Protein AF-0000000077081258 (afdb_homodimer)

Sequence (1612 aa):
MASLNEQLIVNEEEEEKTDKSHHIMSSMAAGLEDDSTSEATPLLYRRVTVNHTRVDPEVAILQASVFIEDGIHYRSIHHKIDPLSLKFYNIYHSFLVQCFLNITVFIILILAFFEYPTSLKLSSDYRYANITPTLREPPCGATESVEIVCLVIFLIKALIQCRLLGLKRFFKQPWLVLYFVMVVLSFFDLSISFGFCVHSGQSSLGSTIRMRRFFRPFFFLVPSSIMKKFVKAVMRTCVQISSVLVLLVIHLYVFAMIGMLIFPRPLPHRHVNTTDWDDNEEEPRGFLSRYGDFSDKEGQRRFKSVEDSLISLLVFLTTANNPDVMTQIYQYNRLSFIYFFIFLCIGLYLILNLLTAAVYSEFRGFLEQSMQSSFVRRVVAYRAAFTVLAQCYRSNSMTDQVTSKDLVRQLLRKAKIPKNHLPAMYTALETEEGSSVMWTEFRVIFNIISKDSNSRLGEDVHYYSRFKVLEILQKLVRHNAFQYFTICMTLIHIIIVTVEMESDYYSVVRQTDSALAIVNFIFFFYYIFEQLLKIIGLGGRIYFKHFLHIFEGVVTIAIVITEITILAMFGHPFHHSESEPPNYATLIRVMNLFIVFRMLRIIPQVKSVSFVFGTMVEIVKNLRAFAGIIIVIYYLFALLGMEIFGRNHKLENDTSPAAYRCGTYEQLEYYSYNFHDFAASLVILWNIMVVNNWSVFLDAFSRSATKWSQLYFVAWWLVAVIIIVNLFISLVIEVFLTRWEAYHEHNKRKNGEDNRASVVSDIPLLESTATPFSAGSDIRVLLRKNLTDPPESDLLHEIHKHSDLLMASLNEQLIVNEEEEEKTDKSHHIMSSMAAGLEDDSTSEATPLLYRRVTVNHTRVDPEVAILQASVFIEDGIHYRSIHHKIDPLSLKFYNIYHSFLVQCFLNITVFIILILAFFEYPTSLKLSSDYRYANITPTLREPPCGATESVEIVCLVIFLIKALIQCRLLGLKRFFKQPWLVLYFVMVVLSFFDLSISFGFCVHSGQSSLGSTIRMRRFFRPFFFLVPSSIMKKFVKAVMRTCVQISSVLVLLVIHLYVFAMIGMLIFPRPLPHRHVNTTDWDDNEEEPRGFLSRYGDFSDKEGQRRFKSVEDSLISLLVFLTTANNPDVMTQIYQYNRLSFIYFFIFLCIGLYLILNLLTAAVYSEFRGFLEQSMQSSFVRRVVAYRAAFTVLAQCYRSNSMTDQVTSKDLVRQLLRKAKIPKNHLPAMYTALETEEGSSVMWTEFRVIFNIISKDSNSRLGEDVHYYSRFKVLEILQKLVRHNAFQYFTICMTLIHIIIVTVEMESDYYSVVRQTDSALAIVNFIFFFYYIFEQLLKIIGLGGRIYFKHFLHIFEGVVTIAIVITEITILAMFGHPFHHSESEPPNYATLIRVMNLFIVFRMLRIIPQVKSVSFVFGTMVEIVKNLRAFAGIIIVIYYLFALLGMEIFGRNHKLENDTSPAAYRCGTYEQLEYYSYNFHDFAASLVILWNIMVVNNWSVFLDAFSRSATKWSQLYFVAWWLVAVIIIVNLFISLVIEVFLTRWEAYHEHNKRKNGEDNRASVVSDIPLLESTATPFSAGSDIRVLLRKNLTDPPESDLLHEIHKHSDLL

Solvent-accessible surface area (backbone atoms only — not comparable to full-atom values): 89839 Å² total; per-residue (Å²): 128,97,76,78,75,91,72,75,81,81,74,69,90,73,74,73,89,70,70,75,81,68,64,78,80,59,65,85,68,60,76,84,60,81,74,82,70,72,73,76,62,72,77,66,72,66,72,65,70,64,73,74,67,76,62,50,64,66,58,36,42,53,52,23,23,51,25,41,46,25,22,75,70,52,36,80,78,77,49,53,79,49,70,69,47,41,52,52,50,51,50,56,71,27,69,64,51,46,50,52,52,52,50,46,46,50,51,63,60,54,44,53,41,57,35,80,51,51,41,55,43,42,31,59,16,72,88,45,47,85,74,36,69,62,59,81,74,70,60,75,59,55,69,56,50,55,46,50,54,46,51,50,52,52,51,50,51,51,50,50,51,34,66,41,43,31,68,72,55,37,70,69,34,63,63,59,44,50,49,51,50,49,53,54,52,32,52,52,48,47,50,51,51,51,51,44,29,67,68,64,66,46,59,71,58,88,78,68,86,68,66,46,66,72,47,50,51,52,68,59,37,64,79,33,69,62,36,47,52,47,52,51,47,51,55,52,37,52,62,66,43,43,36,54,50,49,53,49,52,49,52,48,51,50,50,30,53,47,42,36,56,73,48,58,71,76,72,77,76,72,82,68,80,65,76,84,71,75,86,65,85,73,65,79,46,53,88,77,63,62,52,73,84,58,77,79,40,71,42,53,60,40,32,65,38,61,69,42,16,41,53,47,49,52,41,43,56,67,26,47,41,41,59,65,66,47,45,63,52,31,43,65,30,48,72,56,47,54,60,58,49,51,49,43,50,48,48,45,65,39,50,49,40,48,44,46,33,50,44,31,53,46,48,52,54,46,51,52,52,52,44,43,52,44,49,48,37,21,52,38,18,45,49,50,21,47,51,44,41,15,54,46,33,31,77,73,39,98,57,89,74,34,25,45,48,66,59,52,53,53,31,63,69,68,27,88,62,66,73,86,47,48,63,62,35,53,50,55,60,64,68,47,80,72,66,59,40,41,62,74,54,52,50,55,42,61,49,51,70,72,47,80,72,70,71,65,75,67,67,68,74,79,75,74,58,91,47,67,68,48,33,51,41,28,52,46,63,68,32,65,64,45,52,53,48,53,50,50,53,52,50,51,52,50,50,49,52,53,51,44,51,56,74,40,49,65,48,57,44,50,37,59,49,24,71,62,46,46,52,51,53,53,49,49,55,48,53,54,49,53,51,50,49,44,37,67,29,63,28,64,70,56,37,69,68,35,67,66,50,43,52,52,48,52,47,49,49,52,45,49,52,49,48,51,50,45,40,70,74,70,41,62,41,88,49,84,57,90,67,67,60,87,61,47,41,58,51,49,39,52,44,50,48,42,54,54,57,54,55,59,62,55,42,65,72,36,62,65,33,26,49,53,51,28,48,52,52,49,45,58,64,63,35,49,48,57,50,51,51,52,50,38,52,49,54,49,51,28,54,51,40,29,69,70,45,32,82,62,64,76,74,83,74,85,64,63,42,83,78,42,60,81,76,34,47,67,38,69,57,44,62,38,55,37,30,63,25,48,56,32,16,47,52,37,52,51,46,41,58,60,40,26,55,33,64,33,53,42,53,52,52,22,69,62,62,43,75,69,50,40,52,58,54,53,49,47,45,47,48,48,44,63,42,48,46,36,51,49,48,36,49,51,32,50,54,47,52,54,48,49,50,52,52,50,52,52,51,46,51,51,57,61,52,42,73,73,62,69,75,72,74,73,61,58,69,55,58,77,69,46,57,40,68,58,79,74,70,44,65,66,55,74,51,47,84,80,52,76,82,75,58,69,69,62,41,53,52,60,53,64,70,34,73,82,80,106,127,92,77,74,71,87,70,77,81,80,76,72,86,78,74,73,84,74,69,70,82,69,64,78,79,58,66,85,69,58,75,83,60,82,72,82,74,68,77,77,62,72,77,66,74,65,71,67,70,63,74,73,68,76,61,51,65,66,58,35,42,53,51,23,23,52,26,42,46,25,22,76,70,51,37,80,80,79,48,54,77,49,70,69,47,40,52,51,50,51,50,57,70,28,68,66,48,45,50,51,51,51,50,46,46,50,50,63,60,54,43,53,41,59,35,80,50,52,40,54,42,42,30,59,14,72,88,46,47,85,74,36,70,62,58,81,75,69,60,75,58,54,67,56,50,54,46,50,54,46,52,51,51,52,50,50,51,50,51,50,50,34,65,41,43,31,68,71,56,38,70,69,34,64,64,58,43,51,50,50,50,48,52,53,52,32,52,51,50,46,51,52,52,52,51,45,30,68,67,64,67,47,58,70,56,87,79,66,85,67,66,45,67,71,46,50,52,51,68,60,38,64,79,35,68,65,34,48,51,48,52,51,48,52,56,52,37,53,59,65,43,44,36,55,49,49,53,49,51,48,52,48,50,51,51,31,54,48,43,34,56,74,48,58,69,75,73,79,75,72,82,67,81,63,76,83,70,75,86,66,86,73,66,80,47,54,85,77,62,64,51,74,86,58,76,79,39,72,44,53,60,38,31,64,38,61,68,42,17,41,52,47,49,53,41,42,57,67,27,47,43,40,58,66,65,48,43,61,53,31,42,65,31,49,71,56,47,55,61,58,48,52,48,42,50,47,47,46,65,41,49,49,40,48,44,46,32,50,44,32,53,47,48,52,54,47,53,53,51,52,46,43,50,43,48,48,36,21,52,38,19,46,50,50,20,48,51,43,41,16,54,45,32,31,77,73,38,99,56,89,74,34,24,45,48,66,58,53,53,52,30,64,69,68,26,90,62,66,73,87,48,48,64,62,35,53,49,52,60,64,68,47,80,72,64,58,41,42,62,73,56,53,49,55,41,60,48,51,68,72,48,79,73,70,70,64,75,67,66,67,73,80,76,74,58,90,48,67,68,48,34,53,41,28,52,47,64,68,31,67,65,45,52,52,48,54,50,49,53,51,49,50,53,51,49,49,52,51,51,44,51,54,75,39,48,65,48,58,45,50,38,58,50,24,73,60,45,46,51,51,53,55,48,50,53,48,53,52,50,53,52,50,48,46,38,68,28,63,27,64,70,54,37,69,67,35,68,66,51,42,52,51,48,52,45,49,50,52,43,49,52,49,49,50,49,44,40,70,73,71,42,62,39,87,49,84,57,90,66,66,60,86,60,49,41,58,52,49,40,53,46,50,49,44,54,53,57,54,56,60,61,55,42,66,72,38,63,65,34,26,50,53,51,28,49,53,52,49,47,56,64,63,35,50,49,56,50,51,52,50,51,39,53,50,53,48,51,28,53,50,41,30,70,70,45,32,81,61,64,76,72,82,75,88,65,65,42,82,78,42,60,80,77,36,45,65,38,68,55,44,62,36,56,38,30,61,24,49,56,31,16,47,52,37,52,50,47,41,57,60,38,26,54,32,65,32,54,42,52,51,53,20,71,61,62,42,76,69,49,42,52,58,53,52,49,47,45,48,48,50,44,64,44,48,47,36,51,49,48,35,50,50,32,52,54,47,51,55,50,50,50,53,53,51,50,52,50,48,50,51,56,60,53,42,72,73,61,70,76,72,73,74,63,60,72,54,56,79,69,45,57,42,67,58,79,73,69,45,66,66,55,74,51,46,84,79,53,75,81,76,57,68,68,61,41,51,51,59,54,64,68,33,72,82,81,106

Nearest PDB structures (foldseek):
  8ouo-assembly1_B  TM=9.292E-01  e=1.405E-33  Homo sapiens
  8ouo-assembly1_A  TM=8.838E-01  e=1.037E-34  Homo sapiens
  6nq0-assembly1_A  TM=9.039E-01  e=1.629E-32  Homo sapiens
  7fho-assembly1_C  TM=7.728E-01  e=4.744E-19  Arabidopsis thaliana
  8wpn-assembly1_A  TM=3.164E-01  e=1.773E-02  Homo sapiens

InterPro domains:
  IPR005821 Ion transport domain [PF00520] (106-366)
  IPR005821 Ion transport domain [PF00520] (479-736)
  IPR027359 Voltage-dependent channel domain superfamily [G3DSA:1.20.120.350] (86-231)
  IPR027359 Voltage-dependent channel domain superfamily [G3DSA:1.20.120.350] (472-611)
  IPR028798 Two pore channel protein 2 [PTHR46768] (24-803)

Radius of gyration: 40.44 Å; Cα contacts (8 Å, |Δi|>4): 1573; chains: 2; bounding box: 132×106×108 Å

pLDDT: mean 77.3, std 21.68, range [17.12, 97.19]

Organism: Amphimedon queenslandica (NCBI:txid400682)

Structure (mmCIF, N/CA/C/O backbone):
data_AF-0000000077081258-model_v1
#
loop_
_entity.id
_entity.type
_entity.pdbx_description
1 polymer 'Ion transport domain-containing protein'
#
loop_
_atom_site.group_PDB
_atom_site.id
_atom_site.type_symbol
_atom_site.label_atom_id
_atom_site.label_alt_id
_atom_site.label_comp_id
_atom_site.label_asym_id
_atom_site.label_entity_id
_atom_site.label_seq_id
_atom_site.pdbx_PDB_ins_code
_atom_site.Cartn_x
_atom_site.Cartn_y
_atom_site.Cartn_z
_atom_site.occupancy
_atom_site.B_iso_or_equiv
_atom_site.auth_seq_id
_atom_site.auth_comp_id
_atom_site.auth_asym_id
_atom_site.auth_atom_id
_atom_site.pdbx_PDB_model_num
ATOM 1 N N . MET A 1 1 ? 78.188 -24.984 -11.586 1 17.62 1 MET A N 1
ATOM 2 C CA . MET A 1 1 ? 78.812 -23.875 -12.328 1 17.62 1 MET A CA 1
ATOM 3 C C . MET A 1 1 ? 77.75 -23.25 -13.281 1 17.62 1 MET A C 1
ATOM 5 O O . MET A 1 1 ? 77.812 -22.047 -13.547 1 17.62 1 MET A O 1
ATOM 9 N N . ALA A 1 2 ? 77.125 -24.078 -14.055 1 21.2 2 ALA A N 1
ATOM 10 C CA . ALA A 1 2 ? 76.5 -23.688 -15.305 1 21.2 2 ALA A CA 1
ATOM 11 C C . ALA A 1 2 ? 75.312 -22.781 -15.047 1 21.2 2 ALA A C 1
ATOM 13 O O . ALA A 1 2 ? 74.375 -22.688 -15.875 1 21.2 2 ALA A O 1
ATOM 14 N N . SER A 1 3 ? 75.062 -22.234 -13.75 1 20.73 3 SER A N 1
ATOM 15 C CA . SER A 1 3 ? 74 -21.75 -12.906 1 20.73 3 SER A CA 1
ATOM 16 C C . SER A 1 3 ? 73.375 -20.438 -13.438 1 20.73 3 SER A C 1
ATOM 18 O O . SER A 1 3 ? 72.188 -20.234 -13.406 1 20.73 3 SER A O 1
ATOM 20 N N . LEU A 1 4 ? 74.25 -19.391 -13.609 1 19.25 4 LEU A N 1
ATOM 21 C CA . LEU A 1 4 ? 74.125 -18.031 -13.094 1 19.25 4 LEU A CA 1
ATOM 22 C C . LEU A 1 4 ? 73.312 -17.156 -14.07 1 19.25 4 LEU A C 1
ATOM 24 O O . LEU A 1 4 ? 72.688 -16.188 -13.664 1 19.25 4 LEU A O 1
ATOM 28 N N . ASN A 1 5 ? 73.5 -17.344 -15.398 1 19.34 5 ASN A N 1
ATOM 29 C CA . ASN A 1 5 ? 73.625 -16.234 -16.344 1 19.34 5 ASN A CA 1
ATOM 30 C C . ASN A 1 5 ? 72.312 -15.555 -16.656 1 19.34 5 ASN A C 1
ATOM 32 O O . ASN A 1 5 ? 72.312 -14.516 -17.312 1 19.34 5 ASN A O 1
ATOM 36 N N . GLU A 1 6 ? 71.188 -16.281 -16.641 1 22.64 6 GLU A N 1
ATOM 37 C CA . GLU A 1 6 ? 70.188 -16.062 -17.703 1 22.64 6 GLU A CA 1
ATOM 38 C C . GLU A 1 6 ? 69.375 -14.797 -17.453 1 22.64 6 GLU A C 1
ATOM 40 O O . GLU A 1 6 ? 68.188 -14.875 -17.141 1 22.64 6 GLU A O 1
ATOM 45 N N . GLN A 1 7 ? 69.812 -13.789 -16.531 1 20.56 7 GLN A N 1
ATOM 46 C CA . GLN A 1 7 ? 69.125 -12.805 -15.711 1 20.56 7 GLN A CA 1
ATOM 47 C C . GLN A 1 7 ? 68.562 -11.68 -16.578 1 20.56 7 GLN A C 1
ATOM 49 O O . GLN A 1 7 ? 67.562 -11.062 -16.219 1 20.56 7 GLN A O 1
ATOM 54 N N . LEU A 1 8 ? 69.312 -11.109 -17.531 1 20.33 8 LEU A N 1
ATOM 55 C CA . LEU A 1 8 ? 69.562 -9.68 -17.703 1 20.33 8 LEU A CA 1
ATOM 56 C C . LEU A 1 8 ? 68.375 -9.055 -18.453 1 20.33 8 LEU A C 1
ATOM 58 O O . LEU A 1 8 ? 68.062 -7.863 -18.297 1 20.33 8 LEU A O 1
ATOM 62 N N . ILE A 1 9 ? 67.75 -9.656 -19.5 1 22.22 9 ILE A N 1
ATOM 63 C CA . ILE A 1 9 ? 67.5 -8.922 -20.734 1 22.22 9 ILE A CA 1
ATOM 64 C C . ILE A 1 9 ? 66.25 -8.086 -20.609 1 22.22 9 ILE A C 1
ATOM 66 O O . ILE A 1 9 ? 65.75 -7.555 -21.594 1 22.22 9 ILE A O 1
ATOM 70 N N . VAL A 1 10 ? 65.5 -8.086 -19.484 1 22.56 10 VAL A N 1
ATOM 71 C CA . VAL A 1 10 ? 64.062 -7.828 -19.625 1 22.56 10 VAL A CA 1
ATOM 72 C C . VAL A 1 10 ? 63.812 -6.34 -19.875 1 22.56 10 VAL A C 1
ATOM 74 O O . VAL A 1 10 ? 62.656 -5.891 -19.938 1 22.56 10 VAL A O 1
ATOM 77 N N . ASN A 1 11 ? 64.875 -5.398 -19.766 1 20.47 11 ASN A N 1
ATOM 78 C CA . ASN A 1 11 ? 64.625 -4.023 -19.344 1 20.47 11 ASN A CA 1
ATOM 79 C C . ASN A 1 11 ? 63.938 -3.213 -20.438 1 20.47 11 ASN A C 1
ATOM 81 O O . ASN A 1 11 ? 63.531 -2.066 -20.219 1 20.47 11 ASN A O 1
ATOM 85 N N . GLU A 1 12 ? 64.25 -3.443 -21.672 1 20.28 12 GLU A N 1
ATOM 86 C CA . GLU A 1 12 ? 64.5 -2.289 -22.547 1 20.28 12 GLU A CA 1
ATOM 87 C C . GLU A 1 12 ? 63.188 -1.574 -22.875 1 20.28 12 GLU A C 1
ATOM 89 O O . GLU A 1 12 ? 63.156 -0.347 -22.984 1 20.28 12 GLU A O 1
ATOM 94 N N . GLU A 1 13 ? 62.156 -2.213 -23.438 1 21.25 13 GLU A N 1
ATOM 95 C CA . GLU A 1 13 ? 61.5 -1.693 -24.625 1 21.25 13 GLU A CA 1
ATOM 96 C C . GLU A 1 13 ? 60.469 -0.633 -24.25 1 21.25 13 GLU A C 1
ATOM 98 O O . GLU A 1 13 ? 59.312 -0.953 -24 1 21.25 13 GLU A O 1
ATOM 103 N N . GLU A 1 14 ? 60.531 0.184 -23.156 1 21.39 14 GLU A N 1
ATOM 104 C CA . GLU A 1 14 ? 59.562 1.091 -22.531 1 21.39 14 GLU A CA 1
ATOM 105 C C . GLU A 1 14 ? 59.25 2.268 -23.438 1 21.39 14 GLU A C 1
ATOM 107 O O . GLU A 1 14 ? 58.469 3.154 -23.062 1 21.39 14 GLU A O 1
ATOM 112 N N . GLU A 1 15 ? 60.062 2.625 -24.438 1 19.97 15 GLU A N 1
ATOM 113 C CA . GLU A 1 15 ? 60.219 4.031 -24.812 1 19.97 15 GLU A CA 1
ATOM 114 C C . GLU A 1 15 ? 58.938 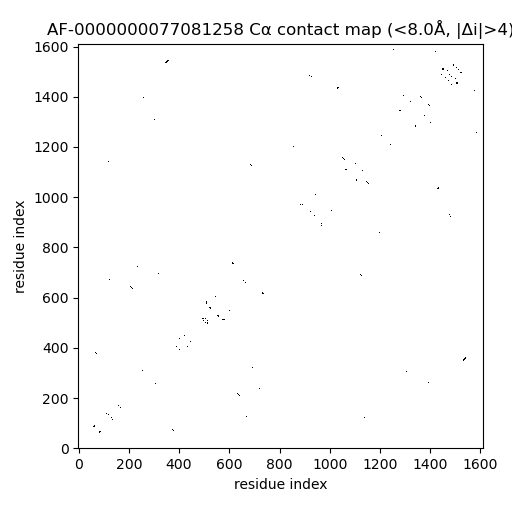4.578 -25.453 1 19.97 15 GLU A C 1
ATOM 116 O O . GLU A 1 15 ? 58.531 5.703 -25.172 1 19.97 15 GLU A O 1
ATOM 121 N N . GLU A 1 16 ? 58.531 4.102 -26.594 1 20.27 16 GLU A N 1
ATOM 122 C CA . GLU A 1 16 ? 58.281 4.934 -27.766 1 20.27 16 GLU A CA 1
ATOM 123 C C . GLU A 1 16 ? 56.875 5.527 -27.703 1 20.27 16 GLU A C 1
ATOM 125 O O . GLU A 1 16 ? 56.562 6.512 -28.375 1 20.27 16 GLU A O 1
ATOM 130 N N . LYS A 1 17 ? 55.906 4.848 -27.188 1 22.09 17 LYS A N 1
ATOM 131 C CA . LYS A 1 17 ? 54.625 5.02 -27.859 1 22.09 17 LYS A CA 1
ATOM 132 C C . LYS A 1 17 ? 53.969 6.363 -27.516 1 22.09 17 LYS A C 1
ATOM 134 O O . LYS A 1 17 ? 53 6.418 -26.781 1 22.09 17 LYS A O 1
ATOM 139 N N . THR A 1 18 ? 54.719 7.422 -27.062 1 19.78 18 THR A N 1
ATOM 140 C CA . THR A 1 18 ? 54.156 8.602 -26.406 1 19.78 18 THR A CA 1
ATOM 141 C C . THR A 1 18 ? 53.375 9.445 -27.422 1 19.78 18 THR A C 1
ATOM 143 O O . THR A 1 18 ? 52.594 10.328 -27.031 1 19.78 18 THR A O 1
ATOM 146 N N . ASP A 1 19 ? 53.75 9.516 -28.703 1 20.69 19 ASP A N 1
ATOM 147 C CA . ASP A 1 19 ? 53.688 10.789 -29.422 1 20.69 19 ASP A CA 1
ATOM 148 C C . ASP A 1 19 ? 52.281 11.117 -29.875 1 20.69 19 ASP A C 1
ATOM 150 O O . ASP A 1 19 ? 51.969 12.25 -30.25 1 20.69 19 ASP A O 1
ATOM 154 N N . LYS A 1 20 ? 51.5 10.117 -30.25 1 23.08 20 LYS A N 1
ATOM 155 C CA . LYS A 1 20 ? 50.594 10.344 -31.391 1 23.08 20 LYS A CA 1
ATOM 156 C C . LYS A 1 20 ? 49.438 11.266 -31 1 23.08 20 LYS A C 1
ATOM 158 O O . LYS A 1 20 ? 48.594 11.578 -31.844 1 23.08 20 LYS A O 1
ATOM 163 N N . SER A 1 21 ? 49.156 11.367 -29.781 1 21.47 21 SER A N 1
ATOM 164 C CA . SER A 1 21 ? 47.75 11.766 -29.594 1 21.47 21 SER A CA 1
ATOM 165 C C . SER A 1 21 ? 47.531 13.227 -29.969 1 21.47 21 SER A C 1
ATOM 167 O O . SER A 1 21 ? 46.469 13.781 -29.734 1 21.47 21 SER A O 1
ATOM 169 N N . HIS A 1 22 ? 48.594 14.008 -30.359 1 21.27 22 HIS A N 1
ATOM 170 C CA . HIS A 1 22 ? 48.469 15.461 -30.266 1 21.27 22 HIS A CA 1
ATOM 171 C C . HIS A 1 22 ? 47.562 16.016 -31.359 1 21.27 22 HIS A C 1
ATOM 173 O O . HIS A 1 22 ? 47.188 17.188 -31.328 1 21.27 22 HIS A O 1
ATOM 179 N N . HIS A 1 23 ? 47.562 15.383 -32.531 1 22.95 23 HIS A N 1
ATOM 180 C CA . HIS A 1 23 ? 47.469 16.234 -33.719 1 22.95 23 HIS A CA 1
ATOM 181 C C . HIS A 1 23 ? 46.031 16.75 -33.906 1 22.95 23 HIS A C 1
ATOM 183 O O . HIS A 1 23 ? 45.781 17.609 -34.75 1 22.95 23 HIS A O 1
ATOM 189 N N . ILE A 1 24 ? 45.062 15.977 -33.406 1 24.14 24 ILE A N 1
ATOM 190 C CA . ILE A 1 24 ? 43.875 16.125 -34.219 1 24.14 24 ILE A CA 1
ATOM 191 C C . ILE A 1 24 ? 43.25 17.5 -33.969 1 24.14 24 ILE A C 1
ATOM 193 O O . ILE A 1 24 ? 42.25 17.844 -34.594 1 24.14 24 ILE A O 1
ATOM 197 N N . MET A 1 25 ? 43.688 18.234 -32.906 1 21.28 25 MET A N 1
ATOM 198 C CA . MET A 1 25 ? 42.875 19.391 -32.531 1 21.28 25 MET A CA 1
ATOM 199 C C . MET A 1 25 ? 42.938 20.469 -33.625 1 21.28 25 MET A C 1
ATOM 201 O O . MET A 1 25 ? 42.375 21.562 -33.438 1 21.28 25 MET A O 1
ATOM 205 N N . SER A 1 26 ? 43.844 20.266 -34.594 1 22.11 26 SER A N 1
ATOM 206 C CA . SER A 1 26 ? 44.344 21.484 -35.25 1 22.11 26 SER A CA 1
ATOM 207 C C . SER A 1 26 ? 43.25 22.109 -36.125 1 22.11 26 SER A C 1
ATOM 209 O O . SER A 1 26 ? 43.25 23.328 -36.312 1 22.11 26 SER A O 1
ATOM 211 N N . SER A 1 27 ? 42.625 21.281 -36.875 1 24.09 27 SER A N 1
ATOM 212 C CA . SER A 1 27 ? 42.312 21.781 -38.219 1 24.09 27 SER A CA 1
ATOM 213 C C . SER A 1 27 ? 41.188 22.812 -38.188 1 24.09 27 SER A C 1
ATOM 215 O O . SER A 1 27 ? 40.906 23.453 -39.188 1 24.09 27 SER A O 1
ATOM 217 N N . MET A 1 28 ? 40.25 22.547 -37.281 1 21.73 28 MET A N 1
ATOM 218 C CA . MET A 1 28 ? 39 23.25 -37.688 1 21.73 28 MET A CA 1
ATOM 219 C C . MET A 1 28 ? 39.188 24.766 -37.625 1 21.73 28 MET A C 1
ATOM 221 O O . MET A 1 28 ? 38.25 25.516 -37.75 1 21.73 28 MET A O 1
ATOM 225 N N . ALA A 1 29 ? 40.438 25.219 -37.281 1 23.11 29 ALA A N 1
ATOM 226 C CA . ALA A 1 29 ? 40.625 26.641 -37.031 1 23.11 29 ALA A CA 1
ATOM 227 C C . ALA A 1 29 ? 40.5 27.453 -38.312 1 23.11 29 ALA A C 1
ATOM 229 O O . ALA A 1 29 ? 40.719 28.672 -38.312 1 23.11 29 ALA A O 1
ATOM 230 N N . ALA A 1 30 ? 40.406 26.75 -39.5 1 23.16 30 ALA A N 1
ATOM 231 C CA . ALA A 1 30 ? 41.031 27.484 -40.594 1 23.16 30 ALA A CA 1
ATOM 232 C C . ALA A 1 30 ? 40.281 28.781 -40.906 1 23.16 30 ALA A C 1
ATOM 234 O O . ALA A 1 30 ? 40.875 29.766 -41.312 1 23.16 30 ALA A O 1
ATOM 235 N N . GLY A 1 31 ? 38.969 28.625 -41.125 1 22.95 31 GLY A N 1
ATOM 236 C CA . GLY A 1 31 ? 38.5 29.516 -42.156 1 22.95 31 GLY A CA 1
ATOM 237 C C . GLY A 1 31 ? 38.562 30.984 -41.781 1 22.95 31 GLY A C 1
ATOM 238 O O . GLY A 1 31 ? 38.312 31.844 -42.625 1 22.95 31 GLY A O 1
ATOM 239 N N . LEU A 1 32 ? 38.188 31.312 -40.5 1 22.09 32 LEU A N 1
ATOM 240 C CA . LEU A 1 32 ? 37.75 32.688 -40.344 1 22.09 32 LEU A CA 1
ATOM 241 C C . LEU A 1 32 ? 38.906 33.656 -40.5 1 22.09 32 LEU A C 1
ATOM 243 O O . LEU A 1 32 ? 39.688 33.875 -39.531 1 22.09 32 LEU A O 1
ATOM 247 N N . GLU A 1 33 ? 39.719 33.594 -41.594 1 22.86 33 GLU A N 1
ATOM 248 C CA . GLU A 1 33 ? 40.969 34.312 -41.812 1 22.86 33 GLU A CA 1
ATOM 249 C C . GLU A 1 33 ? 40.75 35.812 -41.781 1 22.86 33 GLU A C 1
ATOM 251 O O . GLU A 1 33 ? 41.688 36.594 -42.031 1 22.86 33 GLU A O 1
ATOM 256 N N . ASP A 1 34 ? 39.531 36.344 -41.875 1 23.92 34 ASP A N 1
ATOM 257 C CA . ASP A 1 34 ? 39.562 37.719 -42.375 1 23.92 34 ASP A CA 1
ATOM 258 C C . ASP A 1 34 ? 40.594 38.562 -41.594 1 23.92 34 ASP A C 1
ATOM 260 O O . ASP A 1 34 ? 40.938 38.25 -40.469 1 23.92 34 ASP A O 1
ATOM 264 N N . ASP A 1 35 ? 41.188 39.719 -42.25 1 23.69 35 ASP A N 1
ATOM 265 C CA . ASP A 1 35 ? 42.375 40.594 -42.281 1 23.69 35 ASP A CA 1
ATOM 266 C C . ASP A 1 35 ? 42.531 41.312 -40.969 1 23.69 35 ASP A C 1
ATOM 268 O O . ASP A 1 35 ? 43.625 41.781 -40.625 1 23.69 35 ASP A O 1
ATOM 272 N N . SER A 1 36 ? 41.438 42 -40.5 1 25.28 36 SER A N 1
ATOM 273 C CA . SER A 1 36 ? 41.75 43.281 -39.875 1 25.28 36 SER A CA 1
ATOM 274 C C . SER A 1 36 ? 42.688 43.125 -38.688 1 25.28 36 SER A C 1
ATOM 276 O O . SER A 1 36 ? 42.469 42.25 -37.844 1 25.28 36 SER A O 1
ATOM 278 N N . THR A 1 37 ? 43.938 43.406 -38.812 1 25.44 37 THR A N 1
ATOM 279 C CA . THR A 1 37 ? 45.125 43.406 -37.938 1 25.44 37 THR A CA 1
ATOM 280 C C . THR A 1 37 ? 44.812 44.125 -36.625 1 25.44 37 THR A C 1
ATOM 282 O O . THR A 1 37 ? 45.688 44.719 -36 1 25.44 37 THR A O 1
ATOM 285 N N . SER A 1 38 ? 43.531 44.438 -36.375 1 24.38 38 SER A N 1
ATOM 286 C CA . SER A 1 38 ? 43.438 45.469 -35.312 1 24.38 38 SER A CA 1
ATOM 287 C C . SER A 1 38 ? 44.219 45.062 -34.094 1 24.38 38 SER A C 1
ATOM 289 O O . SER A 1 38 ? 44.281 43.875 -33.719 1 24.38 38 SER A O 1
ATOM 291 N N . GLU A 1 39 ? 45.312 45.812 -33.812 1 24.33 39 GLU A N 1
ATOM 292 C CA . GLU A 1 39 ? 46.25 45.719 -32.688 1 24.33 39 GLU A CA 1
ATOM 293 C C . GLU A 1 39 ? 45.531 45.312 -31.406 1 24.33 39 GLU A C 1
ATOM 295 O O . GLU A 1 39 ? 44.5 45.875 -31.062 1 24.33 39 GLU A O 1
ATOM 300 N N . ALA A 1 40 ? 45.594 44.062 -31.031 1 26.03 40 ALA A N 1
ATOM 301 C CA . ALA A 1 40 ? 45.062 43.5 -29.797 1 26.03 40 ALA A CA 1
ATOM 302 C C . ALA A 1 40 ? 45.438 44.375 -28.594 1 26.03 40 ALA A C 1
ATOM 304 O O . ALA A 1 40 ? 46.594 44.344 -28.156 1 26.03 40 ALA A O 1
ATOM 305 N N . THR A 1 41 ? 45.094 45.656 -28.766 1 26.73 41 THR A N 1
ATOM 306 C CA . THR A 1 41 ? 45.5 46.5 -27.641 1 26.73 41 THR A CA 1
ATOM 307 C C . THR A 1 41 ? 45.281 45.719 -26.328 1 26.73 41 THR A C 1
ATOM 309 O O . THR A 1 41 ? 44.25 45.062 -26.141 1 26.73 41 THR A O 1
ATOM 312 N N . PRO A 1 42 ? 46.375 45.344 -25.656 1 27.41 42 PRO A N 1
ATOM 313 C CA . PRO A 1 42 ? 46.25 44.625 -24.391 1 27.41 42 PRO A CA 1
ATOM 314 C C . PRO A 1 42 ? 45.031 45.094 -23.562 1 27.41 42 PRO A C 1
ATOM 316 O O . PRO A 1 42 ? 44.688 46.281 -23.625 1 27.41 42 PRO A O 1
ATOM 319 N N . LEU A 1 43 ? 43.969 44.312 -23.609 1 26.73 43 LEU A N 1
ATOM 320 C CA . LEU A 1 43 ? 42.875 44.594 -22.719 1 26.73 43 LEU A CA 1
ATOM 321 C C . LEU A 1 43 ? 43.344 45.281 -21.438 1 26.73 43 LEU A C 1
ATOM 323 O O . LEU A 1 43 ? 44.125 44.719 -20.688 1 26.73 43 LEU A O 1
ATOM 327 N N . LEU A 1 44 ? 43.781 46.531 -21.609 1 24.22 44 LEU A N 1
ATOM 328 C CA . LEU A 1 44 ? 44.031 47.344 -20.422 1 24.22 44 LEU A CA 1
ATOM 329 C C . LEU A 1 44 ? 43.125 46.906 -19.281 1 24.22 44 LEU A C 1
ATOM 331 O O . LEU A 1 44 ? 41.906 46.844 -19.453 1 24.22 44 LEU A O 1
ATOM 335 N N . TYR A 1 45 ? 43.594 45.938 -18.5 1 25.27 45 TYR A N 1
ATOM 336 C CA . TYR A 1 45 ? 43.031 45.812 -17.172 1 25.27 45 TYR A CA 1
ATOM 337 C C . TYR A 1 45 ? 42.562 47.188 -16.641 1 25.27 45 TYR A C 1
ATOM 339 O O . TYR A 1 45 ? 43.406 48.031 -16.297 1 25.27 45 TYR A O 1
ATOM 347 N N . ARG A 1 46 ? 41.75 47.875 -17.469 1 28.3 46 ARG A N 1
ATOM 348 C CA . ARG A 1 46 ? 41.188 49 -16.734 1 28.3 46 ARG A CA 1
ATOM 349 C C . ARG A 1 46 ? 41.062 48.656 -15.258 1 28.3 46 ARG A C 1
ATOM 351 O O . ARG A 1 46 ? 40.438 47.656 -14.891 1 28.3 46 ARG A O 1
ATOM 358 N N . ARG A 1 47 ? 42.125 49.031 -14.562 1 28.77 47 ARG A N 1
ATOM 359 C CA . ARG A 1 47 ? 41.875 49.219 -13.133 1 28.77 47 ARG A CA 1
ATOM 360 C C . ARG A 1 47 ? 40.5 49.75 -12.859 1 28.77 47 ARG A C 1
ATOM 362 O O . ARG A 1 47 ? 40.188 50.906 -13.148 1 28.77 47 ARG A O 1
ATOM 369 N N . VAL A 1 48 ? 39.469 49.094 -13.281 1 29.78 48 VAL A N 1
ATOM 370 C CA . VAL A 1 48 ? 38.219 49.5 -12.648 1 29.78 48 VAL A CA 1
ATOM 371 C C . VAL A 1 48 ? 38.5 50.031 -11.242 1 29.78 48 VAL A C 1
ATOM 373 O O . VAL A 1 48 ? 39.031 49.312 -10.406 1 29.78 48 VAL A O 1
ATOM 376 N N . THR A 1 49 ? 39 51.219 -11.211 1 29 49 THR A N 1
ATOM 377 C CA . THR A 1 49 ? 38.875 51.875 -9.914 1 29 49 THR A CA 1
ATOM 378 C C . THR A 1 49 ? 37.594 51.469 -9.211 1 29 49 THR A C 1
ATOM 380 O O . THR A 1 49 ? 36.5 51.844 -9.625 1 29 49 THR A O 1
ATOM 383 N N . VAL A 1 50 ? 37.5 50.188 -8.984 1 32.78 50 VAL A N 1
ATOM 384 C CA . VAL A 1 50 ? 36.469 49.875 -7.984 1 32.78 50 VAL A CA 1
ATOM 385 C C . VAL A 1 50 ? 36.406 51 -6.965 1 32.78 50 VAL A C 1
ATOM 387 O O . VAL A 1 50 ? 37.375 51.312 -6.285 1 32.78 50 VAL A O 1
ATOM 390 N N . ASN A 1 51 ? 35.969 52.188 -7.414 1 32.53 51 ASN A N 1
ATOM 391 C CA . ASN A 1 51 ? 35.562 53.094 -6.332 1 32.53 51 ASN A CA 1
ATOM 392 C C . ASN A 1 51 ? 35.281 52.312 -5.047 1 32.53 51 ASN A C 1
ATOM 394 O O . ASN A 1 51 ? 34.406 51.438 -5.008 1 32.53 51 ASN A O 1
ATOM 398 N N . HIS A 1 52 ? 36.312 51.938 -4.348 1 38.91 52 HIS A N 1
ATOM 399 C CA . HIS A 1 52 ? 36.312 51.406 -2.988 1 38.91 52 HIS A CA 1
ATOM 400 C C . HIS A 1 52 ? 35.219 52.062 -2.152 1 38.91 52 HIS A C 1
ATOM 402 O O . HIS A 1 52 ? 35.438 53.094 -1.505 1 38.91 52 HIS A O 1
ATOM 408 N N . THR A 1 53 ? 34.125 52.344 -2.646 1 41.66 53 THR A N 1
ATOM 409 C CA . THR A 1 53 ? 33.094 52.781 -1.705 1 41.66 53 THR A CA 1
ATOM 410 C C . THR A 1 53 ? 33.125 51.906 -0.439 1 41.66 53 THR A C 1
ATOM 412 O O . THR A 1 53 ? 33.125 50.688 -0.512 1 41.66 53 THR A O 1
ATOM 415 N N . ARG A 1 54 ? 33.781 52.406 0.548 1 50.53 54 ARG A N 1
ATOM 416 C CA . ARG A 1 54 ? 33.844 51.906 1.912 1 50.53 54 ARG A CA 1
ATOM 417 C C . ARG A 1 54 ? 32.562 51.219 2.311 1 50.53 54 ARG A C 1
ATOM 419 O O . ARG A 1 54 ? 31.5 51.844 2.383 1 50.53 54 ARG A O 1
ATOM 426 N N . VAL A 1 55 ? 32.375 50 1.973 1 65.81 55 VAL A N 1
ATOM 427 C C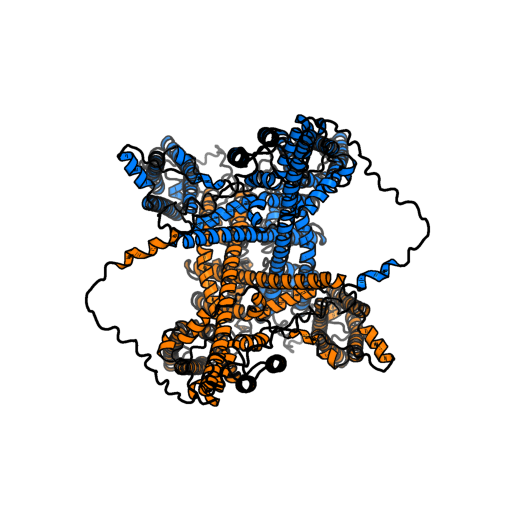A . VAL A 1 55 ? 31.203 49.25 2.457 1 65.81 55 VAL A CA 1
ATOM 428 C C . VAL A 1 55 ? 31.109 49.406 3.975 1 65.81 55 VAL A C 1
ATOM 430 O O . VAL A 1 55 ? 32.062 49.125 4.691 1 65.81 55 VAL A O 1
ATOM 433 N N . ASP A 1 56 ? 30.25 50.25 4.465 1 79.44 56 ASP A N 1
ATOM 434 C CA . ASP A 1 56 ? 29.953 50.375 5.887 1 79.44 56 ASP A CA 1
ATOM 435 C C . ASP A 1 56 ? 29.797 49.031 6.559 1 79.44 56 ASP A C 1
ATOM 437 O O . ASP A 1 56 ? 29.047 48.188 6.09 1 79.44 56 ASP A O 1
ATOM 441 N N . PRO A 1 57 ? 30.781 48.75 7.449 1 86.06 57 PRO A N 1
ATOM 442 C CA . PRO A 1 57 ? 30.734 47.469 8.133 1 86.06 57 PRO A CA 1
ATOM 443 C C . PRO A 1 57 ? 29.359 47.156 8.703 1 86.06 57 PRO A C 1
ATOM 445 O O . PRO A 1 57 ? 28.953 46 8.727 1 86.06 57 PRO A O 1
ATOM 448 N N . GLU A 1 58 ? 28.641 48.156 9.016 1 88.38 58 GLU A N 1
ATOM 449 C CA . GLU A 1 58 ? 27.312 47.906 9.57 1 88.38 58 GLU A CA 1
ATOM 450 C C . GLU A 1 58 ? 26.359 47.375 8.508 1 88.38 58 GLU A C 1
ATOM 452 O O . GLU A 1 58 ? 25.531 46.5 8.789 1 88.38 58 GLU A O 1
ATOM 457 N N . VAL A 1 59 ? 26.531 47.938 7.344 1 90.5 59 VAL A N 1
ATOM 458 C CA . VAL A 1 59 ? 25.672 47.5 6.254 1 90.5 59 VAL A CA 1
ATOM 459 C C . VAL A 1 59 ? 26.062 46.094 5.828 1 90.5 59 VAL A C 1
ATOM 461 O O . VAL A 1 59 ? 25.203 45.25 5.516 1 90.5 59 VAL A O 1
ATOM 464 N N . ALA A 1 60 ? 27.328 45.781 5.879 1 90.56 60 ALA A N 1
ATOM 465 C CA . ALA A 1 60 ? 27.797 44.438 5.5 1 90.56 60 ALA A CA 1
ATOM 466 C C . ALA A 1 60 ? 27.328 43.375 6.488 1 90.56 60 ALA A C 1
ATOM 468 O O . ALA A 1 60 ? 26.953 42.281 6.094 1 90.56 60 ALA A O 1
ATOM 469 N N . ILE A 1 61 ? 27.312 43.781 7.707 1 93.25 61 ILE A N 1
ATOM 470 C CA . ILE A 1 61 ? 26.875 42.844 8.734 1 93.25 61 ILE A CA 1
ATOM 471 C C . ILE A 1 61 ? 25.359 42.625 8.617 1 93.25 61 ILE A C 1
ATOM 473 O O . ILE A 1 61 ? 24.875 41.5 8.828 1 93.25 61 ILE A O 1
ATOM 477 N N . LEU A 1 62 ? 24.688 43.656 8.352 1 93.25 62 LEU A N 1
ATOM 478 C CA . LEU A 1 62 ? 23.234 43.531 8.156 1 93.25 62 LEU A CA 1
ATOM 479 C C . LEU A 1 62 ? 22.938 42.625 6.961 1 93.25 62 LEU A C 1
ATOM 481 O O . LEU A 1 62 ? 22.047 41.781 7.035 1 93.25 62 LEU A O 1
ATOM 485 N N . GLN A 1 63 ? 23.625 42.875 5.891 1 93.69 63 GLN A N 1
ATOM 486 C CA . GLN A 1 63 ? 23.438 42.031 4.707 1 93.69 63 GLN A CA 1
ATOM 487 C C . GLN A 1 63 ? 23.797 40.562 4.996 1 93.69 63 GLN A C 1
ATOM 489 O O . GLN A 1 63 ? 23.031 39.656 4.645 1 93.69 63 GLN A O 1
ATOM 494 N N . ALA A 1 64 ? 24.828 40.312 5.648 1 94.25 64 ALA A N 1
ATOM 495 C CA . ALA A 1 64 ? 25.266 38.938 5.969 1 94.25 64 ALA A CA 1
ATOM 496 C C . ALA A 1 64 ? 24.312 38.281 6.934 1 94.25 64 ALA A C 1
ATOM 498 O O . ALA A 1 64 ? 24.062 37.062 6.828 1 94.25 64 ALA A O 1
ATOM 499 N N . SER A 1 65 ? 23.812 39 7.863 1 94.81 65 SER A N 1
ATOM 500 C CA . SER A 1 65 ? 22.859 38.438 8.82 1 94.81 65 SER A CA 1
ATOM 501 C C . SER A 1 65 ? 21.578 38 8.117 1 94.81 65 SER A C 1
ATOM 503 O O . SER A 1 65 ? 21.047 36.938 8.445 1 94.81 65 SER A O 1
ATOM 505 N N . VAL A 1 66 ? 21.125 38.719 7.188 1 94.5 66 VAL A N 1
ATOM 506 C CA . VAL A 1 66 ? 19.922 38.375 6.453 1 94.5 66 VAL A CA 1
ATOM 507 C C . VAL A 1 66 ? 20.188 37.125 5.578 1 94.5 66 VAL A C 1
ATOM 509 O O . VAL A 1 66 ? 19.344 36.25 5.469 1 94.5 66 VAL A O 1
ATOM 512 N N . PHE A 1 67 ? 21.328 37.062 5.016 1 94.56 67 PHE A N 1
ATOM 513 C CA . PHE A 1 67 ? 21.688 35.906 4.191 1 94.56 67 PHE A CA 1
ATOM 514 C C . PHE A 1 67 ? 21.766 34.656 5.035 1 94.56 67 PHE A C 1
ATOM 516 O O . PHE A 1 67 ? 21.344 33.562 4.605 1 94.56 67 PHE A O 1
ATOM 523 N N . ILE A 1 68 ? 22.281 34.781 6.16 1 94 68 ILE A N 1
ATOM 524 C CA . ILE A 1 68 ? 22.375 33.656 7.047 1 94 68 ILE A CA 1
ATOM 525 C C . ILE A 1 68 ? 20.984 33.188 7.449 1 94 68 ILE A C 1
ATOM 527 O O . ILE A 1 68 ? 20.703 31.969 7.477 1 94 68 ILE A O 1
ATOM 531 N N . GLU A 1 69 ? 20.172 34.125 7.781 1 93.44 69 GLU A N 1
ATOM 532 C CA . GLU A 1 69 ? 18.812 33.75 8.133 1 93.44 69 GLU A CA 1
ATOM 533 C C . GLU A 1 69 ? 18.078 33.125 6.945 1 93.44 69 GLU A C 1
ATOM 535 O O . GLU A 1 69 ? 17.281 32.219 7.121 1 93.44 69 GLU A O 1
ATOM 540 N N . ASP A 1 70 ? 18.312 33.625 5.793 1 92.56 70 ASP A N 1
ATOM 541 C CA . ASP A 1 70 ? 17.734 33.031 4.59 1 92.56 70 ASP A CA 1
ATOM 542 C C . ASP A 1 70 ? 18.219 31.578 4.418 1 92.56 70 ASP A C 1
ATOM 544 O O . ASP A 1 70 ? 17.453 30.719 3.971 1 92.56 70 ASP A O 1
ATOM 548 N N . GLY A 1 71 ? 19.406 31.344 4.727 1 90.81 71 GLY A N 1
ATOM 549 C CA . GLY A 1 71 ? 19.922 29.984 4.656 1 90.81 71 GLY A CA 1
ATOM 550 C C . GLY A 1 71 ? 19.281 29.062 5.676 1 90.81 71 GLY A C 1
ATOM 551 O O . GLY A 1 71 ? 19 27.891 5.367 1 90.81 71 GLY A O 1
ATOM 552 N N . ILE A 1 72 ? 19.062 29.609 6.836 1 88.81 72 ILE A N 1
ATOM 553 C CA . ILE A 1 72 ? 18.469 28.797 7.898 1 88.81 72 ILE A CA 1
ATOM 554 C C . ILE A 1 72 ? 17.047 28.406 7.523 1 88.81 72 ILE A C 1
ATOM 556 O O . ILE A 1 72 ? 16.625 27.281 7.75 1 88.81 72 ILE A O 1
ATOM 560 N N . HIS A 1 73 ? 16.344 29.297 6.844 1 88.5 73 HIS A N 1
ATOM 561 C CA . HIS A 1 73 ? 14.953 29.047 6.48 1 88.5 73 HIS A CA 1
ATOM 562 C C . HIS A 1 73 ? 14.828 28.625 5.02 1 88.5 73 HIS A C 1
ATOM 564 O O . HIS A 1 73 ? 13.719 28.5 4.496 1 88.5 73 HIS A O 1
ATOM 570 N N . TYR A 1 74 ? 15.914 28.438 4.301 1 88.31 74 TYR A N 1
ATOM 571 C CA . TYR A 1 74 ? 15.984 27.953 2.926 1 88.31 74 TYR A CA 1
ATOM 572 C C . TYR A 1 74 ? 15.305 28.922 1.97 1 88.31 74 TYR A C 1
ATOM 574 O O . TYR A 1 74 ? 14.547 28.5 1.087 1 88.31 74 TYR A O 1
ATOM 582 N N . ARG A 1 75 ? 15.516 30.188 2.191 1 89 75 ARG A N 1
ATOM 583 C CA . ARG A 1 75 ? 14.961 31.219 1.318 1 89 75 ARG A CA 1
ATOM 584 C C . ARG A 1 75 ? 15.961 31.609 0.237 1 89 75 ARG A C 1
ATOM 586 O O . ARG A 1 75 ? 17.156 31.344 0.36 1 89 75 ARG A O 1
ATOM 593 N N . SER A 1 76 ? 15.367 32.188 -0.844 1 88.19 76 SER A N 1
ATOM 594 C CA . SER A 1 76 ? 16.234 32.656 -1.919 1 88.19 76 SER A CA 1
ATOM 595 C C . SER A 1 76 ? 16.938 33.938 -1.534 1 88.19 76 SER A C 1
ATOM 597 O O . SER A 1 76 ? 16.391 34.75 -0.799 1 88.19 76 SER A O 1
ATOM 599 N N . ILE A 1 77 ? 18.094 34.125 -2.088 1 90.12 77 ILE A N 1
ATOM 600 C CA . ILE A 1 77 ? 18.906 35.281 -1.751 1 90.12 77 ILE A CA 1
ATOM 601 C C . ILE A 1 77 ? 18.594 36.438 -2.729 1 90.12 77 ILE A C 1
ATOM 603 O O . ILE A 1 77 ? 19.109 37.531 -2.578 1 90.12 77 ILE A O 1
ATOM 607 N N . HIS A 1 78 ? 17.656 36.156 -3.652 1 88.19 78 HIS A N 1
ATOM 608 C CA . HIS A 1 78 ? 17.422 37.125 -4.711 1 88.19 78 HIS A CA 1
ATOM 609 C C . HIS A 1 78 ? 16.422 38.188 -4.27 1 88.19 78 HIS A C 1
ATOM 611 O O . HIS A 1 78 ? 15.297 38.219 -4.754 1 88.19 78 HIS A O 1
ATOM 617 N N . HIS A 1 79 ? 16.734 39 -3.371 1 88.62 79 HIS A N 1
ATOM 618 C CA . HIS A 1 79 ? 15.992 40.188 -2.918 1 88.62 79 HIS A CA 1
ATOM 619 C C . HIS A 1 79 ? 16.891 41.438 -2.898 1 88.62 79 HIS A C 1
ATOM 621 O O . HIS A 1 79 ? 18.109 41.312 -3.051 1 88.62 79 HIS A O 1
ATOM 627 N N . LYS A 1 80 ? 16.344 42.562 -2.752 1 89.5 80 LYS A N 1
ATOM 628 C CA . LYS A 1 80 ? 17.094 43.812 -2.697 1 89.5 80 LYS A CA 1
ATOM 629 C C . LYS A 1 80 ? 17.984 43.875 -1.457 1 89.5 80 LYS A C 1
ATOM 631 O O . LYS A 1 80 ? 17.609 43.375 -0.395 1 89.5 80 LYS A O 1
ATOM 636 N N . ILE A 1 81 ? 19.141 44.406 -1.621 1 89.69 81 ILE A N 1
ATOM 637 C CA . ILE A 1 81 ? 20.125 44.375 -0.54 1 89.69 81 ILE A CA 1
ATOM 638 C C . ILE A 1 81 ? 20.344 45.781 0.024 1 89.69 81 ILE A C 1
ATOM 640 O O . ILE A 1 81 ? 21.219 46 0.855 1 89.69 81 ILE A O 1
ATOM 644 N N . ASP A 1 82 ? 19.5 46.75 -0.294 1 89.12 82 ASP A N 1
ATOM 645 C CA . ASP A 1 82 ? 19.594 48.094 0.288 1 89.12 82 ASP A CA 1
ATOM 646 C C . ASP A 1 82 ? 19.188 48.094 1.76 1 89.12 82 ASP A C 1
ATOM 648 O O . ASP A 1 82 ? 18.344 47.281 2.172 1 89.12 82 ASP A O 1
ATOM 652 N N . PRO A 1 83 ? 19.859 48.844 2.588 1 90.69 83 PRO A N 1
ATOM 653 C CA . PRO A 1 83 ? 19.609 48.812 4.031 1 90.69 83 PRO A CA 1
ATOM 654 C C . PRO A 1 83 ? 18.141 49.031 4.375 1 90.69 83 PRO A C 1
ATOM 656 O O . PRO A 1 83 ? 17.609 48.375 5.273 1 90.69 83 PRO A O 1
ATOM 659 N N . LEU A 1 84 ? 17.453 49.938 3.734 1 90.69 84 LEU A N 1
ATOM 660 C CA . LEU A 1 84 ? 16.047 50.156 4.016 1 90.69 84 LEU A CA 1
ATOM 661 C C . LEU A 1 84 ? 15.203 48.938 3.641 1 90.69 84 LEU A C 1
ATOM 663 O O . LEU A 1 84 ? 14.312 48.531 4.391 1 90.69 84 LEU A O 1
ATOM 667 N N . SER A 1 85 ? 15.477 48.406 2.5 1 91.5 85 SER A N 1
ATOM 668 C CA . SER A 1 85 ? 14.75 47.25 2.051 1 91.5 85 SER A CA 1
ATOM 669 C C . SER A 1 85 ? 15.031 46.031 2.951 1 91.5 85 SER A C 1
ATOM 671 O O . SER A 1 85 ? 14.148 45.219 3.178 1 91.5 85 SER A O 1
ATOM 673 N N . LEU A 1 86 ? 16.203 45.969 3.469 1 92.62 86 LEU A N 1
ATOM 674 C CA . LEU A 1 86 ? 16.578 44.844 4.324 1 92.62 86 LEU A CA 1
ATOM 675 C C . LEU A 1 86 ? 15.867 44.938 5.676 1 92.62 86 LEU A C 1
ATOM 677 O O . LEU A 1 86 ? 15.523 43.906 6.27 1 92.62 86 LEU A O 1
ATOM 681 N N . LYS A 1 87 ? 15.695 46.156 6.125 1 91.25 87 LYS A N 1
ATOM 682 C CA . LYS A 1 87 ? 14.953 46.344 7.367 1 91.25 87 LYS A CA 1
ATOM 683 C C . LYS A 1 87 ? 13.5 45.906 7.199 1 91.25 87 LYS A C 1
ATOM 685 O O . LYS A 1 87 ? 12.938 45.25 8.07 1 91.25 87 LYS A O 1
ATOM 690 N N . PHE A 1 88 ? 12.961 46.281 6.051 1 91.62 88 PHE A N 1
ATOM 691 C CA . PHE A 1 88 ? 11.594 45.875 5.762 1 91.62 88 PHE A CA 1
ATOM 692 C C . PHE A 1 88 ? 11.516 44.344 5.559 1 91.62 88 PHE A C 1
ATOM 694 O O . PHE A 1 88 ? 10.516 43.719 5.926 1 91.62 88 PHE A O 1
ATOM 701 N N . TYR A 1 89 ? 12.516 43.844 5 1 93.19 89 TYR A N 1
ATOM 702 C CA . TYR A 1 89 ? 12.602 42.406 4.781 1 93.19 89 TYR A CA 1
ATOM 703 C C . TYR A 1 89 ? 12.617 41.656 6.109 1 93.19 89 TYR A C 1
ATOM 705 O O . TYR A 1 89 ? 11.93 40.625 6.262 1 93.19 89 TYR A O 1
ATOM 713 N N . ASN A 1 90 ? 13.266 42.156 7.074 1 91.62 90 ASN A N 1
ATOM 714 C CA . ASN A 1 90 ? 13.336 41.531 8.398 1 91.62 90 ASN A CA 1
ATOM 715 C C . ASN A 1 90 ? 12.016 41.656 9.141 1 91.62 90 ASN A C 1
ATOM 717 O O . ASN A 1 90 ? 11.633 40.75 9.891 1 91.62 90 ASN A O 1
ATOM 721 N N . ILE A 1 91 ? 11.383 42.781 8.891 1 92.56 91 ILE A N 1
ATOM 722 C CA . ILE A 1 91 ? 10.086 42.969 9.531 1 92.56 91 ILE A CA 1
ATOM 723 C C . ILE A 1 91 ? 9.07 42 8.914 1 92.56 91 ILE A C 1
ATOM 725 O O . ILE A 1 91 ? 8.258 41.406 9.633 1 92.56 91 ILE A O 1
ATOM 729 N N . TYR A 1 92 ? 9.141 41.875 7.664 1 92.62 92 TYR A N 1
ATOM 730 C CA . TYR A 1 92 ? 8.211 41 6.957 1 92.62 92 TYR A CA 1
ATOM 731 C C . TYR A 1 92 ? 8.367 39.562 7.414 1 92.62 92 TYR A C 1
ATOM 733 O O . TYR A 1 92 ? 7.383 38.844 7.574 1 92.62 92 TYR A O 1
ATOM 741 N N . HIS A 1 93 ? 9.578 39.094 7.66 1 91 93 HIS A N 1
ATOM 742 C CA . HIS A 1 93 ? 9.82 37.719 8.023 1 91 93 HIS A CA 1
ATOM 743 C C . HIS A 1 93 ? 9.883 37.531 9.539 1 91 93 HIS A C 1
ATOM 745 O O . HIS A 1 93 ? 10.227 36.469 10.031 1 91 93 HIS A O 1
ATOM 751 N N . SER A 1 94 ? 9.492 38.594 10.258 1 91.38 94 SER A N 1
ATOM 752 C CA . SER A 1 94 ? 9.43 38.5 11.711 1 91.38 94 SER A CA 1
ATOM 753 C C . SER A 1 94 ? 8.32 37.531 12.148 1 91.38 94 SER A C 1
ATOM 755 O O . SER A 1 94 ? 7.375 37.281 11.398 1 91.38 94 SER A O 1
ATOM 757 N N . PHE A 1 95 ? 8.414 37 13.281 1 91.31 95 PHE A N 1
ATOM 758 C CA . PHE A 1 95 ? 7.484 36.031 13.805 1 91.31 95 PHE A CA 1
ATOM 759 C C . PHE A 1 95 ? 6.082 36.594 13.938 1 91.31 95 PHE A C 1
ATOM 761 O O . PHE A 1 95 ? 5.098 35.938 13.617 1 91.31 95 PHE A O 1
ATOM 768 N N . LEU A 1 96 ? 5.965 37.812 14.297 1 93.38 96 LEU A N 1
ATOM 769 C CA . LEU A 1 96 ? 4.668 38.438 14.539 1 93.38 96 LEU A CA 1
ATOM 770 C C . LEU A 1 96 ? 3.918 38.656 13.234 1 93.38 96 LEU A C 1
ATOM 772 O O . LEU A 1 96 ? 2.721 38.375 13.141 1 93.38 96 LEU A O 1
ATOM 776 N N . VAL A 1 97 ? 4.652 39.188 12.234 1 94.19 97 VAL A N 1
ATOM 777 C CA . VAL A 1 97 ? 4.004 39.469 10.953 1 94.19 97 VAL A CA 1
ATOM 778 C C . VAL A 1 97 ? 3.617 38.156 10.281 1 94.19 97 VAL A C 1
ATOM 780 O O . VAL A 1 97 ? 2.537 38.031 9.695 1 94.19 97 VAL A O 1
ATOM 783 N N . GLN A 1 98 ? 4.43 37.188 10.414 1 93.06 98 GLN A N 1
ATOM 784 C CA . GLN A 1 98 ? 4.117 35.906 9.812 1 93.06 98 GLN A CA 1
ATOM 785 C C . GLN A 1 98 ? 2.938 35.25 10.516 1 93.06 98 GLN A C 1
ATOM 787 O O . GLN A 1 98 ? 2.094 34.625 9.875 1 93.06 98 GLN A O 1
ATOM 792 N N . CYS A 1 99 ? 2.887 35.281 11.781 1 94.44 99 CYS A N 1
ATOM 793 C CA . CYS A 1 99 ? 1.76 34.75 12.539 1 94.44 99 CYS A CA 1
ATOM 794 C C . CYS A 1 99 ? 0.464 35.469 12.156 1 94.44 99 CYS A C 1
ATOM 796 O O . CYS A 1 99 ? -0.574 34.812 12 1 94.44 99 CYS A O 1
ATOM 798 N N . PHE A 1 100 ? 0.607 36.75 12.047 1 95.81 100 PHE A N 1
ATOM 799 C CA . PHE A 1 100 ? -0.553 37.562 11.656 1 95.81 100 PHE A CA 1
ATOM 800 C C . PHE A 1 100 ? -1.056 37.156 10.281 1 95.81 100 PHE A C 1
ATOM 802 O O . PHE A 1 100 ? -2.262 37 10.07 1 95.81 100 PHE A O 1
ATOM 809 N N . LEU A 1 101 ? -0.227 36.938 9.359 1 95.44 101 LEU A N 1
ATOM 810 C CA . LEU A 1 101 ? -0.602 36.531 8.016 1 95.44 101 LEU A CA 1
ATOM 811 C C . LEU A 1 101 ? -1.201 35.125 8.016 1 95.44 101 LEU A C 1
ATOM 813 O O . LEU A 1 101 ? -2.172 34.844 7.309 1 95.44 101 LEU A O 1
ATOM 817 N N . ASN A 1 102 ? -0.68 34.219 8.805 1 94.44 102 ASN A N 1
ATOM 818 C CA . ASN A 1 102 ? -1.218 32.875 8.898 1 94.44 102 ASN A CA 1
ATOM 819 C C . ASN A 1 102 ? -2.611 32.875 9.516 1 94.44 102 ASN A C 1
ATOM 821 O O . ASN A 1 102 ? -3.467 32.062 9.125 1 94.44 102 ASN A O 1
ATOM 825 N N . ILE A 1 103 ? -2.793 33.688 10.445 1 96.5 103 ILE A N 1
ATOM 826 C CA . ILE A 1 103 ? -4.109 33.812 11.062 1 96.5 103 ILE A CA 1
ATOM 827 C C . ILE A 1 103 ? -5.113 34.344 10.047 1 96.5 103 ILE A C 1
ATOM 829 O O . ILE A 1 103 ? -6.262 33.875 10 1 96.5 103 ILE A O 1
ATOM 833 N N . THR A 1 104 ? -4.668 35.281 9.273 1 96.81 104 THR A N 1
ATOM 834 C CA . THR A 1 104 ? -5.539 35.844 8.234 1 96.81 104 THR A CA 1
ATOM 835 C C . THR A 1 104 ? -5.922 34.75 7.23 1 96.81 104 THR A C 1
ATOM 837 O O . THR A 1 104 ? -7.074 34.688 6.793 1 96.81 104 THR A O 1
ATOM 840 N N . VAL A 1 105 ? -4.953 33.938 6.844 1 95.94 105 VAL A N 1
ATOM 841 C CA . VAL A 1 105 ? -5.227 32.844 5.926 1 95.94 105 VAL A CA 1
ATOM 842 C C . VAL A 1 105 ? -6.203 31.859 6.574 1 95.94 105 VAL A C 1
ATOM 844 O O . VAL A 1 105 ? -7.129 31.375 5.922 1 95.94 105 VAL A O 1
ATOM 847 N N . PHE A 1 106 ? -6.039 31.594 7.82 1 96.12 106 PHE A N 1
ATOM 848 C CA . PHE A 1 106 ? -6.93 30.703 8.547 1 96.12 106 PHE A CA 1
ATOM 849 C C . PHE A 1 106 ? -8.352 31.25 8.578 1 96.12 106 PHE A C 1
ATOM 851 O O . PHE A 1 106 ? -9.312 30.516 8.367 1 96.12 106 PHE A O 1
ATOM 858 N N . ILE A 1 107 ? -8.469 32.5 8.773 1 96.38 107 ILE A N 1
ATOM 859 C CA . ILE A 1 107 ? -9.773 33.156 8.875 1 96.38 107 ILE A CA 1
ATOM 860 C C . ILE A 1 107 ? -10.492 33.094 7.531 1 96.38 107 ILE A C 1
ATOM 862 O O . ILE A 1 107 ? -11.68 32.75 7.473 1 96.38 107 ILE A O 1
ATOM 866 N N . ILE A 1 108 ? -9.82 33.344 6.496 1 95.56 108 ILE A N 1
ATOM 867 C CA . ILE A 1 108 ? -10.477 33.375 5.191 1 95.56 108 ILE A CA 1
ATOM 868 C C . ILE A 1 108 ? -10.891 31.953 4.793 1 95.56 108 ILE A C 1
ATOM 870 O O . ILE A 1 108 ? -11.906 31.766 4.117 1 95.56 108 ILE A O 1
ATOM 874 N N . LEU A 1 109 ? -10.156 30.922 5.145 1 95.69 109 LEU A N 1
ATOM 875 C CA . LEU A 1 109 ? -10.5 29.547 4.816 1 95.69 109 LEU A CA 1
ATOM 876 C C . LEU A 1 109 ? -11.68 29.062 5.652 1 95.69 109 LEU A C 1
ATOM 878 O O . LEU A 1 109 ? -12.555 28.359 5.152 1 95.69 109 LEU A O 1
ATOM 882 N N . ILE A 1 110 ? -11.734 29.484 6.938 1 95.44 110 ILE A N 1
ATOM 883 C CA . ILE A 1 110 ? -12.781 29.016 7.832 1 95.44 110 ILE A CA 1
ATOM 884 C C . ILE A 1 110 ? -14.086 29.734 7.531 1 95.44 110 ILE A C 1
ATOM 886 O O . ILE A 1 110 ? -15.156 29.312 7.961 1 95.44 110 ILE A O 1
ATOM 890 N N . LEU A 1 111 ? -14.055 30.812 6.785 1 93.62 111 LEU A N 1
ATOM 891 C CA . LEU A 1 111 ? -15.242 31.594 6.43 1 93.62 111 LEU A CA 1
ATOM 892 C C . LEU A 1 111 ? -16.25 30.719 5.68 1 93.62 111 LEU A C 1
ATOM 894 O O . LEU A 1 111 ? -17.453 30.984 5.734 1 93.62 111 LEU A O 1
ATOM 898 N N . ALA A 1 112 ? -15.758 29.656 5.004 1 92.62 112 ALA A N 1
ATOM 899 C CA . ALA A 1 112 ? -16.641 28.781 4.23 1 92.62 112 ALA A CA 1
ATOM 900 C C . ALA A 1 112 ? -17.625 28.047 5.133 1 92.62 112 ALA A C 1
ATOM 902 O O . ALA A 1 112 ? -18.719 27.703 4.707 1 92.62 112 ALA A O 1
ATOM 903 N N . PHE A 1 113 ? -17.312 27.859 6.395 1 93 113 PHE A N 1
ATOM 904 C CA . PHE A 1 113 ? -18.188 27.188 7.348 1 93 113 PHE A CA 1
ATOM 905 C C . PHE A 1 113 ? -19.312 28.109 7.797 1 93 113 PHE A C 1
ATOM 907 O O . PHE A 1 113 ? -20.391 27.641 8.18 1 93 113 PHE A O 1
ATOM 914 N N . PHE A 1 114 ? -19.109 29.422 7.66 1 90.62 114 PHE A N 1
ATOM 915 C CA . PHE A 1 114 ? -20.062 30.391 8.172 1 90.62 114 PHE A CA 1
ATOM 916 C C . PHE A 1 114 ? -20.906 30.969 7.043 1 90.62 114 PHE A C 1
ATOM 918 O O . PHE A 1 114 ? -22.016 31.469 7.281 1 90.62 114 PHE A O 1
ATOM 925 N N . GLU A 1 115 ? -20.438 30.906 5.855 1 87.56 115 GLU A N 1
ATOM 926 C CA . GLU A 1 115 ? -21.141 31.453 4.707 1 87.56 115 GLU A CA 1
ATOM 927 C C . GLU A 1 115 ? -22.359 30.594 4.355 1 87.56 115 GLU A C 1
ATOM 929 O O . GLU A 1 115 ? -22.438 29.438 4.738 1 87.56 115 GLU A O 1
ATOM 934 N N . TYR A 1 116 ? -23.234 31.203 3.639 1 82.81 116 TYR A N 1
ATOM 935 C CA . TYR A 1 116 ? -24.422 30.484 3.188 1 82.81 116 TYR A CA 1
ATOM 936 C C . TYR A 1 116 ? -24.078 29.516 2.061 1 82.81 116 TYR A C 1
ATOM 938 O O . TYR A 1 116 ? -23.406 29.891 1.097 1 82.81 116 TYR A O 1
ATOM 946 N N . PRO A 1 117 ? -24.516 28.359 2.156 1 85.31 117 PRO A N 1
ATOM 947 C CA . PRO A 1 117 ? -25.234 27.672 3.232 1 85.31 117 PRO A CA 1
ATOM 948 C C . PRO A 1 117 ? -24.344 27.344 4.422 1 85.31 117 PRO A C 1
ATOM 950 O O . PRO A 1 117 ? -23.281 26.734 4.25 1 85.31 117 PRO A O 1
ATOM 953 N N . THR A 1 118 ? -24.812 27.734 5.574 1 87.12 118 THR A N 1
ATOM 954 C CA . THR A 1 118 ? -23.984 27.672 6.773 1 87.12 118 THR A CA 1
ATOM 955 C C . THR A 1 118 ? -23.906 26.234 7.289 1 87.12 118 THR A C 1
ATOM 957 O O . THR A 1 118 ? -24.859 25.469 7.168 1 87.12 118 THR A O 1
ATOM 960 N N . SER A 1 119 ? -22.781 25.891 7.859 1 90.19 119 SER A N 1
ATOM 961 C CA . SER A 1 119 ? -22.547 24.578 8.445 1 90.19 119 SER A CA 1
ATOM 962 C C . SER A 1 119 ? -22.734 24.609 9.961 1 90.19 119 SER A C 1
ATOM 964 O O . SER A 1 119 ? -22.422 23.625 10.648 1 90.19 119 SER A O 1
ATOM 966 N N . LEU A 1 120 ? -23.25 25.734 10.422 1 87.44 120 LEU A N 1
ATOM 967 C CA . LEU A 1 120 ? -23.422 25.891 11.859 1 87.44 120 LEU A CA 1
ATOM 968 C C . LEU A 1 120 ? -24.719 25.25 12.32 1 87.44 120 LEU A C 1
ATOM 970 O O . LEU A 1 120 ? -25.594 25.922 12.875 1 87.44 120 LEU A O 1
ATOM 974 N N . LYS A 1 121 ? -24.938 24.078 11.953 1 85.12 121 LYS A N 1
ATOM 975 C CA . LYS A 1 121 ? -26.047 23.234 12.383 1 85.12 121 LYS A CA 1
ATOM 976 C C . LYS A 1 121 ? -25.547 21.953 13.062 1 85.12 121 LYS A C 1
ATOM 978 O O . LYS A 1 121 ? -24.484 21.453 12.727 1 85.12 121 LYS A O 1
ATOM 983 N N . LEU A 1 122 ? -26.297 21.547 13.961 1 83.88 122 LEU A N 1
ATOM 984 C CA . LEU A 1 122 ? -25.875 20.359 14.695 1 83.88 122 LEU A CA 1
ATOM 985 C C . LEU A 1 122 ? -26.078 19.094 13.859 1 83.88 122 LEU A C 1
ATOM 987 O O . LEU A 1 122 ? -25.344 18.125 14.016 1 83.88 122 LEU A O 1
ATOM 991 N N . SER A 1 123 ? -27.125 19.078 13.031 1 85.5 123 SER A N 1
ATOM 992 C CA . SER A 1 123 ? -27.359 17.922 12.172 1 85.5 123 SER A CA 1
ATOM 993 C C . SER A 1 123 ? -27.281 18.312 10.695 1 85.5 123 SER A C 1
ATOM 995 O O . SER A 1 123 ? -27.703 19.406 10.312 1 85.5 123 SER A O 1
ATOM 997 N N . SER A 1 124 ? -26.656 17.453 9.922 1 85.19 124 SER A N 1
ATOM 998 C CA . SER A 1 124 ? -26.578 17.672 8.477 1 85.19 124 SER A CA 1
ATOM 999 C C . SER A 1 124 ? -27.75 17.031 7.754 1 85.19 124 SER A C 1
ATOM 1001 O O . SER A 1 124 ? -27.922 17.219 6.547 1 85.19 124 SER A O 1
ATOM 1003 N N . ASP A 1 125 ? -28.516 16.328 8.547 1 84.56 125 ASP A N 1
ATOM 1004 C CA . ASP A 1 125 ? -29.703 15.68 7.98 1 84.56 125 ASP A CA 1
ATOM 1005 C C . ASP A 1 125 ? -30.875 16.656 7.906 1 84.56 125 ASP A C 1
ATOM 1007 O O . ASP A 1 125 ? -31.312 17.188 8.93 1 84.56 125 ASP A O 1
ATOM 1011 N N . TYR A 1 126 ? -31.359 16.906 6.766 1 76.19 126 TYR A N 1
ATOM 1012 C CA . TYR A 1 126 ? -32.438 17.875 6.543 1 76.19 126 TYR A CA 1
ATOM 1013 C C . TYR A 1 126 ? -33.719 17.422 7.23 1 76.19 126 TYR A C 1
ATOM 1015 O O . TYR A 1 126 ? -34.594 18.25 7.512 1 76.19 126 TYR A O 1
ATOM 1023 N N . ARG A 1 127 ? -33.781 16.188 7.523 1 77.88 127 ARG A N 1
ATOM 1024 C CA . ARG A 1 127 ? -35 15.656 8.141 1 77.88 127 ARG A CA 1
ATOM 1025 C C . ARG A 1 127 ? -35.094 16.125 9.594 1 77.88 127 ARG A C 1
ATOM 1027 O O . ARG A 1 127 ? -36.219 16.203 10.133 1 77.88 127 ARG A O 1
ATOM 1034 N N . TYR A 1 128 ? -33.875 16.359 10.086 1 73.19 128 TYR A N 1
ATOM 1035 C CA . TYR A 1 128 ? -33.844 16.734 11.492 1 73.19 128 TYR A CA 1
ATOM 1036 C C . TYR A 1 128 ? -33.531 18.219 11.641 1 73.19 128 TYR A C 1
ATOM 1038 O O . TYR A 1 128 ? -33.188 18.688 12.734 1 73.19 128 TYR A O 1
ATOM 1046 N N . ALA A 1 129 ? -33.531 18.984 10.578 1 65.25 129 ALA A N 1
ATOM 1047 C CA . ALA A 1 129 ? -33.188 20.391 10.57 1 65.25 129 ALA A CA 1
ATOM 1048 C C . ALA A 1 129 ? -34.094 21.203 11.5 1 65.25 129 ALA A C 1
ATOM 1050 O O . ALA A 1 129 ? -33.625 22.156 12.133 1 65.25 129 ALA A O 1
ATOM 1051 N N . ASN A 1 130 ? -35.25 20.797 11.562 1 61.16 130 ASN A N 1
ATOM 1052 C CA . ASN A 1 130 ? -36.188 21.578 12.344 1 61.16 130 ASN A CA 1
ATOM 1053 C C . ASN A 1 130 ? -36.094 21.266 13.836 1 61.16 130 ASN A C 1
ATOM 1055 O O . ASN A 1 130 ? -36.5 22.062 14.672 1 61.16 130 ASN A O 1
ATOM 1059 N N . ILE A 1 131 ? -35.438 20.188 14.062 1 60.41 131 ILE A N 1
ATOM 1060 C CA . ILE A 1 131 ? -35.406 19.766 15.453 1 60.41 131 ILE A CA 1
ATOM 1061 C C . ILE A 1 131 ? -34.062 20.203 16.094 1 60.41 131 ILE A C 1
ATOM 1063 O O . ILE A 1 131 ? -34.031 20.5 17.281 1 60.41 131 ILE A O 1
ATOM 1067 N N . THR A 1 132 ? -33.125 20.312 15.312 1 63.22 132 THR A N 1
ATOM 1068 C CA . THR A 1 132 ? -31.812 20.594 15.875 1 63.22 132 THR A CA 1
ATOM 1069 C C . THR A 1 132 ? -31.531 22.094 15.859 1 63.22 132 THR A C 1
ATOM 1071 O O . THR A 1 132 ? -31.906 22.797 14.914 1 63.22 132 THR A O 1
ATOM 1074 N N . PRO A 1 133 ? -31.062 22.578 16.938 1 63.62 133 PRO A N 1
ATOM 1075 C CA . PRO A 1 133 ? -30.797 24.016 17.031 1 63.62 133 PRO A CA 1
ATOM 1076 C C . PRO A 1 133 ? -29.844 24.516 15.953 1 63.62 133 PRO A C 1
ATOM 1078 O O . PRO A 1 133 ? -28.906 23.812 15.57 1 63.62 133 PRO A O 1
ATOM 1081 N N . THR A 1 134 ? -30.312 25.469 15.086 1 66.44 134 THR A N 1
ATOM 1082 C CA . THR A 1 134 ? -29.469 26.125 14.102 1 66.44 134 THR A CA 1
ATOM 1083 C C . THR A 1 134 ? -28.969 27.453 14.641 1 66.44 134 THR A C 1
ATOM 1085 O O . THR A 1 134 ? -29.703 28.203 15.297 1 66.44 134 THR A O 1
ATOM 1088 N N . LEU A 1 135 ? -27.594 27.484 14.742 1 69.31 135 LEU A N 1
ATOM 1089 C CA . LEU A 1 135 ? -27.047 28.797 15.086 1 69.31 135 LEU A CA 1
ATOM 1090 C C . LEU A 1 135 ? -27.438 29.844 14.047 1 69.31 135 LEU A C 1
ATOM 1092 O O . LEU A 1 135 ? -27.609 29.516 12.867 1 69.31 135 LEU A O 1
ATOM 1096 N N . ARG A 1 136 ? -27.688 30.938 14.422 1 68.88 136 ARG A N 1
ATOM 1097 C CA . ARG A 1 136 ? -28.172 32.062 13.602 1 68.88 136 ARG A CA 1
ATOM 1098 C C . ARG A 1 136 ? -27.234 32.312 12.43 1 68.88 136 ARG A C 1
ATOM 1100 O O . ARG A 1 136 ? -26.016 32.312 12.602 1 68.88 136 ARG A O 1
ATOM 1107 N N . GLU A 1 137 ? -27.766 32.312 11.195 1 78.44 137 GLU A N 1
ATOM 1108 C CA . GLU A 1 137 ? -27.031 32.688 9.992 1 78.44 137 GLU A CA 1
ATOM 1109 C C . GLU A 1 137 ? -26.531 34.125 10.062 1 78.44 137 GLU A C 1
ATOM 1111 O O . GLU A 1 137 ? -27.25 35 10.555 1 78.44 137 GLU A O 1
ATOM 1116 N N . PRO A 1 138 ? -25.312 34.312 9.758 1 80.81 138 PRO A N 1
ATOM 1117 C CA . PRO A 1 138 ? -24.812 35.688 9.766 1 80.81 138 PRO A CA 1
ATOM 1118 C C . PRO A 1 138 ? -25.562 36.594 8.812 1 80.81 138 PRO A C 1
ATOM 1120 O O . PRO A 1 138 ? -26.047 36.125 7.766 1 80.81 138 PRO A O 1
ATOM 1123 N N . PRO A 1 139 ? -25.766 37.812 9.266 1 78.81 139 PRO A N 1
ATOM 1124 C CA . PRO A 1 139 ? -26.484 38.75 8.406 1 78.81 139 PRO A CA 1
ATOM 1125 C C . PRO A 1 139 ? -25.781 39 7.078 1 78.81 139 PRO A C 1
ATOM 1127 O O . PRO A 1 139 ? -24.594 38.688 6.941 1 78.81 139 PRO A O 1
ATOM 1130 N N . CYS A 1 140 ? -26.484 39.531 6.125 1 75.69 140 CYS A N 1
ATOM 1131 C CA . CYS A 1 140 ? -25.938 39.781 4.797 1 75.69 140 CYS A CA 1
ATOM 1132 C C . CYS A 1 140 ? -24.828 40.844 4.867 1 75.69 140 CYS A C 1
ATOM 1134 O O . CYS A 1 140 ? -24.969 41.844 5.547 1 75.69 140 CYS A O 1
ATOM 1136 N N . GLY A 1 141 ? -23.672 40.562 4.328 1 81.44 141 GLY A N 1
ATOM 1137 C CA . GLY A 1 141 ? -22.578 41.5 4.273 1 81.44 141 GLY A CA 1
ATOM 1138 C C . GLY A 1 141 ? -21.516 41.25 5.332 1 81.44 141 GLY A C 1
ATOM 1139 O O . GLY A 1 141 ? -20.406 41.781 5.234 1 81.44 141 GLY A O 1
ATOM 1140 N N . ALA A 1 142 ? -21.922 40.562 6.367 1 85.31 142 ALA A N 1
ATOM 1141 C CA . ALA A 1 142 ? -20.969 40.312 7.445 1 85.31 142 ALA A CA 1
ATOM 1142 C C . ALA A 1 142 ? -19.797 39.469 6.961 1 85.31 142 ALA A C 1
ATOM 1144 O O . ALA A 1 142 ? -18.641 39.812 7.195 1 85.31 142 ALA A O 1
ATOM 1145 N N . THR A 1 143 ? -20.062 38.375 6.301 1 88.56 143 THR A N 1
ATOM 1146 C CA . THR A 1 143 ? -18.984 37.5 5.809 1 88.56 143 THR A CA 1
ATOM 1147 C C . THR A 1 143 ? -18.203 38.219 4.703 1 88.56 143 THR A C 1
ATOM 1149 O O . THR A 1 143 ? -16.984 38.031 4.594 1 88.56 143 THR A O 1
ATOM 1152 N N . GLU A 1 144 ? -18.844 39.062 3.932 1 88.31 144 GLU A N 1
ATOM 1153 C CA . GLU A 1 144 ? -18.172 39.812 2.869 1 88.31 144 GLU A CA 1
ATOM 1154 C C . GLU A 1 144 ? -17.25 40.875 3.443 1 88.31 144 GLU A C 1
ATOM 1156 O O . GLU A 1 144 ? -16.203 41.188 2.869 1 88.31 144 GLU A O 1
ATOM 1161 N N . SER A 1 145 ? -17.672 41.438 4.547 1 89.81 145 SER A N 1
ATOM 1162 C CA . SER A 1 145 ? -16.812 42.438 5.176 1 89.81 145 SER A CA 1
ATOM 1163 C C . SER A 1 145 ? -15.531 41.812 5.707 1 89.81 145 SER A C 1
ATOM 1165 O O . SER A 1 145 ? -14.453 42.406 5.594 1 89.81 145 SER A O 1
ATOM 1167 N N . VAL A 1 146 ? -15.695 40.719 6.305 1 93.06 146 VAL A N 1
ATOM 1168 C CA . VAL A 1 146 ? -14.5 40.031 6.785 1 93.06 146 VAL A CA 1
ATOM 1169 C C . VAL A 1 146 ? -13.609 39.656 5.605 1 93.06 146 VAL A C 1
ATOM 1171 O O . VAL A 1 146 ? -12.383 39.75 5.695 1 93.06 146 VAL A O 1
ATOM 1174 N N . GLU A 1 147 ? -14.148 39.25 4.551 1 93.5 147 GLU A N 1
ATOM 1175 C CA . GLU A 1 147 ? -13.391 38.875 3.363 1 93.5 147 GLU A CA 1
ATOM 1176 C C . GLU A 1 147 ? -12.672 40.094 2.764 1 93.5 147 GLU A C 1
ATOM 1178 O O . GLU A 1 147 ? -11.555 39.969 2.26 1 93.5 147 GLU A O 1
ATOM 1183 N N . ILE A 1 148 ? -13.289 41.25 2.818 1 93.12 148 ILE A N 1
ATOM 1184 C CA . ILE A 1 148 ? -12.672 42.469 2.287 1 93.12 148 ILE A CA 1
ATOM 1185 C C . ILE A 1 148 ? -11.422 42.781 3.1 1 93.12 148 ILE A C 1
ATOM 1187 O O . ILE A 1 148 ? -10.383 43.156 2.535 1 93.12 148 ILE A O 1
ATOM 1191 N N . VAL A 1 149 ? -11.57 42.625 4.363 1 95.62 149 VAL A N 1
ATOM 1192 C CA . VAL A 1 149 ? -10.43 42.938 5.227 1 95.62 149 VAL A CA 1
ATOM 1193 C C . VAL A 1 149 ? -9.289 41.969 4.926 1 95.62 149 VAL A C 1
ATOM 1195 O O . VAL A 1 149 ? -8.133 42.375 4.832 1 95.62 149 VAL A O 1
ATOM 1198 N N . CYS A 1 150 ? -9.625 40.719 4.754 1 96.25 150 CYS A N 1
ATOM 1199 C CA . CYS A 1 150 ? -8.602 39.719 4.453 1 96.25 150 CYS A CA 1
ATOM 1200 C C . CYS A 1 150 ? -7.961 40 3.094 1 96.25 150 CYS A C 1
ATOM 1202 O O . CYS A 1 150 ? -6.738 39.906 2.949 1 96.25 150 CYS A O 1
ATOM 1204 N N . LEU A 1 151 ? -8.711 40.375 2.09 1 95.88 151 LEU A N 1
ATOM 1205 C CA . LEU A 1 151 ? -8.188 40.594 0.748 1 95.88 151 LEU A CA 1
ATOM 1206 C C . LEU A 1 151 ? -7.312 41.844 0.719 1 95.88 151 LEU A C 1
ATOM 1208 O O . LEU A 1 151 ? -6.324 41.906 -0.016 1 95.88 151 LEU A O 1
ATOM 1212 N N . VAL A 1 152 ? -7.648 42.812 1.552 1 96.38 152 VAL A N 1
ATOM 1213 C CA . VAL A 1 152 ? -6.82 44.031 1.628 1 96.38 152 VAL A CA 1
ATOM 1214 C C . VAL A 1 152 ? -5.465 43.688 2.24 1 96.38 152 VAL A C 1
ATOM 1216 O O . VAL A 1 152 ? -4.43 44.156 1.778 1 96.38 152 VAL A O 1
ATOM 1219 N N . ILE A 1 153 ? -5.508 42.875 3.217 1 96.81 153 ILE A N 1
ATOM 1220 C CA . ILE A 1 153 ? -4.258 42.438 3.842 1 96.81 153 ILE A CA 1
ATOM 1221 C C . ILE A 1 153 ? -3.412 41.688 2.834 1 96.81 153 ILE A C 1
ATOM 1223 O O . ILE A 1 153 ? -2.197 41.875 2.756 1 96.81 153 ILE A O 1
ATOM 1227 N N . PHE A 1 154 ? -4.027 40.844 2.062 1 96.69 154 PHE A N 1
ATOM 1228 C CA . PHE A 1 154 ? -3.301 40.062 1.061 1 96.69 154 PHE A CA 1
ATOM 1229 C C . PHE A 1 154 ? -2.764 41 -0.037 1 96.69 154 PHE A C 1
ATOM 1231 O O . PHE A 1 154 ? -1.69 40.75 -0.588 1 96.69 154 PHE A O 1
ATOM 1238 N N . LEU A 1 155 ? -3.496 42 -0.365 1 95.25 155 LEU A N 1
ATOM 1239 C CA . LEU A 1 155 ? -3.021 42.969 -1.354 1 95.25 155 LEU A CA 1
ATOM 1240 C C . LEU A 1 155 ? -1.805 43.719 -0.832 1 95.25 155 LEU A C 1
ATOM 1242 O O . LEU A 1 155 ? -0.842 43.938 -1.57 1 95.25 155 LEU A O 1
ATOM 1246 N N . ILE A 1 156 ? -1.82 44.062 0.443 1 95.12 156 ILE A N 1
ATOM 1247 C CA . ILE A 1 156 ? -0.686 44.75 1.06 1 95.12 156 ILE A CA 1
ATOM 1248 C C . ILE A 1 156 ? 0.526 43.812 1.074 1 95.12 156 ILE A C 1
ATOM 1250 O O . ILE A 1 156 ? 1.649 44.25 0.805 1 95.12 156 ILE A O 1
ATOM 1254 N N . LYS A 1 157 ? 0.266 42.594 1.394 1 94.69 157 LYS A N 1
ATOM 1255 C CA . LYS A 1 157 ? 1.345 41.625 1.375 1 94.69 157 LYS A CA 1
ATOM 1256 C C . LYS A 1 157 ? 1.98 41.531 -0.01 1 94.69 157 LYS A C 1
ATOM 1258 O O . LYS A 1 157 ? 3.207 41.5 -0.136 1 94.69 157 LYS A O 1
ATOM 1263 N N . ALA A 1 158 ? 1.166 41.5 -1.039 1 93.56 158 ALA A N 1
ATOM 1264 C CA . ALA A 1 158 ? 1.658 41.375 -2.41 1 93.56 158 ALA A CA 1
ATOM 1265 C C . ALA A 1 158 ? 2.443 42.625 -2.812 1 93.56 158 ALA A C 1
ATOM 1267 O O . ALA A 1 158 ? 3.465 42.531 -3.496 1 93.56 158 ALA A O 1
ATOM 1268 N N . LEU A 1 159 ? 2.043 43.719 -2.338 1 93 159 LEU A N 1
ATOM 1269 C CA . LEU A 1 159 ? 2.721 44.969 -2.666 1 93 159 LEU A CA 1
ATOM 1270 C C . LEU A 1 159 ? 4.062 45.062 -1.943 1 93 159 LEU A C 1
ATOM 1272 O O . LEU A 1 159 ? 5.043 45.562 -2.512 1 93 159 LEU A O 1
ATOM 1276 N N . ILE A 1 160 ? 4.074 44.625 -0.767 1 92.75 160 ILE A N 1
ATOM 1277 C CA . ILE A 1 160 ? 5.324 44.625 -0.013 1 92.75 160 ILE A CA 1
ATOM 1278 C C . ILE A 1 160 ? 6.324 43.688 -0.673 1 92.75 160 ILE A C 1
ATOM 1280 O O . ILE A 1 160 ? 7.504 44 -0.809 1 92.75 160 ILE A O 1
ATOM 1284 N N . GLN A 1 161 ? 5.848 42.562 -1.045 1 92.25 161 GLN A N 1
ATOM 1285 C CA . GLN A 1 161 ? 6.73 41.594 -1.697 1 92.25 161 GLN A CA 1
ATOM 1286 C C . GLN A 1 161 ? 7.238 42.156 -3.033 1 92.25 161 GLN A C 1
ATOM 1288 O O . GLN A 1 161 ? 8.383 41.875 -3.418 1 92.25 161 GLN A O 1
ATOM 1293 N N . CYS A 1 162 ? 6.406 42.844 -3.73 1 91.5 162 CYS A N 1
ATOM 1294 C CA . CYS A 1 162 ? 6.812 43.469 -4.98 1 91.5 162 CYS A CA 1
ATOM 1295 C C . CYS A 1 162 ? 7.898 44.531 -4.742 1 91.5 162 CYS A C 1
ATOM 1297 O O . CYS A 1 162 ? 8.859 44.625 -5.512 1 91.5 162 CYS A O 1
ATOM 1299 N N . ARG A 1 163 ? 7.797 45.188 -3.654 1 91 163 ARG A N 1
ATOM 1300 C CA . ARG A 1 163 ? 8.789 46.219 -3.316 1 91 163 ARG A CA 1
ATOM 1301 C C . ARG A 1 163 ? 10.102 45.594 -2.879 1 91 163 ARG A C 1
ATOM 1303 O O . ARG A 1 163 ? 11.18 46.062 -3.209 1 91 163 ARG A O 1
ATOM 1310 N N . LEU A 1 164 ? 10.008 44.5 -2.191 1 91.88 164 LEU A N 1
ATOM 1311 C CA . LEU A 1 164 ? 11.203 43.844 -1.651 1 91.88 164 LEU A CA 1
ATOM 1312 C C . LEU A 1 164 ? 11.969 43.125 -2.748 1 91.88 164 LEU A C 1
ATOM 1314 O O . LEU A 1 164 ? 13.203 43.062 -2.717 1 91.88 164 LEU A O 1
ATOM 1318 N N . LEU A 1 165 ? 11.367 42.531 -3.715 1 90.88 165 LEU A N 1
ATOM 1319 C CA . LEU A 1 165 ? 12.016 41.781 -4.773 1 90.88 165 LEU A CA 1
ATOM 1320 C C . LEU A 1 165 ? 12.336 42.656 -5.973 1 90.88 165 LEU A C 1
ATOM 1322 O O . LEU A 1 165 ? 13.32 42.406 -6.68 1 90.88 165 LEU A O 1
ATOM 1326 N N . GLY A 1 166 ? 11.531 43.688 -6.254 1 88.31 166 GLY A N 1
ATOM 1327 C CA . GLY A 1 166 ? 11.617 44.469 -7.477 1 88.31 166 GLY A CA 1
ATOM 1328 C C . GLY A 1 166 ? 10.602 44.031 -8.523 1 88.31 166 GLY A C 1
ATOM 1329 O O . GLY A 1 166 ? 10.164 42.875 -8.547 1 88.31 166 GLY A O 1
ATOM 1330 N N . LEU A 1 167 ? 10.242 44.812 -9.344 1 88.62 167 LEU A N 1
ATOM 1331 C CA . LEU A 1 167 ? 9.18 44.594 -10.312 1 88.62 167 LEU A CA 1
ATOM 1332 C C . LEU A 1 167 ? 9.594 43.562 -11.344 1 88.62 167 LEU A C 1
ATOM 1334 O O . LEU A 1 167 ? 8.797 42.688 -11.703 1 88.62 167 LEU A O 1
ATOM 1338 N N . LYS A 1 168 ? 10.797 43.5 -11.766 1 87.62 168 LYS A N 1
ATOM 1339 C CA . LYS A 1 168 ? 11.258 42.562 -12.789 1 87.62 168 LYS A CA 1
ATOM 1340 C C . LYS A 1 168 ? 11.328 41.156 -12.242 1 87.62 168 LYS A C 1
ATOM 1342 O O . LYS A 1 168 ? 10.898 40.188 -12.898 1 87.62 168 LYS A O 1
ATOM 1347 N N . ARG A 1 169 ? 11.734 41.062 -11.031 1 87.75 169 ARG A N 1
ATOM 1348 C CA . ARG A 1 169 ? 11.867 39.75 -10.43 1 87.75 169 ARG A CA 1
ATOM 1349 C C . ARG A 1 169 ? 10.516 39.188 -9.992 1 87.75 169 ARG A C 1
ATOM 1351 O O . ARG A 1 169 ? 10.281 38 -10.031 1 87.75 169 ARG A O 1
ATOM 1358 N N . PHE A 1 170 ? 9.711 40.125 -9.641 1 90.5 170 PHE A N 1
ATOM 1359 C CA . PHE A 1 170 ? 8.367 39.719 -9.219 1 90.5 170 PHE A CA 1
ATOM 1360 C C . PHE A 1 170 ? 7.621 39.062 -10.367 1 90.5 170 PHE A C 1
ATOM 1362 O O . PHE A 1 170 ? 6.969 38.031 -10.18 1 90.5 170 PHE A O 1
ATOM 1369 N N . PHE A 1 171 ? 7.723 39.5 -11.617 1 90.5 171 PHE A N 1
ATOM 1370 C CA . PHE A 1 171 ? 6.977 38.969 -12.75 1 90.5 171 PHE A CA 1
ATOM 1371 C C . PHE A 1 171 ? 7.664 37.75 -13.32 1 90.5 171 PHE A C 1
ATOM 1373 O O . PHE A 1 171 ? 7.062 37 -14.086 1 90.5 171 PHE A O 1
ATOM 1380 N N . LYS A 1 172 ? 8.852 37.469 -12.836 1 89.25 172 LYS A N 1
ATOM 1381 C CA . LYS A 1 172 ? 9.555 36.281 -13.297 1 89.25 172 LYS A CA 1
ATOM 1382 C C . LYS A 1 172 ? 9.18 35.062 -12.453 1 89.25 172 LYS A C 1
ATOM 1384 O O . LYS A 1 172 ? 9.414 33.906 -12.852 1 89.25 172 LYS A O 1
ATOM 1389 N N . GLN A 1 173 ? 8.539 35.344 -11.32 1 90.88 173 GLN A N 1
ATOM 1390 C CA . GLN A 1 173 ? 8.086 34.25 -10.469 1 90.88 173 GLN A CA 1
ATOM 1391 C C . GLN A 1 173 ? 6.613 33.938 -10.695 1 90.88 173 GLN A C 1
ATOM 1393 O O . GLN A 1 173 ? 5.742 34.688 -10.266 1 90.88 173 GLN A O 1
ATOM 1398 N N . PRO A 1 174 ? 6.344 32.844 -11.281 1 91.56 174 PRO A N 1
ATOM 1399 C CA . PRO A 1 174 ? 4.961 32.562 -11.664 1 91.56 174 PRO A CA 1
ATOM 1400 C C . PRO A 1 174 ? 4.035 32.406 -10.461 1 91.56 174 PRO A C 1
ATOM 1402 O O . PRO A 1 174 ? 2.863 32.781 -10.523 1 91.56 174 PRO A O 1
ATOM 1405 N N . TRP A 1 175 ? 4.473 31.922 -9.359 1 91.25 175 TRP A N 1
ATOM 1406 C CA . TRP A 1 175 ? 3.623 31.719 -8.188 1 91.25 175 TRP A CA 1
ATOM 1407 C C . TRP A 1 175 ? 3.184 33.062 -7.598 1 91.25 175 TRP A C 1
ATOM 1409 O O . TRP A 1 175 ? 2.053 33.188 -7.125 1 91.25 175 TRP A O 1
ATOM 1419 N N . LEU A 1 176 ? 4.062 34.062 -7.578 1 92.38 176 LEU A N 1
ATOM 1420 C CA . LEU A 1 176 ? 3.732 35.375 -7.031 1 92.38 176 LEU A CA 1
ATOM 1421 C C . LEU A 1 176 ? 2.775 36.125 -7.953 1 92.38 176 LEU A C 1
ATOM 1423 O O . LEU A 1 176 ? 1.879 36.812 -7.484 1 92.38 176 LEU A O 1
ATOM 1427 N N . VAL A 1 177 ? 3.002 35.938 -9.25 1 93.62 177 VAL A N 1
ATOM 1428 C CA . VAL A 1 177 ? 2.094 36.531 -10.219 1 93.62 177 VAL A CA 1
ATOM 1429 C C . VAL A 1 177 ? 0.704 35.938 -10.086 1 93.62 177 VAL A C 1
ATOM 1431 O O . VAL A 1 177 ? -0.303 36.625 -10.125 1 93.62 177 VAL A O 1
ATOM 1434 N N . LEU A 1 178 ? 0.673 34.594 -9.969 1 92.5 178 LEU A N 1
ATOM 1435 C CA . LEU A 1 178 ? -0.598 33.906 -9.781 1 92.5 178 LEU A CA 1
ATOM 1436 C C . LEU A 1 178 ? -1.293 34.375 -8.508 1 92.5 178 LEU A C 1
ATOM 1438 O O . LEU A 1 178 ? -2.512 34.562 -8.5 1 92.5 178 LEU A O 1
ATOM 1442 N N . TYR A 1 179 ? -0.516 34.594 -7.461 1 93.81 179 TYR A N 1
ATOM 1443 C CA . TYR A 1 179 ? -1.041 35.094 -6.199 1 93.81 179 TYR A CA 1
ATOM 1444 C C . TYR A 1 179 ? -1.682 36.469 -6.383 1 93.81 179 TYR A C 1
ATOM 1446 O O . TYR A 1 179 ? -2.797 36.688 -5.918 1 93.81 179 TYR A O 1
ATOM 1454 N N . PHE A 1 180 ? -1.02 37.344 -7.09 1 93.44 180 PHE A N 1
ATOM 1455 C CA . PHE A 1 180 ? -1.504 38.688 -7.328 1 93.44 180 PHE A CA 1
ATOM 1456 C C . PHE A 1 180 ? -2.764 38.688 -8.188 1 93.44 180 PHE A C 1
ATOM 1458 O O . PHE A 1 180 ? -3.732 39.375 -7.891 1 93.44 180 PHE A O 1
ATOM 1465 N N . VAL A 1 181 ? -2.738 37.875 -9.195 1 94.19 181 VAL A N 1
ATOM 1466 C CA . VAL A 1 181 ? -3.885 37.75 -10.094 1 94.19 181 VAL A CA 1
ATOM 1467 C C . VAL A 1 181 ? -5.094 37.219 -9.328 1 94.19 181 VAL A C 1
ATOM 1469 O O . VAL A 1 181 ? -6.215 37.719 -9.516 1 94.19 181 VAL A O 1
ATOM 1472 N N . MET A 1 182 ? -4.906 36.25 -8.477 1 94.69 182 MET A N 1
ATOM 1473 C CA . MET A 1 182 ? -6 35.656 -7.711 1 94.69 182 MET A CA 1
ATOM 1474 C C . MET A 1 182 ? -6.574 36.656 -6.719 1 94.69 182 MET A C 1
ATOM 1476 O O . MET A 1 182 ? -7.777 36.656 -6.457 1 94.69 182 MET A O 1
ATOM 1480 N N . VAL A 1 183 ? -5.77 37.531 -6.16 1 95.31 183 VAL A N 1
ATOM 1481 C CA . VAL A 1 183 ? -6.238 38.562 -5.234 1 95.31 183 VAL A CA 1
ATOM 1482 C C . VAL A 1 183 ? -7.082 39.594 -5.988 1 95.31 183 VAL A C 1
ATOM 1484 O O . VAL A 1 183 ? -8.164 39.969 -5.527 1 95.31 183 VAL A O 1
ATOM 1487 N N . VAL A 1 184 ? -6.637 39.969 -7.195 1 94.25 184 VAL A N 1
ATOM 1488 C CA . VAL A 1 184 ? -7.34 40.969 -7.988 1 94.25 184 VAL A CA 1
ATOM 1489 C C . VAL A 1 184 ? -8.672 40.375 -8.469 1 94.25 184 VAL A C 1
ATOM 1491 O O . VAL A 1 184 ? -9.703 41.062 -8.406 1 94.25 184 VAL A O 1
ATOM 1494 N N . LEU A 1 185 ? -8.617 39.125 -8.867 1 94.25 185 LEU A N 1
ATOM 1495 C CA . LEU A 1 185 ? -9.852 38.5 -9.328 1 94.25 185 LEU A CA 1
ATOM 1496 C C . LEU A 1 185 ? -10.844 38.344 -8.18 1 94.25 185 LEU A C 1
ATOM 1498 O O . LEU A 1 185 ? -12.055 38.469 -8.375 1 94.25 185 LEU A O 1
ATOM 1502 N N . SER A 1 186 ? -10.359 38.094 -6.988 1 94.69 186 SER A N 1
ATOM 1503 C CA . SER A 1 186 ? -11.227 37.969 -5.824 1 94.69 186 SER A CA 1
ATOM 1504 C C . SER A 1 186 ? -11.867 39.281 -5.461 1 94.69 186 SER A C 1
ATOM 1506 O O . SER A 1 186 ? -13.023 39.344 -5.047 1 94.69 186 SER A O 1
ATOM 1508 N N . PHE A 1 187 ? -11.156 40.406 -5.707 1 91.94 187 PHE A N 1
ATOM 1509 C CA . PHE A 1 187 ? -11.695 41.75 -5.441 1 91.94 187 PHE A CA 1
ATOM 1510 C C . PHE A 1 187 ? -12.805 42.094 -6.43 1 91.94 187 PHE A C 1
ATOM 1512 O O . PHE A 1 187 ? -13.812 42.688 -6.055 1 91.94 187 PHE A O 1
ATOM 1519 N N . PHE A 1 188 ? -12.594 41.625 -7.605 1 90.56 188 PHE A N 1
ATOM 1520 C CA . PHE A 1 188 ? -13.602 41.906 -8.625 1 90.56 188 PHE A CA 1
ATOM 1521 C C . PHE A 1 188 ? -14.875 41.125 -8.344 1 90.56 188 PHE A C 1
ATOM 1523 O O . PHE A 1 188 ? -15.977 41.656 -8.438 1 90.56 188 PHE A O 1
ATOM 1530 N N . ASP A 1 189 ? -14.711 39.844 -8.023 1 91.19 189 ASP A N 1
ATOM 1531 C CA . ASP A 1 189 ? -15.867 39.031 -7.73 1 91.19 189 ASP A CA 1
ATOM 1532 C C . ASP A 1 189 ? -16.594 39.5 -6.48 1 91.19 189 ASP A C 1
ATOM 1534 O O . ASP A 1 189 ? -17.828 39.469 -6.41 1 91.19 189 ASP A O 1
ATOM 1538 N N . LEU A 1 190 ? -15.844 39.969 -5.527 1 88.62 190 LEU A N 1
ATOM 1539 C CA . LEU A 1 190 ? -16.422 40.469 -4.285 1 88.62 190 LEU A CA 1
ATOM 1540 C C . LEU A 1 190 ? -17.203 41.75 -4.527 1 88.62 190 LEU A C 1
ATOM 1542 O O . LEU A 1 190 ? -18.266 41.969 -3.92 1 88.62 190 LEU A O 1
ATOM 1546 N N . SER A 1 191 ? -16.75 42.594 -5.43 1 85.88 191 SER A N 1
ATOM 1547 C CA . SER A 1 191 ? -17.422 43.844 -5.738 1 85.88 191 SER A CA 1
ATOM 1548 C C . SER A 1 191 ? -18.766 43.594 -6.43 1 85.88 191 SER A C 1
ATOM 1550 O O . SER A 1 191 ? -19.734 44.312 -6.18 1 85.88 191 SER A O 1
ATOM 1552 N N . ILE A 1 192 ? -18.703 42.562 -7.152 1 82.69 192 ILE A N 1
ATOM 1553 C CA . ILE A 1 192 ? -19.953 42.219 -7.828 1 82.69 192 ILE A CA 1
ATOM 1554 C C . ILE A 1 192 ? -20.953 41.656 -6.809 1 82.69 192 ILE A C 1
ATOM 1556 O O . ILE A 1 192 ? -22.125 42.031 -6.82 1 82.69 192 ILE A O 1
ATOM 1560 N N . SER A 1 193 ? -20.516 40.812 -5.957 1 79.69 193 SER A N 1
ATOM 1561 C CA . SER A 1 193 ? -21.375 40.219 -4.941 1 79.69 193 SER A CA 1
ATOM 1562 C C . SER A 1 193 ? -21.875 41.25 -3.955 1 79.69 193 SER A C 1
ATOM 1564 O O . SER A 1 193 ? -23.031 41.219 -3.51 1 79.69 193 SER A O 1
ATOM 1566 N N . PHE A 1 194 ? -20.969 42.156 -3.582 1 77.88 194 PHE A N 1
ATOM 1567 C CA . PHE A 1 194 ? -21.328 43.219 -2.639 1 77.88 194 PHE A CA 1
ATOM 1568 C C . PHE A 1 194 ? -22.344 44.188 -3.258 1 77.88 194 PHE A C 1
ATOM 1570 O O . PHE A 1 194 ? -23.25 44.656 -2.58 1 77.88 194 PHE A O 1
ATOM 1577 N N . GLY A 1 195 ? -22.234 44.438 -4.551 1 75.88 195 GLY A N 1
ATOM 1578 C CA . GLY A 1 195 ? -23.188 45.281 -5.246 1 75.88 195 GLY A CA 1
ATOM 1579 C C . GLY A 1 195 ? -24.594 44.688 -5.297 1 75.88 195 GLY A C 1
ATOM 1580 O O . GLY A 1 195 ? -25.578 45.375 -5.094 1 75.88 195 GLY A O 1
ATOM 1581 N N . PHE A 1 196 ? -24.594 43.406 -5.504 1 73.62 196 PHE A N 1
ATOM 1582 C CA . PHE A 1 196 ? -25.875 42.719 -5.57 1 73.62 196 PHE A CA 1
ATOM 1583 C C . PHE A 1 196 ? -26.531 42.656 -4.195 1 73.62 196 PHE A C 1
ATOM 1585 O O . PHE A 1 196 ? -27.75 42.75 -4.082 1 73.62 196 PHE A O 1
ATOM 1592 N N . CYS A 1 197 ? -25.719 42.344 -3.111 1 69.31 197 CYS A N 1
ATOM 1593 C CA . CYS A 1 197 ? -26.25 42.281 -1.751 1 69.31 197 CYS A CA 1
ATOM 1594 C C . CYS A 1 197 ? -26.859 43.625 -1.344 1 69.31 197 CYS A C 1
ATOM 1596 O O . CYS A 1 197 ? -27.922 43.656 -0.712 1 69.31 197 CYS A O 1
ATOM 1598 N N . VAL A 1 198 ? -26.281 44.719 -1.665 1 66.31 198 VAL A N 1
ATOM 1599 C CA . VAL A 1 198 ? -26.75 46.031 -1.272 1 66.31 198 VAL A CA 1
ATOM 1600 C C . VAL A 1 198 ? -28.016 46.406 -2.045 1 66.31 198 VAL A C 1
ATOM 1602 O O . VAL A 1 198 ? -28.938 47 -1.487 1 66.31 198 VAL A O 1
ATOM 1605 N N . HIS A 1 199 ? -27.984 46 -3.244 1 65.88 199 HIS A N 1
ATOM 1606 C CA . HIS A 1 199 ? -29.125 46.406 -4.059 1 65.88 199 HIS A CA 1
ATOM 1607 C C . HIS A 1 199 ? -30.344 45.531 -3.795 1 65.88 199 HIS A C 1
ATOM 1609 O O . HIS A 1 199 ? -31.469 46.031 -3.701 1 65.88 199 HIS A O 1
ATOM 1615 N N . SER A 1 200 ? -30.094 44.281 -3.84 1 60.06 200 SER A N 1
ATOM 1616 C CA . SER A 1 200 ? -31.25 43.406 -3.771 1 60.06 200 SER A CA 1
ATOM 1617 C C . SER A 1 200 ? -31.594 43.062 -2.328 1 60.06 200 SER A C 1
ATOM 1619 O O . SER A 1 200 ? -32.719 42.625 -2.037 1 60.06 200 SER A O 1
ATOM 1621 N N . GLY A 1 201 ? -30.969 43.719 -1.268 1 55.47 201 GLY A N 1
ATOM 1622 C CA . GLY A 1 201 ? -31.203 43.469 0.144 1 55.47 201 GLY A CA 1
ATOM 1623 C C . GLY A 1 201 ? -31.047 42 0.524 1 55.47 201 GLY A C 1
ATOM 1624 O O . GLY A 1 201 ? -31.109 41.656 1.704 1 55.47 201 GLY A O 1
ATOM 1625 N N . GLN A 1 202 ? -31.484 41.125 -0.285 1 51.5 202 GLN A N 1
ATOM 1626 C CA . GLN A 1 202 ? -31.547 39.688 0.04 1 51.5 202 GLN A CA 1
ATOM 1627 C C . GLN A 1 202 ? -30.203 39.031 -0.213 1 51.5 202 GLN A C 1
ATOM 1629 O O . GLN A 1 202 ? -29.453 39.438 -1.106 1 51.5 202 GLN A O 1
ATOM 1634 N N . SER A 1 203 ? -29.547 38.531 0.801 1 50.59 203 SER A N 1
ATOM 1635 C CA . SER A 1 203 ? -28.344 37.719 0.671 1 50.59 203 SER A CA 1
ATOM 1636 C C . SER A 1 203 ? -28.297 37 -0.675 1 50.59 203 SER A C 1
ATOM 1638 O O . SER A 1 203 ? -29.297 36.438 -1.111 1 50.59 203 SER A O 1
ATOM 1640 N N . SER A 1 204 ? -27.797 37.562 -1.652 1 48.25 204 SER A N 1
ATOM 1641 C CA . SER A 1 204 ? -27.516 36.938 -2.932 1 48.25 204 SER A CA 1
ATOM 1642 C C . SER A 1 204 ? -27.359 35.406 -2.775 1 48.25 204 SER A C 1
ATOM 1644 O O . SER A 1 204 ? -26.234 34.906 -2.73 1 48.25 204 SER A O 1
ATOM 1646 N N . LEU A 1 205 ? -27.828 34.906 -1.834 1 48.31 205 LEU A N 1
ATOM 1647 C CA . LEU A 1 205 ? -27.797 33.562 -1.261 1 48.31 205 LEU A CA 1
ATOM 1648 C C . LEU A 1 205 ? -27.547 32.531 -2.344 1 48.31 205 LEU A C 1
ATOM 1650 O O . LEU A 1 205 ? -26.672 31.656 -2.201 1 48.31 205 LEU A O 1
ATOM 1654 N N . GLY A 1 206 ? -28.75 32.031 -3.066 1 49.59 206 GLY A N 1
ATOM 1655 C CA . GLY A 1 206 ? -28.875 30.766 -3.795 1 49.59 206 GLY A CA 1
ATOM 1656 C C . GLY A 1 206 ? -28.172 30.781 -5.133 1 49.59 206 GLY A C 1
ATOM 1657 O O . GLY A 1 206 ? -27.859 29.719 -5.688 1 49.59 206 GLY A O 1
ATOM 1658 N N . SER A 1 207 ? -28.297 31.938 -5.977 1 53.06 207 SER A N 1
ATOM 1659 C CA . SER A 1 207 ? -28.203 31.734 -7.418 1 53.06 207 SER A CA 1
ATOM 1660 C C . SER A 1 207 ? -26.766 31.953 -7.91 1 53.06 207 SER A C 1
ATOM 1662 O O . SER A 1 207 ? -26.406 31.5 -9 1 53.06 207 SER A O 1
ATOM 1664 N N . THR A 1 208 ? -25.938 32.875 -7.336 1 58.19 208 THR A N 1
ATOM 1665 C CA . THR A 1 208 ? -24.781 33.25 -8.133 1 58.19 208 THR A CA 1
ATOM 1666 C C . THR A 1 208 ? -23.547 32.469 -7.703 1 58.19 208 THR A C 1
ATOM 1668 O O . THR A 1 208 ? -23.406 32.125 -6.527 1 58.19 208 THR A O 1
ATOM 1671 N N . ILE A 1 209 ? -22.938 31.859 -8.656 1 67.5 209 ILE A N 1
ATOM 1672 C CA . ILE A 1 209 ? -21.688 31.141 -8.508 1 67.5 209 ILE A CA 1
ATOM 1673 C C . ILE A 1 209 ? -20.609 32.062 -7.957 1 67.5 209 ILE A C 1
ATOM 1675 O O . ILE A 1 209 ? -20.344 33.125 -8.531 1 67.5 209 ILE A O 1
ATOM 1679 N N . ARG A 1 210 ? -20.203 32.062 -6.684 1 82.44 210 ARG A N 1
ATOM 1680 C CA . ARG A 1 210 ? -19.078 32.75 -6.059 1 82.44 210 ARG A CA 1
ATOM 1681 C C . ARG A 1 210 ? -17.75 32.094 -6.414 1 82.44 210 ARG A C 1
ATOM 1683 O O . ARG A 1 210 ? -17.312 31.172 -5.742 1 82.44 210 ARG A O 1
ATOM 1690 N N . MET A 1 211 ? -17.094 32.625 -7.426 1 87.25 211 MET A N 1
ATOM 1691 C CA . MET A 1 211 ? -15.852 32.062 -7.922 1 87.25 211 MET A CA 1
ATOM 1692 C C . MET A 1 211 ? -14.703 32.344 -6.957 1 87.25 211 MET A C 1
ATOM 1694 O O . MET A 1 211 ? -13.711 31.594 -6.941 1 87.25 211 MET A O 1
ATOM 1698 N N . ARG A 1 212 ? -14.828 33.375 -6.133 1 91 212 ARG A N 1
ATOM 1699 C CA . ARG A 1 212 ? -13.758 33.781 -5.23 1 91 212 ARG A CA 1
ATOM 1700 C C . ARG A 1 212 ? -13.469 32.688 -4.199 1 91 212 ARG A C 1
ATOM 1702 O O . ARG A 1 212 ? -12.352 32.562 -3.709 1 91 212 ARG A O 1
ATOM 1709 N N . ARG A 1 213 ? -14.43 31.906 -3.93 1 91.81 213 ARG A N 1
ATOM 1710 C CA . ARG A 1 213 ? -14.242 30.844 -2.955 1 91.81 213 ARG A CA 1
ATOM 1711 C C . ARG A 1 213 ? -13.227 29.812 -3.453 1 91.81 213 ARG A C 1
ATOM 1713 O O . ARG A 1 213 ? -12.5 29.219 -2.656 1 91.81 213 ARG A O 1
ATOM 1720 N N . PHE A 1 214 ? -13.18 29.656 -4.746 1 93.88 214 PHE A N 1
ATOM 1721 C CA . PHE A 1 214 ? -12.266 28.688 -5.332 1 93.88 214 PHE A CA 1
ATOM 1722 C C . PHE A 1 214 ? -10.828 29.188 -5.285 1 93.88 214 PHE A C 1
ATOM 1724 O O . PHE A 1 214 ? -9.883 28.406 -5.414 1 93.88 214 PHE A O 1
ATOM 1731 N N . PHE A 1 215 ? -10.656 30.438 -5 1 94.69 215 PHE A N 1
ATOM 1732 C CA . PHE A 1 215 ? -9.312 31.016 -5.004 1 94.69 215 PHE A CA 1
ATOM 1733 C C . PHE A 1 215 ? -8.734 31.031 -3.594 1 94.69 215 PHE A C 1
ATOM 1735 O O . PHE A 1 215 ? -7.523 31.203 -3.422 1 94.69 215 PHE A O 1
ATOM 1742 N N . ARG A 1 216 ? -9.438 30.844 -2.566 1 95.25 216 ARG A N 1
ATOM 1743 C CA . ARG A 1 216 ? -9.023 30.984 -1.174 1 95.25 216 ARG A CA 1
ATOM 1744 C C . ARG A 1 216 ? -7.91 30 -0.834 1 95.25 216 ARG A C 1
ATOM 1746 O O . ARG A 1 216 ? -6.918 30.359 -0.201 1 95.25 216 ARG A O 1
ATOM 1753 N N . PRO A 1 217 ? -8.023 28.734 -1.33 1 94.12 217 PRO A N 1
ATOM 1754 C CA . PRO A 1 217 ? -6.957 27.797 -0.984 1 94.12 217 PRO A CA 1
ATOM 1755 C C . PRO A 1 217 ? -5.609 28.188 -1.59 1 94.12 217 PRO A C 1
ATOM 1757 O O . PRO A 1 217 ? -4.562 27.766 -1.092 1 94.12 217 PRO A O 1
ATOM 1760 N N . PHE A 1 218 ? -5.621 29 -2.543 1 93.19 218 PHE A N 1
ATOM 1761 C CA . PHE A 1 218 ? -4.371 29.406 -3.174 1 93.19 218 PHE A CA 1
ATOM 1762 C C . PHE A 1 218 ? -3.611 30.375 -2.279 1 93.19 218 PHE A C 1
ATOM 1764 O O . PHE A 1 218 ? -2.381 30.453 -2.336 1 93.19 218 PHE A O 1
ATOM 1771 N N . PHE A 1 219 ? -4.309 31.156 -1.428 1 95.06 219 PHE A N 1
ATOM 1772 C CA . PHE A 1 219 ? -3.65 32.062 -0.49 1 95.06 219 PHE A CA 1
ATOM 1773 C C . PHE A 1 219 ? -2.932 31.266 0.602 1 95.06 219 PHE A C 1
ATOM 1775 O O . PHE A 1 219 ? -2.012 31.781 1.241 1 95.06 219 PHE A O 1
ATOM 1782 N N . PHE A 1 220 ? -3.402 30.031 0.794 1 93.56 220 PHE A N 1
ATOM 1783 C CA . PHE A 1 220 ? -2.781 29.109 1.745 1 93.56 220 PHE A CA 1
ATOM 1784 C C . PHE A 1 220 ? -1.6 28.391 1.109 1 93.56 220 PHE A C 1
ATOM 1786 O O . PHE A 1 220 ? -0.568 28.188 1.753 1 93.56 220 PHE A O 1
ATOM 1793 N N . LEU A 1 221 ? -1.63 28.109 -0.142 1 93.62 221 LEU A N 1
ATOM 1794 C CA . LEU A 1 221 ? -0.677 27.266 -0.855 1 93.62 221 LEU A CA 1
ATOM 1795 C C . LEU A 1 221 ? 0.553 28.062 -1.271 1 93.62 221 LEU A C 1
ATOM 1797 O O . LEU A 1 221 ? 1.685 27.594 -1.096 1 93.62 221 LEU A O 1
ATOM 1801 N N . VAL A 1 222 ? 0.428 29.234 -1.725 1 91.5 222 VAL A N 1
ATOM 1802 C CA . VAL A 1 222 ? 1.477 29.984 -2.422 1 91.5 222 VAL A CA 1
ATOM 1803 C C . VAL A 1 222 ? 2.555 30.406 -1.431 1 91.5 222 VAL A C 1
ATOM 1805 O O . VAL A 1 222 ? 3.748 30.312 -1.723 1 91.5 222 VAL A O 1
ATOM 1808 N N . PRO A 1 223 ? 2.189 30.766 -0.221 1 88.75 223 PRO A N 1
ATOM 1809 C CA . PRO A 1 223 ? 3.244 31.219 0.688 1 88.75 223 PRO A CA 1
ATOM 1810 C C . PRO A 1 223 ? 4.113 30.078 1.202 1 88.75 223 PRO A C 1
ATOM 1812 O O . PRO A 1 223 ? 5.238 30.312 1.66 1 88.75 223 PRO A O 1
ATOM 1815 N N . SER A 1 224 ? 3.664 28.922 1.161 1 87.12 224 SER A N 1
ATOM 1816 C CA . SER A 1 224 ? 4.438 27.781 1.66 1 87.12 224 SER A CA 1
ATOM 1817 C C . SER A 1 224 ? 5.316 27.188 0.565 1 87.12 224 SER A C 1
ATOM 1819 O O . SER A 1 224 ? 4.812 26.703 -0.445 1 87.12 224 SER A O 1
ATOM 1821 N N . SER A 1 225 ? 6.648 27.156 0.833 1 84.5 225 SER A N 1
ATOM 1822 C CA . SER A 1 225 ? 7.59 26.625 -0.149 1 84.5 225 SER A CA 1
ATOM 1823 C C . SER A 1 225 ? 7.469 25.109 -0.267 1 84.5 225 SER A C 1
ATOM 1825 O O . SER A 1 225 ? 7.562 24.547 -1.365 1 84.5 225 SER A O 1
ATOM 1827 N N . ILE A 1 226 ? 7.176 24.516 0.81 1 83.25 226 ILE A N 1
ATOM 1828 C CA . ILE A 1 226 ? 7.102 23.062 0.807 1 83.25 226 ILE A CA 1
ATOM 1829 C C . ILE A 1 226 ? 5.824 22.609 0.102 1 83.25 226 ILE A C 1
ATOM 1831 O O . ILE A 1 226 ? 5.824 21.609 -0.622 1 83.25 226 ILE A O 1
ATOM 1835 N N . MET A 1 227 ? 4.727 23.328 0.271 1 89.12 227 MET A N 1
ATOM 1836 C CA . MET A 1 227 ? 3.473 22.969 -0.386 1 89.12 227 MET A CA 1
ATOM 1837 C C . MET A 1 227 ? 3.59 23.125 -1.899 1 89.12 227 MET A C 1
ATOM 1839 O O . MET A 1 227 ? 3.047 22.312 -2.65 1 89.12 227 MET A O 1
ATOM 1843 N N . LYS A 1 228 ? 4.281 24.109 -2.332 1 89.06 228 LYS A N 1
ATOM 1844 C CA . LYS A 1 228 ? 4.492 24.312 -3.764 1 89.06 228 LYS A CA 1
ATOM 1845 C C . LYS A 1 228 ? 5.301 23.156 -4.363 1 89.06 228 LYS A C 1
ATOM 1847 O O . LYS A 1 228 ? 5.02 22.719 -5.477 1 89.06 228 LYS A O 1
ATOM 1852 N N . LYS A 1 229 ? 6.262 22.734 -3.615 1 85.94 229 LYS A N 1
ATOM 1853 C CA . LYS A 1 229 ? 7.051 21.594 -4.062 1 85.94 229 LYS A CA 1
ATOM 1854 C C . LYS A 1 229 ? 6.195 20.344 -4.152 1 85.94 229 LYS A C 1
ATOM 1856 O O . LYS A 1 229 ? 6.359 19.531 -5.07 1 85.94 229 LYS A O 1
ATOM 1861 N N . PHE A 1 230 ? 5.254 20.234 -3.256 1 85.12 230 PHE A N 1
ATOM 1862 C CA . PHE A 1 230 ? 4.391 19.062 -3.264 1 85.12 230 PHE A CA 1
ATOM 1863 C C . PHE A 1 230 ? 3.412 19.109 -4.43 1 85.12 230 PHE A C 1
ATOM 1865 O O . PHE A 1 230 ? 3.039 18.078 -4.984 1 85.12 230 PHE A O 1
ATOM 1872 N N . VAL A 1 231 ? 2.955 20.281 -4.781 1 89.69 231 VAL A N 1
ATOM 1873 C CA . VAL A 1 231 ? 2.098 20.422 -5.957 1 89.69 231 VAL A CA 1
ATOM 1874 C C . VAL A 1 231 ? 2.854 19.969 -7.203 1 89.69 231 VAL A C 1
ATOM 1876 O O . VAL A 1 231 ? 2.297 19.266 -8.055 1 89.69 231 VAL A O 1
ATOM 1879 N N . LYS A 1 232 ? 4.102 20.359 -7.246 1 87.94 232 LYS A N 1
ATOM 1880 C CA . LYS A 1 232 ? 4.926 19.922 -8.367 1 87.94 232 LYS A CA 1
ATOM 1881 C C . LYS A 1 232 ? 5.137 18.422 -8.352 1 87.94 232 LYS A C 1
ATOM 1883 O O . LYS A 1 232 ? 5.18 17.766 -9.398 1 87.94 232 LYS A O 1
ATOM 1888 N N . ALA A 1 233 ? 5.281 17.938 -7.172 1 85.56 233 ALA A N 1
ATOM 1889 C CA . ALA A 1 233 ? 5.406 16.5 -7.027 1 85.56 233 ALA A CA 1
ATOM 1890 C C . ALA A 1 233 ? 4.152 15.781 -7.527 1 85.56 233 ALA A C 1
ATOM 1892 O O . ALA A 1 233 ? 4.242 14.75 -8.203 1 85.56 233 ALA A O 1
ATOM 1893 N N . VAL A 1 234 ? 3.002 16.297 -7.199 1 88.06 234 VAL A N 1
ATOM 1894 C CA . VAL A 1 234 ? 1.729 15.719 -7.621 1 88.06 234 VAL A CA 1
ATOM 1895 C C . VAL A 1 234 ? 1.618 15.766 -9.141 1 88.06 234 VAL A C 1
ATOM 1897 O O . VAL A 1 234 ? 1.228 14.773 -9.773 1 88.06 234 VAL A O 1
ATOM 1900 N N . MET A 1 235 ? 2.018 16.875 -9.734 1 89.69 235 MET A N 1
ATOM 1901 C CA . MET A 1 235 ? 1.916 17.031 -11.18 1 89.69 235 MET A CA 1
ATOM 1902 C C . MET A 1 235 ? 2.881 16.094 -11.906 1 89.69 235 MET A C 1
ATOM 1904 O O . MET A 1 235 ? 2.527 15.5 -12.922 1 89.69 235 MET A O 1
ATOM 1908 N N . ARG A 1 236 ? 4.027 15.961 -11.383 1 86.94 236 ARG A N 1
ATOM 1909 C CA . ARG A 1 236 ? 5.008 15.055 -11.969 1 86.94 236 ARG A CA 1
ATOM 1910 C C . ARG A 1 236 ? 4.57 13.602 -11.836 1 86.94 236 ARG A C 1
ATOM 1912 O O . ARG A 1 236 ? 4.789 12.797 -12.734 1 86.94 236 ARG A O 1
ATOM 1919 N N . THR A 1 237 ? 4.016 13.305 -10.742 1 86.19 237 THR A N 1
ATOM 1920 C CA . THR A 1 237 ? 3.514 11.953 -10.508 1 86.19 237 THR A CA 1
ATOM 1921 C C . THR A 1 237 ? 2.387 11.625 -11.484 1 86.19 237 THR A C 1
ATOM 1923 O O . THR A 1 237 ? 2.301 10.5 -11.977 1 86.19 237 THR A O 1
ATOM 1926 N N . CYS A 1 238 ? 1.538 12.57 -11.727 1 89.62 238 CYS A N 1
ATOM 1927 C CA . CYS A 1 238 ? 0.438 12.352 -12.664 1 89.62 238 CYS A CA 1
ATOM 1928 C C . CYS A 1 238 ? 0.959 11.969 -14.047 1 89.62 238 CYS A C 1
ATOM 1930 O O . CYS A 1 238 ? 0.399 11.094 -14.703 1 89.62 238 CYS A O 1
ATOM 1932 N N . VAL A 1 239 ? 2.012 12.539 -14.422 1 87.19 239 VAL A N 1
ATOM 1933 C CA . VAL A 1 239 ? 2.584 12.273 -15.734 1 87.19 239 VAL A CA 1
ATOM 1934 C C . VAL A 1 239 ? 3.227 10.891 -15.75 1 87.19 239 VAL A C 1
ATOM 1936 O O . VAL A 1 239 ? 3.074 10.133 -16.703 1 87.19 239 VAL A O 1
ATOM 1939 N N . GLN A 1 240 ? 3.879 10.602 -14.664 1 83.38 240 GLN A N 1
ATOM 1940 C CA . GLN A 1 240 ? 4.586 9.328 -14.586 1 83.38 240 GLN A CA 1
ATOM 1941 C C . GLN A 1 240 ? 3.607 8.156 -14.539 1 83.38 240 GLN A C 1
ATOM 1943 O O . GLN A 1 240 ? 3.854 7.109 -15.141 1 83.38 240 GLN A O 1
ATOM 1948 N N . ILE A 1 241 ? 2.498 8.297 -13.836 1 90.62 241 ILE A N 1
ATOM 1949 C CA . ILE A 1 241 ? 1.574 7.188 -13.648 1 90.62 241 ILE A CA 1
ATOM 1950 C C . ILE A 1 241 ? 0.618 7.105 -14.836 1 90.62 241 ILE A C 1
ATOM 1952 O O . ILE A 1 241 ? -0.182 6.172 -14.938 1 90.62 241 ILE A O 1
ATOM 1956 N N . SER A 1 242 ? 0.681 8.078 -15.789 1 90.81 242 SER A N 1
ATOM 1957 C CA . SER A 1 242 ? -0.232 8.094 -16.922 1 90.81 242 SER A CA 1
ATOM 1958 C C . SER A 1 242 ? -0.164 6.789 -17.703 1 90.81 242 SER A C 1
ATOM 1960 O O . SER A 1 242 ? -1.187 6.285 -18.172 1 90.81 242 SER A O 1
ATOM 1962 N N . SER A 1 243 ? 1.009 6.133 -17.812 1 90.44 243 SER A N 1
ATOM 1963 C CA . SER A 1 243 ? 1.146 4.875 -18.531 1 90.44 243 SER A CA 1
ATOM 1964 C C . SER A 1 243 ? 0.445 3.734 -17.797 1 90.44 243 SER A C 1
ATOM 1966 O O . SER A 1 243 ? -0.198 2.889 -18.422 1 90.44 243 SER A O 1
ATOM 1968 N N . VAL A 1 244 ? 0.591 3.742 -16.531 1 93.12 244 VAL A N 1
ATOM 1969 C CA . VAL A 1 244 ? -0.074 2.707 -15.742 1 93.12 244 VAL A CA 1
ATOM 1970 C C . VAL A 1 244 ? -1.587 2.908 -15.797 1 93.12 244 VAL A C 1
ATOM 1972 O O . VAL A 1 244 ? -2.346 1.938 -15.852 1 93.12 244 VAL A O 1
ATOM 1975 N N . LEU A 1 245 ? -2.033 4.191 -15.812 1 93.94 245 LEU A N 1
ATOM 1976 C CA . LEU A 1 245 ? -3.455 4.504 -15.898 1 93.94 245 LEU A CA 1
ATOM 1977 C C . LEU A 1 245 ? -4.031 4.055 -17.234 1 93.94 245 LEU A C 1
ATOM 1979 O O . LEU A 1 245 ? -5.168 3.582 -17.312 1 93.94 245 LEU A O 1
ATOM 1983 N N . VAL A 1 246 ? -3.27 4.195 -18.25 1 92.44 246 VAL A N 1
ATOM 1984 C CA . VAL A 1 246 ? -3.717 3.742 -19.562 1 92.44 246 VAL A CA 1
ATOM 1985 C C . VAL A 1 246 ? -3.885 2.225 -19.547 1 92.44 246 VAL A C 1
ATOM 1987 O O . VAL A 1 246 ? -4.867 1.699 -20.078 1 92.44 246 VAL A O 1
ATOM 1990 N N . LEU A 1 247 ? -2.926 1.549 -19 1 93.69 247 LEU A N 1
ATOM 1991 C CA . LEU A 1 247 ? -3.025 0.098 -18.875 1 93.69 247 LEU A CA 1
ATOM 1992 C C . LEU A 1 247 ? -4.258 -0.295 -18.062 1 93.69 247 LEU A C 1
ATOM 1994 O O . LEU A 1 247 ? -4.926 -1.279 -18.375 1 93.69 247 LEU A O 1
ATOM 1998 N N . LEU A 1 248 ? -4.543 0.459 -17.047 1 95.12 248 LEU A N 1
ATOM 1999 C CA . LEU A 1 248 ? -5.719 0.211 -16.234 1 95.12 248 LEU A CA 1
ATOM 2000 C C . LEU A 1 248 ? -7 0.409 -17.031 1 95.12 248 LEU A C 1
ATOM 2002 O O . LEU A 1 248 ? -7.941 -0.376 -16.906 1 95.12 248 LEU A O 1
ATOM 2006 N N . VAL A 1 249 ? -7.027 1.465 -17.844 1 93.88 249 VAL A N 1
ATOM 2007 C CA . VAL A 1 249 ? -8.195 1.738 -18.672 1 93.88 249 VAL A CA 1
ATOM 2008 C C . VAL A 1 249 ? -8.375 0.617 -19.703 1 93.88 249 VAL A C 1
ATOM 2010 O O . VAL A 1 249 ? -9.5 0.178 -19.953 1 93.88 249 VAL A O 1
ATOM 2013 N N . ILE A 1 250 ? -7.305 0.134 -20.234 1 92.81 250 ILE A N 1
ATOM 2014 C CA . ILE A 1 250 ? -7.363 -0.975 -21.172 1 92.81 250 ILE A CA 1
ATOM 2015 C C . ILE A 1 250 ? -7.891 -2.225 -20.469 1 92.81 250 ILE A C 1
ATOM 2017 O O . ILE A 1 250 ? -8.734 -2.939 -21.016 1 92.81 250 ILE A O 1
ATOM 2021 N N . HIS A 1 251 ? -7.379 -2.482 -19.297 1 94.81 251 HIS A N 1
ATOM 2022 C CA . HIS A 1 251 ? -7.836 -3.623 -18.516 1 94.81 251 HIS A CA 1
ATOM 2023 C C . HIS A 1 251 ? -9.336 -3.541 -18.234 1 94.81 251 HIS A C 1
ATOM 2025 O O . HIS A 1 251 ? -10.062 -4.516 -18.453 1 94.81 251 HIS A O 1
ATOM 2031 N N . LEU A 1 252 ? -9.805 -2.371 -17.812 1 96.12 252 LEU A N 1
ATOM 2032 C CA . LEU A 1 252 ? -11.227 -2.172 -17.531 1 96.12 252 LEU A CA 1
ATOM 2033 C C . LEU A 1 252 ? -12.062 -2.359 -18.797 1 96.12 252 LEU A C 1
ATOM 2035 O O . LEU A 1 252 ? -13.094 -3.031 -18.766 1 96.12 252 LEU A O 1
ATOM 2039 N N . TYR A 1 253 ? -11.594 -1.823 -19.859 1 93.88 253 TYR A N 1
ATOM 2040 C CA . TYR A 1 253 ? -12.336 -1.88 -21.109 1 93.88 253 TYR A CA 1
ATOM 2041 C C . TYR A 1 253 ? -12.414 -3.309 -21.625 1 93.88 253 TYR A C 1
ATOM 2043 O O . TYR A 1 253 ? -13.492 -3.783 -22 1 93.88 253 TYR A O 1
ATOM 2051 N N . VAL A 1 254 ? -11.328 -4.035 -21.641 1 93.25 254 VAL A N 1
ATOM 2052 C CA . VAL A 1 254 ? -11.273 -5.395 -22.172 1 93.25 254 VAL A CA 1
ATOM 2053 C C . VAL A 1 254 ? -12.172 -6.309 -21.344 1 93.25 254 VAL A C 1
ATOM 2055 O O . VAL A 1 254 ? -12.977 -7.062 -21.891 1 93.25 254 VAL A O 1
ATOM 2058 N N . PHE A 1 255 ? -12.141 -6.211 -20.109 1 94.88 255 PHE A N 1
ATOM 2059 C CA . PHE A 1 255 ? -12.93 -7.098 -19.266 1 94.88 255 PHE A CA 1
ATOM 2060 C C . PHE A 1 255 ? -14.398 -6.691 -19.266 1 94.88 255 PHE A C 1
ATOM 2062 O O . PHE A 1 255 ? -15.281 -7.531 -19.078 1 94.88 255 PHE A O 1
ATOM 2069 N N . ALA A 1 256 ? -14.648 -5.355 -19.453 1 93.25 256 ALA A N 1
ATOM 2070 C CA . ALA A 1 256 ? -16.047 -4.938 -19.609 1 93.25 256 ALA A CA 1
ATOM 2071 C C . ALA A 1 256 ? -16.656 -5.562 -20.859 1 93.25 256 ALA A C 1
ATOM 2073 O O . ALA A 1 256 ? -17.781 -6.078 -20.812 1 93.25 256 ALA A O 1
ATOM 2074 N N . MET A 1 257 ? -15.93 -5.613 -21.922 1 90.31 257 MET A N 1
ATOM 2075 C CA . MET A 1 257 ? -16.422 -6.184 -23.172 1 90.31 257 MET A CA 1
ATOM 2076 C C . MET A 1 257 ? -16.547 -7.703 -23.062 1 90.31 257 MET A C 1
ATOM 2078 O O . MET A 1 257 ? -17.531 -8.281 -23.531 1 90.31 257 MET A O 1
ATOM 2082 N N . ILE A 1 258 ? -15.578 -8.328 -22.391 1 89.75 258 ILE A N 1
ATOM 2083 C CA . ILE A 1 258 ? -15.633 -9.773 -22.219 1 89.75 258 ILE A CA 1
ATOM 2084 C C . ILE A 1 258 ? -16.828 -10.133 -21.328 1 89.75 258 ILE A C 1
ATOM 2086 O O . ILE A 1 258 ? -17.531 -11.117 -21.594 1 89.75 258 ILE A O 1
ATOM 2090 N N . GLY A 1 259 ? -17.047 -9.383 -20.344 1 88.56 259 GLY A N 1
ATOM 2091 C CA . GLY A 1 259 ? -18.188 -9.633 -19.469 1 88.56 259 GLY A CA 1
ATOM 2092 C C . GLY A 1 259 ? -19.516 -9.523 -20.172 1 88.56 259 GLY A C 1
ATOM 2093 O O . GLY A 1 259 ? -20.422 -10.344 -19.953 1 88.56 259 GLY A O 1
ATOM 2094 N N . MET A 1 260 ? -19.656 -8.555 -21.016 1 85.56 260 MET A N 1
ATOM 2095 C CA . MET A 1 260 ? -20.891 -8.383 -21.766 1 85.56 260 MET A CA 1
ATOM 2096 C C . MET A 1 260 ? -21.109 -9.539 -22.734 1 85.56 260 MET A C 1
ATOM 2098 O O . MET A 1 260 ? -22.25 -9.922 -23.016 1 85.56 260 MET A O 1
ATOM 2102 N N . LEU A 1 261 ? -20.047 -10.125 -23.156 1 83.44 261 LEU A N 1
ATOM 2103 C CA . LEU A 1 261 ? -20.141 -11.195 -24.141 1 83.44 261 LEU A CA 1
ATOM 2104 C C . LEU A 1 261 ? -20.375 -12.539 -23.453 1 83.44 261 LEU A C 1
ATOM 2106 O O . LEU A 1 261 ? -21.094 -13.391 -23.984 1 83.44 261 LEU A O 1
ATOM 2110 N N . ILE A 1 262 ? -19.812 -12.711 -22.266 1 82.38 262 ILE A N 1
ATOM 2111 C CA . ILE A 1 262 ? -19.922 -13.984 -21.562 1 82.38 262 ILE A CA 1
ATOM 2112 C C . ILE A 1 262 ? -21.234 -14.023 -20.781 1 82.38 262 ILE A C 1
ATOM 2114 O O . ILE A 1 262 ? -21.859 -15.078 -20.656 1 82.38 262 ILE A O 1
ATOM 2118 N N . PHE A 1 263 ? -21.594 -12.867 -20.281 1 80.19 263 PHE A N 1
ATOM 2119 C CA . PHE A 1 263 ? -22.828 -12.805 -19.5 1 80.19 263 PHE A CA 1
ATOM 2120 C C . PHE A 1 263 ? -23.906 -12.047 -20.25 1 80.19 263 PHE A C 1
ATOM 2122 O O . PHE A 1 263 ? -24.266 -10.922 -19.875 1 80.19 263 PHE A O 1
ATOM 2129 N N . PRO A 1 264 ? -24.438 -12.688 -21.281 1 66.75 264 PRO A N 1
ATOM 2130 C CA . PRO A 1 264 ? -25.328 -11.977 -22.219 1 66.75 264 PRO A CA 1
ATOM 2131 C C . PRO A 1 264 ? -26.672 -11.617 -21.578 1 66.75 264 PRO A C 1
ATOM 2133 O O . PRO A 1 264 ? -27.109 -12.273 -20.641 1 66.75 264 PRO A O 1
ATOM 2136 N N . ARG A 1 265 ? -27.219 -10.539 -22.156 1 65.88 265 ARG A N 1
ATOM 2137 C CA . ARG A 1 265 ? -28.547 -10.062 -21.828 1 65.88 265 ARG A CA 1
ATOM 2138 C C . ARG A 1 265 ? -29.609 -11.055 -22.297 1 65.88 265 ARG A C 1
ATOM 2140 O O . ARG A 1 265 ? -29.469 -11.68 -23.344 1 65.88 265 ARG A O 1
ATOM 2147 N N . PRO A 1 266 ? -30.484 -11.297 -21.297 1 60.72 266 PRO A N 1
ATOM 2148 C CA . PRO A 1 266 ? -31.531 -12.219 -21.75 1 60.72 266 PRO A CA 1
ATOM 2149 C C . PRO A 1 266 ? -32.312 -11.68 -22.938 1 60.72 266 PRO A C 1
ATOM 2151 O O . PRO A 1 266 ? -32.594 -10.477 -23 1 60.72 266 PRO A O 1
ATOM 2154 N N . LEU A 1 267 ? -32.375 -12.398 -24.016 1 56.69 267 LEU A N 1
ATOM 2155 C CA . LEU A 1 267 ? -33.125 -12.008 -25.219 1 56.69 267 LEU A CA 1
ATOM 2156 C C . LEU A 1 267 ? -34.625 -11.969 -24.922 1 56.69 267 LEU A C 1
ATOM 2158 O O . LEU A 1 267 ? -35.156 -12.875 -24.297 1 56.69 267 LEU A O 1
ATOM 2162 N N . PRO A 1 268 ? -35.188 -10.766 -24.969 1 52.12 268 PRO A N 1
ATOM 2163 C CA . PRO A 1 268 ? -36.656 -10.75 -24.75 1 52.12 268 PRO A CA 1
ATOM 2164 C C . PRO A 1 268 ? -37.375 -11.797 -25.578 1 52.12 268 PRO A C 1
ATOM 2166 O O . PRO A 1 268 ? -36.969 -12.094 -26.703 1 52.12 268 PRO A O 1
ATOM 2169 N N . HIS A 1 269 ? -38.094 -12.758 -25 1 45.09 269 HIS A N 1
ATOM 2170 C CA . HIS A 1 269 ? -38.938 -13.703 -25.719 1 45.09 269 HIS A CA 1
ATOM 2171 C C . HIS A 1 269 ? -39.812 -12.992 -26.75 1 45.09 269 HIS A C 1
ATOM 2173 O O . HIS A 1 269 ? -40.375 -11.93 -26.469 1 45.09 269 HIS A O 1
ATOM 2179 N N . ARG A 1 270 ? -39.688 -13.258 -27.953 1 41.25 270 ARG A N 1
ATOM 2180 C CA . ARG A 1 270 ? -40.688 -12.828 -28.922 1 41.25 270 ARG A CA 1
ATOM 2181 C C . ARG A 1 270 ? -42.094 -13.242 -28.469 1 41.25 270 ARG A C 1
ATOM 2183 O O . ARG A 1 270 ? -42.281 -14.352 -27.984 1 41.25 270 ARG A O 1
ATOM 2190 N N . HIS A 1 271 ? -42.938 -12.414 -28.219 1 36.38 271 HIS A N 1
ATOM 2191 C CA . HIS A 1 271 ? -44.375 -12.75 -28.125 1 36.38 271 HIS A CA 1
ATOM 2192 C C . HIS A 1 271 ? -44.781 -13.703 -29.25 1 36.38 271 HIS A C 1
ATOM 2194 O O . HIS A 1 271 ? -44.875 -13.289 -30.406 1 36.38 271 HIS A O 1
ATOM 2200 N N . VAL A 1 272 ? -44.406 -14.969 -29.375 1 34.69 272 VAL A N 1
ATOM 2201 C CA . VAL A 1 272 ? -45.219 -15.852 -30.219 1 34.69 272 VAL A CA 1
ATOM 2202 C C . VAL A 1 272 ? -46.719 -15.664 -29.875 1 34.69 272 VAL A C 1
ATOM 2204 O O . VAL A 1 272 ? -47.094 -15.57 -28.703 1 34.69 272 VAL A O 1
ATOM 2207 N N . ASN A 1 273 ? -47.562 -15.227 -30.812 1 32.03 273 ASN A N 1
ATOM 2208 C CA . ASN A 1 273 ? -49 -15.461 -30.75 1 32.03 273 ASN A CA 1
ATOM 2209 C C . ASN A 1 273 ? -49.312 -16.859 -30.219 1 32.03 273 ASN A C 1
ATOM 2211 O O . ASN A 1 273 ? -48.938 -17.859 -30.828 1 32.03 273 ASN A O 1
ATOM 2215 N N . THR A 1 274 ? -49.5 -17.109 -29.047 1 33.59 274 THR A N 1
ATOM 2216 C CA . THR A 1 274 ? -50 -18.281 -28.359 1 33.59 274 THR A CA 1
ATOM 2217 C C . THR A 1 274 ? -51.281 -18.812 -29.016 1 33.59 274 THR A C 1
ATOM 2219 O O . THR A 1 274 ? -52.031 -19.578 -28.422 1 33.59 274 THR A O 1
ATOM 2222 N N . THR A 1 275 ? -51.75 -18.609 -30.266 1 32.28 275 THR A N 1
ATOM 2223 C CA . THR A 1 275 ? -52.844 -19.594 -30.359 1 32.28 275 THR A CA 1
ATOM 2224 C C . THR A 1 275 ? -52.312 -20.984 -30.047 1 32.28 275 THR A C 1
ATOM 2226 O O . THR A 1 275 ? -53 -21.766 -29.375 1 32.28 275 THR A O 1
ATOM 2229 N N . ASP A 1 276 ? -51.719 -21.828 -31.078 1 29.62 276 ASP A N 1
ATOM 2230 C CA . ASP A 1 276 ? -51.531 -23.266 -30.906 1 29.62 276 ASP A CA 1
ATOM 2231 C C . ASP A 1 276 ? -50.375 -23.578 -29.953 1 29.62 276 ASP A C 1
ATOM 2233 O O . ASP A 1 276 ? -49.219 -23.266 -30.25 1 29.62 276 ASP A O 1
ATOM 2237 N N . TRP A 1 277 ? -50.5 -23.453 -28.594 1 30.58 277 TRP A N 1
ATOM 2238 C CA . TRP A 1 277 ? -49.75 -23.969 -27.438 1 30.58 277 TRP A CA 1
ATOM 2239 C C . TRP A 1 277 ? -49.312 -25.406 -27.672 1 30.58 277 TRP A C 1
ATOM 2241 O O . TRP A 1 277 ? -50.062 -26.344 -27.422 1 30.58 277 TRP A O 1
ATOM 2251 N N . ASP A 1 278 ? -48.938 -25.797 -28.953 1 29.14 278 ASP A N 1
ATOM 2252 C CA . ASP A 1 278 ? -48.5 -27.188 -28.812 1 29.14 278 ASP A CA 1
ATOM 2253 C C . ASP A 1 278 ? -47.406 -27.344 -27.75 1 29.14 278 ASP A C 1
ATOM 2255 O O . ASP A 1 278 ? -46.406 -26.625 -27.766 1 29.14 278 ASP A O 1
ATOM 2259 N N . ASP A 1 279 ? -47.688 -27.875 -26.469 1 30.67 279 ASP A N 1
ATOM 2260 C CA . ASP A 1 279 ? -47.094 -28.406 -25.25 1 30.67 279 ASP A CA 1
ATOM 2261 C C . ASP A 1 279 ? -45.75 -29.078 -25.531 1 30.67 279 ASP A C 1
ATOM 2263 O O . ASP A 1 279 ? -45 -29.406 -24.609 1 30.67 279 ASP A O 1
ATOM 2267 N N . ASN A 1 280 ? -45.562 -29.734 -26.734 1 29.33 280 ASN A N 1
ATOM 2268 C CA . ASN A 1 280 ? -44.594 -30.844 -26.734 1 29.33 280 ASN A CA 1
ATOM 2269 C C . ASN A 1 280 ? -43.156 -30.359 -26.672 1 29.33 280 ASN A C 1
ATOM 2271 O O . ASN A 1 280 ? -42.281 -31.047 -26.141 1 29.33 280 ASN A O 1
ATOM 2275 N N . GLU A 1 281 ? -42.719 -29.75 -27.75 1 31.28 281 GLU A N 1
ATOM 2276 C CA . GLU A 1 281 ? -41.25 -29.922 -27.906 1 31.28 281 GLU A CA 1
ATOM 2277 C C . GLU A 1 281 ? -40.5 -29.062 -26.906 1 31.28 281 GLU A C 1
ATOM 2279 O O . GLU A 1 281 ? -40.656 -27.844 -26.859 1 31.28 281 GLU A O 1
ATOM 2284 N N . GLU A 1 282 ? -40.188 -29.625 -25.656 1 31.2 282 GLU A N 1
ATOM 2285 C CA . GLU A 1 282 ? -39.188 -29.375 -24.625 1 31.2 282 GLU A CA 1
ATOM 2286 C C . GLU A 1 282 ? -37.875 -28.844 -25.234 1 31.2 282 GLU A C 1
ATOM 2288 O O . GLU A 1 282 ? -37.031 -29.625 -25.703 1 31.2 282 GLU A O 1
ATOM 2293 N N . GLU A 1 283 ? -37.938 -28.016 -26.25 1 31.38 283 GLU A N 1
ATOM 2294 C CA . GLU A 1 283 ? -36.562 -27.625 -26.641 1 31.38 283 GLU A CA 1
ATOM 2295 C C . GLU A 1 283 ? -35.688 -27.359 -25.422 1 31.38 283 GLU A C 1
ATOM 2297 O O . GLU A 1 283 ? -36.094 -26.672 -24.5 1 31.38 283 GLU A O 1
ATOM 2302 N N . PRO A 1 284 ? -34.75 -28.328 -25.172 1 31.39 284 PRO A N 1
ATOM 2303 C CA . PRO A 1 284 ? -33.781 -28.125 -24.078 1 31.39 284 PRO A CA 1
ATOM 2304 C C . PRO A 1 284 ? -33.281 -26.688 -24 1 31.39 284 PRO A C 1
ATOM 2306 O O . PRO A 1 284 ? -32.75 -26.156 -24.969 1 31.39 284 PRO A O 1
ATOM 2309 N N . ARG A 1 285 ? -34.125 -25.797 -23.5 1 34.31 285 ARG A N 1
ATOM 2310 C CA . ARG A 1 285 ? -33.75 -24.453 -23.109 1 34.31 285 ARG A CA 1
ATOM 2311 C C . ARG A 1 285 ? -32.312 -24.391 -22.656 1 34.31 285 ARG A C 1
ATOM 2313 O O . ARG A 1 285 ? -31.875 -25.234 -21.844 1 34.31 285 ARG A O 1
ATOM 2320 N N . GLY A 1 286 ? -31.406 -24.031 -23.625 1 30.91 286 GLY A N 1
ATOM 2321 C CA . GLY A 1 286 ? -30 -23.922 -23.234 1 30.91 286 GLY A CA 1
ATOM 2322 C C . GLY A 1 286 ? -29.797 -23.688 -21.75 1 30.91 286 GLY A C 1
ATOM 2323 O O . GLY A 1 286 ? -30.766 -23.406 -21.031 1 30.91 286 GLY A O 1
ATOM 2324 N N . PHE A 1 287 ? -28.594 -24.125 -21.219 1 33.41 287 PHE A N 1
ATOM 2325 C CA . PHE A 1 287 ? -28.297 -24.125 -19.797 1 33.41 287 PHE A CA 1
ATOM 2326 C C . PHE A 1 287 ? -28.859 -22.875 -19.125 1 33.41 287 PHE A C 1
ATOM 2328 O O . PHE A 1 287 ? -29.422 -22.938 -18.031 1 33.41 287 PHE A O 1
ATOM 2335 N N . LEU A 1 288 ? -28.625 -21.703 -19.703 1 36.84 288 LEU A N 1
ATOM 2336 C CA . LEU A 1 288 ? -29.031 -20.438 -19.109 1 36.84 288 LEU A CA 1
ATOM 2337 C C . LEU A 1 288 ? -30.531 -20.234 -19.25 1 36.84 288 LEU A C 1
ATOM 2339 O O . LEU A 1 288 ? -31.125 -19.406 -18.531 1 36.84 288 LEU A O 1
ATOM 2343 N N . SER A 1 289 ? -31.234 -20.688 -20.328 1 35.62 289 SER A N 1
ATOM 2344 C CA . SER A 1 289 ? -32.625 -20.406 -20.625 1 35.62 289 SER A CA 1
ATOM 2345 C C . SER A 1 289 ? -33.562 -21.156 -19.656 1 35.62 289 SER A C 1
ATOM 2347 O O . SER A 1 289 ? -34.75 -20.844 -19.578 1 35.62 289 SER A O 1
ATOM 2349 N N . ARG A 1 290 ? -33.375 -22.422 -19.438 1 35.78 290 ARG A N 1
ATOM 2350 C CA . ARG A 1 290 ? -34.312 -23.156 -18.594 1 35.78 290 ARG A CA 1
ATOM 2351 C C . ARG A 1 290 ? -34.5 -22.484 -17.234 1 35.78 290 ARG A C 1
ATOM 2353 O O . ARG A 1 290 ? -35.375 -22.844 -16.469 1 35.78 290 ARG A O 1
ATOM 2360 N N . TYR A 1 291 ? -33.406 -21.984 -16.688 1 34.59 291 TYR A N 1
ATOM 2361 C CA . TYR A 1 291 ? -33.656 -21.422 -15.367 1 34.59 291 TYR A CA 1
ATOM 2362 C C . TYR A 1 291 ? -34.438 -20.125 -15.461 1 34.59 291 TYR A C 1
ATOM 2364 O O . TYR A 1 291 ? -34.406 -19.438 -16.484 1 34.59 291 TYR A O 1
ATOM 2372 N N . GLY A 1 292 ? -35.469 -19.844 -14.555 1 34.41 292 GLY A N 1
ATOM 2373 C CA . GLY A 1 292 ? -36.469 -18.797 -14.359 1 34.41 292 GLY A CA 1
ATOM 2374 C C . GLY A 1 292 ? -36.031 -17.453 -14.906 1 34.41 292 GLY A C 1
ATOM 2375 O O . GLY A 1 292 ? -34.906 -17.297 -15.375 1 34.41 292 GLY A O 1
ATOM 2376 N N . ASP A 1 293 ? -36.938 -16.359 -14.82 1 35.97 293 ASP A N 1
ATOM 2377 C CA . ASP A 1 293 ? -36.906 -14.945 -15.188 1 35.97 293 ASP A CA 1
ATOM 2378 C C . ASP A 1 293 ? -35.562 -14.312 -14.812 1 35.97 293 ASP A C 1
ATOM 2380 O O . ASP A 1 293 ? -35.406 -13.82 -13.695 1 35.97 293 ASP A O 1
ATOM 2384 N N . PHE A 1 294 ? -34.594 -14.688 -15.133 1 39.28 294 PHE A N 1
ATOM 2385 C CA . PHE A 1 294 ? -33.281 -14.062 -15.047 1 39.28 294 PHE A CA 1
ATOM 2386 C C . PHE A 1 294 ? -33.375 -12.578 -15.383 1 39.28 294 PHE A C 1
ATOM 2388 O O . PHE A 1 294 ? -32.375 -11.859 -15.297 1 39.28 294 PHE A O 1
ATOM 2395 N N . SER A 1 295 ? -34.312 -12.078 -16.156 1 39.19 295 SER A N 1
ATOM 2396 C CA . SER A 1 295 ? -34.469 -10.719 -16.656 1 39.19 295 SER A CA 1
ATOM 2397 C C . SER A 1 295 ? -34.281 -9.695 -15.547 1 39.19 295 SER A C 1
ATOM 2399 O O . SER A 1 295 ? -33.719 -8.609 -15.781 1 39.19 295 SER A O 1
ATOM 2401 N N . ASP A 1 296 ? -34.906 -9.906 -14.391 1 44 296 ASP A N 1
ATOM 2402 C CA . ASP A 1 296 ? -34.969 -8.82 -13.414 1 44 296 ASP A CA 1
ATOM 2403 C C . ASP A 1 296 ? -33.812 -8.914 -12.43 1 44 296 ASP A C 1
ATOM 2405 O O . ASP A 1 296 ? -33.781 -8.18 -11.438 1 44 296 ASP A O 1
ATOM 2409 N N . LYS A 1 297 ? -33 -9.938 -12.562 1 48.34 297 LYS A N 1
ATOM 2410 C CA . LYS A 1 297 ? -32.125 -10.055 -11.383 1 48.34 297 LYS A CA 1
ATOM 2411 C C . LYS A 1 297 ? -30.875 -9.188 -11.531 1 48.34 297 LYS A C 1
ATOM 2413 O O . LYS A 1 297 ? -30.469 -8.867 -12.648 1 48.34 297 LYS A O 1
ATOM 2418 N N . GLU A 1 298 ? -30.391 -8.586 -10.461 1 50.31 298 GLU A N 1
ATOM 2419 C CA . GLU A 1 298 ? -29.375 -7.582 -10.203 1 50.31 298 GLU A CA 1
ATOM 2420 C C . GLU A 1 298 ? -28.109 -7.867 -10.992 1 50.31 298 GLU A C 1
ATOM 2422 O O . GLU A 1 298 ? -27.438 -6.941 -11.469 1 50.31 298 GLU A O 1
ATOM 2427 N N . GLY A 1 299 ? -27.766 -9.164 -11.219 1 49.72 299 GLY A N 1
ATOM 2428 C CA . GLY A 1 299 ? -26.531 -9.461 -11.922 1 49.72 299 GLY A CA 1
ATOM 2429 C C . GLY A 1 299 ? -26.531 -9.023 -13.367 1 49.72 299 GLY A C 1
ATOM 2430 O O . GLY A 1 299 ? -25.562 -8.461 -13.859 1 49.72 299 GLY A O 1
ATOM 2431 N N . GLN A 1 300 ? -27.609 -9.32 -14.094 1 55.81 300 GLN A N 1
ATOM 2432 C CA . GLN A 1 300 ? -27.703 -9 -15.516 1 55.81 300 GLN A CA 1
ATOM 2433 C C . GLN A 1 300 ? -27.828 -7.492 -15.727 1 55.81 300 GLN A C 1
ATOM 2435 O O . GLN A 1 300 ? -27.484 -6.977 -16.797 1 55.81 300 GLN A O 1
ATOM 2440 N N . ARG A 1 301 ? -28.078 -6.891 -14.609 1 61 301 ARG A N 1
ATOM 2441 C CA . ARG A 1 301 ? -28.172 -5.438 -14.711 1 61 301 ARG A CA 1
ATOM 2442 C C . ARG A 1 301 ? -26.797 -4.785 -14.688 1 61 301 ARG A C 1
ATOM 2444 O O . ARG A 1 301 ? -26.609 -3.691 -15.219 1 61 301 ARG A O 1
ATOM 2451 N N . ARG A 1 302 ? -25.828 -5.691 -14.328 1 71.69 302 ARG A N 1
ATOM 2452 C CA . ARG A 1 302 ? -24.516 -5.07 -14.148 1 71.69 302 ARG A CA 1
ATOM 2453 C C . ARG A 1 302 ? -23.719 -5.074 -15.445 1 71.69 302 ARG A C 1
ATOM 2455 O O . ARG A 1 302 ? -22.766 -4.301 -15.602 1 71.69 302 ARG A O 1
ATOM 2462 N N . PHE A 1 303 ? -24.125 -5.871 -16.391 1 78.69 303 PHE A N 1
ATOM 2463 C CA . PHE A 1 303 ? -23.391 -5.93 -17.656 1 78.69 303 PHE A CA 1
ATOM 2464 C C . PHE A 1 303 ? -24.344 -5.703 -18.828 1 78.69 303 PHE A C 1
ATOM 2466 O O . PHE A 1 303 ? -24.219 -6.355 -19.859 1 78.69 303 PHE A O 1
ATOM 2473 N N . LYS A 1 304 ? -25.328 -4.777 -18.562 1 77.75 304 LYS A N 1
ATOM 2474 C CA . LYS A 1 304 ? -26.344 -4.508 -19.578 1 77.75 304 LYS A CA 1
ATOM 2475 C C . LYS A 1 304 ? -25.781 -3.627 -20.703 1 77.75 304 LYS A C 1
ATOM 2477 O O . LYS A 1 304 ? -26.031 -3.881 -21.875 1 77.75 304 LYS A O 1
ATOM 2482 N N . SER A 1 305 ? -25.094 -2.615 -20.281 1 84.81 305 SER A N 1
ATOM 2483 C CA . SER A 1 305 ? -24.5 -1.682 -21.219 1 84.81 305 SER A CA 1
ATOM 2484 C C . SER A 1 305 ? -23 -1.527 -20.969 1 84.81 305 SER A C 1
ATOM 2486 O O . SER A 1 305 ? -22.484 -2.002 -19.953 1 84.81 305 SER A O 1
ATOM 2488 N N . VAL A 1 306 ? -22.391 -1.003 -21.984 1 87.19 306 VAL A N 1
ATOM 2489 C CA . VAL A 1 306 ? -20.953 -0.792 -21.859 1 87.19 306 VAL A CA 1
ATOM 2490 C C . VAL A 1 306 ? -20.688 0.155 -20.688 1 87.19 306 VAL A C 1
ATOM 2492 O O . VAL A 1 306 ? -19.766 -0.076 -19.891 1 87.19 306 VAL A O 1
ATOM 2495 N N . GLU A 1 307 ? -21.5 1.173 -20.594 1 86.75 307 GLU A N 1
ATOM 2496 C CA . GLU A 1 307 ? -21.328 2.133 -19.5 1 86.75 307 GLU A CA 1
ATOM 2497 C C . GLU A 1 307 ? -21.547 1.47 -18.141 1 86.75 307 GLU A C 1
ATOM 2499 O O . GLU A 1 307 ? -20.75 1.661 -17.219 1 86.75 307 GLU A O 1
ATOM 2504 N N . ASP A 1 308 ? -22.547 0.641 -18.047 1 88.25 308 ASP A N 1
ATOM 2505 C CA . ASP A 1 308 ? -22.844 -0.044 -16.797 1 88.25 308 ASP A CA 1
ATOM 2506 C C . ASP A 1 308 ? -21.75 -1.053 -16.453 1 88.25 308 ASP A C 1
ATOM 2508 O O . ASP A 1 308 ? -21.391 -1.205 -15.281 1 88.25 308 ASP A O 1
ATOM 2512 N N . SER A 1 309 ? -21.281 -1.705 -17.469 1 91.12 309 SER A N 1
ATOM 2513 C CA . SER A 1 309 ? -20.234 -2.686 -17.25 1 91.12 309 SER A CA 1
ATOM 2514 C C . SER A 1 309 ? -18.938 -2.01 -16.781 1 91.12 309 SER A C 1
ATOM 2516 O O . SER A 1 309 ? -18.266 -2.504 -15.883 1 91.12 309 SER A O 1
ATOM 2518 N N . LEU A 1 310 ? -18.688 -0.849 -17.328 1 92.75 310 LEU A N 1
ATOM 2519 C CA . LEU A 1 310 ? -17.484 -0.12 -16.969 1 92.75 310 LEU A CA 1
ATOM 2520 C C . LEU A 1 310 ? -17.562 0.389 -15.539 1 92.75 310 LEU A C 1
ATOM 2522 O O . LEU A 1 310 ? -16.609 0.241 -14.766 1 92.75 310 LEU A O 1
ATOM 2526 N N . ILE A 1 311 ? -18.641 0.907 -15.172 1 91.88 311 ILE A N 1
ATOM 2527 C CA . ILE A 1 311 ? -18.797 1.453 -13.828 1 91.88 311 ILE A CA 1
ATOM 2528 C C . ILE A 1 311 ? -18.828 0.317 -12.805 1 91.88 311 ILE A C 1
ATOM 2530 O O . ILE A 1 311 ? -18.234 0.425 -11.734 1 91.88 311 ILE A O 1
ATOM 2534 N N . SER A 1 312 ? -19.484 -0.79 -13.18 1 92.25 312 SER A N 1
ATOM 2535 C CA . SER A 1 312 ? -19.547 -1.938 -12.273 1 92.25 312 SER A CA 1
ATOM 2536 C C . SER A 1 312 ? -18.156 -2.516 -12.031 1 92.25 312 SER A C 1
ATOM 2538 O O . SER A 1 312 ? -17.812 -2.859 -10.898 1 92.25 312 SER A O 1
ATOM 2540 N N . LEU A 1 313 ? -17.375 -2.557 -13.047 1 95.69 313 LEU A N 1
ATOM 2541 C CA . LEU A 1 313 ? -16.031 -3.117 -12.914 1 95.69 313 LEU A CA 1
ATOM 2542 C C . LEU A 1 313 ? -15.102 -2.133 -12.219 1 95.69 313 LEU A C 1
ATOM 2544 O O . LEU A 1 313 ? -14.188 -2.539 -11.5 1 95.69 313 LEU A O 1
ATOM 2548 N N . LEU A 1 314 ? -15.367 -0.829 -12.422 1 95.38 314 LEU A N 1
ATOM 2549 C CA . LEU A 1 314 ? -14.586 0.165 -11.695 1 95.38 314 LEU A CA 1
ATOM 2550 C C . LEU A 1 314 ? -14.836 0.063 -10.195 1 95.38 314 LEU A C 1
ATOM 2552 O O . LEU A 1 314 ? -13.891 0.098 -9.406 1 95.38 314 LEU A O 1
ATOM 2556 N N . VAL A 1 315 ? -16.078 -0.069 -9.844 1 94.25 315 VAL A N 1
ATOM 2557 C CA . VAL A 1 315 ? -16.422 -0.235 -8.445 1 94.25 315 VAL A CA 1
ATOM 2558 C C . VAL A 1 315 ? -15.875 -1.558 -7.918 1 94.25 315 VAL A C 1
ATOM 2560 O O . VAL A 1 315 ? -15.406 -1.636 -6.781 1 94.25 315 VAL A O 1
ATOM 2563 N N . PHE A 1 316 ? -15.883 -2.592 -8.789 1 94.94 316 PHE A N 1
ATOM 2564 C CA . PHE A 1 316 ? -15.344 -3.898 -8.438 1 94.94 316 PHE A CA 1
ATOM 2565 C C . PHE A 1 316 ? -13.836 -3.816 -8.203 1 94.94 316 PHE A C 1
ATOM 2567 O O . PHE A 1 316 ? -13.305 -4.488 -7.32 1 94.94 316 PHE A O 1
ATOM 2574 N N . LEU A 1 317 ? -13.25 -2.984 -8.93 1 95.62 317 LEU A N 1
ATOM 2575 C CA . LEU A 1 317 ? -11.812 -2.771 -8.797 1 95.62 317 LEU A CA 1
ATOM 2576 C C . LEU A 1 317 ? -11.477 -2.182 -7.43 1 95.62 317 LEU A C 1
ATOM 2578 O O . LEU A 1 317 ? -10.414 -2.469 -6.867 1 95.62 317 LEU A O 1
ATOM 2582 N N . THR A 1 318 ? -12.352 -1.393 -6.816 1 93.56 318 THR A N 1
ATOM 2583 C CA . THR A 1 318 ? -12.164 -0.808 -5.492 1 93.56 318 THR A CA 1
ATOM 2584 C C . THR A 1 318 ? -12.664 -1.76 -4.406 1 93.56 318 THR A C 1
ATOM 2586 O O . THR A 1 318 ? -12.664 -1.413 -3.223 1 93.56 318 THR A O 1
ATOM 2589 N N . THR A 1 319 ? -13.125 -2.947 -4.727 1 93.31 319 THR A N 1
ATOM 2590 C CA . THR A 1 319 ? -13.594 -4.02 -3.855 1 93.31 319 THR A CA 1
ATOM 2591 C C . THR A 1 319 ? -14.914 -3.639 -3.191 1 93.31 319 THR A C 1
ATOM 2593 O O . THR A 1 319 ? -15.445 -4.391 -2.369 1 93.31 319 THR A O 1
ATOM 2596 N N . ALA A 1 320 ? -15.531 -2.541 -3.531 1 92.31 320 ALA A N 1
ATOM 2597 C CA . ALA A 1 320 ? -16.703 -2.021 -2.822 1 92.31 320 ALA A CA 1
ATOM 2598 C C . ALA A 1 320 ? -17.938 -2.852 -3.133 1 92.31 320 ALA A C 1
ATOM 2600 O O . ALA A 1 320 ? -18.891 -2.861 -2.354 1 92.31 320 ALA A O 1
ATOM 2601 N N . ASN A 1 321 ? -18.016 -3.525 -4.258 1 91 321 ASN A N 1
ATOM 2602 C CA . ASN A 1 321 ? -19.188 -4.324 -4.566 1 91 321 ASN A CA 1
ATOM 2603 C C . ASN A 1 321 ? -18.859 -5.816 -4.617 1 91 321 ASN A C 1
ATOM 2605 O O . ASN A 1 321 ? -19.641 -6.609 -5.16 1 91 321 ASN A O 1
ATOM 2609 N N . ASN A 1 322 ? -17.703 -6.207 -4.145 1 92.19 322 ASN A N 1
ATOM 2610 C CA . ASN A 1 322 ? -17.391 -7.625 -3.973 1 92.19 322 ASN A CA 1
ATOM 2611 C C . ASN A 1 322 ? -18.109 -8.203 -2.752 1 92.19 322 ASN A C 1
ATOM 2613 O O . ASN A 1 322 ? -18.094 -7.605 -1.676 1 92.19 322 ASN A O 1
ATOM 2617 N N . PRO A 1 323 ? -18.688 -9.281 -2.807 1 92.44 323 PRO A N 1
ATOM 2618 C CA . PRO A 1 323 ? -18.875 -10.195 -3.93 1 92.44 323 PRO A CA 1
ATOM 2619 C C . PRO A 1 323 ? -20.25 -10.031 -4.594 1 92.44 323 PRO A C 1
ATOM 2621 O O . PRO A 1 323 ? -20.688 -10.906 -5.344 1 92.44 323 PRO A O 1
ATOM 2624 N N . ASP A 1 324 ? -20.922 -8.961 -4.312 1 89.19 324 ASP A N 1
ATOM 2625 C CA . ASP A 1 324 ? -22.281 -8.758 -4.801 1 89.19 324 ASP A CA 1
ATOM 2626 C C . ASP A 1 324 ? -22.344 -8.82 -6.324 1 89.19 324 ASP A C 1
ATOM 2628 O O . ASP A 1 324 ? -23.312 -9.32 -6.895 1 89.19 324 ASP A O 1
ATOM 2632 N N . VAL A 1 325 ? -21.312 -8.398 -6.953 1 88.56 325 VAL A N 1
ATOM 2633 C CA . VAL A 1 325 ? -21.281 -8.312 -8.406 1 88.56 325 VAL A CA 1
ATOM 2634 C C . VAL A 1 325 ? -21.297 -9.719 -9.008 1 88.56 325 VAL A C 1
ATOM 2636 O O . VAL A 1 325 ? -21.859 -9.938 -10.078 1 88.56 325 VAL A O 1
ATOM 2639 N N . MET A 1 326 ? -20.703 -10.703 -8.359 1 90.5 326 MET A N 1
ATOM 2640 C CA . MET A 1 326 ? -20.578 -12.039 -8.945 1 90.5 326 MET A CA 1
ATOM 2641 C C . MET A 1 326 ? -21.578 -13 -8.336 1 90.5 326 MET A C 1
ATOM 2643 O O . MET A 1 326 ? -21.766 -14.117 -8.828 1 90.5 326 MET A O 1
ATOM 2647 N N . THR A 1 327 ? -22.281 -12.664 -7.234 1 89.38 327 THR A N 1
ATOM 2648 C CA . THR A 1 327 ? -23.094 -13.578 -6.449 1 89.38 327 THR A CA 1
ATOM 2649 C C . THR A 1 327 ? -24.188 -14.203 -7.316 1 89.38 327 THR A C 1
ATOM 2651 O O . THR A 1 327 ? -24.359 -15.43 -7.309 1 89.38 327 THR A O 1
ATOM 2654 N N . GLN A 1 328 ? -24.828 -13.406 -8.141 1 83.56 328 GLN A N 1
ATOM 2655 C CA . GLN A 1 328 ? -25.953 -13.922 -8.93 1 83.56 328 GLN A CA 1
ATOM 2656 C C . GLN A 1 328 ? -25.453 -14.852 -10.039 1 83.56 328 GLN A C 1
ATOM 2658 O O . GLN A 1 328 ? -26.109 -15.844 -10.359 1 83.56 328 GLN A O 1
ATOM 2663 N N . ILE A 1 329 ? -24.344 -14.562 -10.57 1 84.94 329 ILE A N 1
ATOM 2664 C CA . ILE A 1 329 ? -23.766 -15.375 -11.633 1 84.94 329 ILE A CA 1
ATOM 2665 C C . ILE A 1 329 ? -23.125 -16.625 -11.039 1 84.94 329 ILE A C 1
ATOM 2667 O O . ILE A 1 329 ? -23.266 -17.719 -11.586 1 84.94 329 ILE A O 1
ATOM 2671 N N . TYR A 1 330 ? -22.531 -16.484 -9.898 1 89.12 330 TYR A N 1
ATOM 2672 C CA . TYR A 1 330 ? -21.797 -17.562 -9.242 1 89.12 330 TYR A CA 1
ATOM 2673 C C . TYR A 1 330 ? -22.766 -18.609 -8.688 1 89.12 330 TYR A C 1
ATOM 2675 O O . TYR A 1 330 ? -22.422 -19.781 -8.586 1 89.12 330 TYR A O 1
ATOM 2683 N N . GLN A 1 331 ? -24.016 -18.25 -8.398 1 86.06 331 GLN A N 1
ATOM 2684 C CA . GLN A 1 331 ? -25 -19.156 -7.836 1 86.06 331 GLN A CA 1
ATOM 2685 C C . GLN A 1 331 ? -25.359 -20.266 -8.82 1 86.06 331 GLN A C 1
ATOM 2687 O O . GLN A 1 331 ? -25.625 -21.406 -8.414 1 86.06 331 GLN A O 1
ATOM 2692 N N . TYR A 1 332 ? -25.203 -19.891 -10.102 1 80.5 332 TYR A N 1
ATOM 2693 C CA . TYR A 1 332 ? -25.641 -20.844 -11.109 1 80.5 332 TYR A CA 1
ATOM 2694 C C . TYR A 1 332 ? -24.453 -21.594 -11.695 1 80.5 332 TYR A C 1
ATOM 2696 O O . TYR A 1 332 ? -24.578 -22.75 -12.109 1 80.5 332 TYR A O 1
ATOM 2704 N N . ASN A 1 333 ? -23.422 -20.922 -11.789 1 85.56 333 ASN A N 1
ATOM 2705 C CA . ASN A 1 333 ? -22.219 -21.516 -12.375 1 85.56 333 ASN A CA 1
ATOM 2706 C C . ASN A 1 333 ? -20.969 -21.125 -11.602 1 85.56 333 ASN A C 1
ATOM 2708 O O . ASN A 1 333 ? -20.547 -19.969 -11.633 1 85.56 333 ASN A O 1
ATOM 2712 N N . ARG A 1 334 ? -20.328 -22.109 -11.031 1 89.12 334 ARG A N 1
ATOM 2713 C CA . ARG A 1 334 ? -19.172 -21.828 -10.188 1 89.12 334 ARG A CA 1
ATOM 2714 C C . ARG A 1 334 ? -17.969 -21.406 -11.031 1 89.12 334 ARG A C 1
ATOM 2716 O O . ARG A 1 334 ? -17.031 -20.766 -10.523 1 89.12 334 ARG A O 1
ATOM 2723 N N . LEU A 1 335 ? -17.922 -21.734 -12.344 1 89.5 335 LEU A N 1
ATOM 2724 C CA . LEU A 1 335 ? -16.781 -21.422 -13.195 1 89.5 335 LEU A CA 1
ATOM 2725 C C . LEU A 1 335 ? -16.75 -19.922 -13.5 1 89.5 335 LEU A C 1
ATOM 2727 O O . LEU A 1 335 ? -15.711 -19.406 -13.938 1 89.5 335 LEU A O 1
ATOM 2731 N N . SER A 1 336 ? -17.891 -19.234 -13.281 1 90.5 336 SER A N 1
ATOM 2732 C CA . SER A 1 336 ? -17.906 -17.797 -13.508 1 90.5 336 SER A CA 1
ATOM 2733 C C . SER A 1 336 ? -16.953 -17.062 -12.555 1 90.5 336 SER A C 1
ATOM 2735 O O . SER A 1 336 ? -16.547 -15.938 -12.82 1 90.5 336 SER A O 1
ATOM 2737 N N . PHE A 1 337 ? -16.562 -17.781 -11.453 1 94.12 337 PHE A N 1
ATOM 2738 C CA . PHE A 1 337 ? -15.641 -17.203 -10.477 1 94.12 337 PHE A CA 1
ATOM 2739 C C . PHE A 1 337 ? -14.305 -16.875 -11.125 1 94.12 337 PHE A C 1
ATOM 2741 O O . PHE A 1 337 ? -13.641 -15.922 -10.742 1 94.12 337 PHE A O 1
ATOM 2748 N N . ILE A 1 338 ? -13.938 -17.625 -12.141 1 94.94 338 ILE A N 1
ATOM 2749 C CA . ILE A 1 338 ? -12.625 -17.484 -12.773 1 94.94 338 ILE A CA 1
ATOM 2750 C C . ILE A 1 338 ? -12.523 -16.125 -13.445 1 94.94 338 ILE A C 1
ATOM 2752 O O . ILE A 1 338 ? -11.477 -15.477 -13.391 1 94.94 338 ILE A O 1
ATOM 2756 N N . TYR A 1 339 ? -13.625 -15.594 -14.094 1 94.25 339 TYR A N 1
ATOM 2757 C CA . TYR A 1 339 ? -13.648 -14.273 -14.719 1 94.25 339 TYR A CA 1
ATOM 2758 C C . TYR A 1 339 ? -13.352 -13.18 -13.703 1 94.25 339 TYR A C 1
ATOM 2760 O O . TYR A 1 339 ? -12.477 -12.344 -13.922 1 94.25 339 TYR A O 1
ATOM 2768 N N . PHE A 1 340 ? -14 -13.211 -12.578 1 95.62 340 PHE A N 1
ATOM 2769 C CA . PHE A 1 340 ? -13.859 -12.18 -11.555 1 95.62 340 PHE A CA 1
ATOM 2770 C C . PHE A 1 340 ? -12.523 -12.305 -10.844 1 95.62 340 PHE A C 1
ATOM 2772 O O . PHE A 1 340 ? -11.906 -11.305 -10.484 1 95.62 340 PHE A O 1
ATOM 2779 N N . PHE A 1 341 ? -12.109 -13.578 -10.719 1 95.94 341 PHE A N 1
ATOM 2780 C CA . PHE A 1 341 ? -10.82 -13.852 -10.086 1 95.94 341 PHE A CA 1
ATOM 2781 C C . PHE A 1 341 ? -9.68 -13.258 -10.906 1 95.94 341 PHE A C 1
ATOM 2783 O O . PHE A 1 341 ? -8.812 -12.57 -10.367 1 95.94 341 PHE A O 1
ATOM 2790 N N . ILE A 1 342 ? -9.688 -13.477 -12.172 1 96.12 342 ILE A N 1
ATOM 2791 C CA . ILE A 1 342 ? -8.633 -12.992 -13.047 1 96.12 342 ILE A CA 1
ATOM 2792 C C . ILE A 1 342 ? -8.68 -11.461 -13.109 1 96.12 342 ILE A C 1
ATOM 2794 O O . ILE A 1 342 ? -7.633 -10.805 -13.125 1 96.12 342 ILE A O 1
ATOM 2798 N N . PHE A 1 343 ? -9.82 -10.938 -13.141 1 96.44 343 PHE A N 1
ATOM 2799 C CA . PHE A 1 343 ? -9.969 -9.484 -13.188 1 96.44 343 PHE A CA 1
ATOM 2800 C C . PHE A 1 343 ? -9.305 -8.844 -11.977 1 96.44 343 PHE A C 1
ATOM 2802 O O . PHE A 1 343 ? -8.531 -7.887 -12.117 1 96.44 343 PHE A O 1
ATOM 2809 N N . LEU A 1 344 ? -9.578 -9.367 -10.789 1 96.88 344 LEU A N 1
ATOM 2810 C CA . LEU A 1 344 ? -9.039 -8.781 -9.562 1 96.88 344 LEU A CA 1
ATOM 2811 C C . LEU A 1 344 ? -7.543 -9.062 -9.445 1 96.88 344 LEU A C 1
ATOM 2813 O O . LEU A 1 344 ? -6.793 -8.219 -8.945 1 96.88 344 LEU A O 1
ATOM 2817 N N . CYS A 1 345 ? -7.094 -10.227 -9.883 1 94.19 345 CYS A N 1
ATOM 2818 C CA . CYS A 1 345 ? -5.676 -10.555 -9.82 1 94.19 345 CYS A CA 1
ATOM 2819 C C . CYS A 1 345 ? -4.852 -9.578 -10.648 1 94.19 345 CYS A C 1
ATOM 2821 O O . CYS A 1 345 ? -3.848 -9.047 -10.18 1 94.19 345 CYS A O 1
ATOM 2823 N N . ILE A 1 346 ? -5.348 -9.219 -11.781 1 94.75 346 ILE A N 1
ATOM 2824 C CA . ILE A 1 346 ? -4.613 -8.344 -12.695 1 94.75 346 ILE A CA 1
ATOM 2825 C C . ILE A 1 346 ? -4.816 -6.887 -12.289 1 94.75 346 ILE A C 1
ATOM 2827 O O . ILE A 1 346 ? -3.852 -6.129 -12.18 1 94.75 346 ILE A O 1
ATOM 2831 N N . GLY A 1 347 ? -6.055 -6.527 -12.125 1 95.94 347 GLY A N 1
ATOM 2832 C CA . GLY A 1 347 ? -6.379 -5.137 -11.859 1 95.94 347 GLY A CA 1
ATOM 2833 C C . GLY A 1 347 ? -5.98 -4.688 -10.461 1 95.94 347 GLY A C 1
ATOM 2834 O O . GLY A 1 347 ? -5.16 -3.779 -10.312 1 95.94 347 GLY A O 1
ATOM 2835 N N . LEU A 1 348 ? -6.465 -5.332 -9.406 1 94.44 348 LEU A N 1
ATOM 2836 C CA . LEU A 1 348 ? -6.305 -4.914 -8.023 1 94.44 348 LEU A CA 1
ATOM 2837 C C . LEU A 1 348 ? -4.922 -5.281 -7.496 1 94.44 348 LEU A C 1
ATOM 2839 O O . LEU A 1 348 ? -4.227 -4.441 -6.918 1 94.44 348 LEU A O 1
ATOM 2843 N N . TYR A 1 349 ? -4.449 -6.449 -7.781 1 92.5 349 TYR A N 1
ATOM 2844 C CA . TYR A 1 349 ? -3.258 -6.922 -7.09 1 92.5 349 TYR A CA 1
ATOM 2845 C C . TYR A 1 349 ? -2.008 -6.684 -7.926 1 92.5 349 TYR A C 1
ATOM 2847 O O . TYR A 1 349 ? -0.9 -6.598 -7.391 1 92.5 349 TYR A O 1
ATOM 2855 N N . LEU A 1 350 ? -2.145 -6.523 -9.219 1 93.44 350 LEU A N 1
ATOM 2856 C CA . LEU A 1 350 ? -0.951 -6.277 -10.016 1 93.44 350 LEU A CA 1
ATOM 2857 C C . LEU A 1 350 ? -0.882 -4.816 -10.453 1 93.44 350 LEU A C 1
ATOM 2859 O O . LEU A 1 350 ? -0.018 -4.066 -9.992 1 93.44 350 LEU A O 1
ATOM 2863 N N . ILE A 1 351 ? -1.881 -4.348 -11.227 1 95.12 351 ILE A N 1
ATOM 2864 C CA . ILE A 1 351 ? -1.818 -3.031 -11.852 1 95.12 351 ILE A CA 1
ATOM 2865 C C . ILE A 1 351 ? -1.864 -1.945 -10.781 1 95.12 351 ILE A C 1
ATOM 2867 O O . ILE A 1 351 ? -1.069 -1.004 -10.805 1 95.12 351 ILE A O 1
ATOM 2871 N N . LEU A 1 352 ? -2.744 -1.99 -9.852 1 94.31 352 LEU A N 1
ATOM 2872 C CA . LEU A 1 352 ? -2.85 -0.955 -8.828 1 94.31 352 LEU A CA 1
ATOM 2873 C C . LEU A 1 352 ? -1.609 -0.939 -7.941 1 94.31 352 LEU A C 1
ATOM 2875 O O . LEU A 1 352 ? -1.194 0.12 -7.465 1 94.31 352 LEU A O 1
ATOM 2879 N N . ASN A 1 353 ? -1.038 -2.088 -7.727 1 91.94 353 ASN A N 1
ATOM 2880 C CA . ASN A 1 353 ? 0.193 -2.104 -6.945 1 91.94 353 ASN A CA 1
ATOM 2881 C C . ASN A 1 353 ? 1.379 -1.589 -7.754 1 91.94 353 ASN A C 1
ATOM 2883 O O . ASN A 1 353 ? 2.314 -1.013 -7.199 1 91.94 353 ASN A O 1
ATOM 2887 N N . LEU A 1 354 ? 1.325 -1.845 -9.047 1 92.31 354 LEU A N 1
ATOM 2888 C CA . LEU A 1 354 ? 2.314 -1.213 -9.914 1 92.31 354 LEU A CA 1
ATOM 2889 C C . LEU A 1 354 ? 2.184 0.306 -9.867 1 92.31 354 LEU A C 1
ATOM 2891 O O . LEU A 1 354 ? 3.184 1.022 -9.953 1 92.31 354 LEU A O 1
ATOM 2895 N N . LEU A 1 355 ? 0.994 0.678 -9.773 1 92.88 355 LEU A N 1
ATOM 2896 C CA . LEU A 1 355 ? 0.732 2.107 -9.656 1 92.88 355 LEU A CA 1
ATOM 2897 C C . LEU A 1 355 ? 1.343 2.668 -8.375 1 92.88 355 LEU A C 1
ATOM 2899 O O . LEU A 1 355 ? 1.969 3.729 -8.391 1 92.88 355 LEU A O 1
ATOM 2903 N N . THR A 1 356 ? 1.201 2.008 -7.293 1 91.75 356 THR A N 1
ATOM 2904 C CA . THR A 1 356 ? 1.798 2.41 -6.023 1 91.75 356 THR A CA 1
ATOM 2905 C C . THR A 1 356 ? 3.318 2.453 -6.129 1 91.75 356 THR A C 1
ATOM 2907 O O . THR A 1 356 ? 3.957 3.381 -5.625 1 91.75 356 THR A O 1
ATOM 2910 N N . ALA A 1 357 ? 3.893 1.472 -6.805 1 90.94 357 ALA A N 1
ATOM 2911 C CA . ALA A 1 357 ? 5.34 1.413 -6.984 1 90.94 357 ALA A CA 1
ATOM 2912 C C . ALA A 1 357 ? 5.836 2.582 -7.832 1 90.94 357 ALA A C 1
ATOM 2914 O O . ALA A 1 357 ? 6.883 3.164 -7.547 1 90.94 357 ALA A O 1
ATOM 2915 N N . ALA A 1 358 ? 5.059 2.9 -8.828 1 90.62 358 ALA A N 1
ATOM 2916 C CA . ALA A 1 358 ? 5.426 4.004 -9.711 1 90.62 358 ALA A CA 1
ATOM 2917 C C . ALA A 1 358 ? 5.371 5.34 -8.969 1 90.62 358 ALA A C 1
ATOM 2919 O O . ALA A 1 358 ? 6.254 6.184 -9.141 1 90.62 358 ALA A O 1
ATOM 2920 N N . VAL A 1 359 ? 4.355 5.512 -8.188 1 91.56 359 VAL A N 1
ATOM 2921 C CA . VAL A 1 359 ? 4.227 6.734 -7.406 1 91.56 359 VAL A CA 1
ATOM 2922 C C . VAL A 1 359 ? 5.367 6.828 -6.395 1 91.56 359 VAL A C 1
ATOM 2924 O O . VAL A 1 359 ? 5.969 7.891 -6.223 1 91.56 359 VAL A O 1
ATOM 2927 N N . TYR A 1 360 ? 5.688 5.73 -5.785 1 89.12 360 TYR A N 1
ATOM 2928 C CA . TYR A 1 360 ? 6.766 5.695 -4.805 1 89.12 360 TYR A CA 1
ATOM 2929 C C . TYR A 1 360 ? 8.102 6.074 -5.445 1 89.12 360 TYR A C 1
ATOM 2931 O O . TYR A 1 360 ? 8.859 6.863 -4.887 1 89.12 360 TYR A O 1
ATOM 2939 N N . SER A 1 361 ? 8.32 5.531 -6.547 1 87.44 361 SER A N 1
ATOM 2940 C CA . SER A 1 361 ? 9.578 5.797 -7.234 1 87.44 361 SER A CA 1
ATOM 2941 C C . SER A 1 361 ? 9.695 7.262 -7.633 1 87.44 361 SER A C 1
ATOM 2943 O O . SER A 1 361 ? 10.758 7.871 -7.477 1 87.44 361 SER A O 1
ATOM 2945 N N . GLU A 1 362 ? 8.617 7.766 -8.156 1 87.12 362 GLU A N 1
ATOM 2946 C CA . GLU A 1 362 ? 8.625 9.164 -8.562 1 87.12 362 GLU A CA 1
ATOM 2947 C C . GLU A 1 362 ? 8.75 10.094 -7.359 1 87.12 362 GLU A C 1
ATOM 2949 O O . GLU A 1 362 ? 9.469 11.086 -7.406 1 87.12 362 GLU A O 1
ATOM 2954 N N . PHE A 1 363 ? 8.078 9.789 -6.32 1 84.94 363 PHE A N 1
ATOM 2955 C CA . PHE A 1 363 ? 8.109 10.625 -5.121 1 84.94 363 PHE A CA 1
ATOM 2956 C C . PHE A 1 363 ? 9.5 10.617 -4.5 1 84.94 363 PHE A C 1
ATOM 2958 O O . PHE A 1 363 ? 9.984 11.656 -4.051 1 84.94 363 PHE A O 1
ATOM 2965 N N . ARG A 1 364 ? 10.078 9.5 -4.465 1 83.62 364 ARG A N 1
ATOM 2966 C CA . ARG A 1 364 ? 11.422 9.383 -3.916 1 83.62 364 ARG A CA 1
ATOM 2967 C C . ARG A 1 364 ? 12.414 10.227 -4.711 1 83.62 364 ARG A C 1
ATOM 2969 O O . ARG A 1 364 ? 13.227 10.945 -4.133 1 83.62 364 ARG A O 1
ATOM 2976 N N . GLY A 1 365 ? 12.336 10.102 -5.98 1 82.44 365 GLY A N 1
ATOM 2977 C CA . GLY A 1 365 ? 13.195 10.914 -6.828 1 82.44 365 GLY A CA 1
ATOM 2978 C C . GLY A 1 365 ? 12.969 12.398 -6.66 1 82.44 365 GLY A C 1
ATOM 2979 O O . GLY A 1 365 ? 13.922 13.18 -6.59 1 82.44 365 GLY A O 1
ATOM 2980 N N . PHE A 1 366 ? 11.781 12.75 -6.523 1 83.38 366 PHE A N 1
ATOM 2981 C CA . PHE A 1 366 ? 11.445 14.156 -6.367 1 83.38 366 PHE A CA 1
ATOM 2982 C C . PHE A 1 366 ? 11.906 14.68 -5.012 1 83.38 366 PHE A C 1
ATOM 2984 O O . PHE A 1 366 ? 12.43 15.789 -4.918 1 83.38 366 PHE A O 1
ATOM 2991 N N . LEU A 1 367 ? 11.648 13.891 -4.008 1 81.12 367 LEU A N 1
ATOM 2992 C CA . LEU A 1 367 ? 12.047 14.289 -2.662 1 81.12 367 LEU A CA 1
ATOM 2993 C C . LEU A 1 367 ? 13.555 14.516 -2.59 1 81.12 367 LEU A C 1
ATOM 2995 O O . LEU A 1 367 ? 14.008 15.5 -2 1 81.12 367 LEU A O 1
ATOM 2999 N N . GLU A 1 368 ? 14.281 13.695 -3.209 1 83.88 368 GLU A N 1
ATOM 3000 C CA . GLU A 1 368 ? 15.734 13.836 -3.223 1 83.88 368 GLU A CA 1
ATOM 3001 C C . GLU A 1 368 ? 16.156 15.102 -3.965 1 83.88 368 GLU A C 1
ATOM 3003 O O . GLU A 1 368 ? 17.047 15.828 -3.512 1 83.88 368 GLU A O 1
ATOM 3008 N N . GLN A 1 369 ? 15.516 15.336 -5.012 1 85.56 369 GLN A N 1
ATOM 3009 C CA . GLN A 1 369 ? 15.836 16.531 -5.797 1 85.56 369 GLN A CA 1
ATOM 3010 C C . GLN A 1 369 ? 15.445 17.797 -5.047 1 85.56 369 GLN A C 1
ATOM 3012 O O . GLN A 1 369 ? 16.172 18.797 -5.086 1 85.56 369 GLN A O 1
ATOM 3017 N N . SER A 1 370 ? 14.312 17.719 -4.434 1 85.12 370 SER A N 1
ATOM 3018 C CA . SER A 1 370 ? 13.828 18.875 -3.695 1 85.12 370 SER A CA 1
ATOM 3019 C C . SER A 1 370 ? 14.719 19.172 -2.49 1 85.12 370 SER A C 1
ATOM 3021 O O . SER A 1 370 ? 15.008 20.328 -2.195 1 85.12 370 SER A O 1
ATOM 3023 N N . MET A 1 371 ? 15.195 18.188 -1.854 1 83.69 371 MET A N 1
ATOM 3024 C CA . MET A 1 371 ? 16.078 18.359 -0.708 1 83.69 371 MET A CA 1
ATOM 3025 C C . MET A 1 371 ? 17.453 18.859 -1.152 1 83.69 371 MET A C 1
ATOM 3027 O O . MET A 1 371 ? 18.078 19.672 -0.472 1 83.69 371 MET A O 1
ATOM 3031 N N . GLN A 1 372 ? 17.875 18.406 -2.223 1 87.06 372 GLN A N 1
ATOM 3032 C CA . GLN A 1 372 ? 19.141 18.859 -2.775 1 87.06 372 GLN A CA 1
ATOM 3033 C C . GLN A 1 372 ? 19.062 20.344 -3.146 1 87.06 372 GLN A C 1
ATOM 3035 O O . GLN A 1 372 ? 20 21.094 -2.898 1 87.06 372 GLN A O 1
ATOM 3040 N N . SER A 1 373 ? 17.969 20.625 -3.752 1 86.88 373 SER A N 1
ATOM 3041 C CA . SER A 1 373 ? 17.797 22.016 -4.129 1 86.88 373 SER A CA 1
ATOM 3042 C C . SER A 1 373 ? 17.75 22.922 -2.898 1 86.88 373 SER A C 1
ATOM 3044 O O . SER A 1 373 ? 18.312 24.016 -2.91 1 86.88 373 SER A O 1
ATOM 3046 N N . SER A 1 374 ? 17.062 22.484 -1.877 1 87.31 374 SER A N 1
ATOM 3047 C CA . SER A 1 374 ? 17.016 23.25 -0.638 1 87.31 374 SER A CA 1
ATOM 3048 C C . SER A 1 374 ? 18.391 23.344 0.013 1 87.31 374 SER A C 1
ATOM 3050 O O . SER A 1 374 ? 18.75 24.375 0.588 1 87.31 374 SER A O 1
ATOM 3052 N N . PHE A 1 375 ? 19.109 22.344 -0.095 1 87.81 375 PHE A N 1
ATOM 3053 C CA . PHE A 1 375 ? 20.469 22.312 0.459 1 87.81 375 PHE A CA 1
ATOM 3054 C C . PHE A 1 375 ? 21.375 23.281 -0.29 1 87.81 375 PHE A C 1
ATOM 3056 O O . PHE A 1 375 ? 22.156 24.016 0.325 1 87.81 375 PHE A O 1
ATOM 3063 N N . VAL A 1 376 ? 21.312 23.312 -1.53 1 89.62 376 VAL A N 1
ATOM 3064 C CA . VAL A 1 376 ? 22.109 24.219 -2.344 1 89.62 376 VAL A CA 1
ATOM 3065 C C . VAL A 1 376 ? 21.75 25.672 -2.008 1 89.62 376 VAL A C 1
ATOM 3067 O O . VAL A 1 376 ? 22.625 26.531 -1.915 1 89.62 376 VAL A O 1
ATOM 3070 N N . ARG A 1 377 ? 20.516 25.922 -1.837 1 89.94 377 ARG A N 1
ATOM 3071 C CA . ARG A 1 377 ? 20.078 27.266 -1.481 1 89.94 377 ARG A CA 1
ATOM 3072 C C . ARG A 1 377 ? 20.688 27.703 -0.15 1 89.94 377 ARG A C 1
ATOM 3074 O O . ARG A 1 377 ? 21.047 28.875 0.023 1 89.94 377 ARG A O 1
ATOM 3081 N N . ARG A 1 378 ? 20.734 26.828 0.746 1 91.31 378 ARG A N 1
ATOM 3082 C CA . ARG A 1 378 ? 21.312 27.125 2.047 1 91.31 378 ARG A CA 1
ATOM 3083 C C . ARG A 1 378 ? 22.797 27.438 1.918 1 91.31 378 ARG A C 1
ATOM 3085 O O . ARG A 1 378 ? 23.281 28.422 2.471 1 91.31 378 ARG A O 1
ATOM 3092 N N . VAL A 1 379 ? 23.516 26.672 1.158 1 92.25 379 VAL A N 1
ATOM 3093 C CA . VAL A 1 379 ? 24.953 26.844 1.009 1 92.25 379 VAL A CA 1
ATOM 3094 C C . VAL A 1 379 ? 25.234 28.125 0.22 1 92.25 379 VAL A C 1
ATOM 3096 O O . VAL A 1 379 ? 26.203 28.828 0.497 1 92.25 379 VAL A O 1
ATOM 3099 N N . VAL A 1 380 ? 24.406 28.359 -0.726 1 93.56 380 VAL A N 1
ATOM 3100 C CA . VAL A 1 380 ? 24.562 29.578 -1.5 1 93.56 380 VAL A CA 1
ATOM 3101 C C . VAL A 1 380 ? 24.375 30.797 -0.591 1 93.56 380 VAL A C 1
ATOM 3103 O O . VAL A 1 380 ? 25.094 31.797 -0.711 1 93.56 380 VAL A O 1
ATOM 3106 N N . ALA A 1 381 ? 23.391 30.781 0.281 1 94.31 381 ALA A N 1
ATOM 3107 C CA . ALA A 1 381 ? 23.156 31.875 1.215 1 94.31 381 ALA A CA 1
ATOM 3108 C C . ALA A 1 381 ? 24.344 32.062 2.146 1 94.31 381 ALA A C 1
ATOM 3110 O O . ALA A 1 381 ? 24.75 33.219 2.426 1 94.31 381 ALA A O 1
ATOM 3111 N N . TYR A 1 382 ? 24.938 31.047 2.625 1 93.69 382 TYR A N 1
ATOM 3112 C CA . TYR A 1 382 ? 26.125 31.141 3.477 1 93.69 382 TYR A CA 1
ATOM 3113 C C . TYR A 1 382 ? 27.312 31.703 2.707 1 93.69 382 TYR A C 1
ATOM 3115 O O . TYR A 1 382 ? 28.078 32.5 3.242 1 93.69 382 TYR A O 1
ATOM 3123 N N . ARG A 1 383 ? 27.422 31.219 1.499 1 92.75 383 ARG A N 1
ATOM 3124 C CA . ARG A 1 383 ? 28.516 31.719 0.677 1 92.75 383 ARG A CA 1
ATOM 3125 C C . ARG A 1 383 ? 28.328 33.219 0.38 1 92.75 383 ARG A C 1
ATOM 3127 O O . ARG A 1 383 ? 29.312 33.969 0.324 1 92.75 383 ARG A O 1
ATOM 3134 N N . ALA A 1 384 ? 27.125 33.594 0.136 1 93.5 384 ALA A N 1
ATOM 3135 C CA . ALA A 1 384 ? 26.844 35 -0.092 1 93.5 384 ALA A CA 1
ATOM 3136 C C . ALA A 1 384 ? 27.172 35.844 1.139 1 93.5 384 ALA A C 1
ATOM 3138 O O . ALA A 1 384 ? 27.719 36.938 1.02 1 93.5 384 ALA A O 1
ATOM 3139 N N . ALA A 1 385 ? 26.812 35.375 2.275 1 94 385 ALA A N 1
ATOM 3140 C CA . ALA A 1 385 ? 27.172 36.062 3.51 1 94 385 ALA A CA 1
ATOM 3141 C C . ALA A 1 385 ? 28.672 36.188 3.658 1 94 385 ALA A C 1
ATOM 3143 O O . ALA A 1 385 ? 29.188 37.25 4.047 1 94 385 ALA A O 1
ATOM 3144 N N . PHE A 1 386 ? 29.375 35.156 3.35 1 93.25 386 PHE A N 1
ATOM 3145 C CA . PHE A 1 386 ? 30.828 35.188 3.416 1 93.25 386 PHE A CA 1
ATOM 3146 C C . PHE A 1 386 ? 31.406 36.188 2.424 1 93.25 386 PHE A C 1
ATOM 3148 O O . PHE A 1 386 ? 32.344 36.906 2.744 1 93.25 386 PHE A O 1
ATOM 3155 N N . THR A 1 387 ? 30.891 36.188 1.196 1 89.88 387 THR A N 1
ATOM 3156 C CA . THR A 1 387 ? 31.375 37.062 0.15 1 89.88 387 THR A CA 1
ATOM 3157 C C . THR A 1 387 ? 31.203 38.531 0.551 1 89.88 387 THR A C 1
ATOM 3159 O O . THR A 1 387 ? 32.062 39.344 0.293 1 89.88 387 THR A O 1
ATOM 3162 N N . VAL A 1 388 ? 30.109 38.844 1.152 1 90.94 388 VAL A N 1
ATOM 3163 C CA . VAL A 1 388 ? 29.859 40.219 1.58 1 90.94 388 VAL A CA 1
ATOM 3164 C C . VAL A 1 388 ? 30.828 40.625 2.693 1 90.94 388 VAL A C 1
ATOM 3166 O O . VAL A 1 388 ? 31.344 41.75 2.713 1 90.94 388 VAL A O 1
ATOM 3169 N N . LEU A 1 389 ? 31.109 39.719 3.602 1 91.25 389 LEU A N 1
ATOM 3170 C CA . LEU A 1 389 ? 32.031 40 4.691 1 91.25 389 LEU A CA 1
ATOM 3171 C C . LEU A 1 389 ? 33.469 40.062 4.18 1 91.25 389 LEU A C 1
ATOM 3173 O O . LEU A 1 389 ? 34.25 40.875 4.668 1 91.25 389 LEU A O 1
ATOM 3177 N N . ALA A 1 390 ? 33.75 39.219 3.238 1 89.25 390 ALA A N 1
ATOM 3178 C CA . ALA A 1 390 ? 35.094 39.219 2.66 1 89.25 390 ALA A CA 1
ATOM 3179 C C . ALA A 1 390 ? 35.344 40.531 1.9 1 89.25 390 ALA A C 1
ATOM 3181 O O . ALA A 1 390 ? 36.469 41.062 1.915 1 89.25 390 ALA A O 1
ATOM 3182 N N . GLN A 1 391 ? 34.375 41 1.199 1 86 391 GLN A N 1
ATOM 3183 C CA . GLN A 1 391 ? 34.531 42.281 0.488 1 86 391 GLN A CA 1
ATOM 3184 C C . GLN A 1 391 ? 34.719 43.438 1.46 1 86 391 GLN A C 1
ATOM 3186 O O . GLN A 1 391 ? 35.438 44.375 1.171 1 86 391 GLN A O 1
ATOM 3191 N N . CYS A 1 392 ? 34.031 43.375 2.594 1 82.88 392 CYS A N 1
ATOM 3192 C CA . CYS A 1 392 ? 34.188 44.406 3.619 1 82.88 392 CYS A CA 1
ATOM 3193 C C . CYS A 1 392 ? 35.594 44.344 4.215 1 82.88 392 CYS A C 1
ATOM 3195 O O . CYS A 1 392 ? 36.219 45.406 4.477 1 82.88 392 CYS A O 1
ATOM 3197 N N . TYR A 1 393 ? 36.125 43.156 4.371 1 79.69 393 TYR A N 1
ATOM 3198 C CA . TYR A 1 393 ? 37.438 42.969 4.941 1 79.69 393 TYR A CA 1
ATOM 3199 C C . TYR A 1 393 ? 38.531 43.375 3.941 1 79.69 393 TYR A C 1
ATOM 3201 O O . TYR A 1 393 ? 39.531 43.969 4.32 1 79.69 393 TYR A O 1
ATOM 3209 N N . ARG A 1 394 ? 38.375 42.969 2.693 1 73.12 394 ARG A N 1
ATOM 3210 C CA . ARG A 1 394 ? 39.344 43.312 1.642 1 73.12 394 ARG A CA 1
ATOM 3211 C C . ARG A 1 394 ? 39.531 44.844 1.57 1 73.12 394 ARG A C 1
ATOM 3213 O O . ARG A 1 394 ? 40.656 45.312 1.346 1 73.12 394 ARG A O 1
ATOM 3220 N N . SER A 1 395 ? 38.469 45.438 1.64 1 65.06 395 SER A N 1
ATOM 3221 C CA . SER A 1 395 ? 38.562 46.875 1.573 1 65.06 395 SER A CA 1
ATOM 3222 C C . SER A 1 395 ? 39.438 47.438 2.68 1 65.06 395 SER A C 1
ATOM 3224 O O . SER A 1 395 ? 40.062 48.469 2.514 1 65.06 395 SER A O 1
ATOM 3226 N N . ASN A 1 396 ? 39.531 46.469 3.594 1 54.78 396 ASN A N 1
ATOM 3227 C CA . ASN A 1 396 ? 40.344 46.938 4.699 1 54.78 396 ASN A CA 1
ATOM 3228 C C . ASN A 1 396 ? 41.75 46.281 4.676 1 54.78 396 ASN A C 1
ATOM 3230 O O . ASN A 1 396 ? 42.719 46.844 5.18 1 54.78 396 ASN A O 1
ATOM 3234 N N . SER A 1 397 ? 41.656 44.938 4.18 1 58.97 397 SER A N 1
ATOM 3235 C CA . SER A 1 397 ? 42.938 44.25 4.148 1 58.97 397 SER A CA 1
ATOM 3236 C C . SER A 1 397 ? 43.281 43.781 2.738 1 58.97 397 SER A C 1
ATOM 3238 O O . SER A 1 397 ? 42.438 43.75 1.86 1 58.97 397 SER A O 1
ATOM 3240 N N . MET A 1 398 ? 44.531 43.75 2.117 1 52 398 MET A N 1
ATOM 3241 C CA . MET A 1 398 ? 45.031 43.438 0.786 1 52 398 MET A CA 1
ATOM 3242 C C . MET A 1 398 ? 44.781 41.969 0.427 1 52 398 MET A C 1
ATOM 3244 O O . MET A 1 398 ? 45.25 41.5 -0.593 1 52 398 MET A O 1
ATOM 3248 N N . THR A 1 399 ? 44.156 41 1.296 1 52 399 THR A N 1
ATOM 3249 C CA . THR A 1 399 ? 44.062 39.562 0.937 1 52 399 THR A CA 1
ATOM 3250 C C . THR A 1 399 ? 42.656 39.25 0.45 1 52 399 THR A C 1
ATOM 3252 O O . THR A 1 399 ? 41.656 39.656 1.057 1 52 399 THR A O 1
ATOM 3255 N N . ASP A 1 400 ? 42.531 38.469 -0.744 1 59.22 400 ASP A N 1
ATOM 3256 C CA . ASP A 1 400 ? 41.312 38.094 -1.436 1 59.22 400 ASP A CA 1
ATOM 3257 C C . ASP A 1 400 ? 40.75 36.781 -0.87 1 59.22 400 ASP A C 1
ATOM 3259 O O . ASP A 1 400 ? 41.5 35.938 -0.403 1 59.22 400 ASP A O 1
ATOM 3263 N N . GLN A 1 401 ? 39.562 36.594 -0.176 1 75.06 401 GLN A N 1
ATOM 3264 C CA . GLN A 1 401 ? 38.812 35.375 0.054 1 75.06 401 GLN A CA 1
ATOM 3265 C C . GLN A 1 401 ? 38.812 35 1.534 1 75.06 401 GLN A C 1
ATOM 3267 O O . GLN A 1 401 ? 38.688 33.812 1.885 1 75.06 401 GLN A O 1
ATOM 3272 N N . VAL A 1 402 ? 39.281 36.031 2.396 1 84.62 402 VAL A N 1
ATOM 3273 C CA . VAL A 1 402 ? 39.25 35.719 3.824 1 84.62 402 VAL A CA 1
ATOM 3274 C C . VAL A 1 402 ? 38.469 36.812 4.562 1 84.62 402 VAL A C 1
ATOM 3276 O O . VAL A 1 402 ? 38.375 37.938 4.086 1 84.62 402 VAL A O 1
ATOM 3279 N N . THR A 1 403 ? 37.812 36.562 5.633 1 88.5 403 THR A N 1
ATOM 3280 C CA . THR A 1 403 ? 37.125 37.5 6.492 1 88.5 403 THR A CA 1
ATOM 3281 C C . THR A 1 403 ? 37.75 37.531 7.887 1 88.5 403 THR A C 1
ATOM 3283 O O . THR A 1 403 ? 38.562 36.688 8.219 1 88.5 403 THR A O 1
ATOM 3286 N N . SER A 1 404 ? 37.469 38.562 8.617 1 88.44 404 SER A N 1
ATOM 3287 C CA . SER A 1 404 ? 38.031 38.719 9.953 1 88.44 404 SER A CA 1
ATOM 3288 C C . SER A 1 404 ? 37.156 38 10.992 1 88.44 404 SER A C 1
ATOM 3290 O O . SER A 1 404 ? 35.938 37.875 10.836 1 88.44 404 SER A O 1
ATOM 3292 N N . LYS A 1 405 ? 37.75 37.5 12.023 1 90.5 405 LYS A N 1
ATOM 3293 C CA . LYS A 1 405 ? 37.062 36.812 13.133 1 90.5 405 LYS A CA 1
ATOM 3294 C C . LYS A 1 405 ? 36.125 37.781 13.852 1 90.5 405 LYS A C 1
ATOM 3296 O O . LYS A 1 405 ? 35.062 37.344 14.352 1 90.5 405 LYS A O 1
ATOM 3301 N N . ASP A 1 406 ? 36.5 39 13.859 1 88.62 406 ASP A N 1
ATOM 3302 C CA . ASP A 1 406 ? 35.688 40 14.547 1 88.62 406 ASP A CA 1
ATOM 3303 C C . ASP A 1 406 ? 34.375 40.219 13.797 1 88.62 406 ASP A C 1
ATOM 3305 O O . ASP A 1 406 ? 33.312 40.406 14.414 1 88.62 406 ASP A O 1
ATOM 3309 N N . LEU A 1 407 ? 34.5 40.219 12.531 1 91.62 407 LEU A N 1
ATOM 3310 C CA . LEU A 1 407 ? 33.281 40.406 11.734 1 91.62 407 LEU A CA 1
ATOM 3311 C C . LEU A 1 407 ? 32.344 39.219 11.898 1 91.62 407 LEU A C 1
ATOM 3313 O O . LEU A 1 407 ? 31.125 39.375 11.945 1 91.62 407 LEU A O 1
ATOM 3317 N N . VAL A 1 408 ? 32.906 38.031 11.953 1 93.06 408 VAL A N 1
ATOM 3318 C CA . VAL A 1 408 ? 32.094 36.812 12.125 1 93.06 408 VAL A CA 1
ATOM 3319 C C . VAL A 1 408 ? 31.453 36.812 13.516 1 93.06 408 VAL A C 1
ATOM 3321 O O . VAL A 1 408 ? 30.312 36.375 13.68 1 93.06 408 VAL A O 1
ATOM 3324 N N . ARG A 1 409 ? 32.188 37.312 14.516 1 92.25 409 ARG A N 1
ATOM 3325 C CA . ARG A 1 409 ? 31.672 37.438 15.875 1 92.25 409 ARG A CA 1
ATOM 3326 C C . ARG A 1 409 ? 30.484 38.406 15.922 1 92.25 409 ARG A C 1
ATOM 3328 O O . ARG A 1 409 ? 29.484 38.125 16.594 1 92.25 409 ARG A O 1
ATOM 3335 N N . GLN A 1 410 ? 30.609 39.469 15.211 1 92.69 410 GLN A N 1
ATOM 3336 C CA . GLN A 1 410 ? 29.516 40.438 15.141 1 92.69 410 GLN A CA 1
ATOM 3337 C C . GLN A 1 410 ? 28.312 39.844 14.406 1 92.69 410 GLN A C 1
ATOM 3339 O O . GLN A 1 410 ? 27.156 40.125 14.758 1 92.69 410 GLN A O 1
ATOM 3344 N N . LEU A 1 411 ? 28.609 39.062 13.406 1 93.94 411 LEU A N 1
ATOM 3345 C CA . LEU A 1 411 ? 27.547 38.406 12.648 1 93.94 411 LEU A CA 1
ATOM 3346 C C . LEU A 1 411 ? 26.766 37.438 13.531 1 93.94 411 LEU A C 1
ATOM 3348 O O . LEU A 1 411 ? 25.547 37.406 13.477 1 93.94 411 LEU A O 1
ATOM 3352 N N . LEU A 1 412 ? 27.422 36.656 14.367 1 93.12 412 LEU A N 1
ATOM 3353 C CA . LEU A 1 412 ? 26.797 35.688 15.234 1 93.12 412 LEU A CA 1
ATOM 3354 C C . LEU A 1 412 ? 25.922 36.375 16.281 1 93.12 412 LEU A C 1
ATOM 3356 O O . LEU A 1 412 ? 24.906 35.812 16.703 1 93.12 412 LEU A O 1
ATOM 3360 N N . ARG A 1 413 ? 26.25 37.531 16.594 1 90.81 413 ARG A N 1
ATOM 3361 C CA . ARG A 1 413 ? 25.484 38.281 17.594 1 90.81 413 ARG A CA 1
ATOM 3362 C C . ARG A 1 413 ? 24.234 38.906 16.969 1 90.81 413 ARG A C 1
ATOM 3364 O O . ARG A 1 413 ? 23.188 38.969 17.609 1 90.81 413 ARG A O 1
ATOM 3371 N N . LYS A 1 414 ? 24.344 39.25 15.727 1 91.25 414 LYS A N 1
ATOM 3372 C CA . LYS A 1 414 ? 23.266 40 15.078 1 91.25 414 LYS A CA 1
ATOM 3373 C C . LYS A 1 414 ? 22.266 39.031 14.438 1 91.25 414 LYS A C 1
ATOM 3375 O O . LYS A 1 414 ? 21.062 39.281 14.43 1 91.25 414 LYS A O 1
ATOM 3380 N N . ALA A 1 415 ? 22.734 37.969 13.914 1 91.44 415 ALA A N 1
ATOM 3381 C CA . ALA A 1 415 ? 21.875 37.031 13.195 1 91.44 415 ALA A CA 1
ATOM 3382 C C . ALA A 1 415 ? 20.953 36.281 14.156 1 91.44 415 ALA A C 1
ATOM 3384 O O . ALA A 1 415 ? 21.359 35.938 15.273 1 91.44 415 ALA A O 1
ATOM 3385 N N . LYS A 1 416 ? 19.75 36.031 13.805 1 90.31 416 LYS A N 1
ATOM 3386 C CA . LYS A 1 416 ? 18.797 35.281 14.609 1 90.31 416 LYS A CA 1
ATOM 3387 C C . LYS A 1 416 ? 19.047 33.781 14.492 1 90.31 416 LYS A C 1
ATOM 3389 O O . LYS A 1 416 ? 18.312 33.094 13.781 1 90.31 416 LYS A O 1
ATOM 3394 N N . ILE A 1 417 ? 19.969 33.281 15.164 1 89.12 417 ILE A N 1
ATOM 3395 C CA . ILE A 1 417 ? 20.312 31.844 15.227 1 89.12 417 ILE A CA 1
ATOM 3396 C C . ILE A 1 417 ? 19.719 31.234 16.5 1 89.12 417 ILE A C 1
ATOM 3398 O O . ILE A 1 417 ? 19.625 31.891 17.531 1 89.12 417 ILE A O 1
ATOM 3402 N N . PRO A 1 418 ? 19.25 30.062 16.344 1 85 418 PRO A N 1
ATOM 3403 C CA . PRO A 1 418 ? 18.734 29.406 17.547 1 85 418 PRO A CA 1
ATOM 3404 C C . PRO A 1 418 ? 19.766 29.359 18.672 1 85 418 PRO A C 1
ATOM 3406 O O . PRO A 1 418 ? 20.938 29.031 18.438 1 85 418 PRO A O 1
ATOM 3409 N N . LYS A 1 419 ? 19.375 29.562 19.828 1 83.25 419 LYS A N 1
ATOM 3410 C CA . LYS A 1 419 ? 20.234 29.766 20.984 1 83.25 419 LYS A CA 1
ATOM 3411 C C . LYS A 1 419 ? 20.969 28.469 21.359 1 83.25 419 LYS A C 1
ATOM 3413 O O . LYS A 1 419 ? 22.062 28.516 21.906 1 83.25 419 LYS A O 1
ATOM 3418 N N . ASN A 1 420 ? 20.422 27.375 21 1 80.69 420 ASN A N 1
ATOM 3419 C CA . ASN A 1 420 ? 21.016 26.109 21.406 1 80.69 420 ASN A CA 1
ATOM 3420 C C . ASN A 1 420 ? 22.297 25.812 20.641 1 80.69 420 ASN A C 1
ATOM 3422 O O . ASN A 1 420 ? 23.125 25.016 21.094 1 80.69 420 ASN A O 1
ATOM 3426 N N . HIS A 1 421 ? 22.5 26.484 19.516 1 85.5 421 HIS A N 1
ATOM 3427 C CA . HIS A 1 421 ? 23.656 26.172 18.688 1 85.5 421 HIS A CA 1
ATOM 3428 C C . HIS A 1 421 ? 24.734 27.25 18.812 1 85.5 421 HIS A C 1
ATOM 3430 O O . HIS A 1 421 ? 25.859 27.031 18.391 1 85.5 421 HIS A O 1
ATOM 3436 N N . LEU A 1 422 ? 24.531 28.406 19.469 1 88.06 422 LEU A N 1
ATOM 3437 C CA . LEU A 1 422 ? 25.406 29.562 19.5 1 88.06 422 LEU A CA 1
ATOM 3438 C C . LEU A 1 422 ? 26.688 29.25 20.25 1 88.06 422 LEU A C 1
ATOM 3440 O O . LEU A 1 422 ? 27.781 29.578 19.797 1 88.06 422 LEU A O 1
ATOM 3444 N N . PRO A 1 423 ? 26.547 28.484 21.391 1 87.06 423 PRO A N 1
ATOM 3445 C CA . PRO A 1 423 ? 27.797 28.203 22.094 1 87.06 423 PRO A CA 1
ATOM 3446 C C . PRO A 1 423 ? 28.75 27.312 21.297 1 87.06 423 PRO A C 1
ATOM 3448 O O . PRO A 1 423 ? 29.953 27.531 21.312 1 87.06 423 PRO A O 1
ATOM 3451 N N . ALA A 1 424 ? 28.188 26.359 20.641 1 87.25 424 ALA A N 1
ATOM 3452 C CA . ALA A 1 424 ? 29.016 25.484 19.828 1 87.25 424 ALA A CA 1
ATOM 3453 C C . ALA A 1 424 ? 29.672 26.25 18.672 1 87.25 424 ALA A C 1
ATOM 3455 O O . ALA A 1 424 ? 30.797 25.953 18.266 1 87.25 424 ALA A O 1
ATOM 3456 N N . MET A 1 425 ? 29.047 27.281 18.172 1 91.06 425 MET A N 1
ATOM 3457 C CA . MET A 1 425 ? 29.562 28.078 17.078 1 91.06 425 MET A CA 1
ATOM 3458 C C . MET A 1 425 ? 30.672 29 17.547 1 91.06 425 MET A C 1
ATOM 3460 O O . MET A 1 425 ? 31.672 29.172 16.844 1 91.06 425 MET A O 1
ATOM 3464 N N . TYR A 1 426 ? 30.516 29.547 18.719 1 90.38 426 TYR A N 1
ATOM 3465 C CA . TYR A 1 426 ? 31.547 30.406 19.281 1 90.38 426 TYR A CA 1
ATOM 3466 C C . TYR A 1 426 ? 32.812 29.594 19.578 1 90.38 426 TYR A C 1
ATOM 3468 O O . TYR A 1 426 ? 33.938 30.078 19.344 1 90.38 426 TYR A O 1
ATOM 3476 N N . THR A 1 427 ? 32.594 28.344 20.047 1 89.19 427 THR A N 1
ATOM 3477 C CA . THR A 1 427 ? 33.719 27.484 20.328 1 89.19 427 THR A CA 1
ATOM 3478 C C . THR A 1 427 ? 34.469 27.141 19.047 1 89.19 427 THR A C 1
ATOM 3480 O O . THR A 1 427 ? 35.688 27.094 19.016 1 89.19 427 THR A O 1
ATOM 3483 N N . ALA A 1 428 ? 33.719 26.891 18.031 1 89.81 428 ALA A N 1
ATOM 3484 C CA . ALA A 1 428 ? 34.312 26.562 16.75 1 89.81 428 ALA A CA 1
ATOM 3485 C C . ALA A 1 428 ? 35.094 27.75 16.188 1 89.81 428 ALA A C 1
ATOM 3487 O O . ALA A 1 428 ? 36.125 27.578 15.531 1 89.81 428 ALA A O 1
ATOM 3488 N N . LEU A 1 429 ? 34.625 29 16.406 1 90.88 429 LEU A N 1
ATOM 3489 C CA . LEU A 1 429 ? 35.25 30.234 15.93 1 90.88 429 LEU A CA 1
ATOM 3490 C C . LEU A 1 429 ? 36.562 30.484 16.688 1 90.88 429 LEU A C 1
ATOM 3492 O O . LEU A 1 429 ? 37.531 30.938 16.094 1 90.88 429 LEU A O 1
ATOM 3496 N N . GLU A 1 430 ? 36.594 30.094 17.969 1 88.56 430 GLU A N 1
ATOM 3497 C CA . GLU A 1 430 ? 37.75 30.391 18.797 1 88.56 430 GLU A CA 1
ATOM 3498 C C . GLU A 1 430 ? 38.844 29.344 18.609 1 88.56 430 GLU A C 1
ATOM 3500 O O . GLU A 1 430 ? 40.031 29.625 18.828 1 88.56 430 GLU A O 1
ATOM 3505 N N . THR A 1 431 ? 38.438 28.141 18.281 1 84.25 431 THR A N 1
ATOM 3506 C CA . THR A 1 431 ? 39.406 27.078 18.094 1 84.25 431 THR A CA 1
ATOM 3507 C C . THR A 1 431 ? 40.281 27.328 16.859 1 84.25 431 THR A C 1
ATOM 3509 O O . THR A 1 431 ? 41.375 26.812 16.766 1 84.25 431 THR A O 1
ATOM 3512 N N . GLU A 1 432 ? 39.75 28.062 15.938 1 76 432 GLU A N 1
ATOM 3513 C CA . GLU A 1 432 ? 40.5 28.344 14.734 1 76 432 GLU A CA 1
ATOM 3514 C C . GLU A 1 432 ? 41.656 29.312 15.031 1 76 432 GLU A C 1
ATOM 3516 O O . GLU A 1 432 ? 41.5 30.266 15.781 1 76 432 GLU A O 1
ATOM 3521 N N . GLU A 1 433 ? 42.906 28.828 14.594 1 75.88 433 GLU A N 1
ATOM 3522 C CA . GLU A 1 433 ? 44.125 29.609 14.836 1 75.88 433 GLU A CA 1
ATOM 3523 C C . GLU A 1 433 ? 44.188 30.812 13.906 1 75.88 433 GLU A C 1
ATOM 3525 O O . GLU A 1 433 ? 43.781 30.75 12.75 1 75.88 433 GLU A O 1
ATOM 3530 N N . GLY A 1 434 ? 44.344 31.922 14.312 1 77.56 434 GLY A N 1
ATOM 3531 C CA . GLY A 1 434 ? 44.594 33.125 13.516 1 77.56 434 GLY A CA 1
ATOM 3532 C C . GLY A 1 434 ? 43.438 34.125 13.609 1 77.56 434 GLY A C 1
ATOM 3533 O O . GLY A 1 434 ? 42.406 33.844 14.234 1 77.56 434 GLY A O 1
ATOM 3534 N N . SER A 1 435 ? 43.562 35.281 12.992 1 82.38 435 SER A N 1
ATOM 3535 C CA . SER A 1 435 ? 42.594 36.375 13.039 1 82.38 435 SER A CA 1
ATOM 3536 C C . SER A 1 435 ? 41.719 36.375 11.789 1 82.38 435 SER A C 1
ATOM 3538 O O . SER A 1 435 ? 40.719 37.062 11.727 1 82.38 435 SER A O 1
ATOM 3540 N N . SER A 1 436 ? 42.031 35.375 10.781 1 86.75 436 SER A N 1
ATOM 3541 C CA . SER A 1 436 ? 41.25 35.344 9.547 1 86.75 436 SER A CA 1
ATOM 3542 C C . SER A 1 436 ? 40.5 34.031 9.398 1 86.75 436 SER A C 1
ATOM 3544 O O . SER A 1 436 ? 40.906 33 9.961 1 86.75 436 SER A O 1
ATOM 3546 N N . VAL A 1 437 ? 39.312 34.094 8.844 1 90.69 437 VAL A N 1
ATOM 3547 C CA . VAL A 1 437 ? 38.469 32.906 8.633 1 90.69 437 VAL A CA 1
ATOM 3548 C C . VAL A 1 437 ? 38.312 32.656 7.137 1 90.69 437 VAL A C 1
ATOM 3550 O O . VAL A 1 437 ? 37.906 33.562 6.391 1 90.69 437 VAL A O 1
ATOM 3553 N N . MET A 1 438 ? 38.625 31.422 6.703 1 89.12 438 MET A N 1
ATOM 3554 C CA . MET A 1 438 ? 38.438 31.016 5.312 1 89.12 438 MET A CA 1
ATOM 3555 C C . MET A 1 438 ? 37.031 30.469 5.082 1 89.12 438 MET A C 1
ATOM 3557 O O . MET A 1 438 ? 36.281 30.25 6.031 1 89.12 438 MET A O 1
ATOM 3561 N N . TRP A 1 439 ? 36.688 30.375 3.842 1 90.5 439 TRP A N 1
ATOM 3562 C CA . TRP A 1 439 ? 35.344 29.891 3.475 1 90.5 439 TRP A CA 1
ATOM 3563 C C . TRP A 1 439 ? 35.094 28.516 4.059 1 90.5 439 TRP A C 1
ATOM 3565 O O . TRP A 1 439 ? 34 28.234 4.555 1 90.5 439 TRP A O 1
ATOM 3575 N N . THR A 1 440 ? 35.969 27.531 3.98 1 88.06 440 THR A N 1
ATOM 3576 C CA . THR A 1 440 ? 35.812 26.172 4.473 1 88.06 440 THR A CA 1
ATOM 3577 C C . THR A 1 440 ? 35.531 26.172 5.973 1 88.06 440 THR A C 1
ATOM 3579 O O . THR A 1 440 ? 34.688 25.391 6.449 1 88.06 440 THR A O 1
ATOM 3582 N N . GLU A 1 441 ? 36.219 27.188 6.656 1 89.62 441 GLU A N 1
ATOM 3583 C CA . GLU A 1 441 ? 35.969 27.297 8.094 1 89.62 441 GLU A CA 1
ATOM 3584 C C . GLU A 1 441 ? 34.625 27.906 8.391 1 89.62 441 GLU A C 1
ATOM 3586 O O . GLU A 1 441 ? 33.938 27.484 9.32 1 89.62 441 GLU A O 1
ATOM 3591 N N . PHE A 1 442 ? 34.375 28.953 7.578 1 92.44 442 PHE A N 1
ATOM 3592 C CA . PHE A 1 442 ? 33.094 29.609 7.711 1 92.44 442 PHE A CA 1
ATOM 3593 C C . PHE A 1 442 ? 31.953 28.609 7.531 1 92.44 442 PHE A C 1
ATOM 3595 O O . PHE A 1 442 ? 30.984 28.609 8.297 1 92.44 442 PHE A O 1
ATOM 3602 N N . ARG A 1 443 ? 32.094 27.75 6.586 1 90 443 ARG A N 1
ATOM 3603 C CA . ARG A 1 443 ? 31.094 26.734 6.277 1 90 443 ARG A CA 1
ATOM 3604 C C . ARG A 1 443 ? 30.969 25.734 7.418 1 90 443 ARG A C 1
ATOM 3606 O O . ARG A 1 443 ? 29.859 25.297 7.742 1 90 443 ARG A O 1
ATOM 3613 N N . VAL A 1 444 ? 31.953 25.328 8.023 1 88.38 444 VAL A N 1
ATOM 3614 C CA . VAL A 1 444 ? 31.938 24.359 9.125 1 88.38 444 VAL A CA 1
ATOM 3615 C C . VAL A 1 444 ? 31.219 24.953 10.328 1 88.38 444 VAL A C 1
ATOM 3617 O O . VAL A 1 444 ? 30.453 24.25 11.008 1 88.38 444 VAL A O 1
ATOM 3620 N N . ILE A 1 445 ? 31.438 26.266 10.523 1 89.69 445 ILE A N 1
ATOM 3621 C CA . ILE A 1 445 ? 30.828 26.938 11.664 1 89.69 445 ILE A CA 1
ATOM 3622 C C . ILE A 1 445 ? 29.312 26.938 11.5 1 89.69 445 ILE A C 1
ATOM 3624 O O . ILE A 1 445 ? 28.578 26.594 12.43 1 89.69 445 ILE A O 1
ATOM 3628 N N . PHE A 1 446 ? 28.875 27.188 10.375 1 90 446 PHE A N 1
ATOM 3629 C CA . PHE A 1 446 ? 27.438 27.344 10.195 1 90 446 PHE A CA 1
ATOM 3630 C C . PHE A 1 446 ? 26.781 26 9.875 1 90 446 PHE A C 1
ATOM 3632 O O . PHE A 1 446 ? 25.562 25.875 9.953 1 90 446 PHE A O 1
ATOM 3639 N N . ASN A 1 447 ? 27.516 24.984 9.523 1 86.19 447 ASN A N 1
ATOM 3640 C CA . ASN A 1 447 ? 26.969 23.641 9.359 1 86.19 447 ASN A CA 1
ATOM 3641 C C . ASN A 1 447 ? 26.609 23 10.703 1 86.19 447 ASN A C 1
ATOM 3643 O O . ASN A 1 447 ? 25.891 22.016 10.758 1 86.19 447 ASN A O 1
ATOM 3647 N N . ILE A 1 448 ? 27.031 23.625 11.75 1 85.44 448 ILE A N 1
ATOM 3648 C CA . ILE A 1 448 ? 26.719 23.156 13.094 1 85.44 448 ILE A CA 1
ATOM 3649 C C . ILE A 1 448 ? 25.219 23.281 13.352 1 85.44 448 ILE A C 1
ATOM 3651 O O . ILE A 1 448 ? 24.641 22.484 14.094 1 85.44 448 ILE A O 1
ATOM 3655 N N . ILE A 1 449 ? 24.672 24.203 12.641 1 82.38 449 ILE A N 1
ATOM 3656 C CA . ILE A 1 449 ? 23.25 24.438 12.82 1 82.38 449 ILE A CA 1
ATOM 3657 C C . ILE A 1 449 ? 22.453 23.219 12.352 1 82.38 449 ILE A C 1
ATOM 3659 O O . ILE A 1 449 ? 21.391 22.922 12.906 1 82.38 449 ILE A O 1
ATOM 3663 N N . SER A 1 450 ? 22.906 22.5 11.336 1 74.44 450 SER A N 1
ATOM 3664 C CA . SER A 1 450 ? 22.188 21.375 10.766 1 74.44 450 SER A CA 1
ATOM 3665 C C . SER A 1 450 ? 22.438 20.094 11.562 1 74.44 450 SER A C 1
ATOM 3667 O O . SER A 1 450 ? 21.703 19.125 11.438 1 74.44 450 SER A O 1
ATOM 3669 N N . LYS A 1 451 ? 23.469 20.047 12.312 1 65.06 451 LYS A N 1
ATOM 3670 C CA . LYS A 1 451 ? 23.781 18.844 13.086 1 65.06 451 LYS A CA 1
ATOM 3671 C C . LYS A 1 451 ? 22.938 18.766 14.352 1 65.06 451 LYS A C 1
ATOM 3673 O O . LYS A 1 451 ? 22.609 19.797 14.945 1 65.06 451 LYS A O 1
ATOM 3678 N N . ASP A 1 452 ? 22.062 17.734 14.508 1 56.81 452 ASP A N 1
ATOM 3679 C CA . ASP A 1 452 ? 21.156 17.5 15.633 1 56.81 452 ASP A CA 1
ATOM 3680 C C . ASP A 1 452 ? 21.891 17.703 16.969 1 56.81 452 ASP A C 1
ATOM 3682 O O . ASP A 1 452 ? 22.938 17.109 17.203 1 56.81 452 ASP A O 1
ATOM 3686 N N . SER A 1 453 ? 21.734 18.828 17.578 1 51.09 453 SER A N 1
ATOM 3687 C CA . SER A 1 453 ? 22.297 19.125 18.891 1 51.09 453 SER A CA 1
ATOM 3688 C C . SER A 1 453 ? 21.844 18.094 19.922 1 51.09 453 SER A C 1
ATOM 3690 O O . SER A 1 453 ? 22.078 18.25 21.125 1 51.09 453 SER A O 1
ATOM 3692 N N . ASN A 1 454 ? 21.078 17.062 19.547 1 49.25 454 ASN A N 1
ATOM 3693 C CA . ASN A 1 454 ? 20.422 16.281 20.609 1 49.25 454 ASN A CA 1
ATOM 3694 C C . ASN A 1 454 ? 21.453 15.594 21.5 1 49.25 454 ASN A C 1
ATOM 3696 O O . ASN A 1 454 ? 21.094 14.789 22.359 1 49.25 454 ASN A O 1
ATOM 3700 N N . SER A 1 455 ? 22.719 15.703 21.234 1 46.81 455 SER A N 1
ATOM 3701 C CA . SER A 1 455 ? 23.625 14.836 21.969 1 46.81 455 SER A CA 1
ATOM 3702 C C . SER A 1 455 ? 23.609 15.18 23.453 1 46.81 455 SER A C 1
ATOM 3704 O O . SER A 1 455 ? 23.891 14.328 24.312 1 46.81 455 SER A O 1
ATOM 3706 N N . ARG A 1 456 ? 23.344 16.344 23.859 1 41.72 456 ARG A N 1
ATOM 3707 C CA . ARG A 1 456 ? 23.734 16.641 25.234 1 41.72 456 ARG A CA 1
ATOM 3708 C C . ARG A 1 456 ? 22.656 16.219 26.219 1 41.72 456 ARG A C 1
ATOM 3710 O O . ARG A 1 456 ? 22.812 16.391 27.438 1 41.72 456 ARG A O 1
ATOM 3717 N N . LEU A 1 457 ? 21.547 15.891 25.672 1 43.72 457 LEU A N 1
ATOM 3718 C CA . LEU A 1 457 ? 20.547 15.703 26.719 1 43.72 457 LEU A CA 1
ATOM 3719 C C . LEU A 1 457 ? 20.859 14.469 27.562 1 43.72 457 LEU A C 1
ATOM 3721 O O . LEU A 1 457 ? 20.172 14.195 28.531 1 43.72 457 LEU A O 1
ATOM 3725 N N . GLY A 1 458 ? 21.781 13.734 27.141 1 44.47 458 GLY A N 1
ATOM 3726 C CA . GLY A 1 458 ? 22.094 12.5 27.844 1 44.47 458 GLY A CA 1
ATOM 3727 C C . GLY A 1 458 ? 22.734 12.734 29.203 1 44.47 458 GLY A C 1
ATOM 3728 O O . GLY A 1 458 ? 23.031 11.781 29.922 1 44.47 458 GLY A O 1
ATOM 3729 N N . GLU A 1 459 ? 23.219 13.844 29.406 1 47.41 459 GLU A N 1
ATOM 3730 C CA . GLU A 1 459 ? 24.078 13.789 30.578 1 47.41 459 GLU A CA 1
ATOM 3731 C C . GLU A 1 459 ? 23.266 13.719 31.875 1 47.41 459 GLU A C 1
ATOM 3733 O O . GLU A 1 459 ? 23.031 14.734 32.531 1 47.41 459 GLU A O 1
ATOM 3738 N N . ASP A 1 460 ? 22.156 13.164 31.938 1 48.81 460 ASP A N 1
ATOM 3739 C CA . ASP A 1 460 ? 21.547 13.172 33.25 1 48.81 460 ASP A CA 1
ATOM 3740 C C . ASP A 1 460 ? 22.5 12.594 34.312 1 48.81 460 ASP A C 1
ATOM 3742 O O . ASP A 1 460 ? 22.75 11.383 34.344 1 48.81 460 ASP A O 1
ATOM 3746 N N . VAL A 1 461 ? 23.438 13.328 34.656 1 49.94 461 VAL A N 1
ATOM 3747 C CA . VAL A 1 461 ? 24.266 12.977 35.812 1 49.94 461 VAL A CA 1
ATOM 3748 C C . VAL A 1 461 ? 23.359 12.555 36.969 1 49.94 461 VAL A C 1
ATOM 3750 O O . VAL A 1 461 ? 22.5 13.32 37.406 1 49.94 461 VAL A O 1
ATOM 3753 N N . HIS A 1 462 ? 23.016 11.328 37.062 1 55 462 HIS A N 1
ATOM 3754 C CA . HIS A 1 462 ? 22.328 10.719 38.188 1 55 462 HIS A CA 1
ATOM 3755 C C . HIS A 1 462 ? 22.938 11.141 39.5 1 55 462 HIS A C 1
ATOM 3757 O O . HIS A 1 462 ? 24.094 10.812 39.812 1 55 462 HIS A O 1
ATOM 3763 N N . TYR A 1 463 ? 22.562 12.336 39.969 1 58.94 463 TYR A N 1
ATOM 3764 C CA . TYR A 1 463 ? 23.047 12.688 41.312 1 58.94 463 TYR A CA 1
ATOM 3765 C C . TYR A 1 463 ? 22.297 11.914 42.375 1 58.94 463 TYR A C 1
ATOM 3767 O O . TYR A 1 463 ? 21.062 11.867 42.375 1 58.94 463 TYR A O 1
ATOM 3775 N N . TYR A 1 464 ? 22.938 10.867 42.969 1 65.12 464 TYR A N 1
ATOM 3776 C CA . TYR A 1 464 ? 22.375 10.195 44.156 1 65.12 464 TYR A CA 1
ATOM 3777 C C . TYR A 1 464 ? 22.438 11.102 45.375 1 65.12 464 TYR A C 1
ATOM 3779 O O . TYR A 1 464 ? 23.422 11.797 45.594 1 65.12 464 TYR A O 1
ATOM 3787 N N . SER A 1 465 ? 21.25 11.359 45.906 1 67.56 465 SER A N 1
ATOM 3788 C CA . SER A 1 465 ? 21.125 12.203 47.094 1 67.56 465 SER A CA 1
ATOM 3789 C C . SER A 1 465 ? 21.969 11.688 48.25 1 67.56 465 SER A C 1
ATOM 3791 O O . SER A 1 465 ? 22.297 10.492 48.312 1 67.56 465 SER A O 1
ATOM 3793 N N . ARG A 1 466 ? 22.391 12.531 49.219 1 69.56 466 ARG A N 1
ATOM 3794 C CA . ARG A 1 466 ? 23.188 12.258 50.406 1 69.56 466 ARG A CA 1
ATOM 3795 C C . ARG A 1 466 ? 22.375 11.531 51.438 1 69.56 466 ARG A C 1
ATOM 3797 O O . ARG A 1 466 ? 22.938 10.875 52.344 1 69.56 466 ARG A O 1
ATOM 3804 N N . PHE A 1 467 ? 21.031 11.648 51.344 1 79.88 467 PHE A N 1
ATOM 3805 C CA . PHE A 1 467 ? 20.203 10.977 52.344 1 79.88 467 PHE A CA 1
ATOM 3806 C C . PHE A 1 467 ? 19.969 9.516 51.969 1 79.88 467 PHE A C 1
ATOM 3808 O O . PHE A 1 467 ? 19.609 9.219 50.812 1 79.88 467 PHE A O 1
ATOM 3815 N N . LYS A 1 468 ? 20.297 8.68 52.844 1 82.62 468 LYS A N 1
ATOM 3816 C CA . LYS A 1 468 ? 20.266 7.234 52.594 1 82.62 468 LYS A CA 1
ATOM 3817 C C . LYS A 1 468 ? 18.891 6.793 52.094 1 82.62 468 LYS A C 1
ATOM 3819 O O . LYS A 1 468 ? 18.797 5.992 51.156 1 82.62 468 LYS A O 1
ATOM 3824 N N . VAL A 1 469 ? 17.828 7.336 52.688 1 83.81 469 VAL A N 1
ATOM 3825 C CA . VAL A 1 469 ? 16.484 6.934 52.312 1 83.81 469 VAL A CA 1
ATOM 3826 C C . VAL A 1 469 ? 16.203 7.348 50.875 1 83.81 469 VAL A C 1
ATOM 3828 O O . VAL A 1 469 ? 15.594 6.598 50.125 1 83.81 469 VAL A O 1
ATOM 3831 N N . LEU A 1 470 ? 16.656 8.414 50.531 1 85 470 LEU A N 1
ATOM 3832 C CA . LEU A 1 470 ? 16.422 8.922 49.188 1 85 470 LEU A CA 1
ATOM 3833 C C . LEU A 1 470 ? 17.234 8.133 48.156 1 85 470 LEU A C 1
ATOM 3835 O O . LEU A 1 470 ? 16.781 7.953 47.031 1 85 470 LEU A O 1
ATOM 3839 N N . GLU A 1 471 ? 18.25 7.691 48.656 1 85.38 471 GLU A N 1
ATOM 3840 C CA . GLU A 1 471 ? 19.078 6.871 47.781 1 85.38 471 GLU A CA 1
ATOM 3841 C C . GLU A 1 471 ? 18.391 5.539 47.469 1 85.38 471 GLU A C 1
ATOM 3843 O O . GLU A 1 471 ? 18.453 5.055 46.344 1 85.38 471 GLU A O 1
ATOM 3848 N N . ILE A 1 472 ? 17.875 5.066 48.531 1 85.5 472 ILE A N 1
ATOM 3849 C CA . ILE A 1 472 ? 17.172 3.797 48.344 1 85.5 472 ILE A CA 1
ATOM 3850 C C . ILE A 1 472 ? 15.977 3.988 47.406 1 85.5 472 ILE A C 1
ATOM 3852 O O . ILE A 1 472 ? 15.719 3.15 46.562 1 85.5 472 ILE A O 1
ATOM 3856 N N . LEU A 1 473 ? 15.352 5.062 47.594 1 86.19 473 LEU A N 1
ATOM 3857 C CA . LEU A 1 473 ? 14.195 5.352 46.75 1 86.19 473 LEU A CA 1
ATOM 3858 C C . LEU A 1 473 ? 14.609 5.59 45.312 1 86.19 473 LEU A C 1
ATOM 3860 O O . LEU A 1 473 ? 13.914 5.176 44.375 1 86.19 473 LEU A O 1
ATOM 3864 N N . GLN A 1 474 ? 15.625 6.188 45.156 1 86.19 474 GLN A N 1
ATOM 3865 C CA . GLN A 1 474 ? 16.141 6.457 43.812 1 86.19 474 GLN A CA 1
ATOM 3866 C C . GLN A 1 474 ? 16.531 5.164 43.094 1 86.19 474 GLN A C 1
ATOM 3868 O O . GLN A 1 474 ? 16.25 5 41.906 1 86.19 474 GLN A O 1
ATOM 3873 N N . LYS A 1 475 ? 17.109 4.375 43.875 1 84.94 475 LYS A N 1
ATOM 3874 C CA . LYS A 1 475 ? 17.516 3.09 43.312 1 84.94 475 LYS A CA 1
ATOM 3875 C C . LYS A 1 475 ? 16.281 2.244 42.969 1 84.94 475 LYS A C 1
ATOM 3877 O O . LYS A 1 475 ? 16.297 1.519 41.969 1 84.94 475 LYS A O 1
ATOM 3882 N N . LEU A 1 476 ? 15.328 2.395 43.75 1 86.5 476 LEU A N 1
ATOM 3883 C CA . LEU A 1 476 ? 14.102 1.637 43.531 1 86.5 476 LEU A CA 1
ATOM 3884 C C . LEU A 1 476 ? 13.398 2.117 42.25 1 86.5 476 LEU A C 1
ATOM 3886 O O . LEU A 1 476 ? 12.984 1.305 41.438 1 86.5 476 LEU A O 1
ATOM 3890 N N . VAL A 1 477 ? 13.297 3.359 42.062 1 86.25 477 VAL A N 1
ATOM 3891 C CA . VAL A 1 477 ? 12.539 3.947 40.969 1 86.25 477 VAL A CA 1
ATOM 3892 C C . VAL A 1 477 ? 13.297 3.756 39.656 1 86.25 477 VAL A C 1
ATOM 3894 O O . VAL A 1 477 ? 12.688 3.602 38.594 1 86.25 477 VAL A O 1
ATOM 3897 N N . ARG A 1 478 ? 14.531 3.66 39.812 1 82.19 478 ARG A N 1
ATOM 3898 C CA . ARG A 1 478 ? 15.352 3.555 38.594 1 82.19 478 ARG A CA 1
ATOM 3899 C C . ARG A 1 478 ? 15.516 2.098 38.188 1 82.19 478 ARG A C 1
ATOM 3901 O O . ARG A 1 478 ? 15.867 1.815 37.031 1 82.19 478 ARG A O 1
ATOM 3908 N N . HIS A 1 479 ? 15.141 1.244 39.094 1 83.44 479 HIS A N 1
ATOM 3909 C CA . HIS A 1 479 ? 15.289 -0.173 38.781 1 83.44 479 HIS A CA 1
ATOM 3910 C C . HIS A 1 479 ? 14.234 -0.625 37.75 1 83.44 479 HIS A C 1
ATOM 3912 O O . HIS A 1 479 ? 13.102 -0.138 37.781 1 83.44 479 HIS A O 1
ATOM 3918 N N . ASN A 1 480 ? 14.539 -1.527 36.875 1 85.12 480 ASN A N 1
ATOM 3919 C CA . ASN A 1 480 ? 13.641 -2.043 35.844 1 85.12 480 ASN A CA 1
ATOM 3920 C C . ASN A 1 480 ? 12.453 -2.773 36.469 1 85.12 480 ASN A C 1
ATOM 3922 O O . ASN A 1 480 ? 11.367 -2.795 35.875 1 85.12 480 ASN A O 1
ATOM 3926 N N . ALA A 1 481 ? 12.727 -3.32 37.562 1 88.25 481 ALA A N 1
ATOM 3927 C CA . ALA A 1 481 ? 11.648 -4.051 38.219 1 88.25 481 ALA A CA 1
ATOM 3928 C C . ALA A 1 481 ? 10.5 -3.115 38.594 1 88.25 481 ALA A C 1
ATOM 3930 O O . ALA A 1 481 ? 9.328 -3.506 38.531 1 88.25 481 ALA A O 1
ATOM 3931 N N . PHE A 1 482 ? 10.867 -1.949 39.031 1 88.38 482 PHE A N 1
ATOM 3932 C CA . PHE A 1 482 ? 9.844 -0.963 39.344 1 88.38 482 PHE A CA 1
ATOM 3933 C C . PHE A 1 482 ? 9.039 -0.604 38.094 1 88.38 482 PHE A C 1
ATOM 3935 O O . PHE A 1 482 ? 7.812 -0.467 38.156 1 88.38 482 PHE A O 1
ATOM 3942 N N . GLN A 1 483 ? 9.664 -0.544 37.062 1 83.62 483 GLN A N 1
ATOM 3943 C CA . GLN A 1 483 ? 8.969 -0.217 35.812 1 83.62 483 GLN A CA 1
ATOM 3944 C C . GLN A 1 483 ? 8.023 -1.338 35.406 1 83.62 483 GLN A C 1
ATOM 3946 O O . GLN A 1 483 ? 6.879 -1.079 35 1 83.62 483 GLN A O 1
ATOM 3951 N N . TYR A 1 484 ? 8.484 -2.52 35.5 1 87.88 484 TYR A N 1
ATOM 3952 C CA . TYR A 1 484 ? 7.641 -3.658 35.125 1 87.88 484 TYR A CA 1
ATOM 3953 C C . TYR A 1 484 ? 6.461 -3.781 36.094 1 87.88 484 TYR A C 1
ATOM 3955 O O . TYR A 1 484 ? 5.359 -4.16 35.688 1 87.88 484 TYR A O 1
ATOM 3963 N N . PHE A 1 485 ? 6.746 -3.465 37.312 1 91.38 485 PHE A N 1
ATOM 3964 C CA . PHE A 1 485 ? 5.68 -3.514 38.312 1 91.38 485 PHE A CA 1
ATOM 3965 C C . PHE A 1 485 ? 4.586 -2.5 37.969 1 91.38 485 PHE A C 1
ATOM 3967 O O . PHE A 1 485 ? 3.398 -2.814 38.031 1 91.38 485 PHE A O 1
ATOM 3974 N N . THR A 1 486 ? 4.941 -1.336 37.656 1 88.44 486 THR A N 1
ATOM 3975 C CA . THR A 1 486 ? 3.973 -0.291 37.344 1 88.44 486 THR A CA 1
ATOM 3976 C C . THR A 1 486 ? 3.17 -0.655 36.094 1 88.44 486 THR A C 1
ATOM 3978 O O . THR A 1 486 ? 1.975 -0.365 36 1 88.44 486 THR A O 1
ATOM 3981 N N . ILE A 1 487 ? 3.811 -1.272 35.156 1 88.44 487 ILE A N 1
ATOM 3982 C CA . ILE A 1 487 ? 3.121 -1.709 33.938 1 88.44 487 ILE A CA 1
ATOM 3983 C C . ILE A 1 487 ? 2.105 -2.795 34.281 1 88.44 487 ILE A C 1
ATOM 3985 O O . ILE A 1 487 ? 0.971 -2.771 33.812 1 88.44 487 ILE A O 1
ATOM 3989 N N . CYS A 1 488 ? 2.508 -3.68 35.062 1 92.12 488 CYS A N 1
ATOM 3990 C CA . CYS A 1 488 ? 1.631 -4.77 35.469 1 92.12 488 CYS A CA 1
ATOM 3991 C C . CYS A 1 488 ? 0.404 -4.234 36.219 1 92.12 488 CYS A C 1
ATOM 3993 O O . CYS A 1 488 ? -0.713 -4.695 35.969 1 92.12 488 CYS A O 1
ATOM 3995 N N . MET A 1 489 ? 0.624 -3.318 37.094 1 91.56 489 MET A N 1
ATOM 3996 C CA . MET A 1 489 ? -0.484 -2.73 37.844 1 91.56 489 MET A CA 1
ATOM 3997 C C . MET A 1 489 ? -1.445 -2.004 36.906 1 91.56 489 MET A C 1
ATOM 3999 O O . MET A 1 489 ? -2.662 -2.076 37.094 1 91.56 489 MET A O 1
ATOM 4003 N N . THR A 1 490 ? -0.861 -1.321 36 1 89.25 490 THR A N 1
ATOM 4004 C CA . THR A 1 490 ? -1.703 -0.633 35.031 1 89.25 490 THR A CA 1
ATOM 4005 C C . THR A 1 490 ? -2.514 -1.635 34.188 1 89.25 490 THR A C 1
ATOM 4007 O O . THR A 1 490 ? -3.705 -1.426 33.969 1 89.25 490 THR A O 1
ATOM 4010 N N . LEU A 1 491 ? -1.933 -2.68 33.781 1 90.69 491 LEU A N 1
ATOM 4011 C CA . LEU A 1 491 ? -2.611 -3.703 33 1 90.69 491 LEU A CA 1
ATOM 4012 C C . LEU A 1 491 ? -3.711 -4.379 33.812 1 90.69 491 LEU A C 1
ATOM 4014 O O . LEU A 1 491 ? -4.793 -4.648 33.281 1 90.69 491 LEU A O 1
ATOM 4018 N N . ILE A 1 492 ? -3.434 -4.637 35.062 1 93.5 492 ILE A N 1
ATOM 4019 C CA . ILE A 1 492 ? -4.426 -5.238 35.969 1 93.5 492 ILE A CA 1
ATOM 4020 C C . ILE A 1 492 ? -5.633 -4.312 36.094 1 93.5 492 ILE A C 1
ATOM 4022 O O . ILE A 1 492 ? -6.777 -4.762 36 1 93.5 492 ILE A O 1
ATOM 4026 N N . HIS A 1 493 ? -5.367 -3.07 36.312 1 92.38 493 HIS A N 1
ATOM 4027 C CA . HIS A 1 493 ? -6.441 -2.092 36.438 1 92.38 493 HIS A CA 1
ATOM 4028 C C . HIS A 1 493 ? -7.305 -2.07 35.188 1 92.38 493 HIS A C 1
ATOM 4030 O O . HIS A 1 493 ? -8.531 -2.076 35.25 1 92.38 493 HIS A O 1
ATOM 4036 N N . ILE A 1 494 ? -6.68 -2.086 34.062 1 90.56 494 ILE A N 1
ATOM 4037 C CA . ILE A 1 494 ? -7.398 -2.01 32.781 1 90.56 494 ILE A CA 1
ATOM 4038 C C . ILE A 1 494 ? -8.203 -3.291 32.562 1 90.56 494 ILE A C 1
ATOM 4040 O O . ILE A 1 494 ? -9.32 -3.248 32.062 1 90.56 494 ILE A O 1
ATOM 4044 N N . ILE A 1 495 ? -7.625 -4.355 32.875 1 91.31 495 ILE A N 1
ATOM 4045 C CA . ILE A 1 495 ? -8.305 -5.637 32.719 1 91.31 495 ILE A CA 1
ATOM 4046 C C . ILE A 1 495 ? -9.555 -5.664 33.625 1 91.31 495 ILE A C 1
ATOM 4048 O O . ILE A 1 495 ? -10.617 -6.113 33.188 1 91.31 495 ILE A O 1
ATOM 4052 N N . ILE A 1 496 ? -9.461 -5.148 34.812 1 91.62 496 ILE A N 1
ATOM 4053 C CA . ILE A 1 496 ? -10.594 -5.125 35.719 1 91.62 496 ILE A CA 1
ATOM 4054 C C . ILE A 1 496 ? -11.68 -4.199 35.188 1 91.62 496 ILE A C 1
ATOM 4056 O O . ILE A 1 496 ? -12.859 -4.547 35.188 1 91.62 496 ILE A O 1
ATOM 4060 N N . VAL A 1 497 ? -11.258 -3.084 34.781 1 89.62 497 VAL A N 1
ATOM 4061 C CA . VAL A 1 497 ? -12.211 -2.137 34.219 1 89.62 497 VAL A CA 1
ATOM 4062 C C . VAL A 1 497 ? -12.922 -2.766 33.031 1 89.62 497 VAL A C 1
ATOM 4064 O O . VAL A 1 497 ? -14.141 -2.652 32.875 1 89.62 497 VAL A O 1
ATOM 4067 N N . THR A 1 498 ? -12.188 -3.496 32.125 1 89.69 498 THR A N 1
ATOM 4068 C CA . THR A 1 498 ? -12.734 -4.113 30.938 1 89.69 498 THR A CA 1
ATOM 4069 C C . THR A 1 498 ? -13.727 -5.219 31.297 1 89.69 498 THR A C 1
ATOM 4071 O O . THR A 1 498 ? -14.812 -5.297 30.734 1 89.69 498 THR A O 1
ATOM 4074 N N . VAL A 1 499 ? -13.383 -5.965 32.281 1 89.81 499 VAL A N 1
ATOM 4075 C CA . VAL A 1 499 ? -14.227 -7.086 32.688 1 89.81 499 VAL A CA 1
ATOM 4076 C C . VAL A 1 499 ? -15.5 -6.559 33.344 1 89.81 499 VAL A C 1
ATOM 4078 O O . VAL A 1 499 ? -16.594 -7.062 33.094 1 89.81 499 VAL A O 1
ATOM 4081 N N . GLU A 1 500 ? -15.367 -5.562 34.156 1 87.75 500 GLU A N 1
ATOM 4082 C CA . GLU A 1 500 ? -16.531 -5 34.844 1 87.75 500 GLU A CA 1
ATOM 4083 C C . GLU A 1 500 ? -17.453 -4.273 33.875 1 87.75 500 GLU A C 1
ATOM 4085 O O . GLU A 1 500 ? -18.672 -4.316 34.031 1 87.75 500 GLU A O 1
ATOM 4090 N N . MET A 1 501 ? -16.859 -3.641 32.938 1 84 501 MET A N 1
ATOM 4091 C CA . MET A 1 501 ? -17.672 -2.939 31.953 1 84 501 MET A CA 1
ATOM 4092 C C . MET A 1 501 ? -18.422 -3.93 31.062 1 84 501 MET A C 1
ATOM 4094 O O . MET A 1 501 ? -19.547 -3.652 30.625 1 84 501 MET A O 1
ATOM 4098 N N . GLU A 1 502 ? -17.781 -5.062 30.797 1 84.81 502 GLU A N 1
ATOM 4099 C CA . GLU A 1 502 ? -18.391 -6.082 29.969 1 84.81 502 GLU A CA 1
ATOM 4100 C C . GLU A 1 502 ? -19.484 -6.836 30.719 1 84.81 502 GLU A C 1
ATOM 4102 O O . GLU A 1 502 ? -20.531 -7.148 30.156 1 84.81 502 GLU A O 1
ATOM 4107 N N . SER A 1 503 ? -19.281 -7.156 32 1 82.88 503 SER A N 1
ATOM 4108 C CA . SER A 1 503 ? -20.188 -8.008 32.75 1 82.88 503 SER A CA 1
ATOM 4109 C C . SER A 1 503 ? -21.359 -7.211 33.312 1 82.88 503 SER A C 1
ATOM 4111 O O . SER A 1 503 ? -22.516 -7.664 33.219 1 82.88 503 SER A O 1
ATOM 4113 N N . ASP A 1 504 ? -21.078 -6.066 33.875 1 79.88 504 ASP A N 1
ATOM 4114 C CA . ASP A 1 504 ? -22.156 -5.336 34.531 1 79.88 504 ASP A CA 1
ATOM 4115 C C . ASP A 1 504 ? -22.062 -3.84 34.25 1 79.88 504 ASP A C 1
ATOM 4117 O O . ASP A 1 504 ? -21.797 -3.039 35.156 1 79.88 504 ASP A O 1
ATOM 4121 N N . TYR A 1 505 ? -22.406 -3.449 33.094 1 77.31 505 TYR A N 1
ATOM 4122 C CA . TYR A 1 505 ? -22.312 -2.055 32.688 1 77.31 505 TYR A CA 1
ATOM 4123 C C . TYR A 1 505 ? -23.25 -1.176 33.5 1 77.31 505 TYR A C 1
ATOM 4125 O O . TYR A 1 505 ? -22.859 -0.096 33.938 1 77.31 505 TYR A O 1
ATOM 4133 N N . TYR A 1 506 ? -24.422 -1.642 33.844 1 75.88 506 TYR A N 1
ATOM 4134 C CA . TYR A 1 506 ? -25.453 -0.84 34.5 1 75.88 506 TYR A CA 1
ATOM 4135 C C . TYR A 1 506 ? -25.109 -0.603 35.938 1 75.88 506 TYR A C 1
ATOM 4137 O O . TYR A 1 506 ? -25.297 0.499 36.469 1 75.88 506 TYR A O 1
ATOM 4145 N N . SER A 1 507 ? -24.531 -1.604 36.562 1 77.62 507 SER A N 1
ATOM 4146 C CA . SER A 1 507 ? -24.141 -1.421 37.938 1 77.62 507 SER A CA 1
ATOM 4147 C C . SER A 1 507 ? -22.969 -0.442 38.062 1 77.62 507 SER A C 1
ATOM 4149 O O . SER A 1 507 ? -22.891 0.327 39.031 1 77.62 507 SER A O 1
ATOM 4151 N N . VAL A 1 508 ? -22.172 -0.453 37.094 1 77.69 508 VAL A N 1
ATOM 4152 C CA . VAL A 1 508 ? -20.984 0.392 37.094 1 77.69 508 VAL A CA 1
ATOM 4153 C C . VAL A 1 508 ? -21.391 1.856 36.938 1 77.69 508 VAL A C 1
ATOM 4155 O O . VAL A 1 508 ? -20.844 2.729 37.625 1 77.69 508 VAL A O 1
ATOM 4158 N N . VAL A 1 509 ? -22.359 2.086 36.156 1 75.62 509 VAL A N 1
ATOM 4159 C CA . VAL A 1 509 ? -22.703 3.467 35.844 1 75.62 509 VAL A CA 1
ATOM 4160 C C . VAL A 1 509 ? -23.734 3.994 36.844 1 75.62 509 VAL A C 1
ATOM 4162 O O . VAL A 1 509 ? -23.781 5.199 37.094 1 75.62 509 VAL A O 1
ATOM 4165 N N . ARG A 1 510 ? -24.469 3.105 37.531 1 76.12 510 ARG A N 1
ATOM 4166 C CA . ARG A 1 510 ? -25.594 3.568 38.344 1 76.12 510 ARG A CA 1
ATOM 4167 C C . ARG A 1 510 ? -25.25 3.49 39.844 1 76.12 510 ARG A C 1
ATOM 4169 O O . ARG A 1 510 ? -25.766 4.277 40.656 1 76.12 510 ARG A O 1
ATOM 4176 N N . GLN A 1 511 ? -24.422 2.525 40.125 1 78.44 511 GLN A N 1
ATOM 4177 C CA . GLN A 1 511 ? -24.219 2.281 41.531 1 78.44 511 GLN A CA 1
ATOM 4178 C C . GLN A 1 511 ? -22.891 2.859 42.031 1 78.44 511 GLN A C 1
ATOM 4180 O O . GLN A 1 511 ? -21.859 2.635 41.406 1 78.44 511 GLN A O 1
ATOM 4185 N N . THR A 1 512 ? -22.984 3.6 43.062 1 78.69 512 THR A N 1
ATOM 4186 C CA . THR A 1 512 ? -21.781 4.219 43.625 1 78.69 512 THR A CA 1
ATOM 4187 C C . THR A 1 512 ? -20.953 3.193 44.406 1 78.69 512 THR A C 1
ATOM 4189 O O . THR A 1 512 ? -19.781 3.426 44.688 1 78.69 512 THR A O 1
ATOM 4192 N N . ASP A 1 513 ? -21.594 2.076 44.719 1 78.88 513 ASP A N 1
ATOM 4193 C CA . ASP A 1 513 ? -20.891 1.062 45.5 1 78.88 513 ASP A CA 1
ATOM 4194 C C . ASP A 1 513 ? -20.516 -0.14 44.625 1 78.88 513 ASP A C 1
ATOM 4196 O O . ASP A 1 513 ? -20.469 -1.271 45.125 1 78.88 513 ASP A O 1
ATOM 4200 N N . SER A 1 514 ? -20.312 0.103 43.438 1 82.88 514 SER A N 1
ATOM 4201 C CA . SER A 1 514 ? -19.969 -0.988 42.531 1 82.88 514 SER A CA 1
ATOM 4202 C C . SER A 1 514 ? -18.547 -1.474 42.781 1 82.88 514 SER A C 1
ATOM 4204 O O . SER A 1 514 ? -17.75 -0.792 43.438 1 82.88 514 SER A O 1
ATOM 4206 N N . ALA A 1 515 ? -18.219 -2.691 42.406 1 85.69 515 ALA A N 1
ATOM 4207 C CA . ALA A 1 515 ? -16.875 -3.258 42.5 1 85.69 515 ALA A CA 1
ATOM 4208 C C . ALA A 1 515 ? -15.852 -2.387 41.812 1 85.69 515 ALA A C 1
ATOM 4210 O O . ALA A 1 515 ? -14.727 -2.232 42.281 1 85.69 515 ALA A O 1
ATOM 4211 N N . LEU A 1 516 ? -16.312 -1.799 40.75 1 88.38 516 LEU A N 1
ATOM 4212 C CA . LEU A 1 516 ? -15.398 -0.952 40 1 88.38 516 LEU A CA 1
ATOM 4213 C C . LEU A 1 516 ? -15.078 0.328 40.75 1 88.38 516 LEU A C 1
ATOM 4215 O O . LEU A 1 516 ? -13.953 0.819 40.719 1 88.38 516 LEU A O 1
ATOM 4219 N N . ALA A 1 517 ? -16.062 0.855 41.406 1 87.69 517 ALA A N 1
ATOM 4220 C CA . ALA A 1 517 ? -15.844 2.064 42.188 1 87.69 517 ALA A CA 1
ATOM 4221 C C . ALA A 1 517 ? -14.828 1.813 43.312 1 87.69 517 ALA A C 1
ATOM 4223 O O . ALA A 1 517 ? -13.992 2.674 43.594 1 87.69 517 ALA A O 1
ATOM 4224 N N . ILE A 1 518 ? -14.891 0.691 43.875 1 89.19 518 ILE A N 1
ATOM 4225 C CA . ILE A 1 518 ? -13.961 0.324 44.938 1 89.19 518 ILE A CA 1
ATOM 4226 C C . ILE A 1 518 ? -12.547 0.181 44.375 1 89.19 518 ILE A C 1
ATOM 4228 O O . ILE A 1 518 ? -11.586 0.672 44.969 1 89.19 518 ILE A O 1
ATOM 4232 N N . VAL A 1 519 ? -12.5 -0.536 43.281 1 91.38 519 VAL A N 1
ATOM 4233 C CA . VAL A 1 519 ? -11.203 -0.743 42.625 1 91.38 519 VAL A CA 1
ATOM 4234 C C . VAL A 1 519 ? -10.602 0.604 42.25 1 91.38 519 VAL A C 1
ATOM 4236 O O . VAL A 1 519 ? -9.406 0.838 42.438 1 91.38 519 VAL A O 1
ATOM 4239 N N . ASN A 1 520 ? -11.438 1.483 41.688 1 90.81 520 ASN A N 1
ATOM 4240 C CA . ASN A 1 520 ? -10.969 2.809 41.281 1 90.81 520 ASN A CA 1
ATOM 4241 C C . ASN A 1 520 ? -10.477 3.605 42.5 1 90.81 520 ASN A C 1
ATOM 4243 O O . ASN A 1 520 ? -9.508 4.355 42.406 1 90.81 520 ASN A O 1
ATOM 4247 N N . PHE A 1 521 ? -11.109 3.393 43.531 1 90.38 521 PHE A N 1
ATOM 4248 C CA . PHE A 1 521 ? -10.719 4.082 44.781 1 90.38 521 PHE A CA 1
ATOM 4249 C C . PHE A 1 521 ? -9.359 3.594 45.25 1 90.38 521 PHE A C 1
ATOM 4251 O O . PHE A 1 521 ? -8.523 4.395 45.688 1 90.38 521 PHE A O 1
ATOM 4258 N N . ILE A 1 522 ? -9.148 2.328 45.188 1 92.88 522 ILE A N 1
ATOM 4259 C CA . ILE A 1 522 ? -7.883 1.744 45.625 1 92.88 522 ILE A CA 1
ATOM 4260 C C . ILE A 1 522 ? -6.766 2.209 44.688 1 92.88 522 ILE A C 1
ATOM 4262 O O . ILE A 1 522 ? -5.691 2.604 45.125 1 92.88 522 ILE A O 1
ATOM 4266 N N . PHE A 1 523 ? -6.98 2.156 43.469 1 93.12 523 PHE A N 1
ATOM 4267 C CA . PHE A 1 523 ? -5.961 2.521 42.5 1 93.12 523 PHE A CA 1
ATOM 4268 C C . PHE A 1 523 ? -5.691 4.02 42.531 1 93.12 523 PHE A C 1
ATOM 4270 O O . PHE A 1 523 ? -4.598 4.465 42.156 1 93.12 523 PHE A O 1
ATOM 4277 N N . PHE A 1 524 ? -6.691 4.738 42.938 1 90.31 524 PHE A N 1
ATOM 4278 C CA . PHE A 1 524 ? -6.508 6.168 43.156 1 90.31 524 PHE A CA 1
ATOM 4279 C C . PHE A 1 524 ? -5.352 6.422 44.125 1 90.31 524 PHE A C 1
ATOM 4281 O O . PHE A 1 524 ? -4.457 7.219 43.812 1 90.31 524 PHE A O 1
ATOM 4288 N N . PHE A 1 525 ? -5.332 5.73 45.156 1 92.62 525 PHE A N 1
ATOM 4289 C CA . PHE A 1 525 ? -4.262 5.891 46.125 1 92.62 525 PHE A CA 1
ATOM 4290 C C . PHE A 1 525 ? -2.941 5.359 45.594 1 92.62 525 PHE A C 1
ATOM 4292 O O . PHE A 1 525 ? -1.884 5.945 45.812 1 92.62 525 PHE A O 1
ATOM 4299 N N . TYR A 1 526 ? -3.062 4.34 44.875 1 94 526 TYR A N 1
ATOM 4300 C CA . TYR A 1 526 ? -1.862 3.764 44.25 1 94 526 TYR A CA 1
ATOM 4301 C C . TYR A 1 526 ? -1.214 4.742 43.281 1 94 526 TYR A C 1
ATOM 4303 O O . TYR A 1 526 ? 0.005 4.926 43.312 1 94 526 TYR A O 1
ATOM 4311 N N . TYR A 1 527 ? -1.979 5.367 42.438 1 93.12 527 TYR A N 1
ATOM 4312 C CA . TYR A 1 527 ? -1.44 6.273 41.438 1 93.12 527 TYR A CA 1
ATOM 4313 C C . TYR A 1 527 ? -0.806 7.496 42.094 1 93.12 527 TYR A C 1
ATOM 4315 O O . TYR A 1 527 ? 0.224 7.992 41.625 1 93.12 527 TYR A O 1
ATOM 4323 N N . ILE A 1 528 ? -1.399 7.934 43.156 1 93.25 528 ILE A N 1
ATOM 4324 C CA . ILE A 1 528 ? -0.829 9.062 43.875 1 93.25 528 ILE A CA 1
ATOM 4325 C C . ILE A 1 528 ? 0.518 8.664 44.469 1 93.25 528 ILE A C 1
ATOM 4327 O O . ILE A 1 528 ? 1.497 9.406 44.375 1 93.25 528 ILE A O 1
ATOM 4331 N N . PHE A 1 529 ? 0.555 7.531 45.031 1 93.69 529 PHE A N 1
ATOM 4332 C CA . PHE A 1 529 ? 1.776 7.035 45.656 1 93.69 529 PHE A CA 1
ATOM 4333 C C . PHE A 1 529 ? 2.871 6.832 44.594 1 93.69 529 PHE A C 1
ATOM 4335 O O . PHE A 1 529 ? 4.031 7.18 44.844 1 93.69 529 PHE A O 1
ATOM 4342 N N . GLU A 1 530 ? 2.543 6.227 43.531 1 92.5 530 GLU A N 1
ATOM 4343 C CA . GLU A 1 530 ? 3.49 5.984 42.438 1 92.5 530 GLU A CA 1
ATOM 4344 C C . GLU A 1 530 ? 4.105 7.289 41.938 1 92.5 530 GLU A C 1
ATOM 4346 O O . GLU A 1 530 ? 5.32 7.379 41.781 1 92.5 530 GLU A O 1
ATOM 4351 N N . GLN A 1 531 ? 3.297 8.305 41.75 1 91.56 531 GLN A N 1
ATOM 4352 C CA . GLN A 1 531 ? 3.777 9.586 41.25 1 91.56 531 GLN A CA 1
ATOM 4353 C C . GLN A 1 531 ? 4.641 10.305 42.281 1 91.56 531 GLN A C 1
ATOM 4355 O O . GLN A 1 531 ? 5.641 10.938 41.906 1 91.56 531 GLN A O 1
ATOM 4360 N N . LEU A 1 532 ? 4.246 10.195 43.531 1 91.19 532 LEU A N 1
ATOM 4361 C CA . LEU A 1 532 ? 5.031 10.82 44.594 1 91.19 532 LEU A CA 1
ATOM 4362 C C . LEU A 1 532 ? 6.398 10.164 44.719 1 91.19 532 LEU A C 1
ATOM 4364 O O . LEU A 1 532 ? 7.406 10.852 44.906 1 91.19 532 LEU A O 1
ATOM 4368 N N . LEU A 1 533 ? 6.414 8.891 44.562 1 90.75 533 LEU A N 1
ATOM 4369 C CA . LEU A 1 533 ? 7.676 8.156 44.625 1 90.75 533 LEU A CA 1
ATOM 4370 C C . LEU A 1 533 ? 8.586 8.562 43.469 1 90.75 533 LEU A C 1
ATOM 4372 O O . LEU A 1 533 ? 9.797 8.703 43.625 1 90.75 533 LEU A O 1
ATOM 4376 N N . LYS A 1 534 ? 8.047 8.727 42.312 1 89.56 534 LYS A N 1
ATOM 4377 C CA . LYS A 1 534 ? 8.828 9.094 41.125 1 89.56 534 LYS A CA 1
ATOM 4378 C C . LYS A 1 534 ? 9.359 10.523 41.25 1 89.56 534 LYS A C 1
ATOM 4380 O O . LYS A 1 534 ? 10.508 10.797 40.875 1 89.56 534 LYS A O 1
ATOM 4385 N N . ILE A 1 535 ? 8.508 11.414 41.781 1 89.06 535 ILE A N 1
ATOM 4386 C CA . ILE A 1 535 ? 8.914 12.805 41.938 1 89.06 535 ILE A CA 1
ATOM 4387 C C . ILE A 1 535 ? 10.016 12.914 42.969 1 89.06 535 ILE A C 1
ATOM 4389 O O . ILE A 1 535 ? 11.023 13.602 42.781 1 89.06 535 ILE A O 1
ATOM 4393 N N . ILE A 1 536 ? 9.891 12.195 44.094 1 87.25 536 ILE A N 1
ATOM 4394 C CA . ILE A 1 536 ? 10.852 12.258 45.188 1 87.25 536 ILE A CA 1
ATOM 4395 C C . ILE A 1 536 ? 12.125 11.508 44.781 1 87.25 536 ILE A C 1
ATOM 4397 O O . ILE A 1 536 ? 13.234 11.945 45.094 1 87.25 536 ILE A O 1
ATOM 4401 N N . GLY A 1 537 ? 11.938 10.438 44.125 1 85.25 537 GLY A N 1
ATOM 4402 C CA . GLY A 1 537 ? 13.078 9.617 43.75 1 85.25 537 GLY A CA 1
ATOM 4403 C C . GLY A 1 537 ? 13.922 10.219 42.656 1 85.25 537 GLY A C 1
ATOM 4404 O O . GLY A 1 537 ? 15.148 10.289 42.75 1 85.25 537 GLY A O 1
ATOM 4405 N N . LEU A 1 538 ? 13.367 10.625 41.594 1 83.31 538 LEU A N 1
ATOM 4406 C CA . LEU A 1 538 ? 14.094 11.141 40.438 1 83.31 538 LEU A CA 1
ATOM 4407 C C . LEU A 1 538 ? 14.445 12.609 40.656 1 83.31 538 LEU A C 1
ATOM 4409 O O . LEU A 1 538 ? 15.438 13.094 40.094 1 83.31 538 LEU A O 1
ATOM 4413 N N . GLY A 1 539 ? 13.688 13.258 41.375 1 80.25 539 GLY A N 1
ATOM 4414 C CA . GLY A 1 539 ? 13.859 14.695 41.531 1 80.25 539 GLY A CA 1
ATOM 4415 C C . GLY A 1 539 ? 12.961 15.492 40.594 1 80.25 539 GLY A C 1
ATOM 4416 O O . GLY A 1 539 ? 12.664 15.062 39.469 1 80.25 539 GLY A O 1
ATOM 4417 N N . GLY A 1 540 ? 12.539 16.594 41 1 80.56 540 GLY A N 1
ATOM 4418 C CA . GLY A 1 540 ? 11.617 17.438 40.281 1 80.56 540 GLY A CA 1
ATOM 4419 C C . GLY A 1 540 ? 12.164 17.906 38.938 1 80.56 540 GLY A C 1
ATOM 4420 O O . GLY A 1 540 ? 11.445 17.938 37.938 1 80.56 540 GLY A O 1
ATOM 4421 N N . ARG A 1 541 ? 13.367 18.109 38.844 1 78.31 541 ARG A N 1
ATOM 4422 C CA . ARG A 1 541 ? 13.969 18.609 37.594 1 78.31 541 ARG A CA 1
ATOM 4423 C C . ARG A 1 541 ? 13.992 17.547 36.531 1 78.31 541 ARG A C 1
ATOM 4425 O O . ARG A 1 541 ? 13.695 17.812 35.344 1 78.31 541 ARG A O 1
ATOM 4432 N N . ILE A 1 542 ? 14.273 16.359 37 1 77.38 542 ILE A N 1
ATOM 4433 C CA . ILE A 1 542 ? 14.359 15.258 36.031 1 77.38 542 ILE A CA 1
ATOM 4434 C C . ILE A 1 542 ? 12.953 14.805 35.656 1 77.38 542 ILE A C 1
ATOM 4436 O O . ILE A 1 542 ? 12.688 14.492 34.5 1 77.38 542 ILE A O 1
ATOM 4440 N N . TYR A 1 543 ? 12.148 14.828 36.594 1 83.56 543 TYR A N 1
ATOM 4441 C CA . TYR A 1 543 ? 10.773 14.406 36.375 1 83.56 543 TYR A CA 1
ATOM 4442 C C . TYR A 1 543 ? 10.094 15.281 35.312 1 83.56 543 TYR A C 1
ATOM 4444 O O . TYR A 1 543 ? 9.43 14.781 34.406 1 83.56 543 TYR A O 1
ATOM 4452 N N . PHE A 1 544 ? 10.305 16.594 35.281 1 84.81 544 PHE A N 1
ATOM 4453 C CA . PHE A 1 544 ? 9.586 17.531 34.406 1 84.81 544 PHE A CA 1
ATOM 4454 C C . PHE A 1 544 ? 10.312 17.688 33.062 1 84.81 544 PHE A C 1
ATOM 4456 O O . PHE A 1 544 ? 9.797 18.344 32.156 1 84.81 544 PHE A O 1
ATOM 4463 N N . LYS A 1 545 ? 11.43 17.078 32.969 1 76.56 545 LYS A N 1
ATOM 4464 C CA . LYS A 1 545 ? 12.172 17.172 31.719 1 76.56 545 LYS A CA 1
ATOM 4465 C C . LYS A 1 545 ? 11.727 16.109 30.734 1 76.56 545 LYS A C 1
ATOM 4467 O O . LYS A 1 545 ? 11.805 16.297 29.516 1 76.56 545 LYS A O 1
ATOM 4472 N N . HIS A 1 546 ? 11.156 15.055 31.312 1 75.94 546 HIS A N 1
ATOM 4473 C CA . HIS A 1 546 ? 10.758 13.953 30.438 1 75.94 546 HIS A CA 1
ATOM 4474 C C . HIS A 1 546 ? 9.266 14.008 30.125 1 75.94 546 HIS A C 1
ATOM 4476 O O . HIS A 1 546 ? 8.43 14 31.031 1 75.94 546 HIS A O 1
ATOM 4482 N N . PHE A 1 547 ? 8.961 14.055 28.859 1 77.06 547 PHE A N 1
ATOM 4483 C CA . PHE A 1 547 ? 7.59 14.195 28.391 1 77.06 547 PHE A CA 1
ATOM 4484 C C . PHE A 1 547 ? 6.727 13.039 28.891 1 77.06 547 PHE A C 1
ATOM 4486 O O . PHE A 1 547 ? 5.547 13.227 29.188 1 77.06 547 PHE A O 1
ATOM 4493 N N . LEU A 1 548 ? 7.266 11.891 29.047 1 76.75 548 LEU A N 1
ATOM 4494 C CA . LEU A 1 548 ? 6.496 10.719 29.453 1 76.75 548 LEU A CA 1
ATOM 4495 C C . LEU A 1 548 ? 6.035 10.836 30.906 1 76.75 548 LEU A C 1
ATOM 4497 O O . LEU A 1 548 ? 4.902 10.469 31.234 1 76.75 548 LEU A O 1
ATOM 4501 N N . HIS A 1 549 ? 6.918 11.352 31.672 1 83.44 549 HIS A N 1
ATOM 4502 C CA . HIS A 1 549 ? 6.562 11.531 33.062 1 83.44 549 HIS A CA 1
ATOM 4503 C C . HIS A 1 549 ? 5.527 12.641 33.25 1 83.44 549 HIS A C 1
ATOM 4505 O O . HIS A 1 549 ? 4.629 12.531 34.062 1 83.44 549 HIS A O 1
ATOM 4511 N N . ILE A 1 550 ? 5.711 13.578 32.406 1 86.69 550 ILE A N 1
ATOM 4512 C CA . ILE A 1 550 ? 4.746 14.672 32.469 1 86.69 550 ILE A CA 1
ATOM 4513 C C . ILE A 1 550 ? 3.371 14.164 32.031 1 86.69 550 ILE A C 1
ATOM 4515 O O . ILE A 1 550 ? 2.355 14.516 32.656 1 86.69 550 ILE A O 1
ATOM 4519 N N . PHE A 1 551 ? 3.361 13.422 30.984 1 85.38 551 PHE A N 1
ATOM 4520 C CA . PHE A 1 551 ? 2.105 12.867 30.5 1 85.38 551 PHE A CA 1
ATOM 4521 C C . PHE A 1 551 ? 1.441 12.008 31.562 1 85.38 551 PHE A C 1
ATOM 4523 O O . PHE A 1 551 ? 0.242 12.133 31.812 1 85.38 551 PHE A O 1
ATOM 4530 N N . GLU A 1 552 ? 2.176 11.219 32.188 1 86.62 552 GLU A N 1
ATOM 4531 C CA . GLU A 1 552 ? 1.653 10.359 33.25 1 86.62 552 GLU A CA 1
ATOM 4532 C C . GLU A 1 552 ? 1.157 11.188 34.438 1 86.62 552 GLU A C 1
ATOM 4534 O O . GLU A 1 552 ? 0.138 10.852 35.062 1 86.62 552 GLU A O 1
ATOM 4539 N N . GLY A 1 553 ? 1.948 12.203 34.719 1 89.31 553 GLY A N 1
ATOM 4540 C CA . GLY A 1 553 ? 1.562 13.078 35.812 1 89.31 553 GLY A CA 1
ATOM 4541 C C . GLY A 1 553 ? 0.262 13.812 35.562 1 89.31 553 GLY A C 1
ATOM 4542 O O . GLY A 1 553 ? -0.604 13.875 36.438 1 89.31 553 GLY A O 1
ATOM 4543 N N . VAL A 1 554 ? 0.117 14.242 34.375 1 92.31 554 VAL A N 1
ATOM 4544 C CA . VAL A 1 554 ? -1.08 15 34.031 1 92.31 554 VAL A CA 1
ATOM 4545 C C . VAL A 1 554 ? -2.299 14.078 34.062 1 92.31 554 VAL A C 1
ATOM 4547 O O . VAL A 1 554 ? -3.355 14.461 34.562 1 92.31 554 VAL A O 1
ATOM 4550 N N . VAL A 1 555 ? -2.16 12.906 33.562 1 91.81 555 VAL A N 1
ATOM 4551 C CA . VAL A 1 555 ? -3.266 11.953 33.562 1 91.81 555 VAL A CA 1
ATOM 4552 C C . VAL A 1 555 ? -3.625 11.555 34.969 1 91.81 555 VAL A C 1
ATOM 4554 O O . VAL A 1 555 ? -4.805 11.438 35.312 1 91.81 555 VAL A O 1
ATOM 4557 N N . THR A 1 556 ? -2.637 11.359 35.812 1 91.56 556 THR A N 1
ATOM 4558 C CA . THR A 1 556 ? -2.879 11.016 37.219 1 91.56 556 THR A CA 1
ATOM 4559 C C . THR A 1 556 ? -3.582 12.156 37.938 1 91.56 556 THR A C 1
ATOM 4561 O O . THR A 1 556 ? -4.492 11.93 38.75 1 91.56 556 THR A O 1
ATOM 4564 N N . ILE A 1 557 ? -3.213 13.367 37.625 1 93.56 557 ILE A N 1
ATOM 4565 C CA . ILE A 1 557 ? -3.857 14.523 38.25 1 93.56 557 ILE A CA 1
ATOM 4566 C C . ILE A 1 557 ? -5.324 14.586 37.844 1 93.56 557 ILE A C 1
ATOM 4568 O O . ILE A 1 557 ? -6.195 14.891 38.656 1 93.56 557 ILE A O 1
ATOM 4572 N N . ALA A 1 558 ? -5.551 14.266 36.625 1 94.19 558 ALA A N 1
ATOM 4573 C CA . ALA A 1 558 ? -6.926 14.258 36.125 1 94.19 558 ALA A CA 1
ATOM 4574 C C . ALA A 1 558 ? -7.754 13.188 36.812 1 94.19 558 ALA A C 1
ATOM 4576 O O . ALA A 1 558 ? -8.914 13.422 37.188 1 94.19 558 ALA A O 1
ATOM 4577 N N . ILE A 1 559 ? -7.184 12.039 37.062 1 92.75 559 ILE A N 1
ATOM 4578 C CA . ILE A 1 559 ? -7.859 10.945 37.75 1 92.75 559 ILE A CA 1
ATOM 4579 C C . ILE A 1 559 ? -8.133 11.336 39.188 1 92.75 559 ILE A C 1
ATOM 4581 O O . ILE A 1 559 ? -9.234 11.109 39.719 1 92.75 559 ILE A O 1
ATOM 4585 N N . VAL A 1 560 ? -7.223 12 39.812 1 91.94 560 VAL A N 1
ATOM 4586 C CA . VAL A 1 560 ? -7.332 12.398 41.219 1 91.94 560 VAL A CA 1
ATOM 4587 C C . VAL A 1 560 ? -8.414 13.461 41.344 1 91.94 560 VAL A C 1
ATOM 4589 O O . VAL A 1 560 ? -9.25 13.383 42.25 1 91.94 560 VAL A O 1
ATOM 4592 N N . ILE A 1 561 ? -8.414 14.352 40.438 1 93.88 561 ILE A N 1
ATOM 4593 C CA . ILE A 1 561 ? -9.414 15.414 40.5 1 93.88 561 ILE A CA 1
ATOM 4594 C C . ILE A 1 561 ? -10.812 14.812 40.344 1 93.88 561 ILE A C 1
ATOM 4596 O O . ILE A 1 561 ? -11.742 15.188 41.062 1 93.88 561 ILE A O 1
ATOM 4600 N N . THR A 1 562 ? -10.914 13.906 39.438 1 93.31 562 THR A N 1
ATOM 4601 C CA . THR A 1 562 ? -12.203 13.281 39.219 1 93.31 562 THR A CA 1
ATOM 4602 C C . THR A 1 562 ? -12.648 12.461 40.406 1 93.31 562 THR A C 1
ATOM 4604 O O . THR A 1 562 ? -13.82 12.5 40.812 1 93.31 562 THR A O 1
ATOM 4607 N N . GLU A 1 563 ? -11.742 11.789 41 1 91.38 563 GLU A N 1
ATOM 4608 C CA . GLU A 1 563 ? -12.062 10.977 42.188 1 91.38 563 GLU A CA 1
ATOM 4609 C C . GLU A 1 563 ? -12.445 11.844 43.375 1 91.38 563 GLU A C 1
ATOM 4611 O O . GLU A 1 563 ? -13.383 11.516 44.094 1 91.38 563 GLU A O 1
ATOM 4616 N N . ILE A 1 564 ? -11.773 12.875 43.562 1 92 564 ILE A N 1
ATOM 4617 C CA . ILE A 1 564 ? -12.078 13.789 44.656 1 92 564 ILE A CA 1
ATOM 4618 C C . ILE A 1 564 ? -13.461 14.398 44.438 1 92 564 ILE A C 1
ATOM 4620 O O . ILE A 1 564 ? -14.219 14.57 45.406 1 92 564 ILE A O 1
ATOM 4624 N N . THR A 1 565 ? -13.766 14.664 43.219 1 91.94 565 THR A N 1
ATOM 4625 C CA . THR A 1 565 ? -15.086 15.203 42.906 1 91.94 565 THR A CA 1
ATOM 4626 C C . THR A 1 565 ? -16.172 14.172 43.219 1 91.94 565 THR A C 1
ATOM 4628 O O . THR A 1 565 ? -17.234 14.516 43.75 1 91.94 565 THR A O 1
ATOM 4631 N N . ILE A 1 566 ? -15.93 12.953 42.938 1 89.12 566 ILE A N 1
ATOM 4632 C CA . ILE A 1 566 ? -16.891 11.883 43.188 1 89.12 566 ILE A CA 1
ATOM 4633 C C . ILE A 1 566 ? -17.047 11.68 44.719 1 89.12 566 ILE A C 1
ATOM 4635 O O . ILE A 1 566 ? -18.156 11.539 45.219 1 89.12 566 ILE A O 1
ATOM 4639 N N . LEU A 1 567 ? -15.953 11.758 45.438 1 87.62 567 LEU A N 1
ATOM 4640 C CA . LEU A 1 567 ? -15.977 11.578 46.875 1 87.62 567 LEU A CA 1
ATOM 4641 C C . LEU A 1 567 ? -16.703 12.742 47.562 1 87.62 567 LEU A C 1
ATOM 4643 O O . LEU A 1 567 ? -17.422 12.539 48.562 1 87.62 567 LEU A O 1
ATOM 4647 N N . ALA A 1 568 ? -16.484 13.891 46.969 1 88.75 568 ALA A N 1
ATOM 4648 C CA . ALA A 1 568 ? -17.109 15.078 47.562 1 88.75 568 ALA A CA 1
ATOM 4649 C C . ALA A 1 568 ? -18.625 15.086 47.312 1 88.75 568 ALA A C 1
ATOM 4651 O O . ALA A 1 568 ? -19.406 15.477 48.188 1 88.75 568 ALA A O 1
ATOM 4652 N N . MET A 1 569 ? -19.016 14.609 46.188 1 86.19 569 MET A N 1
ATOM 4653 C CA . MET A 1 569 ? -20.422 14.688 45.781 1 86.19 569 MET A CA 1
ATOM 4654 C C . MET A 1 569 ? -21.203 13.477 46.312 1 86.19 569 MET A C 1
ATOM 4656 O O . MET A 1 569 ? -22.359 13.602 46.719 1 86.19 569 MET A O 1
ATOM 4660 N N . PHE A 1 570 ? -20.578 12.281 46.25 1 85 570 PHE A N 1
ATOM 4661 C CA . PHE A 1 570 ? -21.359 11.078 46.5 1 85 570 PHE A CA 1
ATOM 4662 C C . PHE A 1 570 ? -20.812 10.297 47.688 1 85 570 PHE A C 1
ATOM 4664 O O . PHE A 1 570 ? -21.422 9.32 48.125 1 85 570 PHE A O 1
ATOM 4671 N N . GLY A 1 571 ? -19.75 10.672 48.188 1 82.06 571 GLY A N 1
ATOM 4672 C CA . GLY A 1 571 ? -19.172 10 49.344 1 82.06 571 GLY A CA 1
ATOM 4673 C C . GLY A 1 571 ? -18.328 8.797 48.969 1 82.06 571 GLY A C 1
ATOM 4674 O O . GLY A 1 571 ? -18.078 8.547 47.781 1 82.06 571 GLY A O 1
ATOM 4675 N N . HIS A 1 572 ? -17.875 8.031 49.969 1 81.69 572 HIS A N 1
ATOM 4676 C CA . HIS A 1 572 ? -16.984 6.902 49.75 1 81.69 572 HIS A CA 1
ATOM 4677 C C . HIS A 1 572 ? -17.75 5.672 49.281 1 81.69 572 HIS A C 1
ATOM 4679 O O . HIS A 1 572 ? -18.906 5.48 49.656 1 81.69 572 HIS A O 1
ATOM 4685 N N . PRO A 1 573 ? -17.156 4.902 48.344 1 80.94 573 PRO A N 1
ATOM 4686 C CA . PRO A 1 573 ? -17.859 3.793 47.688 1 80.94 573 PRO A CA 1
ATOM 4687 C C . PRO A 1 573 ? -18.188 2.66 48.656 1 80.94 573 PRO A C 1
ATOM 4689 O O . PRO A 1 573 ? -18.969 1.766 48.344 1 80.94 573 PRO A O 1
ATOM 4692 N N . PHE A 1 574 ? -17.734 2.637 49.844 1 78.69 574 PHE A N 1
ATOM 4693 C CA . PHE A 1 574 ? -17.984 1.557 50.781 1 78.69 574 PHE A CA 1
ATOM 4694 C C . PHE A 1 574 ? -19.328 1.751 51.469 1 78.69 574 PHE A C 1
ATOM 4696 O O . PHE A 1 574 ? -19.812 0.85 52.156 1 78.69 574 PHE A O 1
ATOM 4703 N N . HIS A 1 575 ? -19.969 2.99 51.188 1 72.94 575 HIS A N 1
ATOM 4704 C CA . HIS A 1 575 ? -21.281 3.227 51.781 1 72.94 575 HIS A CA 1
ATOM 4705 C C . HIS A 1 575 ? -22.391 2.967 50.781 1 72.94 575 HIS A C 1
ATOM 4707 O O . HIS A 1 575 ? -22.328 3.42 49.625 1 72.94 575 HIS A O 1
ATOM 4713 N N . HIS A 1 576 ? -23.172 1.984 51.062 1 63.31 576 HIS A N 1
ATOM 4714 C CA . HIS A 1 576 ? -24.266 1.575 50.219 1 63.31 576 HIS A CA 1
ATOM 4715 C C . HIS A 1 576 ? -25.328 2.668 50.094 1 63.31 576 HIS A C 1
ATOM 4717 O O . HIS A 1 576 ? -25.859 3.117 51.125 1 63.31 576 HIS A O 1
ATOM 4723 N N . SER A 1 577 ? -25.109 3.592 49.188 1 61.06 577 SER A N 1
ATOM 4724 C CA . SER A 1 577 ? -26.219 4.523 49 1 61.06 577 SER A CA 1
ATOM 4725 C C . SER A 1 577 ? -27.156 4.059 47.906 1 61.06 577 SER A C 1
ATOM 4727 O O . SER A 1 577 ? -26.688 3.617 46.844 1 61.06 577 SER A O 1
ATOM 4729 N N . GLU A 1 578 ? -28.328 3.738 48.219 1 59.41 578 GLU A N 1
ATOM 4730 C CA . GLU A 1 578 ? -29.375 3.27 47.312 1 59.41 578 GLU A CA 1
ATOM 4731 C C . GLU A 1 578 ? -29.719 4.332 46.25 1 59.41 578 GLU A C 1
ATOM 4733 O O . GLU A 1 578 ? -30.391 4.039 45.281 1 59.41 578 GLU A O 1
ATOM 4738 N N . SER A 1 579 ? -29.203 5.648 46.438 1 60.53 579 SER A N 1
ATOM 4739 C CA . SER A 1 579 ? -29.734 6.688 45.562 1 60.53 579 SER A CA 1
ATOM 4740 C C . SER A 1 579 ? -28.906 6.785 44.281 1 60.53 579 SER A C 1
ATOM 4742 O O . SER A 1 579 ? -27.703 6.547 44.281 1 60.53 579 SER A O 1
ATOM 4744 N N . GLU A 1 580 ? -29.531 6.664 43.188 1 67.06 580 GLU A N 1
ATOM 4745 C CA . GLU A 1 580 ? -28.938 6.863 41.875 1 67.06 580 GLU A CA 1
ATOM 4746 C C . GLU A 1 580 ? -28.75 8.352 41.562 1 67.06 580 GLU A C 1
ATOM 4748 O O . GLU A 1 580 ? -29.656 9 41.031 1 67.06 580 GLU A O 1
ATOM 4753 N N . PRO A 1 581 ? -27.734 8.945 42.156 1 68 581 PRO A N 1
ATOM 4754 C CA . PRO A 1 581 ? -27.562 10.383 41.938 1 68 581 PRO A CA 1
ATOM 4755 C C . PRO A 1 581 ? -27.422 10.719 40.438 1 68 581 PRO A C 1
ATOM 4757 O O . PRO A 1 581 ? -26.844 9.945 39.688 1 68 581 PRO A O 1
ATOM 4760 N N . PRO A 1 582 ? -28.016 11.914 40.219 1 67.25 582 PRO A N 1
ATOM 4761 C CA . PRO A 1 582 ? -27.938 12.391 38.812 1 67.25 582 PRO A CA 1
ATOM 4762 C C . PRO A 1 582 ? -26.516 12.781 38.438 1 67.25 582 PRO A C 1
ATOM 4764 O O . PRO A 1 582 ? -25.703 13.148 39.281 1 67.25 582 PRO A O 1
ATOM 4767 N N . ASN A 1 583 ? -25.75 12.328 37.406 1 77.25 583 ASN A N 1
ATOM 4768 C CA . ASN A 1 583 ? -24.469 12.758 36.875 1 77.25 583 ASN A CA 1
ATOM 4769 C C . ASN A 1 583 ? -23.359 11.781 37.219 1 77.25 583 ASN A C 1
ATOM 4771 O O . ASN A 1 583 ? -22.203 11.953 36.812 1 77.25 583 ASN A O 1
ATOM 4775 N N . TYR A 1 584 ? -23.797 10.953 38.25 1 82.31 584 TYR A N 1
ATOM 4776 C CA . TYR A 1 584 ? -22.797 9.961 38.625 1 82.31 584 TYR A CA 1
ATOM 4777 C C . TYR A 1 584 ? -22.297 9.195 37.406 1 82.31 584 TYR A C 1
ATOM 4779 O O . TYR A 1 584 ? -21.094 8.938 37.281 1 82.31 584 TYR A O 1
ATOM 4787 N N . ALA A 1 585 ? -23.203 8.977 36.531 1 80 585 ALA A N 1
ATOM 4788 C CA . ALA A 1 585 ? -22.891 8.211 35.312 1 80 585 ALA A CA 1
ATOM 4789 C C . ALA A 1 585 ? -21.859 8.945 34.469 1 80 585 ALA A C 1
ATOM 4791 O O . ALA A 1 585 ? -20.922 8.336 33.938 1 80 585 ALA A O 1
ATOM 4792 N N . THR A 1 586 ? -22.016 10.211 34.375 1 83 586 THR A N 1
ATOM 4793 C CA . THR A 1 586 ? -21.094 11 33.562 1 83 586 THR A CA 1
ATOM 4794 C C . THR A 1 586 ? -19.719 11.062 34.219 1 83 586 THR A C 1
ATOM 4796 O O . THR A 1 586 ? -18.703 10.977 33.531 1 83 586 THR A O 1
ATOM 4799 N N . LEU A 1 587 ? -19.719 11.125 35.469 1 86.5 587 LEU A N 1
ATOM 4800 C CA . LEU A 1 587 ? -18.438 11.258 36.156 1 86.5 587 LEU A CA 1
ATOM 4801 C C . LEU A 1 587 ? -17.672 9.945 36.125 1 86.5 587 LEU A C 1
ATOM 4803 O O . LEU A 1 587 ? -16.438 9.953 35.969 1 86.5 587 LEU A O 1
ATOM 4807 N N . ILE A 1 588 ? -18.328 8.891 36.219 1 86.38 588 ILE A N 1
ATOM 4808 C CA . ILE A 1 588 ? -17.641 7.602 36.156 1 86.38 588 ILE A CA 1
ATOM 4809 C C . ILE A 1 588 ? -17.125 7.336 34.75 1 86.38 588 ILE A C 1
ATOM 4811 O O . ILE A 1 588 ? -16.062 6.734 34.594 1 86.38 588 ILE A O 1
ATOM 4815 N N . ARG A 1 589 ? -17.859 7.766 33.812 1 86.12 589 ARG A N 1
ATOM 4816 C CA . ARG A 1 589 ? -17.406 7.633 32.438 1 86.12 589 ARG A CA 1
ATOM 4817 C C . ARG A 1 589 ? -16.125 8.438 32.188 1 86.12 589 ARG A C 1
ATOM 4819 O O . ARG A 1 589 ? -15.203 7.961 31.547 1 86.12 589 ARG A O 1
ATOM 4826 N N . VAL A 1 590 ? -16.141 9.586 32.688 1 88.25 590 VAL A N 1
ATOM 4827 C CA . VAL A 1 590 ? -14.977 10.445 32.562 1 88.25 590 VAL A CA 1
ATOM 4828 C C . VAL A 1 590 ? -13.789 9.812 33.281 1 88.25 590 VAL A C 1
ATOM 4830 O O . VAL A 1 590 ? -12.664 9.82 32.781 1 88.25 590 VAL A O 1
ATOM 4833 N N . MET A 1 591 ? -14.109 9.25 34.438 1 89.94 591 MET A N 1
ATOM 4834 C CA . MET A 1 591 ? -13.07 8.555 35.188 1 89.94 591 MET A CA 1
ATOM 4835 C C . MET A 1 591 ? -12.492 7.398 34.406 1 89.94 591 MET A C 1
ATOM 4837 O O . MET A 1 591 ? -11.273 7.258 34.281 1 89.94 591 MET A O 1
ATOM 4841 N N . ASN A 1 592 ? -13.273 6.672 33.812 1 88.25 592 ASN A N 1
ATOM 4842 C CA . ASN A 1 592 ? -12.836 5.52 33.031 1 88.25 592 ASN A CA 1
ATOM 4843 C C . ASN A 1 592 ? -12.094 5.953 31.781 1 88.25 592 ASN A C 1
ATOM 4845 O O . ASN A 1 592 ? -11.18 5.258 31.328 1 88.25 592 ASN A O 1
ATOM 4849 N N . LEU A 1 593 ? -12.508 7.062 31.25 1 89.62 593 LEU A N 1
ATOM 4850 C CA . LEU A 1 593 ? -11.797 7.598 30.094 1 89.62 593 LEU A CA 1
ATOM 4851 C C . LEU A 1 593 ? -10.352 7.918 30.453 1 89.62 593 LEU A C 1
ATOM 4853 O O . LEU A 1 593 ? -9.43 7.574 29.719 1 89.62 593 LEU A O 1
ATOM 4857 N N . PHE A 1 594 ? -10.203 8.461 31.578 1 91.25 594 PHE A N 1
ATOM 4858 C CA . PHE A 1 594 ? -8.859 8.812 32 1 91.25 594 PHE A CA 1
ATOM 4859 C C . PHE A 1 594 ? -8.047 7.566 32.344 1 91.25 594 PHE A C 1
ATOM 4861 O O . PHE A 1 594 ? -6.836 7.523 32.125 1 91.25 594 PHE A O 1
ATOM 4868 N N . ILE A 1 595 ? -8.648 6.613 32.844 1 90.56 595 ILE A N 1
ATOM 4869 C CA . ILE A 1 595 ? -7.973 5.352 33.125 1 90.56 595 ILE A CA 1
ATOM 4870 C C . ILE A 1 595 ? -7.512 4.691 31.844 1 90.56 595 ILE A C 1
ATOM 4872 O O . ILE A 1 595 ? -6.391 4.176 31.766 1 90.56 595 ILE A O 1
ATOM 4876 N N . VAL A 1 596 ? -8.336 4.754 30.891 1 88.62 596 VAL A N 1
ATOM 4877 C CA . VAL A 1 596 ? -7.98 4.184 29.594 1 88.62 596 VAL A CA 1
ATOM 4878 C C . VAL A 1 596 ? -6.809 4.957 29 1 88.62 596 VAL A C 1
ATOM 4880 O O . VAL A 1 596 ? -5.895 4.359 28.422 1 88.62 596 VAL A O 1
ATOM 4883 N N . PHE A 1 597 ? -6.754 6.223 29.141 1 89.44 597 PHE A N 1
ATOM 4884 C CA . PHE A 1 597 ? -5.656 7.035 28.625 1 89.44 597 PHE A CA 1
ATOM 4885 C C . PHE A 1 597 ? -4.355 6.699 29.344 1 89.44 597 PHE A C 1
ATOM 4887 O O . PHE A 1 597 ? -3.273 6.812 28.766 1 89.44 597 PHE A O 1
ATOM 4894 N N . ARG A 1 598 ? -4.422 6.324 30.547 1 87.62 598 ARG A N 1
ATOM 4895 C CA . ARG A 1 598 ? -3.238 5.949 31.312 1 87.62 598 ARG A CA 1
ATOM 4896 C C . ARG A 1 598 ? -2.561 4.723 30.703 1 87.62 598 ARG A C 1
ATOM 4898 O O . ARG A 1 598 ? -1.354 4.531 30.875 1 87.62 598 ARG A O 1
ATOM 4905 N N . MET A 1 599 ? -3.334 3.965 30.047 1 87 599 MET A N 1
ATOM 4906 C CA . MET A 1 599 ? -2.789 2.764 29.422 1 87 599 MET A CA 1
ATOM 4907 C C . MET A 1 599 ? -1.773 3.127 28.344 1 87 599 MET A C 1
ATOM 4909 O O . MET A 1 599 ? -0.895 2.326 28.016 1 87 599 MET A O 1
ATOM 4913 N N . LEU A 1 600 ? -1.834 4.273 27.812 1 87.94 600 LEU A N 1
ATOM 4914 C CA . LEU A 1 600 ? -0.927 4.707 26.75 1 87.94 600 LEU A CA 1
ATOM 4915 C C . LEU A 1 600 ? 0.506 4.793 27.266 1 87.94 600 LEU A C 1
ATOM 4917 O O . LEU A 1 600 ? 1.45 4.852 26.469 1 87.94 600 LEU A O 1
ATOM 4921 N N . ARG A 1 601 ? 0.709 4.711 28.562 1 84.44 601 ARG A N 1
ATOM 4922 C CA . ARG A 1 601 ? 2.041 4.734 29.156 1 84.44 601 ARG A CA 1
ATOM 4923 C C . ARG A 1 601 ? 2.822 3.473 28.812 1 84.44 601 ARG A C 1
ATOM 4925 O O . ARG A 1 601 ? 4.051 3.447 28.906 1 84.44 601 ARG A O 1
ATOM 4932 N N . ILE A 1 602 ? 2.092 2.469 28.391 1 83.25 602 ILE A N 1
ATOM 4933 C CA . ILE A 1 602 ? 2.721 1.196 28.062 1 83.25 602 ILE A CA 1
ATOM 4934 C C . ILE A 1 602 ? 3.559 1.35 26.781 1 83.25 602 ILE A C 1
ATOM 4936 O O . ILE A 1 602 ? 4.578 0.675 26.625 1 83.25 602 ILE A O 1
ATOM 4940 N N . ILE A 1 603 ? 3.236 2.246 25.922 1 86.81 603 ILE A N 1
ATOM 4941 C CA . ILE A 1 603 ? 3.814 2.389 24.594 1 86.81 603 ILE A CA 1
ATOM 4942 C C . ILE A 1 603 ? 5.293 2.744 24.703 1 86.81 603 ILE A C 1
ATOM 4944 O O . ILE A 1 603 ? 6.148 2.053 24.141 1 86.81 603 ILE A O 1
ATOM 4948 N N . PRO A 1 604 ? 5.637 3.674 25.516 1 81.06 604 PRO A N 1
ATOM 4949 C CA . PRO A 1 604 ? 7.051 4.043 25.562 1 81.06 604 PRO A CA 1
ATOM 4950 C C . PRO A 1 604 ? 7.887 3.061 26.391 1 81.06 604 PRO A C 1
ATOM 4952 O O . PRO A 1 604 ? 9.117 3.086 26.328 1 81.06 604 PRO A O 1
ATOM 4955 N N . GLN A 1 605 ? 7.285 2.209 27.156 1 78.62 605 GLN A N 1
ATOM 4956 C CA . GLN A 1 605 ? 8 1.299 28.047 1 78.62 605 GLN A CA 1
ATOM 4957 C C . GLN A 1 605 ? 8.508 0.076 27.281 1 78.62 605 GLN A C 1
ATOM 4959 O O . GLN A 1 605 ? 9.453 -0.585 27.719 1 78.62 605 GLN A O 1
ATOM 4964 N N . VAL A 1 606 ? 7.902 -0.225 26.203 1 80.25 606 VAL A N 1
ATOM 4965 C CA . VAL A 1 606 ? 8.367 -1.312 25.344 1 80.25 606 VAL A CA 1
ATOM 4966 C C . VAL A 1 606 ? 9.18 -0.747 24.188 1 80.25 606 VAL A C 1
ATOM 4968 O O . VAL A 1 606 ? 8.641 -0.061 23.312 1 80.25 606 VAL A O 1
ATOM 4971 N N . LYS A 1 607 ? 10.453 -1.085 24.109 1 79.56 607 LYS A N 1
ATOM 4972 C CA . LYS A 1 607 ? 11.422 -0.46 23.219 1 79.56 607 LYS A CA 1
ATOM 4973 C C . LYS A 1 607 ? 10.961 -0.545 21.766 1 79.56 607 LYS A C 1
ATOM 4975 O O . LYS A 1 607 ? 10.93 0.464 21.062 1 79.56 607 LYS A O 1
ATOM 4980 N N . SER A 1 608 ? 10.523 -1.736 21.406 1 83.31 608 SER A N 1
ATOM 4981 C CA . SER A 1 608 ? 10.133 -1.918 20.016 1 83.31 608 SER A CA 1
ATOM 4982 C C . SER A 1 608 ? 8.875 -1.117 19.688 1 83.31 608 SER A C 1
ATOM 4984 O O . SER A 1 608 ? 8.781 -0.52 18.609 1 83.31 608 SER A O 1
ATOM 4986 N N . VAL A 1 609 ? 7.969 -1.062 20.609 1 87.06 609 VAL A N 1
ATOM 4987 C CA . VAL A 1 609 ? 6.719 -0.333 20.406 1 87.06 609 VAL A CA 1
ATOM 4988 C C . VAL A 1 609 ? 6.984 1.17 20.453 1 87.06 609 VAL A C 1
ATOM 4990 O O . VAL A 1 609 ? 6.387 1.936 19.688 1 87.06 609 VAL A O 1
ATOM 4993 N N . SER A 1 610 ? 7.879 1.543 21.25 1 86.06 610 SER A N 1
ATOM 4994 C CA . SER A 1 610 ? 8.258 2.949 21.375 1 86.06 610 SER A CA 1
ATOM 4995 C C . SER A 1 610 ? 8.891 3.463 20.094 1 86.06 610 SER A C 1
ATOM 4997 O O . SER A 1 610 ? 8.688 4.613 19.703 1 86.06 610 SER A O 1
ATOM 4999 N N . PHE A 1 611 ? 9.625 2.627 19.469 1 85.69 611 PHE A N 1
ATOM 5000 C CA . PHE A 1 611 ? 10.25 2.988 18.203 1 85.69 611 PHE A CA 1
ATOM 5001 C C . PHE A 1 611 ? 9.195 3.258 17.141 1 85.69 611 PHE A C 1
ATOM 5003 O O . PHE A 1 611 ? 9.258 4.266 16.422 1 85.69 611 PHE A O 1
ATOM 5010 N N . VAL A 1 612 ? 8.328 2.33 17.078 1 86.94 612 VAL A N 1
ATOM 5011 C CA . VAL A 1 612 ? 7.281 2.459 16.078 1 86.94 612 VAL A CA 1
ATOM 5012 C C . VAL A 1 612 ? 6.43 3.693 16.359 1 86.94 612 VAL A C 1
ATOM 5014 O O . VAL A 1 612 ? 6.09 4.449 15.445 1 86.94 612 VAL A O 1
ATOM 5017 N N . PHE A 1 613 ? 6.113 3.887 17.562 1 87.94 613 PHE A N 1
ATOM 5018 C CA . PHE A 1 613 ? 5.328 5.051 17.953 1 87.94 613 PHE A CA 1
ATOM 5019 C C . PHE A 1 613 ? 6.09 6.34 17.672 1 87.94 613 PHE A C 1
ATOM 5021 O O . PHE A 1 613 ? 5.504 7.324 17.203 1 87.94 613 PHE A O 1
ATOM 5028 N N . GLY A 1 614 ? 7.348 6.34 17.938 1 84.56 614 GLY A N 1
ATOM 5029 C CA . GLY A 1 614 ? 8.18 7.492 17.625 1 84.56 614 GLY A CA 1
ATOM 5030 C C . GLY A 1 614 ? 8.219 7.809 16.141 1 84.56 614 GLY A C 1
ATOM 5031 O O . GLY A 1 614 ? 8.195 8.977 15.758 1 84.56 614 GLY A O 1
ATOM 5032 N N . THR A 1 615 ? 8.258 6.777 15.406 1 86.31 615 THR A N 1
ATOM 5033 C CA . THR A 1 615 ? 8.234 6.953 13.961 1 86.31 615 THR A CA 1
ATOM 5034 C C . THR A 1 615 ? 6.906 7.547 13.5 1 86.31 615 THR A C 1
ATOM 5036 O O . THR A 1 615 ? 6.875 8.406 12.625 1 86.31 615 THR A O 1
ATOM 5039 N N . MET A 1 616 ? 5.855 7.066 14.094 1 88.88 616 MET A N 1
ATOM 5040 C CA . MET A 1 616 ? 4.527 7.582 13.766 1 88.88 616 MET A CA 1
ATOM 5041 C C . MET A 1 616 ? 4.434 9.07 14.062 1 88.88 616 MET A C 1
ATOM 5043 O O . MET A 1 616 ? 3.895 9.836 13.258 1 88.88 616 MET A O 1
ATOM 5047 N N . VAL A 1 617 ? 4.922 9.477 15.125 1 84.75 617 VAL A N 1
ATOM 5048 C CA . VAL A 1 617 ? 4.898 10.883 15.516 1 84.75 617 VAL A CA 1
ATOM 5049 C C . VAL A 1 617 ? 5.75 11.703 14.555 1 84.75 617 VAL A C 1
ATOM 5051 O O . VAL A 1 617 ? 5.371 12.805 14.164 1 84.75 617 VAL A O 1
ATOM 5054 N N . GLU A 1 618 ? 6.836 11.156 14.18 1 83.5 618 GLU A N 1
ATOM 5055 C CA . GLU A 1 618 ? 7.711 11.828 13.219 1 83.5 618 GLU A CA 1
ATOM 5056 C C . GLU A 1 618 ? 7.016 12 11.875 1 83.5 618 GLU A C 1
ATOM 5058 O O . GLU A 1 618 ? 7.195 13.023 11.211 1 83.5 618 GLU A O 1
ATOM 5063 N N . ILE A 1 619 ? 6.289 11.07 11.484 1 85.75 619 ILE A N 1
ATOM 5064 C CA . ILE A 1 619 ? 5.547 11.133 10.227 1 85.75 619 ILE A CA 1
ATOM 5065 C C . ILE A 1 619 ? 4.531 12.273 10.289 1 85.75 619 ILE A C 1
ATOM 5067 O O . ILE A 1 619 ? 4.422 13.062 9.352 1 85.75 619 ILE A O 1
ATOM 5071 N N . VAL A 1 620 ? 3.875 12.336 11.406 1 84.44 620 VAL A N 1
ATOM 5072 C CA . VAL A 1 620 ? 2.844 13.352 11.57 1 84.44 620 VAL A CA 1
ATOM 5073 C C . VAL A 1 620 ? 3.479 14.742 11.523 1 84.44 620 VAL A C 1
ATOM 5075 O O . VAL A 1 620 ? 2.92 15.672 10.93 1 84.44 620 VAL A O 1
ATOM 5078 N N . LYS A 1 621 ? 4.625 14.883 12.031 1 78.38 621 LYS A N 1
ATOM 5079 C CA . LYS A 1 621 ? 5.32 16.172 12.055 1 78.38 621 LYS A CA 1
ATOM 5080 C C . LYS A 1 621 ? 5.809 16.547 10.656 1 78.38 621 LYS A C 1
ATOM 5082 O O . LYS A 1 621 ? 5.746 17.719 10.273 1 78.38 621 LYS A O 1
ATOM 5087 N N . ASN A 1 622 ? 6.227 15.562 9.977 1 74.25 622 ASN A N 1
ATOM 5088 C CA . ASN A 1 622 ? 6.758 15.812 8.648 1 74.25 622 ASN A CA 1
ATOM 5089 C C . ASN A 1 622 ? 5.645 15.922 7.609 1 74.25 622 ASN A C 1
ATOM 5091 O O . ASN A 1 622 ? 5.859 16.438 6.508 1 74.25 622 ASN A O 1
ATOM 5095 N N . LEU A 1 623 ? 4.484 15.484 8.039 1 75 623 LEU A N 1
ATOM 5096 C CA . LEU A 1 623 ? 3.359 15.422 7.113 1 75 623 LEU A CA 1
ATOM 5097 C C . LEU A 1 623 ? 2.561 16.719 7.137 1 75 623 LEU A C 1
ATOM 5099 O O . LEU A 1 623 ? 1.512 16.828 6.496 1 75 623 LEU A O 1
ATOM 5103 N N . ARG A 1 624 ? 3.066 17.766 7.766 1 78.88 624 ARG A N 1
ATOM 5104 C CA . ARG A 1 624 ? 2.283 19 7.863 1 78.88 624 ARG A CA 1
ATOM 5105 C C . ARG A 1 624 ? 2.045 19.609 6.484 1 78.88 624 ARG A C 1
ATOM 5107 O O . ARG A 1 624 ? 0.921 20 6.16 1 78.88 624 ARG A O 1
ATOM 5114 N N . ALA A 1 625 ? 3.133 19.641 5.719 1 78.25 625 ALA A N 1
ATOM 5115 C CA . ALA A 1 625 ? 2.977 20.219 4.387 1 78.25 625 ALA A CA 1
ATOM 5116 C C . ALA A 1 625 ? 2.074 19.344 3.516 1 78.25 625 ALA A C 1
ATOM 5118 O O . ALA A 1 625 ? 1.289 19.859 2.717 1 78.25 625 ALA A O 1
ATOM 5119 N N . PHE A 1 626 ? 2.141 18.141 3.678 1 82.88 626 PHE A N 1
ATOM 5120 C CA . PHE A 1 626 ? 1.294 17.219 2.926 1 82.88 626 PHE A CA 1
ATOM 5121 C C . PHE A 1 626 ? -0.166 17.375 3.334 1 82.88 626 PHE A C 1
ATOM 5123 O O . PHE A 1 626 ? -1.062 17.312 2.488 1 82.88 626 PHE A O 1
ATOM 5130 N N . ALA A 1 627 ? -0.347 17.562 4.609 1 87.38 627 ALA A N 1
ATOM 5131 C CA . ALA A 1 627 ? -1.698 17.812 5.102 1 87.38 627 ALA A CA 1
ATOM 5132 C C . ALA A 1 627 ? -2.279 19.078 4.488 1 87.38 627 ALA A C 1
ATOM 5134 O O . ALA A 1 627 ? -3.484 19.156 4.246 1 87.38 627 ALA A O 1
ATOM 5135 N N . GLY A 1 628 ? -1.433 20.078 4.242 1 89.31 628 GLY A N 1
ATOM 5136 C CA . GLY A 1 628 ? -1.877 21.297 3.6 1 89.31 628 GLY A CA 1
ATOM 5137 C C . GLY A 1 628 ? -2.426 21.078 2.203 1 89.31 628 GLY A C 1
ATOM 5138 O O . GLY A 1 628 ? -3.473 21.625 1.846 1 89.31 628 GLY A O 1
ATOM 5139 N N . ILE A 1 629 ? -1.794 20.234 1.476 1 90.44 629 ILE A N 1
ATOM 5140 C CA . ILE A 1 629 ? -2.24 19.969 0.114 1 90.44 629 ILE A CA 1
ATOM 5141 C C . ILE A 1 629 ? -3.562 19.203 0.148 1 90.44 629 ILE A C 1
ATOM 5143 O O . ILE A 1 629 ? -4.426 19.406 -0.711 1 90.44 629 ILE A O 1
ATOM 5147 N N . ILE A 1 630 ? -3.674 18.297 1.059 1 92.31 630 ILE A N 1
ATOM 5148 C CA . ILE A 1 630 ? -4.914 17.547 1.213 1 92.31 630 ILE A CA 1
ATOM 5149 C C . ILE A 1 630 ? -6.066 18.5 1.512 1 92.31 630 ILE A C 1
ATOM 5151 O O . ILE A 1 630 ? -7.148 18.391 0.935 1 92.31 630 ILE A O 1
ATOM 5155 N N . ILE A 1 631 ? -5.828 19.469 2.359 1 93.56 631 ILE A N 1
ATOM 5156 C CA . ILE A 1 631 ? -6.84 20.453 2.717 1 93.56 631 ILE A CA 1
ATOM 5157 C C . ILE A 1 631 ? -7.242 21.25 1.48 1 93.56 631 ILE A C 1
ATOM 5159 O O . ILE A 1 631 ? -8.422 21.516 1.263 1 93.56 631 ILE A O 1
ATOM 5163 N N . VAL A 1 632 ? -6.27 21.578 0.665 1 94.56 632 VAL A N 1
ATOM 5164 C CA . VAL A 1 632 ? -6.527 22.359 -0.538 1 94.56 632 VAL A CA 1
ATOM 5165 C C . VAL A 1 632 ? -7.406 21.562 -1.499 1 94.56 632 VAL A C 1
ATOM 5167 O O . VAL A 1 632 ? -8.398 22.078 -2.014 1 94.56 632 VAL A O 1
ATOM 5170 N N . ILE A 1 633 ? -7.082 20.359 -1.688 1 94.69 633 ILE A N 1
ATOM 5171 C CA . ILE A 1 633 ? -7.816 19.516 -2.625 1 94.69 633 ILE A CA 1
ATOM 5172 C C . ILE A 1 633 ? -9.227 19.266 -2.1 1 94.69 633 ILE A C 1
ATOM 5174 O O . ILE A 1 633 ? -10.203 19.344 -2.852 1 94.69 633 ILE A O 1
ATOM 5178 N N . TYR A 1 634 ? -9.391 18.969 -0.808 1 97.06 634 TYR A N 1
ATOM 5179 C CA . TYR A 1 634 ? -10.695 18.797 -0.19 1 97.06 634 TYR A CA 1
ATOM 5180 C C . TYR A 1 634 ? -11.547 20.062 -0.334 1 97.06 634 TYR A C 1
ATOM 5182 O O . TYR A 1 634 ? -12.734 19.984 -0.64 1 97.06 634 TYR A O 1
ATOM 5190 N N . TYR A 1 635 ? -10.906 21.203 -0.078 1 97.19 635 TYR A N 1
ATOM 5191 C CA . TYR A 1 635 ? -11.594 22.484 -0.153 1 97.19 635 TYR A CA 1
ATOM 5192 C C . TYR A 1 635 ? -12.148 22.734 -1.553 1 97.19 635 TYR A C 1
ATOM 5194 O O . TYR A 1 635 ? -13.32 23.078 -1.713 1 97.19 635 TYR A O 1
ATOM 5202 N N . LEU A 1 636 ? -11.391 22.453 -2.572 1 96.12 636 LEU A N 1
ATOM 5203 C CA . LEU A 1 636 ? -11.781 22.688 -3.959 1 96.12 636 LEU A CA 1
ATOM 5204 C C . LEU A 1 636 ? -12.891 21.719 -4.383 1 96.12 636 LEU A C 1
ATOM 5206 O O . LEU A 1 636 ? -13.891 22.141 -4.965 1 96.12 636 LEU A O 1
ATOM 5210 N N . PHE A 1 637 ? -12.773 20.484 -4.07 1 97 637 PHE A N 1
ATOM 5211 C CA . PHE A 1 637 ? -13.758 19.5 -4.484 1 97 637 PHE A CA 1
ATOM 5212 C C . PHE A 1 637 ? -15.047 19.656 -3.688 1 97 637 PHE A C 1
ATOM 5214 O O . PHE A 1 637 ? -16.141 19.375 -4.195 1 97 637 PHE A O 1
ATOM 5221 N N . ALA A 1 638 ? -14.906 20.031 -2.41 1 96.88 638 ALA A N 1
ATOM 5222 C CA . ALA A 1 638 ? -16.109 20.281 -1.61 1 96.88 638 ALA A CA 1
ATOM 5223 C C . ALA A 1 638 ? -16.938 21.406 -2.203 1 96.88 638 ALA A C 1
ATOM 5225 O O . ALA A 1 638 ? -18.156 21.297 -2.336 1 96.88 638 ALA A O 1
ATOM 5226 N N . LEU A 1 639 ? -16.281 22.5 -2.635 1 94.69 639 LEU A N 1
ATOM 5227 C CA . LEU A 1 639 ? -16.969 23.641 -3.23 1 94.69 639 LEU A CA 1
ATOM 5228 C C . LEU A 1 639 ? -17.578 23.266 -4.578 1 94.69 639 LEU A C 1
ATOM 5230 O O . LEU A 1 639 ? -18.703 23.656 -4.883 1 94.69 639 LEU A O 1
ATOM 5234 N N . LEU A 1 640 ? -16.828 22.5 -5.32 1 93.44 640 LEU A N 1
ATOM 5235 C CA . LEU A 1 640 ? -17.344 22.062 -6.613 1 93.44 640 LEU A CA 1
ATOM 5236 C C . LEU A 1 640 ? -18.562 21.156 -6.441 1 93.44 640 LEU A C 1
ATOM 5238 O O . LEU A 1 640 ? -19.531 21.266 -7.195 1 93.44 640 LEU A O 1
ATOM 5242 N N . GLY A 1 641 ? -18.516 20.281 -5.508 1 93.38 641 GLY A N 1
ATOM 5243 C CA . GLY A 1 641 ? -19.672 19.422 -5.23 1 93.38 641 GLY A CA 1
ATOM 5244 C C . GLY A 1 641 ? -20.891 20.188 -4.789 1 93.38 641 GLY A C 1
ATOM 5245 O O . GLY A 1 641 ? -22.016 19.875 -5.199 1 93.38 641 GLY A O 1
ATOM 5246 N N . MET A 1 642 ? -20.688 21.188 -3.947 1 91.44 642 MET A N 1
ATOM 5247 C CA . MET A 1 642 ? -21.797 22.031 -3.488 1 91.44 642 MET A CA 1
ATOM 5248 C C . MET A 1 642 ? -22.453 22.75 -4.66 1 91.44 642 MET A C 1
ATOM 5250 O O . MET A 1 642 ? -23.672 22.906 -4.691 1 91.44 642 MET A O 1
ATOM 5254 N N . GLU A 1 643 ? -21.641 23.172 -5.598 1 88.5 643 GLU A N 1
ATOM 5255 C CA . GLU A 1 643 ? -22.156 23.891 -6.75 1 88.5 643 GLU A CA 1
ATOM 5256 C C . GLU A 1 643 ? -22.922 22.969 -7.691 1 88.5 643 GLU A C 1
ATOM 5258 O O . GLU A 1 643 ? -23.938 23.359 -8.281 1 88.5 643 GLU A O 1
ATOM 5263 N N . ILE A 1 644 ? -22.469 21.75 -7.77 1 87.25 644 ILE A N 1
ATOM 5264 C CA . ILE A 1 644 ? -23.078 20.828 -8.719 1 87.25 644 ILE A CA 1
ATOM 5265 C C . ILE A 1 644 ? -24.297 20.172 -8.086 1 87.25 644 ILE A C 1
ATOM 5267 O O . ILE A 1 644 ? -25.344 20.031 -8.727 1 87.25 644 ILE A O 1
ATOM 5271 N N . PHE A 1 645 ? -24.219 19.75 -6.797 1 88.75 645 PHE A N 1
ATOM 5272 C CA . PHE A 1 645 ? -25.234 18.875 -6.223 1 88.75 645 PHE A CA 1
ATOM 5273 C C . PHE A 1 645 ? -26.031 19.609 -5.148 1 88.75 645 PHE A C 1
ATOM 5275 O O . PHE A 1 645 ? -27.062 19.109 -4.703 1 88.75 645 PHE A O 1
ATOM 5282 N N . GLY A 1 646 ? -25.531 20.609 -4.543 1 81.38 646 GLY A N 1
ATOM 5283 C CA . GLY A 1 646 ? -26.125 21.266 -3.391 1 81.38 646 GLY A CA 1
ATOM 5284 C C . GLY A 1 646 ? -27.516 21.797 -3.66 1 81.38 646 GLY A C 1
ATOM 5285 O O . GLY A 1 646 ? -28.359 21.828 -2.76 1 81.38 646 GLY A O 1
ATOM 5286 N N . ARG A 1 647 ? -27.828 22.234 -4.844 1 68.38 647 ARG A N 1
ATOM 5287 C CA . ARG A 1 647 ? -29.109 22.891 -5.121 1 68.38 647 ARG A CA 1
ATOM 5288 C C . ARG A 1 647 ? -30.203 21.859 -5.418 1 68.38 647 ARG A C 1
ATOM 5290 O O . ARG A 1 647 ? -31.375 22.094 -5.121 1 68.38 647 ARG A O 1
ATOM 5297 N N . ASN A 1 648 ? -29.844 20.75 -5.969 1 58.84 648 ASN A N 1
ATOM 5298 C CA . ASN A 1 648 ? -30.828 19.875 -6.586 1 58.84 648 ASN A CA 1
ATOM 5299 C C . ASN A 1 648 ? -31.219 18.719 -5.664 1 58.84 648 ASN A C 1
ATOM 5301 O O . ASN A 1 648 ? -32.156 17.969 -5.961 1 58.84 648 ASN A O 1
ATOM 5305 N N . HIS A 1 649 ? -30.578 18.375 -4.609 1 58 649 HIS A N 1
ATOM 5306 C CA . HIS A 1 649 ? -30.812 17.047 -4.082 1 58 649 HIS A CA 1
ATOM 5307 C C . HIS A 1 649 ? -31.891 17.062 -2.992 1 58 649 HIS A C 1
ATOM 5309 O O . HIS A 1 649 ? -31.562 17.125 -1.803 1 58 649 HIS A O 1
ATOM 5315 N N . LYS A 1 650 ? -33.125 17.625 -3.271 1 55.16 650 LYS A N 1
ATOM 5316 C CA . LYS A 1 650 ? -34.188 17.344 -2.314 1 55.16 650 LYS A CA 1
ATOM 5317 C C . LYS A 1 650 ? -34.656 15.906 -2.416 1 55.16 650 LYS A C 1
ATOM 5319 O O . LYS A 1 650 ? -35.406 15.555 -3.326 1 55.16 650 LYS A O 1
ATOM 5324 N N . LEU A 1 651 ? -33.844 14.898 -2.037 1 55.66 651 LEU A N 1
ATOM 5325 C CA . LEU A 1 651 ? -34.281 13.508 -2.07 1 55.66 651 LEU A CA 1
ATOM 5326 C C . LEU A 1 651 ? -35.531 13.297 -1.246 1 55.66 651 LEU A C 1
ATOM 5328 O O . LEU A 1 651 ? -35.625 13.781 -0.114 1 55.66 651 LEU A O 1
ATOM 5332 N N . GLU A 1 652 ? -36.688 13.234 -1.813 1 53.59 652 GLU A N 1
ATOM 5333 C CA . GLU A 1 652 ? -38.031 13.047 -1.309 1 53.59 652 GLU A CA 1
ATOM 5334 C C . GLU A 1 652 ? -38.062 11.984 -0.211 1 53.59 652 GLU A C 1
ATOM 5336 O O . GLU A 1 652 ? -37.594 10.867 -0.406 1 53.59 652 GLU A O 1
ATOM 5341 N N . ASN A 1 653 ? -38 12.32 1.101 1 55.94 653 ASN A N 1
ATOM 5342 C CA . ASN A 1 653 ? -37.906 11.617 2.373 1 55.94 653 ASN A CA 1
ATOM 5343 C C . ASN A 1 653 ? -39.156 10.852 2.707 1 55.94 653 ASN A C 1
ATOM 5345 O O . ASN A 1 653 ? -39.344 10.406 3.842 1 55.94 653 ASN A O 1
ATOM 5349 N N . ASP A 1 654 ? -40.312 10.867 1.97 1 56.47 654 ASP A N 1
ATOM 5350 C CA . ASP A 1 654 ? -41.5 10.539 2.723 1 56.47 654 ASP A CA 1
ATOM 5351 C C . ASP A 1 654 ? -41.688 9.023 2.834 1 56.47 654 ASP A C 1
ATOM 5353 O O . ASP A 1 654 ? -42.625 8.555 3.479 1 56.47 654 ASP A O 1
ATOM 5357 N N . THR A 1 655 ? -40.781 8.25 2.258 1 61.97 655 THR A N 1
ATOM 5358 C CA . THR A 1 655 ? -41.156 6.844 2.24 1 61.97 655 THR A CA 1
ATOM 5359 C C . THR A 1 655 ? -40.281 6.023 3.176 1 61.97 655 THR A C 1
ATOM 5361 O O . THR A 1 655 ? -39.156 6.402 3.449 1 61.97 655 THR A O 1
ATOM 5364 N N . SER A 1 656 ? -40.844 5.035 3.861 1 71.38 656 SER A N 1
ATOM 5365 C CA . SER A 1 656 ? -40.156 4.094 4.758 1 71.38 656 SER A CA 1
ATOM 5366 C C . SER A 1 656 ? -38.969 3.434 4.078 1 71.38 656 SER A C 1
ATOM 5368 O O . SER A 1 656 ? -39.031 3.123 2.885 1 71.38 656 SER A O 1
ATOM 5370 N N . PRO A 1 657 ? -37.812 3.367 4.727 1 75.75 657 PRO A N 1
ATOM 5371 C CA . PRO A 1 657 ? -36.594 2.732 4.184 1 75.75 657 PRO A CA 1
ATOM 5372 C C . PRO A 1 657 ? -36.875 1.332 3.637 1 75.75 657 PRO A C 1
ATOM 5374 O O . PRO A 1 657 ? -36.188 0.886 2.713 1 75.75 657 PRO A O 1
ATOM 5377 N N . ALA A 1 658 ? -37.844 0.691 4.156 1 71.69 658 ALA A N 1
ATOM 5378 C CA . ALA A 1 658 ? -38.125 -0.685 3.762 1 71.69 658 ALA A CA 1
ATOM 5379 C C . ALA A 1 658 ? -38.688 -0.741 2.35 1 71.69 658 ALA A C 1
ATOM 5381 O O . ALA A 1 658 ? -38.688 -1.795 1.709 1 71.69 658 ALA A O 1
ATOM 5382 N N . ALA A 1 659 ? -39.094 0.388 1.873 1 73.88 659 ALA A N 1
ATOM 5383 C CA . ALA A 1 659 ? -39.719 0.452 0.554 1 73.88 659 ALA A CA 1
ATOM 5384 C C . ALA A 1 659 ? -38.656 0.476 -0.551 1 73.88 659 ALA A C 1
ATOM 5386 O O . ALA A 1 659 ? -38.969 0.172 -1.708 1 73.88 659 ALA A O 1
ATOM 5387 N N . TYR A 1 660 ? -37.469 0.697 -0.077 1 80.19 660 TYR A N 1
ATOM 5388 C CA . TYR A 1 660 ? -36.406 0.822 -1.07 1 80.19 660 TYR A CA 1
ATOM 5389 C C . TYR A 1 660 ? -35.562 -0.459 -1.157 1 80.19 660 TYR A C 1
ATOM 5391 O O . TYR A 1 660 ? -35.562 -1.267 -0.224 1 80.19 660 TYR A O 1
ATOM 5399 N N . ARG A 1 661 ? -34.969 -0.64 -2.27 1 78.94 661 ARG A N 1
ATOM 5400 C CA . ARG A 1 661 ? -34.125 -1.804 -2.463 1 78.94 661 ARG A CA 1
ATOM 5401 C C . ARG A 1 661 ? -32.906 -1.771 -1.51 1 78.94 661 ARG A C 1
ATOM 5403 O O . ARG A 1 661 ? -32.375 -0.704 -1.241 1 78.94 661 ARG A O 1
ATOM 5410 N N . CYS A 1 662 ? -32.5 -2.922 -1.107 1 81.31 662 CYS A N 1
ATOM 5411 C CA . CYS A 1 662 ? -31.391 -3.033 -0.164 1 81.31 662 CYS A CA 1
ATOM 5412 C C . CYS A 1 662 ? -30.109 -2.469 -0.759 1 81.31 662 CYS A C 1
ATOM 5414 O O . CYS A 1 662 ? -29.781 -2.754 -1.911 1 81.31 662 CYS A O 1
ATOM 5416 N N . GLY A 1 663 ? -29.516 -1.604 0.02 1 83 663 GLY A N 1
ATOM 5417 C CA . GLY A 1 663 ? -28.219 -1.106 -0.393 1 83 663 GLY A CA 1
ATOM 5418 C C . GLY A 1 663 ? -28.281 0.231 -1.104 1 83 663 GLY A C 1
ATOM 5419 O O . GLY A 1 663 ? -27.281 0.723 -1.616 1 83 663 GLY A O 1
ATOM 5420 N N . THR A 1 664 ? -29.438 0.804 -1.2 1 86.19 664 THR A N 1
ATOM 5421 C CA . THR A 1 664 ? -29.594 2.105 -1.838 1 86.19 664 THR A CA 1
ATOM 5422 C C . THR A 1 664 ? -29.375 3.23 -0.828 1 86.19 664 THR A C 1
ATOM 5424 O O . THR A 1 664 ? -29.391 2.996 0.383 1 86.19 664 THR A O 1
ATOM 5427 N N . TYR A 1 665 ? -29.172 4.441 -1.339 1 89 665 TYR A N 1
ATOM 5428 C CA . TYR A 1 665 ? -28.906 5.637 -0.544 1 89 665 TYR A CA 1
ATOM 5429 C C . TYR A 1 665 ? -30.047 5.895 0.441 1 89 665 TYR A C 1
ATOM 5431 O O . TYR A 1 665 ? -29.797 6.203 1.61 1 89 665 TYR A O 1
ATOM 5439 N N . GLU A 1 666 ? -31.297 5.633 0.046 1 85.44 666 GLU A N 1
ATOM 5440 C CA . GLU A 1 666 ? -32.5 5.895 0.839 1 85.44 666 GLU A CA 1
ATOM 5441 C C . GLU A 1 666 ? -32.719 4.805 1.886 1 85.44 666 GLU A C 1
ATOM 5443 O O . GLU A 1 666 ? -33.094 5.094 3.023 1 85.44 666 GLU A O 1
ATOM 5448 N N . GLN A 1 667 ? -32.406 3.602 1.46 1 83.94 667 GLN A N 1
ATOM 5449 C CA . GLN A 1 667 ? -32.625 2.48 2.371 1 83.94 667 GLN A CA 1
ATOM 5450 C C . GLN A 1 667 ? -31.625 2.514 3.521 1 83.94 667 GLN A C 1
ATOM 5452 O O . GLN A 1 667 ? -31.953 2.141 4.648 1 83.94 667 GLN A O 1
ATOM 5457 N N . LEU A 1 668 ? -30.422 2.939 3.273 1 86.94 668 LEU A N 1
ATOM 5458 C CA . LEU A 1 668 ? -29.359 2.975 4.273 1 86.94 668 LEU A CA 1
ATOM 5459 C C . LEU A 1 668 ? -29.438 4.258 5.094 1 86.94 668 LEU A C 1
ATOM 5461 O O . LEU A 1 668 ? -28.625 4.461 6.004 1 86.94 668 LEU A O 1
ATOM 5465 N N . GLU A 1 669 ? -30.281 5.18 4.746 1 86.31 669 GLU A N 1
ATOM 5466 C CA . GLU A 1 669 ? -30.516 6.441 5.441 1 86.31 669 GLU A CA 1
ATOM 5467 C C . GLU A 1 669 ? -29.281 7.324 5.414 1 86.31 669 GLU A C 1
ATOM 5469 O O . GLU A 1 669 ? -28.859 7.848 6.445 1 86.31 669 GLU A O 1
ATOM 5474 N N . TYR A 1 670 ? -28.703 7.438 4.238 1 89.5 670 TYR A N 1
ATOM 5475 C CA . TYR A 1 670 ? -27.484 8.227 4.059 1 89.5 670 TYR A CA 1
ATOM 5476 C C . TYR A 1 670 ? -27.828 9.695 3.82 1 89.5 670 TYR A C 1
ATOM 5478 O O . TYR A 1 670 ? -27.031 10.438 3.234 1 89.5 670 TYR A O 1
ATOM 5486 N N . TYR A 1 671 ? -28.938 10.148 4.336 1 87.44 671 TYR A N 1
ATOM 5487 C CA . TYR A 1 671 ? -29.422 11.5 4.074 1 87.44 671 TYR A CA 1
ATOM 5488 C C . TYR A 1 671 ? -28.5 12.539 4.699 1 87.44 671 TYR A C 1
ATOM 5490 O O . TYR A 1 671 ? -28.438 13.68 4.246 1 87.44 671 TYR A O 1
ATOM 5498 N N . SER A 1 672 ? -27.812 12.102 5.75 1 89.56 672 SER A N 1
ATOM 5499 C CA . SER A 1 672 ? -26.906 13.031 6.43 1 89.56 672 SER A CA 1
ATOM 5500 C C . SER A 1 672 ? -25.672 13.312 5.59 1 89.56 672 SER A C 1
ATOM 5502 O O . SER A 1 672 ? -24.969 14.297 5.82 1 89.56 672 SER A O 1
ATOM 5504 N N . TYR A 1 673 ? -25.375 12.461 4.613 1 92.5 673 TYR A N 1
ATOM 5505 C CA . TYR A 1 673 ? -24.25 12.641 3.713 1 92.5 673 TYR A CA 1
ATOM 5506 C C . TYR A 1 673 ? -24.672 13.328 2.424 1 92.5 673 TYR A C 1
ATOM 5508 O O . TYR A 1 673 ? -25.219 12.68 1.518 1 92.5 673 TYR A O 1
ATOM 5516 N N . ASN A 1 674 ? -24.531 14.586 2.375 1 91.06 674 ASN A N 1
ATOM 5517 C CA . ASN A 1 674 ? -24.953 15.398 1.241 1 91.06 674 ASN A CA 1
ATOM 5518 C C . ASN A 1 674 ? -24 16.547 0.98 1 91.06 674 ASN A C 1
ATOM 5520 O O . ASN A 1 674 ? -22.984 16.688 1.663 1 91.06 674 ASN A O 1
ATOM 5524 N N . PHE A 1 675 ? -24.281 17.344 -0.08 1 92.06 675 PHE A N 1
ATOM 5525 C CA . PHE A 1 675 ? -23.438 18.484 -0.46 1 92.06 675 PHE A CA 1
ATOM 5526 C C . PHE A 1 675 ? -24.156 19.797 -0.186 1 92.06 675 PHE A C 1
ATOM 5528 O O . PHE A 1 675 ? -23.984 20.766 -0.934 1 92.06 675 PHE A O 1
ATOM 5535 N N . HIS A 1 676 ? -24.984 19.859 0.864 1 89 676 HIS A N 1
ATOM 5536 C CA . HIS A 1 676 ? -25.797 21.047 1.135 1 89 676 HIS A CA 1
ATOM 5537 C C . HIS A 1 676 ? -24.953 22.156 1.753 1 89 676 HIS A C 1
ATOM 5539 O O . HIS A 1 676 ? -25.156 23.328 1.472 1 89 676 HIS A O 1
ATOM 5545 N N . ASP A 1 677 ? -24.125 21.766 2.617 1 90.5 677 ASP A N 1
ATOM 5546 C CA . ASP A 1 677 ? -23.234 22.75 3.244 1 90.5 677 ASP A CA 1
ATOM 5547 C C . ASP A 1 677 ? -21.766 22.281 3.162 1 90.5 677 ASP A C 1
ATOM 5549 O O . ASP A 1 677 ? -21.484 21.188 2.689 1 90.5 677 ASP A O 1
ATOM 5553 N N . PHE A 1 678 ? -20.875 23.188 3.547 1 93.81 678 PHE A N 1
ATOM 5554 C CA . PHE A 1 678 ? -19.453 22.938 3.379 1 93.81 678 PHE A CA 1
ATOM 5555 C C . PHE A 1 678 ? -18.984 21.781 4.262 1 93.81 678 PHE A C 1
ATOM 5557 O O . PHE A 1 678 ? -18.266 20.906 3.809 1 93.81 678 PHE A O 1
ATOM 5564 N N . ALA A 1 679 ? -19.438 21.734 5.512 1 93.94 679 ALA A N 1
ATOM 5565 C CA . ALA A 1 679 ? -19.047 20.672 6.422 1 93.94 679 ALA A CA 1
ATOM 5566 C C . ALA A 1 679 ? -19.547 19.312 5.934 1 93.94 679 ALA A C 1
ATOM 5568 O O . ALA A 1 679 ? -18.797 18.328 5.957 1 93.94 679 ALA A O 1
ATOM 5569 N N . ALA A 1 680 ? -20.812 19.25 5.543 1 93.75 680 ALA A N 1
ATOM 5570 C CA . ALA A 1 680 ? -21.375 18.016 5.02 1 93.75 680 ALA A CA 1
ATOM 5571 C C . ALA A 1 680 ? -20.641 17.562 3.76 1 93.75 680 ALA A C 1
ATOM 5573 O O . ALA A 1 680 ? -20.469 16.359 3.537 1 93.75 680 ALA A O 1
ATOM 5574 N N . SER A 1 681 ? -20.219 18.516 2.967 1 95.56 681 SER A N 1
ATOM 5575 C CA . SER A 1 681 ? -19.484 18.203 1.748 1 95.56 681 SER A CA 1
ATOM 5576 C C . SER A 1 681 ? -18.141 17.578 2.068 1 95.56 681 SER A C 1
ATOM 5578 O O . SER A 1 681 ? -17.672 16.672 1.367 1 95.56 681 SER A O 1
ATOM 5580 N N . LEU A 1 682 ? -17.484 18.062 3.096 1 96.56 682 LEU A N 1
ATOM 5581 C CA . LEU A 1 682 ? -16.219 17.484 3.504 1 96.56 682 LEU A CA 1
ATOM 5582 C C . LEU A 1 682 ? -16.391 16.062 3.994 1 96.56 682 LEU A C 1
ATOM 5584 O O . LEU A 1 682 ? -15.578 15.18 3.68 1 96.56 682 LEU A O 1
ATOM 5588 N N . VAL A 1 683 ? -17.469 15.828 4.699 1 96.19 683 VAL A N 1
ATOM 5589 C CA . VAL A 1 683 ? -17.703 14.523 5.301 1 96.19 683 VAL A CA 1
ATOM 5590 C C . VAL A 1 683 ? -18.031 13.5 4.215 1 96.19 683 VAL A C 1
ATOM 5592 O O . VAL A 1 683 ? -17.547 12.367 4.25 1 96.19 683 VAL A O 1
ATOM 5595 N N . ILE A 1 684 ? -18.844 13.859 3.281 1 95.62 684 ILE A N 1
ATOM 5596 C CA . ILE A 1 684 ? -19.188 12.914 2.223 1 95.62 684 ILE A CA 1
ATOM 5597 C C . ILE A 1 684 ? -17.953 12.602 1.38 1 95.62 684 ILE A C 1
ATOM 5599 O O . ILE A 1 684 ? -17.766 11.469 0.949 1 95.62 684 ILE A O 1
ATOM 5603 N N . LEU A 1 685 ? -17.141 13.617 1.083 1 97 685 LEU A N 1
ATOM 5604 C CA . LEU A 1 685 ? -15.914 13.383 0.335 1 97 685 LEU A CA 1
ATOM 5605 C C . LEU A 1 685 ? -14.992 12.438 1.093 1 97 685 LEU A C 1
ATOM 5607 O O . LEU A 1 685 ? -14.32 11.602 0.486 1 97 685 LEU A O 1
ATOM 5611 N N . TRP A 1 686 ? -14.93 12.578 2.402 1 96.31 686 TRP A N 1
ATOM 5612 C CA . TRP A 1 686 ? -14.148 11.664 3.236 1 96.31 686 TRP A CA 1
ATOM 5613 C C . TRP A 1 686 ? -14.648 10.234 3.098 1 96.31 686 TRP A C 1
ATOM 5615 O O . TRP A 1 686 ? -13.852 9.305 2.916 1 96.31 686 TRP A O 1
ATOM 5625 N N . ASN A 1 687 ? -15.969 10.094 3.154 1 95.38 687 ASN A N 1
ATOM 5626 C CA . ASN A 1 687 ? -16.547 8.758 3.057 1 95.38 687 ASN A CA 1
ATOM 5627 C C . ASN A 1 687 ? -16.297 8.141 1.685 1 95.38 687 ASN A C 1
ATOM 5629 O O . ASN A 1 687 ? -16.109 6.93 1.571 1 95.38 687 ASN A O 1
ATOM 5633 N N . ILE A 1 688 ? -16.266 8.945 0.689 1 94.56 688 ILE A N 1
ATOM 5634 C CA . ILE A 1 688 ? -16 8.445 -0.653 1 94.56 688 ILE A CA 1
ATOM 5635 C C . ILE A 1 688 ? -14.531 8.039 -0.771 1 94.56 688 ILE A C 1
ATOM 5637 O O . ILE A 1 688 ? -14.203 7.051 -1.429 1 94.56 688 ILE A O 1
ATOM 5641 N N . MET A 1 689 ? -13.742 8.789 -0.111 1 94.31 689 MET A N 1
ATOM 5642 C CA . MET A 1 689 ? -12.312 8.477 -0.14 1 94.31 689 MET A CA 1
ATOM 5643 C C . MET A 1 689 ? -12.031 7.156 0.565 1 94.31 689 MET A C 1
ATOM 5645 O O . MET A 1 689 ? -11.125 6.422 0.173 1 94.31 689 MET A O 1
ATOM 5649 N N . VAL A 1 690 ? -12.781 6.793 1.648 1 92 690 VAL A N 1
ATOM 5650 C CA . VAL A 1 690 ? -12.633 5.52 2.348 1 92 690 VAL A CA 1
ATOM 5651 C C . VAL A 1 690 ? -13.203 4.391 1.492 1 92 690 VAL A C 1
ATOM 5653 O O . VAL A 1 690 ? -12.945 3.215 1.755 1 92 690 VAL A O 1
ATOM 5656 N N . VAL A 1 691 ? -13.703 4.582 0.32 1 81.19 691 VAL A N 1
ATOM 5657 C CA . VAL A 1 691 ? -14.031 3.834 -0.888 1 81.19 691 VAL A CA 1
ATOM 5658 C C . VAL A 1 691 ? -15.211 2.904 -0.611 1 81.19 691 VAL A C 1
ATOM 5660 O O . VAL A 1 691 ? -16.016 2.617 -1.509 1 81.19 691 VAL A O 1
ATOM 5663 N N . ASN A 1 692 ? -15.445 2.488 0.714 1 86.19 692 ASN A N 1
ATOM 5664 C CA . ASN A 1 692 ? -16.562 1.567 0.905 1 86.19 692 ASN A CA 1
ATOM 5665 C C . ASN A 1 692 ? -17.906 2.234 0.596 1 86.19 692 ASN A C 1
ATOM 5667 O O . ASN A 1 692 ? -18.156 3.359 1.029 1 86.19 692 ASN A O 1
ATOM 5671 N N . ASN A 1 693 ? -18.766 1.692 -0.178 1 88.06 693 ASN A N 1
ATOM 5672 C CA . ASN A 1 693 ? -20.109 2.104 -0.552 1 88.06 693 ASN A CA 1
ATOM 5673 C C . ASN A 1 693 ? -20.094 3.416 -1.328 1 88.06 693 ASN A C 1
ATOM 5675 O O . ASN A 1 693 ? -21.078 4.172 -1.287 1 88.06 693 ASN A O 1
ATOM 5679 N N . TRP A 1 694 ? -18.922 3.801 -1.94 1 90.56 694 TRP A N 1
ATOM 5680 C CA . TRP A 1 694 ? -18.891 5.027 -2.732 1 90.56 694 TRP A CA 1
ATOM 5681 C C . TRP A 1 694 ? -19.781 4.898 -3.969 1 90.56 694 TRP A C 1
ATOM 5683 O O . TRP A 1 694 ? -20.234 5.906 -4.516 1 90.56 694 TRP A O 1
ATOM 5693 N N . SER A 1 695 ? -20.109 3.605 -4.359 1 89.69 695 SER A N 1
ATOM 5694 C CA . SER A 1 695 ? -21 3.371 -5.496 1 89.69 695 SER A CA 1
ATOM 5695 C C . SER A 1 695 ? -22.422 3.785 -5.184 1 89.69 695 SER A C 1
ATOM 5697 O O . SER A 1 695 ? -23.188 4.16 -6.082 1 89.69 695 SER A O 1
ATOM 5699 N N . VAL A 1 696 ? -22.766 3.73 -3.877 1 91 696 VAL A N 1
ATOM 5700 C CA . VAL A 1 696 ? -24.094 4.141 -3.447 1 91 696 VAL A CA 1
ATOM 5701 C C . VAL A 1 696 ? -24.25 5.648 -3.635 1 91 696 VAL A C 1
ATOM 5703 O O . VAL A 1 696 ? -25.297 6.113 -4.121 1 91 696 VAL A O 1
ATOM 5706 N N . PHE A 1 697 ? -23.203 6.402 -3.301 1 91.75 697 PHE A N 1
ATOM 5707 C CA . PHE A 1 697 ? -23.219 7.848 -3.494 1 91.75 697 PHE A CA 1
ATOM 5708 C C . PHE A 1 697 ? -23.219 8.195 -4.98 1 91.75 697 PHE A C 1
ATOM 5710 O O . PHE A 1 697 ? -23.938 9.086 -5.418 1 91.75 697 PHE A O 1
ATOM 5717 N N . LEU A 1 698 ? -22.406 7.473 -5.711 1 91.19 698 LEU A N 1
ATOM 5718 C CA . LEU A 1 698 ? -22.312 7.68 -7.152 1 91.19 698 LEU A CA 1
ATOM 5719 C C . LEU A 1 698 ? -23.672 7.488 -7.812 1 91.19 698 LEU A C 1
ATOM 5721 O O . LEU A 1 698 ? -24.094 8.312 -8.625 1 91.19 698 LEU A O 1
ATOM 5725 N N . ASP A 1 699 ? -24.375 6.449 -7.453 1 88.69 699 ASP A N 1
ATOM 5726 C CA . ASP A 1 699 ? -25.688 6.141 -8.039 1 88.69 699 ASP A CA 1
ATOM 5727 C C . ASP A 1 699 ? -26.734 7.172 -7.633 1 88.69 699 ASP A C 1
ATOM 5729 O O . ASP A 1 699 ? -27.484 7.66 -8.469 1 88.69 699 ASP A O 1
ATOM 5733 N N . ALA A 1 700 ? -26.766 7.539 -6.355 1 88.06 700 ALA A N 1
ATOM 5734 C CA . ALA A 1 700 ? -27.781 8.445 -5.82 1 88.06 700 ALA A CA 1
ATOM 5735 C C . ALA A 1 700 ? -27.641 9.836 -6.441 1 88.06 700 ALA A C 1
ATOM 5737 O O . ALA A 1 700 ? -28.641 10.43 -6.871 1 88.06 700 ALA A O 1
ATOM 5738 N N . PHE A 1 701 ? -26.469 10.32 -6.543 1 88.94 701 PHE A N 1
ATOM 5739 C CA . PHE A 1 701 ? -26.281 11.695 -7.004 1 88.94 701 PHE A CA 1
ATOM 5740 C C . PHE A 1 701 ? -26.266 11.758 -8.523 1 88.94 701 PHE A C 1
ATOM 5742 O O . PHE A 1 701 ? -26.562 12.805 -9.109 1 88.94 701 PHE A O 1
ATOM 5749 N N . SER A 1 702 ? -25.969 10.648 -9.18 1 86.62 702 SER A N 1
ATOM 5750 C CA . SER A 1 702 ? -26.062 10.617 -10.633 1 86.62 702 SER A CA 1
ATOM 5751 C C . SER A 1 702 ? -27.531 10.609 -11.086 1 86.62 702 SER A C 1
ATOM 5753 O O . SER A 1 702 ? -27.859 11.148 -12.141 1 86.62 702 SER A O 1
ATOM 5755 N N . ARG A 1 703 ? -28.422 10 -10.312 1 82.56 703 ARG A N 1
ATOM 5756 C CA . ARG A 1 703 ? -29.844 9.984 -10.617 1 82.56 703 ARG A CA 1
ATOM 5757 C C . ARG A 1 703 ? -30.453 11.367 -10.43 1 82.56 703 ARG A C 1
ATOM 5759 O O . ARG A 1 703 ? -31.375 11.75 -11.164 1 82.56 703 ARG A O 1
ATOM 5766 N N . SER A 1 704 ? -29.938 12.031 -9.43 1 78.75 704 SER A N 1
ATOM 5767 C CA . SER A 1 704 ? -30.531 13.32 -9.078 1 78.75 704 SER A CA 1
ATOM 5768 C C . SER A 1 704 ? -30.031 14.43 -10.008 1 78.75 704 SER A C 1
ATOM 5770 O O . SER A 1 704 ? -30.734 15.414 -10.242 1 78.75 704 SER A O 1
ATOM 5772 N N . ALA A 1 705 ? -28.922 14.312 -10.508 1 79.81 705 ALA A N 1
ATOM 5773 C CA . ALA A 1 705 ? -28.375 15.352 -11.375 1 79.81 705 ALA A CA 1
ATOM 5774 C C . ALA A 1 705 ? -28.328 14.891 -12.828 1 79.81 705 ALA A C 1
ATOM 5776 O O . ALA A 1 705 ? -29.375 14.656 -13.438 1 79.81 705 ALA A O 1
ATOM 5777 N N . THR A 1 706 ? -27.141 14.727 -13.406 1 80 706 THR A N 1
ATOM 5778 C CA . THR A 1 706 ? -26.938 14.25 -14.766 1 80 706 THR A CA 1
ATOM 5779 C C . THR A 1 706 ? -26 13.047 -14.781 1 80 706 THR A C 1
ATOM 5781 O O . THR A 1 706 ? -25.266 12.805 -13.82 1 80 706 THR A O 1
ATOM 5784 N N . LYS A 1 707 ? -26.188 12.281 -15.719 1 81.88 707 LYS A N 1
ATOM 5785 C CA . LYS A 1 707 ? -25.344 11.102 -15.875 1 81.88 707 LYS A CA 1
ATOM 5786 C C . LYS A 1 707 ? -23.859 11.492 -15.875 1 81.88 707 LYS A C 1
ATOM 5788 O O . LYS A 1 707 ? -23.016 10.711 -15.43 1 81.88 707 LYS A O 1
ATOM 5793 N N . TRP A 1 708 ? -23.562 12.719 -16.219 1 82.12 708 TRP A N 1
ATOM 5794 C CA . TRP A 1 708 ? -22.188 13.18 -16.297 1 82.12 708 TRP A CA 1
ATOM 5795 C C . TRP A 1 708 ? -21.625 13.492 -14.914 1 82.12 708 TRP A C 1
ATOM 5797 O O . TRP A 1 708 ? -20.406 13.609 -14.742 1 82.12 708 TRP A O 1
ATOM 5807 N N . SER A 1 709 ? -22.516 13.508 -13.922 1 87.56 709 SER A N 1
ATOM 5808 C CA . SER A 1 709 ? -22.062 13.773 -12.562 1 87.56 709 SER A CA 1
ATOM 5809 C C . SER A 1 709 ? -21.25 12.609 -12.016 1 87.56 709 SER A C 1
ATOM 5811 O O . SER A 1 709 ? -20.5 12.766 -11.039 1 87.56 709 SER A O 1
ATOM 5813 N N . GLN A 1 710 ? -21.344 11.461 -12.742 1 90.94 710 GLN A N 1
ATOM 5814 C CA . GLN A 1 710 ? -20.531 10.312 -12.352 1 90.94 710 GLN A CA 1
ATOM 5815 C C . GLN A 1 710 ? -19.031 10.617 -12.492 1 90.94 710 GLN A C 1
ATOM 5817 O O . GLN A 1 710 ? -18.219 10.086 -11.742 1 90.94 710 GLN A O 1
ATOM 5822 N N . LEU A 1 711 ? -18.734 11.516 -13.375 1 92.44 711 LEU A N 1
ATOM 5823 C CA . LEU A 1 711 ? -17.344 11.859 -13.617 1 92.44 711 LEU A CA 1
ATOM 5824 C C . LEU A 1 711 ? -16.75 12.586 -12.414 1 92.44 711 LEU A C 1
ATOM 5826 O O . LEU A 1 711 ? -15.547 12.484 -12.156 1 92.44 711 LEU A O 1
ATOM 5830 N N . TYR A 1 712 ? -17.578 13.352 -11.672 1 94.44 712 TYR A N 1
ATOM 5831 C CA . TYR A 1 712 ? -17.125 14.023 -10.461 1 94.44 712 TYR A CA 1
ATOM 5832 C C . TYR A 1 712 ? -16.594 13.016 -9.438 1 94.44 712 TYR A C 1
ATOM 5834 O O . TYR A 1 712 ? -15.523 13.211 -8.875 1 94.44 712 TYR A O 1
ATOM 5842 N N . PHE A 1 713 ? -17.297 11.945 -9.289 1 94.56 713 PHE A N 1
ATOM 5843 C CA . PHE A 1 713 ? -16.922 10.938 -8.305 1 94.56 713 PHE A CA 1
ATOM 5844 C C . PHE A 1 713 ? -15.711 10.148 -8.758 1 94.56 713 PHE A C 1
ATOM 5846 O O . PHE A 1 713 ? -14.844 9.812 -7.953 1 94.56 713 PHE A O 1
ATOM 5853 N N . VAL A 1 714 ? -15.641 9.852 -10.047 1 94.25 714 VAL A N 1
ATOM 5854 C CA . VAL A 1 714 ? -14.484 9.141 -10.586 1 94.25 714 VAL A CA 1
ATOM 5855 C C . VAL A 1 714 ? -13.234 10.016 -10.461 1 94.25 714 VAL A C 1
ATOM 5857 O O . VAL A 1 714 ? -12.156 9.523 -10.117 1 94.25 714 VAL A O 1
ATOM 5860 N N . ALA A 1 715 ? -13.398 11.297 -10.695 1 95.12 715 ALA A N 1
ATOM 5861 C CA . ALA A 1 715 ? -12.281 12.227 -10.562 1 95.12 715 ALA A CA 1
ATOM 5862 C C . ALA A 1 715 ? -11.797 12.297 -9.117 1 95.12 715 ALA A C 1
ATOM 5864 O O . ALA A 1 715 ? -10.594 12.328 -8.852 1 95.12 715 ALA A O 1
ATOM 5865 N N . TRP A 1 716 ? -12.711 12.352 -8.219 1 95.94 716 TRP A N 1
ATOM 5866 C CA . TRP A 1 716 ? -12.352 12.375 -6.805 1 95.94 716 TRP A CA 1
ATOM 5867 C C . TRP A 1 716 ? -11.609 11.102 -6.414 1 95.94 716 TRP A C 1
ATOM 5869 O O . TRP A 1 716 ? -10.609 11.148 -5.699 1 95.94 716 TRP A O 1
ATOM 5879 N N . TRP A 1 717 ? -12.07 9.953 -6.883 1 94.12 717 TRP A N 1
ATOM 5880 C CA . TRP A 1 717 ? -11.406 8.68 -6.609 1 94.12 717 TRP A CA 1
ATOM 5881 C C . TRP A 1 717 ? -9.984 8.68 -7.168 1 94.12 717 TRP A C 1
ATOM 5883 O O . TRP A 1 717 ? -9.047 8.25 -6.492 1 94.12 717 TRP A O 1
ATOM 5893 N N . LEU A 1 718 ? -9.812 9.164 -8.352 1 93.25 718 LEU A N 1
ATOM 5894 C CA . LEU A 1 718 ? -8.5 9.203 -8.992 1 93.25 718 LEU A CA 1
ATOM 5895 C C . LEU A 1 718 ? -7.551 10.117 -8.234 1 93.25 718 LEU A C 1
ATOM 5897 O O . LEU A 1 718 ? -6.422 9.727 -7.922 1 93.25 718 LEU A O 1
ATOM 5901 N N . VAL A 1 719 ? -8.008 11.25 -7.824 1 93.19 719 VAL A N 1
ATOM 5902 C CA . VAL A 1 719 ? -7.145 12.25 -7.207 1 93.19 719 VAL A CA 1
ATOM 5903 C C . VAL A 1 719 ? -6.883 11.875 -5.75 1 93.19 719 VAL A C 1
ATOM 5905 O O . VAL A 1 719 ? -5.73 11.836 -5.312 1 93.19 719 VAL A O 1
ATOM 5908 N N . ALA A 1 720 ? -7.93 11.594 -5.074 1 93.69 720 ALA A N 1
ATOM 5909 C CA . ALA A 1 720 ? -7.812 11.391 -3.633 1 93.69 720 ALA A CA 1
ATOM 5910 C C . ALA A 1 720 ? -7.238 10.016 -3.316 1 93.69 720 ALA A C 1
ATOM 5912 O O . ALA A 1 720 ? -6.309 9.891 -2.514 1 93.69 720 ALA A O 1
ATOM 5913 N N . VAL A 1 721 ? -7.668 8.984 -3.965 1 91.69 721 VAL A N 1
ATOM 5914 C CA . VAL A 1 721 ? -7.301 7.617 -3.602 1 91.69 721 VAL A CA 1
ATOM 5915 C C . VAL A 1 721 ? -6.066 7.188 -4.391 1 91.69 721 VAL A C 1
ATOM 5917 O O . VAL A 1 721 ? -5.059 6.785 -3.809 1 91.69 721 VAL A O 1
ATOM 5920 N N . ILE A 1 722 ? -6.062 7.367 -5.629 1 91.88 722 ILE A N 1
ATOM 5921 C CA . ILE A 1 722 ? -5.012 6.836 -6.488 1 91.88 722 ILE A CA 1
ATOM 5922 C C . ILE A 1 722 ? -3.756 7.695 -6.355 1 91.88 722 ILE A C 1
ATOM 5924 O O . ILE A 1 722 ? -2.639 7.172 -6.309 1 91.88 722 ILE A O 1
ATOM 5928 N N . ILE A 1 723 ? -3.953 8.969 -6.195 1 91.88 723 ILE A N 1
ATOM 5929 C CA . ILE A 1 723 ? -2.773 9.828 -6.227 1 91.88 723 ILE A CA 1
ATOM 5930 C C . ILE A 1 723 ? -2.385 10.219 -4.805 1 91.88 723 ILE A C 1
ATOM 5932 O O . ILE A 1 723 ? -1.306 9.859 -4.324 1 91.88 723 ILE A O 1
ATOM 5936 N N . ILE A 1 724 ? -3.279 10.898 -4.102 1 91.12 724 ILE A N 1
ATOM 5937 C CA . ILE A 1 724 ? -2.938 11.531 -2.832 1 91.12 724 ILE A CA 1
ATOM 5938 C C . ILE A 1 724 ? -2.643 10.453 -1.786 1 91.12 724 ILE A C 1
ATOM 5940 O O . ILE A 1 724 ? -1.639 10.531 -1.073 1 91.12 724 ILE A O 1
ATOM 5944 N N . VAL A 1 725 ? -3.473 9.445 -1.657 1 90.5 725 VAL A N 1
ATOM 5945 C CA . VAL A 1 725 ? -3.256 8.406 -0.656 1 90.5 725 VAL A CA 1
ATOM 5946 C C . VAL A 1 725 ? -1.97 7.648 -0.968 1 90.5 725 VAL A C 1
ATOM 5948 O O . VAL A 1 725 ? -1.199 7.32 -0.062 1 90.5 725 VAL A O 1
ATOM 5951 N N . ASN A 1 726 ? -1.711 7.418 -2.191 1 90.62 726 ASN A N 1
ATOM 5952 C CA . ASN A 1 726 ? -0.486 6.711 -2.549 1 90.62 726 ASN A CA 1
ATOM 5953 C C . ASN A 1 726 ? 0.751 7.566 -2.287 1 90.62 726 ASN A C 1
ATOM 5955 O O . ASN A 1 726 ? 1.811 7.043 -1.94 1 90.62 726 ASN A O 1
ATOM 5959 N N . LEU A 1 727 ? 0.587 8.844 -2.508 1 89.19 727 LEU A N 1
ATOM 5960 C CA . LEU A 1 727 ? 1.682 9.742 -2.146 1 89.19 727 LEU A CA 1
ATOM 5961 C C . LEU A 1 727 ? 1.931 9.719 -0.643 1 89.19 727 LEU A C 1
ATOM 5963 O O . LEU A 1 727 ? 3.082 9.742 -0.2 1 89.19 727 LEU A O 1
ATOM 5967 N N . PHE A 1 728 ? 0.914 9.672 0.027 1 88.94 728 PHE A N 1
ATOM 5968 C CA . PHE A 1 728 ? 1.018 9.586 1.479 1 88.94 728 PHE A CA 1
ATOM 5969 C C . PHE A 1 728 ? 1.698 8.289 1.9 1 88.94 728 PHE A C 1
ATOM 5971 O O . PHE A 1 728 ? 2.576 8.297 2.766 1 88.94 728 PHE A O 1
ATOM 5978 N N . ILE A 1 729 ? 1.337 7.207 1.356 1 88.69 729 ILE A N 1
ATOM 5979 C CA . ILE A 1 729 ? 1.941 5.91 1.635 1 88.69 729 ILE A CA 1
ATOM 5980 C C . ILE A 1 729 ? 3.436 5.957 1.321 1 88.69 729 ILE A C 1
ATOM 5982 O O . ILE A 1 729 ? 4.254 5.449 2.09 1 88.69 729 ILE A O 1
ATOM 5986 N N . SER A 1 730 ? 3.766 6.562 0.248 1 88 730 SER A N 1
ATOM 5987 C CA . SER A 1 730 ? 5.16 6.684 -0.162 1 88 730 SER A CA 1
ATOM 5988 C C . SER A 1 730 ? 5.973 7.469 0.864 1 88 730 SER A C 1
ATOM 5990 O O . SER A 1 730 ? 7.117 7.113 1.161 1 88 730 SER A O 1
ATOM 5992 N N . LEU A 1 731 ? 5.348 8.469 1.402 1 86.44 731 LEU A N 1
ATOM 5993 C CA . LEU A 1 731 ? 6.008 9.281 2.416 1 86.44 731 LEU A CA 1
ATOM 5994 C C . LEU A 1 731 ? 6.223 8.484 3.699 1 86.44 731 LEU A C 1
ATOM 5996 O O . LEU A 1 731 ? 7.285 8.57 4.32 1 86.44 731 LEU A O 1
ATOM 6000 N N . VAL A 1 732 ? 5.258 7.754 4.074 1 88.94 732 VAL A N 1
ATOM 6001 C CA . VAL A 1 732 ? 5.336 6.941 5.285 1 88.94 732 VAL A CA 1
ATOM 6002 C C . VAL A 1 732 ? 6.438 5.895 5.129 1 88.94 732 VAL A C 1
ATOM 6004 O O . VAL A 1 732 ? 7.242 5.691 6.043 1 88.94 732 VAL A O 1
ATOM 6007 N N . ILE A 1 733 ? 6.516 5.262 3.971 1 87.5 733 ILE A N 1
ATOM 6008 C CA . ILE A 1 733 ? 7.52 4.234 3.711 1 87.5 733 ILE A CA 1
ATOM 6009 C C . ILE A 1 733 ? 8.914 4.848 3.775 1 87.5 733 ILE A C 1
ATOM 6011 O O . ILE A 1 733 ? 9.82 4.289 4.402 1 87.5 733 ILE A O 1
ATOM 6015 N N . GLU A 1 734 ? 9.055 6.012 3.234 1 85.19 734 GLU A N 1
ATOM 6016 C CA . GLU A 1 734 ? 10.367 6.66 3.184 1 85.19 734 GLU A CA 1
ATOM 6017 C C . GLU A 1 734 ? 10.828 7.066 4.578 1 85.19 734 GLU A C 1
ATOM 6019 O O . GLU A 1 734 ? 11.992 6.863 4.93 1 85.19 734 GLU A O 1
ATOM 6024 N N . VAL A 1 735 ? 9.961 7.633 5.359 1 85.31 735 VAL A N 1
ATOM 6025 C CA . VAL A 1 735 ? 10.32 8.07 6.703 1 85.31 735 VAL A CA 1
ATOM 6026 C C . VAL A 1 735 ? 10.648 6.855 7.57 1 85.31 735 VAL A C 1
ATOM 6028 O O . VAL A 1 735 ? 11.617 6.879 8.336 1 85.31 735 VAL A O 1
ATOM 6031 N N . PHE A 1 736 ? 9.914 5.82 7.492 1 86.69 736 PHE A N 1
ATOM 6032 C CA . PHE A 1 736 ? 10.156 4.609 8.273 1 86.69 736 PHE A CA 1
ATOM 6033 C C . PHE A 1 736 ? 11.5 3.996 7.91 1 86.69 736 PHE A C 1
ATOM 6035 O O . PHE A 1 736 ? 12.266 3.613 8.797 1 86.69 736 PHE A O 1
ATOM 6042 N N . LEU A 1 737 ? 11.781 3.889 6.594 1 85.25 737 LEU A N 1
ATOM 6043 C CA . LEU A 1 737 ? 13.023 3.279 6.133 1 85.25 737 LEU A CA 1
ATOM 6044 C C . LEU A 1 737 ? 14.234 4.074 6.621 1 85.25 737 LEU A C 1
ATOM 6046 O O . LEU A 1 737 ? 15.234 3.492 7.043 1 85.25 737 LEU A O 1
ATOM 6050 N N . THR A 1 738 ? 14.102 5.344 6.555 1 82.5 738 THR A N 1
ATOM 6051 C CA . THR A 1 738 ? 15.195 6.199 6.988 1 82.5 738 THR A CA 1
ATOM 6052 C C . THR A 1 738 ? 15.438 6.051 8.492 1 82.5 738 THR A C 1
ATOM 6054 O O . THR A 1 738 ? 16.578 5.957 8.93 1 82.5 738 THR A O 1
ATOM 6057 N N . ARG A 1 739 ? 14.414 5.977 9.188 1 83.25 739 ARG A N 1
ATOM 6058 C CA . ARG A 1 739 ? 14.539 5.828 10.633 1 83.25 739 ARG A CA 1
ATOM 6059 C C . ARG A 1 739 ? 15.023 4.43 11.008 1 83.25 739 ARG A C 1
ATOM 6061 O O . ARG A 1 739 ? 15.797 4.262 11.953 1 83.25 739 ARG A O 1
ATOM 6068 N N . TRP A 1 740 ? 14.523 3.514 10.305 1 80.06 740 TRP A N 1
ATOM 6069 C CA . TRP A 1 740 ? 14.898 2.127 10.547 1 80.06 740 TRP A CA 1
ATOM 6070 C C . TRP A 1 740 ? 16.391 1.914 10.281 1 80.06 740 TRP A C 1
ATOM 6072 O O . TRP A 1 740 ? 17.062 1.231 11.047 1 80.06 740 TRP A O 1
ATOM 6082 N N . GLU A 1 741 ? 16.891 2.48 9.297 1 78.5 741 GLU A N 1
ATOM 6083 C CA . GLU A 1 741 ? 18.312 2.387 8.984 1 78.5 741 GLU A CA 1
ATOM 6084 C C . GLU A 1 741 ? 19.156 3.08 10.047 1 78.5 741 GLU A C 1
ATOM 6086 O O . GLU A 1 741 ? 20.203 2.562 10.453 1 78.5 741 GLU A O 1
ATOM 6091 N N . ALA A 1 742 ? 18.688 4.188 10.438 1 76.56 742 ALA A N 1
ATOM 6092 C CA . ALA A 1 742 ? 19.391 4.914 11.492 1 76.56 742 ALA A CA 1
ATOM 6093 C C . ALA A 1 742 ? 19.406 4.117 12.797 1 76.56 742 ALA A C 1
ATOM 6095 O O . ALA A 1 742 ? 20.422 4.09 13.5 1 76.56 742 ALA A O 1
ATOM 6096 N N . TYR A 1 743 ? 18.344 3.484 13.016 1 75.56 743 TYR A N 1
ATOM 6097 C CA . TYR A 1 743 ? 18.203 2.67 14.219 1 75.56 743 TYR A CA 1
ATOM 6098 C C . TYR A 1 743 ? 19.141 1.468 14.164 1 75.56 743 TYR A C 1
ATOM 6100 O O . TYR A 1 743 ? 19.797 1.143 15.156 1 75.56 743 TYR A O 1
ATOM 6108 N N . HIS A 1 744 ? 19.297 0.82 13.062 1 73.88 744 HIS A N 1
ATOM 6109 C CA . HIS A 1 744 ? 20.141 -0.35 12.914 1 73.88 744 HIS A CA 1
ATOM 6110 C C . HIS A 1 744 ? 21.625 0.042 12.914 1 73.88 744 HIS A C 1
ATOM 6112 O O . HIS A 1 744 ? 22.469 -0.685 13.445 1 73.88 744 HIS A O 1
ATOM 6118 N N . GLU A 1 745 ? 21.906 1.122 12.328 1 72.69 745 GLU A N 1
ATOM 6119 C CA . GLU A 1 745 ? 23.281 1.608 12.336 1 72.69 745 GLU A CA 1
ATOM 6120 C C . GLU A 1 745 ? 23.734 1.954 13.75 1 72.69 745 GLU A C 1
ATOM 6122 O O . GLU A 1 745 ? 24.875 1.68 14.125 1 72.69 745 GLU A O 1
ATOM 6127 N N . HIS A 1 746 ? 22.828 2.523 14.391 1 68.62 746 HIS A N 1
ATOM 6128 C CA . HIS A 1 746 ? 23.141 2.879 15.773 1 68.62 746 HIS A CA 1
ATOM 6129 C C . HIS A 1 746 ? 23.359 1.634 16.625 1 68.62 746 HIS A C 1
ATOM 6131 O O . HIS A 1 746 ? 24.266 1.596 17.453 1 68.62 746 HIS A O 1
ATOM 6137 N N . ASN A 1 747 ? 22.609 0.603 16.406 1 66.75 747 ASN A N 1
ATOM 6138 C CA . ASN A 1 747 ? 22.734 -0.644 17.156 1 66.75 747 ASN A CA 1
ATOM 6139 C C . ASN A 1 747 ? 23.984 -1.417 16.75 1 66.75 747 ASN A C 1
ATOM 6141 O O . ASN A 1 747 ? 24.641 -2.039 17.578 1 66.75 747 ASN A O 1
ATOM 6145 N N . LYS A 1 748 ? 24.344 -1.376 15.5 1 66.38 748 LYS A N 1
ATOM 6146 C CA . LYS A 1 748 ? 25.578 -2.01 15.039 1 66.38 748 LYS A CA 1
ATOM 6147 C C . LYS A 1 748 ? 26.797 -1.312 15.625 1 66.38 748 LYS A C 1
ATOM 6149 O O . LYS A 1 748 ? 27.766 -1.971 16.016 1 66.38 748 LYS A O 1
ATOM 6154 N N . ARG A 1 749 ? 26.828 -0.065 15.641 1 59.91 749 ARG A N 1
ATOM 6155 C CA . ARG A 1 749 ? 27.922 0.698 16.234 1 59.91 749 ARG A CA 1
ATOM 6156 C C . ARG A 1 749 ? 28.047 0.414 17.719 1 59.91 749 ARG A C 1
ATOM 6158 O O . ARG A 1 749 ? 29.156 0.267 18.234 1 59.91 749 ARG A O 1
ATOM 6165 N N . LYS A 1 750 ? 26.953 0.288 18.25 1 59.22 750 LYS A N 1
ATOM 6166 C CA . LYS A 1 750 ? 26.953 -0.014 19.672 1 59.22 750 LYS A CA 1
ATOM 6167 C C . LYS A 1 750 ? 27.453 -1.433 19.938 1 59.22 750 LYS A C 1
ATOM 6169 O O . LYS A 1 750 ? 28.203 -1.668 20.891 1 59.22 750 LYS A O 1
ATOM 6174 N N . ASN A 1 751 ? 26.984 -2.342 19.062 1 57.19 751 ASN A N 1
ATOM 6175 C CA . ASN A 1 751 ? 27.438 -3.717 19.203 1 57.19 751 ASN A CA 1
ATOM 6176 C C . ASN A 1 751 ? 28.891 -3.877 18.75 1 57.19 751 ASN A C 1
ATOM 6178 O O . ASN A 1 751 ? 29.625 -4.707 19.297 1 57.19 751 ASN A O 1
ATOM 6182 N N . GLY A 1 752 ? 29.312 -3.262 17.688 1 52.12 752 GLY A N 1
ATOM 6183 C CA . GLY A 1 752 ? 30.719 -3.291 17.312 1 52.12 752 GLY A CA 1
ATOM 6184 C C . GLY A 1 752 ? 31.625 -2.639 18.344 1 52.12 752 GLY A C 1
ATOM 6185 O O . GLY A 1 752 ? 32.75 -3.115 18.578 1 52.12 752 GLY A O 1
ATOM 6186 N N . GLU A 1 753 ? 31.422 -1.467 18.719 1 44.62 753 GLU A N 1
ATOM 6187 C CA . GLU A 1 753 ? 32.219 -0.81 19.75 1 44.62 753 GLU A CA 1
ATOM 6188 C C . GLU A 1 753 ? 32.094 -1.552 21.078 1 44.62 753 GLU A C 1
ATOM 6190 O O . GLU A 1 753 ? 32.969 -1.404 21.953 1 44.62 753 GLU A O 1
ATOM 6195 N N . ASP A 1 754 ? 31.156 -2.232 21.328 1 40.66 754 ASP A N 1
ATOM 6196 C CA . ASP A 1 754 ? 31.109 -2.945 22.594 1 40.66 754 ASP A CA 1
ATOM 6197 C C . ASP A 1 754 ? 32.125 -4.074 22.625 1 40.66 754 ASP A C 1
ATOM 6199 O O . ASP A 1 754 ? 32.281 -4.773 23.625 1 40.66 754 ASP A O 1
ATOM 6203 N N . ASN A 1 755 ? 32.875 -4.598 21.625 1 35.91 755 ASN A N 1
ATOM 6204 C CA . ASN A 1 755 ? 33.969 -5.453 22.062 1 35.91 755 ASN A CA 1
ATOM 6205 C C . ASN A 1 755 ? 35.031 -4.656 22.797 1 35.91 755 ASN A C 1
ATOM 6207 O O . ASN A 1 755 ? 36 -5.234 23.328 1 35.91 755 ASN A O 1
ATOM 6211 N N . ARG A 1 756 ? 35.625 -3.436 22.562 1 31.48 756 ARG A N 1
ATOM 6212 C CA . ARG A 1 756 ? 36.594 -2.885 23.5 1 31.48 756 ARG A CA 1
ATOM 6213 C C . ARG A 1 756 ? 35.875 -2.395 24.781 1 31.48 756 ARG A C 1
ATOM 6215 O O . ARG A 1 756 ? 36.375 -2.611 25.891 1 31.48 756 ARG A O 1
ATOM 6222 N N . ALA A 1 757 ? 35.344 -1.15 24.938 1 31.02 757 ALA A N 1
ATOM 6223 C CA . ALA A 1 757 ? 34.844 -0.561 26.188 1 31.02 757 ALA A CA 1
ATOM 6224 C C . ALA A 1 757 ? 33.562 -1.259 26.656 1 31.02 757 ALA A C 1
ATOM 6226 O O . ALA A 1 757 ? 32.562 -1.247 25.969 1 31.02 757 ALA A O 1
ATOM 6227 N N . SER A 1 758 ? 33.562 -2.424 27.375 1 28.11 758 SER A N 1
ATOM 6228 C CA . SER A 1 758 ? 32.688 -3.08 28.328 1 28.11 758 SER A CA 1
ATOM 6229 C C . SER A 1 758 ? 31.875 -2.061 29.125 1 28.11 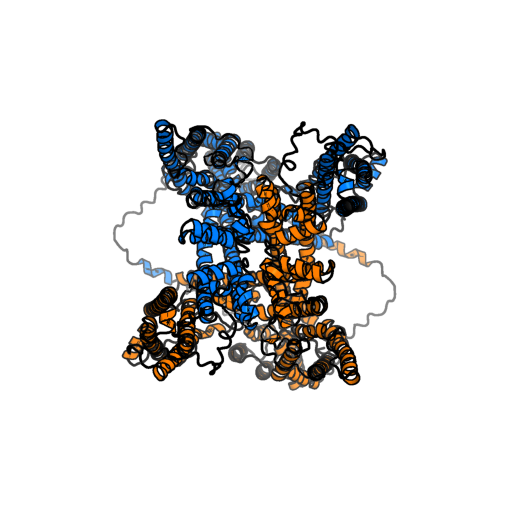758 SER A C 1
ATOM 6231 O O . SER A 1 758 ? 31.219 -2.412 30.094 1 28.11 758 SER A O 1
ATOM 6233 N N . VAL A 1 759 ? 32.344 -0.811 29.422 1 24.8 759 VAL A N 1
ATOM 6234 C CA . VAL A 1 759 ? 31.578 -0.018 30.375 1 24.8 759 VAL A CA 1
ATOM 6235 C C . VAL A 1 759 ? 30.109 -0.015 29.984 1 24.8 759 VAL A C 1
ATOM 6237 O O . VAL A 1 759 ? 29.766 0.179 28.812 1 24.8 759 VAL A O 1
ATOM 6240 N N . VAL A 1 760 ? 29.266 -0.691 30.828 1 27.25 760 VAL A N 1
ATOM 6241 C CA . VAL A 1 760 ? 27.859 -0.787 31.156 1 27.25 760 VAL A CA 1
ATOM 6242 C C . VAL A 1 760 ? 27.172 0.557 30.906 1 27.25 760 VAL A C 1
ATOM 6244 O O . VAL A 1 760 ? 27.156 1.421 31.781 1 27.25 760 VAL A O 1
ATOM 6247 N N . SER A 1 761 ? 27.719 1.461 30.234 1 26.98 761 SER A N 1
ATOM 6248 C CA . SER A 1 761 ? 26.812 2.6 30.25 1 26.98 761 SER A CA 1
ATOM 6249 C C . SER A 1 761 ? 25.375 2.17 29.953 1 26.98 761 SER A C 1
ATOM 6251 O O . SER A 1 761 ? 25.109 1.644 28.859 1 26.98 761 SER A O 1
ATOM 6253 N N . ASP A 1 762 ? 24.703 1.489 30.953 1 28.38 762 ASP A N 1
ATOM 6254 C CA . ASP A 1 762 ? 23.297 1.294 31.297 1 28.38 762 ASP A CA 1
ATOM 6255 C C . ASP A 1 762 ? 22.422 2.41 30.703 1 28.38 762 ASP A C 1
ATOM 6257 O O . ASP A 1 762 ? 21.875 3.219 31.453 1 28.38 762 ASP A O 1
ATOM 6261 N N . ILE A 1 763 ? 23 3.209 29.906 1 28.56 763 ILE A N 1
ATOM 6262 C CA . ILE A 1 763 ? 22.031 4.191 29.422 1 28.56 763 ILE A CA 1
ATOM 6263 C C . ILE A 1 763 ? 20.797 3.473 28.891 1 28.56 763 ILE A C 1
ATOM 6265 O O . ILE A 1 763 ? 20.906 2.668 27.953 1 28.56 763 ILE A O 1
ATOM 6269 N N . PRO A 1 764 ? 19.875 3.131 29.781 1 28.8 764 PRO A N 1
ATOM 6270 C CA . PRO A 1 764 ? 18.609 2.58 29.297 1 28.8 764 PRO A CA 1
ATOM 6271 C C . PRO A 1 764 ? 18.312 2.986 27.859 1 28.8 764 PRO A C 1
ATOM 6273 O O . PRO A 1 764 ? 18.469 4.152 27.484 1 28.8 764 PRO A O 1
ATOM 6276 N N . LEU A 1 765 ? 18.578 2.125 26.922 1 30.8 765 LEU A N 1
ATOM 6277 C CA . LEU A 1 765 ? 18.203 2.109 25.5 1 30.8 765 LEU A CA 1
ATOM 6278 C C . LEU A 1 765 ? 16.984 2.996 25.25 1 30.8 765 LEU A C 1
ATOM 6280 O O . LEU A 1 765 ? 16.656 3.281 24.109 1 30.8 765 LEU A O 1
ATOM 6284 N N . LEU A 1 766 ? 16.125 2.982 26.266 1 30.41 766 LEU A N 1
ATOM 6285 C CA . LEU A 1 766 ? 14.891 3.766 26.172 1 30.41 766 LEU A CA 1
ATOM 6286 C C . LEU A 1 766 ? 15.203 5.227 25.859 1 30.41 766 LEU A C 1
ATOM 6288 O O . LEU A 1 766 ? 14.445 5.879 25.141 1 30.41 766 LEU A O 1
ATOM 6292 N N . GLU A 1 767 ? 16.203 5.898 26.547 1 32.69 767 GLU A N 1
ATOM 6293 C CA . GLU A 1 767 ? 16.406 7.348 26.562 1 32.69 767 GLU A CA 1
ATOM 6294 C C . GLU A 1 767 ? 17.062 7.84 25.281 1 32.69 767 GLU A C 1
ATOM 6296 O O . GLU A 1 767 ? 16.797 8.953 24.828 1 32.69 767 GLU A O 1
ATOM 6301 N N . SER A 1 768 ? 18.188 7.258 24.828 1 34.12 768 SER A N 1
ATOM 6302 C CA . SER A 1 768 ? 18.875 7.805 23.672 1 34.12 768 SER A CA 1
ATOM 6303 C C . SER A 1 768 ? 17.969 7.77 22.438 1 34.12 768 SER A C 1
ATOM 6305 O O . SER A 1 768 ? 17.984 8.695 21.625 1 34.12 768 SER A O 1
ATOM 6307 N N . THR A 1 769 ? 17.516 6.598 22.172 1 34.91 769 THR A N 1
ATOM 6308 C CA . THR A 1 769 ? 16.641 6.434 21.016 1 34.91 769 THR A CA 1
ATOM 6309 C C . THR A 1 769 ? 15.281 7.082 21.281 1 34.91 769 THR A C 1
ATOM 6311 O O . THR A 1 769 ? 14.43 7.141 20.391 1 34.91 769 THR A O 1
ATOM 6314 N N . ALA A 1 770 ? 14.859 7.156 22.469 1 32.78 770 ALA A N 1
ATOM 6315 C CA . ALA A 1 770 ? 13.578 7.66 22.953 1 32.78 770 ALA A CA 1
ATOM 6316 C C . ALA A 1 770 ? 13.422 9.148 22.656 1 32.78 770 ALA A C 1
ATOM 6318 O O . ALA A 1 770 ? 12.414 9.758 23.031 1 32.78 770 ALA A O 1
ATOM 6319 N N . THR A 1 771 ? 14.508 9.859 22.906 1 33.19 771 THR A N 1
ATOM 6320 C CA . THR A 1 771 ? 13.992 11.195 22.641 1 33.19 771 THR A CA 1
ATOM 6321 C C . THR A 1 771 ? 13.32 11.242 21.266 1 33.19 771 THR A C 1
ATOM 6323 O O . THR A 1 771 ? 13.984 11.492 20.25 1 33.19 771 THR A O 1
ATOM 6326 N N . PRO A 1 772 ? 12.656 10.305 21.062 1 36.72 772 PRO A N 1
ATOM 6327 C CA . PRO A 1 772 ? 11.883 10.164 19.828 1 36.72 772 PRO A CA 1
ATOM 6328 C C . PRO A 1 772 ? 11.508 11.508 19.203 1 36.72 772 PRO A C 1
ATOM 6330 O O . PRO A 1 772 ? 11.195 11.578 18.016 1 36.72 772 PRO A O 1
ATOM 6333 N N . PHE A 1 773 ? 10.992 12.273 20.172 1 34.28 773 PHE A N 1
ATOM 6334 C CA . PHE A 1 773 ? 10.484 13.562 19.719 1 34.28 773 PHE A CA 1
ATOM 6335 C C . PHE A 1 773 ? 11.633 14.508 19.375 1 34.28 773 PHE A C 1
ATOM 6337 O O . PHE A 1 773 ? 11.875 15.484 20.094 1 34.28 773 PHE A O 1
ATOM 6344 N N . SER A 1 774 ? 12.672 14.047 19.359 1 35.84 774 SER A N 1
ATOM 6345 C CA . SER A 1 774 ? 13.5 15.125 18.828 1 35.84 774 SER A CA 1
ATOM 6346 C C . SER A 1 774 ? 12.727 15.953 17.812 1 35.84 774 SER A C 1
ATOM 6348 O O . SER A 1 774 ? 12.367 15.453 16.734 1 35.84 774 SER A O 1
ATOM 6350 N N . ALA A 1 775 ? 11.914 16.719 18.297 1 39.25 775 ALA A N 1
ATOM 6351 C CA . ALA A 1 775 ? 10.961 17.672 17.703 1 39.25 775 ALA A CA 1
ATOM 6352 C C . ALA A 1 775 ? 11.289 17.938 16.25 1 39.25 775 ALA A C 1
ATOM 6354 O O . ALA A 1 775 ? 10.383 18.078 15.414 1 39.25 775 ALA A O 1
ATOM 6355 N N . GLY A 1 776 ? 12.57 18.469 15.883 1 40.84 776 GLY A N 1
ATOM 6356 C CA . GLY A 1 776 ? 12.789 19.406 14.797 1 40.84 776 GLY A CA 1
ATOM 6357 C C . GLY A 1 776 ? 13.312 18.75 13.531 1 40.84 776 GLY A C 1
ATOM 6358 O O . GLY A 1 776 ? 13.906 19.422 12.68 1 40.84 776 GLY A O 1
ATOM 6359 N N . SER A 1 777 ? 13.469 17.422 13.578 1 49.69 777 SER A N 1
ATOM 6360 C CA . SER A 1 777 ? 14.281 17.188 12.383 1 49.69 777 SER A CA 1
ATOM 6361 C C . SER A 1 777 ? 13.43 17.219 11.125 1 49.69 777 SER A C 1
ATOM 6363 O O . SER A 1 777 ? 12.43 16.5 11.023 1 49.69 777 SER A O 1
ATOM 6365 N N . ASP A 1 778 ? 13.43 18.328 10.594 1 62.25 778 ASP A N 1
ATOM 6366 C CA . ASP A 1 778 ? 12.914 18.547 9.242 1 62.25 778 ASP A CA 1
ATOM 6367 C C . ASP A 1 778 ? 13.383 17.453 8.289 1 62.25 778 ASP A C 1
ATOM 6369 O O . ASP A 1 778 ? 14.477 16.906 8.453 1 62.25 778 ASP A O 1
ATOM 6373 N N . ILE A 1 779 ? 12.469 16.844 7.688 1 63.41 779 ILE A N 1
ATOM 6374 C CA . ILE A 1 779 ? 12.742 15.82 6.68 1 63.41 779 ILE A CA 1
ATOM 6375 C C . ILE A 1 779 ? 14.047 16.141 5.961 1 63.41 779 ILE A C 1
ATOM 6377 O O . ILE A 1 779 ? 14.773 15.234 5.547 1 63.41 779 ILE A O 1
ATOM 6381 N N . ARG A 1 780 ? 14.391 17.453 5.887 1 62.31 780 ARG A N 1
ATOM 6382 C CA . ARG A 1 780 ? 15.594 17.922 5.211 1 62.31 780 ARG A CA 1
ATOM 6383 C C . ARG A 1 780 ? 16.859 17.5 5.969 1 62.31 780 ARG A C 1
ATOM 6385 O O . ARG A 1 780 ? 17.891 17.266 5.359 1 62.31 780 ARG A O 1
ATOM 6392 N N . VAL A 1 781 ? 16.672 17.25 7.215 1 63.22 781 VAL A N 1
ATOM 6393 C CA . VAL A 1 781 ? 17.812 16.844 8.031 1 63.22 781 VAL A CA 1
ATOM 6394 C C . VAL A 1 781 ? 17.953 15.328 8.023 1 63.22 781 VAL A C 1
ATOM 6396 O O . VAL A 1 781 ? 19.062 14.797 8.008 1 63.22 781 VAL A O 1
ATOM 6399 N N . LEU A 1 782 ? 16.875 14.703 7.934 1 64.75 782 LEU A N 1
ATOM 6400 C CA . LEU A 1 782 ? 16.844 13.242 7.98 1 64.75 782 LEU A CA 1
ATOM 6401 C C . LEU A 1 782 ? 17.484 12.656 6.727 1 64.75 782 LEU A C 1
ATOM 6403 O O . LEU A 1 782 ? 18.156 11.625 6.797 1 64.75 782 LEU A O 1
ATOM 6407 N N . LEU A 1 783 ? 17.375 13.367 5.629 1 64.5 783 LEU A N 1
ATOM 6408 C CA . LEU A 1 783 ? 17.844 12.836 4.355 1 64.5 783 LEU A CA 1
ATOM 6409 C C . LEU A 1 783 ? 19.203 13.445 3.984 1 64.5 783 LEU A C 1
ATOM 6411 O O . LEU A 1 783 ? 19.625 13.352 2.832 1 64.5 783 LEU A O 1
ATOM 6415 N N . ARG A 1 784 ? 19.859 14.133 4.875 1 68.19 784 ARG A N 1
ATOM 6416 C CA . ARG A 1 784 ? 21.109 14.852 4.625 1 68.19 784 ARG A CA 1
ATOM 6417 C C . ARG A 1 784 ? 22.203 13.891 4.164 1 68.19 784 ARG A C 1
ATOM 6419 O O . ARG A 1 784 ? 23.047 14.258 3.352 1 68.19 784 ARG A O 1
ATOM 6426 N N . LYS A 1 785 ? 22.062 12.656 4.57 1 69.69 785 LYS A N 1
ATOM 6427 C CA . LYS A 1 785 ? 23.125 11.695 4.273 1 69.69 785 LYS A CA 1
ATOM 6428 C C . LYS A 1 785 ? 23.172 11.367 2.785 1 69.69 785 LYS A C 1
ATOM 6430 O O . LYS A 1 785 ? 24.219 11.039 2.244 1 69.69 785 LYS A O 1
ATOM 6435 N N . ASN A 1 786 ? 22.125 11.594 2.133 1 69.12 786 ASN A N 1
ATOM 6436 C CA . ASN A 1 786 ? 22.047 11.227 0.724 1 69.12 786 ASN A CA 1
ATOM 6437 C C . ASN A 1 786 ? 22.328 12.414 -0.187 1 69.12 786 ASN A C 1
ATOM 6439 O O . ASN A 1 786 ? 22.359 12.273 -1.411 1 69.12 786 ASN A O 1
ATOM 6443 N N . LEU A 1 787 ? 22.656 13.641 0.473 1 80 787 LEU A N 1
ATOM 6444 C CA . LEU A 1 787 ? 22.828 14.844 -0.336 1 80 787 LEU A CA 1
ATOM 6445 C C . LEU A 1 787 ? 24.281 15.039 -0.716 1 80 787 LEU A C 1
ATOM 6447 O O . LEU A 1 787 ? 25.188 14.648 0.032 1 80 787 LEU A O 1
ATOM 6451 N N . THR A 1 788 ? 24.484 15.523 -1.891 1 81.75 788 THR A N 1
ATOM 6452 C CA . THR A 1 788 ? 25.828 15.805 -2.396 1 81.75 788 THR A CA 1
ATOM 6453 C C . THR A 1 788 ? 26.156 17.281 -2.246 1 81.75 788 THR A C 1
ATOM 6455 O O . THR A 1 788 ? 25.297 18.141 -2.439 1 81.75 788 THR A O 1
ATOM 6458 N N . ASP A 1 789 ? 27.344 17.578 -1.852 1 86 789 ASP A N 1
ATOM 6459 C CA . ASP A 1 789 ? 27.812 18.969 -1.719 1 86 789 ASP A CA 1
ATOM 6460 C C . ASP A 1 789 ? 27.922 19.641 -3.084 1 86 789 ASP A C 1
ATOM 6462 O O . ASP A 1 789 ? 28.484 19.062 -4.023 1 86 789 ASP A O 1
ATOM 6466 N N . PRO A 1 790 ? 27.312 20.75 -3.162 1 88.06 790 PRO A N 1
ATOM 6467 C CA . PRO A 1 790 ? 27.406 21.453 -4.441 1 88.06 790 PRO A CA 1
ATOM 6468 C C . PRO A 1 790 ? 28.828 21.938 -4.746 1 88.06 790 PRO A C 1
ATOM 6470 O O . PRO A 1 790 ? 29.531 22.391 -3.842 1 88.06 790 PRO A O 1
ATOM 6473 N N . PRO A 1 791 ? 29.234 21.812 -5.965 1 87.88 791 PRO A N 1
ATOM 6474 C CA . PRO A 1 791 ? 30.562 22.328 -6.332 1 87.88 791 PRO A CA 1
ATOM 6475 C C . PRO A 1 791 ? 30.656 23.844 -6.215 1 87.88 791 PRO A C 1
ATOM 6477 O O . PRO A 1 791 ? 29.641 24.547 -6.367 1 87.88 791 PRO A O 1
ATOM 6480 N N . GLU A 1 792 ? 31.781 24.438 -5.98 1 87.44 792 GLU A N 1
ATOM 6481 C CA . GLU A 1 792 ? 32.031 25.859 -5.754 1 87.44 792 GLU A CA 1
ATOM 6482 C C . GLU A 1 792 ? 31.688 26.672 -6.992 1 87.44 792 GLU A C 1
ATOM 6484 O O . GLU A 1 792 ? 31.234 27.812 -6.883 1 87.44 792 GLU A O 1
ATOM 6489 N N . SER A 1 793 ? 31.859 26.062 -8.133 1 86.75 793 SER A N 1
ATOM 6490 C CA . SER A 1 793 ? 31.562 26.766 -9.375 1 86.75 793 SER A CA 1
ATOM 6491 C C . SER A 1 793 ? 30.078 27.094 -9.492 1 86.75 793 SER A C 1
ATOM 6493 O O . SER A 1 793 ? 29.703 28.188 -9.93 1 86.75 793 SER A O 1
ATOM 6495 N N . ASP A 1 794 ? 29.297 26.234 -9.047 1 87.75 794 ASP A N 1
ATOM 6496 C CA . ASP A 1 794 ? 27.859 26.438 -9.109 1 87.75 794 ASP A CA 1
ATOM 6497 C C . ASP A 1 794 ? 27.406 27.484 -8.094 1 87.75 794 ASP A C 1
ATOM 6499 O O . ASP A 1 794 ? 26.484 28.25 -8.359 1 87.75 794 ASP A O 1
ATOM 6503 N N . LEU A 1 795 ? 28.078 27.516 -6.984 1 89 795 LEU A N 1
ATOM 6504 C CA . LEU A 1 795 ? 27.75 28.5 -5.953 1 89 795 LEU A CA 1
ATOM 6505 C C . LEU A 1 795 ? 28.062 29.906 -6.426 1 89 795 LEU A C 1
ATOM 6507 O O . LEU A 1 795 ? 27.219 30.812 -6.277 1 89 795 LEU A O 1
ATOM 6511 N N . LEU A 1 796 ? 29.234 30.031 -7.055 1 87.19 796 LEU A N 1
ATOM 6512 C CA . LEU A 1 796 ? 29.672 31.344 -7.516 1 87.19 796 LEU A CA 1
ATOM 6513 C C . LEU A 1 796 ? 28.812 31.828 -8.688 1 87.19 796 LEU A C 1
ATOM 6515 O O . LEU A 1 796 ? 28.547 33.031 -8.812 1 87.19 796 LEU A O 1
ATOM 6519 N N . HIS A 1 797 ? 28.359 30.859 -9.453 1 87.69 797 HIS A N 1
ATOM 6520 C CA . HIS A 1 797 ? 27.484 31.203 -10.57 1 87.69 797 HIS A CA 1
ATOM 6521 C C . HIS A 1 797 ? 26.156 31.766 -10.07 1 87.69 797 HIS A C 1
ATOM 6523 O O . HIS A 1 797 ? 25.625 32.719 -10.633 1 87.69 797 HIS A O 1
ATOM 6529 N N . GLU A 1 798 ? 25.625 31.188 -9.016 1 87.5 798 GLU A N 1
ATOM 6530 C CA . GLU A 1 798 ? 24.359 31.641 -8.453 1 87.5 798 GLU A CA 1
ATOM 6531 C C . GLU A 1 798 ? 24.5 33 -7.781 1 87.5 798 GLU A C 1
ATOM 6533 O O . GLU A 1 798 ? 23.578 33.812 -7.816 1 87.5 798 GLU A O 1
ATOM 6538 N N . ILE A 1 799 ? 25.641 33.281 -7.227 1 87.12 799 ILE A N 1
ATOM 6539 C CA . ILE A 1 799 ? 25.906 34.562 -6.551 1 87.12 799 ILE A CA 1
ATOM 6540 C C . ILE A 1 799 ? 26.094 35.656 -7.586 1 87.12 799 ILE A C 1
ATOM 6542 O O . ILE A 1 799 ? 25.672 36.812 -7.371 1 87.12 799 ILE A O 1
ATOM 6546 N N . HIS A 1 800 ? 26.688 35.281 -8.703 1 84.31 800 HIS A N 1
ATOM 6547 C CA . HIS A 1 800 ? 26.922 36.281 -9.75 1 84.31 800 HIS A CA 1
ATOM 6548 C C . HIS A 1 800 ? 25.641 36.688 -10.453 1 84.31 800 HIS A C 1
ATOM 6550 O O . HIS A 1 800 ? 25.547 37.75 -11.039 1 84.31 800 HIS A O 1
ATOM 6556 N N . LYS A 1 801 ? 24.703 35.781 -10.414 1 81.38 801 LYS A N 1
ATOM 6557 C CA . LYS A 1 801 ? 23.406 36.094 -10.992 1 81.38 801 LYS A CA 1
ATOM 6558 C C . LYS A 1 801 ? 22.672 37.156 -10.172 1 81.38 801 LYS A C 1
ATOM 6560 O O . LYS A 1 801 ? 21.719 37.781 -10.656 1 81.38 801 LYS A O 1
ATOM 6565 N N . HIS A 1 802 ? 23.219 37.406 -9.008 1 79.75 802 HIS A N 1
ATOM 6566 C CA . HIS A 1 802 ? 22.625 38.406 -8.148 1 79.75 802 HIS A CA 1
ATOM 6567 C C . HIS A 1 802 ? 23.062 39.812 -8.57 1 79.75 802 HIS A C 1
ATOM 6569 O O . HIS A 1 802 ? 24.234 40.156 -8.445 1 79.75 802 HIS A O 1
ATOM 6575 N N . SER A 1 803 ? 22.25 40.594 -9.172 1 70.56 803 SER A N 1
ATOM 6576 C CA . SER A 1 803 ? 22.578 41.875 -9.766 1 70.56 803 SER A CA 1
ATOM 6577 C C . SER A 1 803 ? 23.062 42.875 -8.711 1 70.56 803 SER A C 1
ATOM 6579 O O . SER A 1 803 ? 23.906 43.719 -8.992 1 70.56 803 SER A O 1
ATOM 6581 N N . ASP A 1 804 ? 22.625 42.719 -7.457 1 69.44 804 ASP A N 1
ATOM 6582 C CA . ASP A 1 804 ? 22.922 43.781 -6.488 1 69.44 804 ASP A CA 1
ATOM 6583 C C . ASP A 1 804 ? 24.156 43.438 -5.66 1 69.44 804 ASP A C 1
ATOM 6585 O O . ASP A 1 804 ? 24.641 44.281 -4.902 1 69.44 804 ASP A O 1
ATOM 6589 N N . LEU A 1 805 ? 24.641 42.25 -5.598 1 68.88 805 LEU A N 1
ATOM 6590 C CA . LEU A 1 805 ? 25.766 41.875 -4.75 1 68.88 805 LEU A CA 1
ATOM 6591 C C . LEU A 1 805 ? 27.094 42.281 -5.387 1 68.88 805 LEU A C 1
ATOM 6593 O O . LEU A 1 805 ? 28.062 42.531 -4.688 1 68.88 805 LEU A O 1
ATOM 6597 N N . LEU A 1 806 ? 27.234 42.281 -6.871 1 53.31 806 LEU A N 1
ATOM 6598 C CA . LEU A 1 806 ? 28.484 42.688 -7.48 1 53.31 806 LEU A CA 1
ATOM 6599 C C . LEU A 1 806 ? 28.406 44.125 -7.984 1 53.31 806 LEU A C 1
ATOM 6601 O O . LEU A 1 806 ? 27.359 44.562 -8.469 1 53.31 806 LEU A O 1
ATOM 6605 N N . MET B 1 1 ? 70.5 46.938 8.508 1 17.12 1 MET B N 1
ATOM 6606 C CA . MET B 1 1 ? 71.375 45.781 8.805 1 17.12 1 MET B CA 1
ATOM 6607 C C . MET B 1 1 ? 70.625 44.75 9.664 1 17.12 1 MET B C 1
ATOM 6609 O O . MET B 1 1 ? 71 43.594 9.648 1 17.12 1 MET B O 1
ATOM 6613 N N . ALA B 1 2 ? 69.875 45.219 10.602 1 20.77 2 ALA B N 1
ATOM 6614 C CA . ALA B 1 2 ? 69.5 44.344 11.703 1 20.77 2 ALA B CA 1
ATOM 6615 C C . ALA B 1 2 ? 68.625 43.219 11.211 1 20.77 2 ALA B C 1
ATOM 6617 O O . ALA B 1 2 ? 68.062 42.469 12.023 1 20.77 2 ALA B O 1
ATOM 6618 N N . SER B 1 3 ? 68.25 43.188 9.93 1 21.09 3 SER B N 1
ATOM 6619 C CA . SER B 1 3 ? 67.188 42.688 9.047 1 21.09 3 SER B CA 1
ATOM 6620 C C . SER B 1 3 ? 67.188 41.156 9.039 1 21.09 3 SER B C 1
ATOM 6622 O O . SER B 1 3 ? 66.062 40.594 8.883 1 21.09 3 SER B O 1
ATOM 6624 N N . LEU B 1 4 ? 68.312 40.625 8.781 1 19.56 4 LEU B N 1
ATOM 6625 C CA . LEU B 1 4 ? 68.625 39.469 7.926 1 19.56 4 LEU B CA 1
ATOM 6626 C C . LEU B 1 4 ? 68.312 38.156 8.664 1 19.56 4 LEU B C 1
ATOM 6628 O O . LEU B 1 4 ? 68.188 37.125 8.031 1 19.56 4 LEU B O 1
ATOM 6632 N N . ASN B 1 5 ? 68.5 38.219 9.977 1 19.42 5 ASN B N 1
ATOM 6633 C CA . ASN B 1 5 ? 69.125 37.094 10.625 1 19.42 5 ASN B CA 1
ATOM 6634 C C . ASN B 1 5 ? 68.188 35.906 10.75 1 19.42 5 ASN B C 1
ATOM 6636 O O . ASN B 1 5 ? 68.625 34.75 10.93 1 19.42 5 ASN B O 1
ATOM 6640 N N . GLU B 1 6 ? 66.875 36.156 11.031 1 22.61 6 GLU B N 1
ATOM 6641 C CA . GLU B 1 6 ? 66.25 35.406 12.109 1 22.61 6 GLU B CA 1
ATOM 6642 C C . GLU B 1 6 ? 65.75 34.062 11.609 1 22.61 6 GLU B C 1
ATOM 6644 O O . GLU B 1 6 ? 64.562 33.844 11.477 1 22.61 6 GLU B O 1
ATOM 6649 N N . GLN B 1 7 ? 66.25 33.562 10.453 1 20.72 7 GLN B N 1
ATOM 6650 C CA . GLN B 1 7 ? 65.688 32.625 9.477 1 20.72 7 GLN B CA 1
ATOM 6651 C C . GLN B 1 7 ? 65.562 31.234 10.07 1 20.72 7 GLN B C 1
ATOM 6653 O O . GLN B 1 7 ? 64.75 30.438 9.641 1 20.72 7 GLN B O 1
ATOM 6658 N N . LEU B 1 8 ? 66.625 30.781 10.758 1 20.7 8 LEU B N 1
ATOM 6659 C CA . LEU B 1 8 ? 67.25 29.453 10.586 1 20.7 8 LEU B CA 1
ATOM 6660 C C . LEU B 1 8 ? 66.438 28.391 11.305 1 20.7 8 LEU B C 1
ATOM 6662 O O . LEU B 1 8 ? 66.625 27.203 11.094 1 20.7 8 LEU B O 1
ATOM 6666 N N . ILE B 1 9 ? 65.688 28.688 12.359 1 22.28 9 ILE B N 1
ATOM 6667 C CA . ILE B 1 9 ? 65.625 27.812 13.523 1 22.28 9 ILE B CA 1
ATOM 6668 C C . ILE B 1 9 ? 64.75 26.609 13.266 1 22.28 9 ILE B C 1
ATOM 6670 O O . ILE B 1 9 ? 64.438 25.828 14.172 1 22.28 9 ILE B O 1
ATOM 6674 N N . VAL B 1 10 ? 64 26.484 12.148 1 22.83 10 VAL B N 1
ATOM 6675 C CA . VAL B 1 10 ? 62.688 25.812 12.195 1 22.83 10 VAL B CA 1
ATOM 6676 C C . VAL B 1 10 ? 62.906 24.297 12.25 1 22.83 10 VAL B C 1
ATOM 6678 O O . VAL B 1 10 ? 61.938 23.531 12.289 1 22.83 10 VAL B O 1
ATOM 6681 N N . ASN B 1 11 ? 64.125 23.734 11.922 1 20.61 11 ASN B N 1
ATOM 6682 C CA . ASN B 1 11 ? 64.188 22.453 11.234 1 20.61 11 ASN B CA 1
ATOM 6683 C C . ASN B 1 11 ? 63.812 21.297 12.164 1 20.61 11 ASN B C 1
ATOM 6685 O O . ASN B 1 11 ? 63.656 20.156 11.711 1 20.61 11 ASN B O 1
ATOM 6689 N N . GLU B 1 12 ? 64.25 21.328 13.406 1 20.27 12 GLU B N 1
ATOM 6690 C CA . GLU B 1 12 ? 64.875 20.172 14.008 1 20.27 12 GLU B CA 1
ATOM 6691 C C . GLU B 1 12 ? 63.875 19.078 14.336 1 20.27 12 GLU B C 1
ATOM 6693 O O . GLU B 1 12 ? 64.188 17.891 14.234 1 20.27 12 GLU B O 1
ATOM 6698 N N . GLU B 1 13 ? 62.812 19.266 15.125 1 21.25 13 GLU B N 1
ATOM 6699 C CA . GLU B 1 13 ? 62.469 18.453 16.281 1 21.25 13 GLU B CA 1
ATOM 6700 C C . GLU B 1 13 ? 61.688 17.219 15.867 1 21.25 13 GLU B C 1
ATOM 6702 O O . GLU B 1 13 ? 60.5 17.125 16.156 1 21.25 13 GLU B O 1
ATOM 6707 N N . GLU B 1 14 ? 61.5 16.766 14.633 1 21.55 14 GLU B N 1
ATOM 6708 C CA . GLU B 1 14 ? 60.469 15.883 14.109 1 21.55 14 GLU B CA 1
ATOM 6709 C C . GLU B 1 14 ? 60.688 14.453 14.602 1 21.55 14 GLU B C 1
ATOM 6711 O O . GLU B 1 14 ? 60 13.523 14.148 1 21.55 14 GLU B O 1
ATOM 6716 N N . GLU B 1 15 ? 61.781 14.086 15.281 1 20.2 15 GLU B N 1
ATOM 6717 C CA . GLU B 1 15 ? 62.344 12.742 15.266 1 20.2 15 GLU B CA 1
ATOM 6718 C C . GLU B 1 15 ? 61.406 11.742 15.945 1 20.2 15 GLU B C 1
ATOM 6720 O O . GLU B 1 15 ? 61.219 10.625 15.461 1 20.2 15 GLU B O 1
ATOM 6725 N N . GLU B 1 16 ? 61.188 11.859 17.234 1 20.48 16 GLU B N 1
ATOM 6726 C CA . GLU B 1 16 ? 61.375 10.812 18.234 1 20.48 16 GLU B CA 1
ATOM 6727 C C . GLU B 1 16 ? 60.188 9.891 18.328 1 20.48 16 GLU B C 1
ATOM 6729 O O . GLU B 1 16 ? 60.219 8.891 19.047 1 20.48 16 GLU B O 1
ATOM 6734 N N . LYS B 1 17 ? 59 10.305 17.922 1 22.55 17 LYS B N 1
ATOM 6735 C CA . LYS B 1 17 ? 57.875 9.766 18.656 1 22.55 17 LYS B CA 1
ATOM 6736 C C . LYS B 1 17 ? 57.625 8.305 18.312 1 22.55 17 LYS B C 1
ATOM 6738 O O . LYS B 1 17 ? 56.531 7.77 18.547 1 22.55 17 LYS B O 1
ATOM 6743 N N . THR B 1 18 ? 58.531 7.609 17.609 1 20.28 18 THR B N 1
ATOM 6744 C CA . THR B 1 18 ? 58.188 6.371 16.922 1 20.28 18 THR B CA 1
ATOM 6745 C C . THR B 1 18 ? 57.938 5.25 17.922 1 20.28 18 THR B C 1
ATOM 6747 O O . THR B 1 18 ? 57.406 4.195 17.562 1 20.28 18 THR B O 1
ATOM 6750 N N . ASP B 1 19 ? 58.594 5.238 19.078 1 20.48 19 ASP B N 1
ATOM 6751 C CA . ASP B 1 19 ? 59.094 3.973 19.625 1 20.48 19 ASP B CA 1
ATOM 6752 C C . ASP B 1 19 ? 57.969 3.191 20.297 1 20.48 19 ASP B C 1
ATOM 6754 O O . ASP B 1 19 ? 58.125 2.01 20.609 1 20.48 19 ASP B O 1
ATOM 6758 N N . LYS B 1 20 ? 57 3.922 20.906 1 22.77 20 LYS B N 1
ATOM 6759 C CA . LYS B 1 20 ? 56.5 3.408 22.172 1 22.77 20 LYS B CA 1
ATOM 6760 C C . LYS B 1 20 ? 55.625 2.176 21.953 1 22.77 20 LYS B C 1
ATOM 6762 O O . LYS B 1 20 ? 55.125 1.59 22.906 1 22.77 20 LYS B O 1
ATOM 6767 N N . SER B 1 21 ? 55.062 2.074 20.828 1 21.8 21 SER B N 1
ATOM 6768 C CA . SER B 1 21 ? 53.812 1.331 20.906 1 21.8 21 SER B CA 1
ATOM 6769 C C . SER B 1 21 ? 54.062 -0.141 21.219 1 21.8 21 SER B C 1
ATOM 6771 O O . SER B 1 21 ? 53.156 -0.961 21.141 1 21.8 21 SER B O 1
ATOM 6773 N N . HIS B 1 22 ? 55.375 -0.587 21.328 1 21.72 22 HIS B N 1
ATOM 6774 C CA . HIS B 1 22 ? 55.656 -2.006 21.156 1 21.72 22 HIS B CA 1
ATOM 6775 C C . HIS B 1 22 ? 55.156 -2.828 22.328 1 21.72 22 HIS B C 1
ATOM 6777 O O . HIS B 1 22 ? 55.125 -4.059 22.266 1 21.72 22 HIS B O 1
ATOM 6783 N N . HIS B 1 23 ? 55.219 -2.227 23.516 1 22.77 23 HIS B N 1
ATOM 6784 C CA . HIS B 1 23 ? 55.594 -3.072 24.641 1 22.77 23 HIS B CA 1
ATOM 6785 C C . HIS B 1 23 ? 54.469 -3.99 25.047 1 22.77 23 HIS B C 1
ATOM 6787 O O . HIS B 1 23 ? 54.625 -4.855 25.906 1 22.77 23 HIS B O 1
ATOM 6793 N N . ILE B 1 24 ? 53.25 -3.498 24.812 1 23.94 24 ILE B N 1
ATOM 6794 C CA . ILE B 1 24 ? 52.312 -3.953 25.812 1 23.94 24 ILE B CA 1
ATOM 6795 C C . ILE B 1 24 ? 52.031 -5.449 25.641 1 23.94 24 ILE B C 1
ATOM 6797 O O . ILE B 1 24 ? 51.25 -6.035 26.375 1 23.94 24 ILE B O 1
ATOM 6801 N N . MET B 1 25 ? 52.469 -6.035 24.469 1 21.53 25 MET B N 1
ATOM 6802 C CA . MET B 1 25 ? 51.938 -7.363 24.156 1 21.53 25 MET B CA 1
ATOM 6803 C C . MET B 1 25 ? 52.406 -8.391 25.188 1 21.53 25 MET B C 1
ATOM 6805 O O . MET B 1 25 ? 52.125 -9.578 25.062 1 21.53 25 MET B O 1
ATOM 6809 N N . SER B 1 26 ? 53.406 -7.969 26 1 21.98 26 SER B N 1
ATOM 6810 C CA . SER B 1 26 ? 54.281 -9.016 26.5 1 21.98 26 SER B CA 1
ATOM 6811 C C . SER B 1 26 ? 53.594 -9.883 27.547 1 21.98 26 SER B C 1
ATOM 6813 O O . SER B 1 26 ? 53.906 -11.062 27.672 1 21.98 26 SER B O 1
ATOM 6815 N N . SER B 1 27 ? 53 -9.195 28.453 1 24.05 27 SER B N 1
ATOM 6816 C CA . SER B 1 27 ? 53.125 -9.719 29.812 1 24.05 27 SER B CA 1
ATOM 6817 C C . SER B 1 27 ? 52.312 -10.984 30.016 1 24.05 27 SER B C 1
ATOM 6819 O O . SER B 1 27 ? 52.406 -11.641 31.047 1 24.05 27 SER B O 1
ATOM 6821 N N . MET B 1 28 ? 51.156 -10.969 29.359 1 21.39 28 MET B N 1
ATOM 6822 C CA . MET B 1 28 ? 50.219 -11.898 30 1 21.39 28 MET B CA 1
ATOM 6823 C C . MET B 1 28 ? 50.719 -13.336 29.875 1 21.39 28 MET B C 1
ATOM 6825 O O . MET B 1 28 ? 49.969 -14.281 30.172 1 21.39 28 MET B O 1
ATOM 6829 N N . ALA B 1 29 ? 51.906 -13.531 29.25 1 23.44 29 ALA B N 1
ATOM 6830 C CA . ALA B 1 29 ? 52.344 -14.875 28.891 1 23.44 29 ALA B CA 1
ATOM 6831 C C . ALA B 1 29 ? 52.688 -15.688 30.141 1 23.44 29 ALA B C 1
ATOM 6833 O O . ALA B 1 29 ? 53.188 -16.797 30.047 1 23.44 29 ALA B O 1
ATOM 6834 N N . ALA B 1 30 ? 52.625 -15.031 31.328 1 23.02 30 ALA B N 1
ATOM 6835 C CA . ALA B 1 30 ? 53.562 -15.57 32.312 1 23.02 30 ALA B CA 1
ATOM 6836 C C . ALA B 1 30 ? 53.188 -17 32.688 1 23.02 30 ALA B C 1
ATOM 6838 O O . ALA B 1 30 ? 54.062 -17.812 33 1 23.02 30 ALA B O 1
ATOM 6839 N N . GLY B 1 31 ? 51.969 -17.125 33.125 1 23.09 31 GLY B N 1
ATOM 6840 C CA . GLY B 1 31 ? 51.906 -18.062 34.25 1 23.09 31 GLY B CA 1
ATOM 6841 C C . GLY B 1 31 ? 52.25 -19.484 33.875 1 23.09 31 GLY B C 1
ATOM 6842 O O . GLY B 1 31 ? 52.438 -20.328 34.719 1 23.09 31 GLY B O 1
ATOM 6843 N N . LEU B 1 32 ? 51.75 -19.953 32.688 1 21.73 32 LEU B N 1
ATOM 6844 C CA . LEU B 1 32 ? 51.625 -21.406 32.594 1 21.73 32 LEU B CA 1
ATOM 6845 C C . LEU B 1 32 ? 53 -22.047 32.5 1 21.73 32 LEU B C 1
ATOM 6847 O O . LEU B 1 32 ? 53.562 -22.141 31.391 1 21.73 32 LEU B O 1
ATOM 6851 N N . GLU B 1 33 ? 54 -21.719 33.344 1 22.92 33 GLU B N 1
ATOM 6852 C CA . GLU B 1 33 ? 55.375 -22.141 33.25 1 22.92 33 GLU B CA 1
ATOM 6853 C C . GLU B 1 33 ? 55.5 -23.656 33.344 1 22.92 33 GLU B C 1
ATOM 6855 O O . GLU B 1 33 ? 56.594 -24.188 33.438 1 22.92 33 GLU B O 1
ATOM 6860 N N . ASP B 1 34 ? 54.469 -24.438 33.562 1 24.64 34 ASP B N 1
ATOM 6861 C CA . ASP B 1 34 ? 54.875 -25.734 34.062 1 24.64 34 ASP B CA 1
ATOM 6862 C C . ASP B 1 34 ? 55.969 -26.344 33.188 1 24.64 34 ASP B C 1
ATOM 6864 O O . ASP B 1 34 ? 56.094 -26 32 1 24.64 34 ASP B O 1
ATOM 6868 N N . ASP B 1 35 ? 56.969 -27.188 33.75 1 23.83 35 ASP B N 1
ATOM 6869 C CA . ASP B 1 35 ? 58.312 -27.703 33.531 1 23.83 35 ASP B CA 1
ATOM 6870 C C . ASP B 1 35 ? 58.406 -28.5 32.25 1 23.83 35 ASP B C 1
ATOM 6872 O O . ASP B 1 35 ? 59.5 -28.812 31.766 1 23.83 35 ASP B O 1
ATOM 6876 N N . SER B 1 36 ? 57.438 -29.375 31.953 1 25.91 36 SER B N 1
ATOM 6877 C CA . SER B 1 36 ? 57.875 -30.594 31.297 1 25.91 36 SER B CA 1
ATOM 6878 C C . SER B 1 36 ? 58.594 -30.281 29.984 1 25.91 36 SER B C 1
ATOM 6880 O O . SER B 1 36 ? 58.125 -29.5 29.172 1 25.91 36 SER B O 1
ATOM 6882 N N . THR B 1 37 ? 59.906 -30.266 29.969 1 26.23 37 THR B N 1
ATOM 6883 C CA . THR B 1 37 ? 60.906 -30 28.922 1 26.23 37 THR B CA 1
ATOM 6884 C C . THR B 1 37 ? 60.625 -30.828 27.672 1 26.23 37 THR B C 1
ATOM 6886 O O . THR B 1 37 ? 61.219 -31.875 27.469 1 26.23 37 THR B O 1
ATOM 6889 N N . SER B 1 38 ? 59.438 -31.406 27.531 1 24.92 38 SER B N 1
ATOM 6890 C CA . SER B 1 38 ? 59.406 -32.406 26.484 1 24.92 38 SER B CA 1
ATOM 6891 C C . SER B 1 38 ? 59.906 -31.859 25.156 1 24.92 38 SER B C 1
ATOM 6893 O O . SER B 1 38 ? 59.625 -30.719 24.797 1 24.92 38 SER B O 1
ATOM 6895 N N . GLU B 1 39 ? 61.094 -32.344 24.719 1 25.06 39 GLU B N 1
ATOM 6896 C CA . GLU B 1 39 ? 61.781 -32.031 23.484 1 25.06 39 GLU B CA 1
ATOM 6897 C C . GLU B 1 39 ? 60.812 -31.906 22.312 1 25.06 39 GLU B C 1
ATOM 6899 O O . GLU B 1 39 ? 59.938 -32.75 22.141 1 25.06 39 GLU B O 1
ATOM 6904 N N . ALA B 1 40 ? 60.469 -30.688 21.906 1 26.8 40 ALA B N 1
ATOM 6905 C CA . ALA B 1 40 ? 59.688 -30.312 20.75 1 26.8 40 ALA B CA 1
ATOM 6906 C C . ALA B 1 40 ? 60.125 -31.062 19.5 1 26.8 40 ALA B C 1
ATOM 6908 O O . ALA B 1 40 ? 61.188 -30.734 18.922 1 26.8 40 ALA B O 1
ATOM 6909 N N . THR B 1 41 ? 60.094 -32.344 19.609 1 28.89 41 THR B N 1
ATOM 6910 C CA . THR B 1 41 ? 60.469 -33.062 18.391 1 28.89 41 THR B CA 1
ATOM 6911 C C . THR B 1 41 ? 59.875 -32.375 17.172 1 28.89 41 THR B C 1
ATOM 6913 O O . THR B 1 41 ? 58.75 -31.922 17.188 1 28.89 41 THR B O 1
ATOM 6916 N N . PRO B 1 42 ? 60.719 -31.734 16.312 1 27.36 42 PRO B N 1
ATOM 6917 C CA . PRO B 1 42 ? 60.188 -31.078 15.117 1 27.36 42 PRO B CA 1
ATOM 6918 C C . PRO B 1 42 ? 58.969 -31.812 14.523 1 27.36 42 PRO B C 1
ATOM 6920 O O . PRO B 1 42 ? 58.875 -33.031 14.648 1 27.36 42 PRO B O 1
ATOM 6923 N N . LEU B 1 43 ? 57.781 -31.219 14.711 1 26.52 43 LEU B N 1
ATOM 6924 C CA . LEU B 1 43 ? 56.594 -31.734 14.016 1 26.52 43 LEU B CA 1
ATOM 6925 C C . LEU B 1 43 ? 57 -32.375 12.688 1 26.52 43 LEU B C 1
ATOM 6927 O O . LEU B 1 43 ? 57.5 -31.688 11.797 1 26.52 43 LEU B O 1
ATOM 6931 N N . LEU B 1 44 ? 57.688 -33.5 12.797 1 24.48 44 LEU B N 1
ATOM 6932 C CA . LEU B 1 44 ? 57.875 -34.25 11.57 1 24.48 44 LEU B CA 1
ATOM 6933 C C . LEU B 1 44 ? 56.688 -34.062 10.625 1 24.48 44 LEU B C 1
ATOM 6935 O O . LEU B 1 44 ? 55.531 -34.312 11.023 1 24.48 44 LEU B O 1
ATOM 6939 N N . TYR B 1 45 ? 56.781 -33.062 9.75 1 25.72 45 TYR B N 1
ATOM 6940 C CA . TYR B 1 45 ? 55.938 -33.125 8.555 1 25.72 45 TYR B CA 1
ATOM 6941 C C . TYR B 1 45 ? 55.719 -34.562 8.117 1 25.72 45 TYR B C 1
ATOM 6943 O O . TYR B 1 45 ? 56.625 -35.219 7.645 1 25.72 45 TYR B O 1
ATOM 6951 N N . ARG B 1 46 ? 55.188 -35.344 9.07 1 27.95 46 ARG B N 1
ATOM 6952 C CA . ARG B 1 46 ? 54.75 -36.594 8.453 1 27.95 46 ARG B CA 1
ATOM 6953 C C . ARG B 1 46 ? 54.281 -36.344 7.02 1 27.95 46 ARG B C 1
ATOM 6955 O O . ARG B 1 46 ? 53.406 -35.531 6.777 1 27.95 46 ARG B O 1
ATOM 6962 N N . ARG B 1 47 ? 55.281 -36.469 6.145 1 28.59 47 ARG B N 1
ATOM 6963 C CA . ARG B 1 47 ? 54.844 -36.75 4.773 1 28.59 47 ARG B CA 1
ATOM 6964 C C . ARG B 1 47 ? 53.562 -37.594 4.75 1 28.59 47 ARG B C 1
ATOM 6966 O O . ARG B 1 47 ? 53.625 -38.781 5.074 1 28.59 47 ARG B O 1
ATOM 6973 N N . VAL B 1 48 ? 52.5 -37.156 5.34 1 29.89 48 VAL B N 1
ATOM 6974 C CA . VAL B 1 48 ? 51.281 -37.844 4.906 1 29.89 48 VAL B CA 1
ATOM 6975 C C . VAL B 1 48 ? 51.469 -38.312 3.469 1 29.89 48 VAL B C 1
ATOM 6977 O O . VAL B 1 48 ? 51.688 -37.531 2.559 1 29.89 48 VAL B O 1
ATOM 6980 N N . THR B 1 49 ? 52.219 -39.375 3.35 1 29.28 49 THR B N 1
ATOM 6981 C CA . THR B 1 49 ? 52.062 -40.062 2.076 1 29.28 49 THR B CA 1
ATOM 6982 C C . THR B 1 49 ? 50.594 -39.969 1.593 1 29.28 49 THR B C 1
ATOM 6984 O O . THR B 1 49 ? 49.719 -40.594 2.172 1 29.28 49 THR B O 1
ATOM 6987 N N . VAL B 1 50 ? 50.188 -38.75 1.376 1 33.03 50 VAL B N 1
ATOM 6988 C CA . VAL B 1 50 ? 49 -38.719 0.521 1 33.03 50 VAL B CA 1
ATOM 6989 C C . VAL B 1 50 ? 49.031 -39.875 -0.471 1 33.03 50 VAL B C 1
ATOM 6991 O O . VAL B 1 50 ? 49.969 -39.969 -1.287 1 33.03 50 VAL B O 1
ATOM 6994 N N . ASN B 1 51 ? 48.969 -41.125 0.029 1 32.91 51 ASN B N 1
ATOM 6995 C CA . ASN B 1 51 ? 48.625 -42.125 -0.989 1 32.91 51 ASN B CA 1
ATOM 6996 C C . ASN B 1 51 ? 47.969 -41.469 -2.213 1 32.91 51 ASN B C 1
ATOM 6998 O O . ASN B 1 51 ? 46.938 -40.812 -2.104 1 32.91 51 ASN B O 1
ATOM 7002 N N . HIS B 1 52 ? 48.781 -40.875 -3.059 1 39.19 52 HIS B N 1
ATOM 7003 C CA . HIS B 1 52 ? 48.438 -40.438 -4.402 1 39.19 52 HIS B CA 1
ATOM 7004 C C . HIS B 1 52 ? 47.406 -41.375 -5.055 1 39.19 52 HIS B C 1
ATOM 7006 O O . HIS B 1 52 ? 47.781 -42.312 -5.75 1 39.19 52 HIS B O 1
ATOM 7012 N N . THR B 1 53 ? 46.5 -41.906 -4.398 1 41.94 53 THR B N 1
ATOM 7013 C CA . THR B 1 53 ? 45.469 -42.594 -5.172 1 41.94 53 THR B CA 1
ATOM 7014 C C . THR B 1 53 ? 45.094 -41.781 -6.418 1 41.94 53 THR B C 1
ATOM 7016 O O . THR B 1 53 ? 44.781 -40.594 -6.328 1 41.94 53 THR B O 1
ATOM 7019 N N . ARG B 1 54 ? 45.688 -42.125 -7.508 1 50.75 54 ARG B N 1
ATOM 7020 C CA . ARG B 1 54 ? 45.406 -41.656 -8.859 1 50.75 54 ARG B CA 1
ATOM 7021 C C . ARG B 1 54 ? 43.906 -41.344 -9.031 1 50.75 54 ARG B C 1
ATOM 7023 O O . ARG B 1 54 ? 43.062 -42.25 -8.938 1 50.75 54 ARG B O 1
ATOM 7030 N N . VAL B 1 55 ? 43.469 -40.219 -8.664 1 66.25 55 VAL B N 1
ATOM 7031 C CA . VAL B 1 55 ? 42.094 -39.812 -8.945 1 66.25 55 VAL B CA 1
ATOM 7032 C C . VAL B 1 55 ? 41.781 -40 -10.422 1 66.25 55 VAL B C 1
ATOM 7034 O O . VAL B 1 55 ? 42.531 -39.531 -11.289 1 66.25 55 VAL B O 1
ATOM 7037 N N . ASP B 1 56 ? 41.094 -41.062 -10.805 1 79.56 56 ASP B N 1
ATOM 7038 C CA . ASP B 1 56 ? 40.625 -41.312 -12.164 1 79.56 56 ASP B CA 1
ATOM 7039 C C . ASP B 1 56 ? 40 -40.062 -12.773 1 79.56 56 ASP B C 1
ATOM 7041 O O . ASP B 1 56 ? 39.156 -39.438 -12.172 1 79.56 56 ASP B O 1
ATOM 7045 N N . PRO B 1 57 ? 40.719 -39.562 -13.812 1 86.06 57 PRO B N 1
ATOM 7046 C CA . PRO B 1 57 ? 40.25 -38.344 -14.461 1 86.06 57 PRO B CA 1
ATOM 7047 C C . PRO B 1 57 ? 38.75 -38.438 -14.789 1 86.06 57 PRO B C 1
ATOM 7049 O O . PRO B 1 57 ? 38.062 -37.406 -14.719 1 86.06 57 PRO B O 1
ATOM 7052 N N . GLU B 1 58 ? 38.281 -39.594 -15 1 88.38 58 GLU B N 1
ATOM 7053 C CA . GLU B 1 58 ? 36.875 -39.719 -15.336 1 88.38 58 GLU B CA 1
ATOM 7054 C C . GLU B 1 58 ? 36 -39.406 -14.117 1 88.38 58 GLU B C 1
ATOM 7056 O O . GLU B 1 58 ? 34.938 -38.781 -14.242 1 88.38 58 GLU B O 1
ATOM 7061 N N . VAL B 1 59 ? 36.469 -39.906 -13.016 1 90.44 59 VAL B N 1
ATOM 7062 C CA . VAL B 1 59 ? 35.719 -39.656 -11.789 1 90.44 59 VAL B CA 1
ATOM 7063 C C . VAL B 1 59 ? 35.812 -38.188 -11.406 1 90.44 59 VAL B C 1
ATOM 7065 O O . VAL B 1 59 ? 34.812 -37.594 -10.938 1 90.44 59 VAL B O 1
ATOM 7068 N N . ALA B 1 60 ? 36.906 -37.562 -11.656 1 90.56 60 ALA B N 1
ATOM 7069 C CA . ALA B 1 60 ? 37.094 -36.125 -11.336 1 90.56 60 ALA B CA 1
ATOM 7070 C C . ALA B 1 60 ? 36.188 -35.25 -12.211 1 90.56 60 ALA B C 1
ATOM 7072 O O . ALA B 1 60 ? 35.625 -34.281 -11.734 1 90.56 60 ALA B O 1
ATOM 7073 N N . ILE B 1 61 ? 36.094 -35.656 -13.422 1 93.25 61 ILE B N 1
ATOM 7074 C CA . ILE B 1 61 ? 35.25 -34.906 -14.352 1 93.25 61 ILE B CA 1
ATOM 7075 C C . ILE B 1 61 ? 33.781 -35.094 -13.984 1 93.25 61 ILE B C 1
ATOM 7077 O O . ILE B 1 61 ? 33 -34.125 -14.086 1 93.25 61 ILE B O 1
ATOM 7081 N N . LEU B 1 62 ? 33.438 -36.25 -13.617 1 93.25 62 LEU B N 1
ATOM 7082 C CA . LEU B 1 62 ? 32.062 -36.5 -13.188 1 93.25 62 LEU B CA 1
ATOM 7083 C C . LEU B 1 62 ? 31.734 -35.688 -11.945 1 93.25 62 LEU B C 1
ATOM 7085 O O . LEU B 1 62 ? 30.672 -35.062 -11.852 1 93.25 62 LEU B O 1
ATOM 7089 N N . GLN B 1 63 ? 32.625 -35.688 -11 1 93.56 63 GLN B N 1
ATOM 7090 C CA . GLN B 1 63 ? 32.438 -34.906 -9.789 1 93.56 63 GLN B CA 1
ATOM 7091 C C . GLN B 1 63 ? 32.344 -33.406 -10.102 1 93.56 63 GLN B C 1
ATOM 7093 O O . GLN B 1 63 ? 31.438 -32.719 -9.617 1 93.56 63 GLN B O 1
ATOM 7098 N N . ALA B 1 64 ? 33.156 -32.906 -10.914 1 94.19 64 ALA B N 1
ATOM 7099 C CA . ALA B 1 64 ? 33.188 -31.5 -11.273 1 94.19 64 ALA B CA 1
ATOM 7100 C C . ALA B 1 64 ? 31.922 -31.109 -12.055 1 94.19 64 ALA B C 1
ATOM 7102 O O . ALA B 1 64 ? 31.391 -30.016 -11.883 1 94.19 64 ALA B O 1
ATOM 7103 N N . SER B 1 65 ? 31.484 -31.984 -12.906 1 94.81 65 SER B N 1
ATOM 7104 C CA . SER B 1 65 ? 30.281 -31.703 -13.68 1 94.81 65 SER B CA 1
ATOM 7105 C C . SER B 1 65 ? 29.062 -31.578 -12.773 1 94.81 65 SER B C 1
ATOM 7107 O O . SER B 1 65 ? 28.219 -30.703 -12.984 1 94.81 65 SER B O 1
ATOM 7109 N N . VAL B 1 66 ? 28.969 -32.375 -11.789 1 94.5 66 VAL B N 1
ATOM 7110 C CA . VAL B 1 66 ? 27.844 -32.312 -10.859 1 94.5 66 VAL B CA 1
ATOM 7111 C C . VAL B 1 66 ? 27.938 -31.047 -10.016 1 94.5 66 VAL B C 1
ATOM 7113 O O . VAL B 1 66 ? 26.922 -30.406 -9.75 1 94.5 66 VAL B O 1
ATOM 7116 N N . PHE B 1 67 ? 29.078 -30.656 -9.648 1 94.5 67 PHE B N 1
ATOM 7117 C CA . PHE B 1 67 ? 29.25 -29.438 -8.867 1 94.5 67 PHE B CA 1
ATOM 7118 C C . PHE B 1 67 ? 28.875 -28.219 -9.695 1 94.5 67 PHE B C 1
ATOM 7120 O O . PHE B 1 67 ? 28.25 -27.281 -9.18 1 94.5 67 PHE B O 1
ATOM 7127 N N . ILE B 1 68 ? 29.219 -28.266 -10.891 1 94 68 ILE B N 1
ATOM 7128 C CA . ILE B 1 68 ? 28.859 -27.141 -11.766 1 94 68 ILE B CA 1
ATOM 7129 C C . ILE B 1 68 ? 27.344 -27.062 -11.922 1 94 68 ILE B C 1
ATOM 7131 O O . ILE B 1 68 ? 26.766 -25.984 -11.883 1 94 68 ILE B O 1
ATOM 7135 N N . GLU B 1 69 ? 26.766 -28.203 -12.141 1 93.38 69 GLU B N 1
ATOM 7136 C CA . GLU B 1 69 ? 25.312 -28.219 -12.25 1 93.38 69 GLU B CA 1
ATOM 7137 C C . GLU B 1 69 ? 24.656 -27.766 -10.945 1 93.38 69 GLU B C 1
ATOM 7139 O O . GLU B 1 69 ? 23.625 -27.094 -10.969 1 93.38 69 GLU B O 1
ATOM 7144 N N . ASP B 1 70 ? 25.188 -28.141 -9.859 1 92.56 70 ASP B N 1
ATOM 7145 C CA . ASP B 1 70 ? 24.688 -27.688 -8.562 1 92.56 70 ASP B CA 1
ATOM 7146 C C . ASP B 1 70 ? 24.797 -26.156 -8.445 1 92.56 70 ASP B C 1
ATOM 7148 O O . ASP B 1 70 ? 23.922 -25.516 -7.871 1 92.56 70 ASP B O 1
ATOM 7152 N N . GLY B 1 71 ? 25.812 -25.641 -8.953 1 90.75 71 GLY B N 1
ATOM 7153 C CA . GLY B 1 71 ? 25.969 -24.188 -8.945 1 90.75 71 GLY B CA 1
ATOM 7154 C C . GLY B 1 71 ? 24.953 -23.484 -9.828 1 90.75 71 GLY B C 1
ATOM 7155 O O . GLY B 1 71 ? 24.422 -22.438 -9.445 1 90.75 71 GLY B O 1
ATOM 7156 N N . ILE B 1 72 ? 24.688 -24.109 -10.945 1 88.88 72 ILE B N 1
ATOM 7157 C CA . ILE B 1 72 ? 23.75 -23.516 -11.883 1 88.88 72 ILE B CA 1
ATOM 7158 C C . ILE B 1 72 ? 22.344 -23.5 -11.273 1 88.88 72 ILE B C 1
ATOM 7160 O O . ILE B 1 72 ? 21.609 -22.516 -11.406 1 88.88 72 ILE B O 1
ATOM 7164 N N . HIS B 1 73 ? 22.016 -24.516 -10.492 1 88.44 73 HIS B N 1
ATOM 7165 C CA . HIS B 1 73 ? 20.688 -24.609 -9.898 1 88.44 73 HIS B CA 1
ATOM 7166 C C . HIS B 1 73 ? 20.719 -24.219 -8.43 1 88.44 73 HIS B C 1
ATOM 7168 O O . HIS B 1 73 ? 19.703 -24.359 -7.727 1 88.44 73 HIS B O 1
ATOM 7174 N N . TYR B 1 74 ? 21.812 -23.719 -7.891 1 88.31 74 TYR B N 1
ATOM 7175 C CA . TYR B 1 74 ? 21.984 -23.203 -6.539 1 88.31 74 TYR B CA 1
ATOM 7176 C C . TYR B 1 74 ? 21.734 -24.281 -5.5 1 88.31 74 TYR B C 1
ATOM 7178 O O . TYR B 1 74 ? 21.062 -24.062 -4.496 1 88.31 74 TYR B O 1
ATOM 7186 N N . ARG B 1 75 ? 22.234 -25.469 -5.777 1 89 75 ARG B N 1
ATOM 7187 C CA . ARG B 1 75 ? 22.109 -26.578 -4.848 1 89 75 ARG B CA 1
ATOM 7188 C C . ARG B 1 75 ? 23.344 -26.672 -3.953 1 89 75 ARG B C 1
ATOM 7190 O O . ARG B 1 75 ? 24.391 -26.109 -4.266 1 89 75 ARG B O 1
ATOM 7197 N N . SER B 1 76 ? 23.125 -27.359 -2.803 1 88.12 76 SER B N 1
ATOM 7198 C CA . SER B 1 76 ? 24.25 -27.547 -1.893 1 88.12 76 SER B CA 1
ATOM 7199 C C . SER B 1 76 ? 25.188 -28.641 -2.412 1 88.12 76 SER B C 1
ATOM 7201 O O . SER B 1 76 ? 24.75 -29.594 -3.059 1 88.12 76 SER B O 1
ATOM 7203 N N . ILE B 1 77 ? 26.438 -28.5 -2.059 1 90.06 77 ILE B N 1
ATOM 7204 C CA . ILE B 1 77 ? 27.438 -29.438 -2.543 1 90.06 77 ILE B CA 1
ATOM 7205 C C . ILE B 1 77 ? 27.609 -30.578 -1.549 1 90.06 77 ILE B C 1
ATOM 7207 O O . ILE B 1 77 ? 28.359 -31.516 -1.799 1 90.06 77 ILE B O 1
ATOM 7211 N N . HIS B 1 78 ? 26.781 -30.531 -0.477 1 88.19 78 HIS B N 1
ATOM 7212 C CA . HIS B 1 78 ? 26.984 -31.5 0.588 1 88.19 78 HIS B CA 1
ATOM 7213 C C . HIS B 1 78 ? 26.234 -32.812 0.298 1 88.19 78 HIS B C 1
ATOM 7215 O O . HIS B 1 78 ? 25.25 -33.094 0.958 1 88.19 78 HIS B O 1
ATOM 7221 N N . HIS B 1 79 ? 26.594 -33.531 -0.652 1 88.62 79 HIS B N 1
ATOM 7222 C CA . HIS B 1 79 ? 26.125 -34.844 -0.999 1 88.62 79 HIS B CA 1
ATOM 7223 C C . HIS B 1 79 ? 27.281 -35.812 -1.191 1 88.62 79 HIS B C 1
ATOM 7225 O O . HIS B 1 79 ? 28.453 -35.406 -1.242 1 88.62 79 HIS B O 1
ATOM 7231 N N . LYS B 1 80 ? 27.062 -37.062 -1.278 1 89.5 80 LYS B N 1
ATOM 7232 C CA . LYS B 1 80 ? 28.094 -38.094 -1.481 1 89.5 80 LYS B CA 1
ATOM 7233 C C . LYS B 1 80 ? 28.734 -37.938 -2.854 1 89.5 80 LYS B C 1
ATOM 7235 O O . LYS B 1 80 ? 28.078 -37.594 -3.828 1 89.5 80 LYS B O 1
ATOM 7240 N N . ILE B 1 81 ? 30.016 -38.156 -2.889 1 89.69 81 ILE B N 1
ATOM 7241 C CA . ILE B 1 81 ? 30.766 -37.875 -4.117 1 89.69 81 ILE B CA 1
ATOM 7242 C C . ILE B 1 81 ? 31.234 -39.219 -4.734 1 89.69 81 ILE B C 1
ATOM 7244 O O . ILE B 1 81 ? 31.984 -39.219 -5.711 1 89.69 81 ILE B O 1
ATOM 7248 N N . ASP B 1 82 ? 30.734 -40.344 -4.301 1 89 82 ASP B N 1
ATOM 7249 C CA . ASP B 1 82 ? 31.078 -41.625 -4.914 1 89 82 ASP B CA 1
ATOM 7250 C C . ASP B 1 82 ? 30.438 -41.781 -6.297 1 89 82 ASP B C 1
ATOM 7252 O O . ASP B 1 82 ? 29.375 -41.219 -6.551 1 89 82 ASP B O 1
ATOM 7256 N N . PRO B 1 83 ? 31.141 -42.375 -7.238 1 90.69 83 PRO B N 1
ATOM 7257 C CA . PRO B 1 83 ? 30.656 -42.438 -8.617 1 90.69 83 PRO B CA 1
ATOM 7258 C C . PRO B 1 83 ? 29.25 -43.031 -8.719 1 90.69 83 PRO B C 1
ATOM 7260 O O . PRO B 1 83 ? 28.422 -42.562 -9.508 1 90.69 83 PRO B O 1
ATOM 7263 N N . LEU B 1 84 ? 28.938 -44.062 -7.98 1 90.69 84 LEU B N 1
ATOM 7264 C CA . LEU B 1 84 ? 27.609 -44.656 -8.023 1 90.69 84 LEU B CA 1
ATOM 7265 C C . LEU B 1 84 ? 26.562 -43.688 -7.496 1 90.69 84 LEU B C 1
ATOM 7267 O O . LEU B 1 84 ? 25.484 -43.531 -8.086 1 90.69 84 LEU B O 1
ATOM 7271 N N . SER B 1 85 ? 26.875 -43.062 -6.414 1 91.44 85 SER B N 1
ATOM 7272 C CA . SER B 1 85 ? 25.953 -42.094 -5.828 1 91.44 85 SER B CA 1
ATOM 7273 C C . SER B 1 85 ? 25.766 -40.906 -6.742 1 91.44 85 SER B C 1
ATOM 7275 O O . SER B 1 85 ? 24.672 -40.344 -6.805 1 91.44 85 SER B O 1
ATOM 7277 N N . LEU B 1 86 ? 26.781 -40.562 -7.457 1 92.56 86 LEU B N 1
ATOM 7278 C CA . LEU B 1 86 ? 26.703 -39.406 -8.344 1 92.56 86 LEU B CA 1
ATOM 7279 C C . LEU B 1 86 ? 25.828 -39.688 -9.555 1 92.56 86 LEU B C 1
ATOM 7281 O O . LEU B 1 86 ? 25.125 -38.812 -10.062 1 92.56 86 LEU B O 1
ATOM 7285 N N . LYS B 1 87 ? 25.906 -40.938 -10 1 91.25 87 LYS B N 1
ATOM 7286 C CA . LYS B 1 87 ? 25.031 -41.344 -11.102 1 91.25 87 LYS B CA 1
ATOM 7287 C C . LYS B 1 87 ? 23.562 -41.281 -10.688 1 91.25 87 LYS B C 1
ATOM 7289 O O . LYS B 1 87 ? 22.719 -40.812 -11.438 1 91.25 87 LYS B O 1
ATOM 7294 N N . PHE B 1 88 ? 23.344 -41.75 -9.461 1 91.62 88 PHE B N 1
ATOM 7295 C CA . PHE B 1 88 ? 21.984 -41.688 -8.945 1 91.62 88 PHE B CA 1
ATOM 7296 C C . PHE B 1 88 ? 21.547 -40.25 -8.703 1 91.62 88 PHE B C 1
ATOM 7298 O O . PHE B 1 88 ? 20.375 -39.906 -8.891 1 91.62 88 PHE B O 1
ATOM 7305 N N . TYR B 1 89 ? 22.453 -39.469 -8.312 1 93.25 89 TYR B N 1
ATOM 7306 C CA . TYR B 1 89 ? 22.203 -38.062 -8.078 1 93.25 89 TYR B CA 1
ATOM 7307 C C . TYR B 1 89 ? 21.797 -37.375 -9.375 1 93.25 89 TYR B C 1
ATOM 7309 O O . TYR B 1 89 ? 20.859 -36.562 -9.391 1 93.25 89 TYR B O 1
ATOM 7317 N N . ASN B 1 90 ? 22.406 -37.719 -10.453 1 91.75 90 ASN B N 1
ATOM 7318 C CA . ASN B 1 90 ? 22.094 -37.125 -11.75 1 91.75 90 ASN B CA 1
ATOM 7319 C C . ASN B 1 90 ? 20.734 -37.594 -12.266 1 91.75 90 ASN B C 1
ATOM 7321 O O . ASN B 1 90 ? 20.016 -36.844 -12.914 1 91.75 90 ASN B O 1
ATOM 7325 N N . ILE B 1 91 ? 20.469 -38.844 -11.938 1 92.62 91 ILE B N 1
ATOM 7326 C CA . ILE B 1 91 ? 19.172 -39.375 -12.352 1 92.62 91 ILE B CA 1
ATOM 7327 C C . ILE B 1 91 ? 18.047 -38.688 -11.562 1 92.62 91 ILE B C 1
ATOM 7329 O O . ILE B 1 91 ? 17.016 -38.344 -12.117 1 92.62 91 ILE B O 1
ATOM 7333 N N . TYR B 1 92 ? 18.297 -38.531 -10.344 1 92.69 92 TYR B N 1
ATOM 7334 C CA . TYR B 1 92 ? 17.312 -37.906 -9.469 1 92.69 92 TYR B CA 1
ATOM 7335 C C . TYR B 1 92 ? 17 -36.469 -9.922 1 92.69 92 TYR B C 1
ATOM 7337 O O . TYR B 1 92 ? 15.852 -36.031 -9.898 1 92.69 92 TYR B O 1
ATOM 7345 N N . HIS B 1 93 ? 18.016 -35.75 -10.359 1 91.06 93 HIS B N 1
ATOM 7346 C CA . HIS B 1 93 ? 17.812 -34.344 -10.734 1 91.06 93 HIS B CA 1
ATOM 7347 C C . HIS B 1 93 ? 17.578 -34.188 -12.234 1 91.06 93 HIS B C 1
ATOM 7349 O O . HIS B 1 93 ? 17.531 -33.094 -12.758 1 91.06 93 HIS B O 1
ATOM 7355 N N . SER B 1 94 ? 17.344 -35.344 -12.891 1 91.5 94 SER B N 1
ATOM 7356 C CA . SER B 1 94 ? 17.016 -35.281 -14.312 1 91.5 94 SER B CA 1
ATOM 7357 C C . SER B 1 94 ? 15.648 -34.656 -14.539 1 91.5 94 SER B C 1
ATOM 7359 O O . SER B 1 94 ? 14.805 -34.656 -13.641 1 91.5 94 SER B O 1
ATOM 7361 N N . PHE B 1 95 ? 15.414 -34.156 -15.656 1 91.38 95 PHE B N 1
ATOM 7362 C CA . PHE B 1 95 ? 14.188 -33.469 -16 1 91.38 95 PHE B CA 1
ATOM 7363 C C . PHE B 1 95 ? 12.984 -34.375 -15.914 1 91.38 95 PHE B C 1
ATOM 7365 O O . PHE B 1 95 ? 11.922 -34 -15.422 1 91.38 95 PHE B O 1
ATOM 7372 N N . LEU B 1 96 ? 13.125 -35.594 -16.281 1 93.44 96 LEU B N 1
ATOM 7373 C CA . LEU B 1 96 ? 12.008 -36.531 -16.312 1 93.44 96 LEU B CA 1
ATOM 7374 C C . LEU B 1 96 ? 11.57 -36.906 -14.906 1 93.44 96 LEU B C 1
ATOM 7376 O O . LEU B 1 96 ? 10.375 -36.938 -14.602 1 93.44 96 LEU B O 1
ATOM 7380 N N . VAL B 1 97 ? 12.578 -37.188 -14.055 1 94.12 97 VAL B N 1
ATOM 7381 C CA . VAL B 1 97 ? 12.242 -37.594 -12.695 1 94.12 97 VAL B CA 1
ATOM 7382 C C . VAL B 1 97 ? 11.641 -36.406 -11.945 1 94.12 97 VAL B C 1
ATOM 7384 O O . VAL B 1 97 ? 10.68 -36.562 -11.188 1 94.12 97 VAL B O 1
ATOM 7387 N N . GLN B 1 98 ? 12.141 -35.281 -12.188 1 93.06 98 GLN B N 1
ATOM 7388 C CA . GLN B 1 98 ? 11.609 -34.094 -11.516 1 93.06 98 GLN B CA 1
ATOM 7389 C C . GLN B 1 98 ? 10.195 -33.781 -12.008 1 93.06 98 GLN B C 1
ATOM 7391 O O . GLN B 1 98 ? 9.344 -33.375 -11.211 1 93.06 98 GLN B O 1
ATOM 7396 N N . CYS B 1 99 ? 9.953 -33.875 -13.242 1 94.44 99 CYS B N 1
ATOM 7397 C CA . CYS B 1 99 ? 8.617 -33.688 -13.789 1 94.44 99 CYS B CA 1
ATOM 7398 C C . CYS B 1 99 ? 7.633 -34.688 -13.211 1 94.44 99 CYS B C 1
ATOM 7400 O O . CYS B 1 99 ? 6.504 -34.344 -12.867 1 94.44 99 CYS B O 1
ATOM 7402 N N . PHE B 1 100 ? 8.133 -35.906 -13.156 1 95.75 100 PHE B N 1
ATOM 7403 C CA . PHE B 1 100 ? 7.297 -36.969 -12.594 1 95.75 100 PHE B CA 1
ATOM 7404 C C . PHE B 1 100 ? 6.941 -36.656 -11.148 1 95.75 100 PHE B C 1
ATOM 7406 O O . PHE B 1 100 ? 5.789 -36.844 -10.734 1 95.75 100 PHE B O 1
ATOM 7413 N N . LEU B 1 101 ? 7.828 -36.219 -10.375 1 95.44 101 LEU B N 1
ATOM 7414 C CA . LEU B 1 101 ? 7.59 -35.906 -8.977 1 95.44 101 LEU B CA 1
ATOM 7415 C C . LEU B 1 101 ? 6.656 -34.688 -8.852 1 95.44 101 LEU B C 1
ATOM 7417 O O . LEU B 1 101 ? 5.777 -34.688 -7.984 1 95.44 101 LEU B O 1
ATOM 7421 N N . ASN B 1 102 ? 6.789 -33.719 -9.703 1 94.44 102 ASN B N 1
ATOM 7422 C CA . ASN B 1 102 ? 5.91 -32.562 -9.68 1 94.44 102 ASN B CA 1
ATOM 7423 C C . ASN B 1 102 ? 4.48 -32.906 -10.055 1 94.44 102 ASN B C 1
ATOM 7425 O O . ASN B 1 102 ? 3.525 -32.375 -9.508 1 94.44 102 ASN B O 1
ATOM 7429 N N . ILE B 1 103 ? 4.367 -33.781 -10.953 1 96.5 103 ILE B N 1
ATOM 7430 C CA . ILE B 1 103 ? 3.043 -34.25 -11.344 1 96.5 103 ILE B CA 1
ATOM 7431 C C . ILE B 1 103 ? 2.396 -35 -10.188 1 96.5 103 ILE B C 1
ATOM 7433 O O . ILE B 1 103 ? 1.196 -34.875 -9.938 1 96.5 103 ILE B O 1
ATOM 7437 N N . THR B 1 104 ? 3.197 -35.781 -9.508 1 96.81 104 THR B N 1
ATOM 7438 C CA . THR B 1 104 ? 2.682 -36.531 -8.352 1 96.81 104 THR B CA 1
ATOM 7439 C C . THR B 1 104 ? 2.205 -35.562 -7.277 1 96.81 104 THR B C 1
ATOM 7441 O O . THR B 1 104 ? 1.163 -35.781 -6.652 1 96.81 104 THR B O 1
ATOM 7444 N N . VAL B 1 105 ? 2.977 -34.5 -7.051 1 95.94 105 VAL B N 1
ATOM 7445 C CA . VAL B 1 105 ? 2.584 -33.5 -6.082 1 95.94 105 VAL B CA 1
ATOM 7446 C C . VAL B 1 105 ? 1.293 -32.812 -6.535 1 95.94 105 VAL B C 1
ATOM 7448 O O . VAL B 1 105 ? 0.392 -32.562 -5.727 1 95.94 105 VAL B O 1
ATOM 7451 N N . PHE B 1 106 ? 1.177 -32.562 -7.785 1 95.94 106 PHE B N 1
ATOM 7452 C CA . PHE B 1 106 ? -0.026 -31.938 -8.336 1 95.94 106 PHE B CA 1
ATOM 7453 C C . PHE B 1 106 ? -1.234 -32.844 -8.141 1 95.94 106 PHE B C 1
ATOM 7455 O O . PHE B 1 106 ? -2.311 -32.375 -7.758 1 95.94 106 PHE B O 1
ATOM 7462 N N . ILE B 1 107 ? -1.05 -34.094 -8.336 1 96.38 107 ILE B N 1
ATOM 7463 C CA . ILE B 1 107 ? -2.137 -35.062 -8.234 1 96.38 107 ILE B CA 1
ATOM 7464 C C . ILE B 1 107 ? -2.619 -35.156 -6.789 1 96.38 107 ILE B C 1
ATOM 7466 O O . ILE B 1 107 ? -3.826 -35.125 -6.531 1 96.38 107 ILE B O 1
ATOM 7470 N N . ILE B 1 108 ? -1.743 -35.188 -5.887 1 95.56 108 ILE B N 1
ATOM 7471 C CA . ILE B 1 108 ? -2.145 -35.375 -4.496 1 95.56 108 ILE B CA 1
ATOM 7472 C C . ILE B 1 108 ? -2.842 -34.094 -4.004 1 95.56 108 ILE B C 1
ATOM 7474 O O . ILE B 1 108 ? -3.75 -34.156 -3.172 1 95.56 108 ILE B O 1
ATOM 7478 N N . LEU B 1 109 ? -2.467 -32.906 -4.445 1 95.75 109 LEU B N 1
ATOM 7479 C CA . LEU B 1 109 ? -3.096 -31.672 -4.039 1 95.75 109 LEU B CA 1
ATOM 7480 C C . LEU B 1 109 ? -4.48 -31.531 -4.656 1 95.75 109 LEU B C 1
ATOM 7482 O O . LEU B 1 109 ? -5.414 -31.047 -4.004 1 95.75 109 LEU B O 1
ATOM 7486 N N . ILE B 1 110 ? -4.629 -31.984 -5.922 1 95.44 110 ILE B N 1
ATOM 7487 C CA . ILE B 1 110 ? -5.898 -31.812 -6.621 1 95.44 110 ILE B CA 1
ATOM 7488 C C . ILE B 1 110 ? -6.902 -32.844 -6.117 1 95.44 110 ILE B C 1
ATOM 7490 O O . ILE B 1 110 ? -8.102 -32.719 -6.355 1 95.44 110 ILE B O 1
ATOM 7494 N N . LEU B 1 111 ? -6.473 -33.844 -5.41 1 93.62 111 LEU B N 1
ATOM 7495 C CA . LEU B 1 111 ? -7.34 -34.906 -4.883 1 93.62 111 LEU B CA 1
ATOM 7496 C C . LEU B 1 111 ? -8.398 -34.312 -3.957 1 93.62 111 LEU B C 1
ATOM 7498 O O . LEU B 1 111 ? -9.492 -34.875 -3.824 1 93.62 111 LEU B O 1
ATOM 7502 N N . ALA B 1 112 ? -8.109 -33.156 -3.355 1 92.62 112 ALA B N 1
ATOM 7503 C CA . ALA B 1 112 ? -9.039 -32.531 -2.428 1 92.62 112 ALA B CA 1
ATOM 7504 C C . ALA B 1 112 ? -10.32 -32.094 -3.145 1 92.62 112 ALA B C 1
ATOM 7506 O O . ALA B 1 112 ? -11.391 -32.031 -2.533 1 92.62 112 ALA B O 1
ATOM 7507 N N . PHE B 1 113 ? -10.273 -31.844 -4.43 1 93 113 PHE B N 1
ATOM 7508 C CA . PHE B 1 113 ? -11.438 -31.438 -5.211 1 93 113 PHE B CA 1
ATOM 7509 C C . PHE B 1 113 ? -12.344 -32.625 -5.488 1 93 113 PHE B C 1
ATOM 7511 O O . PHE B 1 113 ? -13.555 -32.469 -5.672 1 93 113 PHE B O 1
ATOM 7518 N N . PHE B 1 114 ? -11.789 -33.844 -5.41 1 90.62 114 PHE B N 1
ATOM 7519 C CA . PHE B 1 114 ? -12.523 -35.031 -5.781 1 90.62 114 PHE B CA 1
ATOM 7520 C C . PHE B 1 114 ? -12.992 -35.781 -4.539 1 90.62 114 PHE B C 1
ATOM 7522 O O . PHE B 1 114 ? -13.945 -36.562 -4.602 1 90.62 114 PHE B O 1
ATOM 7529 N N . GLU B 1 115 ? -12.359 -35.562 -3.447 1 87.62 115 GLU B N 1
ATOM 7530 C CA . GLU B 1 115 ? -12.703 -36.25 -2.209 1 87.62 115 GLU B CA 1
ATOM 7531 C C . GLU B 1 115 ? -14.023 -35.75 -1.64 1 87.62 115 GLU B C 1
ATOM 7533 O O . GLU B 1 115 ? -14.469 -34.656 -1.985 1 87.62 115 GLU B O 1
ATOM 7538 N N . TYR B 1 116 ? -14.57 -36.562 -0.797 1 82.81 116 TYR B N 1
ATOM 7539 C CA . TYR B 1 116 ? -15.805 -36.156 -0.133 1 82.81 116 TYR B CA 1
ATOM 7540 C C . TYR B 1 116 ? -15.539 -35.094 0.935 1 82.81 116 TYR B C 1
ATOM 7542 O O . TYR B 1 116 ? -14.648 -35.281 1.767 1 82.81 116 TYR B O 1
ATOM 7550 N N . PRO B 1 117 ? -16.281 -34.094 0.927 1 85.44 117 PRO B N 1
ATOM 7551 C CA . PRO B 1 117 ? -17.328 -33.625 0.001 1 85.44 117 PRO B CA 1
ATOM 7552 C C . PRO B 1 117 ? -16.75 -33.125 -1.316 1 85.44 117 PRO B C 1
ATOM 7554 O O . PRO B 1 117 ? -15.875 -32.25 -1.313 1 85.44 117 PRO B O 1
ATOM 7557 N N . THR B 1 118 ? -17.297 -33.656 -2.377 1 87.12 118 THR B N 1
ATOM 7558 C CA . THR B 1 118 ? -16.734 -33.406 -3.695 1 87.12 118 THR B CA 1
ATOM 7559 C C . THR B 1 118 ? -17.109 -32 -4.188 1 87.12 118 THR B C 1
ATOM 7561 O O . THR B 1 118 ? -18.203 -31.516 -3.895 1 87.12 118 THR B O 1
ATOM 7564 N N . SER B 1 119 ? -16.219 -31.406 -4.926 1 90.19 119 SER B N 1
ATOM 7565 C CA . SER B 1 119 ? -16.438 -30.094 -5.516 1 90.19 119 SER B CA 1
ATOM 7566 C C . SER B 1 119 ? -16.859 -30.203 -6.977 1 90.19 119 SER B C 1
ATOM 7568 O O . SER B 1 119 ? -16.938 -29.188 -7.688 1 90.19 119 SER B O 1
ATOM 7570 N N . LEU B 1 120 ? -17.141 -31.406 -7.375 1 87.5 120 LEU B N 1
ATOM 7571 C CA . LEU B 1 120 ? -17.5 -31.641 -8.766 1 87.5 120 LEU B CA 1
ATOM 7572 C C . LEU B 1 120 ? -18.984 -31.375 -9 1 87.5 120 LEU B C 1
ATOM 7574 O O . LEU B 1 120 ? -19.719 -32.281 -9.43 1 87.5 120 LEU B O 1
ATOM 7578 N N . LYS B 1 121 ? -19.438 -30.297 -8.562 1 85.25 121 LYS B N 1
ATOM 7579 C CA . LYS B 1 121 ? -20.797 -29.781 -8.789 1 85.25 121 LYS B CA 1
ATOM 7580 C C . LYS B 1 121 ? -20.75 -28.438 -9.516 1 85.25 121 LYS B C 1
ATOM 7582 O O . LYS B 1 121 ? -19.812 -27.672 -9.352 1 85.25 121 LYS B O 1
ATOM 7587 N N . LEU B 1 122 ? -21.719 -28.25 -10.266 1 83.81 122 LEU B N 1
ATOM 7588 C CA . LEU B 1 122 ? -21.75 -27.016 -11.031 1 83.81 122 LEU B CA 1
ATOM 7589 C C . LEU B 1 122 ? -22.125 -25.828 -10.141 1 83.81 122 LEU B C 1
ATOM 7591 O O . LEU B 1 122 ? -21.688 -24.703 -10.391 1 83.81 122 LEU B O 1
ATOM 7595 N N . SER B 1 123 ? -22.984 -26.062 -9.156 1 85.62 123 SER B N 1
ATOM 7596 C CA . SER B 1 123 ? -23.359 -24.984 -8.242 1 85.62 123 SER B CA 1
ATOM 7597 C C . SER B 1 123 ? -22.938 -25.312 -6.812 1 85.62 123 SER B C 1
ATOM 7599 O O . SER B 1 123 ? -22.984 -26.469 -6.387 1 85.62 123 SER B O 1
ATOM 7601 N N . SER B 1 124 ? -22.438 -24.297 -6.133 1 85.31 124 SER B N 1
ATOM 7602 C CA . SER B 1 124 ? -22.062 -24.453 -4.734 1 85.31 124 SER B CA 1
ATOM 7603 C C . SER B 1 124 ? -23.234 -24.125 -3.805 1 85.31 124 SER B C 1
ATOM 7605 O O . SER B 1 124 ? -23.125 -24.312 -2.59 1 85.31 124 SER B O 1
ATOM 7607 N N . ASP B 1 125 ? -24.266 -23.672 -4.441 1 84.56 125 ASP B N 1
ATOM 7608 C CA . ASP B 1 125 ? -25.469 -23.344 -3.674 1 84.56 125 ASP B CA 1
ATOM 7609 C C . ASP B 1 125 ? -26.312 -24.594 -3.424 1 84.56 125 ASP B C 1
ATOM 7611 O O . ASP B 1 125 ? -26.766 -25.234 -4.371 1 84.56 125 ASP B O 1
ATOM 7615 N N . TYR B 1 126 ? -26.516 -24.922 -2.227 1 76.31 126 TYR B N 1
ATOM 7616 C CA . TYR B 1 126 ? -27.234 -26.125 -1.853 1 76.31 126 TYR B CA 1
ATOM 7617 C C . TYR B 1 126 ? -28.688 -26.047 -2.303 1 76.31 126 TYR B C 1
ATOM 7619 O O . TYR B 1 126 ? -29.359 -27.078 -2.457 1 76.31 126 TYR B O 1
ATOM 7627 N N . ARG B 1 127 ? -29.125 -24.891 -2.547 1 77.81 127 ARG B N 1
ATOM 7628 C CA . ARG B 1 127 ? -30.516 -24.719 -2.941 1 77.81 127 ARG B CA 1
ATOM 7629 C C . ARG B 1 127 ? -30.766 -25.219 -4.359 1 77.81 127 ARG B C 1
ATOM 7631 O O . ARG B 1 127 ? -31.875 -25.609 -4.711 1 77.81 127 ARG B O 1
ATOM 7638 N N . TYR B 1 128 ? -29.625 -25.125 -5.062 1 73.31 128 TYR B N 1
ATOM 7639 C CA . TYR B 1 128 ? -29.734 -25.531 -6.461 1 73.31 128 TYR B CA 1
ATOM 7640 C C . TYR B 1 128 ? -29.078 -26.875 -6.699 1 73.31 128 TYR B C 1
ATOM 7642 O O . TYR B 1 128 ? -28.812 -27.25 -7.844 1 73.31 128 TYR B O 1
ATOM 7650 N N . ALA B 1 129 ? -28.703 -27.594 -5.676 1 65.31 129 ALA B N 1
ATOM 7651 C CA . ALA B 1 129 ? -27.984 -28.859 -5.762 1 65.31 129 ALA B CA 1
ATOM 7652 C C . ALA B 1 129 ? -28.797 -29.891 -6.539 1 65.31 129 ALA B C 1
ATOM 7654 O O . ALA B 1 129 ? -28.219 -30.719 -7.262 1 65.31 129 ALA B O 1
ATOM 7655 N N . ASN B 1 130 ? -30.016 -29.812 -6.398 1 61.12 130 ASN B N 1
ATOM 7656 C CA . ASN B 1 130 ? -30.844 -30.828 -7.031 1 61.12 130 ASN B CA 1
ATOM 7657 C C . ASN B 1 130 ? -31.062 -30.531 -8.508 1 61.12 130 ASN B C 1
ATOM 7659 O O . ASN B 1 130 ? -31.422 -31.422 -9.281 1 61.12 130 ASN B O 1
ATOM 7663 N N . ILE B 1 131 ? -30.766 -29.328 -8.812 1 60.44 131 ILE B N 1
ATOM 7664 C CA . ILE B 1 131 ? -31.062 -28.938 -10.188 1 60.44 131 ILE B CA 1
ATOM 7665 C C . ILE B 1 131 ? -29.812 -29.031 -11.039 1 60.44 131 ILE B C 1
ATOM 7667 O O . ILE B 1 131 ? -29.891 -29.328 -12.234 1 60.44 131 ILE B O 1
ATOM 7671 N N . THR B 1 132 ? -28.734 -28.875 -10.438 1 63.31 132 THR B N 1
ATOM 7672 C CA . THR B 1 132 ? -27.5 -28.828 -11.219 1 63.31 132 THR B CA 1
ATOM 7673 C C . THR B 1 132 ? -26.859 -30.203 -11.289 1 63.31 132 THR B C 1
ATOM 7675 O O . THR B 1 132 ? -26.875 -30.969 -10.312 1 63.31 132 THR B O 1
ATOM 7678 N N . PRO B 1 133 ? -26.453 -30.562 -12.438 1 63.5 133 PRO B N 1
ATOM 7679 C CA . PRO B 1 133 ? -25.844 -31.875 -12.609 1 63.5 133 PRO B CA 1
ATOM 7680 C C . PRO B 1 133 ? -24.641 -32.094 -11.703 1 63.5 133 PRO B C 1
ATOM 7682 O O . PRO B 1 133 ? -23.875 -31.172 -11.453 1 63.5 133 PRO B O 1
ATOM 7685 N N . THR B 1 134 ? -24.719 -33.125 -10.797 1 66.31 134 THR B N 1
ATOM 7686 C CA . THR B 1 134 ? -23.578 -33.531 -9.969 1 66.31 134 THR B CA 1
ATOM 7687 C C . THR B 1 134 ? -22.828 -34.688 -10.617 1 66.31 134 THR B C 1
ATOM 7689 O O . THR B 1 134 ? -23.438 -35.594 -11.164 1 66.31 134 THR B O 1
ATOM 7692 N N . LEU B 1 135 ? -21.547 -34.344 -10.938 1 69 135 LEU B N 1
ATOM 7693 C CA . LEU B 1 135 ? -20.719 -35.469 -11.398 1 69 135 LEU B CA 1
ATOM 7694 C C . LEU B 1 135 ? -20.656 -36.562 -10.328 1 69 135 LEU B C 1
ATOM 7696 O O . LEU B 1 135 ? -20.688 -36.25 -9.133 1 69 135 LEU B O 1
ATOM 7700 N N . ARG B 1 136 ? -20.672 -37.688 -10.672 1 68.81 136 ARG B N 1
ATOM 7701 C CA . ARG B 1 136 ? -20.703 -38.875 -9.805 1 68.81 136 ARG B CA 1
ATOM 7702 C C . ARG B 1 136 ? -19.547 -38.844 -8.812 1 68.81 136 ARG B C 1
ATOM 7704 O O . ARG B 1 136 ? -18.406 -38.531 -9.18 1 68.81 136 ARG B O 1
ATOM 7711 N N . GLU B 1 137 ? -19.859 -38.969 -7.504 1 78.44 137 GLU B N 1
ATOM 7712 C CA . GLU B 1 137 ? -18.859 -39.094 -6.445 1 78.44 137 GLU B CA 1
ATOM 7713 C C . GLU B 1 137 ? -18.031 -40.375 -6.617 1 78.44 137 GLU B C 1
ATOM 7715 O O . GLU B 1 137 ? -18.562 -41.406 -7.004 1 78.44 137 GLU B O 1
ATOM 7720 N N . PRO B 1 138 ? -16.766 -40.219 -6.535 1 80.75 138 PRO B N 1
ATOM 7721 C CA . PRO B 1 138 ? -15.922 -41.406 -6.652 1 80.75 138 PRO B CA 1
ATOM 7722 C C . PRO B 1 138 ? -16.25 -42.469 -5.598 1 80.75 138 PRO B C 1
ATOM 7724 O O . PRO B 1 138 ? -16.641 -42.125 -4.484 1 80.75 138 PRO B O 1
ATOM 7727 N N . PRO B 1 139 ? -16.203 -43.719 -6.027 1 78.81 139 PRO B N 1
ATOM 7728 C CA . PRO B 1 139 ? -16.484 -44.781 -5.078 1 78.81 139 PRO B CA 1
ATOM 7729 C C . PRO B 1 139 ? -15.516 -44.812 -3.893 1 78.81 139 PRO B C 1
ATOM 7731 O O . PRO B 1 139 ? -14.445 -44.188 -3.959 1 78.81 139 PRO B O 1
ATOM 7734 N N . CYS B 1 140 ? -15.898 -45.469 -2.85 1 75.81 140 CYS B N 1
ATOM 7735 C CA . CYS B 1 140 ? -15.086 -45.562 -1.643 1 75.81 140 CYS B CA 1
ATOM 7736 C C . CYS B 1 140 ? -13.773 -46.281 -1.925 1 75.81 140 CYS B C 1
ATOM 7738 O O . CYS B 1 140 ? -13.758 -47.312 -2.59 1 75.81 140 CYS B O 1
ATOM 7740 N N . GLY B 1 141 ? -12.656 -45.719 -1.592 1 81.31 141 GLY B N 1
ATOM 7741 C CA . GLY B 1 141 ? -11.352 -46.344 -1.747 1 81.31 141 GLY B CA 1
ATOM 7742 C C . GLY B 1 141 ? -10.594 -45.844 -2.963 1 81.31 141 GLY B C 1
ATOM 7743 O O . GLY B 1 141 ? -9.383 -46.062 -3.072 1 81.31 141 GLY B O 1
ATOM 7744 N N . ALA B 1 142 ? -11.344 -45.312 -3.898 1 85.25 142 ALA B N 1
ATOM 7745 C CA . ALA B 1 142 ? -10.68 -44.844 -5.117 1 85.25 142 ALA B CA 1
ATOM 7746 C C . ALA B 1 142 ? -9.695 -43.719 -4.816 1 85.25 142 ALA B C 1
ATOM 7748 O O . ALA B 1 142 ? -8.539 -43.75 -5.242 1 85.25 142 ALA B O 1
ATOM 7749 N N . THR B 1 143 ? -10.133 -42.688 -4.098 1 88.44 143 THR B N 1
ATOM 7750 C CA . THR B 1 143 ? -9.25 -41.594 -3.775 1 88.44 143 THR B CA 1
ATOM 7751 C C . THR B 1 143 ? -8.141 -42.031 -2.83 1 88.44 143 THR B C 1
ATOM 7753 O O . THR B 1 143 ? -7.008 -41.531 -2.914 1 88.44 143 THR B O 1
ATOM 7756 N N . GLU B 1 144 ? -8.391 -43 -1.976 1 88.25 144 GLU B N 1
ATOM 7757 C CA . GLU B 1 144 ? -7.383 -43.531 -1.053 1 88.25 144 GLU B CA 1
ATOM 7758 C C . GLU B 1 144 ? -6.32 -44.344 -1.791 1 88.25 144 GLU B C 1
ATOM 7760 O O . GLU B 1 144 ? -5.148 -44.312 -1.407 1 88.25 144 GLU B O 1
ATOM 7765 N N . SER B 1 145 ? -6.77 -45 -2.82 1 89.81 145 SER B N 1
ATOM 7766 C CA . SER B 1 145 ? -5.801 -45.781 -3.602 1 89.81 145 SER B CA 1
ATOM 7767 C C . SER B 1 145 ? -4.824 -44.844 -4.324 1 89.81 145 SER B C 1
ATOM 7769 O O . SER B 1 145 ? -3.629 -45.125 -4.398 1 89.81 145 SER B O 1
ATOM 7771 N N . VAL B 1 146 ? -5.371 -43.844 -4.875 1 92.88 146 VAL B N 1
ATOM 7772 C CA . VAL B 1 146 ? -4.496 -42.875 -5.531 1 92.88 146 VAL B CA 1
ATOM 7773 C C . VAL B 1 146 ? -3.551 -42.25 -4.508 1 92.88 146 VAL B C 1
ATOM 7775 O O . VAL B 1 146 ? -2.375 -42 -4.797 1 92.88 146 VAL B O 1
ATOM 7778 N N . GLU B 1 147 ? -3.996 -42 -3.365 1 93.5 147 GLU B N 1
ATOM 7779 C CA . GLU B 1 147 ? -3.176 -41.406 -2.311 1 93.5 147 GLU B CA 1
ATOM 7780 C C . GLU B 1 147 ? -2.08 -42.375 -1.863 1 93.5 147 GLU B C 1
ATOM 7782 O O . GLU B 1 147 ? -0.962 -41.938 -1.559 1 93.5 147 GLU B O 1
ATOM 7787 N N . ILE B 1 148 ? -2.381 -43.625 -1.839 1 93 148 ILE B N 1
ATOM 7788 C CA . ILE B 1 148 ? -1.386 -44.625 -1.441 1 93 148 ILE B CA 1
ATOM 7789 C C . ILE B 1 148 ? -0.244 -44.656 -2.455 1 93 148 ILE B C 1
ATOM 7791 O O . ILE B 1 148 ? 0.929 -44.688 -2.078 1 93 148 ILE B O 1
ATOM 7795 N N . VAL B 1 149 ? -0.634 -44.562 -3.668 1 95.56 149 VAL B N 1
ATOM 7796 C CA . VAL B 1 149 ? 0.384 -44.562 -4.715 1 95.56 149 VAL B CA 1
ATOM 7797 C C . VAL B 1 149 ? 1.264 -43.344 -4.59 1 95.56 149 VAL B C 1
ATOM 7799 O O . VAL B 1 149 ? 2.49 -43.406 -4.695 1 95.56 149 VAL B O 1
ATOM 7802 N N . CYS B 1 150 ? 0.652 -42.219 -4.34 1 96.31 150 CYS B N 1
ATOM 7803 C CA . CYS B 1 150 ? 1.415 -41 -4.195 1 96.31 150 CYS B CA 1
ATOM 7804 C C . CYS B 1 150 ? 2.318 -41.031 -2.969 1 96.31 150 CYS B C 1
ATOM 7806 O O . CYS B 1 150 ? 3.482 -40.656 -3.029 1 96.31 150 CYS B O 1
ATOM 7808 N N . LEU B 1 151 ? 1.87 -41.594 -1.856 1 95.88 151 LEU B N 1
ATOM 7809 C CA . LEU B 1 151 ? 2.652 -41.656 -0.626 1 95.88 151 LEU B CA 1
ATOM 7810 C C . LEU B 1 151 ? 3.816 -42.625 -0.77 1 95.88 151 LEU B C 1
ATOM 7812 O O . LEU B 1 151 ? 4.891 -42.406 -0.213 1 95.88 151 LEU B O 1
ATOM 7816 N N . VAL B 1 152 ? 3.611 -43.656 -1.562 1 96.31 152 VAL B N 1
ATOM 7817 C CA . VAL B 1 152 ? 4.695 -44.594 -1.8 1 96.31 152 VAL B CA 1
ATOM 7818 C C . VAL B 1 152 ? 5.793 -43.938 -2.621 1 96.31 152 VAL B C 1
ATOM 7820 O O . VAL B 1 152 ? 6.984 -44.125 -2.348 1 96.31 152 VAL B O 1
ATOM 7823 N N . ILE B 1 153 ? 5.383 -43.188 -3.562 1 96.75 153 ILE B N 1
ATOM 7824 C CA . ILE B 1 153 ? 6.355 -42.469 -4.379 1 96.75 153 ILE B CA 1
ATOM 7825 C C . ILE B 1 153 ? 7.129 -41.469 -3.51 1 96.75 153 ILE B C 1
ATOM 7827 O O . ILE B 1 153 ? 8.344 -41.344 -3.641 1 96.75 153 ILE B O 1
ATOM 7831 N N . PHE B 1 154 ? 6.449 -40.812 -2.625 1 96.62 154 PHE B N 1
ATOM 7832 C CA . PHE B 1 154 ? 7.109 -39.875 -1.742 1 96.62 154 PHE B CA 1
ATOM 7833 C C . PHE B 1 154 ? 8.039 -40.562 -0.769 1 96.62 154 PHE B C 1
ATOM 7835 O O . PHE B 1 154 ? 9.086 -40.031 -0.403 1 96.62 154 PHE B O 1
ATOM 7842 N N . LEU B 1 155 ? 7.664 -41.719 -0.351 1 95.19 155 LEU B N 1
ATOM 7843 C CA . LEU B 1 155 ? 8.531 -42.5 0.525 1 95.19 155 LEU B CA 1
ATOM 7844 C C . LEU B 1 155 ? 9.797 -42.938 -0.207 1 95.19 155 LEU B C 1
ATOM 7846 O O . LEU B 1 155 ? 10.891 -42.875 0.356 1 95.19 155 LEU B O 1
ATOM 7850 N N . ILE B 1 156 ? 9.664 -43.312 -1.465 1 95 156 ILE B N 1
ATOM 7851 C CA . ILE B 1 156 ? 10.82 -43.688 -2.275 1 95 156 ILE B CA 1
ATOM 7852 C C . ILE B 1 156 ? 11.727 -42.5 -2.473 1 95 156 ILE B C 1
ATOM 7854 O O . ILE B 1 156 ? 12.953 -42.594 -2.393 1 95 156 ILE B O 1
ATOM 7858 N N . LYS B 1 157 ? 11.102 -41.375 -2.713 1 94.62 157 LYS B N 1
ATOM 7859 C CA . LYS B 1 157 ? 11.875 -40.156 -2.855 1 94.62 157 LYS B CA 1
ATOM 7860 C C . LYS B 1 157 ? 12.68 -39.875 -1.594 1 94.62 157 LYS B C 1
ATOM 7862 O O . LYS B 1 157 ? 13.867 -39.531 -1.672 1 94.62 157 LYS B O 1
ATOM 7867 N N . ALA B 1 158 ? 12.078 -40 -0.44 1 93.5 158 ALA B N 1
ATOM 7868 C CA . ALA B 1 158 ? 12.742 -39.75 0.831 1 93.5 158 ALA B CA 1
ATOM 7869 C C . ALA B 1 158 ? 13.883 -40.719 1.075 1 93.5 158 ALA B C 1
ATOM 7871 O O . ALA B 1 158 ? 14.945 -40.344 1.573 1 93.5 158 ALA B O 1
ATOM 7872 N N . LEU B 1 159 ? 13.711 -41.906 0.649 1 92.88 159 LEU B N 1
ATOM 7873 C CA . LEU B 1 159 ? 14.734 -42.938 0.837 1 92.88 159 LEU B CA 1
ATOM 7874 C C . LEU B 1 159 ? 15.914 -42.688 -0.099 1 92.88 159 LEU B C 1
ATOM 7876 O O . LEU B 1 159 ? 17.062 -42.875 0.289 1 92.88 159 LEU B O 1
ATOM 7880 N N . ILE B 1 160 ? 15.609 -42.281 -1.253 1 92.56 160 ILE B N 1
ATOM 7881 C CA . ILE B 1 160 ? 16.672 -41.969 -2.203 1 92.56 160 ILE B CA 1
ATOM 7882 C C . ILE B 1 160 ? 17.484 -40.781 -1.7 1 92.56 160 ILE B C 1
ATOM 7884 O O . ILE B 1 160 ? 18.719 -40.812 -1.759 1 92.56 160 ILE B O 1
ATOM 7888 N N . GLN B 1 161 ? 16.797 -39.844 -1.232 1 92.19 161 GLN B N 1
ATOM 7889 C CA . GLN B 1 161 ? 17.5 -38.656 -0.716 1 92.19 161 GLN B CA 1
ATOM 7890 C C . GLN B 1 161 ? 18.344 -39 0.505 1 92.19 161 GLN B C 1
ATOM 7892 O O . GLN B 1 161 ? 19.438 -38.469 0.697 1 92.19 161 GLN B O 1
ATOM 7897 N N . CYS B 1 162 ? 17.859 -39.906 1.322 1 91.5 162 CYS B N 1
ATOM 7898 C CA . CYS B 1 162 ? 18.609 -40.375 2.479 1 91.5 162 CYS B CA 1
ATOM 7899 C C . CYS B 1 162 ? 19.875 -41.094 2.043 1 91.5 162 CYS B C 1
ATOM 7901 O O . CYS B 1 162 ? 20.938 -40.938 2.639 1 91.5 162 CYS B O 1
ATOM 7903 N N . ARG B 1 163 ? 19.766 -41.812 0.969 1 90.94 163 ARG B N 1
ATOM 7904 C CA . ARG B 1 163 ? 20.922 -42.531 0.455 1 90.94 163 ARG B CA 1
ATOM 7905 C C . ARG B 1 163 ? 21.938 -41.594 -0.184 1 90.94 163 ARG B C 1
ATOM 7907 O O . ARG B 1 163 ? 23.141 -41.781 -0.046 1 90.94 163 ARG B O 1
ATOM 7914 N N . LEU B 1 164 ? 21.453 -40.594 -0.825 1 91.88 164 LEU B N 1
ATOM 7915 C CA . LEU B 1 164 ? 22.328 -39.656 -1.545 1 91.88 164 LEU B CA 1
ATOM 7916 C C . LEU B 1 164 ? 23.047 -38.719 -0.58 1 91.88 164 LEU B C 1
ATOM 7918 O O . LEU B 1 164 ? 24.203 -38.344 -0.813 1 91.88 164 LEU B O 1
ATOM 7922 N N . LEU B 1 165 ? 22.484 -38.312 0.487 1 90.94 165 LEU B N 1
ATOM 7923 C CA . LEU B 1 165 ? 23.078 -37.375 1.437 1 90.94 165 LEU B CA 1
ATOM 7924 C C . LEU B 1 165 ? 23.812 -38.094 2.547 1 90.94 165 LEU B C 1
ATOM 7926 O O . LEU B 1 165 ? 24.812 -37.594 3.078 1 90.94 165 LEU B O 1
ATOM 7930 N N . GLY B 1 166 ? 23.359 -39.281 2.93 1 88.31 166 GLY B N 1
ATOM 7931 C CA . GLY B 1 166 ? 23.844 -40 4.109 1 88.31 166 GLY B CA 1
ATOM 7932 C C . GLY B 1 166 ? 22.938 -39.812 5.316 1 88.31 166 GLY B C 1
ATOM 7933 O O . GLY B 1 166 ? 22.234 -38.812 5.434 1 88.31 166 GLY B O 1
ATOM 7934 N N . LEU B 1 167 ? 22.938 -40.688 6.172 1 88.75 167 LEU B N 1
ATOM 7935 C CA . LEU B 1 167 ? 22.031 -40.719 7.312 1 88.75 167 LEU B CA 1
ATOM 7936 C C . LEU B 1 167 ? 22.312 -39.562 8.273 1 88.75 167 LEU B C 1
ATOM 7938 O O . LEU B 1 167 ? 21.391 -38.906 8.781 1 88.75 167 LEU B O 1
ATOM 7942 N N . LYS B 1 168 ? 23.516 -39.188 8.5 1 87.62 168 LYS B N 1
ATOM 7943 C CA . LYS B 1 168 ? 23.875 -38.156 9.445 1 87.62 168 LYS B CA 1
ATOM 7944 C C . LYS B 1 168 ? 23.484 -36.781 8.93 1 87.62 168 LYS B C 1
ATOM 7946 O O . LYS B 1 168 ? 22.938 -35.969 9.67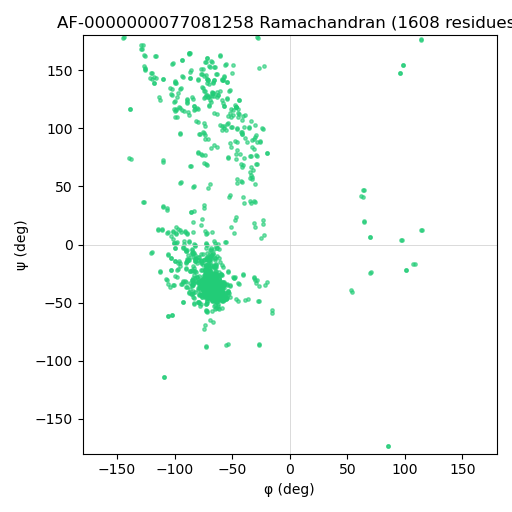2 1 87.62 168 LYS B O 1
ATOM 7951 N N . ARG B 1 169 ? 23.656 -36.625 7.668 1 87.75 169 ARG B N 1
ATOM 7952 C CA . ARG B 1 169 ? 23.344 -35.312 7.082 1 87.75 169 ARG B CA 1
ATOM 7953 C C . ARG B 1 169 ? 21.828 -35.156 6.887 1 87.75 169 ARG B C 1
ATOM 7955 O O . ARG B 1 169 ? 21.297 -34.062 6.992 1 87.75 169 ARG B O 1
ATOM 7962 N N . PHE B 1 170 ? 21.266 -36.281 6.652 1 90.38 170 PHE B N 1
ATOM 7963 C CA . PHE B 1 170 ? 19.828 -36.25 6.469 1 90.38 170 PHE B CA 1
ATOM 7964 C C . PHE B 1 170 ? 19.125 -35.781 7.734 1 90.38 170 PHE B C 1
ATOM 7966 O O . PHE B 1 170 ? 18.203 -34.938 7.672 1 90.38 170 PHE B O 1
ATOM 7973 N N . PHE B 1 171 ? 19.531 -36.156 8.938 1 90.56 171 PHE B N 1
ATOM 7974 C CA . PHE B 1 171 ? 18.875 -35.812 10.195 1 90.56 171 PHE B CA 1
ATOM 7975 C C . PHE B 1 171 ? 19.297 -34.406 10.664 1 90.56 171 PHE B C 1
ATOM 7977 O O . PHE B 1 171 ? 18.656 -33.812 11.539 1 90.56 171 PHE B O 1
ATOM 7984 N N . LYS B 1 172 ? 20.281 -33.844 10 1 89.25 172 LYS B N 1
ATOM 7985 C CA . LYS B 1 172 ? 20.719 -32.5 10.359 1 89.25 172 LYS B CA 1
ATOM 7986 C C . LYS B 1 172 ? 19.906 -31.453 9.609 1 89.25 172 LYS B C 1
ATOM 7988 O O . LYS B 1 172 ? 19.891 -30.281 9.992 1 89.25 172 LYS B O 1
ATOM 7993 N N . GLN B 1 173 ? 19.172 -31.922 8.602 1 90.69 173 GLN B N 1
ATOM 7994 C CA . GLN B 1 173 ? 18.328 -31 7.855 1 90.69 173 GLN B CA 1
ATOM 7995 C C . GLN B 1 173 ? 16.875 -31.078 8.328 1 90.69 173 GLN B C 1
ATOM 7997 O O . GLN B 1 173 ? 16.172 -32.031 8.031 1 90.69 173 GLN B O 1
ATOM 8002 N N . PRO B 1 174 ? 16.438 -30.078 8.969 1 91.62 174 PRO B N 1
ATOM 8003 C CA . PRO B 1 174 ? 15.109 -30.141 9.578 1 91.62 174 PRO B CA 1
ATOM 8004 C C . PRO B 1 174 ? 13.984 -30.266 8.547 1 91.62 174 PRO B C 1
ATOM 8006 O O . PRO B 1 174 ? 12.977 -30.922 8.797 1 91.62 174 PRO B O 1
ATOM 8009 N N . TRP B 1 175 ? 14.102 -29.719 7.402 1 91.38 175 TRP B N 1
ATOM 8010 C CA . TRP B 1 175 ? 13.055 -29.781 6.391 1 91.38 175 TRP B CA 1
ATOM 8011 C C . TRP B 1 175 ? 12.883 -31.203 5.855 1 91.38 175 TRP B C 1
ATOM 8013 O O . TRP B 1 175 ? 11.766 -31.641 5.578 1 91.38 175 TRP B O 1
ATOM 8023 N N . LEU B 1 176 ? 13.977 -31.922 5.672 1 92.44 176 LEU B N 1
ATOM 8024 C CA . LEU B 1 176 ? 13.914 -33.281 5.164 1 92.44 176 LEU B CA 1
ATOM 8025 C C . LEU B 1 176 ? 13.352 -34.25 6.215 1 92.44 176 LEU B C 1
ATOM 8027 O O . LEU B 1 176 ? 12.602 -35.156 5.887 1 92.44 176 LEU B O 1
ATOM 8031 N N . VAL B 1 177 ? 13.734 -33.969 7.465 1 93.69 177 VAL B N 1
ATOM 8032 C CA . VAL B 1 177 ? 13.188 -34.781 8.555 1 93.69 177 VAL B CA 1
ATOM 8033 C C . VAL B 1 177 ? 11.68 -34.531 8.664 1 93.69 177 VAL B C 1
ATOM 8035 O O . VAL B 1 177 ? 10.914 -35.5 8.852 1 93.69 177 VAL B O 1
ATOM 8038 N N . LEU B 1 178 ? 11.289 -33.25 8.586 1 92.56 178 LEU B N 1
ATOM 8039 C CA . LEU B 1 178 ? 9.867 -32.938 8.617 1 92.56 178 LEU B CA 1
ATOM 8040 C C . LEU B 1 178 ? 9.117 -33.594 7.477 1 92.56 178 LEU B C 1
ATOM 8042 O O . LEU B 1 178 ? 8.008 -34.094 7.66 1 92.56 178 LEU B O 1
ATOM 8046 N N . TYR B 1 179 ? 9.742 -33.625 6.305 1 93.75 179 TYR B N 1
ATOM 8047 C CA . TYR B 1 179 ? 9.164 -34.281 5.137 1 93.75 179 TYR B CA 1
ATOM 8048 C C . TYR B 1 179 ? 8.945 -35.781 5.398 1 93.75 179 TYR B C 1
ATOM 8050 O O . TYR B 1 179 ? 7.867 -36.312 5.121 1 93.75 179 TYR B O 1
ATOM 8058 N N . PHE B 1 180 ? 9.922 -36.438 5.973 1 93.38 180 PHE B N 1
ATOM 8059 C CA . PHE B 1 180 ? 9.852 -37.844 6.262 1 93.38 180 PHE B CA 1
ATOM 8060 C C . PHE B 1 180 ? 8.789 -38.156 7.316 1 93.38 180 PHE B C 1
ATOM 8062 O O . PHE B 1 180 ? 8 -39.094 7.172 1 93.38 180 PHE B O 1
ATOM 8069 N N . VAL B 1 181 ? 8.766 -37.344 8.328 1 94.12 181 VAL B N 1
ATOM 8070 C CA . VAL B 1 181 ? 7.797 -37.5 9.406 1 94.12 181 VAL B CA 1
ATOM 8071 C C . VAL B 1 181 ? 6.379 -37.312 8.859 1 94.12 181 VAL B C 1
ATOM 8073 O O . VAL B 1 181 ? 5.469 -38.062 9.219 1 94.12 181 VAL B O 1
ATOM 8076 N N . MET B 1 182 ? 6.164 -36.344 8.008 1 94.62 182 MET B N 1
ATOM 8077 C CA . MET B 1 182 ? 4.844 -36.094 7.441 1 94.62 182 MET B CA 1
ATOM 8078 C C . MET B 1 182 ? 4.398 -37.219 6.539 1 94.62 182 MET B C 1
ATOM 8080 O O . MET B 1 182 ? 3.211 -37.562 6.48 1 94.62 182 MET B O 1
ATOM 8084 N N . VAL B 1 183 ? 5.297 -37.875 5.836 1 95.25 183 VAL B N 1
ATOM 8085 C CA . VAL B 1 183 ? 4.969 -39 4.98 1 95.25 183 VAL B CA 1
ATOM 8086 C C . VAL B 1 183 ? 4.555 -40.188 5.84 1 95.25 183 VAL B C 1
ATOM 8088 O O . VAL B 1 183 ? 3.549 -40.844 5.562 1 95.25 183 VAL B O 1
ATOM 8091 N N . VAL B 1 184 ? 5.277 -40.406 6.949 1 94.25 184 VAL B N 1
ATOM 8092 C CA . VAL B 1 184 ? 5 -41.562 7.828 1 94.25 184 VAL B CA 1
ATOM 8093 C C . VAL B 1 184 ? 3.666 -41.344 8.539 1 94.25 184 VAL B C 1
ATOM 8095 O O . VAL B 1 184 ? 2.85 -42.25 8.625 1 94.25 184 VAL B O 1
ATOM 8098 N N . LEU B 1 185 ? 3.459 -40.094 8.953 1 94.31 185 LEU B N 1
ATOM 8099 C CA . LEU B 1 185 ? 2.197 -39.812 9.617 1 94.31 185 LEU B CA 1
ATOM 8100 C C . LEU B 1 185 ? 1.024 -39.938 8.656 1 94.31 185 LEU B C 1
ATOM 8102 O O . LEU B 1 185 ? -0.061 -40.375 9.047 1 94.31 185 LEU B O 1
ATOM 8106 N N . SER B 1 186 ? 1.219 -39.594 7.41 1 94.69 186 SER B N 1
ATOM 8107 C CA . SER B 1 186 ? 0.168 -39.719 6.406 1 94.69 186 SER B CA 1
ATOM 8108 C C . SER B 1 186 ? -0.153 -41.188 6.129 1 94.69 186 SER B C 1
ATOM 8110 O O . SER B 1 186 ? -1.314 -41.531 5.918 1 94.69 186 SER B O 1
ATOM 8112 N N . PHE B 1 187 ? 0.854 -42.062 6.223 1 91.94 187 PHE B N 1
ATOM 8113 C CA . PHE B 1 187 ? 0.643 -43.5 6.023 1 91.94 187 PHE B CA 1
ATOM 8114 C C . PHE B 1 187 ? -0.162 -44.094 7.172 1 91.94 187 PHE B C 1
ATOM 8116 O O . PHE B 1 187 ? -1.023 -44.938 6.957 1 91.94 187 PHE B O 1
ATOM 8123 N N . PHE B 1 188 ? 0.119 -43.594 8.312 1 90.56 188 PHE B N 1
ATOM 8124 C CA . PHE B 1 188 ? -0.599 -44.062 9.477 1 90.56 188 PHE B CA 1
ATOM 8125 C C . PHE B 1 188 ? -2.064 -43.656 9.43 1 90.56 188 PHE B C 1
ATOM 8127 O O . PHE B 1 188 ? -2.955 -44.469 9.688 1 90.56 188 PHE B O 1
ATOM 8134 N N . ASP B 1 189 ? -2.285 -42.406 9.117 1 91.19 189 ASP B N 1
ATOM 8135 C CA . ASP B 1 189 ? -3.654 -41.906 9.031 1 91.19 189 ASP B CA 1
ATOM 8136 C C . ASP B 1 189 ? -4.422 -42.594 7.906 1 91.19 189 ASP B C 1
ATOM 8138 O O . ASP B 1 189 ? -5.617 -42.875 8.047 1 91.19 189 ASP B O 1
ATOM 8142 N N . LEU B 1 190 ? -3.754 -42.844 6.828 1 88.56 190 LEU B N 1
ATOM 8143 C CA . LEU B 1 190 ? -4.383 -43.531 5.688 1 88.56 190 LEU B CA 1
ATOM 8144 C C . LEU B 1 190 ? -4.75 -44.969 6.027 1 88.56 190 LEU B C 1
ATOM 8146 O O . LEU B 1 190 ? -5.797 -45.438 5.602 1 88.56 190 LEU B O 1
ATOM 8150 N N . SER B 1 191 ? -3.939 -45.625 6.824 1 85.81 191 SER B N 1
ATOM 8151 C CA . SER B 1 191 ? -4.207 -47 7.215 1 85.81 191 SER B CA 1
ATOM 8152 C C . SER B 1 191 ? -5.43 -47.094 8.125 1 85.81 191 SER B C 1
ATOM 8154 O O . SER B 1 191 ? -6.219 -48.031 8.023 1 85.81 191 SER B O 1
ATOM 8156 N N . ILE B 1 192 ? -5.527 -46.062 8.852 1 82.62 192 ILE B N 1
ATOM 8157 C CA . ILE B 1 192 ? -6.695 -46.031 9.734 1 82.62 192 ILE B CA 1
ATOM 8158 C C . ILE B 1 192 ? -7.957 -45.812 8.906 1 82.62 192 ILE B C 1
ATOM 8160 O O . ILE B 1 192 ? -8.969 -46.469 9.109 1 82.62 192 ILE B O 1
ATOM 8164 N N . SER B 1 193 ? -7.898 -44.875 8.016 1 79.69 193 SER B N 1
ATOM 8165 C CA . SER B 1 193 ? -9.047 -44.562 7.172 1 79.69 193 SER B CA 1
ATOM 8166 C C . SER B 1 193 ? -9.406 -45.719 6.258 1 79.69 193 SER B C 1
ATOM 8168 O O . SER B 1 193 ? -10.586 -46 6.02 1 79.69 193 SER B O 1
ATOM 8170 N N . PHE B 1 194 ? -8.367 -46.344 5.719 1 77.88 194 PHE B N 1
ATOM 8171 C CA . PHE B 1 194 ? -8.594 -47.5 4.828 1 77.88 194 PHE B CA 1
ATOM 8172 C C . PHE B 1 194 ? -9.203 -48.656 5.586 1 77.88 194 PHE B C 1
ATOM 8174 O O . PHE B 1 194 ? -10.07 -49.375 5.062 1 77.88 194 PHE B O 1
ATOM 8181 N N . GLY B 1 195 ? -8.82 -48.875 6.84 1 76 195 GLY B N 1
ATOM 8182 C CA . GLY B 1 195 ? -9.406 -49.906 7.672 1 76 195 GLY B CA 1
ATOM 8183 C C . GLY B 1 195 ? -10.875 -49.688 7.965 1 76 195 GLY B C 1
ATOM 8184 O O . GLY B 1 195 ? -11.672 -50.625 7.918 1 76 195 GLY B O 1
ATOM 8185 N N . PHE B 1 196 ? -11.172 -48.438 8.195 1 73.94 196 PHE B N 1
ATOM 8186 C CA . PHE B 1 196 ? -12.562 -48.094 8.484 1 73.94 196 PHE B CA 1
ATOM 8187 C C . PHE B 1 196 ? -13.422 -48.25 7.242 1 73.94 196 PHE B C 1
ATOM 8189 O O . PHE B 1 196 ? -14.586 -48.656 7.332 1 73.94 196 PHE B O 1
ATOM 8196 N N . CYS B 1 197 ? -12.906 -47.781 6.047 1 69.44 197 CYS B N 1
ATOM 8197 C CA . CYS B 1 197 ? -13.648 -47.906 4.793 1 69.44 197 CYS B CA 1
ATOM 8198 C C . CYS B 1 197 ? -13.953 -49.344 4.473 1 69.44 197 CYS B C 1
ATOM 8200 O O . CYS B 1 197 ? -15.055 -49.688 4.027 1 69.44 197 CYS B O 1
ATOM 8202 N N . VAL B 1 198 ? -13.07 -50.25 4.672 1 66.69 198 VAL B N 1
ATOM 8203 C CA . VAL B 1 198 ? -13.227 -51.656 4.34 1 66.69 198 VAL B CA 1
ATOM 8204 C C . VAL B 1 198 ? -14.211 -52.312 5.305 1 66.69 198 VAL B C 1
ATOM 8206 O O . VAL B 1 198 ? -15.031 -53.125 4.902 1 66.69 198 VAL B O 1
ATOM 8209 N N . HIS B 1 199 ? -14.094 -51.906 6.492 1 66.19 199 HIS B N 1
ATOM 8210 C CA . HIS B 1 199 ? -14.945 -52.562 7.477 1 66.19 199 HIS B CA 1
ATOM 8211 C C . HIS B 1 199 ? -16.359 -52.031 7.441 1 66.19 199 HIS B C 1
ATOM 8213 O O . HIS B 1 199 ? -17.328 -52.781 7.523 1 66.19 199 HIS B O 1
ATOM 8219 N N . SER B 1 200 ? -16.438 -50.781 7.48 1 60.19 200 SER B N 1
ATOM 8220 C CA . SER B 1 200 ? -17.781 -50.219 7.629 1 60.19 200 SER B CA 1
ATOM 8221 C C . SER B 1 200 ? -18.438 -50 6.27 1 60.19 200 SER B C 1
ATOM 8223 O O . SER B 1 200 ? -19.656 -49.875 6.18 1 60.19 200 SER B O 1
ATOM 8225 N N . GLY B 1 201 ? -17.844 -50.5 5.109 1 55.59 201 GLY B N 1
ATOM 8226 C CA . GLY B 1 201 ? -18.375 -50.344 3.764 1 55.59 201 GLY B CA 1
ATOM 8227 C C . GLY B 1 201 ? -18.656 -48.906 3.393 1 55.59 201 GLY B C 1
ATOM 8228 O O . GLY B 1 201 ? -19 -48.625 2.244 1 55.59 201 GLY B O 1
ATOM 8229 N N . GLN B 1 202 ? -19.188 -48.125 4.285 1 51.47 202 GLN B N 1
ATOM 8230 C CA . GLN B 1 202 ? -19.672 -46.781 4.004 1 51.47 202 GLN B CA 1
ATOM 8231 C C . GLN B 1 202 ? -18.516 -45.781 4.023 1 51.47 202 GLN B C 1
ATOM 8233 O O . GLN B 1 202 ? -17.547 -45.969 4.77 1 51.47 202 GLN B O 1
ATOM 8238 N N . SER B 1 203 ? -18.219 -45.156 2.928 1 50.69 203 SER B N 1
ATOM 8239 C CA . SER B 1 203 ? -17.266 -44.062 2.854 1 50.69 203 SER B CA 1
ATOM 8240 C C . SER B 1 203 ? -17.156 -43.344 4.184 1 50.69 203 SER B C 1
ATOM 8242 O O . SER B 1 203 ? -18.172 -43.031 4.816 1 50.69 203 SER B O 1
ATOM 8244 N N . SER B 1 204 ? -16.344 -43.688 5.059 1 48.25 204 SER B N 1
ATOM 8245 C CA . SER B 1 204 ? -15.984 -42.969 6.266 1 48.25 204 SER B CA 1
ATOM 8246 C C . SER B 1 204 ? -16.266 -41.469 6.109 1 48.25 204 SER B C 1
ATOM 8248 O O . SER B 1 204 ? -15.344 -40.688 5.906 1 48.25 204 SER B O 1
ATOM 8250 N N . LEU B 1 205 ? -16.984 -41.125 5.25 1 48.31 205 LEU B N 1
ATOM 8251 C CA . LEU B 1 205 ? -17.391 -39.844 4.715 1 48.31 205 LEU B CA 1
ATOM 8252 C C . LEU B 1 205 ? -17.281 -38.75 5.777 1 48.31 205 LEU B C 1
ATOM 8254 O O . LEU B 1 205 ? -16.688 -37.688 5.539 1 48.31 205 LEU B O 1
ATOM 8258 N N . GLY B 1 206 ? -18.453 -38.594 6.672 1 49.78 206 GLY B N 1
ATOM 8259 C CA . GLY B 1 206 ? -18.828 -37.438 7.453 1 49.78 206 GLY B CA 1
ATOM 8260 C C . GLY B 1 206 ? -17.938 -37.219 8.672 1 49.78 206 GLY B C 1
ATOM 8261 O O . GLY B 1 206 ? -17.844 -36.094 9.188 1 49.78 206 GLY B O 1
ATOM 8262 N N . SER B 1 207 ? -17.609 -38.344 9.477 1 53.19 207 SER B N 1
ATOM 8263 C CA . SER B 1 207 ? -17.344 -38.094 10.883 1 53.19 207 SER B CA 1
ATOM 8264 C C . SER B 1 207 ? -15.844 -37.906 11.141 1 53.19 207 SER B C 1
ATOM 8266 O O . SER B 1 207 ? -15.453 -37.344 12.164 1 53.19 207 SER B O 1
ATOM 8268 N N . THR B 1 208 ? -14.898 -38.594 10.414 1 58.62 208 THR B N 1
ATOM 8269 C CA . THR B 1 208 ? -13.57 -38.625 11.008 1 58.62 208 THR B CA 1
ATOM 8270 C C . THR B 1 208 ? -12.688 -37.531 10.398 1 58.62 208 THR B C 1
ATOM 8272 O O . THR B 1 208 ? -12.844 -37.188 9.227 1 58.62 208 THR B O 1
ATOM 8275 N N . ILE B 1 209 ? -12.094 -36.812 11.25 1 68.25 209 ILE B N 1
ATOM 8276 C CA . ILE B 1 209 ? -11.117 -35.781 10.914 1 68.25 209 ILE B CA 1
ATOM 8277 C C . ILE B 1 209 ? -9.938 -36.406 10.18 1 68.25 209 ILE B C 1
ATOM 8279 O O . ILE B 1 209 ? -9.312 -37.344 10.68 1 68.25 209 ILE B O 1
ATOM 8283 N N . ARG B 1 210 ? -9.773 -36.312 8.852 1 82.69 210 ARG B N 1
ATOM 8284 C CA . ARG B 1 210 ? -8.633 -36.719 8.039 1 82.69 210 ARG B CA 1
ATOM 8285 C C . ARG B 1 210 ? -7.477 -35.75 8.188 1 82.69 210 ARG B C 1
ATOM 8287 O O . ARG B 1 210 ? -7.414 -34.75 7.477 1 82.69 210 ARG B O 1
ATOM 8294 N N . MET B 1 211 ? -6.523 -36.062 9.055 1 87.38 211 MET B N 1
ATOM 8295 C CA . MET B 1 211 ? -5.406 -35.188 9.352 1 87.38 211 MET B CA 1
ATOM 8296 C C . MET B 1 211 ? -4.406 -35.156 8.195 1 87.38 211 MET B C 1
ATOM 8298 O O . MET B 1 211 ? -3.656 -34.219 8.031 1 87.38 211 MET B O 1
ATOM 8302 N N . ARG B 1 212 ? -4.395 -36.25 7.379 1 90.94 212 ARG B N 1
ATOM 8303 C CA . ARG B 1 212 ? -3.418 -36.375 6.301 1 90.94 212 ARG B CA 1
ATOM 8304 C C . ARG B 1 212 ? -3.605 -35.25 5.262 1 90.94 212 ARG B C 1
ATOM 8306 O O . ARG B 1 212 ? -2.652 -34.875 4.594 1 90.94 212 ARG B O 1
ATOM 8313 N N . ARG B 1 213 ? -4.77 -34.75 5.172 1 91.88 213 ARG B N 1
ATOM 8314 C CA . ARG B 1 213 ? -5.031 -33.688 4.207 1 91.88 213 ARG B CA 1
ATOM 8315 C C . ARG B 1 213 ? -4.246 -32.438 4.551 1 91.88 213 ARG B C 1
ATOM 8317 O O . ARG B 1 213 ? -3.84 -31.688 3.656 1 91.88 213 ARG B O 1
ATOM 8324 N N . PHE B 1 214 ? -4.023 -32.25 5.828 1 93.88 214 PHE B N 1
ATOM 8325 C CA . PHE B 1 214 ? -3.314 -31.062 6.281 1 93.88 214 PHE B CA 1
ATOM 8326 C C . PHE B 1 214 ? -1.824 -31.172 5.98 1 93.88 214 PHE B C 1
ATOM 8328 O O . PHE B 1 214 ? -1.11 -30.172 5.969 1 93.88 214 PHE B O 1
ATOM 8335 N N . PHE B 1 215 ? -1.384 -32.344 5.641 1 94.62 215 PHE B N 1
ATOM 8336 C CA . PHE B 1 215 ? 0.041 -32.562 5.406 1 94.62 215 PHE B CA 1
ATOM 8337 C C . PHE B 1 215 ? 0.369 -32.438 3.924 1 94.62 215 PHE B C 1
ATOM 8339 O O . PHE B 1 215 ? 1.534 -32.312 3.549 1 94.62 215 PHE B O 1
ATOM 8346 N N . ARG B 1 216 ? -0.521 -32.469 3.031 1 95.25 216 ARG B N 1
ATOM 8347 C CA . ARG B 1 216 ? -0.32 -32.531 1.587 1 95.25 216 ARG B CA 1
ATOM 8348 C C . ARG B 1 216 ? 0.425 -31.297 1.086 1 95.25 216 ARG B C 1
ATOM 8350 O O . ARG B 1 216 ? 1.356 -31.422 0.286 1 95.25 216 ARG B O 1
ATOM 8357 N N . PRO B 1 217 ? 0.069 -30.109 1.615 1 94.12 217 PRO B N 1
ATOM 8358 C CA . PRO B 1 217 ? 0.785 -28.922 1.111 1 94.12 217 PRO B CA 1
ATOM 8359 C C . PRO B 1 217 ? 2.268 -28.938 1.478 1 94.12 217 PRO B C 1
ATOM 8361 O O . PRO B 1 217 ? 3.072 -28.266 0.826 1 94.12 217 PRO B O 1
ATOM 8364 N N . PHE B 1 218 ? 2.631 -29.703 2.412 1 93.19 218 PHE B N 1
ATOM 8365 C CA . PHE B 1 218 ? 4.031 -29.766 2.818 1 93.19 218 PHE B CA 1
ATOM 8366 C C . PHE B 1 218 ? 4.863 -30.516 1.788 1 93.19 218 PHE B C 1
ATOM 8368 O O . PHE B 1 218 ? 6.059 -30.266 1.639 1 93.19 218 PHE B O 1
ATOM 8375 N N . PHE B 1 219 ? 4.258 -31.453 1.045 1 95 219 PHE B N 1
ATOM 8376 C CA . PHE B 1 219 ? 4.961 -32.156 -0.01 1 95 219 PHE B CA 1
ATOM 8377 C C . PHE B 1 219 ? 5.258 -31.25 -1.188 1 95 219 PHE B C 1
ATOM 8379 O O . PHE B 1 219 ? 6.156 -31.516 -1.986 1 95 219 PHE B O 1
ATOM 8386 N N . PHE B 1 220 ? 4.453 -30.188 -1.274 1 93.56 220 PHE B N 1
ATOM 8387 C CA . PHE B 1 220 ? 4.641 -29.156 -2.295 1 93.56 220 PHE B CA 1
ATOM 8388 C C . PHE B 1 220 ? 5.684 -28.141 -1.852 1 93.56 220 PHE B C 1
ATOM 8390 O O . PHE B 1 220 ? 6.5 -27.688 -2.656 1 93.56 220 PHE B O 1
ATOM 8397 N N . LEU B 1 221 ? 5.797 -27.844 -0.599 1 93.56 221 LEU B N 1
ATOM 8398 C CA . LEU B 1 221 ? 6.602 -26.766 -0.037 1 93.56 221 LEU B CA 1
ATOM 8399 C C . LEU B 1 221 ? 8.047 -27.203 0.148 1 93.56 221 LEU B C 1
ATOM 8401 O O . LEU B 1 221 ? 8.977 -26.469 -0.202 1 93.56 221 LEU B O 1
ATOM 8405 N N . VAL B 1 222 ? 8.312 -28.375 0.577 1 91.56 222 VAL B N 1
ATOM 8406 C CA . VAL B 1 222 ? 9.617 -28.797 1.075 1 91.56 222 VAL B CA 1
ATOM 8407 C C . VAL B 1 222 ? 10.594 -28.953 -0.091 1 91.56 222 VAL B C 1
ATOM 8409 O O . VAL B 1 222 ? 11.75 -28.547 -0 1 91.56 222 VAL B O 1
ATOM 8412 N N . PRO B 1 223 ? 10.141 -29.422 -1.224 1 88.75 223 PRO B N 1
ATOM 8413 C CA . PRO B 1 223 ? 11.109 -29.609 -2.305 1 88.75 223 PRO B CA 1
ATOM 8414 C C . PRO B 1 223 ? 11.555 -28.281 -2.932 1 88.75 223 PRO B C 1
ATOM 8416 O O . PRO B 1 223 ? 12.609 -28.234 -3.574 1 88.75 223 PRO B O 1
ATOM 8419 N N . SER B 1 224 ? 10.82 -27.281 -2.793 1 87.19 224 SER B N 1
ATOM 8420 C CA . SER B 1 224 ? 11.18 -26 -3.391 1 87.19 224 SER B CA 1
ATOM 8421 C C . SER B 1 224 ? 12.039 -25.172 -2.445 1 87.19 224 SER B C 1
ATOM 8423 O O . SER B 1 224 ? 11.602 -24.812 -1.353 1 87.19 224 SER B O 1
ATOM 8425 N N . SER B 1 225 ? 13.258 -24.797 -2.922 1 84.44 225 SER B N 1
ATOM 8426 C CA . SER B 1 225 ? 14.172 -24.016 -2.1 1 84.44 225 SER B CA 1
ATOM 8427 C C . SER B 1 225 ? 13.68 -22.578 -1.932 1 84.44 225 SER B C 1
ATOM 8429 O O . SER B 1 225 ? 13.805 -22 -0.853 1 84.44 225 SER B O 1
ATOM 8431 N N . ILE B 1 226 ? 13.07 -22.109 -2.941 1 83.12 226 ILE B N 1
ATOM 8432 C CA . ILE B 1 226 ? 12.617 -20.734 -2.896 1 83.12 226 ILE B CA 1
ATOM 8433 C C . ILE B 1 226 ? 11.406 -20.609 -1.979 1 83.12 226 ILE B C 1
ATOM 8435 O O . ILE B 1 226 ? 11.273 -19.625 -1.241 1 83.12 226 ILE B O 1
ATOM 8439 N N . MET B 1 227 ? 10.516 -21.594 -1.98 1 89.06 227 MET B N 1
ATOM 8440 C CA . MET B 1 227 ? 9.344 -21.562 -1.115 1 89.06 227 MET B CA 1
ATOM 8441 C C . MET B 1 227 ? 9.742 -21.641 0.354 1 89.06 227 MET B C 1
ATOM 8443 O O . MET B 1 227 ? 9.141 -20.969 1.201 1 89.06 227 MET B O 1
ATOM 8447 N N . LYS B 1 228 ? 10.734 -22.391 0.644 1 89 228 LYS B N 1
ATOM 8448 C CA . LYS B 1 228 ? 11.219 -22.5 2.016 1 89 228 LYS B CA 1
ATOM 8449 C C . LYS B 1 228 ? 11.789 -21.156 2.492 1 89 228 LYS B C 1
ATOM 8451 O O . LYS B 1 228 ? 11.594 -20.781 3.645 1 89 228 LYS B O 1
ATOM 8456 N N . LYS B 1 229 ? 12.477 -20.531 1.601 1 85.88 229 LYS B N 1
ATOM 8457 C CA . LYS B 1 229 ? 13 -19.203 1.93 1 85.88 229 LYS B CA 1
ATOM 8458 C C . LYS B 1 229 ? 11.875 -18.203 2.191 1 85.88 229 LYS B C 1
ATOM 8460 O O . LYS B 1 229 ? 11.977 -17.375 3.086 1 85.88 229 LYS B O 1
ATOM 8465 N N . PHE B 1 230 ? 10.797 -18.391 1.472 1 85.12 230 PHE B N 1
ATOM 8466 C CA . PHE B 1 230 ? 9.672 -17.469 1.647 1 85.12 230 PHE B CA 1
ATOM 8467 C C . PHE B 1 230 ? 8.953 -17.75 2.961 1 85.12 230 PHE B C 1
ATOM 8469 O O . PHE B 1 230 ? 8.422 -16.844 3.59 1 85.12 230 PHE B O 1
ATOM 8476 N N . VAL B 1 231 ? 8.891 -19 3.365 1 89.56 231 VAL B N 1
ATOM 8477 C CA . VAL B 1 231 ? 8.305 -19.328 4.664 1 89.56 231 VAL B CA 1
ATOM 8478 C C . VAL B 1 231 ? 9.117 -18.656 5.773 1 89.56 231 VAL B C 1
ATOM 8480 O O . VAL B 1 231 ? 8.547 -18.109 6.719 1 89.56 231 VAL B O 1
ATOM 8483 N N . LYS B 1 232 ? 10.414 -18.703 5.602 1 87.94 232 LYS B N 1
ATOM 8484 C CA . LYS B 1 232 ? 11.273 -18.047 6.582 1 87.94 232 LYS B CA 1
ATOM 8485 C C . LYS B 1 232 ? 11.07 -16.531 6.555 1 87.94 232 LYS B C 1
ATOM 8487 O O . LYS B 1 232 ? 11.117 -15.883 7.602 1 87.94 232 LYS B O 1
ATOM 8492 N N . ALA B 1 233 ? 10.891 -16.062 5.379 1 85.75 233 ALA B N 1
ATOM 8493 C CA . ALA B 1 233 ? 10.609 -14.641 5.246 1 85.75 233 ALA B CA 1
ATOM 8494 C C . ALA B 1 233 ? 9.312 -14.273 5.965 1 85.75 233 ALA B C 1
ATOM 8496 O O . ALA B 1 233 ? 9.242 -13.242 6.641 1 85.75 233 ALA B O 1
ATOM 8497 N N . VAL B 1 234 ? 8.297 -15.086 5.82 1 88.06 234 VAL B N 1
ATOM 8498 C CA . VAL B 1 234 ? 7.008 -14.852 6.461 1 88.06 234 VAL B CA 1
ATOM 8499 C C . VAL B 1 234 ? 7.168 -14.883 7.98 1 88.06 234 VAL B C 1
ATOM 8501 O O . VAL B 1 234 ? 6.645 -14.023 8.688 1 88.06 234 VAL B O 1
ATOM 8504 N N . MET B 1 235 ? 7.938 -15.836 8.477 1 89.75 235 MET B N 1
ATOM 8505 C CA . MET B 1 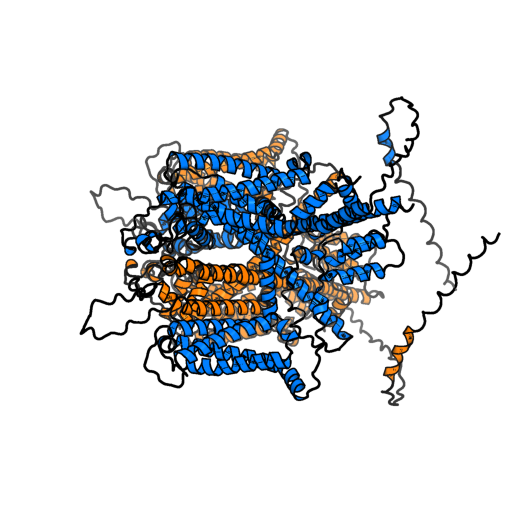235 ? 8.125 -15.984 9.914 1 89.75 235 MET B CA 1
ATOM 8506 C C . MET B 1 235 ? 8.914 -14.812 10.484 1 89.75 235 MET B C 1
ATOM 8508 O O . MET B 1 235 ? 8.594 -14.305 11.562 1 89.75 235 MET B O 1
ATOM 8512 N N . ARG B 1 236 ? 9.883 -14.391 9.781 1 87.19 236 ARG B N 1
ATOM 8513 C CA . ARG B 1 236 ? 10.68 -13.25 10.219 1 87.19 236 ARG B CA 1
ATOM 8514 C C . ARG B 1 236 ? 9.859 -11.969 10.195 1 87.19 236 ARG B C 1
ATOM 8516 O O . ARG B 1 236 ? 10.008 -11.109 11.07 1 87.19 236 ARG B O 1
ATOM 8523 N N . THR B 1 237 ? 9.07 -11.852 9.211 1 86.38 237 THR B N 1
ATOM 8524 C CA . THR B 1 237 ? 8.203 -10.68 9.094 1 86.38 237 THR B CA 1
ATOM 8525 C C . THR B 1 237 ? 7.211 -10.633 10.25 1 86.38 237 THR B C 1
ATOM 8527 O O . THR B 1 237 ? 6.918 -9.562 10.781 1 86.38 237 THR B O 1
ATOM 8530 N N . CYS B 1 238 ? 6.688 -11.766 10.617 1 89.56 238 CYS B N 1
ATOM 8531 C CA . CYS B 1 238 ? 5.742 -11.82 11.727 1 89.56 238 CYS B CA 1
ATOM 8532 C C . CYS B 1 238 ? 6.367 -11.289 13.008 1 89.56 238 CYS B C 1
ATOM 8534 O O . CYS B 1 238 ? 5.715 -10.578 13.766 1 89.56 238 CYS B O 1
ATOM 8536 N N . VAL B 1 239 ? 7.578 -11.547 13.195 1 87.31 239 VAL B N 1
ATOM 8537 C CA . VAL B 1 239 ? 8.273 -11.109 14.406 1 87.31 239 VAL B CA 1
ATOM 8538 C C . VAL B 1 239 ? 8.523 -9.609 14.336 1 87.31 239 VAL B C 1
ATOM 8540 O O . VAL B 1 239 ? 8.344 -8.898 15.328 1 87.31 239 VAL B O 1
ATOM 8543 N N . GLN B 1 240 ? 8.891 -9.188 13.172 1 83.38 240 GLN B N 1
ATOM 8544 C CA . GLN B 1 240 ? 9.219 -7.777 13.008 1 83.38 240 GLN B CA 1
ATOM 8545 C C . GLN B 1 240 ? 7.977 -6.902 13.148 1 83.38 240 GLN B C 1
ATOM 8547 O O . GLN B 1 240 ? 8.039 -5.812 13.719 1 83.38 240 GLN B O 1
ATOM 8552 N N . ILE B 1 241 ? 6.852 -7.352 12.625 1 90.69 241 ILE B N 1
ATOM 8553 C CA . ILE B 1 241 ? 5.656 -6.52 12.625 1 90.69 241 ILE B CA 1
ATOM 8554 C C . ILE B 1 241 ? 4.918 -6.664 13.953 1 90.69 241 ILE B C 1
ATOM 8556 O O . ILE B 1 241 ? 3.924 -5.977 14.195 1 90.69 241 ILE B O 1
ATOM 8560 N N . SER B 1 242 ? 5.395 -7.559 14.867 1 90.81 242 SER B N 1
ATOM 8561 C CA . SER B 1 242 ? 4.715 -7.785 16.141 1 90.81 242 SER B CA 1
ATOM 8562 C C . SER B 1 242 ? 4.57 -6.488 16.922 1 90.81 242 SER B C 1
ATOM 8564 O O . SER B 1 242 ? 3.545 -6.258 17.578 1 90.81 242 SER B O 1
ATOM 8566 N N . SER B 1 243 ? 5.523 -5.555 16.844 1 90.38 243 SER B N 1
ATOM 8567 C CA . SER B 1 243 ? 5.445 -4.285 17.562 1 90.38 243 SER B CA 1
ATOM 8568 C C . SER B 1 243 ? 4.359 -3.387 16.984 1 90.38 243 SER B C 1
ATOM 8570 O O . SER B 1 243 ? 3.633 -2.723 17.734 1 90.38 243 SER B O 1
ATOM 8572 N N . VAL B 1 244 ? 4.293 -3.389 15.703 1 93.12 244 VAL B N 1
ATOM 8573 C CA . VAL B 1 244 ? 3.258 -2.582 15.062 1 93.12 244 VAL B CA 1
ATOM 8574 C C . VAL B 1 244 ? 1.882 -3.17 15.367 1 93.12 244 VAL B C 1
ATOM 8576 O O . VAL B 1 244 ? 0.915 -2.43 15.57 1 93.12 244 VAL B O 1
ATOM 8579 N N . LEU B 1 245 ? 1.798 -4.523 15.43 1 93.94 245 LEU B N 1
ATOM 8580 C CA . LEU B 1 245 ? 0.54 -5.191 15.742 1 93.94 245 LEU B CA 1
ATOM 8581 C C . LEU B 1 245 ? 0.1 -4.883 17.172 1 93.94 245 LEU B C 1
ATOM 8583 O O . LEU B 1 245 ? -1.094 -4.719 17.438 1 93.94 245 LEU B O 1
ATOM 8587 N N . VAL B 1 246 ? 1.025 -4.797 18.016 1 92.5 246 VAL B N 1
ATOM 8588 C CA . VAL B 1 246 ? 0.7 -4.445 19.406 1 92.5 246 VAL B CA 1
ATOM 8589 C C . VAL B 1 246 ? 0.146 -3.025 19.453 1 92.5 246 VAL B C 1
ATOM 8591 O O . VAL B 1 246 ? -0.837 -2.762 20.156 1 92.5 246 VAL B O 1
ATOM 8594 N N . LEU B 1 247 ? 0.785 -2.135 18.766 1 93.62 247 LEU B N 1
ATOM 8595 C CA . LEU B 1 247 ? 0.292 -0.764 18.688 1 93.62 247 LEU B CA 1
ATOM 8596 C C . LEU B 1 247 ? -1.116 -0.722 18.109 1 93.62 247 LEU B C 1
ATOM 8598 O O . LEU B 1 247 ? -1.956 0.062 18.562 1 93.62 247 LEU B O 1
ATOM 8602 N N . LEU B 1 248 ? -1.36 -1.552 17.141 1 95.12 248 LEU B N 1
ATOM 8603 C CA . LEU B 1 248 ? -2.682 -1.637 16.531 1 95.12 248 LEU B CA 1
ATOM 8604 C C . LEU B 1 248 ? -3.713 -2.143 17.547 1 95.12 248 LEU B C 1
ATOM 8606 O O . LEU B 1 248 ? -4.836 -1.635 17.594 1 95.12 248 LEU B O 1
ATOM 8610 N N . VAL B 1 249 ? -3.33 -3.145 18.328 1 93.88 249 VAL B N 1
ATOM 8611 C CA . VAL B 1 249 ? -4.23 -3.693 19.328 1 93.88 249 VAL B CA 1
ATOM 8612 C C . VAL B 1 249 ? -4.523 -2.635 20.391 1 93.88 249 VAL B C 1
ATOM 8614 O O . VAL B 1 249 ? -5.664 -2.496 20.844 1 93.88 249 VAL B O 1
ATOM 8617 N N . ILE B 1 250 ? -3.549 -1.881 20.734 1 92.81 250 ILE B N 1
ATOM 8618 C CA . ILE B 1 250 ? -3.738 -0.805 21.703 1 92.81 250 ILE B CA 1
ATOM 8619 C C . ILE B 1 250 ? -4.68 0.248 21.125 1 92.81 250 ILE B C 1
ATOM 8621 O O . ILE B 1 250 ? -5.582 0.729 21.812 1 92.81 250 ILE B O 1
ATOM 8625 N N . HIS B 1 251 ? -4.453 0.606 19.891 1 94.75 251 HIS B N 1
ATOM 8626 C CA . HIS B 1 251 ? -5.316 1.569 19.203 1 94.75 251 HIS B CA 1
ATOM 8627 C C . HIS B 1 251 ? -6.766 1.094 19.188 1 94.75 251 HIS B C 1
ATOM 8629 O O . HIS B 1 251 ? -7.676 1.85 19.531 1 94.75 251 HIS B O 1
ATOM 8635 N N . LEU B 1 252 ? -6.984 -0.165 18.828 1 96.12 252 LEU B N 1
ATOM 8636 C CA . LEU B 1 252 ? -8.328 -0.732 18.781 1 96.12 252 LEU B CA 1
ATOM 8637 C C . LEU B 1 252 ? -8.961 -0.745 20.156 1 96.12 252 LEU B C 1
ATOM 8639 O O . LEU B 1 252 ? -10.125 -0.369 20.328 1 96.12 252 LEU B O 1
ATOM 8643 N N . TYR B 1 253 ? -8.195 -1.117 21.125 1 93.81 253 TYR B N 1
ATOM 8644 C CA . TYR B 1 253 ? -8.711 -1.232 22.484 1 93.81 253 TYR B CA 1
ATOM 8645 C C . TYR B 1 253 ? -9.07 0.138 23.047 1 93.81 253 TYR B C 1
ATOM 8647 O O . TYR B 1 253 ? -10.156 0.325 23.594 1 93.81 253 TYR B O 1
ATOM 8655 N N . VAL B 1 254 ? -8.219 1.125 22.906 1 93.19 254 VAL B N 1
ATOM 8656 C CA . VAL B 1 254 ? -8.438 2.461 23.438 1 93.19 254 VAL B CA 1
ATOM 8657 C C . VAL B 1 254 ? -9.664 3.092 22.797 1 93.19 254 VAL B C 1
ATOM 8659 O O . VAL B 1 254 ? -10.539 3.625 23.484 1 93.19 254 VAL B O 1
ATOM 8662 N N . PHE B 1 255 ? -9.82 2.975 21.562 1 94.81 255 PHE B N 1
ATOM 8663 C CA . PHE B 1 255 ? -10.938 3.607 20.875 1 94.81 255 PHE B CA 1
ATOM 8664 C C . PHE B 1 255 ? -12.227 2.834 21.125 1 94.81 255 PHE B C 1
ATOM 8666 O O . PHE B 1 255 ? -13.32 3.41 21.109 1 94.81 255 PHE B O 1
ATOM 8673 N N . ALA B 1 256 ? -12.094 1.482 21.328 1 93.19 256 ALA B N 1
ATOM 8674 C CA . ALA B 1 256 ? -13.273 0.72 21.703 1 93.19 256 ALA B CA 1
ATOM 8675 C C . ALA B 1 256 ? -13.82 1.188 23.047 1 93.19 256 ALA B C 1
ATOM 8677 O O . ALA B 1 256 ? -15.031 1.395 23.203 1 93.19 256 ALA B O 1
ATOM 8678 N N . MET B 1 257 ? -12.969 1.458 23.969 1 90.19 257 MET B N 1
ATOM 8679 C CA . MET B 1 257 ? -13.375 1.91 25.297 1 90.19 257 MET B CA 1
ATOM 8680 C C . MET B 1 257 ? -13.914 3.338 25.25 1 90.19 257 MET B C 1
ATOM 8682 O O . MET B 1 257 ? -14.93 3.646 25.875 1 90.19 257 MET B O 1
ATOM 8686 N N . ILE B 1 258 ? -13.258 4.18 24.438 1 89.56 258 ILE B N 1
ATOM 8687 C CA . ILE B 1 258 ? -13.727 5.555 24.297 1 89.56 258 ILE B CA 1
ATOM 8688 C C . ILE B 1 258 ? -15.109 5.566 23.641 1 89.56 258 ILE B C 1
ATOM 8690 O O . ILE B 1 258 ? -15.984 6.336 24.047 1 89.56 258 ILE B O 1
ATOM 8694 N N . GLY B 1 259 ? -15.289 4.758 22.672 1 88.5 259 GLY B N 1
ATOM 8695 C CA . GLY B 1 259 ? -16.578 4.684 22 1 88.5 259 GLY B CA 1
ATOM 8696 C C . GLY B 1 259 ? -17.703 4.25 22.938 1 88.5 259 GLY B C 1
ATOM 8697 O O . GLY B 1 259 ? -18.797 4.797 22.875 1 88.5 259 GLY B O 1
ATOM 8698 N N . MET B 1 260 ? -17.422 3.293 23.766 1 85.31 260 MET B N 1
ATOM 8699 C CA . MET B 1 260 ? -18.422 2.82 24.703 1 85.31 260 MET B CA 1
ATOM 8700 C C . MET B 1 260 ? -18.781 3.906 25.719 1 85.31 260 MET B C 1
ATOM 8702 O O . MET B 1 260 ? -19.906 3.977 26.188 1 85.31 260 MET B O 1
ATOM 8706 N N . LEU B 1 261 ? -17.859 4.754 25.969 1 83.31 261 LEU B N 1
ATOM 8707 C CA . LEU B 1 261 ? -18.047 5.789 26.969 1 83.31 261 LEU B CA 1
ATOM 8708 C C . LEU B 1 261 ? -18.75 7.004 26.375 1 83.31 261 LEU B C 1
ATOM 8710 O O . LEU B 1 261 ? -19.562 7.645 27.031 1 83.31 261 LEU B O 1
ATOM 8714 N N . ILE B 1 262 ? -18.453 7.293 25.109 1 82.25 262 ILE B N 1
ATOM 8715 C CA . ILE B 1 262 ? -19.016 8.477 24.469 1 82.25 262 ILE B CA 1
ATOM 8716 C C . ILE B 1 262 ? -20.391 8.156 23.906 1 82.25 262 ILE B C 1
ATOM 8718 O O . ILE B 1 262 ? -21.281 9.008 23.906 1 82.25 262 ILE B O 1
ATOM 8722 N N . PHE B 1 263 ? -20.516 6.934 23.453 1 80 263 PHE B N 1
ATOM 8723 C CA . PHE B 1 263 ? -21.797 6.535 22.875 1 80 263 PHE B CA 1
ATOM 8724 C C . PHE B 1 263 ? -22.516 5.535 23.781 1 80 263 PHE B C 1
ATOM 8726 O O . PHE B 1 263 ? -22.609 4.352 23.438 1 80 263 PHE B O 1
ATOM 8733 N N . PRO B 1 264 ? -23 6.031 24.922 1 66.5 264 PRO B N 1
ATOM 8734 C CA . PRO B 1 264 ? -23.5 5.129 25.969 1 66.5 264 PRO B CA 1
ATOM 8735 C C . PRO B 1 264 ? -24.781 4.426 25.562 1 66.5 264 PRO B C 1
ATOM 8737 O O . PRO B 1 264 ? -25.531 4.934 24.719 1 66.5 264 PRO B O 1
ATOM 8740 N N . ARG B 1 265 ? -24.922 3.25 26.188 1 65.25 265 ARG B N 1
ATOM 8741 C CA . ARG B 1 265 ? -26.125 2.436 26.078 1 65.25 265 ARG B CA 1
ATOM 8742 C C . ARG B 1 265 ? -27.328 3.129 26.734 1 65.25 265 ARG B C 1
ATOM 8744 O O . ARG B 1 265 ? -27.172 3.797 27.75 1 65.25 265 ARG B O 1
ATOM 8751 N N . PRO B 1 266 ? -28.375 3.127 25.891 1 60.16 266 PRO B N 1
ATOM 8752 C CA . PRO B 1 266 ? -29.547 3.754 26.531 1 60.16 266 PRO B CA 1
ATOM 8753 C C . PRO B 1 266 ? -29.953 3.053 27.828 1 60.16 266 PRO B C 1
ATOM 8755 O O . PRO B 1 266 ? -29.875 1.823 27.922 1 60.16 266 PRO B O 1
ATOM 8758 N N . LEU B 1 267 ? -29.984 3.746 28.922 1 56.16 267 LEU B N 1
ATOM 8759 C CA . LEU B 1 267 ? -30.406 3.205 30.219 1 56.16 267 LEU B CA 1
ATOM 8760 C C . LEU B 1 267 ? -31.859 2.768 30.188 1 56.16 267 LEU B C 1
ATOM 8762 O O . LEU B 1 267 ? -32.719 3.49 29.672 1 56.16 267 LEU B O 1
ATOM 8766 N N . PRO B 1 268 ? -32.094 1.455 30.281 1 51.56 268 PRO B N 1
ATOM 8767 C CA . PRO B 1 268 ? -33.5 1.058 30.312 1 51.56 268 PRO B CA 1
ATOM 8768 C C . PRO B 1 268 ? -34.344 1.899 31.281 1 51.56 268 PRO B C 1
ATOM 8770 O O . PRO B 1 268 ? -33.812 2.322 32.344 1 51.56 268 PRO B O 1
ATOM 8773 N N . HIS B 1 269 ? -35.344 2.635 30.859 1 44.66 269 HIS B N 1
ATOM 8774 C CA . HIS B 1 269 ? -36.281 3.34 31.719 1 44.66 269 HIS B CA 1
ATOM 8775 C C . HIS B 1 269 ? -36.75 2.455 32.875 1 44.66 269 HIS B C 1
ATOM 8777 O O . HIS B 1 269 ? -37.031 1.271 32.688 1 44.66 269 HIS B O 1
ATOM 8783 N N . ARG B 1 270 ? -36.469 2.781 34.062 1 40.88 270 ARG B N 1
ATOM 8784 C CA . ARG B 1 270 ? -37.156 2.129 35.188 1 40.88 270 ARG B CA 1
ATOM 8785 C C . ARG B 1 270 ? -38.656 2.119 35 1 40.88 270 ARG B C 1
ATOM 8787 O O . ARG B 1 270 ? -39.25 3.117 34.562 1 40.88 270 ARG B O 1
ATOM 8794 N N . HIS B 1 271 ? -39.281 1.084 34.875 1 36.22 271 HIS B N 1
ATOM 8795 C CA . HIS B 1 271 ? -40.719 1.019 35.062 1 36.22 271 HIS B CA 1
ATOM 8796 C C . HIS B 1 271 ? -41.188 1.862 36.25 1 36.22 271 HIS B C 1
ATOM 8798 O O . HIS B 1 271 ? -40.969 1.485 37.406 1 36.22 271 HIS B O 1
ATOM 8804 N N . VAL B 1 272 ? -41.156 3.191 36.312 1 34.81 272 VAL B N 1
ATOM 8805 C CA . VAL B 1 272 ? -42.031 3.85 37.312 1 34.81 272 VAL B CA 1
ATOM 8806 C C . VAL B 1 272 ? -43.438 3.258 37.25 1 34.81 272 VAL B C 1
ATOM 8808 O O . VAL B 1 272 ? -43.969 3.018 36.156 1 34.81 272 VAL B O 1
ATOM 8811 N N . ASN B 1 273 ? -43.969 2.635 38.281 1 32.19 273 ASN B N 1
ATOM 8812 C CA . ASN B 1 273 ? -45.406 2.48 38.5 1 32.19 273 ASN B CA 1
ATOM 8813 C C . ASN B 1 273 ? -46.156 3.73 38.062 1 32.19 273 ASN B C 1
ATOM 8815 O O . ASN B 1 273 ? -45.938 4.812 38.625 1 32.19 273 ASN B O 1
ATOM 8819 N N . THR B 1 274 ? -46.562 3.92 36.938 1 33.28 274 THR B N 1
ATOM 8820 C CA . THR B 1 274 ? -47.5 4.895 36.375 1 33.28 274 THR B CA 1
ATOM 8821 C C . THR B 1 274 ? -48.75 4.988 37.219 1 33.28 274 THR B C 1
ATOM 8823 O O . THR B 1 274 ? -49.812 5.477 36.781 1 33.28 274 THR B O 1
ATOM 8826 N N . THR B 1 275 ? -48.969 4.699 38.531 1 32.31 275 THR B N 1
ATOM 8827 C CA . THR B 1 275 ? -50.219 5.34 38.812 1 32.31 275 THR B CA 1
ATOM 8828 C C . THR B 1 275 ? -50.188 6.816 38.438 1 32.31 275 THR B C 1
ATOM 8830 O O . THR B 1 275 ? -51.156 7.355 37.906 1 32.31 275 THR B O 1
ATOM 8833 N N . ASP B 1 276 ? -49.688 7.82 39.344 1 29.25 276 ASP B N 1
ATOM 8834 C CA . ASP B 1 276 ? -49.906 9.25 39.188 1 29.25 276 ASP B CA 1
ATOM 8835 C C . ASP B 1 276 ? -49.031 9.82 38.062 1 29.25 276 ASP B C 1
ATOM 8837 O O . ASP B 1 276 ? -47.812 9.867 38.188 1 29.25 276 ASP B O 1
ATOM 8841 N N . TRP B 1 277 ? -49.25 9.547 36.75 1 30.75 277 TRP B N 1
ATOM 8842 C CA . TRP B 1 277 ? -48.781 10.188 35.5 1 30.75 277 TRP B CA 1
ATOM 8843 C C . TRP B 1 277 ? -48.812 11.711 35.656 1 30.75 277 TRP B C 1
ATOM 8845 O O . TRP B 1 277 ? -49.875 12.336 35.469 1 30.75 277 TRP B O 1
ATOM 8855 N N . ASP B 1 278 ? -48.406 12.258 36.844 1 29.28 278 ASP B N 1
ATOM 8856 C CA . ASP B 1 278 ? -48.438 13.711 36.688 1 29.28 278 ASP B CA 1
ATOM 8857 C C . ASP B 1 278 ? -47.625 14.148 35.469 1 29.28 278 ASP B C 1
ATOM 8859 O O . ASP B 1 278 ? -46.469 13.75 35.281 1 29.28 278 ASP B O 1
ATOM 8863 N N . ASP B 1 279 ? -48.281 14.57 34.25 1 30.56 279 ASP B N 1
ATOM 8864 C CA . ASP B 1 279 ? -48.062 15.219 32.969 1 30.56 279 ASP B CA 1
ATOM 8865 C C . ASP B 1 279 ? -46.938 16.25 33.031 1 30.56 279 ASP B C 1
ATOM 8867 O O . ASP B 1 279 ? -46.5 16.781 32 1 30.56 279 ASP B O 1
ATOM 8871 N N . ASN B 1 280 ? -46.719 16.922 34.219 1 29.25 280 ASN B N 1
ATOM 8872 C CA . ASN B 1 280 ? -46.156 18.266 34.062 1 29.25 280 ASN B CA 1
ATOM 8873 C C . ASN B 1 280 ? -44.656 18.219 33.688 1 29.25 280 ASN B C 1
ATOM 8875 O O . ASN B 1 280 ? -44.188 19.047 32.906 1 29.25 280 ASN B O 1
ATOM 8879 N N . GLU B 1 281 ? -43.812 17.859 34.688 1 31.12 281 GLU B N 1
ATOM 8880 C CA . GLU B 1 281 ? -42.5 18.484 34.562 1 31.12 281 GLU B CA 1
ATOM 8881 C C . GLU B 1 281 ? -41.688 17.844 33.438 1 31.12 281 GLU B C 1
ATOM 8883 O O . GLU B 1 281 ? -41.469 16.625 33.438 1 31.12 281 GLU B O 1
ATOM 8888 N N . GLU B 1 282 ? -41.688 18.391 32.125 1 30.88 282 GLU B N 1
ATOM 8889 C CA . GLU B 1 282 ? -40.844 18.391 30.953 1 30.88 282 GLU B CA 1
ATOM 8890 C C . GLU B 1 282 ? -39.375 18.266 31.328 1 30.88 282 GLU B C 1
ATOM 8892 O O . GLU B 1 282 ? -38.719 19.266 31.594 1 30.88 282 GLU B O 1
ATOM 8897 N N . GLU B 1 283 ? -39 17.516 32.344 1 32.44 283 GLU B N 1
ATOM 8898 C CA . GLU B 1 283 ? -37.562 17.578 32.5 1 32.44 283 GLU B CA 1
ATOM 8899 C C . GLU B 1 283 ? -36.844 17.453 31.172 1 32.44 283 GLU B C 1
ATOM 8901 O O . GLU B 1 283 ? -37.156 16.578 30.359 1 32.44 283 GLU B O 1
ATOM 8906 N N . PRO B 1 284 ? -36.219 18.641 30.734 1 32.78 284 PRO B N 1
ATOM 8907 C CA . PRO B 1 284 ? -35.406 18.656 29.531 1 32.78 284 PRO B CA 1
ATOM 8908 C C . PRO B 1 284 ? -34.5 17.422 29.391 1 32.78 284 PRO B C 1
ATOM 8910 O O . PRO B 1 284 ? -33.688 17.172 30.266 1 32.78 284 PRO B O 1
ATOM 8913 N N . ARG B 1 285 ? -35.094 16.281 29.203 1 33.47 285 ARG B N 1
ATOM 8914 C CA . ARG B 1 285 ? -34.375 15.055 28.844 1 33.47 285 ARG B CA 1
ATOM 8915 C C . ARG B 1 285 ? -33.125 15.367 28.031 1 33.47 285 ARG B C 1
ATOM 8917 O O . ARG B 1 285 ? -33.156 16.188 27.125 1 33.47 285 ARG B O 1
ATOM 8924 N N . GLY B 1 286 ? -31.984 15.305 28.688 1 31.97 286 GLY B N 1
ATOM 8925 C CA . GLY B 1 286 ? -30.719 15.562 28.016 1 31.97 286 GLY B CA 1
ATOM 8926 C C . GLY B 1 286 ? -30.766 15.25 26.531 1 31.97 286 GLY B C 1
ATOM 8927 O O . GLY B 1 286 ? -31.734 14.656 26.047 1 31.97 286 GLY B O 1
ATOM 8928 N N . PHE B 1 287 ? -29.922 15.977 25.766 1 33.25 287 PHE B N 1
ATOM 8929 C CA . PHE B 1 287 ? -29.891 15.992 24.312 1 33.25 287 PHE B CA 1
ATOM 8930 C C . PHE B 1 287 ? -30.188 14.609 23.75 1 33.25 287 PHE B C 1
ATOM 8932 O O . PHE B 1 287 ? -30.938 14.469 22.781 1 33.25 287 PHE B O 1
ATOM 8939 N N . LEU B 1 288 ? -29.547 13.586 24.281 1 36.84 288 LEU B N 1
ATOM 8940 C CA . LEU B 1 288 ? -29.703 12.242 23.75 1 36.84 288 LEU B CA 1
ATOM 8941 C C . LEU B 1 288 ? -31.047 11.641 24.141 1 36.84 288 LEU B C 1
ATOM 8943 O O . LEU B 1 288 ? -31.484 10.656 23.531 1 36.84 288 LEU B O 1
ATOM 8947 N N . SER B 1 289 ? -31.656 11.961 25.328 1 35.59 289 SER B N 1
ATOM 8948 C CA . SER B 1 289 ? -32.875 11.344 25.859 1 35.59 289 SER B CA 1
ATOM 8949 C C . SER B 1 289 ? -34.094 11.781 25.094 1 35.59 289 SER B C 1
ATOM 8951 O O . SER B 1 289 ? -35.156 11.156 25.188 1 35.59 289 SER B O 1
ATOM 8953 N N . ARG B 1 290 ? -34.344 13.07 24.875 1 35.44 290 ARG B N 1
ATOM 8954 C CA . ARG B 1 290 ? -35.562 13.5 24.219 1 35.44 290 ARG B CA 1
ATOM 8955 C C . ARG B 1 290 ? -35.75 12.781 22.891 1 35.44 290 ARG B C 1
ATOM 8957 O O . ARG B 1 290 ? -36.844 12.859 22.281 1 35.44 290 ARG B O 1
ATOM 8964 N N . TYR B 1 291 ? -34.688 12.594 22.141 1 34.09 291 TYR B N 1
ATOM 8965 C CA . TYR B 1 291 ? -34.969 11.945 20.875 1 34.09 291 TYR B CA 1
ATOM 8966 C C . TYR B 1 291 ? -35.344 10.484 21.078 1 34.09 291 TYR B C 1
ATOM 8968 O O . TYR B 1 291 ? -34.938 9.859 22.062 1 34.09 291 TYR B O 1
ATOM 8976 N N . GLY B 1 292 ? -36.406 9.938 20.328 1 34.28 292 GLY B N 1
ATOM 8977 C CA . GLY B 1 292 ? -37.125 8.672 20.281 1 34.28 292 GLY B CA 1
ATOM 8978 C C . GLY B 1 292 ? -36.281 7.488 20.719 1 34.28 292 GLY B C 1
ATOM 8979 O O . GLY B 1 292 ? -35.062 7.645 21 1 34.28 292 GLY B O 1
ATOM 8980 N N . ASP B 1 293 ? -36.875 6.18 20.75 1 36.06 293 ASP B N 1
ATOM 8981 C CA . ASP B 1 293 ? -36.406 4.828 21.062 1 36.06 293 ASP B CA 1
ATOM 8982 C C . ASP B 1 293 ? -35.031 4.566 20.469 1 36.06 293 ASP B C 1
ATOM 8984 O O . ASP B 1 293 ? -34.938 4.113 19.312 1 36.06 293 ASP B O 1
ATOM 8988 N N . PHE B 1 294 ? -34.156 5.184 20.625 1 39.19 294 PHE B N 1
ATOM 8989 C CA . PHE B 1 294 ? -32.75 4.91 20.297 1 39.19 294 PHE B CA 1
ATOM 8990 C C . PHE B 1 294 ? -32.406 3.463 20.625 1 39.19 294 PHE B C 1
ATOM 8992 O O . PHE B 1 294 ? -31.281 3.023 20.359 1 39.19 294 PHE B O 1
ATOM 8999 N N . SER B 1 295 ? -33.031 2.746 21.531 1 39.25 295 SER B N 1
ATOM 9000 C CA . SER B 1 295 ? -32.75 1.396 22 1 39.25 295 SER B CA 1
ATOM 9001 C C . SER B 1 295 ? -32.469 0.45 20.844 1 39.25 295 SER B C 1
ATOM 9003 O O . SER B 1 295 ? -31.609 -0.438 20.953 1 39.25 295 SER B O 1
ATOM 9005 N N . ASP B 1 296 ? -33.312 0.446 19.812 1 44.03 296 ASP B N 1
ATOM 9006 C CA . ASP B 1 296 ? -33.219 -0.627 18.812 1 44.03 296 ASP B CA 1
ATOM 9007 C C . ASP B 1 296 ? -32.312 -0.229 17.656 1 44.03 296 ASP B C 1
ATOM 9009 O O . ASP B 1 296 ? -32.281 -0.922 16.641 1 44.03 296 ASP B O 1
ATOM 9013 N N . LYS B 1 297 ? -31.781 0.971 17.672 1 48.75 297 LYS B N 1
ATOM 9014 C CA . LYS B 1 297 ? -31.203 1.302 16.375 1 48.75 297 LYS B CA 1
ATOM 9015 C C . LYS B 1 297 ? -29.766 0.802 16.281 1 48.75 297 LYS B C 1
ATOM 9017 O O . LYS B 1 297 ? -29.094 0.609 17.297 1 48.75 297 LYS B O 1
ATOM 9022 N N . GLU B 1 298 ? -29.344 0.327 15.125 1 50.41 298 GLU B N 1
ATOM 9023 C CA . GLU B 1 298 ? -28.141 -0.376 14.672 1 50.41 298 GLU B CA 1
ATOM 9024 C C . GLU B 1 298 ? -26.875 0.247 15.258 1 50.41 298 GLU B C 1
ATOM 9026 O O . GLU B 1 298 ? -25.938 -0.463 15.602 1 50.41 298 GLU B O 1
ATOM 9031 N N . GLY B 1 299 ? -26.859 1.598 15.453 1 49.88 299 GLY B N 1
ATOM 9032 C CA . GLY B 1 299 ? -25.656 2.227 15.945 1 49.88 299 GLY B CA 1
ATOM 9033 C C . GLY B 1 299 ? -25.312 1.834 17.375 1 49.88 299 GLY B C 1
ATOM 9034 O O . GLY B 1 299 ? -24.156 1.552 17.688 1 49.88 299 GLY B O 1
ATOM 9035 N N . GLN B 1 300 ? -26.297 1.845 18.266 1 55.88 300 GLN B N 1
ATOM 9036 C CA . GLN B 1 300 ? -26.078 1.539 19.672 1 55.88 300 GLN B CA 1
ATOM 9037 C C . GLN B 1 300 ? -25.781 0.056 19.875 1 55.88 300 GLN B C 1
ATOM 9039 O O . GLN B 1 300 ? -25.141 -0.325 20.859 1 55.88 300 GLN B O 1
ATOM 9044 N N . ARG B 1 301 ? -26.047 -0.614 18.797 1 60.97 301 ARG B N 1
ATOM 9045 C CA . ARG B 1 301 ? -25.766 -2.041 18.891 1 60.97 301 ARG B CA 1
ATOM 9046 C C . ARG B 1 301 ? -24.281 -2.318 18.641 1 60.97 301 ARG B C 1
ATOM 9048 O O . ARG B 1 301 ? -23.734 -3.318 19.109 1 60.97 301 ARG B O 1
ATOM 9055 N N . ARG B 1 302 ? -23.641 -1.224 18.125 1 71.69 302 ARG B N 1
ATOM 9056 C CA . ARG B 1 302 ? -22.281 -1.495 17.719 1 71.69 302 ARG B CA 1
ATOM 9057 C C . ARG B 1 302 ? -21.297 -1.248 18.875 1 71.69 302 ARG B C 1
ATOM 9059 O O . ARG B 1 302 ? -20.172 -1.734 18.844 1 71.69 302 ARG B O 1
ATOM 9066 N N . PHE B 1 303 ? -21.75 -0.567 19.891 1 78.69 303 PHE B N 1
ATOM 9067 C CA . PHE B 1 303 ? -20.859 -0.289 21.016 1 78.69 303 PHE B CA 1
ATOM 9068 C C . PHE B 1 303 ? -21.5 -0.726 22.328 1 78.69 303 PHE B C 1
ATOM 9070 O O . PHE B 1 303 ? -21.375 -0.038 23.344 1 78.69 303 PHE B O 1
ATOM 9077 N N . LYS B 1 304 ? -22.25 -1.876 22.219 1 77.44 304 LYS B N 1
ATOM 9078 C CA . LYS B 1 304 ? -22.969 -2.379 23.375 1 77.44 304 LYS B CA 1
ATOM 9079 C C . LYS B 1 304 ? -22.031 -3.057 24.359 1 77.44 304 LYS B C 1
ATOM 9081 O O . LYS B 1 304 ? -22.125 -2.85 25.578 1 77.44 304 LYS B O 1
ATOM 9086 N N . SER B 1 305 ? -21.172 -3.855 23.812 1 84.69 305 SER B N 1
ATOM 9087 C CA . SER B 1 305 ? -20.203 -4.578 24.625 1 84.69 305 SER B CA 1
ATOM 9088 C C . SER B 1 305 ? -18.781 -4.344 24.125 1 84.69 305 SER B C 1
ATOM 9090 O O . SER B 1 305 ? -18.578 -3.766 23.047 1 84.69 305 SER B O 1
ATOM 9092 N N . VAL B 1 306 ? -17.906 -4.676 25.031 1 87.19 306 VAL B N 1
ATOM 9093 C CA . VAL B 1 306 ? -16.516 -4.504 24.641 1 87.19 306 VAL B CA 1
ATOM 9094 C C . VAL B 1 306 ? -16.203 -5.375 23.422 1 87.19 306 VAL B C 1
ATOM 9096 O O . VAL B 1 306 ? -15.516 -4.93 22.5 1 87.19 306 VAL B O 1
ATOM 9099 N N . GLU B 1 307 ? -16.703 -6.574 23.438 1 86.69 307 GLU B N 1
ATOM 9100 C CA . GLU B 1 307 ? -16.484 -7.48 22.312 1 86.69 307 GLU B CA 1
ATOM 9101 C C . GLU B 1 307 ? -17.078 -6.926 21.031 1 86.69 307 GLU B C 1
ATOM 9103 O O . GLU B 1 307 ? -16.438 -6.926 19.984 1 86.69 307 GLU B O 1
ATOM 9108 N N . ASP B 1 308 ? -18.266 -6.391 21.109 1 88.25 308 ASP B N 1
ATOM 9109 C CA . ASP B 1 308 ? -18.938 -5.836 19.938 1 88.25 308 ASP B CA 1
ATOM 9110 C C . ASP B 1 308 ? -18.219 -4.586 19.438 1 88.25 308 ASP B C 1
ATOM 9112 O O . ASP B 1 308 ? -18.109 -4.371 18.234 1 88.25 308 ASP B O 1
ATOM 9116 N N . SER B 1 309 ? -17.781 -3.811 20.391 1 91.19 309 SER B N 1
ATOM 9117 C CA . SER B 1 309 ? -17.062 -2.596 20 1 91.19 309 SER B CA 1
ATOM 9118 C C . SER B 1 309 ? -15.742 -2.924 19.328 1 91.19 309 SER B C 1
ATOM 9120 O O . SER B 1 309 ? -15.375 -2.291 18.328 1 91.19 309 SER B O 1
ATOM 9122 N N . LEU B 1 310 ? -15.109 -3.963 19.797 1 92.75 310 LEU B N 1
ATOM 9123 C CA . LEU B 1 310 ? -13.828 -4.359 19.219 1 92.75 310 LEU B CA 1
ATOM 9124 C C . LEU B 1 310 ? -14.008 -4.906 17.812 1 92.75 310 LEU B C 1
ATOM 9126 O O . LEU B 1 310 ? -13.266 -4.531 16.891 1 92.75 310 LEU B O 1
ATOM 9130 N N . ILE B 1 311 ? -14.969 -5.703 17.625 1 91.75 311 ILE B N 1
ATOM 9131 C CA . ILE B 1 311 ? -15.195 -6.301 16.312 1 91.75 311 ILE B CA 1
ATOM 9132 C C . ILE B 1 311 ? -15.688 -5.23 15.336 1 91.75 311 ILE B C 1
ATOM 9134 O O . ILE B 1 311 ? -15.266 -5.203 14.172 1 91.75 311 ILE B O 1
ATOM 9138 N N . SER B 1 312 ? -16.531 -4.328 15.828 1 92.25 312 SER B N 1
ATOM 9139 C CA . SER B 1 312 ? -17.031 -3.256 14.977 1 92.25 312 SER B CA 1
ATOM 9140 C C . SER B 1 312 ? -15.906 -2.34 14.516 1 92.25 312 SER B C 1
ATOM 9142 O O . SER B 1 312 ? -15.859 -1.942 13.352 1 92.25 312 SER B O 1
ATOM 9144 N N . LEU B 1 313 ? -15.008 -2.078 15.391 1 95.69 313 LEU B N 1
ATOM 9145 C CA . LEU B 1 313 ? -13.906 -1.188 15.047 1 95.69 313 LEU B CA 1
ATOM 9146 C C . LEU B 1 313 ? -12.875 -1.909 14.188 1 95.69 313 LEU B C 1
ATOM 9148 O O . LEU B 1 313 ? -12.234 -1.293 13.336 1 95.69 313 LEU B O 1
ATOM 9152 N N . LEU B 1 314 ? -12.758 -3.227 14.406 1 95.44 314 LEU B N 1
ATOM 9153 C CA . LEU B 1 314 ? -11.867 -3.996 13.539 1 95.44 314 LEU B CA 1
ATOM 9154 C C . LEU B 1 314 ? -12.383 -3.996 12.102 1 95.44 314 LEU B C 1
ATOM 9156 O O . LEU B 1 314 ? -11.609 -3.803 11.164 1 95.44 314 LEU B O 1
ATOM 9160 N N . VAL B 1 315 ? -13.656 -4.203 11.969 1 94.25 315 VAL B N 1
ATOM 9161 C CA . VAL B 1 315 ? -14.273 -4.168 10.648 1 94.25 315 VAL B CA 1
ATOM 9162 C C . VAL B 1 315 ? -14.172 -2.758 10.07 1 94.25 315 VAL B C 1
ATOM 9164 O O . VAL B 1 315 ? -13.945 -2.586 8.867 1 94.25 315 VAL B O 1
ATOM 9167 N N . PHE B 1 316 ? -14.312 -1.74 10.945 1 94.94 316 PHE B N 1
ATOM 9168 C CA . PHE B 1 316 ? -14.203 -0.346 10.539 1 94.94 316 PHE B CA 1
ATOM 9169 C C . PHE B 1 316 ? -12.789 -0.036 10.062 1 94.94 316 PHE B C 1
ATOM 9171 O O . PHE B 1 316 ? -12.602 0.735 9.117 1 94.94 316 PHE B O 1
ATOM 9178 N N . LEU B 1 317 ? -11.891 -0.678 10.656 1 95.69 317 LEU B N 1
ATOM 9179 C CA . LEU B 1 317 ? -10.492 -0.51 10.281 1 95.69 317 LEU B CA 1
ATOM 9180 C C . LEU B 1 317 ? -10.25 -1.021 8.867 1 95.69 317 LEU B C 1
ATOM 9182 O O . LEU B 1 317 ? -9.414 -0.476 8.141 1 95.69 317 LEU B O 1
ATOM 9186 N N . THR B 1 318 ? -10.977 -2.027 8.383 1 93.62 318 THR B N 1
ATOM 9187 C CA . THR B 1 318 ? -10.867 -2.57 7.031 1 93.62 318 THR B CA 1
ATOM 9188 C C . THR B 1 318 ? -11.766 -1.803 6.07 1 93.62 318 THR B C 1
ATOM 9190 O O . THR B 1 318 ? -11.867 -2.158 4.895 1 93.62 318 THR B O 1
ATOM 9193 N N . THR B 1 319 ? -12.469 -0.765 6.496 1 93.25 319 THR B N 1
ATOM 9194 C CA . THR B 1 319 ? -13.344 0.129 5.742 1 93.25 319 THR B CA 1
ATOM 9195 C C . THR B 1 319 ? -14.602 -0.599 5.293 1 93.25 319 THR B C 1
ATOM 9197 O O . THR B 1 319 ? -15.445 -0.025 4.598 1 93.25 319 THR B O 1
ATOM 9200 N N . ALA B 1 320 ? -14.836 -1.822 5.707 1 92.44 320 ALA B N 1
ATOM 9201 C CA . ALA B 1 320 ? -15.93 -2.643 5.188 1 92.44 320 ALA B CA 1
ATOM 9202 C C . ALA B 1 320 ? -17.281 -2.16 5.719 1 92.44 320 ALA B C 1
ATOM 9204 O O . ALA B 1 320 ? -18.312 -2.418 5.109 1 92.44 320 ALA B O 1
ATOM 9205 N N . ASN B 1 321 ? -17.328 -1.499 6.855 1 91.06 321 ASN B N 1
ATOM 9206 C CA . ASN B 1 321 ? -18.609 -1.029 7.371 1 91.06 321 ASN B CA 1
ATOM 9207 C C . ASN B 1 321 ? -18.672 0.495 7.395 1 91.06 321 ASN B C 1
ATOM 9209 O O . ASN B 1 321 ? -19.531 1.07 8.078 1 91.06 321 ASN B O 1
ATOM 9213 N N . ASN B 1 322 ? -17.766 1.162 6.738 1 92.25 322 ASN B N 1
ATOM 9214 C CA . ASN B 1 322 ? -17.875 2.605 6.551 1 92.25 322 ASN B CA 1
ATOM 9215 C C . ASN B 1 322 ? -18.906 2.951 5.48 1 92.25 322 ASN B C 1
ATOM 9217 O O . ASN B 1 322 ? -18.906 2.352 4.402 1 92.25 322 ASN B O 1
ATOM 9221 N N . PRO B 1 323 ? -19.719 3.855 5.668 1 92.44 323 PRO B N 1
ATOM 9222 C CA . PRO B 1 323 ? -19.969 4.715 6.828 1 92.44 323 PRO B CA 1
ATOM 9223 C C . PRO B 1 323 ? -21.109 4.211 7.707 1 92.44 323 PRO B C 1
ATOM 9225 O O . PRO B 1 323 ? -21.625 4.957 8.539 1 92.44 323 PRO B O 1
ATOM 9228 N N . ASP B 1 324 ? -21.531 2.996 7.516 1 89.25 324 ASP B N 1
ATOM 9229 C CA . ASP B 1 324 ? -22.688 2.449 8.219 1 89.25 324 ASP B CA 1
ATOM 9230 C C . ASP B 1 324 ? -22.5 2.533 9.734 1 89.25 324 ASP B C 1
ATOM 9232 O O . ASP B 1 324 ? -23.453 2.775 10.469 1 89.25 324 ASP B O 1
ATOM 9236 N N . VAL B 1 325 ? -21.297 2.416 10.164 1 88.5 325 VAL B N 1
ATOM 9237 C CA . VAL B 1 325 ? -21.016 2.363 11.594 1 88.5 325 VAL B CA 1
ATOM 9238 C C . VAL B 1 325 ? -21.281 3.727 12.227 1 88.5 325 VAL B C 1
ATOM 9240 O O . VAL B 1 325 ? -21.703 3.809 13.383 1 88.5 325 VAL B O 1
ATOM 9243 N N . MET B 1 326 ? -21.094 4.824 11.508 1 90.5 326 MET B N 1
ATOM 9244 C CA . MET B 1 326 ? -21.219 6.156 12.094 1 90.5 326 MET B CA 1
ATOM 9245 C C . MET B 1 326 ? -22.547 6.809 11.688 1 90.5 326 MET B C 1
ATOM 9247 O O . MET B 1 326 ? -22.906 7.855 12.227 1 90.5 326 MET B O 1
ATOM 9251 N N . THR B 1 327 ? -23.297 6.273 10.719 1 89.38 327 THR B N 1
ATOM 9252 C CA . THR B 1 327 ? -24.438 6.93 10.094 1 89.38 327 THR B CA 1
ATOM 9253 C C . THR B 1 327 ? -25.5 7.277 11.141 1 89.38 327 THR B C 1
ATOM 9255 O O . THR B 1 327 ? -25.984 8.406 11.195 1 89.38 327 THR B O 1
ATOM 9258 N N . GLN B 1 328 ? -25.766 6.363 12.047 1 83.5 328 GLN B N 1
ATOM 9259 C CA . GLN B 1 328 ? -26.828 6.598 13.016 1 83.5 328 GLN B CA 1
ATOM 9260 C C . GLN B 1 328 ? -26.406 7.645 14.047 1 83.5 328 GLN B C 1
ATOM 9262 O O . GLN B 1 328 ? -27.234 8.445 14.492 1 83.5 328 GLN B O 1
ATOM 9267 N N . ILE B 1 329 ? -25.188 7.648 14.391 1 84.94 329 ILE B N 1
ATOM 9268 C CA . ILE B 1 329 ? -24.688 8.609 15.367 1 84.94 329 ILE B CA 1
ATOM 9269 C C . ILE B 1 329 ? -24.484 9.969 14.703 1 84.94 329 ILE B C 1
ATOM 9271 O O . ILE B 1 329 ? -24.812 11 15.289 1 84.94 329 ILE B O 1
ATOM 9275 N N . TYR B 1 330 ? -24.078 9.945 13.461 1 89.19 330 TYR B N 1
ATOM 9276 C CA . TYR B 1 330 ? -23.781 11.172 12.719 1 89.19 330 TYR B CA 1
ATOM 9277 C C . TYR B 1 330 ? -25.062 11.914 12.359 1 89.19 330 TYR B C 1
ATOM 9279 O O . TYR B 1 330 ? -25.062 13.141 12.219 1 89.19 330 TYR B O 1
ATOM 9287 N N . GLN B 1 331 ? -26.203 11.25 12.281 1 85.94 331 GLN B N 1
ATOM 9288 C CA . GLN B 1 331 ? -27.469 11.859 11.914 1 85.94 331 GLN B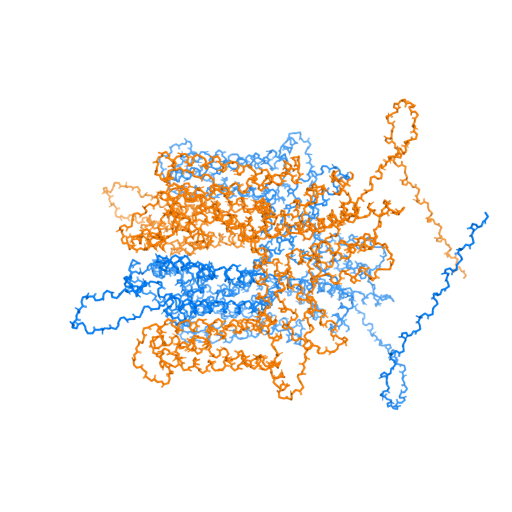 CA 1
ATOM 9289 C C . GLN B 1 331 ? -27.938 12.859 12.969 1 85.94 331 GLN B C 1
ATOM 9291 O O . GLN B 1 331 ? -28.547 13.875 12.648 1 85.94 331 GLN B O 1
ATOM 9296 N N . TYR B 1 332 ? -27.469 12.547 14.188 1 80.5 332 TYR B N 1
ATOM 9297 C CA . TYR B 1 332 ? -27.969 13.383 15.273 1 80.5 332 TYR B CA 1
ATOM 9298 C C . TYR B 1 332 ? -26.938 14.438 15.672 1 80.5 332 TYR B C 1
ATOM 9300 O O . TYR B 1 332 ? -27.297 15.523 16.125 1 80.5 332 TYR B O 1
ATOM 9308 N N . ASN B 1 333 ? -25.766 14.047 15.578 1 85.56 333 ASN B N 1
ATOM 9309 C CA . ASN B 1 333 ? -24.688 14.945 15.961 1 85.56 333 ASN B CA 1
ATOM 9310 C C . ASN B 1 333 ? -23.516 14.875 14.977 1 85.56 333 ASN B C 1
ATOM 9312 O O . ASN B 1 333 ? -22.812 13.867 14.922 1 85.56 333 ASN B O 1
ATOM 9316 N N . ARG B 1 334 ? -23.266 15.984 14.336 1 89.12 334 ARG B N 1
ATOM 9317 C CA . ARG B 1 334 ? -22.234 15.992 13.305 1 89.12 334 ARG B CA 1
ATOM 9318 C C . ARG B 1 334 ? -20.844 15.914 13.922 1 89.12 334 ARG B C 1
ATOM 9320 O O . ARG B 1 334 ? -19.875 15.539 13.25 1 89.12 334 ARG B O 1
ATOM 9327 N N . LEU B 1 335 ? -20.672 16.297 15.219 1 89.5 335 LEU B N 1
ATOM 9328 C CA . LEU B 1 335 ? -19.359 16.297 15.867 1 89.5 335 LEU B CA 1
ATOM 9329 C C . LEU B 1 335 ? -18.875 14.875 16.125 1 89.5 335 LEU B C 1
ATOM 9331 O O . LEU B 1 335 ? -17.688 14.648 16.375 1 89.5 335 LEU B O 1
ATOM 9335 N N . SER B 1 336 ? -19.828 13.898 16.078 1 90.44 336 SER B N 1
ATOM 9336 C CA . SER B 1 336 ? -19.422 12.508 16.281 1 90.44 336 SER B CA 1
ATOM 9337 C C . SER B 1 336 ? -18.5 12.039 15.172 1 90.44 336 SER B C 1
ATOM 9339 O O . SER B 1 336 ? -17.766 11.055 15.336 1 90.44 336 SER B O 1
ATOM 9341 N N . PHE B 1 337 ? -18.484 12.797 14.031 1 94.12 337 PHE B N 1
ATOM 9342 C CA . PHE B 1 337 ? -17.625 12.461 12.906 1 94.12 337 PHE B CA 1
ATOM 9343 C C . PHE B 1 337 ? -16.156 12.508 13.312 1 94.12 337 PHE B C 1
ATOM 9345 O O . PHE B 1 337 ? -15.336 11.742 12.805 1 94.12 337 PHE B O 1
ATOM 9352 N N . ILE B 1 338 ? -15.828 13.352 14.273 1 95 338 ILE B N 1
ATOM 9353 C CA . ILE B 1 338 ? -14.445 13.562 14.664 1 95 338 ILE B CA 1
ATOM 9354 C C . ILE B 1 338 ? -13.875 12.289 15.281 1 95 338 ILE B C 1
ATOM 9356 O O . ILE B 1 338 ? -12.719 11.938 15.039 1 95 338 ILE B O 1
ATOM 9360 N N . TYR B 1 339 ? -14.68 11.508 16.094 1 94.25 339 TYR B N 1
ATOM 9361 C CA . TYR B 1 339 ? -14.258 10.25 16.672 1 94.25 339 TYR B CA 1
ATOM 9362 C C . TYR B 1 339 ? -13.859 9.25 15.602 1 94.25 339 TYR B C 1
ATOM 9364 O O . TYR B 1 339 ? -12.766 8.672 15.656 1 94.25 339 TYR B O 1
ATOM 9372 N N . PHE B 1 340 ? -14.656 9.07 14.609 1 95.56 340 PHE B N 1
ATOM 9373 C CA . PHE B 1 340 ? -14.422 8.094 13.555 1 95.56 340 PHE B CA 1
ATOM 9374 C C . PHE B 1 340 ? -13.305 8.555 12.625 1 95.56 340 PHE B C 1
ATOM 9376 O O . PHE B 1 340 ? -12.523 7.734 12.141 1 95.56 340 PHE B O 1
ATOM 9383 N N . PHE B 1 341 ? -13.273 9.883 12.461 1 95.94 341 PHE B N 1
ATOM 9384 C CA . PHE B 1 341 ? -12.227 10.469 11.633 1 95.94 341 PHE B CA 1
ATOM 9385 C C . PHE B 1 341 ? -10.852 10.211 12.234 1 95.94 341 PHE B C 1
ATOM 9387 O O . PHE B 1 341 ? -9.938 9.766 11.547 1 95.94 341 PHE B O 1
ATOM 9394 N N . ILE B 1 342 ? -10.695 10.461 13.477 1 96.19 342 ILE B N 1
ATOM 9395 C CA . ILE B 1 342 ? -9.422 10.281 14.156 1 96.19 342 ILE B CA 1
ATOM 9396 C C . ILE B 1 342 ? -9.055 8.797 14.195 1 96.19 342 ILE B C 1
ATOM 9398 O O . ILE B 1 342 ? -7.891 8.438 14.031 1 96.19 342 ILE B O 1
ATOM 9402 N N . PHE B 1 343 ? -10 7.988 14.414 1 96.44 343 PHE B N 1
ATOM 9403 C CA . PHE B 1 343 ? -9.75 6.555 14.445 1 96.44 343 PHE B CA 1
ATOM 9404 C C . PHE B 1 343 ? -9.148 6.074 13.133 1 96.44 343 PHE B C 1
ATOM 9406 O O . PHE B 1 343 ? -8.148 5.359 13.125 1 96.44 343 PHE B O 1
ATOM 9413 N N . LEU B 1 344 ? -9.758 6.477 12.016 1 96.94 344 LEU B N 1
ATOM 9414 C CA . LEU B 1 344 ? -9.297 6.027 10.711 1 96.94 344 LEU B CA 1
ATOM 9415 C C . LEU B 1 344 ? -7.969 6.684 10.344 1 96.94 344 LEU B C 1
ATOM 9417 O O . LEU B 1 344 ? -7.117 6.062 9.711 1 96.94 344 LEU B O 1
ATOM 9421 N N . CYS B 1 345 ? -7.77 7.949 10.727 1 94.25 345 CYS B N 1
ATOM 9422 C CA . CYS B 1 345 ? -6.516 8.633 10.438 1 94.25 345 CYS B CA 1
ATOM 9423 C C . CYS B 1 345 ? -5.34 7.922 11.094 1 94.25 345 CYS B C 1
ATOM 9425 O O . CYS B 1 345 ? -4.328 7.652 10.453 1 94.25 345 CYS B O 1
ATOM 9427 N N . ILE B 1 346 ? -5.527 7.473 12.297 1 94.75 346 ILE B N 1
ATOM 9428 C CA . ILE B 1 346 ? -4.449 6.844 13.047 1 94.75 346 ILE B CA 1
ATOM 9429 C C . ILE B 1 346 ? -4.332 5.375 12.648 1 94.75 346 ILE B C 1
ATOM 9431 O O . ILE B 1 346 ? -3.236 4.887 12.359 1 94.75 346 ILE B O 1
ATOM 9435 N N . GLY B 1 347 ? -5.445 4.699 12.68 1 96 347 GLY B N 1
ATOM 9436 C CA . GLY B 1 347 ? -5.438 3.266 12.445 1 96 347 GLY B CA 1
ATOM 9437 C C . GLY B 1 347 ? -5.172 2.904 10.992 1 96 347 GLY B C 1
ATOM 9438 O O . GLY B 1 347 ? -4.184 2.236 10.688 1 96 347 GLY B O 1
ATOM 9439 N N . LEU B 1 348 ? -5.977 3.377 10.047 1 94.56 348 LEU B N 1
ATOM 9440 C CA . LEU B 1 348 ? -5.949 2.982 8.648 1 94.56 348 LEU B CA 1
ATOM 9441 C C . LEU B 1 348 ? -4.816 3.684 7.906 1 94.56 348 LEU B C 1
ATOM 9443 O O . LEU B 1 348 ? -4.035 3.039 7.199 1 94.56 348 LEU B O 1
ATOM 9447 N N . TYR B 1 349 ? -4.613 4.938 8.133 1 92.56 349 TYR B N 1
ATOM 9448 C CA . TYR B 1 349 ? -3.717 5.688 7.262 1 92.56 349 TYR B CA 1
ATOM 9449 C C . TYR B 1 349 ? -2.326 5.797 7.875 1 92.56 349 TYR B C 1
ATOM 9451 O O . TYR B 1 349 ? -1.338 5.988 7.16 1 92.56 349 TYR B O 1
ATOM 9459 N N . LEU B 1 350 ? -2.201 5.645 9.164 1 93.44 350 LEU B N 1
ATOM 9460 C CA . LEU B 1 350 ? -0.869 5.73 9.75 1 93.44 350 LEU B CA 1
ATOM 9461 C C . LEU B 1 350 ? -0.354 4.352 10.141 1 93.44 350 LEU B C 1
ATOM 9463 O O . LEU B 1 350 ? 0.588 3.84 9.531 1 93.44 350 LEU B O 1
ATOM 9467 N N . ILE B 1 351 ? -1.06 3.658 11.062 1 95.19 351 ILE B N 1
ATOM 9468 C CA . ILE B 1 351 ? -0.556 2.416 11.641 1 95.19 351 ILE B CA 1
ATOM 9469 C C . ILE B 1 351 ? -0.496 1.334 10.562 1 95.19 351 ILE B C 1
ATOM 9471 O O . ILE B 1 351 ? 0.511 0.633 10.438 1 95.19 351 ILE B O 1
ATOM 9475 N N . LEU B 1 352 ? -1.493 1.125 9.797 1 94.31 352 LEU B N 1
ATOM 9476 C CA . LEU B 1 352 ? -1.491 0.076 8.781 1 94.31 352 LEU B CA 1
ATOM 9477 C C . LEU B 1 352 ? -0.452 0.364 7.703 1 94.31 352 LEU B C 1
ATOM 9479 O O . LEU B 1 352 ? 0.141 -0.562 7.145 1 94.31 352 LEU B O 1
ATOM 9483 N N . ASN B 1 353 ? -0.246 1.614 7.422 1 91.88 353 ASN B N 1
ATOM 9484 C CA . ASN B 1 353 ? 0.793 1.93 6.449 1 91.88 353 ASN B CA 1
ATOM 9485 C C . ASN B 1 353 ? 2.188 1.759 7.043 1 91.88 353 ASN B C 1
ATOM 9487 O O . ASN B 1 353 ? 3.139 1.439 6.328 1 91.88 353 ASN B O 1
ATOM 9491 N N . LEU B 1 354 ? 2.277 2.02 8.32 1 92.25 354 LEU B N 1
ATOM 9492 C CA . LEU B 1 354 ? 3.527 1.684 9 1 92.25 354 LEU B CA 1
ATOM 9493 C C . LEU B 1 354 ? 3.789 0.182 8.938 1 92.25 354 LEU B C 1
ATOM 9495 O O . LEU B 1 354 ? 4.941 -0.249 8.836 1 92.25 354 LEU B O 1
ATOM 9499 N N . LEU B 1 355 ? 2.738 -0.49 9.039 1 92.94 355 LEU B N 1
ATOM 9500 C CA . LEU B 1 355 ? 2.842 -1.941 8.93 1 92.94 355 LEU B CA 1
ATOM 9501 C C . LEU B 1 355 ? 3.357 -2.348 7.555 1 92.94 355 LEU B C 1
ATOM 9503 O O . LEU B 1 355 ? 4.234 -3.207 7.445 1 92.94 355 LEU B O 1
ATOM 9507 N N . THR B 1 356 ? 2.875 -1.774 6.523 1 91.75 356 THR B N 1
ATOM 9508 C CA . THR B 1 356 ? 3.336 -2.035 5.164 1 91.75 356 THR B CA 1
ATOM 9509 C C . THR B 1 356 ? 4.812 -1.678 5.016 1 91.75 356 THR B C 1
ATOM 9511 O O . THR B 1 356 ? 5.574 -2.418 4.391 1 91.75 356 THR B O 1
ATOM 9514 N N . ALA B 1 357 ? 5.211 -0.562 5.609 1 90.94 357 ALA B N 1
ATOM 9515 C CA . ALA B 1 357 ? 6.602 -0.125 5.543 1 90.94 357 ALA B CA 1
ATOM 9516 C C . ALA B 1 357 ? 7.52 -1.104 6.27 1 90.94 357 ALA B C 1
ATOM 9518 O O . ALA B 1 357 ? 8.617 -1.401 5.797 1 90.94 357 ALA B O 1
ATOM 9519 N N . ALA B 1 358 ? 7.035 -1.583 7.379 1 90.75 358 ALA B N 1
ATOM 9520 C CA . ALA B 1 358 ? 7.82 -2.533 8.164 1 90.75 358 ALA B CA 1
ATOM 9521 C C . ALA B 1 358 ? 7.992 -3.852 7.414 1 90.75 358 ALA B C 1
ATOM 9523 O O . ALA B 1 358 ? 9.078 -4.434 7.41 1 90.75 358 ALA B O 1
ATOM 9524 N N . VAL B 1 359 ? 6.945 -4.309 6.801 1 91.69 359 VAL B N 1
ATOM 9525 C CA . VAL B 1 359 ? 7.016 -5.543 6.027 1 91.69 359 VAL B CA 1
ATOM 9526 C C . VAL B 1 359 ? 7.953 -5.355 4.836 1 91.69 359 VAL B C 1
ATOM 9528 O O . VAL B 1 359 ? 8.773 -6.227 4.547 1 91.69 359 VAL B O 1
ATOM 9531 N N . TYR B 1 360 ? 7.855 -4.227 4.203 1 89.31 360 TYR B N 1
ATOM 9532 C CA . TYR B 1 360 ? 8.711 -3.936 3.057 1 89.31 360 TYR B CA 1
ATOM 9533 C C . TYR B 1 360 ? 10.18 -3.941 3.459 1 89.31 360 TYR B C 1
ATOM 9535 O O . TYR B 1 360 ? 11.016 -4.523 2.764 1 89.31 360 TYR B O 1
ATOM 9543 N N . SER B 1 361 ? 10.43 -3.32 4.523 1 87.56 361 SER B N 1
ATOM 9544 C CA . SER B 1 361 ? 11.812 -3.23 4.984 1 87.56 361 SER B CA 1
ATOM 9545 C C . SER B 1 361 ? 12.375 -4.609 5.324 1 87.56 361 SER B C 1
ATOM 9547 O O . SER B 1 361 ? 13.516 -4.922 4.98 1 87.56 361 SER B O 1
ATOM 9549 N N . GLU B 1 362 ? 11.57 -5.363 6.012 1 87.31 362 GLU B N 1
ATOM 9550 C CA . GLU B 1 362 ? 12.016 -6.707 6.383 1 87.31 362 GLU B CA 1
ATOM 9551 C C . GLU B 1 362 ? 12.172 -7.594 5.152 1 87.31 362 GLU B C 1
ATOM 9553 O O . GLU B 1 362 ? 13.133 -8.367 5.055 1 87.31 362 GLU B O 1
ATOM 9558 N N . PHE B 1 363 ? 11.281 -7.508 4.25 1 84.94 363 PHE B N 1
ATOM 9559 C CA . PHE B 1 363 ? 11.328 -8.328 3.047 1 84.94 363 PHE B CA 1
ATOM 9560 C C . PHE B 1 363 ? 12.547 -7.977 2.199 1 84.94 363 PHE B C 1
ATOM 9562 O O . PHE B 1 363 ? 13.211 -8.867 1.66 1 84.94 363 PHE B O 1
ATOM 9569 N N . ARG B 1 364 ? 12.805 -6.742 2.09 1 83.62 364 ARG B N 1
ATOM 9570 C CA . ARG B 1 364 ? 13.961 -6.297 1.326 1 83.62 364 ARG B CA 1
ATOM 9571 C C . ARG B 1 364 ? 15.258 -6.836 1.93 1 83.62 364 ARG B C 1
ATOM 9573 O O . ARG B 1 364 ? 16.125 -7.332 1.208 1 83.62 364 ARG B O 1
ATOM 9580 N N . GLY B 1 365 ? 15.359 -6.699 3.199 1 82.31 365 GLY B N 1
ATOM 9581 C CA . GLY B 1 365 ? 16.531 -7.234 3.875 1 82.31 365 GLY B CA 1
ATOM 9582 C C . GLY B 1 365 ? 16.672 -8.734 3.721 1 82.31 365 GLY B C 1
ATOM 9583 O O . GLY B 1 365 ? 17.766 -9.242 3.48 1 82.31 365 GLY B O 1
ATOM 9584 N N . PHE B 1 366 ? 15.609 -9.383 3.775 1 83.5 366 PHE B N 1
ATOM 9585 C CA . PHE B 1 366 ? 15.625 -10.836 3.648 1 83.5 366 PHE B CA 1
ATOM 9586 C C . PHE B 1 366 ? 15.984 -11.25 2.227 1 83.5 366 PHE B C 1
ATOM 9588 O O . PHE B 1 366 ? 16.75 -12.188 2.023 1 83.5 366 PHE B O 1
ATOM 9595 N N . LEU B 1 367 ? 15.359 -10.586 1.294 1 81.06 367 LEU B N 1
ATOM 9596 C CA . LEU B 1 367 ? 15.625 -10.906 -0.106 1 81.06 367 LEU B CA 1
ATOM 9597 C C . LEU B 1 367 ? 17.109 -10.742 -0.43 1 81.06 367 LEU B C 1
ATOM 9599 O O . LEU B 1 367 ? 17.688 -11.594 -1.102 1 81.06 367 LEU B O 1
ATOM 9603 N N . GLU B 1 368 ? 17.688 -9.734 0.077 1 83.88 368 GLU B N 1
ATOM 9604 C CA . GLU B 1 368 ? 19.109 -9.492 -0.153 1 83.88 368 GLU B CA 1
ATOM 9605 C C . GLU B 1 368 ? 19.969 -10.586 0.482 1 83.88 368 GLU B C 1
ATOM 9607 O O . GLU B 1 368 ? 20.922 -11.07 -0.131 1 83.88 368 GLU B O 1
ATOM 9612 N N . GLN B 1 369 ? 19.594 -10.953 1.623 1 85.69 369 GLN B N 1
ATOM 9613 C CA . GLN B 1 369 ? 20.328 -12 2.316 1 85.69 369 GLN B CA 1
ATOM 9614 C C . GLN B 1 369 ? 20.172 -13.344 1.616 1 85.69 369 GLN B C 1
ATOM 9616 O O . GLN B 1 369 ? 21.125 -14.117 1.511 1 85.69 369 GLN B O 1
ATOM 9621 N N . SER B 1 370 ? 18.969 -13.586 1.213 1 85.12 370 SER B N 1
ATOM 9622 C CA . SER B 1 370 ? 18.688 -14.852 0.542 1 85.12 370 SER B CA 1
ATOM 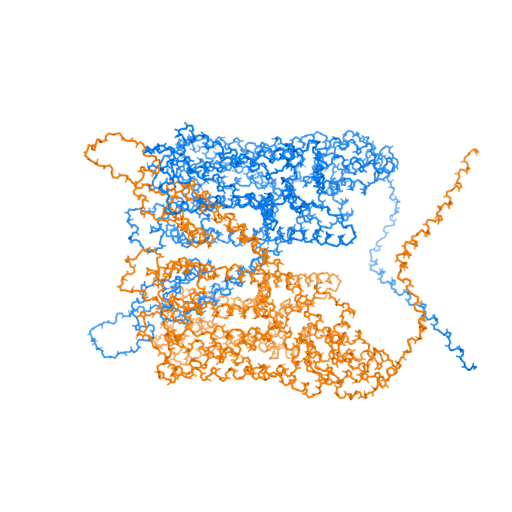9623 C C . SER B 1 370 ? 19.406 -14.938 -0.801 1 85.12 370 SER B C 1
ATOM 9625 O O . SER B 1 370 ? 19.938 -15.984 -1.161 1 85.12 370 SER B O 1
ATOM 9627 N N . MET B 1 371 ? 19.5 -13.875 -1.497 1 83.75 371 MET B N 1
ATOM 9628 C CA . MET B 1 371 ? 20.188 -13.844 -2.779 1 83.75 371 MET B CA 1
ATOM 9629 C C . MET B 1 371 ? 21.703 -13.953 -2.58 1 83.75 371 MET B C 1
ATOM 9631 O O . MET B 1 371 ? 22.391 -14.602 -3.371 1 83.75 371 MET B O 1
ATOM 9635 N N . GLN B 1 372 ? 22.141 -13.375 -1.58 1 87.06 372 GLN B N 1
ATOM 9636 C CA . GLN B 1 372 ? 23.562 -13.484 -1.257 1 87.06 372 GLN B CA 1
ATOM 9637 C C . GLN B 1 372 ? 23.938 -14.922 -0.908 1 87.06 372 GLN B C 1
ATOM 9639 O O . GLN B 1 372 ? 24.984 -15.414 -1.332 1 87.06 372 GLN B O 1
ATOM 9644 N N . SER B 1 373 ? 23.078 -15.461 -0.129 1 86.81 373 SER B N 1
ATOM 9645 C CA . SER B 1 373 ? 23.328 -16.844 0.242 1 86.81 373 SER B CA 1
ATOM 9646 C C . SER B 1 373 ? 23.328 -17.766 -0.981 1 86.81 373 SER B C 1
ATOM 9648 O O . SER B 1 373 ? 24.141 -18.672 -1.087 1 86.81 373 SER B O 1
ATOM 9650 N N . SER B 1 374 ? 22.375 -17.562 -1.871 1 87.31 374 SER B N 1
ATOM 9651 C CA . SER B 1 374 ? 22.328 -18.344 -3.1 1 87.31 374 SER B CA 1
ATOM 9652 C C . SER B 1 374 ? 23.547 -18.078 -3.975 1 87.31 374 SER B C 1
ATOM 9654 O O . SER B 1 374 ? 24.062 -19 -4.617 1 87.31 374 SER B O 1
ATOM 9656 N N . PHE B 1 375 ? 24 -16.906 -3.971 1 87.88 375 PHE B N 1
ATOM 9657 C CA . PHE B 1 375 ? 25.172 -16.547 -4.742 1 87.88 375 PHE B CA 1
ATOM 9658 C C . PHE B 1 375 ? 26.422 -17.234 -4.172 1 87.88 375 PHE B C 1
ATOM 9660 O O . PHE B 1 375 ? 27.25 -17.75 -4.922 1 87.88 375 PHE B O 1
ATOM 9667 N N . VAL B 1 376 ? 26.578 -17.25 -2.938 1 89.56 376 VAL B N 1
ATOM 9668 C CA . VAL B 1 376 ? 27.703 -17.891 -2.287 1 89.56 376 VAL B CA 1
ATOM 9669 C C . VAL B 1 376 ? 27.688 -19.391 -2.582 1 89.56 376 VAL B C 1
ATOM 9671 O O . VAL B 1 376 ? 28.734 -19.984 -2.844 1 89.56 376 VAL B O 1
ATOM 9674 N N . ARG B 1 377 ? 26.562 -19.969 -2.551 1 89.88 377 ARG B N 1
ATOM 9675 C CA . ARG B 1 377 ? 26.438 -21.391 -2.855 1 89.88 377 ARG B CA 1
ATOM 9676 C C . ARG B 1 377 ? 26.906 -21.688 -4.277 1 89.88 377 ARG B C 1
ATOM 9678 O O . ARG B 1 377 ? 27.531 -22.719 -4.527 1 89.88 377 ARG B O 1
ATOM 9685 N N . ARG B 1 378 ? 26.562 -20.844 -5.152 1 91.25 378 ARG B N 1
ATOM 9686 C CA . ARG B 1 378 ? 26.984 -21.016 -6.539 1 91.25 378 ARG B CA 1
ATOM 9687 C C . ARG B 1 378 ? 28.5 -20.922 -6.664 1 91.25 378 ARG B C 1
ATOM 9689 O O . ARG B 1 378 ? 29.125 -21.766 -7.309 1 91.25 378 ARG B O 1
ATOM 9696 N N . VAL B 1 379 ? 29.094 -19.969 -6.02 1 92.19 379 VAL B N 1
ATOM 9697 C CA . VAL B 1 379 ? 30.547 -19.766 -6.113 1 92.19 379 VAL B CA 1
ATOM 9698 C C . VAL B 1 379 ? 31.266 -20.906 -5.41 1 92.19 379 VAL B C 1
ATOM 9700 O O . VAL B 1 379 ? 32.344 -21.344 -5.863 1 92.19 379 VAL B O 1
ATOM 9703 N N . VAL B 1 380 ? 30.703 -21.328 -4.34 1 93.5 380 VAL B N 1
ATOM 9704 C CA . VAL B 1 380 ? 31.297 -22.453 -3.627 1 93.5 380 VAL B CA 1
ATOM 9705 C C . VAL B 1 380 ? 31.281 -23.703 -4.516 1 93.5 380 VAL B C 1
ATOM 9707 O O . VAL B 1 380 ? 32.25 -24.469 -4.535 1 93.5 380 VAL B O 1
ATOM 9710 N N . ALA B 1 381 ? 30.219 -23.953 -5.219 1 94.25 381 ALA B N 1
ATOM 9711 C CA . ALA B 1 381 ? 30.109 -25.109 -6.121 1 94.25 381 ALA B CA 1
ATOM 9712 C C . ALA B 1 381 ? 31.141 -25.016 -7.242 1 94.25 381 ALA B C 1
ATOM 9714 O O . ALA B 1 381 ? 31.766 -26.016 -7.602 1 94.25 381 ALA B O 1
ATOM 9715 N N . TYR B 1 382 ? 31.359 -23.859 -7.785 1 93.62 382 TYR B N 1
ATOM 9716 C CA . TYR B 1 382 ? 32.375 -23.672 -8.82 1 93.62 382 TYR B CA 1
ATOM 9717 C C . TYR B 1 382 ? 33.781 -23.891 -8.273 1 93.62 382 TYR B C 1
ATOM 9719 O O . TYR B 1 382 ? 34.625 -24.484 -8.938 1 93.62 382 TYR B O 1
ATOM 9727 N N . ARG B 1 383 ? 33.938 -23.359 -7.082 1 92.69 383 ARG B N 1
ATOM 9728 C CA . ARG B 1 383 ? 35.25 -23.547 -6.461 1 92.69 383 ARG B CA 1
ATOM 9729 C C . ARG B 1 383 ? 35.531 -25.016 -6.168 1 92.69 383 ARG B C 1
ATOM 9731 O O . ARG B 1 383 ? 36.656 -25.5 -6.289 1 92.69 383 ARG B O 1
ATOM 9738 N N . ALA B 1 384 ? 34.531 -25.719 -5.738 1 93.38 384 ALA B N 1
ATOM 9739 C CA . ALA B 1 384 ? 34.656 -27.141 -5.492 1 93.38 384 ALA B CA 1
ATOM 9740 C C . ALA B 1 384 ? 34.969 -27.891 -6.777 1 93.38 384 ALA B C 1
ATOM 9742 O O . ALA B 1 384 ? 35.812 -28.812 -6.77 1 93.38 384 ALA B O 1
ATOM 9743 N N . ALA B 1 385 ? 34.312 -27.547 -7.832 1 93.94 385 ALA B N 1
ATOM 9744 C CA . ALA B 1 385 ? 34.625 -28.156 -9.125 1 93.94 385 ALA B CA 1
ATOM 9745 C C . ALA B 1 385 ? 36.094 -27.891 -9.523 1 93.94 385 ALA B C 1
ATOM 9747 O O . ALA B 1 385 ? 36.781 -28.797 -10 1 93.94 385 ALA B O 1
ATOM 9748 N N . PHE B 1 386 ? 36.531 -26.703 -9.312 1 93.19 386 PHE B N 1
ATOM 9749 C CA . PHE B 1 386 ? 37.906 -26.344 -9.617 1 93.19 386 PHE B CA 1
ATOM 9750 C C . PHE B 1 386 ? 38.875 -27.141 -8.758 1 93.19 386 PHE B C 1
ATOM 9752 O O . PHE B 1 386 ? 39.906 -27.609 -9.242 1 93.19 386 PHE B O 1
ATOM 9759 N N . THR B 1 387 ? 38.594 -27.25 -7.457 1 89.81 387 THR B N 1
ATOM 9760 C CA . THR B 1 387 ? 39.469 -27.953 -6.523 1 89.81 387 THR B CA 1
ATOM 9761 C C . THR B 1 387 ? 39.594 -29.422 -6.914 1 89.81 387 THR B C 1
ATOM 9763 O O . THR B 1 387 ? 40.688 -30 -6.82 1 89.81 387 THR B O 1
ATOM 9766 N N . VAL B 1 388 ? 38.531 -30.047 -7.328 1 90.88 388 VAL B N 1
ATOM 9767 C CA . VAL B 1 388 ? 38.594 -31.438 -7.734 1 90.88 388 VAL B CA 1
ATOM 9768 C C . VAL B 1 388 ? 39.438 -31.594 -9 1 90.88 388 VAL B C 1
ATOM 9770 O O . VAL B 1 388 ? 40.188 -32.531 -9.125 1 90.88 388 VAL B O 1
ATOM 9773 N N . LEU B 1 389 ? 39.312 -30.672 -9.93 1 91.12 389 LEU B N 1
ATOM 9774 C CA . LEU B 1 389 ? 40.094 -30.719 -11.164 1 91.12 389 LEU B CA 1
ATOM 9775 C C . LEU B 1 389 ? 41.562 -30.422 -10.891 1 91.12 389 LEU B C 1
ATOM 9777 O O . LEU B 1 389 ? 42.438 -31.016 -11.516 1 91.12 389 LEU B O 1
ATOM 9781 N N . ALA B 1 390 ? 41.75 -29.5 -9.992 1 89.12 390 ALA B N 1
ATOM 9782 C CA . ALA B 1 390 ? 43.125 -29.141 -9.641 1 89.12 390 ALA B CA 1
ATOM 9783 C C . ALA B 1 390 ? 43.844 -30.312 -8.961 1 89.12 390 ALA B C 1
ATOM 9785 O O . ALA B 1 390 ? 45.031 -30.531 -9.172 1 89.12 390 ALA B O 1
ATOM 9786 N N . GLN B 1 391 ? 43.156 -31.016 -8.117 1 85.81 391 GLN B N 1
ATOM 9787 C CA . GLN B 1 391 ? 43.75 -32.188 -7.461 1 85.81 391 GLN B CA 1
ATOM 9788 C C . GLN B 1 391 ? 44.062 -33.281 -8.469 1 85.81 391 GLN B C 1
ATOM 9790 O O . GLN B 1 391 ? 45.062 -34 -8.328 1 85.81 391 GLN B O 1
ATOM 9795 N N . CYS B 1 392 ? 43.219 -33.406 -9.477 1 82.88 392 CYS B N 1
ATOM 9796 C CA . CYS B 1 392 ? 43.469 -34.375 -10.539 1 82.88 392 CYS B CA 1
ATOM 9797 C C . CYS B 1 392 ? 44.688 -34 -11.352 1 82.88 392 CYS B C 1
ATOM 9799 O O . CYS B 1 392 ? 45.5 -34.844 -11.727 1 82.88 392 CYS B O 1
ATOM 9801 N N . TYR B 1 393 ? 44.844 -32.719 -11.57 1 79.5 393 TYR B N 1
ATOM 9802 C CA . TYR B 1 393 ? 46 -32.219 -12.352 1 79.5 393 TYR B CA 1
ATOM 9803 C C . TYR B 1 393 ? 47.281 -32.312 -11.555 1 79.5 393 TYR B C 1
ATOM 9805 O O . TYR B 1 393 ? 48.344 -32.625 -12.109 1 79.5 393 TYR B O 1
ATOM 9813 N N . ARG B 1 394 ? 47.25 -31.906 -10.273 1 73.19 394 ARG B N 1
ATOM 9814 C CA . ARG B 1 394 ? 48.406 -31.984 -9.398 1 73.19 394 ARG B CA 1
ATOM 9815 C C . ARG B 1 394 ? 49 -33.375 -9.391 1 73.19 394 ARG B C 1
ATOM 9817 O O . ARG B 1 394 ? 50.219 -33.562 -9.367 1 73.19 394 ARG B O 1
ATOM 9824 N N . SER B 1 395 ? 48.125 -34.25 -9.297 1 65.06 395 SER B N 1
ATOM 9825 C CA . SER B 1 395 ? 48.594 -35.625 -9.273 1 65.06 395 SER B CA 1
ATOM 9826 C C . SER B 1 395 ? 49.406 -35.938 -10.523 1 65.06 395 SER B C 1
ATOM 9828 O O . SER B 1 395 ? 50.281 -36.812 -10.484 1 65.06 395 SER B O 1
ATOM 9830 N N . ASN B 1 396 ? 49.094 -35.031 -11.43 1 55.09 396 ASN B N 1
ATOM 9831 C CA . ASN B 1 396 ? 49.812 -35.281 -12.672 1 55.09 396 ASN B CA 1
ATOM 9832 C C . ASN B 1 396 ? 50.969 -34.312 -12.859 1 55.09 396 ASN B C 1
ATOM 9834 O O . ASN B 1 396 ? 51.938 -34.625 -13.531 1 55.09 396 ASN B O 1
ATOM 9838 N N . SER B 1 397 ? 50.594 -33 -12.344 1 59.12 397 SER B N 1
ATOM 9839 C CA . SER B 1 397 ? 51.656 -32 -12.508 1 59.12 397 SER B CA 1
ATOM 9840 C C . SER B 1 397 ? 52.094 -31.438 -11.164 1 59.12 397 SER B C 1
ATOM 9842 O O . SER B 1 397 ? 51.406 -31.594 -10.164 1 59.12 397 SER B O 1
ATOM 9844 N N . MET B 1 398 ? 53.375 -31.094 -10.742 1 52.34 398 MET B N 1
ATOM 9845 C CA . MET B 1 398 ? 54 -30.625 -9.508 1 52.34 398 MET B CA 1
ATOM 9846 C C . MET B 1 398 ? 53.438 -29.266 -9.094 1 52.34 398 MET B C 1
ATOM 9848 O O . MET B 1 398 ? 53.969 -28.625 -8.18 1 52.34 398 MET B O 1
ATOM 9852 N N . THR B 1 399 ? 52.406 -28.5 -9.812 1 52.28 399 THR B N 1
ATOM 9853 C CA . THR B 1 399 ? 52.031 -27.156 -9.43 1 52.28 399 THR B CA 1
ATOM 9854 C C . THR B 1 399 ? 50.688 -27.172 -8.703 1 52.28 399 THR B C 1
ATOM 9856 O O . THR B 1 399 ? 49.75 -27.844 -9.133 1 52.28 399 THR B O 1
ATOM 9859 N N . ASP B 1 400 ? 50.594 -26.406 -7.512 1 59.41 400 ASP B N 1
ATOM 9860 C CA . ASP B 1 400 ? 49.438 -26.312 -6.609 1 59.41 400 ASP B CA 1
ATOM 9861 C C . ASP B 1 400 ? 48.469 -25.219 -7.051 1 59.41 400 ASP B C 1
ATOM 9863 O O . ASP B 1 400 ? 48.906 -24.219 -7.621 1 59.41 400 ASP B O 1
ATOM 9867 N N . GLN B 1 401 ? 47.188 -25.391 -7.562 1 75.06 401 GLN B N 1
ATOM 9868 C CA . GLN B 1 401 ? 46.125 -24.391 -7.641 1 75.06 401 GLN B CA 1
ATOM 9869 C C . GLN B 1 401 ? 45.781 -24.062 -9.094 1 75.06 401 GLN B C 1
ATOM 9871 O O . GLN B 1 401 ? 45.281 -22.969 -9.398 1 75.06 401 GLN B O 1
ATOM 9876 N N . VAL B 1 402 ? 46.344 -24.969 -10.023 1 84.69 402 VAL B N 1
ATOM 9877 C CA . VAL B 1 402 ? 46 -24.719 -11.422 1 84.69 402 VAL B CA 1
ATOM 9878 C C . VAL B 1 402 ? 45.406 -26 -12.039 1 84.69 402 VAL B C 1
ATOM 9880 O O . VAL B 1 402 ? 45.688 -27.094 -11.57 1 84.69 402 VAL B O 1
ATOM 9883 N N . THR B 1 403 ? 44.562 -25.938 -12.977 1 88.5 403 THR B N 1
ATOM 9884 C CA . THR B 1 403 ? 44 -27.062 -13.727 1 88.5 403 THR B CA 1
ATOM 9885 C C . THR B 1 403 ? 44.375 -26.969 -15.203 1 88.5 403 THR B C 1
ATOM 9887 O O . THR B 1 403 ? 44.875 -25.938 -15.656 1 88.5 403 THR B O 1
ATOM 9890 N N . SER B 1 404 ? 44.25 -28.047 -15.891 1 88.44 404 SER B N 1
ATOM 9891 C CA . SER B 1 404 ? 44.594 -28.078 -17.312 1 88.44 404 SER B CA 1
ATOM 9892 C C . SER B 1 404 ? 43.406 -27.625 -18.172 1 88.44 404 SER B C 1
ATOM 9894 O O . SER B 1 404 ? 42.25 -27.828 -17.812 1 88.44 404 SER B O 1
ATOM 9896 N N . LYS B 1 405 ? 43.656 -27.047 -19.281 1 90.5 405 LYS B N 1
ATOM 9897 C CA . LYS B 1 405 ? 42.656 -26.594 -20.25 1 90.5 405 LYS B CA 1
ATOM 9898 C C . LYS B 1 405 ? 41.875 -27.766 -20.828 1 90.5 405 LYS B C 1
ATOM 9900 O O . LYS B 1 405 ? 40.688 -27.641 -21.125 1 90.5 405 LYS B O 1
ATOM 9905 N N . ASP B 1 406 ? 42.594 -28.859 -20.922 1 88.62 406 ASP B N 1
ATOM 9906 C CA . ASP B 1 406 ? 41.938 -30.047 -21.484 1 88.62 406 ASP B CA 1
ATOM 9907 C C . ASP B 1 406 ? 40.875 -30.578 -20.531 1 88.62 406 ASP B C 1
ATOM 9909 O O . ASP B 1 406 ? 39.812 -31.047 -20.969 1 88.62 406 ASP B O 1
ATOM 9913 N N . LEU B 1 407 ? 41.188 -30.516 -19.297 1 91.62 407 LEU B N 1
ATOM 9914 C CA . LEU B 1 407 ? 40.219 -30.969 -18.312 1 91.62 407 LEU B CA 1
ATOM 9915 C C . LEU B 1 407 ? 39 -30.078 -18.297 1 91.62 407 LEU B C 1
ATOM 9917 O O . LEU B 1 407 ? 37.875 -30.547 -18.156 1 91.62 407 LEU B O 1
ATOM 9921 N N . VAL B 1 408 ? 39.219 -28.797 -18.422 1 92.94 408 VAL B N 1
ATOM 9922 C CA . VAL B 1 408 ? 38.094 -27.844 -18.438 1 92.94 408 VAL B CA 1
ATOM 9923 C C . VAL B 1 408 ? 37.281 -28.031 -19.703 1 92.94 408 VAL B C 1
ATOM 9925 O O . VAL B 1 408 ? 36.031 -27.906 -19.672 1 92.94 408 VAL B O 1
ATOM 9928 N N . ARG B 1 409 ? 37.938 -28.359 -20.828 1 92.25 409 ARG B N 1
ATOM 9929 C CA . ARG B 1 409 ? 37.219 -28.625 -22.078 1 92.25 409 ARG B CA 1
ATOM 9930 C C . ARG B 1 409 ? 36.344 -29.859 -21.953 1 92.25 409 ARG B C 1
ATOM 9932 O O . ARG B 1 409 ? 35.219 -29.875 -22.438 1 92.25 409 ARG B O 1
ATOM 9939 N N . GLN B 1 410 ? 36.844 -30.859 -21.281 1 92.75 410 GLN B N 1
ATOM 9940 C CA . GLN B 1 410 ? 36.062 -32.062 -21.062 1 92.75 410 GLN B CA 1
ATOM 9941 C C . GLN B 1 410 ? 34.906 -31.797 -20.125 1 92.75 410 GLN B C 1
ATOM 9943 O O . GLN B 1 410 ? 33.812 -32.375 -20.281 1 92.75 410 GLN B O 1
ATOM 9948 N N . LEU B 1 411 ? 35.156 -30.938 -19.172 1 94 411 LEU B N 1
ATOM 9949 C CA . LEU B 1 411 ? 34.094 -30.547 -18.234 1 94 411 LEU B CA 1
ATOM 9950 C C . LEU B 1 411 ? 32.969 -29.844 -18.953 1 94 411 LEU B C 1
ATOM 9952 O O . LEU B 1 411 ? 31.781 -30.109 -18.688 1 94 411 LEU B O 1
ATOM 9956 N N . LEU B 1 412 ? 33.25 -28.953 -19.875 1 93.19 412 LEU B N 1
ATOM 9957 C CA . LEU B 1 412 ? 32.25 -28.188 -20.609 1 93.19 412 LEU B CA 1
ATOM 9958 C C . LEU B 1 412 ? 31.406 -29.094 -21.516 1 93.19 412 LEU B C 1
ATOM 9960 O O . LEU B 1 412 ? 30.219 -28.844 -21.734 1 93.19 412 LEU B O 1
ATOM 9964 N N . ARG B 1 413 ? 31.984 -30.141 -21.906 1 90.81 413 ARG B N 1
ATOM 9965 C CA . ARG B 1 413 ? 31.281 -31.078 -22.766 1 90.81 413 ARG B CA 1
ATOM 9966 C C . ARG B 1 413 ? 30.359 -31.984 -21.953 1 90.81 413 ARG B C 1
ATOM 9968 O O . ARG B 1 413 ? 29.281 -32.344 -22.422 1 90.81 413 ARG B O 1
ATOM 9975 N N . LYS B 1 414 ? 30.75 -32.281 -20.766 1 91.25 414 LYS B N 1
ATOM 9976 C CA . LYS B 1 414 ? 30.016 -33.25 -19.953 1 91.25 414 LYS B CA 1
ATOM 9977 C C . LYS B 1 414 ? 28.922 -32.562 -19.141 1 91.25 414 LYS B C 1
ATOM 9979 O O . LYS B 1 414 ? 27.844 -33.125 -18.953 1 91.25 414 LYS B O 1
ATOM 9984 N N . ALA B 1 415 ? 29.172 -31.391 -18.672 1 91.44 415 ALA B N 1
ATOM 9985 C CA . ALA B 1 415 ? 28.234 -30.703 -17.797 1 91.44 415 ALA B CA 1
ATOM 9986 C C . ALA B 1 415 ? 27.016 -30.234 -18.578 1 91.44 415 ALA B C 1
ATOM 9988 O O . ALA B 1 415 ? 27.125 -29.828 -19.75 1 91.44 415 ALA B O 1
ATOM 9989 N N . LYS B 1 416 ? 25.859 -30.281 -18.047 1 90.31 416 LYS B N 1
ATOM 9990 C CA . LYS B 1 416 ? 24.625 -29.828 -18.656 1 90.31 416 LYS B CA 1
ATOM 9991 C C . LYS B 1 416 ? 24.484 -28.312 -18.562 1 90.31 416 LYS B C 1
ATOM 9993 O O . LYS B 1 416 ? 23.734 -27.812 -17.719 1 90.31 416 LYS B O 1
ATOM 9998 N N . ILE B 1 417 ? 25.125 -27.609 -19.375 1 89.12 417 ILE B N 1
ATOM 9999 C CA . ILE B 1 417 ? 25.078 -26.156 -19.469 1 89.12 417 ILE B CA 1
ATOM 10000 C C . ILE B 1 417 ? 24.156 -25.734 -20.609 1 89.12 417 ILE B C 1
ATOM 10002 O O . ILE B 1 417 ? 24.062 -26.422 -21.625 1 89.12 417 ILE B O 1
ATOM 10006 N N . PRO B 1 418 ? 23.438 -24.734 -20.359 1 85 418 PRO B N 1
ATOM 10007 C CA . PRO B 1 418 ? 22.562 -24.25 -21.438 1 85 418 PRO B CA 1
ATOM 10008 C C . PRO B 1 418 ? 23.344 -23.969 -22.719 1 85 418 PRO B C 1
ATOM 10010 O O . PRO B 1 418 ? 24.406 -23.344 -22.672 1 85 418 PRO B O 1
ATOM 10013 N N . LYS B 1 419 ? 22.828 -24.297 -23.812 1 83.38 419 LYS B N 1
ATOM 10014 C CA . LYS B 1 419 ? 23.516 -24.297 -25.094 1 83.38 419 LYS B CA 1
ATOM 10015 C C . LYS B 1 419 ? 23.812 -22.875 -25.562 1 83.38 419 LYS B C 1
ATOM 10017 O O . LYS B 1 419 ? 24.781 -22.641 -26.281 1 83.38 419 LYS B O 1
ATOM 10022 N N . ASN B 1 420 ? 23.078 -21.938 -25.094 1 80.62 420 ASN B N 1
ATOM 10023 C CA . ASN B 1 420 ? 23.234 -20.562 -25.562 1 80.62 420 ASN B CA 1
ATOM 10024 C C . ASN B 1 420 ? 24.516 -19.938 -25.016 1 80.62 420 ASN B C 1
ATOM 10026 O O . ASN B 1 420 ? 25.031 -18.969 -25.594 1 80.62 420 ASN B O 1
ATOM 10030 N N . HIS B 1 421 ? 25.062 -20.516 -23.969 1 85.56 421 HIS B N 1
ATOM 10031 C CA . HIS B 1 421 ? 26.219 -19.891 -23.328 1 85.56 421 HIS B CA 1
ATOM 10032 C C . HIS B 1 421 ? 27.5 -20.656 -23.656 1 85.56 421 HIS B C 1
ATOM 10034 O O . HIS B 1 421 ? 28.609 -20.156 -23.406 1 85.56 421 HIS B O 1
ATOM 10040 N N . LEU B 1 422 ? 27.5 -21.828 -24.281 1 88.12 422 LEU B N 1
ATOM 10041 C CA . LEU B 1 422 ? 28.641 -22.734 -24.484 1 88.12 422 LEU B CA 1
ATOM 10042 C C . LEU B 1 422 ? 29.656 -22.109 -25.422 1 88.12 422 LEU B C 1
ATOM 10044 O O . LEU B 1 422 ? 30.859 -22.141 -25.156 1 88.12 422 LEU B O 1
ATOM 10048 N N . PRO B 1 423 ? 29.141 -21.453 -26.516 1 87.06 423 PRO B N 1
ATOM 10049 C CA . PRO B 1 423 ? 30.141 -20.875 -27.406 1 87.06 423 PRO B CA 1
ATOM 10050 C C . PRO B 1 423 ? 30.938 -19.75 -26.766 1 87.06 423 PRO B C 1
ATOM 10052 O O . PRO B 1 423 ? 32.156 -19.641 -26.984 1 87.06 423 PRO B O 1
ATOM 10055 N N . ALA B 1 424 ? 30.281 -18.969 -26 1 87.12 424 ALA B N 1
ATOM 10056 C CA . ALA B 1 424 ? 30.969 -17.875 -25.312 1 87.12 424 ALA B CA 1
ATOM 10057 C C . ALA B 1 424 ? 31.969 -18.422 -24.297 1 87.12 424 ALA B C 1
ATOM 10059 O O . ALA B 1 424 ? 33.031 -17.828 -24.078 1 87.12 424 ALA B O 1
ATOM 10060 N N . MET B 1 425 ? 31.719 -19.562 -23.719 1 91 425 MET B N 1
ATOM 10061 C CA . MET B 1 425 ? 32.594 -20.172 -22.734 1 91 425 MET B CA 1
ATOM 10062 C C . MET B 1 425 ? 33.844 -20.797 -23.406 1 91 425 MET B C 1
ATOM 10064 O O . MET B 1 425 ? 34.938 -20.688 -22.891 1 91 425 MET B O 1
ATOM 10068 N N . TYR B 1 426 ? 33.625 -21.391 -24.547 1 90.44 426 TYR B N 1
ATOM 10069 C CA . TYR B 1 426 ? 34.75 -21.953 -25.281 1 90.44 426 TYR B CA 1
ATOM 10070 C C . TYR B 1 426 ? 35.688 -20.859 -25.766 1 90.44 426 TYR B C 1
ATOM 10072 O O . TYR B 1 426 ? 36.906 -21.031 -25.734 1 90.44 426 TYR B O 1
ATOM 10080 N N . THR B 1 427 ? 35.062 -19.734 -26.188 1 89.31 427 THR B N 1
ATOM 10081 C CA . THR B 1 427 ? 35.875 -18.609 -26.625 1 89.31 427 THR B CA 1
ATOM 10082 C C . THR B 1 427 ? 36.719 -18.047 -25.469 1 89.31 427 THR B C 1
ATOM 10084 O O . THR B 1 427 ? 37.875 -17.703 -25.656 1 89.31 427 THR B O 1
ATOM 10087 N N . ALA B 1 428 ? 36.094 -17.984 -24.344 1 89.75 428 ALA B N 1
ATOM 10088 C CA . ALA B 1 428 ? 36.812 -17.469 -23.172 1 89.75 428 ALA B CA 1
ATOM 10089 C C . ALA B 1 428 ? 37.938 -18.422 -22.766 1 89.75 428 ALA B C 1
ATOM 10091 O O . ALA B 1 428 ? 38.969 -17.969 -22.297 1 89.75 428 ALA B O 1
ATOM 10092 N N . LEU B 1 429 ? 37.781 -19.75 -22.938 1 90.94 429 LEU B N 1
ATOM 10093 C CA . LEU B 1 429 ? 38.781 -20.75 -22.594 1 90.94 429 LEU B CA 1
ATOM 10094 C C . LEU B 1 429 ? 39.969 -20.688 -23.562 1 90.94 429 LEU B C 1
ATOM 10096 O O . LEU B 1 429 ? 41.125 -20.844 -23.141 1 90.94 429 LEU B O 1
ATOM 10100 N N . GLU B 1 430 ? 39.688 -20.328 -24.812 1 88.5 430 GLU B N 1
ATOM 10101 C CA . GLU B 1 430 ? 40.719 -20.328 -25.828 1 88.5 430 GLU B CA 1
ATOM 10102 C C . GLU B 1 430 ? 41.531 -19.031 -25.797 1 88.5 430 GLU B C 1
ATOM 10104 O O . GLU B 1 430 ? 42.688 -19 -26.219 1 88.5 430 GLU B O 1
ATOM 10109 N N . THR B 1 431 ? 40.875 -17.969 -25.391 1 84.12 431 THR B N 1
ATOM 10110 C CA . THR B 1 431 ? 41.562 -16.672 -25.359 1 84.12 431 THR B CA 1
ATOM 10111 C C . THR B 1 431 ? 42.656 -16.672 -24.281 1 84.12 431 THR B C 1
ATOM 10113 O O . THR B 1 431 ? 43.594 -15.883 -24.359 1 84.12 431 THR B O 1
ATOM 10116 N N . GLU B 1 432 ? 42.5 -17.5 -23.297 1 75.94 432 GLU B N 1
ATOM 10117 C CA . GLU B 1 432 ? 43.5 -17.547 -22.234 1 75.94 432 GLU B CA 1
ATOM 10118 C C . GLU B 1 432 ? 44.812 -18.172 -22.734 1 75.94 432 GLU B C 1
ATOM 10120 O O . GLU B 1 432 ? 44.781 -19.172 -23.469 1 75.94 432 GLU B O 1
ATOM 10125 N N . GLU B 1 433 ? 45.938 -17.391 -22.5 1 75.81 433 GLU B N 1
ATOM 10126 C CA . GLU B 1 433 ? 47.25 -17.828 -22.953 1 75.81 433 GLU B CA 1
ATOM 10127 C C . GLU B 1 433 ? 47.781 -18.953 -22.078 1 75.81 433 GLU B C 1
ATOM 10129 O O . GLU B 1 433 ? 47.562 -18.969 -20.859 1 75.81 433 GLU B O 1
ATOM 10134 N N . GLY B 1 434 ? 48.156 -20 -22.516 1 77.44 434 GLY B N 1
ATOM 10135 C CA . GLY B 1 434 ? 48.812 -21.078 -21.797 1 77.44 434 GLY B CA 1
ATOM 10136 C C . GLY B 1 434 ? 47.969 -22.344 -21.719 1 77.44 434 GLY B C 1
ATOM 10137 O O . GLY B 1 434 ? 46.812 -22.344 -22.156 1 77.44 434 GLY B O 1
ATOM 10138 N N . SER B 1 435 ? 48.5 -23.406 -21.156 1 82.38 435 SER B N 1
ATOM 10139 C CA . SER B 1 435 ? 47.812 -24.703 -21.062 1 82.38 435 SER B CA 1
ATOM 10140 C C . SER B 1 435 ? 47.188 -24.906 -19.688 1 82.38 435 SER B C 1
ATOM 10142 O O . SER B 1 435 ? 46.438 -25.859 -19.469 1 82.38 435 SER B O 1
ATOM 10144 N N . SER B 1 436 ? 47.406 -23.875 -18.719 1 86.69 436 SER B N 1
ATOM 10145 C CA . SER B 1 436 ? 46.875 -24 -17.375 1 86.69 436 SER B CA 1
ATOM 10146 C C . SER B 1 436 ? 45.844 -22.906 -17.078 1 86.69 436 SER B C 1
ATOM 10148 O O . SER B 1 436 ? 45.875 -21.828 -17.688 1 86.69 436 SER B O 1
ATOM 10150 N N . VAL B 1 437 ? 44.812 -23.234 -16.344 1 90.62 437 VAL B N 1
ATOM 10151 C CA . VAL B 1 437 ? 43.719 -22.328 -15.969 1 90.62 437 VAL B CA 1
ATOM 10152 C C . VAL B 1 437 ? 43.75 -22.078 -14.461 1 90.62 437 VAL B C 1
ATOM 10154 O O . VAL B 1 437 ? 43.719 -23.031 -13.68 1 90.62 437 VAL B O 1
ATOM 10157 N N . MET B 1 438 ? 43.812 -20.812 -14.078 1 89.06 438 MET B N 1
ATOM 10158 C CA . MET B 1 438 ? 43.781 -20.422 -12.672 1 89.06 438 MET B CA 1
ATOM 10159 C C . MET B 1 438 ? 42.312 -20.266 -12.195 1 89.06 438 MET B C 1
ATOM 10161 O O . MET B 1 438 ? 41.406 -20.266 -13.008 1 89.06 438 MET B O 1
ATOM 10165 N N . TRP B 1 439 ? 42.156 -20.219 -10.914 1 90.38 439 TRP B N 1
ATOM 10166 C CA . TRP B 1 439 ? 40.844 -20.094 -10.328 1 90.38 439 TRP B CA 1
ATOM 10167 C C . TRP B 1 439 ? 40.125 -18.828 -10.836 1 90.38 439 TRP B C 1
ATOM 10169 O O . TRP B 1 439 ? 38.938 -18.859 -11.141 1 90.38 439 TRP B O 1
ATOM 10179 N N . THR B 1 440 ? 40.719 -17.672 -10.883 1 87.81 440 THR B N 1
ATOM 10180 C CA . THR B 1 440 ? 40.125 -16.406 -11.32 1 87.81 440 THR B CA 1
ATOM 10181 C C . THR B 1 440 ? 39.625 -16.516 -12.75 1 87.81 440 THR B C 1
ATOM 10183 O O . THR B 1 440 ? 38.531 -15.992 -13.07 1 87.81 440 THR B O 1
ATOM 10186 N N . GLU B 1 441 ? 40.406 -17.344 -13.547 1 89.5 441 GLU B N 1
ATOM 10187 C CA . GLU B 1 441 ? 40 -17.547 -14.93 1 89.5 441 GLU B CA 1
ATOM 10188 C C . GLU B 1 441 ? 38.812 -18.5 -15.016 1 89.5 441 GLU B C 1
ATOM 10190 O O . GLU B 1 441 ? 37.875 -18.281 -15.805 1 89.5 441 GLU B O 1
ATOM 10195 N N . PHE B 1 442 ? 38.969 -19.547 -14.195 1 92.44 442 PHE B N 1
ATOM 10196 C CA . PHE B 1 442 ? 37.875 -20.516 -14.125 1 92.44 442 PHE B CA 1
ATOM 10197 C C . PHE B 1 442 ? 36.562 -19.828 -13.742 1 92.44 442 PHE B C 1
ATOM 10199 O O . PHE B 1 442 ? 35.531 -20.094 -14.344 1 92.44 442 PHE B O 1
ATOM 10206 N N . ARG B 1 443 ? 36.656 -18.938 -12.82 1 89.94 443 ARG B N 1
ATOM 10207 C CA . ARG B 1 443 ? 35.5 -18.219 -12.328 1 89.94 443 ARG B CA 1
ATOM 10208 C C . ARG B 1 443 ? 34.906 -17.312 -13.414 1 89.94 443 ARG B C 1
ATOM 10210 O O . ARG B 1 443 ? 33.688 -17.188 -13.539 1 89.94 443 ARG B O 1
ATOM 10217 N N . VAL B 1 444 ? 35.656 -16.688 -14.172 1 88.25 444 VAL B N 1
ATOM 10218 C CA . VAL B 1 444 ? 35.219 -15.781 -15.234 1 88.25 444 VAL B CA 1
ATOM 10219 C C . VAL B 1 444 ? 34.469 -16.578 -16.312 1 88.25 444 VAL B C 1
ATOM 10221 O O . VAL B 1 444 ? 33.469 -16.109 -16.844 1 88.25 444 VAL B O 1
ATOM 10224 N N . ILE B 1 445 ? 35 -17.766 -16.578 1 89.56 445 ILE B N 1
ATOM 10225 C CA . ILE B 1 445 ? 34.375 -18.609 -17.609 1 89.56 445 ILE B CA 1
ATOM 10226 C C . ILE B 1 445 ? 32.969 -19 -17.188 1 89.56 445 ILE B C 1
ATOM 10228 O O . ILE B 1 445 ? 32.031 -18.875 -17.969 1 89.56 445 ILE B O 1
ATOM 10232 N N . PHE B 1 446 ? 32.812 -19.328 -16 1 89.94 446 PHE B N 1
ATOM 10233 C CA . PHE B 1 446 ? 31.516 -19.844 -15.594 1 89.94 446 PHE B CA 1
ATOM 10234 C C . PHE B 1 446 ? 30.609 -18.703 -15.148 1 89.94 446 PHE B C 1
ATOM 10236 O O . PHE B 1 446 ? 29.391 -18.891 -15.023 1 89.94 446 PHE B O 1
ATOM 10243 N N . ASN B 1 447 ? 31.094 -17.516 -14.906 1 85.94 447 ASN B N 1
ATOM 10244 C CA . ASN B 1 447 ? 30.25 -16.359 -14.633 1 85.94 447 ASN B CA 1
ATOM 10245 C C . ASN B 1 447 ? 29.531 -15.883 -15.891 1 85.94 447 ASN B C 1
ATOM 10247 O O . ASN B 1 447 ? 28.578 -15.102 -15.805 1 85.94 447 ASN B O 1
ATOM 10251 N N . ILE B 1 448 ? 29.922 -16.406 -17 1 85.19 448 ILE B N 1
ATOM 10252 C CA . ILE B 1 448 ? 29.281 -16.062 -18.266 1 85.19 448 ILE B CA 1
ATOM 10253 C C . ILE B 1 448 ? 27.844 -16.578 -18.266 1 85.19 448 ILE B C 1
ATOM 10255 O O . ILE B 1 448 ? 26.953 -15.977 -18.891 1 85.19 448 ILE B O 1
ATOM 10259 N N . ILE B 1 449 ? 27.672 -17.594 -17.5 1 82.5 449 ILE B N 1
ATOM 10260 C CA . ILE B 1 449 ? 26.344 -18.188 -17.438 1 82.5 449 ILE B CA 1
ATOM 10261 C C . ILE B 1 449 ? 25.344 -17.203 -16.828 1 82.5 449 ILE B C 1
ATOM 10263 O O . ILE B 1 449 ? 24.172 -17.203 -17.188 1 82.5 449 ILE B O 1
ATOM 10267 N N . SER B 1 450 ? 25.766 -16.359 -15.883 1 74.38 450 SER B N 1
ATOM 10268 C CA . SER B 1 450 ? 24.875 -15.438 -15.18 1 74.38 450 SER B CA 1
ATOM 10269 C C . SER B 1 450 ? 24.656 -14.156 -15.984 1 74.38 450 SER B C 1
ATOM 10271 O O . SER B 1 450 ? 23.719 -13.406 -15.719 1 74.38 450 SER B O 1
ATOM 10273 N N . LYS B 1 451 ? 25.484 -13.859 -16.906 1 65.12 451 LYS B N 1
ATOM 10274 C CA . LYS B 1 451 ? 25.344 -12.641 -17.688 1 65.12 451 LYS B CA 1
ATOM 10275 C C . LYS B 1 451 ? 24.312 -12.812 -18.797 1 65.12 451 LYS B C 1
ATOM 10277 O O . LYS B 1 451 ? 24.172 -13.898 -19.344 1 65.12 451 LYS B O 1
ATOM 10282 N N . ASP B 1 452 ? 23.203 -12.031 -18.781 1 56.91 452 ASP B N 1
ATOM 10283 C CA . ASP B 1 452 ? 22.109 -12.062 -19.734 1 56.91 452 ASP B CA 1
ATOM 10284 C C . ASP B 1 452 ? 22.625 -12.102 -21.172 1 56.91 452 ASP B C 1
ATOM 10286 O O . ASP B 1 452 ? 23.453 -11.273 -21.562 1 56.91 452 ASP B O 1
ATOM 10290 N N . SER B 1 453 ? 22.641 -13.234 -21.781 1 51.44 453 SER B N 1
ATOM 10291 C CA . SER B 1 453 ? 23.016 -13.414 -23.188 1 51.44 453 SER B CA 1
ATOM 10292 C C . SER B 1 453 ? 22.172 -12.539 -24.109 1 51.44 453 SER B C 1
ATOM 10294 O O . SER B 1 453 ? 22.234 -12.672 -25.328 1 51.44 453 SER B O 1
ATOM 10296 N N . ASN B 1 454 ? 21.266 -11.711 -23.594 1 49.38 454 ASN B N 1
ATOM 10297 C CA . ASN B 1 454 ? 20.281 -11.141 -24.5 1 49.38 454 ASN B CA 1
ATOM 10298 C C . ASN B 1 454 ? 20.938 -10.258 -25.562 1 49.38 454 ASN B C 1
ATOM 10300 O O . ASN B 1 454 ? 20.25 -9.562 -26.312 1 49.38 454 ASN B O 1
ATOM 10304 N N . SER B 1 455 ? 22.219 -10.055 -25.531 1 46.91 455 SER B N 1
ATOM 10305 C CA . SER B 1 455 ? 22.734 -9.008 -26.406 1 46.91 455 SER B CA 1
ATOM 10306 C C . SER B 1 455 ? 22.562 -9.391 -27.875 1 46.91 455 SER B C 1
ATOM 10308 O O . SER B 1 455 ? 22.453 -8.516 -28.75 1 46.91 455 SER B O 1
ATOM 10310 N N . ARG B 1 456 ? 22.5 -10.586 -28.25 1 41.91 456 ARG B N 1
ATOM 10311 C CA . ARG B 1 456 ? 22.703 -10.797 -29.672 1 41.91 456 ARG B CA 1
ATOM 10312 C C . ARG B 1 456 ? 21.391 -10.703 -30.438 1 41.91 456 ARG B C 1
ATOM 10314 O O . ARG B 1 456 ? 21.375 -10.844 -31.672 1 41.91 456 ARG B O 1
ATOM 10321 N N . LEU B 1 457 ? 20.375 -10.648 -29.703 1 44.03 457 LEU B N 1
ATOM 10322 C CA . LEU B 1 457 ? 19.172 -10.742 -30.547 1 44.03 457 LEU B CA 1
ATOM 10323 C C . LEU B 1 457 ? 19.016 -9.5 -31.406 1 44.03 457 LEU B C 1
ATOM 10325 O O . LEU B 1 457 ? 18.109 -9.43 -32.25 1 44.03 457 LEU B O 1
ATOM 10329 N N . GLY B 1 458 ? 19.781 -8.547 -31.141 1 44.59 458 GLY B N 1
ATOM 10330 C CA . GLY B 1 458 ? 19.641 -7.297 -31.875 1 44.59 458 GLY B CA 1
ATOM 10331 C C . GLY B 1 458 ? 20.078 -7.398 -33.312 1 44.59 458 GLY B C 1
ATOM 10332 O O . GLY B 1 458 ? 20.016 -6.414 -34.062 1 44.59 458 GLY B O 1
ATOM 10333 N N . GLU B 1 459 ? 20.734 -8.383 -33.656 1 47.03 459 GLU B N 1
ATOM 10334 C CA . GLU B 1 459 ? 21.328 -8.164 -34.969 1 47.03 459 GLU B CA 1
ATOM 10335 C C . GLU B 1 459 ? 20.297 -8.273 -36.062 1 47.03 459 GLU B C 1
ATOM 10337 O O . GLU B 1 459 ? 20.141 -9.336 -36.688 1 47.03 459 GLU B O 1
ATOM 10342 N N . ASP B 1 460 ? 19.109 -7.922 -35.938 1 48.75 460 ASP B N 1
ATOM 10343 C CA . ASP B 1 460 ? 18.281 -8.047 -37.125 1 48.75 460 ASP B CA 1
ATOM 10344 C C . ASP B 1 460 ? 18.906 -7.34 -38.312 1 48.75 460 ASP B C 1
ATOM 10346 O O . ASP B 1 460 ? 18.938 -6.109 -38.375 1 48.75 460 ASP B O 1
ATOM 10350 N N . VAL B 1 461 ? 19.875 -7.922 -38.844 1 49.53 461 VAL B N 1
ATOM 10351 C CA . VAL B 1 461 ? 20.391 -7.453 -40.125 1 49.53 461 VAL B CA 1
ATOM 10352 C C . VAL B 1 461 ? 19.234 -7.23 -41.094 1 49.53 461 VAL B C 1
ATOM 10354 O O . VAL B 1 461 ? 18.453 -8.148 -41.375 1 49.53 461 VAL B O 1
ATOM 10357 N N . HIS B 1 462 ? 18.656 -6.09 -41.125 1 54.59 462 HIS B N 1
ATOM 10358 C CA . HIS B 1 462 ? 17.688 -5.633 -42.125 1 54.59 462 HIS B CA 1
ATOM 10359 C C . HIS B 1 462 ? 18.125 -6.004 -43.531 1 54.59 462 HIS B C 1
ATOM 10361 O O . HIS B 1 462 ? 19.125 -5.488 -44.031 1 54.59 462 HIS B O 1
ATOM 10367 N N . TYR B 1 463 ? 17.938 -7.27 -43.906 1 58.41 463 TYR B N 1
ATOM 10368 C CA . TYR B 1 463 ? 18.234 -7.586 -45.281 1 58.41 463 TYR B CA 1
ATOM 10369 C C . TYR B 1 463 ? 17.156 -7.023 -46.219 1 58.41 463 TYR B C 1
ATOM 10371 O O . TYR B 1 463 ? 15.961 -7.238 -46 1 58.41 463 TYR B O 1
ATOM 10379 N N . TYR B 1 464 ? 17.422 -5.906 -46.906 1 64.12 464 TYR B N 1
ATOM 10380 C CA . TYR B 1 464 ? 16.547 -5.406 -47.969 1 64.12 464 TYR B CA 1
ATOM 10381 C C . TYR B 1 464 ? 16.609 -6.297 -49.188 1 64.12 464 TYR B C 1
ATOM 10383 O O . TYR B 1 464 ? 17.688 -6.742 -49.594 1 64.12 464 TYR B O 1
ATOM 10391 N N . SER B 1 465 ? 15.461 -6.848 -49.531 1 66.69 465 SER B N 1
ATOM 10392 C CA . SER B 1 465 ? 15.336 -7.727 -50.688 1 66.69 465 SER B CA 1
ATOM 10393 C C . SER B 1 465 ? 15.82 -7.035 -51.969 1 66.69 465 SER B C 1
ATOM 10395 O O . SER B 1 465 ? 15.82 -5.805 -52.031 1 66.69 465 SER B O 1
ATOM 10397 N N . ARG B 1 466 ? 16.25 -7.77 -52.969 1 69.12 466 ARG B N 1
ATOM 10398 C CA . ARG B 1 466 ? 16.766 -7.34 -54.281 1 69.12 466 ARG B CA 1
ATOM 10399 C C . ARG B 1 466 ? 15.625 -6.852 -55.156 1 69.12 466 ARG B C 1
ATOM 10401 O O . ARG B 1 466 ? 15.852 -6.109 -56.125 1 69.12 466 ARG B O 1
ATOM 10408 N N . PHE B 1 467 ? 14.383 -7.293 -54.844 1 79.44 467 PHE B N 1
ATOM 10409 C CA . PHE B 1 467 ? 13.266 -6.867 -55.688 1 79.44 467 PHE B CA 1
ATOM 10410 C C . PHE B 1 467 ? 12.75 -5.504 -55.219 1 79.44 467 PHE B C 1
ATOM 10412 O O . PHE B 1 467 ? 12.531 -5.277 -54.031 1 79.44 467 PHE B O 1
ATOM 10419 N N . LYS B 1 468 ? 12.688 -4.625 -56.125 1 82.38 468 LYS B N 1
ATOM 10420 C CA . LYS B 1 468 ? 12.328 -3.234 -55.875 1 82.38 468 LYS B CA 1
ATOM 10421 C C . LYS B 1 468 ? 11 -3.139 -55.125 1 82.38 468 LYS B C 1
ATOM 10423 O O . LYS B 1 468 ? 10.867 -2.365 -54.156 1 82.38 468 LYS B O 1
ATOM 10428 N N . VAL B 1 469 ? 10.031 -3.951 -55.562 1 83.19 469 VAL B N 1
ATOM 10429 C CA . VAL B 1 469 ? 8.703 -3.895 -54.938 1 83.19 469 VAL B CA 1
ATOM 10430 C C . VAL B 1 469 ? 8.789 -4.332 -53.469 1 83.19 469 VAL B C 1
ATOM 10432 O O . VAL B 1 469 ? 8.148 -3.742 -52.625 1 83.19 469 VAL B O 1
ATOM 10435 N N . LEU B 1 470 ? 9.547 -5.238 -53.25 1 84.81 470 LEU B N 1
ATOM 10436 C CA . LEU B 1 470 ? 9.688 -5.758 -51.875 1 84.81 470 LEU B CA 1
ATOM 10437 C C . LEU B 1 470 ? 10.422 -4.77 -51 1 84.81 470 LEU B C 1
ATOM 10439 O O . LEU B 1 470 ? 10.148 -4.684 -49.781 1 84.81 470 LEU B O 1
ATOM 10443 N N . GLU B 1 471 ? 11.188 -4.094 -51.625 1 85 471 GLU B N 1
ATOM 10444 C CA . GLU B 1 471 ? 11.914 -3.07 -50.875 1 85 471 GLU B CA 1
ATOM 10445 C C . GLU B 1 471 ? 10.984 -1.946 -50.438 1 85 471 GLU B C 1
ATOM 10447 O O . GLU B 1 471 ? 11.102 -1.439 -49.312 1 85 471 GLU B O 1
ATOM 10452 N N . ILE B 1 472 ? 10.172 -1.638 -51.375 1 85.25 472 ILE B N 1
ATOM 10453 C CA . ILE B 1 472 ? 9.219 -0.586 -51.062 1 85.25 472 ILE B CA 1
ATOM 10454 C C . ILE B 1 472 ? 8.289 -1.058 -49.938 1 85.25 472 ILE B C 1
ATOM 10456 O O . ILE B 1 472 ? 7.969 -0.294 -49.031 1 85.25 472 ILE B O 1
ATOM 10460 N N . LEU B 1 473 ? 7.938 -2.275 -50.031 1 86.06 473 LEU B N 1
ATOM 10461 C CA . LEU B 1 473 ? 7.051 -2.834 -49.031 1 86.06 473 LEU B CA 1
ATOM 10462 C C . LEU B 1 473 ? 7.754 -2.922 -47.688 1 86.06 473 LEU B C 1
ATOM 10464 O O . LEU B 1 473 ? 7.137 -2.684 -46.625 1 86.06 473 LEU B O 1
ATOM 10468 N N . GLN B 1 474 ? 8.898 -3.238 -47.688 1 86.06 474 GLN B N 1
ATOM 10469 C CA . GLN B 1 474 ? 9.68 -3.336 -46.469 1 86.06 474 GLN B CA 1
ATOM 10470 C C . GLN B 1 474 ? 9.836 -1.972 -45.812 1 86.06 474 GLN B C 1
ATOM 10472 O O . GLN B 1 474 ? 9.727 -1.854 -44.594 1 86.06 474 GLN B O 1
ATOM 10477 N N . LYS B 1 475 ? 10.062 -1.063 -46.656 1 84.62 475 LYS B N 1
ATOM 10478 C CA . LYS B 1 475 ? 10.203 0.292 -46.125 1 84.62 475 LYS B CA 1
ATOM 10479 C C . LYS B 1 475 ? 8.883 0.803 -45.562 1 84.62 475 LYS B C 1
ATOM 10481 O O . LYS B 1 475 ? 8.875 1.532 -44.562 1 84.62 475 LYS B O 1
ATOM 10486 N N . LEU B 1 476 ? 7.871 0.385 -46.188 1 86.38 476 LEU B N 1
ATOM 10487 C CA . LEU B 1 476 ? 6.551 0.805 -45.75 1 86.38 476 LEU B CA 1
ATOM 10488 C C . LEU B 1 476 ? 6.223 0.187 -44.375 1 86.38 476 LEU B C 1
ATOM 10490 O O . LEU B 1 476 ? 5.762 0.882 -43.469 1 86.38 476 LEU B O 1
ATOM 10494 N N . VAL B 1 477 ? 6.488 -1.027 -44.219 1 86.25 477 VAL B N 1
ATOM 10495 C CA . VAL B 1 477 ? 6.105 -1.767 -43 1 86.25 477 VAL B CA 1
ATOM 10496 C C . VAL B 1 477 ? 7.004 -1.359 -41.844 1 86.25 477 VAL B C 1
ATOM 10498 O O . VAL B 1 477 ? 6.566 -1.348 -40.688 1 86.25 477 VAL B O 1
ATOM 10501 N N . ARG B 1 478 ? 8.133 -0.947 -42.188 1 82.12 478 ARG B N 1
ATOM 10502 C CA . ARG B 1 478 ? 9.078 -0.608 -41.156 1 82.12 478 ARG B CA 1
ATOM 10503 C C . ARG B 1 478 ? 8.938 0.85 -40.719 1 82.12 478 ARG B C 1
ATOM 10505 O O . ARG B 1 478 ? 9.398 1.239 -39.656 1 82.12 478 ARG B O 1
ATOM 10512 N N . HIS B 1 479 ? 8.188 1.557 -41.531 1 83.56 479 HIS B N 1
ATOM 10513 C CA . HIS B 1 479 ? 8.016 2.969 -41.219 1 83.56 479 HIS B CA 1
ATOM 10514 C C . HIS B 1 479 ? 7.066 3.15 -40.031 1 83.56 479 HIS B C 1
ATOM 10516 O O . HIS B 1 479 ? 6.113 2.387 -39.875 1 83.56 479 HIS B O 1
ATOM 10522 N N . ASN B 1 480 ? 7.285 4.129 -39.188 1 85.06 480 ASN B N 1
ATOM 10523 C CA . ASN B 1 480 ? 6.473 4.414 -38 1 85.06 480 ASN B CA 1
ATOM 10524 C C . ASN B 1 480 ? 5.047 4.801 -38.406 1 85.06 480 ASN B C 1
ATOM 10526 O O . ASN B 1 480 ? 4.105 4.551 -37.625 1 85.06 480 ASN B O 1
ATOM 10530 N N . ALA B 1 481 ? 4.98 5.379 -39.5 1 88.25 481 ALA B N 1
ATOM 10531 C CA . ALA B 1 481 ? 3.65 5.789 -39.938 1 88.25 481 ALA B CA 1
ATOM 10532 C C . ALA B 1 481 ? 2.74 4.582 -40.156 1 88.25 481 ALA B C 1
ATOM 10534 O O . ALA B 1 481 ? 1.536 4.656 -39.875 1 88.25 481 ALA B O 1
ATOM 10535 N N . PHE B 1 482 ? 3.33 3.545 -40.656 1 88.44 482 PHE B N 1
ATOM 10536 C CA . PHE B 1 482 ? 2.559 2.32 -40.812 1 88.44 482 PHE B CA 1
ATOM 10537 C C . PHE B 1 482 ? 2.094 1.791 -39.469 1 88.44 482 PHE B C 1
ATOM 10539 O O . PHE B 1 482 ? 0.954 1.342 -39.344 1 88.44 482 PHE B O 1
ATOM 10546 N N . GLN B 1 483 ? 2.875 1.913 -38.531 1 83.56 483 GLN B N 1
ATOM 10547 C CA . GLN B 1 483 ? 2.512 1.445 -37.219 1 83.56 483 GLN B CA 1
ATOM 10548 C C . GLN B 1 483 ? 1.388 2.291 -36.625 1 83.56 483 GLN B C 1
ATOM 10550 O O . GLN B 1 483 ? 0.438 1.756 -36.031 1 83.56 483 GLN B O 1
ATOM 10555 N N . TYR B 1 484 ? 1.498 3.557 -36.781 1 87.81 484 TYR B N 1
ATOM 10556 C CA . TYR B 1 484 ? 0.461 4.445 -36.25 1 87.81 484 TYR B CA 1
ATOM 10557 C C . TYR B 1 484 ? -0.854 4.234 -37 1 87.81 484 TYR B C 1
ATOM 10559 O O . TYR B 1 484 ? -1.931 4.324 -36.406 1 87.81 484 TYR B O 1
ATOM 10567 N N . PHE B 1 485 ? -0.705 3.977 -38.25 1 91.38 485 PHE B N 1
ATOM 10568 C CA . PHE B 1 485 ? -1.899 3.725 -39.031 1 91.38 485 PHE B CA 1
ATOM 10569 C C . PHE B 1 485 ? -2.617 2.469 -38.562 1 91.38 485 PHE B C 1
ATOM 10571 O O . PHE B 1 485 ? -3.842 2.461 -38.438 1 91.38 485 PHE B O 1
ATOM 10578 N N . THR B 1 486 ? -1.917 1.448 -38.344 1 88.5 486 THR B N 1
ATOM 10579 C CA . THR B 1 486 ? -2.51 0.194 -37.875 1 88.5 486 THR B CA 1
ATOM 10580 C C . THR B 1 486 ? -3.158 0.362 -36.531 1 88.5 486 THR B C 1
ATOM 10582 O O . THR B 1 486 ? -4.199 -0.233 -36.25 1 88.5 486 THR B O 1
ATOM 10585 N N . ILE B 1 487 ? -2.555 1.147 -35.688 1 88.44 487 ILE B N 1
ATOM 10586 C CA . ILE B 1 487 ? -3.121 1.414 -34.375 1 88.44 487 ILE B CA 1
ATOM 10587 C C . ILE B 1 487 ? -4.426 2.193 -34.5 1 88.44 487 ILE B C 1
ATOM 10589 O O . ILE B 1 487 ? -5.418 1.887 -33.844 1 88.44 487 ILE B O 1
ATOM 10593 N N . CYS B 1 488 ? -4.406 3.131 -35.312 1 92.12 488 CYS B N 1
ATOM 10594 C CA . CYS B 1 488 ? -5.594 3.945 -35.562 1 92.12 488 CYS B CA 1
ATOM 10595 C C . CYS B 1 488 ? -6.742 3.094 -36.094 1 92.12 488 CYS B C 1
ATOM 10597 O O . CYS B 1 488 ? -7.887 3.256 -35.656 1 92.12 488 CYS B O 1
ATOM 10599 N N . MET B 1 489 ? -6.445 2.25 -37.031 1 91.62 489 MET B N 1
ATOM 10600 C CA . MET B 1 489 ? -7.469 1.375 -37.594 1 91.62 489 MET B CA 1
ATOM 10601 C C . MET B 1 489 ? -8.039 0.445 -36.5 1 91.62 489 MET B C 1
ATOM 10603 O O . MET B 1 489 ? -9.242 0.191 -36.469 1 91.62 489 MET B O 1
ATOM 10607 N N . THR B 1 490 ? -7.152 -0.045 -35.719 1 89.44 490 THR B N 1
ATOM 10608 C CA . THR B 1 490 ? -7.609 -0.906 -34.625 1 89.44 490 THR B CA 1
ATOM 10609 C C . THR B 1 490 ? -8.508 -0.133 -33.656 1 89.44 490 THR B C 1
ATOM 10611 O O . THR B 1 490 ? -9.539 -0.642 -33.219 1 89.44 490 THR B O 1
ATOM 10614 N N . LEU B 1 491 ? -8.156 1.038 -33.344 1 90.75 491 LEU B N 1
ATOM 10615 C CA . LEU B 1 491 ? -8.938 1.864 -32.438 1 90.75 491 LEU B CA 1
ATOM 10616 C C . LEU B 1 491 ? -10.297 2.209 -33.031 1 90.75 491 LEU B C 1
ATOM 10618 O O . LEU B 1 491 ? -11.312 2.205 -32.312 1 90.75 491 LEU B O 1
ATOM 10622 N N . ILE B 1 492 ? -10.312 2.504 -34.312 1 93.56 492 ILE B N 1
ATOM 10623 C CA . ILE B 1 492 ? -11.555 2.803 -35 1 93.56 492 ILE B CA 1
ATOM 10624 C C . ILE B 1 492 ? -12.484 1.588 -34.969 1 93.56 492 ILE B C 1
ATOM 10626 O O . ILE B 1 492 ? -13.68 1.721 -34.688 1 93.56 492 ILE B O 1
ATOM 10630 N N . HIS B 1 493 ? -11.938 0.455 -35.25 1 92.38 493 HIS B N 1
ATOM 10631 C CA . HIS B 1 493 ? -12.719 -0.775 -35.219 1 92.38 493 HIS B CA 1
ATOM 10632 C C . HIS B 1 493 ? -13.328 -0.992 -33.812 1 92.38 493 HIS B C 1
ATOM 10634 O O . HIS B 1 493 ? -14.516 -1.311 -33.719 1 92.38 493 HIS B O 1
ATOM 10640 N N . ILE B 1 494 ? -12.555 -0.767 -32.812 1 90.62 494 ILE B N 1
ATOM 10641 C CA . ILE B 1 494 ? -13.008 -0.998 -31.453 1 90.62 494 ILE B CA 1
ATOM 10642 C C . ILE B 1 494 ? -14.07 0.032 -31.078 1 90.62 494 ILE B C 1
ATOM 10644 O O . ILE B 1 494 ? -15.039 -0.289 -30.375 1 90.62 494 ILE B O 1
ATOM 10648 N N . ILE B 1 495 ? -13.852 1.196 -31.453 1 91.44 495 ILE B N 1
ATOM 10649 C CA . ILE B 1 495 ? -14.812 2.258 -31.172 1 91.44 495 ILE B CA 1
ATOM 10650 C C . ILE B 1 495 ? -16.156 1.939 -31.828 1 91.44 495 ILE B C 1
ATOM 10652 O O . ILE B 1 495 ? -17.203 2.102 -31.219 1 91.44 495 ILE B O 1
ATOM 10656 N N . ILE B 1 496 ? -16.125 1.441 -33.031 1 91.81 496 ILE B N 1
ATOM 10657 C CA . ILE B 1 496 ? -17.359 1.104 -33.75 1 91.81 496 ILE B CA 1
ATOM 10658 C C . ILE B 1 496 ? -18.047 -0.063 -33.062 1 91.81 496 ILE B C 1
ATOM 10660 O O . ILE B 1 496 ? -19.266 -0.038 -32.875 1 91.81 496 ILE B O 1
ATOM 10664 N N . VAL B 1 497 ? -17.297 -1.021 -32.75 1 89.81 497 VAL B N 1
ATOM 10665 C CA . VAL B 1 497 ? -17.859 -2.174 -32.062 1 89.81 497 VAL B CA 1
ATOM 10666 C C . VAL B 1 497 ? -18.5 -1.726 -30.75 1 89.81 497 VAL B C 1
ATOM 10668 O O . VAL B 1 497 ? -19.609 -2.152 -30.406 1 89.81 497 VAL B O 1
ATOM 10671 N N . THR B 1 498 ? -17.844 -0.806 -29.984 1 89.81 498 THR B N 1
ATOM 10672 C CA . THR B 1 498 ? -18.328 -0.328 -28.688 1 89.81 498 THR B CA 1
ATOM 10673 C C . THR B 1 498 ? -19.609 0.474 -28.859 1 89.81 498 THR B C 1
ATOM 10675 O O . THR B 1 498 ? -20.578 0.281 -28.109 1 89.81 498 THR B O 1
ATOM 10678 N N . VAL B 1 499 ? -19.656 1.261 -29.859 1 89.94 499 VAL B N 1
ATOM 10679 C CA . VAL B 1 499 ? -20.812 2.111 -30.094 1 89.94 499 VAL B CA 1
ATOM 10680 C C . VAL B 1 499 ? -22 1.259 -30.547 1 89.94 499 VAL B C 1
ATOM 10682 O O . VAL B 1 499 ? -23.125 1.466 -30.094 1 89.94 499 VAL B O 1
ATOM 10685 N N . GLU B 1 500 ? -21.75 0.308 -31.391 1 87.88 500 GLU B N 1
ATOM 10686 C CA . GLU B 1 500 ? -22.812 -0.552 -31.891 1 87.88 500 GLU B CA 1
ATOM 10687 C C . GLU B 1 500 ? -23.344 -1.473 -30.797 1 87.88 500 GLU B C 1
ATOM 10689 O O . GLU B 1 500 ? -24.547 -1.756 -30.734 1 87.88 500 GLU B O 1
ATOM 10694 N N . MET B 1 501 ? -22.469 -1.901 -29.984 1 84.12 501 MET B N 1
ATOM 10695 C CA . MET B 1 501 ? -22.891 -2.764 -28.891 1 84.12 501 MET B CA 1
ATOM 10696 C C . MET B 1 501 ? -23.703 -1.986 -27.875 1 84.12 501 MET B C 1
ATOM 10698 O O . MET B 1 501 ? -24.625 -2.537 -27.25 1 84.12 501 MET B O 1
ATOM 10702 N N . GLU B 1 502 ? -23.344 -0.716 -27.688 1 85.12 502 GLU B N 1
ATOM 10703 C CA . GLU B 1 502 ? -24.062 0.124 -26.734 1 85.12 502 GLU B CA 1
ATOM 10704 C C . GLU B 1 502 ? -25.422 0.556 -27.281 1 85.12 502 GLU B C 1
ATOM 10706 O O . GLU B 1 502 ? -26.406 0.598 -26.547 1 85.12 502 GLU B O 1
ATOM 10711 N N . SER B 1 503 ? -25.516 0.882 -28.562 1 83.31 503 SER B N 1
ATOM 10712 C CA . SER B 1 503 ? -26.734 1.452 -29.141 1 83.31 503 SER B CA 1
ATOM 10713 C C . SER B 1 503 ? -27.734 0.365 -29.5 1 83.31 503 SER B C 1
ATOM 10715 O O . SER B 1 503 ? -28.938 0.509 -29.25 1 83.31 503 SER B O 1
ATOM 10717 N N . ASP B 1 504 ? -27.266 -0.674 -30.141 1 80.12 504 ASP B N 1
ATOM 10718 C CA . ASP B 1 504 ? -28.203 -1.676 -30.625 1 80.12 504 ASP B CA 1
ATOM 10719 C C . ASP B 1 504 ? -27.688 -3.09 -30.391 1 80.12 504 ASP B C 1
ATOM 10721 O O . ASP B 1 504 ? -27.375 -3.812 -31.344 1 80.12 504 ASP B O 1
ATOM 10725 N N . TYR B 1 505 ? -27.703 -3.525 -29.219 1 77.56 505 TYR B N 1
ATOM 10726 C CA . TYR B 1 505 ? -27.188 -4.84 -28.859 1 77.56 505 TYR B CA 1
ATOM 10727 C C . TYR B 1 505 ? -27.984 -5.949 -29.531 1 77.56 505 TYR B C 1
ATOM 10729 O O . TYR B 1 505 ? -27.406 -6.898 -30.062 1 77.56 505 TYR B O 1
ATOM 10737 N N . TYR B 1 506 ? -29.281 -5.82 -29.641 1 76.12 506 TYR B N 1
ATOM 10738 C CA . TYR B 1 506 ? -30.156 -6.875 -30.125 1 76.12 506 TYR B CA 1
ATOM 10739 C C . TYR B 1 506 ? -30.016 -7.043 -31.641 1 76.12 506 TYR B C 1
ATOM 10741 O O . TYR B 1 506 ? -30 -8.164 -32.156 1 76.12 506 TYR B O 1
ATOM 10749 N N . SER B 1 507 ? -29.828 -5.941 -32.312 1 77.88 507 SER B N 1
ATOM 10750 C CA . SER B 1 507 ? -29.641 -6.047 -33.75 1 77.88 507 SER B CA 1
ATOM 10751 C C . SER B 1 507 ? -28.297 -6.688 -34.094 1 77.88 507 SER B C 1
ATOM 10753 O O . SER B 1 507 ? -28.188 -7.426 -35.062 1 77.88 507 SER B O 1
ATOM 10755 N N . VAL B 1 508 ? -27.375 -6.457 -33.25 1 78.19 508 VAL B N 1
ATOM 10756 C CA . VAL B 1 508 ? -26.031 -6.961 -33.469 1 78.19 508 VAL B CA 1
ATOM 10757 C C . VAL B 1 508 ? -26 -8.477 -33.312 1 78.19 508 VAL B C 1
ATOM 10759 O O . VAL B 1 508 ? -25.375 -9.195 -34.094 1 78.19 508 VAL B O 1
ATOM 10762 N N . VAL B 1 509 ? -26.734 -8.945 -32.375 1 76.06 509 VAL B N 1
ATOM 10763 C CA . VAL B 1 509 ? -26.656 -10.359 -32.031 1 76.06 509 VAL B CA 1
ATOM 10764 C C . VAL B 1 509 ? -27.656 -11.156 -32.844 1 76.06 509 VAL B C 1
ATOM 10766 O O . VAL B 1 509 ? -27.438 -12.336 -33.125 1 76.06 509 VAL B O 1
ATOM 10769 N N . ARG B 1 510 ? -28.719 -10.5 -33.406 1 76.25 510 ARG B N 1
ATOM 10770 C CA . ARG B 1 510 ? -29.797 -11.25 -34.031 1 76.25 510 ARG B CA 1
ATOM 10771 C C . ARG B 1 510 ? -29.75 -11.117 -35.562 1 76.25 510 ARG B C 1
ATOM 10773 O O . ARG B 1 510 ? -30.156 -12.023 -36.281 1 76.25 510 ARG B O 1
ATOM 10780 N N . GLN B 1 511 ? -29.25 -9.977 -35.938 1 78.5 511 GLN B N 1
ATOM 10781 C CA . GLN B 1 511 ? -29.359 -9.719 -37.375 1 78.5 511 GLN B CA 1
ATOM 10782 C C . GLN B 1 511 ? -28.031 -9.945 -38.062 1 78.5 511 GLN B C 1
ATOM 10784 O O . GLN B 1 511 ? -26.984 -9.438 -37.625 1 78.5 511 GLN B O 1
ATOM 10789 N N . THR B 1 512 ? -28.094 -10.711 -39.094 1 78.62 512 THR B N 1
ATOM 10790 C CA . THR B 1 512 ? -26.891 -11.016 -39.875 1 78.62 512 THR B CA 1
ATOM 10791 C C . THR B 1 512 ? -26.5 -9.82 -40.75 1 78.62 512 THR B C 1
ATOM 10793 O O . THR B 1 512 ? -25.359 -9.75 -41.219 1 78.62 512 THR B O 1
ATOM 10796 N N . ASP B 1 513 ? -27.453 -8.906 -40.938 1 78.75 513 ASP B N 1
ATOM 10797 C CA . ASP B 1 513 ? -27.172 -7.762 -41.781 1 78.75 513 ASP B CA 1
ATOM 10798 C C . ASP B 1 513 ? -27 -6.484 -40.969 1 78.75 513 ASP B C 1
ATOM 10800 O O . ASP B 1 513 ? -27.312 -5.391 -41.438 1 78.75 513 ASP B O 1
ATOM 10804 N N . SER B 1 514 ? -26.531 -6.648 -39.844 1 82.94 514 SER B N 1
ATOM 10805 C CA . SER B 1 514 ? -26.344 -5.488 -38.969 1 82.94 514 SER B CA 1
ATOM 10806 C C . SER B 1 514 ? -25.156 -4.652 -39.438 1 82.94 514 SER B C 1
ATOM 10808 O O . SER B 1 514 ? -24.328 -5.117 -40.25 1 82.94 514 SER B O 1
ATOM 10810 N N . ALA B 1 515 ? -25.109 -3.383 -39.094 1 85.75 515 ALA B N 1
ATOM 10811 C CA . ALA B 1 515 ? -24 -2.486 -39.406 1 85.75 515 ALA B CA 1
ATOM 10812 C C . ALA B 1 515 ? -22.672 -3.045 -38.906 1 85.75 515 ALA B C 1
ATOM 10814 O O . ALA B 1 515 ? -21.641 -2.904 -39.562 1 85.75 515 ALA B O 1
ATOM 10815 N N . LEU B 1 516 ? -22.781 -3.717 -37.812 1 88.5 516 LEU B N 1
ATOM 10816 C CA . LEU B 1 516 ? -21.562 -4.281 -37.25 1 88.5 516 LEU B CA 1
ATOM 10817 C C . LEU B 1 516 ? -21.062 -5.449 -38.094 1 88.5 516 LEU B C 1
ATOM 10819 O O . LEU B 1 516 ? -19.844 -5.625 -38.25 1 88.5 516 LEU B O 1
ATOM 10823 N N . ALA B 1 517 ? -21.969 -6.223 -38.562 1 87.75 517 ALA B N 1
ATOM 10824 C CA . ALA B 1 517 ? -21.562 -7.348 -39.406 1 87.75 517 ALA B CA 1
ATOM 10825 C C . ALA B 1 517 ? -20.859 -6.867 -40.656 1 87.75 517 ALA B C 1
ATOM 10827 O O . ALA B 1 517 ? -19.891 -7.488 -41.125 1 87.75 517 ALA B O 1
ATOM 10828 N N . ILE B 1 518 ? -21.297 -5.809 -41.188 1 89.19 518 ILE B N 1
ATOM 10829 C CA . ILE B 1 518 ? -20.688 -5.234 -42.375 1 89.19 518 ILE B CA 1
ATOM 10830 C C . ILE B 1 518 ? -19.297 -4.719 -42.031 1 89.19 518 ILE B C 1
ATOM 10832 O O . ILE B 1 518 ? -18.344 -4.953 -42.781 1 89.19 518 ILE B O 1
ATOM 10836 N N . VAL B 1 519 ? -19.25 -3.988 -40.969 1 91.38 519 VAL B N 1
ATOM 10837 C CA . VAL B 1 519 ? -17.969 -3.438 -40.531 1 91.38 519 VAL B CA 1
ATOM 10838 C C . VAL B 1 519 ? -16.984 -4.574 -40.281 1 91.38 519 VAL B C 1
ATOM 10840 O O . VAL B 1 519 ? -15.812 -4.492 -40.688 1 91.38 519 VAL B O 1
ATOM 10843 N N . ASN B 1 520 ? -17.438 -5.633 -39.625 1 90.88 520 ASN B N 1
ATOM 10844 C CA . ASN B 1 520 ? -16.578 -6.781 -39.344 1 90.88 520 ASN B CA 1
ATOM 10845 C C . ASN B 1 520 ? -16.109 -7.449 -40.656 1 90.88 520 ASN B C 1
ATOM 10847 O O . ASN B 1 520 ? -14.977 -7.918 -40.719 1 90.88 520 ASN B O 1
ATOM 10851 N N . PHE B 1 521 ? -16.953 -7.426 -41.531 1 90.38 521 PHE B N 1
ATOM 10852 C CA . PHE B 1 521 ? -16.609 -8.016 -42.844 1 90.38 521 PHE B CA 1
ATOM 10853 C C . PHE B 1 521 ? -15.531 -7.203 -43.531 1 90.38 521 PHE B C 1
ATOM 10855 O O . PHE B 1 521 ? -14.586 -7.766 -44.094 1 90.38 521 PHE B O 1
ATOM 10862 N N . ILE B 1 522 ? -15.648 -5.93 -43.469 1 92.94 522 ILE B N 1
ATOM 10863 C CA . ILE B 1 522 ? -14.664 -5.047 -44.094 1 92.94 522 ILE B CA 1
ATOM 10864 C C . ILE B 1 522 ? -13.328 -5.184 -43.375 1 92.94 522 ILE B C 1
ATOM 10866 O O . ILE B 1 522 ? -12.281 -5.289 -44 1 92.94 522 ILE B O 1
ATOM 10870 N N . PHE B 1 523 ? -13.344 -5.164 -42.156 1 93.19 523 PHE B N 1
ATOM 10871 C CA . PHE B 1 523 ? -12.117 -5.23 -41.344 1 93.19 523 PHE B CA 1
ATOM 10872 C C . PHE B 1 523 ? -11.469 -6.609 -41.469 1 93.19 523 PHE B C 1
ATOM 10874 O O . PHE B 1 523 ? -10.258 -6.746 -41.312 1 93.19 523 PHE B O 1
ATOM 10881 N N . PHE B 1 524 ? -12.305 -7.566 -41.719 1 90.31 524 PHE B N 1
ATOM 10882 C CA . PHE B 1 524 ? -11.797 -8.906 -42 1 90.31 524 PHE B CA 1
ATOM 10883 C C . PHE B 1 524 ? -10.797 -8.867 -43.156 1 90.31 524 PHE B C 1
ATOM 10885 O O . PHE B 1 524 ? -9.688 -9.398 -43.031 1 90.31 524 PHE B O 1
ATOM 10892 N N . PHE B 1 525 ? -11.133 -8.219 -44.156 1 92.44 525 PHE B N 1
ATOM 10893 C CA . PHE B 1 525 ? -10.242 -8.109 -45.312 1 92.44 525 PHE B CA 1
ATOM 10894 C C . PHE B 1 525 ? -9.031 -7.246 -44.969 1 92.44 525 PHE B C 1
ATOM 10896 O O . PHE B 1 525 ? -7.914 -7.539 -45.406 1 92.44 525 PHE B O 1
ATOM 10903 N N . TYR B 1 526 ? -9.289 -6.277 -44.219 1 94.12 526 TYR B N 1
ATOM 10904 C CA . TYR B 1 526 ? -8.195 -5.398 -43.844 1 94.12 526 TYR B CA 1
ATOM 10905 C C . TYR B 1 526 ? -7.16 -6.148 -43 1 94.12 526 TYR B C 1
ATOM 10907 O O . TYR B 1 526 ? -5.957 -6.008 -43.219 1 94.12 526 TYR B O 1
ATOM 10915 N N . TYR B 1 527 ? -7.578 -6.934 -42.062 1 93.19 527 TYR B N 1
ATOM 10916 C CA . TYR B 1 527 ? -6.656 -7.645 -41.188 1 93.19 527 TYR B CA 1
ATOM 10917 C C . TYR B 1 527 ? -5.848 -8.68 -41.969 1 93.19 527 TYR B C 1
ATOM 10919 O O . TYR B 1 527 ? -4.664 -8.875 -41.688 1 93.19 527 TYR B O 1
ATOM 10927 N N . ILE B 1 528 ? -6.48 -9.281 -42.906 1 93.31 528 ILE B N 1
ATOM 10928 C CA . ILE B 1 528 ? -5.766 -10.242 -43.75 1 93.31 528 ILE B CA 1
ATOM 10929 C C . ILE B 1 528 ? -4.691 -9.516 -44.562 1 93.31 528 ILE B C 1
ATOM 10931 O O . ILE B 1 528 ? -3.549 -9.977 -44.625 1 93.31 528 ILE B O 1
ATOM 10935 N N . PHE B 1 529 ? -5.043 -8.422 -45.062 1 93.75 529 PHE B N 1
ATOM 10936 C CA . PHE B 1 529 ? -4.117 -7.641 -45.875 1 93.75 529 PHE B CA 1
ATOM 10937 C C . PHE B 1 529 ? -2.953 -7.137 -45.031 1 93.75 529 PHE B C 1
ATOM 10939 O O . PHE B 1 529 ? -1.801 -7.172 -45.469 1 93.75 529 PHE B O 1
ATOM 10946 N N . GLU B 1 530 ? -3.246 -6.617 -43.906 1 92.56 530 GLU B N 1
ATOM 10947 C CA . GLU B 1 530 ? -2.227 -6.113 -42.969 1 92.56 530 GLU B CA 1
ATOM 10948 C C . GLU B 1 530 ? -1.217 -7.199 -42.625 1 92.56 530 GLU B C 1
ATOM 10950 O O . GLU B 1 530 ? -0.006 -6.969 -42.656 1 92.56 530 GLU B O 1
ATOM 10955 N N . GLN B 1 531 ? -1.682 -8.391 -42.344 1 91.69 531 GLN B N 1
ATOM 10956 C CA . GLN B 1 531 ? -0.805 -9.484 -41.938 1 91.69 531 GLN B CA 1
ATOM 10957 C C . GLN B 1 531 ? 0.028 -9.977 -43.125 1 91.69 531 GLN B C 1
ATOM 10959 O O . GLN B 1 531 ? 1.197 -10.336 -42.938 1 91.69 531 GLN B O 1
ATOM 10964 N N . LEU B 1 532 ? -0.597 -10.008 -44.281 1 91.38 532 LEU B N 1
ATOM 10965 C CA . LEU B 1 532 ? 0.131 -10.43 -45.469 1 91.38 532 LEU B CA 1
ATOM 10966 C C . LEU B 1 532 ? 1.243 -9.438 -45.812 1 91.38 532 LEU B C 1
ATOM 10968 O O . LEU B 1 532 ? 2.344 -9.844 -46.188 1 91.38 532 LEU B O 1
ATOM 10972 N N . LEU B 1 533 ? 0.955 -8.203 -45.625 1 90.81 533 LEU B N 1
ATOM 10973 C CA . LEU B 1 533 ? 1.957 -7.172 -45.875 1 90.81 533 LEU B CA 1
ATOM 10974 C C . LEU B 1 533 ? 3.121 -7.301 -44.906 1 90.81 533 LEU B C 1
ATOM 10976 O O . LEU B 1 533 ? 4.281 -7.125 -45.281 1 90.81 533 LEU B O 1
ATOM 10980 N N . LYS B 1 534 ? 2.848 -7.574 -43.688 1 89.5 534 LYS B N 1
ATOM 10981 C CA . LYS B 1 534 ? 3.885 -7.703 -42.656 1 89.5 534 LYS B CA 1
ATOM 10982 C C . LYS B 1 534 ? 4.742 -8.938 -42.906 1 89.5 534 LYS B C 1
ATOM 10984 O O . LYS B 1 534 ? 5.965 -8.898 -42.75 1 89.5 534 LYS B O 1
ATOM 10989 N N . ILE B 1 535 ? 4.074 -10.031 -43.312 1 89.06 535 ILE B N 1
ATOM 10990 C CA . ILE B 1 535 ? 4.801 -11.273 -43.562 1 89.06 535 ILE B CA 1
ATOM 10991 C C . ILE B 1 535 ? 5.699 -11.117 -44.781 1 89.06 535 ILE B C 1
ATOM 10993 O O . ILE B 1 535 ? 6.859 -11.523 -44.75 1 89.06 535 ILE B O 1
ATOM 10997 N N . ILE B 1 536 ? 5.195 -10.484 -45.812 1 87.25 536 ILE B N 1
ATOM 10998 C CA . ILE B 1 536 ? 5.941 -10.328 -47.062 1 87.25 536 ILE B CA 1
ATOM 10999 C C . ILE B 1 536 ? 7.02 -9.258 -46.875 1 87.25 536 ILE B C 1
ATOM 11001 O O . ILE B 1 536 ? 8.141 -9.406 -47.375 1 87.25 536 ILE B O 1
ATOM 11005 N N . GLY B 1 537 ? 6.684 -8.266 -46.156 1 85 537 GLY B N 1
ATOM 11006 C CA . GLY B 1 537 ? 7.617 -7.168 -45.969 1 85 537 GLY B CA 1
ATOM 11007 C C . GLY B 1 537 ? 8.766 -7.512 -45.062 1 85 537 GLY B C 1
ATOM 11008 O O . GLY B 1 537 ? 9.93 -7.254 -45.375 1 85 537 GLY B O 1
ATOM 11009 N N . LEU B 1 538 ? 8.516 -8.023 -43.938 1 83.31 538 LEU B N 1
ATOM 11010 C CA . LEU B 1 538 ? 9.539 -8.312 -42.938 1 83.31 538 LEU B CA 1
ATOM 11011 C C . LEU B 1 538 ? 10.219 -9.648 -43.219 1 83.31 538 LEU B C 1
ATOM 11013 O O . LEU B 1 538 ? 11.375 -9.852 -42.844 1 83.31 538 LEU B O 1
ATOM 11017 N N . GLY B 1 539 ? 9.539 -10.484 -43.844 1 80.31 539 GLY B N 1
ATOM 11018 C CA . GLY B 1 539 ? 10.047 -11.836 -44.031 1 80.31 539 GLY B CA 1
ATOM 11019 C C . GLY B 1 539 ? 9.547 -12.812 -43 1 80.31 539 GLY B C 1
ATOM 11020 O O . GLY B 1 539 ? 9.352 -12.445 -41.844 1 80.31 539 GLY B O 1
ATOM 11021 N N . GLY B 1 540 ? 9.375 -14 -43.344 1 80.38 540 GLY B N 1
ATOM 11022 C CA . GLY B 1 540 ? 8.836 -15.031 -42.469 1 80.38 540 GLY B CA 1
ATOM 11023 C C . GLY B 1 540 ? 9.703 -15.305 -41.25 1 80.38 540 GLY B C 1
ATOM 11024 O O . GLY B 1 540 ? 9.188 -15.5 -40.156 1 80.38 540 GLY B O 1
ATOM 11025 N N . ARG B 1 541 ? 10.906 -15.18 -41.344 1 78.38 541 ARG B N 1
ATOM 11026 C CA . ARG B 1 541 ? 11.828 -15.484 -40.25 1 78.38 541 ARG B CA 1
ATOM 11027 C C . ARG B 1 541 ? 11.758 -14.406 -39.156 1 78.38 541 ARG B C 1
ATOM 11029 O O . ARG B 1 541 ? 11.734 -14.727 -37.969 1 78.38 541 ARG B O 1
ATOM 11036 N N . ILE B 1 542 ? 11.641 -13.203 -39.656 1 77.44 542 ILE B N 1
ATOM 11037 C CA . ILE B 1 542 ? 11.594 -12.102 -38.719 1 77.44 542 ILE B CA 1
ATOM 11038 C C . ILE B 1 542 ? 10.211 -12.008 -38.094 1 77.44 542 ILE B C 1
ATOM 11040 O O . ILE B 1 542 ? 10.078 -11.75 -36.906 1 77.44 542 ILE B O 1
ATOM 11044 N N . TYR B 1 543 ? 9.305 -12.273 -38.875 1 83.75 543 TYR B N 1
ATOM 11045 C CA . TYR B 1 543 ? 7.922 -12.219 -38.406 1 83.75 543 TYR B CA 1
ATOM 11046 C C . TYR B 1 543 ? 7.688 -13.211 -37.281 1 83.75 543 TYR B C 1
ATOM 11048 O O . TYR B 1 543 ? 7.074 -12.875 -36.25 1 83.75 543 TYR B O 1
ATOM 11056 N N . PHE B 1 544 ? 8.242 -14.422 -37.281 1 84.81 544 PHE B N 1
ATOM 11057 C CA . PHE B 1 544 ? 7.945 -15.477 -36.312 1 84.81 544 PHE B CA 1
ATOM 11058 C C . PHE B 1 544 ? 8.898 -15.414 -35.125 1 84.81 544 PHE B C 1
ATOM 11060 O O . PHE B 1 544 ? 8.727 -16.141 -34.156 1 84.81 544 PHE B O 1
ATOM 11067 N N . LYS B 1 545 ? 9.82 -14.531 -35.219 1 76.81 545 LYS B N 1
ATOM 11068 C CA . LYS B 1 545 ? 10.766 -14.391 -34.125 1 76.81 545 LYS B CA 1
ATOM 11069 C C . LYS B 1 545 ? 10.227 -13.445 -33.062 1 76.81 545 LYS B C 1
ATOM 11071 O O . LYS B 1 545 ? 10.562 -13.578 -31.875 1 76.81 545 LYS B O 1
ATOM 11076 N N . HIS B 1 546 ? 9.305 -12.602 -33.5 1 76.12 546 HIS B N 1
ATOM 11077 C CA . HIS B 1 546 ? 8.789 -11.617 -32.562 1 76.12 546 HIS B CA 1
ATOM 11078 C C . HIS B 1 546 ? 7.438 -12.055 -32 1 76.12 546 HIS B C 1
ATOM 11080 O O . HIS B 1 546 ? 6.484 -12.266 -32.75 1 76.12 546 HIS B O 1
ATOM 11086 N N . PHE B 1 547 ? 7.375 -12.148 -30.703 1 77.38 547 PHE B N 1
ATOM 11087 C CA . PHE B 1 547 ? 6.184 -12.641 -30.016 1 77.38 547 PHE B CA 1
ATOM 11088 C C . PHE B 1 547 ? 4.98 -11.758 -30.328 1 77.38 547 PHE B C 1
ATOM 11090 O O . PHE B 1 547 ? 3.855 -12.25 -30.438 1 77.38 547 PHE B O 1
ATOM 11097 N N . LEU B 1 548 ? 5.164 -10.516 -30.547 1 76.69 548 LEU B N 1
ATOM 11098 C CA . LEU B 1 548 ? 4.062 -9.594 -30.797 1 76.69 548 LEU B CA 1
ATOM 11099 C C . LEU B 1 548 ? 3.412 -9.867 -32.156 1 76.69 548 LEU B C 1
ATOM 11101 O O . LEU B 1 548 ? 2.188 -9.812 -32.281 1 76.69 548 LEU B O 1
ATOM 11105 N N . HIS B 1 549 ? 4.254 -10.141 -33.062 1 83.69 549 HIS B N 1
ATOM 11106 C CA . HIS B 1 549 ? 3.729 -10.445 -34.406 1 83.69 549 HIS B CA 1
ATOM 11107 C C . HIS B 1 549 ? 3.006 -11.789 -34.406 1 83.69 549 HIS B C 1
ATOM 11109 O O . HIS B 1 549 ? 1.983 -11.945 -35.094 1 83.69 549 HIS B O 1
ATOM 11115 N N . ILE B 1 550 ? 3.572 -12.625 -33.656 1 86.81 550 ILE B N 1
ATOM 11116 C CA . ILE B 1 550 ? 2.932 -13.93 -33.562 1 86.81 550 ILE B CA 1
ATOM 11117 C C . ILE B 1 550 ? 1.564 -13.789 -32.906 1 86.81 550 ILE B C 1
ATOM 11119 O O . ILE B 1 550 ? 0.59 -14.414 -33.344 1 86.81 550 ILE B O 1
ATOM 11123 N N . PHE B 1 551 ? 1.538 -13.039 -31.844 1 85.81 551 PHE B N 1
ATOM 11124 C CA . PHE B 1 551 ? 0.281 -12.812 -31.141 1 85.81 551 PHE B CA 1
ATOM 11125 C C . PHE B 1 551 ? -0.753 -12.18 -32.062 1 85.81 551 PHE B C 1
ATOM 11127 O O . PHE B 1 551 ? -1.901 -12.625 -32.125 1 85.81 551 PHE B O 1
ATOM 11134 N N . GLU B 1 552 ? -0.374 -11.258 -32.812 1 86.88 552 GLU B N 1
ATOM 11135 C CA . GLU B 1 552 ? -1.272 -10.594 -33.75 1 86.88 552 GLU B CA 1
ATOM 11136 C C . GLU B 1 552 ? -1.729 -11.547 -34.844 1 86.88 552 GLU B C 1
ATOM 11138 O O . GLU B 1 552 ? -2.887 -11.508 -35.25 1 86.88 552 GLU B O 1
ATOM 11143 N N . GLY B 1 553 ? -0.765 -12.328 -35.25 1 89.44 553 GLY B N 1
ATOM 11144 C CA . GLY B 1 553 ? -1.089 -13.297 -36.281 1 89.44 553 GLY B CA 1
ATOM 11145 C C . GLY B 1 553 ? -2.092 -14.344 -35.844 1 89.44 553 GLY B C 1
ATOM 11146 O O . GLY B 1 553 ? -3.045 -14.648 -36.562 1 89.44 553 GLY B O 1
ATOM 11147 N N . VAL B 1 554 ? -1.922 -14.773 -34.656 1 92.44 554 VAL B N 1
ATOM 11148 C CA . VAL B 1 554 ? -2.805 -15.797 -34.125 1 92.44 554 VAL B CA 1
ATOM 11149 C C . VAL B 1 554 ? -4.211 -15.227 -33.938 1 92.44 554 VAL B C 1
ATOM 11151 O O . VAL B 1 554 ? -5.199 -15.883 -34.281 1 92.44 554 VAL B O 1
ATOM 11154 N N . VAL B 1 555 ? -4.297 -14.047 -33.438 1 91.94 555 VAL B N 1
ATOM 11155 C CA . VAL B 1 555 ? -5.594 -13.414 -33.25 1 91.94 555 VAL B CA 1
ATOM 11156 C C . VAL B 1 555 ? -6.277 -13.164 -34.562 1 91.94 555 VAL B C 1
ATOM 11158 O O . VAL B 1 555 ? -7.488 -13.359 -34.719 1 91.94 555 VAL B O 1
ATOM 11161 N N . THR B 1 556 ? -5.527 -12.742 -35.562 1 91.69 556 THR B N 1
ATOM 11162 C CA . THR B 1 556 ? -6.082 -12.5 -36.875 1 91.69 556 THR B CA 1
ATOM 11163 C C . THR B 1 556 ? -6.574 -13.805 -37.5 1 91.69 556 THR B C 1
ATOM 11165 O O . THR B 1 556 ? -7.637 -13.836 -38.156 1 91.69 556 THR B O 1
ATOM 11168 N N . ILE B 1 557 ? -5.863 -14.867 -37.312 1 93.69 557 ILE B N 1
ATOM 11169 C CA . ILE B 1 557 ? -6.277 -16.156 -37.812 1 93.69 557 ILE B CA 1
ATOM 11170 C C . ILE B 1 557 ? -7.586 -16.594 -37.156 1 93.69 557 ILE B C 1
ATOM 11172 O O . ILE B 1 557 ? -8.477 -17.125 -37.844 1 93.69 557 ILE B O 1
ATOM 11176 N N . ALA B 1 558 ? -7.676 -16.328 -35.906 1 94.31 558 ALA B N 1
ATOM 11177 C CA . ALA B 1 558 ? -8.898 -16.656 -35.188 1 94.31 558 ALA B CA 1
ATOM 11178 C C . ALA B 1 558 ? -10.086 -15.859 -35.719 1 94.31 558 ALA B C 1
ATOM 11180 O O . ALA B 1 558 ? -11.188 -16.406 -35.906 1 94.31 558 ALA B O 1
ATOM 11181 N N . ILE B 1 559 ? -9.891 -14.609 -36.031 1 93 559 ILE B N 1
ATOM 11182 C CA . ILE B 1 559 ? -10.93 -13.742 -36.562 1 93 559 ILE B CA 1
ATOM 11183 C C . ILE B 1 559 ? -11.328 -14.234 -37.969 1 93 559 ILE B C 1
ATOM 11185 O O . ILE B 1 559 ? -12.523 -14.312 -38.281 1 93 559 ILE B O 1
ATOM 11189 N N . VAL B 1 560 ? -10.398 -14.648 -38.719 1 91.94 560 VAL B N 1
ATOM 11190 C CA . VAL B 1 560 ? -10.641 -15.086 -40.094 1 91.94 560 VAL B CA 1
ATOM 11191 C C . VAL B 1 560 ? -11.414 -16.406 -40.094 1 91.94 560 VAL B C 1
ATOM 11193 O O . VAL B 1 560 ? -12.375 -16.562 -40.844 1 91.94 560 VAL B O 1
ATOM 11196 N N . ILE B 1 561 ? -11.023 -17.25 -39.219 1 94 561 ILE B N 1
ATOM 11197 C CA . ILE B 1 561 ? -11.711 -18.531 -39.125 1 94 561 ILE B CA 1
ATOM 11198 C C . ILE B 1 561 ? -13.164 -18.312 -38.719 1 94 561 ILE B C 1
ATOM 11200 O O . ILE B 1 561 ? -14.07 -18.938 -39.281 1 94 561 ILE B O 1
ATOM 11204 N N . THR B 1 562 ? -13.352 -17.438 -37.812 1 93.38 562 THR B N 1
ATOM 11205 C CA . THR B 1 562 ? -14.703 -17.172 -37.344 1 93.38 562 THR B CA 1
ATOM 11206 C C . THR B 1 562 ? -15.539 -16.516 -38.438 1 93.38 562 THR B C 1
ATOM 11208 O O . THR B 1 562 ? -16.703 -16.875 -38.625 1 93.38 562 THR B O 1
ATOM 11211 N N . GLU B 1 563 ? -14.953 -15.648 -39.156 1 91.69 563 GLU B N 1
ATOM 11212 C CA . GLU B 1 563 ? -15.664 -14.969 -40.219 1 91.69 563 GLU B CA 1
ATOM 11213 C C . GLU B 1 563 ? -16 -15.93 -41.375 1 91.69 563 GLU B C 1
ATOM 11215 O O . GLU B 1 563 ? -17.094 -15.875 -41.938 1 91.69 563 GLU B O 1
ATOM 11220 N N . ILE B 1 564 ? -15.125 -16.75 -41.688 1 92.06 564 ILE B N 1
ATOM 11221 C CA . ILE B 1 564 ? -15.359 -17.734 -42.719 1 92.06 564 ILE B CA 1
ATOM 11222 C C . ILE B 1 564 ? -16.484 -18.688 -42.312 1 92.06 564 ILE B C 1
ATOM 11224 O O . ILE B 1 564 ? -17.312 -19.062 -43.156 1 92.06 564 ILE B O 1
ATOM 11228 N N . THR B 1 565 ? -16.5 -18.984 -41.062 1 92 565 THR B N 1
ATOM 11229 C CA . THR B 1 565 ? -17.562 -19.844 -40.562 1 92 565 THR B CA 1
ATOM 11230 C C . THR B 1 565 ? -18.906 -19.141 -40.656 1 92 565 THR B C 1
ATOM 11232 O O . THR B 1 565 ? -19.922 -19.75 -41 1 92 565 THR B O 1
ATOM 11235 N N . ILE B 1 566 ? -18.953 -17.891 -40.375 1 89.25 566 ILE B N 1
ATOM 11236 C CA . ILE B 1 566 ? -20.188 -17.109 -40.469 1 89.25 566 ILE B CA 1
ATOM 11237 C C . ILE B 1 566 ? -20.625 -16.984 -41.906 1 89.25 566 ILE B C 1
ATOM 11239 O O . ILE B 1 566 ? -21.812 -17.156 -42.219 1 89.25 566 ILE B O 1
ATOM 11243 N N . LEU B 1 567 ? -19.703 -16.797 -42.812 1 87.62 567 LEU B N 1
ATOM 11244 C CA . LEU B 1 567 ? -20.016 -16.656 -44.219 1 87.62 567 LEU B CA 1
ATOM 11245 C C . LEU B 1 567 ? -20.516 -17.984 -44.812 1 87.62 567 LEU B C 1
ATOM 11247 O O . LEU B 1 567 ? -21.406 -18 -45.656 1 87.62 567 LEU B O 1
ATOM 11251 N N . ALA B 1 568 ? -19.938 -19.031 -44.281 1 88.81 568 ALA B N 1
ATOM 11252 C CA . ALA B 1 568 ? -20.312 -20.359 -44.781 1 88.81 568 ALA B CA 1
ATOM 11253 C C . ALA B 1 568 ? -21.703 -20.75 -44.281 1 88.81 568 ALA B C 1
ATOM 11255 O O . ALA B 1 568 ? -22.484 -21.344 -45.031 1 88.81 568 ALA B O 1
ATOM 11256 N N . MET B 1 569 ? -22.016 -20.375 -43.094 1 86.25 569 MET B N 1
ATOM 11257 C CA . MET B 1 569 ? -23.266 -20.812 -42.469 1 86.25 569 MET B CA 1
ATOM 11258 C C . MET B 1 569 ? -24.391 -19.844 -42.844 1 86.25 569 MET B C 1
ATOM 11260 O O . MET B 1 569 ? -25.531 -20.281 -43.031 1 86.25 569 MET B O 1
ATOM 11264 N N . PHE B 1 570 ? -24.109 -18.531 -42.844 1 85 570 PHE B N 1
ATOM 11265 C CA . PHE B 1 570 ? -25.219 -17.578 -42.938 1 85 570 PHE B CA 1
ATOM 11266 C C . PHE B 1 570 ? -25.094 -16.703 -44.188 1 85 570 PHE B C 1
ATOM 11268 O O . PHE B 1 570 ? -26 -15.93 -44.5 1 85 570 PHE B O 1
ATOM 11275 N N . GLY B 1 571 ? -24.078 -16.797 -44.875 1 82 571 GLY B N 1
ATOM 11276 C CA . GLY B 1 571 ? -23.891 -16.016 -46.094 1 82 571 GLY B CA 1
ATOM 11277 C C . GLY B 1 571 ? -23.328 -14.633 -45.812 1 82 571 GLY B C 1
ATOM 11278 O O . GLY B 1 571 ? -22.969 -14.305 -44.688 1 82 571 GLY B O 1
ATOM 11279 N N . HIS B 1 572 ? -23.266 -13.797 -46.875 1 81.75 572 HIS B N 1
ATOM 11280 C CA . HIS B 1 572 ? -22.672 -12.469 -46.781 1 81.75 572 HIS B CA 1
ATOM 11281 C C . HIS B 1 572 ? -23.641 -11.469 -46.156 1 81.75 572 HIS B C 1
ATOM 11283 O O . HIS B 1 572 ? -24.859 -11.594 -46.312 1 81.75 572 HIS B O 1
ATOM 11289 N N . PRO B 1 573 ? -23.109 -10.539 -45.312 1 80.88 573 PRO B N 1
ATOM 11290 C CA . PRO B 1 573 ? -23.969 -9.633 -44.531 1 80.88 573 PRO B CA 1
ATOM 11291 C C . PRO B 1 573 ? -24.734 -8.641 -45.406 1 80.88 573 PRO B C 1
ATOM 11293 O O . PRO B 1 573 ? -25.641 -7.977 -44.906 1 80.88 573 PRO B O 1
ATOM 11296 N N . PHE B 1 574 ? -24.516 -8.539 -46.625 1 78.75 574 PHE B N 1
ATOM 11297 C CA . PHE B 1 574 ? -25.188 -7.578 -47.5 1 78.75 574 PHE B CA 1
ATOM 11298 C C . PHE B 1 574 ? -26.531 -8.125 -47.969 1 78.75 574 PHE B C 1
ATOM 11300 O O . PHE B 1 574 ? -27.344 -7.395 -48.531 1 78.75 574 PHE B O 1
ATOM 11307 N N . HIS B 1 575 ? -26.766 -9.477 -47.594 1 73.25 575 HIS B N 1
ATOM 11308 C CA . HIS B 1 575 ? -28.047 -10.062 -47.969 1 73.25 575 HIS B CA 1
ATOM 11309 C C . HIS B 1 575 ? -29.016 -10.078 -46.781 1 73.25 575 HIS B C 1
ATOM 11311 O O . HIS B 1 575 ? -28.625 -10.477 -45.656 1 73.25 575 HIS B O 1
ATOM 11317 N N . HIS B 1 576 ? -30.047 -9.367 -46.938 1 63.47 576 HIS B N 1
ATOM 11318 C CA . HIS B 1 576 ? -31.062 -9.234 -45.875 1 63.47 576 HIS B CA 1
ATOM 11319 C C . HIS B 1 576 ? -31.766 -10.562 -45.625 1 63.47 576 HIS B C 1
ATOM 11321 O O . HIS B 1 576 ? -32.312 -11.164 -46.562 1 63.47 576 HIS B O 1
ATOM 11327 N N . SER B 1 577 ? -31.172 -11.375 -44.781 1 61.25 577 SER B N 1
ATOM 11328 C CA . SER B 1 577 ? -31.953 -12.555 -44.438 1 61.25 577 SER B CA 1
ATOM 11329 C C . SER B 1 577 ? -32.75 -12.328 -43.188 1 61.25 577 SER B C 1
ATOM 11331 O O . SER B 1 577 ? -32.25 -11.758 -42.188 1 61.25 577 SER B O 1
ATOM 11333 N N . GLU B 1 578 ? -34.031 -12.344 -43.281 1 59.44 578 GLU B N 1
ATOM 11334 C CA . GLU B 1 578 ? -34.969 -12.133 -42.188 1 59.44 578 GLU B CA 1
ATOM 11335 C C . GLU B 1 578 ? -34.844 -13.227 -41.125 1 59.44 578 GLU B C 1
ATOM 11337 O O . GLU B 1 578 ? -35.375 -13.102 -40.031 1 59.44 578 GLU B O 1
ATOM 11342 N N . SER B 1 579 ? -34.031 -14.375 -41.438 1 60.69 579 SER B N 1
ATOM 11343 C CA . SER B 1 579 ? -34.125 -15.492 -40.5 1 60.69 579 SER B CA 1
ATOM 11344 C C . SER B 1 579 ? -33.094 -15.352 -39.375 1 60.69 579 SER B C 1
ATOM 11346 O O . SER B 1 579 ? -32.031 -14.797 -39.562 1 60.69 579 SER B O 1
ATOM 11348 N N . GLU B 1 580 ? -33.531 -15.375 -38.188 1 67.12 580 GLU B N 1
ATOM 11349 C CA . GLU B 1 580 ? -32.688 -15.383 -37 1 67.12 580 GLU B CA 1
ATOM 11350 C C . GLU B 1 580 ? -32.094 -16.766 -36.75 1 67.12 580 GLU B C 1
ATOM 11352 O O . GLU B 1 580 ? -32.688 -17.609 -36.094 1 67.12 580 GLU B O 1
ATOM 11357 N N . PRO B 1 581 ? -31.062 -17.078 -37.531 1 68.25 581 PRO B N 1
ATOM 11358 C CA . PRO B 1 581 ? -30.484 -18.422 -37.375 1 68.25 581 PRO B CA 1
ATOM 11359 C C . PRO B 1 581 ? -30.031 -18.688 -35.938 1 68.25 581 PRO B C 1
ATOM 11361 O O . PRO B 1 581 ? -29.562 -17.766 -35.25 1 68.25 581 PRO B O 1
ATOM 11364 N N . PRO B 1 582 ? -30.25 -19.984 -35.625 1 68.06 582 PRO B N 1
ATOM 11365 C CA . PRO B 1 582 ? -29.812 -20.391 -34.312 1 68.06 582 PRO B CA 1
ATOM 11366 C C . PRO B 1 582 ? -28.297 -20.391 -34.156 1 68.06 582 PRO B C 1
ATOM 11368 O O . PRO B 1 582 ? -27.578 -20.562 -35.125 1 68.06 582 PRO B O 1
ATOM 11371 N N . ASN B 1 583 ? -27.531 -19.734 -33.281 1 77.31 583 ASN B N 1
ATOM 11372 C CA . ASN B 1 583 ? -26.109 -19.812 -32.969 1 77.31 583 ASN B CA 1
ATOM 11373 C C . ASN B 1 583 ? -25.359 -18.578 -33.469 1 77.31 583 ASN B C 1
ATOM 11375 O O . ASN B 1 583 ? -24.156 -18.438 -33.25 1 77.31 583 ASN B O 1
ATOM 11379 N N . TYR B 1 584 ? -26.156 -17.906 -34.406 1 82.38 584 TYR B N 1
ATOM 11380 C CA . TYR B 1 584 ? -25.516 -16.703 -34.906 1 82.38 584 TYR B CA 1
ATOM 11381 C C . TYR B 1 584 ? -25.047 -15.812 -33.781 1 82.38 584 TYR B C 1
ATOM 11383 O O . TYR B 1 584 ? -23.953 -15.242 -33.812 1 82.38 584 TYR B O 1
ATOM 11391 N N . ALA B 1 585 ? -25.812 -15.82 -32.75 1 80.25 585 ALA B N 1
ATOM 11392 C CA . ALA B 1 585 ? -25.516 -14.969 -31.594 1 80.25 585 ALA B CA 1
ATOM 11393 C C . ALA B 1 585 ? -24.203 -15.391 -30.938 1 80.25 585 ALA B C 1
ATOM 11395 O O . ALA B 1 585 ? -23.375 -14.547 -30.578 1 80.25 585 ALA B O 1
ATOM 11396 N N . THR B 1 586 ? -24 -16.656 -30.859 1 83.06 586 THR B N 1
ATOM 11397 C CA . THR B 1 586 ? -22.781 -17.156 -30.234 1 83.06 586 THR B CA 1
ATOM 11398 C C . THR B 1 586 ? -21.562 -16.875 -31.094 1 83.06 586 THR B C 1
ATOM 11400 O O . THR B 1 586 ? -20.5 -16.516 -30.594 1 83.06 586 THR B O 1
ATOM 11403 N N . LEU B 1 587 ? -21.766 -16.969 -32.344 1 86.69 587 LEU B N 1
ATOM 11404 C CA . LEU B 1 587 ? -20.625 -16.766 -33.25 1 86.69 587 LEU B CA 1
ATOM 11405 C C . LEU B 1 587 ? -20.219 -15.297 -33.312 1 86.69 587 LEU B C 1
ATOM 11407 O O . LEU B 1 587 ? -19.031 -14.984 -33.344 1 86.69 587 LEU B O 1
ATOM 11411 N N . ILE B 1 588 ? -21.141 -14.445 -33.25 1 86.62 588 ILE B N 1
ATOM 11412 C CA . ILE B 1 588 ? -20.828 -13.023 -33.281 1 86.62 588 ILE B CA 1
ATOM 11413 C C . ILE B 1 588 ? -20.172 -12.609 -31.984 1 86.62 588 ILE B C 1
ATOM 11415 O O . ILE B 1 588 ? -19.281 -11.742 -31.969 1 86.62 588 ILE B O 1
ATOM 11419 N N . ARG B 1 589 ? -20.594 -13.195 -30.953 1 86.38 589 ARG B N 1
ATOM 11420 C CA . ARG B 1 589 ? -19.969 -12.914 -29.672 1 86.38 589 ARG B CA 1
ATOM 11421 C C . ARG B 1 589 ? -18.516 -13.359 -29.656 1 86.38 589 ARG B C 1
ATOM 11423 O O . ARG B 1 589 ? -17.641 -12.641 -29.172 1 86.38 589 ARG B O 1
ATOM 11430 N N . VAL B 1 590 ? -18.297 -14.484 -30.172 1 88.44 590 VAL B N 1
ATOM 11431 C CA . VAL B 1 590 ? -16.938 -15 -30.25 1 88.44 590 VAL B CA 1
ATOM 11432 C C . VAL B 1 590 ? -16.094 -14.102 -31.156 1 88.44 590 VAL B C 1
ATOM 11434 O O . VAL B 1 590 ? -14.938 -13.805 -30.844 1 88.44 590 VAL B O 1
ATOM 11437 N N . MET B 1 591 ? -16.75 -13.664 -32.219 1 90.19 591 MET B N 1
ATOM 11438 C CA . MET B 1 591 ? -16.078 -12.742 -33.125 1 90.19 591 MET B CA 1
ATOM 11439 C C . MET B 1 591 ? -15.688 -11.453 -32.406 1 90.19 591 MET B C 1
ATOM 11441 O O . MET B 1 591 ? -14.547 -11 -32.5 1 90.19 591 MET B O 1
ATOM 11445 N N . ASN B 1 592 ? -16.516 -10.945 -31.703 1 88.5 592 ASN B N 1
ATOM 11446 C CA . ASN B 1 592 ? -16.266 -9.703 -30.969 1 88.5 592 ASN B CA 1
ATOM 11447 C C . ASN B 1 592 ? -15.234 -9.898 -29.859 1 88.5 592 ASN B C 1
ATOM 11449 O O . ASN B 1 592 ? -14.477 -8.984 -29.547 1 88.5 592 ASN B O 1
ATOM 11453 N N . LEU B 1 593 ? -15.266 -11.07 -29.312 1 89.88 593 LEU B N 1
ATOM 11454 C CA . LEU B 1 593 ? -14.258 -11.383 -28.312 1 89.88 593 LEU B CA 1
ATOM 11455 C C . LEU B 1 593 ? -12.859 -11.32 -28.906 1 89.88 593 LEU B C 1
ATOM 11457 O O . LEU B 1 593 ? -11.945 -10.734 -28.312 1 89.88 593 LEU B O 1
ATOM 11461 N N . PHE B 1 594 ? -12.758 -11.828 -30.047 1 91.38 594 PHE B N 1
ATOM 11462 C CA . PHE B 1 594 ? -11.453 -11.828 -30.703 1 91.38 594 PHE B CA 1
ATOM 11463 C C . PHE B 1 594 ? -11.07 -10.414 -31.141 1 91.38 594 PHE B C 1
ATOM 11465 O O . PHE B 1 594 ? -9.891 -10.055 -31.109 1 91.38 594 PHE B O 1
ATOM 11472 N N . ILE B 1 595 ? -11.969 -9.664 -31.5 1 90.75 595 ILE B N 1
ATOM 11473 C CA . ILE B 1 595 ? -11.711 -8.281 -31.875 1 90.75 595 ILE B CA 1
ATOM 11474 C C . ILE B 1 595 ? -11.227 -7.496 -30.656 1 90.75 595 ILE B C 1
ATOM 11476 O O . ILE B 1 595 ? -10.281 -6.707 -30.766 1 90.75 595 ILE B O 1
ATOM 11480 N N . VAL B 1 596 ? -11.844 -7.742 -29.594 1 88.88 596 VAL B N 1
ATOM 11481 C CA . VAL B 1 596 ? -11.438 -7.07 -28.359 1 88.88 596 VAL B CA 1
ATOM 11482 C C . VAL B 1 596 ? -10.023 -7.496 -27.984 1 88.88 596 VAL B C 1
ATOM 11484 O O . VAL B 1 596 ? -9.211 -6.668 -27.547 1 88.88 596 VAL B O 1
ATOM 11487 N N . PHE B 1 597 ? -9.656 -8.711 -28.156 1 89.62 597 PHE B N 1
ATOM 11488 C CA . PHE B 1 597 ? -8.32 -9.203 -27.859 1 89.62 597 PHE B CA 1
ATOM 11489 C C . PHE B 1 597 ? -7.285 -8.555 -28.766 1 89.62 597 PHE B C 1
ATOM 11491 O O . PHE B 1 597 ? -6.133 -8.375 -28.375 1 89.62 597 PHE B O 1
ATOM 11498 N N . ARG B 1 598 ? -7.652 -8.227 -29.938 1 87.88 598 ARG B N 1
ATOM 11499 C CA . ARG B 1 598 ? -6.746 -7.578 -30.875 1 87.88 598 ARG B CA 1
ATOM 11500 C C . ARG B 1 598 ? -6.32 -6.207 -30.375 1 87.88 598 ARG B C 1
ATOM 11502 O O . ARG B 1 598 ? -5.246 -5.715 -30.719 1 87.88 598 ARG B O 1
ATOM 11509 N N . MET B 1 599 ? -7.141 -5.652 -29.578 1 87.12 599 MET B N 1
ATOM 11510 C CA . MET B 1 599 ? -6.828 -4.336 -29.031 1 87.12 599 MET B CA 1
ATOM 11511 C C . MET B 1 599 ? -5.59 -4.398 -28.141 1 87.12 599 MET B C 1
ATOM 11513 O O . MET B 1 599 ? -4.91 -3.389 -27.938 1 87.12 599 MET B O 1
ATOM 11517 N N . LEU B 1 600 ? -5.258 -5.508 -27.625 1 88.12 600 LEU B N 1
ATOM 11518 C CA . LEU B 1 600 ? -4.105 -5.668 -26.734 1 88.12 600 LEU B CA 1
ATOM 11519 C C . LEU B 1 600 ? -2.805 -5.387 -27.484 1 88.12 600 LEU B C 1
ATOM 11521 O O . LEU B 1 600 ? -1.761 -5.176 -26.859 1 88.12 600 LEU B O 1
ATOM 11525 N N . ARG B 1 601 ? -2.846 -5.281 -28.797 1 84.81 601 ARG B N 1
ATOM 11526 C CA . ARG B 1 601 ? -1.673 -4.969 -29.609 1 84.81 601 ARG B CA 1
ATOM 11527 C C . ARG B 1 601 ? -1.2 -3.541 -29.359 1 84.81 601 ARG B C 1
ATOM 11529 O O . ARG B 1 601 ? -0.056 -3.199 -29.672 1 84.81 601 ARG B O 1
ATOM 11536 N N . ILE B 1 602 ? -2.08 -2.75 -28.812 1 83.62 602 ILE B N 1
ATOM 11537 C CA . ILE B 1 602 ? -1.758 -1.35 -28.547 1 83.62 602 ILE B CA 1
ATOM 11538 C C . ILE B 1 602 ? -0.714 -1.251 -27.438 1 83.62 602 ILE B C 1
ATOM 11540 O O . ILE B 1 602 ? 0.109 -0.332 -27.438 1 83.62 602 ILE B O 1
ATOM 11544 N N . ILE B 1 603 ? -0.649 -2.191 -26.562 1 87.06 603 ILE B N 1
ATOM 11545 C CA . ILE B 1 603 ? 0.158 -2.148 -25.344 1 87.06 603 ILE B CA 1
ATOM 11546 C C . ILE B 1 603 ? 1.64 -2.107 -25.719 1 87.06 603 ILE B C 1
ATOM 11548 O O . ILE B 1 603 ? 2.365 -1.203 -25.297 1 87.06 603 ILE B O 1
ATOM 11552 N N . PRO B 1 604 ? 2.088 -2.934 -26.578 1 81.38 604 PRO B N 1
ATOM 11553 C CA . PRO B 1 604 ? 3.52 -2.922 -26.891 1 81.38 604 PRO B CA 1
ATOM 11554 C C . PRO B 1 604 ? 3.92 -1.771 -27.812 1 81.38 604 PRO B C 1
ATOM 11556 O O . PRO B 1 604 ? 5.109 -1.472 -27.953 1 81.38 604 PRO B O 1
ATOM 11559 N N . GLN B 1 605 ? 2.988 -1.118 -28.438 1 78.62 605 GLN B N 1
ATOM 11560 C CA . GLN B 1 605 ? 3.283 -0.072 -29.422 1 78.62 605 GLN B CA 1
ATOM 11561 C C . GLN B 1 605 ? 3.572 1.257 -28.719 1 78.62 605 GLN B C 1
ATOM 11563 O O . GLN B 1 605 ? 4.215 2.137 -29.297 1 78.62 605 GLN B O 1
ATOM 11568 N N . VAL B 1 606 ? 3.105 1.406 -27.547 1 80.38 606 VAL B N 1
ATOM 11569 C CA . VAL B 1 606 ? 3.402 2.596 -26.75 1 80.38 606 VAL B CA 1
ATOM 11570 C C . VAL B 1 606 ? 4.52 2.289 -25.766 1 80.38 606 VAL B C 1
ATOM 11572 O O . VAL B 1 606 ? 4.324 1.512 -24.828 1 80.38 606 VAL B O 1
ATOM 11575 N N . LYS B 1 607 ? 5.645 2.959 -25.922 1 79.56 607 LYS B N 1
ATOM 11576 C CA . LYS B 1 607 ? 6.879 2.627 -25.203 1 79.56 607 LYS B CA 1
ATOM 11577 C C . LYS B 1 607 ? 6.66 2.619 -23.688 1 79.56 607 LYS B C 1
ATOM 11579 O O . LYS B 1 607 ? 7.016 1.653 -23.016 1 79.56 607 LYS B O 1
ATOM 11584 N N . SER B 1 608 ? 5.996 3.66 -23.234 1 83.38 608 SER B N 1
ATOM 11585 C CA . SER B 1 608 ? 5.809 3.762 -21.781 1 83.38 608 SER B CA 1
ATOM 11586 C C . SER B 1 608 ? 4.879 2.668 -21.266 1 83.38 608 SER B C 1
ATOM 11588 O O . SER B 1 608 ? 5.121 2.088 -20.203 1 83.38 608 SER B O 1
ATOM 11590 N N . VAL B 1 609 ? 3.879 2.346 -22.031 1 87.25 609 VAL B N 1
ATOM 11591 C CA . VAL B 1 609 ? 2.918 1.322 -21.641 1 87.25 609 VAL B CA 1
ATOM 11592 C C . VAL B 1 609 ? 3.555 -0.06 -21.766 1 87.25 609 VAL B C 1
ATOM 11594 O O . VAL B 1 609 ? 3.312 -0.938 -20.938 1 87.25 609 VAL B O 1
ATOM 11597 N N . SER B 1 610 ? 4.375 -0.198 -22.719 1 86.31 610 SER B N 1
ATOM 11598 C CA . SER B 1 610 ? 5.078 -1.458 -22.938 1 86.31 610 SER B CA 1
ATOM 11599 C C . SER B 1 610 ? 6.031 -1.761 -21.797 1 86.31 610 SER B C 1
ATOM 11601 O O . SER B 1 610 ? 6.195 -2.918 -21.406 1 86.31 610 SER B O 1
ATOM 11603 N N . PHE B 1 611 ? 6.621 -0.752 -21.266 1 85.94 611 PHE B N 1
ATOM 11604 C CA . PHE B 1 611 ? 7.52 -0.911 -20.125 1 85.94 611 PHE B CA 1
ATOM 11605 C C . PHE B 1 611 ? 6.766 -1.427 -18.906 1 85.94 611 PHE B C 1
ATOM 11607 O O . PHE B 1 611 ? 7.207 -2.367 -18.25 1 85.94 611 PHE B O 1
ATOM 11614 N N . VAL B 1 612 ? 5.703 -0.752 -18.703 1 87.19 612 VAL B N 1
ATOM 11615 C CA . VAL B 1 612 ? 4.914 -1.13 -17.531 1 87.19 612 VAL B CA 1
ATOM 11616 C C . VAL B 1 612 ? 4.379 -2.549 -17.703 1 87.19 612 VAL B C 1
ATOM 11618 O O . VAL B 1 612 ? 4.395 -3.346 -16.766 1 87.19 612 VAL B O 1
ATOM 11621 N N . PHE B 1 613 ? 3.92 -2.848 -18.844 1 88.12 613 PHE B N 1
ATOM 11622 C CA . PHE B 1 613 ? 3.412 -4.184 -19.125 1 88.12 613 PHE B CA 1
ATOM 11623 C C . PHE B 1 613 ? 4.52 -5.223 -19 1 88.12 613 PHE B C 1
ATOM 11625 O O . PHE B 1 613 ? 4.293 -6.316 -18.469 1 88.12 613 PHE B O 1
ATOM 11632 N N . GLY B 1 614 ? 5.668 -4.898 -19.469 1 84.81 614 GLY B N 1
ATOM 11633 C CA . GLY B 1 614 ? 6.812 -5.785 -19.328 1 84.81 614 GLY B CA 1
ATOM 11634 C C . GLY B 1 614 ? 7.18 -6.047 -17.875 1 84.81 614 GLY B C 1
ATOM 11635 O O . GLY B 1 614 ? 7.527 -7.176 -17.516 1 84.81 614 GLY B O 1
ATOM 11636 N N . THR B 1 615 ? 7.07 -5.043 -17.125 1 86.44 615 THR B N 1
ATOM 11637 C CA . THR B 1 615 ? 7.336 -5.184 -15.695 1 86.44 615 THR B CA 1
ATOM 11638 C C . THR B 1 615 ? 6.301 -6.094 -15.039 1 86.44 615 THR B C 1
ATOM 11640 O O . THR B 1 615 ? 6.641 -6.914 -14.188 1 86.44 615 THR B O 1
ATOM 11643 N N . MET B 1 616 ? 5.078 -5.926 -15.445 1 89.19 616 MET B N 1
ATOM 11644 C CA . MET B 1 616 ? 4.004 -6.758 -14.914 1 89.19 616 MET B CA 1
ATOM 11645 C C . MET B 1 616 ? 4.254 -8.234 -15.227 1 89.19 616 MET B C 1
ATOM 11647 O O . MET B 1 616 ? 4.07 -9.094 -14.359 1 89.19 616 MET B O 1
ATOM 11651 N N . VAL B 1 617 ? 4.641 -8.492 -16.375 1 85 617 VAL B N 1
ATOM 11652 C CA . VAL B 1 617 ? 4.914 -9.867 -16.781 1 85 617 VAL B CA 1
ATOM 11653 C C . VAL B 1 617 ? 6.102 -10.414 -16 1 85 617 VAL B C 1
ATOM 11655 O O . VAL B 1 617 ? 6.09 -11.578 -15.578 1 85 617 VAL B O 1
ATOM 11658 N N . GLU B 1 618 ? 7.055 -9.609 -15.805 1 83.62 618 GLU B N 1
ATOM 11659 C CA . GLU B 1 618 ? 8.219 -10.008 -15.016 1 83.62 618 GLU B CA 1
ATOM 11660 C C . GLU B 1 618 ? 7.824 -10.336 -13.578 1 83.62 618 GLU B C 1
ATOM 11662 O O . GLU B 1 618 ? 8.367 -11.266 -12.977 1 83.62 618 GLU B O 1
ATOM 11667 N N . ILE B 1 619 ? 6.961 -9.617 -13.047 1 85.94 619 ILE B N 1
ATOM 11668 C CA . ILE B 1 619 ? 6.48 -9.852 -11.688 1 85.94 619 ILE B CA 1
ATOM 11669 C C . ILE B 1 619 ? 5.801 -11.211 -11.602 1 85.94 619 ILE B C 1
ATOM 11671 O O . ILE B 1 619 ? 6.059 -11.984 -10.68 1 85.94 619 ILE B O 1
ATOM 11675 N N . VAL B 1 620 ? 5.008 -11.469 -12.602 1 84.56 620 VAL B N 1
ATOM 11676 C CA . VAL B 1 620 ? 4.262 -12.719 -12.617 1 84.56 620 VAL B CA 1
ATOM 11677 C C . VAL B 1 620 ? 5.234 -13.898 -12.711 1 84.56 620 VAL B C 1
ATOM 11679 O O . VAL B 1 620 ? 5.039 -14.922 -12.055 1 84.56 620 VAL B O 1
ATOM 11682 N N . LYS B 1 621 ? 6.27 -13.734 -13.398 1 78.62 621 LYS B N 1
ATOM 11683 C CA . LYS B 1 621 ? 7.262 -14.797 -13.57 1 78.62 621 LYS B CA 1
ATOM 11684 C C . LYS B 1 621 ? 8.062 -15.008 -12.281 1 78.62 621 LYS B C 1
ATOM 11686 O O . LYS B 1 621 ? 8.359 -16.141 -11.914 1 78.62 621 LYS B O 1
ATOM 11691 N N . ASN B 1 622 ? 8.32 -13.93 -11.656 1 74.12 622 ASN B N 1
ATOM 11692 C CA . ASN B 1 622 ? 9.109 -14 -10.43 1 74.12 622 ASN B CA 1
ATOM 11693 C C . ASN B 1 622 ? 8.258 -14.383 -9.227 1 74.12 622 ASN B C 1
ATOM 11695 O O . ASN B 1 622 ? 8.781 -14.797 -8.195 1 74.12 622 ASN B O 1
ATOM 11699 N N . LEU B 1 623 ? 6.973 -14.281 -9.453 1 74.81 623 LEU B N 1
ATOM 11700 C CA . LEU B 1 623 ? 6.039 -14.492 -8.352 1 74.81 623 LEU B CA 1
ATOM 11701 C C . LEU B 1 623 ? 5.609 -15.953 -8.273 1 74.81 623 LEU B C 1
ATOM 11703 O O . LEU B 1 623 ? 4.738 -16.312 -7.477 1 74.81 623 LEU B O 1
ATOM 11707 N N . ARG B 1 624 ? 6.262 -16.844 -8.992 1 78.94 624 ARG B N 1
ATOM 11708 C CA . ARG B 1 624 ? 5.816 -18.234 -8.984 1 78.94 624 ARG B CA 1
ATOM 11709 C C . ARG B 1 624 ? 5.969 -18.859 -7.602 1 78.94 624 ARG B C 1
ATOM 11711 O O . ARG B 1 624 ? 5.055 -19.516 -7.102 1 78.94 624 ARG B O 1
ATOM 11718 N N . ALA B 1 625 ? 7.133 -18.594 -7.027 1 77.88 625 ALA B N 1
ATOM 11719 C CA . ALA B 1 625 ? 7.352 -19.156 -5.699 1 77.88 625 ALA B CA 1
ATOM 11720 C C . ALA B 1 625 ? 6.41 -18.531 -4.676 1 77.88 625 ALA B C 1
ATOM 11722 O O . ALA B 1 625 ? 5.934 -19.203 -3.764 1 77.88 625 ALA B O 1
ATOM 11723 N N . PHE B 1 626 ? 6.133 -17.328 -4.855 1 83.06 626 PHE B N 1
ATOM 11724 C CA . PHE B 1 626 ? 5.215 -16.641 -3.953 1 83.06 626 PHE B CA 1
ATOM 11725 C C . PHE B 1 626 ? 3.797 -17.188 -4.113 1 83.06 626 PHE B C 1
ATOM 11727 O O . PHE B 1 626 ? 3.072 -17.328 -3.127 1 83.06 626 PHE B O 1
ATOM 11734 N N . ALA B 1 627 ? 3.475 -17.453 -5.32 1 87.44 627 ALA B N 1
ATOM 11735 C CA . ALA B 1 627 ? 2.172 -18.062 -5.578 1 87.44 627 ALA B CA 1
ATOM 11736 C C . ALA B 1 627 ? 2.057 -19.422 -4.902 1 87.44 627 ALA B C 1
ATOM 11738 O O . ALA B 1 627 ? 0.974 -19.812 -4.457 1 87.44 627 ALA B O 1
ATOM 11739 N N . GLY B 1 628 ? 3.162 -20.156 -4.809 1 89.25 628 GLY B N 1
ATOM 11740 C CA . GLY B 1 628 ? 3.168 -21.438 -4.125 1 89.25 628 GLY B CA 1
ATOM 11741 C C . GLY B 1 628 ? 2.818 -21.328 -2.652 1 89.25 628 GLY B C 1
ATOM 11742 O O . GLY B 1 628 ? 2.023 -22.125 -2.141 1 89.25 628 GLY B O 1
ATOM 11743 N N . ILE B 1 629 ? 3.33 -20.344 -2.012 1 90.25 629 ILE B N 1
ATOM 11744 C CA . ILE B 1 629 ? 3.059 -20.172 -0.59 1 90.25 629 ILE B CA 1
ATOM 11745 C C . ILE B 1 629 ? 1.597 -19.781 -0.388 1 90.25 629 ILE B C 1
ATOM 11747 O O . ILE B 1 629 ? 0.971 -20.172 0.596 1 90.25 629 ILE B O 1
ATOM 11751 N N . ILE B 1 630 ? 1.103 -18.953 -1.247 1 92.31 630 ILE B N 1
ATOM 11752 C CA . ILE B 1 630 ? -0.298 -18.562 -1.175 1 92.31 630 ILE B CA 1
ATOM 11753 C C . ILE B 1 630 ? -1.194 -19.797 -1.298 1 92.31 630 ILE B C 1
ATOM 11755 O O . ILE B 1 630 ? -2.162 -19.938 -0.547 1 92.31 630 ILE B O 1
ATOM 11759 N N . ILE B 1 631 ? -0.853 -20.672 -2.193 1 93.5 631 ILE B N 1
ATOM 11760 C CA . ILE B 1 631 ? -1.621 -21.891 -2.396 1 93.5 631 ILE B CA 1
ATOM 11761 C C . ILE B 1 631 ? -1.587 -22.734 -1.126 1 93.5 631 ILE B C 1
ATOM 11763 O O . ILE B 1 631 ? -2.607 -23.297 -0.719 1 93.5 631 ILE B O 1
ATOM 11767 N N . VAL B 1 632 ? -0.442 -22.781 -0.491 1 94.56 632 VAL B N 1
ATOM 11768 C CA . VAL B 1 632 ? -0.283 -23.578 0.721 1 94.56 632 VAL B CA 1
ATOM 11769 C C . VAL B 1 632 ? -1.165 -23.016 1.831 1 94.56 632 VAL B C 1
ATOM 11771 O O . VAL B 1 632 ? -1.894 -23.75 2.494 1 94.56 632 VAL B O 1
ATOM 11774 N N . ILE B 1 633 ? -1.142 -21.766 1.988 1 94.62 633 ILE B N 1
ATOM 11775 C CA . ILE B 1 633 ? -1.905 -21.125 3.051 1 94.62 633 ILE B CA 1
ATOM 11776 C C . ILE B 1 633 ? -3.4 -21.266 2.773 1 94.62 633 ILE B C 1
ATOM 11778 O O . ILE B 1 633 ? -4.18 -21.578 3.676 1 94.62 633 ILE B O 1
ATOM 11782 N N . TYR B 1 634 ? -3.842 -21.062 1.53 1 97 634 TYR B N 1
ATOM 11783 C CA . TYR B 1 634 ? -5.238 -21.234 1.144 1 97 634 TYR B CA 1
ATOM 11784 C C . TYR B 1 634 ? -5.691 -22.672 1.4 1 97 634 TYR B C 1
ATOM 11786 O O . TYR B 1 634 ? -6.793 -22.891 1.902 1 97 634 TYR B O 1
ATOM 11794 N N . TYR B 1 635 ? -4.824 -23.625 1.023 1 97.19 635 TYR B N 1
ATOM 11795 C CA . TYR B 1 635 ? -5.137 -25.031 1.186 1 97.19 635 TYR B CA 1
ATOM 11796 C C . TYR B 1 635 ? -5.371 -25.375 2.652 1 97.19 635 TYR B C 1
ATOM 11798 O O . TYR B 1 635 ? -6.367 -26.016 2.996 1 97.19 635 TYR B O 1
ATOM 11806 N N . LEU B 1 636 ? -4.559 -24.875 3.541 1 96.12 636 LEU B N 1
ATOM 11807 C CA . LEU B 1 636 ? -4.641 -25.188 4.969 1 96.12 636 LEU B CA 1
ATOM 11808 C C . LEU B 1 636 ? -5.871 -24.531 5.59 1 96.12 636 LEU B C 1
ATOM 11810 O O . LEU B 1 636 ? -6.621 -25.188 6.32 1 96.12 636 LEU B O 1
ATOM 11814 N N . PHE B 1 637 ? -6.125 -23.312 5.293 1 97 637 PHE B N 1
ATOM 11815 C CA . PHE B 1 637 ? -7.254 -22.609 5.883 1 97 637 PHE B CA 1
ATOM 11816 C C . PHE B 1 637 ? -8.57 -23.109 5.309 1 97 637 PHE B C 1
ATOM 11818 O O . PHE B 1 637 ? -9.594 -23.109 5.992 1 97 637 PHE B O 1
ATOM 11825 N N . ALA B 1 638 ? -8.555 -23.469 4.023 1 96.94 638 ALA B N 1
ATOM 11826 C CA . ALA B 1 638 ? -9.758 -24.031 3.426 1 96.94 638 ALA B CA 1
ATOM 11827 C C . ALA B 1 638 ? -10.156 -25.344 4.121 1 96.94 638 ALA B C 1
ATOM 11829 O O . ALA B 1 638 ? -11.328 -25.531 4.457 1 96.94 638 ALA B O 1
ATOM 11830 N N . LEU B 1 639 ? -9.18 -26.203 4.414 1 94.69 639 LEU B N 1
ATOM 11831 C CA . LEU B 1 639 ? -9.438 -27.469 5.094 1 94.69 639 LEU B CA 1
ATOM 11832 C C . LEU B 1 639 ? -9.898 -27.234 6.527 1 94.69 639 LEU B C 1
ATOM 11834 O O . LEU B 1 639 ? -10.82 -27.891 7.008 1 94.69 639 LEU B O 1
ATOM 11838 N N . LEU B 1 640 ? -9.258 -26.281 7.16 1 93.44 640 LEU B N 1
ATOM 11839 C CA . LEU B 1 640 ? -9.641 -25.953 8.531 1 93.44 640 LEU B CA 1
ATOM 11840 C C . LEU B 1 640 ? -11.062 -25.406 8.586 1 93.44 640 LEU B C 1
ATOM 11842 O O . LEU B 1 640 ? -11.836 -25.75 9.484 1 93.44 640 LEU B O 1
ATOM 11846 N N . GLY B 1 641 ? -11.414 -24.578 7.672 1 93.38 641 GLY B N 1
ATOM 11847 C CA . GLY B 1 641 ? -12.766 -24.047 7.602 1 93.38 641 GLY B CA 1
ATOM 11848 C C . GLY B 1 641 ? -13.812 -25.125 7.355 1 93.38 641 GLY B C 1
ATOM 11849 O O . GLY B 1 641 ? -14.891 -25.109 7.953 1 93.38 641 GLY B O 1
ATOM 11850 N N . MET B 1 642 ? -13.492 -26.062 6.461 1 91.44 642 MET B N 1
ATOM 11851 C CA . MET B 1 642 ? -14.398 -27.172 6.176 1 91.44 642 MET B CA 1
ATOM 11852 C C . MET B 1 642 ? -14.648 -28 7.426 1 91.44 642 MET B C 1
ATOM 11854 O O . MET B 1 642 ? -15.766 -28.469 7.656 1 91.44 642 MET B O 1
ATOM 11858 N N . GLU B 1 643 ? -13.609 -28.172 8.211 1 88.5 643 GLU B N 1
ATOM 11859 C CA . GLU B 1 643 ? -13.727 -28.984 9.414 1 88.5 643 GLU B CA 1
ATOM 11860 C C . GLU B 1 643 ? -14.531 -28.266 10.492 1 88.5 643 GLU B C 1
ATOM 11862 O O . GLU B 1 643 ? -15.297 -28.891 11.227 1 88.5 643 GLU B O 1
ATOM 11867 N N . ILE B 1 644 ? -14.398 -26.969 10.523 1 87.25 644 ILE B N 1
ATOM 11868 C CA . ILE B 1 644 ? -15.062 -26.219 11.578 1 87.25 644 ILE B CA 1
ATOM 11869 C C . ILE B 1 644 ? -16.5 -25.922 11.172 1 87.25 644 ILE B C 1
ATOM 11871 O O . ILE B 1 644 ? -17.422 -26.047 11.977 1 87.25 644 ILE B O 1
ATOM 11875 N N . PHE B 1 645 ? -16.75 -25.516 9.891 1 88.69 645 PHE B N 1
ATOM 11876 C CA . PHE B 1 645 ? -18.031 -24.953 9.508 1 88.69 645 PHE B CA 1
ATOM 11877 C C . PHE B 1 645 ? -18.781 -25.875 8.562 1 88.69 645 PHE B C 1
ATOM 11879 O O . PHE B 1 645 ? -19.969 -25.688 8.305 1 88.69 645 PHE B O 1
ATOM 11886 N N . GLY B 1 646 ? -18.141 -26.75 7.863 1 81.38 646 GLY B N 1
ATOM 11887 C CA . GLY B 1 646 ? -18.719 -27.562 6.812 1 81.38 646 GLY B CA 1
ATOM 11888 C C . GLY B 1 646 ? -19.875 -28.422 7.297 1 81.38 646 GLY B C 1
ATOM 11889 O O . GLY B 1 646 ? -20.812 -28.703 6.547 1 81.38 646 GLY B O 1
ATOM 11890 N N . ARG B 1 647 ? -19.859 -28.891 8.516 1 68.56 647 ARG B N 1
ATOM 11891 C CA . ARG B 1 647 ? -20.844 -29.859 8.984 1 68.56 647 ARG B CA 1
ATOM 11892 C C . ARG B 1 647 ? -22.109 -29.141 9.469 1 68.56 647 ARG B C 1
ATOM 11894 O O . ARG B 1 647 ? -23.203 -29.688 9.375 1 68.56 647 ARG B O 1
ATOM 11901 N N . ASN B 1 648 ? -21.984 -27.953 9.984 1 59.12 648 ASN B N 1
ATOM 11902 C CA . ASN B 1 648 ? -23.062 -27.359 10.758 1 59.12 648 ASN B CA 1
ATOM 11903 C C . ASN B 1 648 ? -23.875 -26.375 9.93 1 59.12 648 ASN B C 1
ATOM 11905 O O . ASN B 1 648 ? -24.922 -25.906 10.367 1 59.12 648 ASN B O 1
ATOM 11909 N N . HIS B 1 649 ? -23.531 -25.891 8.805 1 58.06 649 HIS B N 1
ATOM 11910 C CA . HIS B 1 649 ? -24.188 -24.656 8.359 1 58.06 649 HIS B CA 1
ATOM 11911 C C . HIS B 1 649 ? -25.359 -24.969 7.445 1 58.06 649 HIS B C 1
ATOM 11913 O O . HIS B 1 649 ? -25.234 -24.922 6.219 1 58.06 649 HIS B O 1
ATOM 11919 N N . LYS B 1 650 ? -26.328 -25.859 7.863 1 55.16 650 LYS B N 1
ATOM 11920 C CA . LYS B 1 650 ? -27.562 -25.859 7.078 1 55.16 650 LYS B CA 1
ATOM 11921 C C . LYS B 1 650 ? -28.391 -24.609 7.336 1 55.16 650 LYS B C 1
ATOM 11923 O O . LYS B 1 650 ? -29.078 -24.5 8.359 1 55.16 650 LYS B O 1
ATOM 11928 N N . LEU B 1 651 ? -27.938 -23.406 6.887 1 55.72 651 LEU B N 1
ATOM 11929 C CA . LEU B 1 651 ? -28.703 -22.172 7.047 1 55.72 651 LEU B CA 1
ATOM 11930 C C . LEU B 1 651 ? -30.094 -22.312 6.441 1 55.72 651 LEU B C 1
ATOM 11932 O O . LEU B 1 651 ? -30.25 -22.797 5.316 1 55.72 651 LEU B O 1
ATOM 11936 N N . GLU B 1 652 ? -31.094 -22.578 7.184 1 53.59 652 GLU B N 1
ATOM 11937 C CA . GLU B 1 652 ? -32.5 -22.781 6.906 1 53.59 652 GLU B CA 1
ATOM 11938 C C . GLU B 1 652 ? -33.031 -21.766 5.879 1 53.59 652 GLU B C 1
ATOM 11940 O O . GLU B 1 652 ? -32.844 -20.562 6.059 1 53.59 652 GLU B O 1
ATOM 11945 N N . ASN B 1 653 ? -33.094 -22.062 4.566 1 55.94 653 ASN B N 1
ATOM 11946 C CA . ASN B 1 653 ? -33.375 -21.344 3.332 1 55.94 653 ASN B CA 1
ATOM 11947 C C . ASN B 1 653 ? -34.844 -20.984 3.209 1 55.94 653 ASN B C 1
ATOM 11949 O O . ASN B 1 653 ? -35.344 -20.672 2.119 1 55.94 653 ASN B O 1
ATOM 11953 N N . ASP B 1 654 ? -35.812 -21.297 4.129 1 56.47 654 ASP B N 1
ATOM 11954 C CA . ASP B 1 654 ? -37.156 -21.328 3.59 1 56.47 654 ASP B CA 1
ATOM 11955 C C . ASP B 1 654 ? -37.75 -19.906 3.529 1 56.47 654 ASP B C 1
ATOM 11957 O O . ASP B 1 654 ? -38.875 -19.719 3.043 1 56.47 654 ASP B O 1
ATOM 11961 N N . THR B 1 655 ? -37 -18.906 3.965 1 62.06 655 THR B N 1
ATOM 11962 C CA . THR B 1 655 ? -37.719 -17.656 4.074 1 62.06 655 THR B CA 1
ATOM 11963 C C . THR B 1 655 ? -37.25 -16.656 3.018 1 62.06 655 THR B C 1
ATOM 11965 O O . THR B 1 655 ? -36.125 -16.734 2.549 1 62.06 655 THR B O 1
ATOM 11968 N N . SER B 1 656 ? -38.156 -15.859 2.451 1 71.38 656 SER B N 1
ATOM 11969 C CA . SER B 1 656 ? -37.906 -14.805 1.477 1 71.38 656 SER B CA 1
ATOM 11970 C C . SER B 1 656 ? -36.844 -13.836 1.961 1 71.38 656 SER B C 1
ATOM 11972 O O . SER B 1 656 ? -36.781 -13.523 3.15 1 71.38 656 SER B O 1
ATOM 11974 N N . PRO B 1 657 ? -35.844 -13.492 1.136 1 75.88 657 PRO B N 1
ATOM 11975 C CA . PRO B 1 657 ? -34.781 -12.547 1.482 1 75.88 657 PRO B CA 1
ATOM 11976 C C . PRO B 1 657 ? -35.312 -11.258 2.096 1 75.88 657 PRO B C 1
ATOM 11978 O O . PRO B 1 657 ? -34.625 -10.625 2.904 1 75.88 657 PRO B O 1
ATOM 11981 N N . ALA B 1 658 ? -36.469 -10.883 1.764 1 71.69 658 ALA B N 1
ATOM 11982 C CA . ALA B 1 658 ? -37.031 -9.617 2.23 1 71.69 658 ALA B CA 1
ATOM 11983 C C . ALA B 1 658 ? -37.375 -9.68 3.721 1 71.69 658 ALA B C 1
ATOM 11985 O O . ALA B 1 658 ? -37.531 -8.648 4.375 1 71.69 658 ALA B O 1
ATOM 11986 N N . ALA B 1 659 ? -37.375 -10.867 4.234 1 74 659 ALA B N 1
ATOM 11987 C CA . ALA B 1 659 ? -37.719 -11.055 5.637 1 74 659 ALA B CA 1
ATOM 11988 C C . ALA B 1 659 ? -36.531 -10.789 6.551 1 74 659 ALA B C 1
ATOM 11990 O O . ALA B 1 659 ? -36.688 -10.547 7.75 1 74 659 ALA B O 1
ATOM 11991 N N . TYR B 1 660 ? -35.406 -10.703 5.883 1 80.31 660 TYR B N 1
ATOM 11992 C CA . TYR B 1 660 ? -34.188 -10.531 6.68 1 80.31 660 TYR B CA 1
ATOM 11993 C C . TYR B 1 660 ? -33.75 -9.078 6.66 1 80.31 660 TYR B C 1
ATOM 11995 O O . TYR B 1 660 ? -34.094 -8.32 5.754 1 80.31 660 TYR B O 1
ATOM 12003 N N . ARG B 1 661 ? -33.031 -8.719 7.66 1 78.81 661 ARG B N 1
ATOM 12004 C CA . ARG B 1 661 ? -32.469 -7.363 7.734 1 78.81 661 ARG B CA 1
ATOM 12005 C C . ARG B 1 661 ? -31.5 -7.109 6.594 1 78.81 661 ARG B C 1
ATOM 12007 O O . ARG B 1 661 ? -30.734 -8 6.215 1 78.81 661 ARG B O 1
ATOM 12014 N N . CYS B 1 662 ? -31.469 -5.902 6.148 1 81.31 662 CYS B N 1
ATOM 12015 C CA . CYS B 1 662 ? -30.609 -5.527 5.035 1 81.31 662 CYS B CA 1
ATOM 12016 C C . CYS B 1 662 ? -29.141 -5.727 5.391 1 81.31 662 CYS B C 1
ATOM 12018 O O . CYS B 1 662 ? -28.703 -5.336 6.477 1 81.31 662 CYS B O 1
ATOM 12020 N N . GLY B 1 663 ? -28.469 -6.434 4.5 1 83.12 663 GLY B N 1
ATOM 12021 C CA . GLY B 1 663 ? -27.031 -6.57 4.676 1 83.12 663 GLY B CA 1
ATOM 12022 C C . GLY B 1 663 ? -26.641 -7.863 5.363 1 83.12 663 GLY B C 1
ATOM 12023 O O . GLY B 1 663 ? -25.469 -8.07 5.684 1 83.12 663 GLY B O 1
ATOM 12024 N N . THR B 1 664 ? -27.578 -8.711 5.637 1 86.25 664 THR B N 1
ATOM 12025 C CA . THR B 1 664 ? -27.281 -9.992 6.266 1 86.25 664 THR B CA 1
ATOM 12026 C C . THR B 1 664 ? -26.953 -11.055 5.211 1 86.25 664 THR B C 1
ATOM 12028 O O . THR B 1 664 ? -27.234 -10.859 4.027 1 86.25 664 THR B O 1
ATOM 12031 N N . TYR B 1 665 ? -26.359 -12.156 5.656 1 89.06 665 TYR B N 1
ATOM 12032 C CA . TYR B 1 665 ? -25.938 -13.266 4.809 1 89.06 665 TYR B CA 1
ATOM 12033 C C . TYR B 1 665 ? -27.109 -13.828 4.016 1 89.06 665 TYR B C 1
ATOM 12035 O O . TYR B 1 665 ? -26.984 -14.094 2.818 1 89.06 665 TYR B O 1
ATOM 12043 N N . GLU B 1 666 ? -28.297 -13.891 4.625 1 85.62 666 GLU B N 1
ATOM 12044 C CA . GLU B 1 666 ? -29.5 -14.469 4.035 1 85.62 666 GLU B CA 1
ATOM 12045 C C . GLU B 1 666 ? -30.156 -13.492 3.064 1 85.62 666 GLU B C 1
ATOM 12047 O O . GLU B 1 666 ? -30.625 -13.898 1.998 1 85.62 666 GLU B O 1
ATOM 12052 N N . GLN B 1 667 ? -30.125 -12.242 3.463 1 84.06 667 GLN B N 1
ATOM 12053 C CA . GLN B 1 667 ? -30.766 -11.234 2.623 1 84.06 667 GLN B CA 1
ATOM 12054 C C . GLN B 1 667 ? -29.984 -11.031 1.323 1 84.06 667 GLN B C 1
ATOM 12056 O O . GLN B 1 667 ? -30.578 -10.781 0.273 1 84.06 667 GLN B O 1
ATOM 12061 N N . LEU B 1 668 ? -28.703 -11.125 1.357 1 87.06 668 LEU B N 1
ATOM 12062 C CA . LEU B 1 668 ? -27.844 -10.906 0.194 1 87.06 668 LEU B CA 1
ATOM 12063 C C . LEU B 1 668 ? -27.719 -12.18 -0.631 1 87.06 668 LEU B C 1
ATOM 12065 O O . LEU B 1 668 ? -27.047 -12.188 -1.671 1 87.06 668 LEU B O 1
ATOM 12069 N N . GLU B 1 669 ? -28.234 -13.289 -0.158 1 86.38 669 GLU B N 1
ATOM 12070 C CA . GLU B 1 669 ? -28.234 -14.586 -0.831 1 86.38 669 GLU B CA 1
ATOM 12071 C C . GLU B 1 669 ? -26.828 -15.109 -1.033 1 86.38 669 GLU B C 1
ATOM 12073 O O . GLU B 1 669 ? -26.469 -15.531 -2.133 1 86.38 669 GLU B O 1
ATOM 12078 N N . TYR B 1 670 ? -26.047 -15.039 0.022 1 89.69 670 TYR B N 1
ATOM 12079 C CA . TYR B 1 670 ? -24.656 -15.484 -0.021 1 89.69 670 TYR B CA 1
ATOM 12080 C C . TYR B 1 670 ? -24.547 -16.984 0.238 1 89.69 670 TYR B C 1
ATOM 12082 O O . TYR B 1 670 ? -23.516 -17.469 0.678 1 89.69 670 TYR B O 1
ATOM 12090 N N . TYR B 1 671 ? -25.578 -17.719 -0.107 1 87.56 671 TYR B N 1
ATOM 12091 C CA . TYR B 1 671 ? -25.641 -19.141 0.204 1 87.56 671 TYR B CA 1
ATOM 12092 C C . TYR B 1 671 ? -24.594 -19.922 -0.587 1 87.56 671 TYR B C 1
ATOM 12094 O O . TYR B 1 671 ? -24.172 -21 -0.172 1 87.56 671 TYR B O 1
ATOM 12102 N N . SER B 1 672 ? -24.234 -19.359 -1.727 1 89.69 672 SER B N 1
ATOM 12103 C CA . SER B 1 672 ? -23.266 -20.031 -2.562 1 89.69 672 SER B CA 1
ATOM 12104 C C . SER B 1 672 ? -21.859 -19.953 -1.948 1 89.69 672 SER B C 1
ATOM 12106 O O . SER B 1 672 ? -20.969 -20.734 -2.318 1 89.69 672 SER B O 1
ATOM 12108 N N . TYR B 1 673 ? -21.641 -19.031 -1.013 1 92.56 673 TYR B N 1
ATOM 12109 C CA . TYR B 1 673 ? -20.375 -18.891 -0.318 1 92.56 673 TYR B CA 1
ATOM 12110 C C . TYR B 1 673 ? -20.391 -19.641 1.011 1 92.56 673 TYR B C 1
ATOM 12112 O O . TYR B 1 673 ? -20.906 -19.125 2.008 1 92.56 673 TYR B O 1
ATOM 12120 N N . ASN B 1 674 ? -19.906 -20.812 1.011 1 91.12 674 ASN B N 1
ATOM 12121 C CA . ASN B 1 674 ? -19.922 -21.688 2.184 1 91.12 674 ASN B CA 1
ATOM 12122 C C . ASN B 1 674 ? -18.656 -22.547 2.256 1 91.12 674 ASN B C 1
ATOM 12124 O O . ASN B 1 674 ? -17.766 -22.422 1.411 1 91.12 674 ASN B O 1
ATOM 12128 N N . PHE B 1 675 ? -18.547 -23.359 3.326 1 92 675 PHE B N 1
ATOM 12129 C CA . PHE B 1 675 ? -17.391 -24.234 3.539 1 92 675 PHE B CA 1
ATOM 12130 C C . PHE B 1 675 ? -17.766 -25.688 3.361 1 92 675 PHE B C 1
ATOM 12132 O O . PHE B 1 675 ? -17.25 -26.562 4.055 1 92 675 PHE B O 1
ATOM 12139 N N . HIS B 1 676 ? -18.734 -25.984 2.461 1 89 676 HIS B N 1
ATOM 12140 C CA . HIS B 1 676 ? -19.234 -27.344 2.301 1 89 676 HIS B CA 1
ATOM 12141 C C . HIS B 1 676 ? -18.234 -28.203 1.528 1 89 676 HIS B C 1
ATOM 12143 O O . HIS B 1 676 ? -18.078 -29.391 1.82 1 89 676 HIS B O 1
ATOM 12149 N N . ASP B 1 677 ? -17.703 -27.656 0.55 1 90.5 677 ASP B N 1
ATOM 12150 C CA . ASP B 1 677 ? -16.703 -28.375 -0.236 1 90.5 677 ASP B CA 1
ATOM 12151 C C . ASP B 1 677 ? -15.422 -27.547 -0.391 1 90.5 677 ASP B C 1
ATOM 12153 O O . ASP B 1 677 ? -15.367 -26.406 0.044 1 90.5 677 ASP B O 1
ATOM 12157 N N . PHE B 1 678 ? -14.391 -28.203 -0.942 1 93.75 678 PHE B N 1
ATOM 12158 C CA . PHE B 1 678 ? -13.07 -27.578 -1.008 1 93.75 678 PHE B CA 1
ATOM 12159 C C . PHE B 1 678 ? -13.086 -26.359 -1.93 1 93.75 678 PHE B C 1
ATOM 12161 O O . PHE B 1 678 ? -12.547 -25.312 -1.586 1 93.75 678 PHE B O 1
ATOM 12168 N N . ALA B 1 679 ? -13.734 -26.469 -3.088 1 93.94 679 ALA B N 1
ATOM 12169 C CA . ALA B 1 679 ? -13.781 -25.344 -4.031 1 93.94 679 ALA B CA 1
ATOM 12170 C C . ALA B 1 679 ? -14.531 -24.156 -3.436 1 93.94 679 ALA B C 1
ATOM 12172 O O . ALA B 1 679 ? -14.094 -23.016 -3.561 1 93.94 679 ALA B O 1
ATOM 12173 N N . ALA B 1 680 ? -15.695 -24.422 -2.838 1 93.75 680 ALA B N 1
ATOM 12174 C CA . ALA B 1 680 ? -16.469 -23.359 -2.199 1 93.75 680 ALA B CA 1
ATOM 12175 C C . ALA B 1 680 ? -15.68 -22.703 -1.069 1 93.75 680 ALA B C 1
ATOM 12177 O O . ALA B 1 680 ? -15.781 -21.5 -0.856 1 93.75 680 ALA B O 1
ATOM 12178 N N . SER B 1 681 ? -14.891 -23.516 -0.371 1 95.62 681 SER B N 1
ATOM 12179 C CA . SER B 1 681 ? -14.078 -22.984 0.714 1 95.62 681 SER B CA 1
ATOM 12180 C C . SER B 1 681 ? -13 -22.031 0.187 1 95.62 681 SER B C 1
ATOM 12182 O O . SER B 1 681 ? -12.688 -21.031 0.821 1 95.62 681 SER B O 1
ATOM 12184 N N . LEU B 1 682 ? -12.438 -22.359 -0.944 1 96.56 682 LEU B N 1
ATOM 12185 C CA . LEU B 1 682 ? -11.438 -21.484 -1.547 1 96.56 682 LEU B CA 1
ATOM 12186 C C . LEU B 1 682 ? -12.062 -20.156 -1.973 1 96.56 682 LEU B C 1
ATOM 12188 O O . LEU B 1 682 ? -11.461 -19.094 -1.779 1 96.56 682 LEU B O 1
ATOM 12192 N N . VAL B 1 683 ? -13.258 -20.234 -2.486 1 96.19 683 VAL B N 1
ATOM 12193 C CA . VAL B 1 683 ? -13.914 -19.047 -3.018 1 96.19 683 VAL B CA 1
ATOM 12194 C C . VAL B 1 683 ? -14.32 -18.125 -1.87 1 96.19 683 VAL B C 1
ATOM 12196 O O . VAL B 1 683 ? -14.164 -16.906 -1.958 1 96.19 683 VAL B O 1
ATOM 12199 N N . ILE B 1 684 ? -14.836 -18.656 -0.817 1 95.62 684 ILE B N 1
ATOM 12200 C CA . ILE B 1 684 ? -15.242 -17.812 0.304 1 95.62 684 ILE B CA 1
ATOM 12201 C C . ILE B 1 684 ? -14.008 -17.172 0.939 1 95.62 684 ILE B C 1
ATOM 12203 O O . ILE B 1 684 ? -14.055 -16.016 1.359 1 95.62 684 ILE B O 1
ATOM 12207 N N . LEU B 1 685 ? -12.93 -17.938 1.081 1 97 685 LEU B N 1
ATOM 12208 C CA . LEU B 1 685 ? -11.695 -17.375 1.62 1 97 685 LEU B CA 1
ATOM 12209 C C . LEU B 1 685 ? -11.188 -16.234 0.742 1 97 685 LEU B C 1
ATOM 12211 O O . LEU B 1 685 ? -10.664 -15.242 1.25 1 97 685 LEU B O 1
ATOM 12215 N N . TRP B 1 686 ? -11.312 -16.375 -0.569 1 96.31 686 TRP B N 1
ATOM 12216 C CA . TRP B 1 686 ? -10.938 -15.312 -1.501 1 96.31 686 TRP B CA 1
ATOM 12217 C C . TRP B 1 686 ? -11.766 -14.055 -1.25 1 96.31 686 TRP B C 1
ATOM 12219 O O . TRP B 1 686 ? -11.219 -12.953 -1.182 1 96.31 686 TRP B O 1
ATOM 12229 N N . ASN B 1 687 ? -13.07 -14.266 -1.079 1 95.44 687 ASN B N 1
ATOM 12230 C CA . ASN B 1 687 ? -13.953 -13.125 -0.858 1 95.44 687 ASN B CA 1
ATOM 12231 C C . ASN B 1 687 ? -13.656 -12.43 0.467 1 95.44 687 ASN B C 1
ATOM 12233 O O . ASN B 1 687 ? -13.766 -11.211 0.573 1 95.44 687 ASN B O 1
ATOM 12237 N N . ILE B 1 688 ? -13.242 -13.188 1.427 1 94.62 688 ILE B N 1
ATOM 12238 C CA . ILE B 1 688 ? -12.898 -12.602 2.717 1 94.62 688 ILE B CA 1
ATOM 12239 C C . ILE B 1 688 ? -11.586 -11.828 2.602 1 94.62 688 ILE B C 1
ATOM 12241 O O . ILE B 1 688 ? -11.43 -10.766 3.217 1 94.62 688 ILE B O 1
ATOM 12245 N N . MET B 1 689 ? -10.75 -12.359 1.799 1 94.38 689 MET B N 1
ATOM 12246 C CA . MET B 1 689 ? -9.469 -11.688 1.601 1 94.38 689 MET B CA 1
ATOM 12247 C C . MET B 1 689 ? -9.656 -10.352 0.89 1 94.38 689 MET B C 1
ATOM 12249 O O . MET B 1 689 ? -8.93 -9.398 1.149 1 94.38 689 MET B O 1
ATOM 12253 N N . VAL B 1 690 ? -10.633 -10.203 -0.045 1 92.12 690 VAL B N 1
ATOM 12254 C CA . VAL B 1 690 ? -10.93 -8.945 -0.731 1 92.12 690 VAL B CA 1
ATOM 12255 C C . VAL B 1 690 ? -11.617 -7.98 0.233 1 92.12 690 VAL B C 1
ATOM 12257 O O . VAL B 1 690 ? -11.688 -6.781 -0.035 1 92.12 690 VAL B O 1
ATOM 12260 N N . VAL B 1 691 ? -11.867 -8.297 1.463 1 81.31 691 VAL B N 1
ATOM 12261 C CA . VAL B 1 691 ? -12.18 -7.629 2.725 1 81.31 691 VAL B CA 1
ATOM 12262 C C . VAL B 1 691 ? -13.586 -7.035 2.668 1 81.31 691 VAL B C 1
ATOM 12264 O O . VAL B 1 691 ? -14.258 -6.93 3.693 1 81.31 691 VAL B O 1
ATOM 12267 N N . ASN B 1 692 ? -14.148 -6.738 1.406 1 86.06 692 ASN B N 1
ATOM 12268 C CA . ASN B 1 692 ? -15.484 -6.141 1.425 1 86.06 692 ASN B CA 1
ATOM 12269 C C . ASN B 1 692 ? -16.531 -7.125 1.94 1 86.06 692 ASN B C 1
ATOM 12271 O O . ASN B 1 692 ? -16.547 -8.289 1.533 1 86.06 692 ASN B O 1
ATOM 12275 N N . ASN B 1 693 ? -17.359 -6.809 2.857 1 88.31 693 ASN B N 1
ATOM 12276 C CA . ASN B 1 693 ? -18.469 -7.551 3.439 1 88.31 693 ASN B CA 1
ATOM 12277 C C . ASN B 1 693 ? -18 -8.797 4.176 1 88.31 693 ASN B C 1
ATOM 12279 O O . ASN B 1 693 ? -18.734 -9.781 4.281 1 88.31 693 ASN B O 1
ATOM 12283 N N . TRP B 1 694 ? -16.672 -8.867 4.559 1 90.88 694 TRP B N 1
ATOM 12284 C CA . TRP B 1 694 ? -16.203 -10.023 5.305 1 90.88 694 TRP B CA 1
ATOM 12285 C C . TRP B 1 694 ? -16.859 -10.102 6.672 1 90.88 694 TRP B C 1
ATOM 12287 O O . TRP B 1 694 ? -16.953 -11.18 7.266 1 90.88 694 TRP B O 1
ATOM 12297 N N . SER B 1 695 ? -17.453 -8.922 7.148 1 89.88 695 SER B N 1
ATOM 12298 C CA . SER B 1 695 ? -18.156 -8.906 8.422 1 89.88 695 SER B CA 1
ATOM 12299 C C . SER B 1 695 ? -19.469 -9.688 8.344 1 89.88 695 SER B C 1
ATOM 12301 O O . SER B 1 695 ? -19.938 -10.219 9.344 1 89.88 695 SER B O 1
ATOM 12303 N N . VAL B 1 696 ? -20.031 -9.742 7.105 1 91.25 696 VAL B N 1
ATOM 12304 C CA . VAL B 1 696 ? -21.266 -10.5 6.898 1 91.25 696 VAL B CA 1
ATOM 12305 C C . VAL B 1 696 ? -20.984 -11.992 7.078 1 91.25 696 VAL B C 1
ATOM 12307 O O . VAL B 1 696 ? -21.766 -12.695 7.723 1 91.25 696 VAL B O 1
ATOM 12310 N N . PHE B 1 697 ? -19.844 -12.453 6.559 1 91.88 697 PHE B N 1
ATOM 12311 C CA . PHE B 1 697 ? -19.453 -13.852 6.719 1 91.88 697 PHE B CA 1
ATOM 12312 C C . PHE B 1 697 ? -19.109 -14.148 8.172 1 91.88 697 PHE B C 1
ATOM 12314 O O . PHE B 1 697 ? -19.5 -15.188 8.711 1 91.88 697 PHE B O 1
ATOM 12321 N N . LEU B 1 698 ? -18.391 -13.227 8.781 1 91.31 698 LEU B N 1
ATOM 12322 C CA . LEU B 1 698 ? -18.016 -13.375 10.18 1 91.31 698 LEU B CA 1
ATOM 12323 C C . LEU B 1 698 ? -19.25 -13.531 11.062 1 91.31 698 LEU B C 1
ATOM 12325 O O . LEU B 1 698 ? -19.297 -14.422 11.914 1 91.31 698 LEU B O 1
ATOM 12329 N N . ASP B 1 699 ? -20.25 -12.711 10.852 1 88.62 699 ASP B N 1
ATOM 12330 C CA . ASP B 1 699 ? -21.469 -12.742 11.656 1 88.62 699 ASP B CA 1
ATOM 12331 C C . ASP B 1 699 ? -22.266 -14.023 11.398 1 88.62 699 ASP B C 1
ATOM 12333 O O . ASP B 1 699 ? -22.734 -14.672 12.344 1 88.62 699 ASP B O 1
ATOM 12337 N N . ALA B 1 700 ? -22.438 -14.414 10.141 1 88.12 700 ALA B N 1
ATOM 12338 C CA . ALA B 1 700 ? -23.234 -15.57 9.766 1 88.12 700 ALA B CA 1
ATOM 12339 C C . ALA B 1 700 ? -22.656 -16.859 10.32 1 88.12 700 ALA B C 1
ATOM 12341 O O . ALA B 1 700 ? -23.359 -17.688 10.898 1 88.12 700 ALA B O 1
ATOM 12342 N N . PHE B 1 701 ? -21.375 -17.016 10.211 1 89 701 PHE B N 1
ATOM 12343 C CA . PHE B 1 701 ? -20.766 -18.281 10.602 1 89 701 PHE B CA 1
ATOM 12344 C C . PHE B 1 701 ? -20.484 -18.312 12.102 1 89 701 PHE B C 1
ATOM 12346 O O . PHE B 1 701 ? -20.391 -19.375 12.703 1 89 701 PHE B O 1
ATOM 12353 N N . SER B 1 702 ? -20.375 -17.141 12.727 1 86.62 702 SER B N 1
ATOM 12354 C CA . SER B 1 702 ? -20.234 -17.094 14.18 1 86.62 702 SER B CA 1
ATOM 12355 C C . SER B 1 702 ? -21.547 -17.469 14.859 1 86.62 702 SER B C 1
ATOM 12357 O O . SER B 1 702 ? -21.547 -18.047 15.945 1 86.62 702 SER B O 1
ATOM 12359 N N . ARG B 1 703 ? -22.688 -17.125 14.266 1 82.62 703 ARG B N 1
ATOM 12360 C CA . ARG B 1 703 ? -24 -17.469 14.805 1 82.62 703 ARG B CA 1
ATOM 12361 C C . ARG B 1 703 ? -24.25 -18.969 14.688 1 82.62 703 ARG B C 1
ATOM 12363 O O . ARG B 1 703 ? -24.891 -19.562 15.555 1 82.62 703 ARG B O 1
ATOM 12370 N N . SER B 1 704 ? -23.75 -19.5 13.594 1 78.69 704 SER B N 1
ATOM 12371 C CA . SER B 1 704 ? -24.031 -20.906 13.32 1 78.69 704 SER B CA 1
ATOM 12372 C C . SER B 1 704 ? -23.109 -21.828 14.125 1 78.69 704 SER B C 1
ATOM 12374 O O . SER B 1 704 ? -23.484 -22.953 14.453 1 78.69 704 SER B O 1
ATOM 12376 N N . ALA B 1 705 ? -22 -21.406 14.438 1 79.88 705 ALA B N 1
ATOM 12377 C CA . ALA B 1 705 ? -21.062 -22.25 15.172 1 79.88 705 ALA B CA 1
ATOM 12378 C C . ALA B 1 705 ? -20.906 -21.766 16.609 1 79.88 705 ALA B C 1
ATOM 12380 O O . ALA B 1 705 ? -21.844 -21.812 17.406 1 79.88 705 ALA B O 1
ATOM 12381 N N . THR B 1 706 ? -19.719 -21.281 16.984 1 79.75 706 THR B N 1
ATOM 12382 C CA . THR B 1 706 ? -19.438 -20.734 18.312 1 79.75 706 THR B CA 1
ATOM 12383 C C . THR B 1 706 ? -18.844 -19.328 18.188 1 79.75 706 THR B C 1
ATOM 12385 O O . THR B 1 706 ? -18.375 -18.922 17.125 1 79.75 706 THR B O 1
ATOM 12388 N N . LYS B 1 707 ? -19.062 -18.625 19.172 1 81.81 707 LYS B N 1
ATOM 12389 C CA . LYS B 1 707 ? -18.531 -17.266 19.203 1 81.81 707 LYS B CA 1
ATOM 12390 C C . LYS B 1 707 ? -17.031 -17.25 18.953 1 81.81 707 LYS B C 1
ATOM 12392 O O . LYS B 1 707 ? -16.5 -16.297 18.391 1 81.81 707 LYS B O 1
ATOM 12397 N N . TRP B 1 708 ? -16.375 -18.344 19.203 1 82.19 708 TRP B N 1
ATOM 12398 C CA . TRP B 1 708 ? -14.93 -18.438 19.047 1 82.19 708 TRP B CA 1
ATOM 12399 C C . TRP B 1 708 ? -14.555 -18.625 17.594 1 82.19 708 TRP B C 1
ATOM 12401 O O . TRP B 1 708 ? -13.391 -18.438 17.219 1 82.19 708 TRP B O 1
ATOM 12411 N N . SER B 1 709 ? -15.562 -18.891 16.766 1 87.5 709 SER B N 1
ATOM 12412 C CA . SER B 1 709 ? -15.289 -19.047 15.336 1 87.5 709 SER B CA 1
ATOM 12413 C C . SER B 1 709 ? -14.898 -17.719 14.695 1 87.5 709 SER B C 1
ATOM 12415 O O . SER B 1 709 ? -14.32 -17.703 13.602 1 87.5 709 SER B O 1
ATOM 12417 N N . GLN B 1 710 ? -15.172 -16.625 15.445 1 90.94 710 GLN B N 1
ATOM 12418 C CA . GLN B 1 710 ? -14.758 -15.312 14.953 1 90.94 710 GLN B CA 1
ATOM 12419 C C . GLN B 1 710 ? -13.242 -15.219 14.836 1 90.94 710 GLN B C 1
ATOM 12421 O O . GLN B 1 710 ? -12.719 -14.508 13.977 1 90.94 710 GLN B O 1
ATOM 12426 N N . LEU B 1 711 ? -12.57 -15.992 15.641 1 92.44 711 LEU B N 1
ATOM 12427 C CA . LEU B 1 711 ? -11.117 -15.961 15.641 1 92.44 711 LEU B CA 1
ATOM 12428 C C . LEU B 1 711 ? -10.562 -16.531 14.336 1 92.44 711 LEU B C 1
ATOM 12430 O O . LEU B 1 711 ? -9.492 -16.125 13.875 1 92.44 711 LEU B O 1
ATOM 12434 N N . TYR B 1 712 ? -11.273 -17.5 13.727 1 94.5 712 TYR B N 1
ATOM 12435 C CA . TYR B 1 712 ? -10.875 -18.062 12.438 1 94.5 712 TYR B CA 1
ATOM 12436 C C . TYR B 1 712 ? -10.805 -16.984 11.375 1 94.5 712 TYR B C 1
ATOM 12438 O O . TYR B 1 712 ? -9.828 -16.891 10.625 1 94.5 712 TYR B O 1
ATOM 12446 N N . PHE B 1 713 ? -11.781 -16.125 11.367 1 94.56 713 PHE B N 1
ATOM 12447 C CA . PHE B 1 713 ? -11.859 -15.086 10.352 1 94.56 713 PHE B CA 1
ATOM 12448 C C . PHE B 1 713 ? -10.836 -13.992 10.617 1 94.56 713 PHE B C 1
ATOM 12450 O O . PHE B 1 713 ? -10.234 -13.461 9.68 1 94.56 713 PHE B O 1
ATOM 12457 N N . VAL B 1 714 ? -10.625 -13.664 11.875 1 94.25 714 VAL B N 1
ATOM 12458 C CA . VAL B 1 714 ? -9.625 -12.664 12.227 1 94.25 714 VAL B CA 1
ATOM 12459 C C . VAL B 1 714 ? -8.234 -13.18 11.883 1 94.25 714 VAL B C 1
ATOM 12461 O O . VAL B 1 714 ? -7.395 -12.438 11.367 1 94.25 714 VAL B O 1
ATOM 12464 N N . ALA B 1 715 ? -8.016 -14.453 12.109 1 95.06 715 ALA B N 1
ATOM 12465 C CA . ALA B 1 715 ? -6.734 -15.062 11.766 1 95.06 715 ALA B CA 1
ATOM 12466 C C . ALA B 1 715 ? -6.5 -15.039 10.258 1 95.06 715 ALA B C 1
ATOM 12468 O O . ALA B 1 715 ? -5.387 -14.758 9.805 1 95.06 715 ALA B O 1
ATOM 12469 N N . TRP B 1 716 ? -7.504 -15.344 9.531 1 96 716 TRP B N 1
ATOM 12470 C CA . TRP B 1 716 ? -7.387 -15.305 8.078 1 96 716 TRP B CA 1
ATOM 12471 C C . TRP B 1 716 ? -7.082 -13.891 7.594 1 96 716 TRP B C 1
ATOM 12473 O O . TRP B 1 716 ? -6.23 -13.695 6.723 1 96 716 TRP B O 1
ATOM 12483 N N . TRP B 1 717 ? -7.734 -12.891 8.164 1 94.12 717 TRP B N 1
ATOM 12484 C CA . TRP B 1 717 ? -7.477 -11.492 7.809 1 94.12 717 TRP B CA 1
ATOM 12485 C C . TRP B 1 717 ? -6.035 -11.109 8.125 1 94.12 717 TRP B C 1
ATOM 12487 O O . TRP B 1 717 ? -5.367 -10.469 7.312 1 94.12 717 TRP B O 1
ATOM 12497 N N . LEU B 1 718 ? -5.547 -11.516 9.25 1 93.31 718 LEU B N 1
ATOM 12498 C CA . LEU B 1 718 ? -4.188 -11.188 9.664 1 93.31 718 LEU B CA 1
ATOM 12499 C C . LEU B 1 718 ? -3.166 -11.844 8.734 1 93.31 718 LEU B C 1
ATOM 12501 O O . LEU B 1 718 ? -2.248 -11.18 8.25 1 93.31 718 LEU B O 1
ATOM 12505 N N . VAL B 1 719 ? -3.391 -13.07 8.383 1 93.31 719 VAL B N 1
ATOM 12506 C CA . VAL B 1 719 ? -2.406 -13.82 7.609 1 93.31 719 VAL B CA 1
ATOM 12507 C C . VAL B 1 719 ? -2.496 -13.43 6.137 1 93.31 719 VAL B C 1
ATOM 12509 O O . VAL B 1 719 ? -1.484 -13.094 5.512 1 93.31 719 VAL B O 1
ATOM 12512 N N . ALA B 1 720 ? -3.676 -13.445 5.641 1 93.75 720 ALA B N 1
ATOM 12513 C CA . ALA B 1 720 ? -3.852 -13.258 4.203 1 93.75 720 ALA B CA 1
ATOM 12514 C C . ALA B 1 720 ? -3.717 -11.781 3.826 1 93.75 720 ALA B C 1
ATOM 12516 O O . ALA B 1 720 ? -2.998 -11.438 2.885 1 93.75 720 ALA B O 1
ATOM 12517 N N . VAL B 1 721 ? -4.281 -10.883 4.562 1 91.75 721 VAL B N 1
ATOM 12518 C CA . VAL B 1 721 ? -4.352 -9.477 4.176 1 91.75 721 VAL B CA 1
ATOM 12519 C C . VAL B 1 721 ? -3.16 -8.719 4.758 1 91.75 721 VAL B C 1
ATOM 12521 O O . VAL B 1 721 ? -2.398 -8.086 4.023 1 91.75 721 VAL B O 1
ATOM 12524 N N . ILE B 1 722 ? -2.904 -8.867 5.977 1 91.94 722 ILE B N 1
ATOM 12525 C CA . ILE B 1 722 ? -1.898 -8.062 6.656 1 91.94 722 ILE B CA 1
ATOM 12526 C C . ILE B 1 722 ? -0.502 -8.57 6.301 1 91.94 722 ILE B C 1
ATOM 12528 O O . ILE B 1 722 ? 0.413 -7.773 6.07 1 91.94 722 ILE B O 1
ATOM 12532 N N . ILE B 1 723 ? -0.385 -9.859 6.148 1 92.06 723 ILE B N 1
ATOM 12533 C CA . ILE B 1 723 ? 0.966 -10.375 5.965 1 92.06 723 ILE B CA 1
ATOM 12534 C C . ILE B 1 723 ? 1.204 -10.688 4.488 1 92.06 723 ILE B C 1
ATOM 12536 O O . ILE B 1 723 ? 2.057 -10.07 3.846 1 92.06 723 ILE B O 1
ATOM 12540 N N . ILE B 1 724 ? 0.412 -11.586 3.928 1 91.19 724 ILE B N 1
ATOM 12541 C CA . ILE B 1 724 ? 0.691 -12.133 2.605 1 91.19 724 ILE B CA 1
ATOM 12542 C C . ILE B 1 724 ? 0.519 -11.047 1.548 1 91.19 724 ILE B C 1
ATOM 12544 O O . ILE B 1 724 ? 1.375 -10.875 0.677 1 91.19 724 ILE B O 1
ATOM 12548 N N . VAL B 1 725 ? -0.555 -10.289 1.584 1 90.56 725 VAL B N 1
ATOM 12549 C CA . VAL B 1 725 ? -0.787 -9.258 0.582 1 90.56 725 VAL B CA 1
ATOM 12550 C C . VAL B 1 725 ? 0.291 -8.18 0.69 1 90.56 725 VAL B C 1
ATOM 12552 O O . VAL B 1 725 ? 0.788 -7.688 -0.324 1 90.56 725 VAL B O 1
ATOM 12555 N N . ASN B 1 726 ? 0.675 -7.863 1.861 1 90.69 726 ASN B N 1
ATOM 12556 C CA . ASN B 1 726 ? 1.715 -6.852 2.023 1 90.69 726 ASN B CA 1
ATOM 12557 C C . ASN B 1 726 ? 3.07 -7.359 1.545 1 90.69 726 ASN B C 1
ATOM 12559 O O . ASN B 1 726 ? 3.885 -6.59 1.035 1 90.69 726 ASN B O 1
ATOM 12563 N N . LEU B 1 727 ? 3.287 -8.633 1.745 1 89.31 727 LEU B N 1
ATOM 12564 C CA . LEU B 1 727 ? 4.504 -9.219 1.19 1 89.31 727 LEU B CA 1
ATOM 12565 C C . LEU B 1 727 ? 4.484 -9.172 -0.333 1 89.31 727 LEU B C 1
ATOM 12567 O O . LEU B 1 727 ? 5.512 -8.906 -0.961 1 89.31 727 LEU B O 1
ATOM 12571 N N . PHE B 1 728 ? 3.391 -9.398 -0.818 1 88.94 728 PHE B N 1
ATOM 12572 C CA . PHE B 1 728 ? 3.227 -9.328 -2.266 1 88.94 728 PHE B CA 1
ATOM 12573 C C . PHE B 1 728 ? 3.467 -7.91 -2.77 1 88.94 728 PHE B C 1
ATOM 12575 O O . PHE B 1 728 ? 4.16 -7.711 -3.77 1 88.94 728 PHE B O 1
ATOM 12582 N N . ILE B 1 729 ? 2.932 -6.953 -2.148 1 88.75 729 ILE B N 1
ATOM 12583 C CA . ILE B 1 729 ? 3.123 -5.547 -2.498 1 88.75 729 ILE B CA 1
ATOM 12584 C C . ILE B 1 729 ? 4.609 -5.199 -2.436 1 88.75 729 ILE B C 1
ATOM 12586 O O . ILE B 1 729 ? 5.125 -4.512 -3.318 1 88.75 729 ILE B O 1
ATOM 12590 N N . SER B 1 730 ? 5.262 -5.672 -1.453 1 88.19 730 SER B N 1
ATOM 12591 C CA . SER B 1 730 ? 6.691 -5.414 -1.284 1 88.19 730 SER B CA 1
ATOM 12592 C C . SER B 1 730 ? 7.496 -5.984 -2.447 1 88.19 730 SER B C 1
ATOM 12594 O O . SER B 1 730 ? 8.438 -5.352 -2.922 1 88.19 730 SER B O 1
ATOM 12596 N N . LEU B 1 731 ? 7.07 -7.117 -2.895 1 86.62 731 LEU B N 1
ATOM 12597 C CA . LEU B 1 731 ? 7.746 -7.75 -4.023 1 86.62 731 LEU B CA 1
ATOM 12598 C C . LEU B 1 731 ? 7.527 -6.953 -5.305 1 86.62 731 LEU B C 1
ATOM 12600 O O . LEU B 1 731 ? 8.461 -6.773 -6.094 1 86.62 731 LEU B O 1
ATOM 12604 N N . VAL B 1 732 ? 6.348 -6.512 -5.496 1 88.94 732 VAL B N 1
ATOM 12605 C CA . VAL B 1 732 ? 6.012 -5.73 -6.684 1 88.94 732 VAL B CA 1
ATOM 12606 C C . VAL B 1 732 ? 6.812 -4.43 -6.688 1 88.94 732 VAL B C 1
ATOM 12608 O O . VAL B 1 732 ? 7.375 -4.047 -7.715 1 88.94 732 VAL B O 1
ATOM 12611 N N . ILE B 1 733 ? 6.918 -3.775 -5.543 1 87.5 733 ILE B N 1
ATOM 12612 C CA . ILE B 1 733 ? 7.645 -2.518 -5.43 1 87.5 733 ILE B CA 1
ATOM 12613 C C . ILE B 1 733 ? 9.125 -2.748 -5.738 1 87.5 733 ILE B C 1
ATOM 12615 O O . ILE B 1 733 ? 9.734 -1.988 -6.496 1 87.5 733 ILE B O 1
ATOM 12619 N N . GLU B 1 734 ? 9.656 -3.816 -5.258 1 85.12 734 GLU B N 1
ATOM 12620 C CA . GLU B 1 734 ? 11.078 -4.102 -5.438 1 85.12 734 GLU B CA 1
ATOM 12621 C C . GLU B 1 734 ? 11.391 -4.406 -6.898 1 85.12 734 GLU B C 1
ATOM 12623 O O . GLU B 1 734 ? 12.391 -3.914 -7.438 1 85.12 734 GLU B O 1
ATOM 12628 N N . VAL B 1 735 ? 10.586 -5.195 -7.547 1 85.44 735 VAL B N 1
ATOM 12629 C CA . VAL B 1 735 ? 10.82 -5.551 -8.945 1 85.44 735 VAL B CA 1
ATOM 12630 C C . VAL B 1 735 ? 10.672 -4.312 -9.82 1 85.44 735 VAL B C 1
ATOM 12632 O O . VAL B 1 735 ? 11.469 -4.094 -10.742 1 85.44 735 VAL B O 1
ATOM 12635 N N . PHE B 1 736 ? 9.703 -3.504 -9.586 1 86.69 736 PHE B N 1
ATOM 12636 C CA . PHE B 1 736 ? 9.492 -2.291 -10.367 1 86.69 736 PHE B CA 1
ATOM 12637 C C . PHE B 1 736 ? 10.672 -1.339 -10.219 1 86.69 736 PHE B C 1
ATOM 12639 O O . PHE B 1 736 ? 11.156 -0.788 -11.211 1 86.69 736 PHE B O 1
ATOM 12646 N N . LEU B 1 737 ? 11.133 -1.136 -8.969 1 85.12 737 LEU B N 1
ATOM 12647 C CA . LEU B 1 737 ? 12.234 -0.215 -8.711 1 85.12 737 LEU B CA 1
ATOM 12648 C C . LEU B 1 737 ? 13.508 -0.679 -9.406 1 85.12 737 LEU B C 1
ATOM 12650 O O . LEU B 1 737 ? 14.242 0.134 -9.977 1 85.12 737 LEU B O 1
ATOM 12654 N N . THR B 1 738 ? 13.727 -1.933 -9.344 1 82.56 738 THR B N 1
ATOM 12655 C CA . THR B 1 738 ? 14.922 -2.48 -9.977 1 82.56 738 THR B CA 1
ATOM 12656 C C . THR B 1 738 ? 14.859 -2.309 -11.492 1 82.56 738 THR B C 1
ATOM 12658 O O . THR B 1 738 ? 15.852 -1.931 -12.117 1 82.56 738 THR B O 1
ATOM 12661 N N . ARG B 1 739 ? 13.75 -2.52 -12.008 1 83.25 739 ARG B N 1
ATOM 12662 C CA . ARG B 1 739 ? 13.594 -2.375 -13.453 1 83.25 739 ARG B CA 1
ATOM 12663 C C . ARG B 1 739 ? 13.625 -0.907 -13.867 1 83.25 739 ARG B C 1
ATOM 12665 O O . ARG B 1 739 ? 14.156 -0.564 -14.922 1 83.25 739 ARG B O 1
ATOM 12672 N N . TRP B 1 740 ? 13.023 -0.14 -13.062 1 80.12 740 TRP B N 1
ATOM 12673 C CA . TRP B 1 740 ? 12.984 1.293 -13.344 1 80.12 740 TRP B CA 1
ATOM 12674 C C . TRP B 1 740 ? 14.391 1.89 -13.32 1 80.12 740 TRP B C 1
ATOM 12676 O O . TRP B 1 740 ? 14.734 2.707 -14.18 1 80.12 740 TRP B O 1
ATOM 12686 N N . GLU B 1 741 ? 15.18 1.5 -12.445 1 78.44 741 GLU B N 1
ATOM 12687 C CA . GLU B 1 741 ? 16.562 1.965 -12.375 1 78.44 741 GLU B CA 1
ATOM 12688 C C . GLU B 1 741 ? 17.375 1.493 -13.578 1 78.44 741 GLU B C 1
ATOM 12690 O O . GLU B 1 741 ? 18.156 2.254 -14.141 1 78.44 741 GLU B O 1
ATOM 12695 N N . ALA B 1 742 ? 17.141 0.293 -13.914 1 76.5 742 ALA B N 1
ATOM 12696 C CA . ALA B 1 742 ? 17.828 -0.248 -15.086 1 76.5 742 ALA B CA 1
ATOM 12697 C C . ALA B 1 742 ? 17.422 0.5 -16.344 1 76.5 742 ALA B C 1
ATOM 12699 O O . ALA B 1 742 ? 18.25 0.775 -17.219 1 76.5 742 ALA B O 1
ATOM 12700 N N . TYR B 1 743 ? 16.188 0.831 -16.375 1 75.69 743 TYR B N 1
ATOM 12701 C CA . TYR B 1 743 ? 15.648 1.56 -17.516 1 75.69 743 TYR B CA 1
ATOM 12702 C C . TYR B 1 743 ? 16.234 2.965 -17.594 1 75.69 743 TYR B C 1
ATOM 12704 O O . TYR B 1 743 ? 16.609 3.432 -18.672 1 75.69 743 TYR B O 1
ATOM 12712 N N . HIS B 1 744 ? 16.391 3.652 -16.5 1 73.69 744 HIS B N 1
ATOM 12713 C CA . HIS B 1 744 ? 16.922 5.008 -16.469 1 73.69 744 HIS B CA 1
ATOM 12714 C C . HIS B 1 744 ? 18.438 5.012 -16.734 1 73.69 744 HIS B C 1
ATOM 12716 O O . HIS B 1 744 ? 18.953 5.926 -17.375 1 73.69 744 HIS B O 1
ATOM 12722 N N . GLU B 1 745 ? 19.094 4.059 -16.234 1 72.56 745 GLU B N 1
ATOM 12723 C CA . GLU B 1 745 ? 20.531 3.945 -16.484 1 72.56 745 GLU B CA 1
ATOM 12724 C C . GLU B 1 745 ? 20.812 3.701 -17.953 1 72.56 745 GLU B C 1
ATOM 12726 O O . GLU B 1 745 ? 21.766 4.254 -18.516 1 72.56 745 GLU B O 1
ATOM 12731 N N . HIS B 1 746 ? 19.984 2.91 -18.453 1 68.44 746 HIS B N 1
ATOM 12732 C CA . HIS B 1 746 ? 20.141 2.621 -19.875 1 68.44 746 HIS B CA 1
ATOM 12733 C C . HIS B 1 746 ? 19.891 3.867 -20.719 1 68.44 746 HIS B C 1
ATOM 12735 O O . HIS B 1 746 ? 20.609 4.125 -21.688 1 68.44 746 HIS B O 1
ATOM 12741 N N . ASN B 1 747 ? 18.938 4.664 -20.344 1 66.38 747 ASN B N 1
ATOM 12742 C CA . ASN B 1 747 ? 18.609 5.887 -21.062 1 66.38 747 ASN B CA 1
ATOM 12743 C C . ASN B 1 747 ? 19.656 6.969 -20.844 1 66.38 747 ASN B C 1
ATOM 12745 O O . ASN B 1 747 ? 19.984 7.727 -21.766 1 66.38 747 ASN B O 1
ATOM 12749 N N . LYS B 1 748 ? 20.234 7.055 -19.656 1 65.5 748 LYS B N 1
ATOM 12750 C CA . LYS B 1 748 ? 21.312 7.996 -19.406 1 65.5 748 LYS B CA 1
ATOM 12751 C C . LYS B 1 748 ? 22.562 7.629 -20.203 1 65.5 748 LYS B C 1
ATOM 12753 O O . LYS B 1 748 ? 23.25 8.508 -20.734 1 65.5 748 LYS B O 1
ATOM 12758 N N . ARG B 1 749 ? 22.922 6.438 -20.266 1 59.84 749 ARG B N 1
ATOM 12759 C CA . ARG B 1 749 ? 24.062 5.98 -21.047 1 59.84 749 ARG B CA 1
ATOM 12760 C C . ARG B 1 749 ? 23.859 6.254 -22.531 1 59.84 749 ARG B C 1
ATOM 12762 O O . ARG B 1 749 ? 24.797 6.68 -23.234 1 59.84 749 ARG B O 1
ATOM 12769 N N . LYS B 1 750 ? 22.703 6.094 -22.891 1 59.19 750 LYS B N 1
ATOM 12770 C CA . LYS B 1 750 ? 22.375 6.355 -24.281 1 59.19 750 LYS B CA 1
ATOM 12771 C C . LYS B 1 750 ? 22.438 7.852 -24.594 1 59.19 750 LYS B C 1
ATOM 12773 O O . LYS B 1 750 ? 22.938 8.258 -25.641 1 59.19 750 LYS B O 1
ATOM 12778 N N . ASN B 1 751 ? 21.875 8.586 -23.609 1 56.06 751 ASN B N 1
ATOM 12779 C CA . ASN B 1 751 ? 21.922 10.031 -23.812 1 56.06 751 ASN B CA 1
ATOM 12780 C C . ASN B 1 751 ? 23.344 10.578 -23.594 1 56.06 751 ASN B C 1
ATOM 12782 O O . ASN B 1 751 ? 23.734 11.555 -24.234 1 56.06 751 ASN B O 1
ATOM 12786 N N . GLY B 1 752 ? 24.094 10.086 -22.641 1 51.78 752 GLY B N 1
ATOM 12787 C CA . GLY B 1 752 ? 25.484 10.469 -22.5 1 51.78 752 GLY B CA 1
ATOM 12788 C C . GLY B 1 752 ? 26.328 10.047 -23.688 1 51.78 752 GLY B C 1
ATOM 12789 O O . GLY B 1 752 ? 27.234 10.781 -24.109 1 51.78 752 GLY B O 1
ATOM 12790 N N . GLU B 1 753 ? 26.344 8.812 -24.062 1 45.22 753 GLU B N 1
ATOM 12791 C CA . GLU B 1 753 ? 27.078 8.367 -25.25 1 45.22 753 GLU B CA 1
ATOM 12792 C C . GLU B 1 753 ? 26.562 9.062 -26.5 1 45.22 753 GLU B C 1
ATOM 12794 O O . GLU B 1 753 ? 27.281 9.172 -27.5 1 45.22 753 GLU B O 1
ATOM 12799 N N . ASP B 1 754 ? 25.484 9.469 -26.547 1 39.84 754 ASP B N 1
ATOM 12800 C CA . ASP B 1 754 ? 25.031 10.141 -27.766 1 39.84 754 ASP B CA 1
ATOM 12801 C C . ASP B 1 754 ? 25.656 11.531 -27.891 1 39.84 754 ASP B C 1
ATOM 12803 O O . ASP B 1 754 ? 25.391 12.242 -28.859 1 39.84 754 ASP B O 1
ATOM 12807 N N . ASN B 1 755 ? 26.328 12.227 -26.969 1 37.75 755 ASN B N 1
ATOM 12808 C CA . ASN B 1 755 ? 27.062 13.406 -27.438 1 37.75 755 ASN B CA 1
ATOM 12809 C C . ASN B 1 755 ? 28.219 13.023 -28.359 1 37.75 755 ASN B C 1
ATOM 12811 O O . ASN B 1 755 ? 28.891 13.898 -28.906 1 37.75 755 ASN B O 1
ATOM 12815 N N . ARG B 1 756 ? 29.125 12.055 -28.297 1 30.27 756 ARG B N 1
ATOM 12816 C CA . ARG B 1 756 ? 30.016 11.805 -29.422 1 30.27 756 ARG B CA 1
ATOM 12817 C C . ARG B 1 756 ? 29.281 11.164 -30.578 1 30.27 756 ARG B C 1
ATOM 12819 O O . ARG B 1 756 ? 29.5 11.523 -31.75 1 30.27 756 ARG B O 1
ATOM 12826 N N . ALA B 1 757 ? 29.094 9.844 -30.766 1 29.73 757 ALA B N 1
ATOM 12827 C CA . ALA B 1 757 ? 28.625 9.195 -31.984 1 29.73 757 ALA B CA 1
ATOM 12828 C C . ALA B 1 757 ? 27.141 9.492 -32.219 1 29.73 757 ALA B C 1
ATOM 12830 O O . ALA B 1 757 ? 26.297 9.18 -31.391 1 29.73 757 ALA B O 1
ATOM 12831 N N . SER B 1 758 ? 26.672 10.531 -32.938 1 28.12 758 SER B N 1
ATOM 12832 C CA . SER B 1 758 ? 25.484 10.914 -33.719 1 28.12 758 SER B CA 1
ATOM 12833 C C . SER B 1 758 ? 24.781 9.688 -34.281 1 28.12 758 SER B C 1
ATOM 12835 O O . SER B 1 758 ? 23.859 9.82 -35.094 1 28.12 758 SER B O 1
ATOM 12837 N N . VAL B 1 759 ? 25.5 8.562 -34.719 1 25.09 759 VAL B N 1
ATOM 12838 C CA . VAL B 1 759 ? 24.781 7.609 -35.562 1 25.09 759 VAL B CA 1
ATOM 12839 C C . VAL B 1 759 ? 23.453 7.23 -34.875 1 25.09 759 VAL B C 1
ATOM 12841 O O . VAL B 1 759 ? 23.422 6.926 -33.688 1 25.09 759 VAL B O 1
ATOM 12844 N N . VAL B 1 760 ? 22.328 7.711 -35.469 1 27.41 760 VAL B N 1
ATOM 12845 C CA . VAL B 1 760 ? 20.891 7.453 -35.5 1 27.41 760 VAL B CA 1
ATOM 12846 C C . VAL B 1 760 ? 20.641 5.965 -35.281 1 27.41 760 VAL B C 1
ATOM 12848 O O . VAL B 1 760 ? 20.672 5.172 -36.219 1 27.41 760 VAL B O 1
ATOM 12851 N N . SER B 1 761 ? 21.484 5.215 -34.781 1 27.34 761 SER B N 1
ATOM 12852 C CA . SER B 1 761 ? 20.906 3.871 -34.75 1 27.34 761 SER B CA 1
ATOM 12853 C C . SER B 1 761 ? 19.484 3.881 -34.219 1 27.34 761 SER B C 1
ATOM 12855 O O . SER B 1 761 ? 19.25 4.32 -33.094 1 27.34 761 SER B O 1
ATOM 12857 N N . ASP B 1 762 ? 18.5 4.301 -35.094 1 28.34 762 ASP B N 1
ATOM 12858 C CA . ASP B 1 762 ? 17.062 4.098 -35.188 1 28.34 762 ASP B CA 1
ATOM 12859 C C . ASP B 1 762 ? 16.641 2.795 -34.5 1 28.34 762 ASP B C 1
ATOM 12861 O O . ASP B 1 762 ? 16.203 1.86 -35.188 1 28.34 762 ASP B O 1
ATOM 12865 N N . ILE B 1 763 ? 17.547 2.162 -33.875 1 28.86 763 ILE B N 1
ATOM 12866 C CA . ILE B 1 763 ? 16.969 0.953 -33.312 1 28.86 763 ILE B CA 1
ATOM 12867 C C . ILE B 1 763 ? 15.711 1.306 -32.5 1 28.86 763 ILE B C 1
ATOM 12869 O O . ILE B 1 763 ? 15.773 2.105 -31.562 1 28.86 763 ILE B O 1
ATOM 12873 N N . PRO B 1 764 ? 14.57 1.355 -33.219 1 29.14 764 PRO B N 1
ATOM 12874 C CA . PRO B 1 764 ? 13.32 1.546 -32.469 1 29.14 764 PRO B CA 1
ATOM 12875 C C . PRO B 1 764 ? 13.422 1.085 -31.016 1 29.14 764 PRO B C 1
ATOM 12877 O O . PRO B 1 764 ? 13.961 0.013 -30.75 1 29.14 764 PRO B O 1
ATOM 12880 N N . LEU B 1 765 ? 13.617 2.002 -30.094 1 31.02 765 LEU B N 1
ATOM 12881 C CA . LEU B 1 765 ? 13.508 1.941 -28.641 1 31.02 765 LEU B CA 1
ATOM 12882 C C . LEU B 1 765 ? 12.648 0.759 -28.219 1 31.02 765 LEU B C 1
ATOM 12884 O O . LEU B 1 765 ? 12.594 0.431 -27.031 1 31.02 765 LEU B O 1
ATOM 12888 N N . LEU B 1 766 ? 11.68 0.474 -29.078 1 30.58 766 LEU B N 1
ATOM 12889 C CA . LEU B 1 766 ? 10.758 -0.623 -28.797 1 30.58 766 LEU B CA 1
ATOM 12890 C C . LEU B 1 766 ? 11.516 -1.923 -28.547 1 30.58 766 LEU B C 1
ATOM 12892 O O . LEU B 1 766 ? 11.109 -2.74 -27.719 1 30.58 766 LEU B O 1
ATOM 12896 N N . GLU B 1 767 ? 12.547 -2.295 -29.406 1 32.66 767 GLU B N 1
ATOM 12897 C CA . GLU B 1 767 ? 13.133 -3.627 -29.5 1 32.66 767 GLU B CA 1
ATOM 12898 C C . GLU B 1 767 ? 14.102 -3.887 -28.344 1 32.66 767 GLU B C 1
ATOM 12900 O O . GLU B 1 767 ? 14.227 -5.02 -27.875 1 32.66 767 GLU B O 1
ATOM 12905 N N . SER B 1 768 ? 15.094 -3.012 -28.094 1 34 768 SER B N 1
ATOM 12906 C CA . SER B 1 768 ? 16.078 -3.328 -27.078 1 34 768 SER B CA 1
ATOM 12907 C C . SER B 1 768 ? 15.422 -3.531 -25.719 1 34 768 SER B C 1
ATOM 12909 O O . SER B 1 768 ? 15.836 -4.395 -24.938 1 34 768 SER B O 1
ATOM 12911 N N . THR B 1 769 ? 14.695 -2.533 -25.359 1 35.06 769 THR B N 1
ATOM 12912 C CA . THR B 1 769 ? 14.023 -2.609 -24.062 1 35.06 769 THR B CA 1
ATOM 12913 C C . THR B 1 769 ? 12.883 -3.619 -24.109 1 35.06 769 THR B C 1
ATOM 12915 O O . THR B 1 769 ? 12.25 -3.893 -23.078 1 35.06 769 THR B O 1
ATOM 12918 N N . ALA B 1 770 ? 12.32 -3.863 -25.203 1 33.09 770 ALA B N 1
ATOM 12919 C CA . ALA B 1 770 ? 11.164 -4.707 -25.484 1 33.09 770 ALA B CA 1
ATOM 12920 C C . ALA B 1 770 ? 11.477 -6.176 -25.219 1 33.09 770 ALA B C 1
ATOM 12922 O O . ALA B 1 770 ? 10.625 -7.043 -25.422 1 33.09 770 ALA B O 1
ATOM 12923 N N . THR B 1 771 ? 12.664 -6.547 -25.656 1 33.38 771 THR B N 1
ATOM 12924 C CA . THR B 1 771 ? 12.57 -7.965 -25.328 1 33.38 771 THR B CA 1
ATOM 12925 C C . THR B 1 771 ? 12.18 -8.164 -23.875 1 33.38 771 THR B C 1
ATOM 12927 O O . THR B 1 771 ? 13.047 -8.227 -23 1 33.38 771 THR B O 1
ATOM 12930 N N . PRO B 1 772 ? 11.367 -7.426 -23.516 1 36.69 772 PRO B N 1
ATOM 12931 C CA . PRO B 1 772 ? 10.812 -7.453 -22.156 1 36.69 772 PRO B CA 1
ATOM 12932 C C . PRO B 1 772 ? 10.867 -8.844 -21.531 1 36.69 772 PRO B C 1
ATOM 12934 O O . PRO B 1 772 ? 10.797 -8.969 -20.312 1 36.69 772 PRO B O 1
ATOM 12937 N N . PHE B 1 773 ? 10.375 -9.711 -22.406 1 34.28 773 PHE B N 1
ATOM 12938 C CA . PHE B 1 773 ? 10.281 -11.07 -21.891 1 34.28 773 PHE B CA 1
ATOM 12939 C C . PHE B 1 773 ? 11.664 -11.695 -21.766 1 34.28 773 PHE B C 1
ATOM 12941 O O . PHE B 1 773 ? 12.023 -12.594 -22.531 1 34.28 773 PHE B O 1
ATOM 12948 N N . SER B 1 774 ? 12.555 -11.008 -21.906 1 36 774 SER B N 1
ATOM 12949 C CA . SER B 1 774 ? 13.695 -11.844 -21.547 1 36 774 SER B CA 1
ATOM 12950 C C . SER B 1 774 ? 13.328 -12.812 -20.422 1 36 774 SER B C 1
ATOM 12952 O O . SER B 1 774 ? 13.039 -12.391 -19.297 1 36 774 SER B O 1
ATOM 12954 N N . ALA B 1 775 ? 12.648 -13.766 -20.797 1 39.56 775 ALA B N 1
ATOM 12955 C CA . ALA B 1 775 ? 12.07 -14.906 -20.094 1 39.56 775 ALA B CA 1
ATOM 12956 C C . ALA B 1 775 ? 12.703 -15.078 -18.703 1 39.56 775 ALA B C 1
ATOM 12958 O O . ALA B 1 775 ? 12.016 -15.445 -17.75 1 39.56 775 ALA B O 1
ATOM 12959 N N . GLY B 1 776 ? 14.125 -15.227 -18.594 1 41 776 GLY B N 1
ATOM 12960 C CA . GLY B 1 776 ? 14.766 -16.062 -17.594 1 41 776 GLY B CA 1
ATOM 12961 C C . GLY B 1 776 ? 15.305 -15.258 -16.406 1 41 776 GLY B C 1
ATOM 12962 O O . GLY B 1 776 ? 16.172 -15.734 -15.68 1 41 776 GLY B O 1
ATOM 12963 N N . SER B 1 777 ? 15.094 -13.938 -16.453 1 49.81 777 SER B N 1
ATOM 12964 C CA . SER B 1 777 ? 15.992 -13.477 -15.398 1 49.81 777 SER B CA 1
ATOM 12965 C C . SER B 1 777 ? 15.391 -13.695 -14.016 1 49.81 777 SER B C 1
ATOM 12967 O O . SER B 1 777 ? 14.273 -13.25 -13.742 1 49.81 777 SER B O 1
ATOM 12969 N N . ASP B 1 778 ? 15.773 -14.75 -13.5 1 62.44 778 ASP B N 1
ATOM 12970 C CA . ASP B 1 778 ? 15.562 -15.07 -12.094 1 62.44 778 ASP B CA 1
ATOM 12971 C C . ASP B 1 778 ? 15.883 -13.875 -11.203 1 62.44 778 ASP B C 1
ATOM 12973 O O . ASP B 1 778 ? 16.75 -13.062 -11.539 1 62.44 778 ASP B O 1
ATOM 12977 N N . ILE B 1 779 ? 14.953 -13.523 -10.438 1 63.5 779 ILE B N 1
ATOM 12978 C CA . ILE B 1 779 ? 15.109 -12.453 -9.461 1 63.5 779 ILE B CA 1
ATOM 12979 C C . ILE B 1 779 ? 16.562 -12.398 -8.977 1 63.5 779 ILE B C 1
ATOM 12981 O O . ILE B 1 779 ? 17.078 -11.328 -8.672 1 63.5 779 ILE B O 1
ATOM 12985 N N . ARG B 1 780 ? 17.266 -13.57 -8.992 1 62.97 780 ARG B N 1
ATOM 12986 C CA . ARG B 1 780 ? 18.641 -13.703 -8.531 1 62.97 780 ARG B CA 1
ATOM 12987 C C . ARG B 1 780 ? 19.609 -12.984 -9.484 1 62.97 780 ARG B C 1
ATOM 12989 O O . ARG B 1 780 ? 20.641 -12.477 -9.055 1 62.97 780 ARG B O 1
ATOM 12996 N N . VAL B 1 781 ? 19.141 -12.797 -10.672 1 63.12 781 VAL B N 1
ATOM 12997 C CA . VAL B 1 781 ? 19.984 -12.133 -11.656 1 63.12 781 VAL B CA 1
ATOM 12998 C C . VAL B 1 781 ? 19.719 -10.633 -11.641 1 63.12 781 VAL B C 1
ATOM 13000 O O . VAL B 1 781 ? 20.641 -9.828 -11.797 1 63.12 781 VAL B O 1
ATOM 13003 N N . LEU B 1 782 ? 18.547 -10.305 -11.367 1 64.69 782 LEU B N 1
ATOM 13004 C CA . LEU B 1 782 ? 18.141 -8.906 -11.367 1 64.69 782 LEU B CA 1
ATOM 13005 C C . LEU B 1 782 ? 18.812 -8.141 -10.234 1 64.69 782 LEU B C 1
ATOM 13007 O O . LEU B 1 782 ? 19.172 -6.973 -10.391 1 64.69 782 LEU B O 1
ATOM 13011 N N . LEU B 1 783 ? 19.078 -8.836 -9.148 1 64.69 783 LEU B N 1
ATOM 13012 C CA . LEU B 1 783 ? 19.609 -8.172 -7.965 1 64.69 783 LEU B CA 1
ATOM 13013 C C . LEU B 1 783 ? 21.109 -8.391 -7.84 1 64.69 783 LEU B C 1
ATOM 13015 O O . LEU B 1 783 ? 21.688 -8.156 -6.777 1 64.69 783 LEU B O 1
ATOM 13019 N N . ARG B 1 784 ? 21.766 -8.922 -8.844 1 68.38 784 ARG B N 1
ATOM 13020 C CA . ARG B 1 784 ? 23.172 -9.281 -8.82 1 68.38 784 ARG B CA 1
ATOM 13021 C C . ARG B 1 784 ? 24.047 -8.055 -8.539 1 68.38 784 ARG B C 1
ATOM 13023 O O . ARG B 1 784 ? 25.078 -8.172 -7.883 1 68.38 784 ARG B O 1
ATOM 13030 N N . LYS B 1 785 ? 23.531 -6.906 -8.891 1 69.69 785 LYS B N 1
ATOM 13031 C CA . LYS B 1 785 ? 24.328 -5.691 -8.75 1 69.69 785 LYS B CA 1
ATOM 13032 C C . LYS B 1 785 ? 24.516 -5.328 -7.281 1 69.69 785 LYS B C 1
ATOM 13034 O O . LYS B 1 785 ? 25.531 -4.719 -6.914 1 69.69 785 LYS B O 1
ATOM 13039 N N . ASN B 1 786 ? 23.703 -5.82 -6.473 1 69.06 786 ASN B N 1
ATOM 13040 C CA . ASN B 1 786 ? 23.75 -5.449 -5.062 1 69.06 786 ASN B CA 1
ATOM 13041 C C . ASN B 1 786 ? 24.484 -6.5 -4.234 1 69.06 786 ASN B C 1
ATOM 13043 O O . ASN B 1 786 ? 24.672 -6.328 -3.029 1 69.06 786 ASN B O 1
ATOM 13047 N N . LEU B 1 787 ? 25 -7.605 -4.957 1 80 787 LEU B N 1
ATOM 13048 C CA . LEU B 1 787 ? 25.609 -8.703 -4.207 1 80 787 LEU B CA 1
ATOM 13049 C C . LEU B 1 787 ? 27.109 -8.5 -4.082 1 80 787 LEU B C 1
ATOM 13051 O O . LEU B 1 787 ? 27.75 -7.906 -4.961 1 80 787 LEU B O 1
ATOM 13055 N N . THR B 1 788 ? 27.625 -8.898 -2.969 1 81.62 788 THR B N 1
ATOM 13056 C CA . THR B 1 788 ? 29.062 -8.812 -2.699 1 81.62 788 THR B CA 1
ATOM 13057 C C . THR B 1 788 ? 29.734 -10.156 -2.93 1 81.62 788 THR B C 1
ATOM 13059 O O . THR B 1 788 ? 29.172 -11.203 -2.613 1 81.62 788 THR B O 1
ATOM 13062 N N . ASP B 1 789 ? 30.891 -10.148 -3.52 1 85.94 789 ASP B N 1
ATOM 13063 C CA . ASP B 1 789 ? 31.656 -11.367 -3.754 1 85.94 789 ASP B CA 1
ATOM 13064 C C . ASP B 1 789 ? 32.188 -11.953 -2.439 1 85.94 789 ASP B C 1
ATOM 13066 O O . ASP B 1 789 ? 32.719 -11.234 -1.597 1 85.94 789 ASP B O 1
ATOM 13070 N N . PRO B 1 790 ? 31.906 -13.172 -2.291 1 87.88 790 PRO B N 1
ATOM 13071 C CA . PRO B 1 790 ? 32.375 -13.797 -1.057 1 87.88 790 PRO B CA 1
ATOM 13072 C C . PRO B 1 790 ? 33.906 -13.891 -1.003 1 87.88 790 PRO B C 1
ATOM 13074 O O . PRO B 1 790 ? 34.562 -14.172 -2.02 1 87.88 790 PRO B O 1
ATOM 13077 N N . PRO B 1 791 ? 34.469 -13.641 0.149 1 87.38 791 PRO B N 1
ATOM 13078 C CA . PRO B 1 791 ? 35.906 -13.781 0.28 1 87.38 791 PRO B CA 1
ATOM 13079 C C . PRO B 1 791 ? 36.375 -15.227 0.119 1 87.38 791 PRO B C 1
ATOM 13081 O O . PRO B 1 791 ? 35.625 -16.156 0.416 1 87.38 791 PRO B O 1
ATOM 13084 N N . GLU B 1 792 ? 37.562 -15.516 -0.316 1 87.12 792 GLU B N 1
ATOM 13085 C CA . GLU B 1 792 ? 38.125 -16.828 -0.608 1 87.12 792 GLU B CA 1
ATOM 13086 C C . GLU B 1 792 ? 38.25 -17.688 0.654 1 87.12 792 GLU B C 1
ATOM 13088 O O . GLU B 1 792 ? 38.094 -18.906 0.6 1 87.12 792 GLU B O 1
ATOM 13093 N N . SER B 1 793 ? 38.438 -17 1.765 1 86.44 793 SER B N 1
ATOM 13094 C CA . SER B 1 793 ? 38.531 -17.734 3.023 1 86.44 793 SER B CA 1
ATOM 13095 C C . SER B 1 793 ? 37.25 -18.438 3.383 1 86.44 793 SER B C 1
ATOM 13097 O O . SER B 1 793 ? 37.25 -19.578 3.854 1 86.44 793 SER B O 1
ATOM 13099 N N . ASP B 1 794 ? 36.188 -17.797 3.088 1 87.56 794 ASP B N 1
ATOM 13100 C CA . ASP B 1 794 ? 34.875 -18.359 3.396 1 87.56 794 ASP B CA 1
ATOM 13101 C C . ASP B 1 794 ? 34.562 -19.516 2.449 1 87.56 794 ASP B C 1
ATOM 13103 O O . ASP B 1 794 ? 33.938 -20.5 2.852 1 87.56 794 ASP B O 1
ATOM 13107 N N . LEU B 1 795 ? 35.031 -19.406 1.247 1 88.94 795 LEU B N 1
ATOM 13108 C CA . LEU B 1 795 ? 34.781 -20.453 0.264 1 88.94 795 LEU B CA 1
ATOM 13109 C C . LEU B 1 795 ? 35.531 -21.734 0.649 1 88.94 795 LEU B C 1
ATOM 13111 O O . LEU B 1 795 ? 34.938 -22.828 0.623 1 88.94 795 LEU B O 1
ATOM 13115 N N . LEU B 1 796 ? 36.781 -21.531 1.067 1 87.06 796 LEU B N 1
ATOM 13116 C CA . LEU B 1 796 ? 37.625 -22.672 1.423 1 87.06 796 LEU B CA 1
ATOM 13117 C C . LEU B 1 796 ? 37.125 -23.328 2.709 1 87.06 796 LEU B C 1
ATOM 13119 O O . LEU B 1 796 ? 37.188 -24.547 2.859 1 87.06 796 LEU B O 1
ATOM 13123 N N . HIS B 1 797 ? 36.562 -22.5 3.568 1 87.62 797 HIS B N 1
ATOM 13124 C CA . HIS B 1 797 ? 36 -23.031 4.801 1 87.62 797 HIS B CA 1
ATOM 13125 C C . HIS B 1 797 ? 34.781 -23.922 4.52 1 87.62 797 HIS B C 1
ATOM 13127 O O . HIS B 1 797 ? 34.625 -24.969 5.145 1 87.62 797 HIS B O 1
ATOM 13133 N N . GLU B 1 798 ? 33.969 -23.516 3.57 1 87.31 798 GLU B N 1
ATOM 13134 C CA . GLU B 1 798 ? 32.781 -24.297 3.213 1 87.31 798 GLU B CA 1
ATOM 13135 C C . GLU B 1 798 ? 33.188 -25.594 2.506 1 87.31 798 GLU B C 1
ATOM 13137 O O . GLU B 1 798 ? 32.531 -26.625 2.68 1 87.31 798 GLU B O 1
ATOM 13142 N N . ILE B 1 799 ? 34.25 -25.594 1.772 1 87.12 799 ILE B N 1
ATOM 13143 C CA . ILE B 1 799 ? 34.719 -26.766 1.041 1 87.12 799 ILE B CA 1
ATOM 13144 C C . ILE B 1 799 ? 35.344 -27.75 2.01 1 87.12 799 ILE B C 1
ATOM 13146 O O . ILE B 1 799 ? 35.188 -28.969 1.85 1 87.12 799 ILE B O 1
ATOM 13150 N N . HIS B 1 800 ? 36 -27.234 3.021 1 84.12 800 HIS B N 1
ATOM 13151 C CA . HIS B 1 800 ? 36.656 -28.094 3.992 1 84.12 800 HIS B CA 1
ATOM 13152 C C . HIS B 1 800 ? 35.625 -28.781 4.895 1 84.12 800 HIS B C 1
ATOM 13154 O O . HIS B 1 800 ? 35.938 -29.828 5.48 1 84.12 800 HIS B O 1
ATOM 13160 N N . LYS B 1 801 ? 34.531 -28.172 5.031 1 81.38 801 LYS B N 1
ATOM 13161 C CA . LYS B 1 801 ? 33.469 -28.781 5.816 1 81.38 801 LYS B CA 1
ATOM 13162 C C . LYS B 1 801 ? 32.906 -30.016 5.109 1 81.38 801 LYS B C 1
ATOM 13164 O O . LYS B 1 801 ? 32.25 -30.844 5.734 1 81.38 801 LYS B O 1
ATOM 13169 N N . HIS B 1 802 ? 33.281 -30.141 3.859 1 79.75 802 HIS B N 1
ATOM 13170 C CA . HIS B 1 802 ? 32.844 -31.312 3.096 1 79.75 802 HIS B CA 1
ATOM 13171 C C . HIS B 1 802 ? 33.688 -32.531 3.412 1 79.75 802 HIS B C 1
ATOM 13173 O O . HIS B 1 802 ? 34.875 -32.562 3.096 1 79.75 802 HIS B O 1
ATOM 13179 N N . SER B 1 803 ? 33.219 -33.469 4.133 1 70.56 803 SER B N 1
ATOM 13180 C CA . SER B 1 803 ? 33.969 -34.625 4.633 1 70.56 803 SER B CA 1
ATOM 13181 C C . SER B 1 803 ? 34.5 -35.469 3.49 1 70.56 803 SER B C 1
ATOM 13183 O O . SER B 1 803 ? 35.594 -36.094 3.611 1 70.56 803 SER B O 1
ATOM 13185 N N . ASP B 1 804 ? 33.844 -35.5 2.342 1 70 804 ASP B N 1
ATOM 13186 C CA . ASP B 1 804 ? 34.219 -36.469 1.316 1 70 804 ASP B CA 1
ATOM 13187 C C . ASP B 1 804 ? 35.188 -35.844 0.299 1 70 804 ASP B C 1
ATOM 13189 O O . ASP B 1 804 ? 35.75 -36.531 -0.548 1 70 804 ASP B O 1
ATOM 13193 N N . LEU B 1 805 ? 35.312 -34.562 0.175 1 68.88 805 LEU B N 1
ATOM 13194 C CA . LEU B 1 805 ? 36.156 -33.906 -0.839 1 68.88 805 LEU B CA 1
ATOM 13195 C C . LEU B 1 805 ? 37.625 -33.938 -0.432 1 68.88 805 LEU B C 1
ATOM 13197 O O . LEU B 1 805 ? 38.5 -33.969 -1.29 1 68.88 805 LEU B O 1
ATOM 13201 N N . LEU B 1 806 ? 38 -33.906 1.021 1 53.28 806 LEU B N 1
ATOM 13202 C CA . LEU B 1 806 ? 39.406 -33.969 1.415 1 53.28 806 LEU B CA 1
ATOM 13203 C C . LEU B 1 806 ? 39.781 -35.375 1.89 1 53.28 806 LEU B C 1
ATOM 13205 O O . LEU B 1 806 ? 38.969 -36.062 2.521 1 53.28 806 LEU B O 1
#

Secondary structure (DSSP, 8-state):
-TTS-TT-GGG----STTGGGGGGGGGG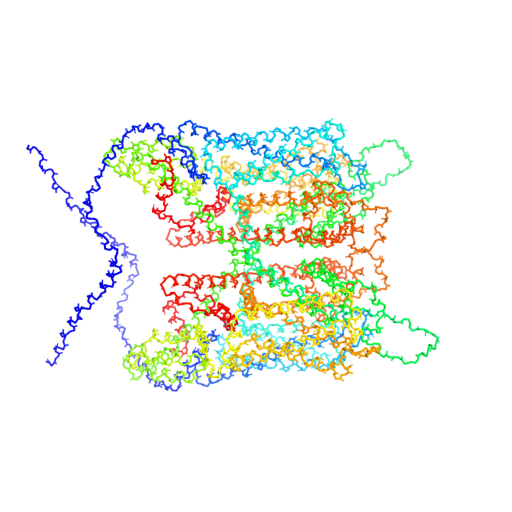G-S-------------------------HHHHHHHHHHHHHHHHTT--S-S---HHHHHHHHHHTSHHHHHHHHHHHHHHHHHHHHSSSP--BS---GGGTTTSPBPPPPPTTHHHHHHHHHHHHHHHHHHHHHHHH-HHHHHH-HHHHHHHHHHHHHHHHHHHHHHHHHHH-S---SSS--GGGGGHHHHHHTT-HHHHHHHHHHHHHHHHHHHHHHHHHHHHHHHHHHHHHHSPPP-PPP----SS----------TTTSSS-GGGSHHHHHTSSHHHHHHHHHHHHTTTTTTHHHHHHHHH-GGGHHHHHHHHIIIIIIIHHHHHHHHHHHHHHHHHHHHHHHHHHHHHHHHHHHHHHHHHHHTTSS-TTEEEHHHHHHHHHHS---TTTHHHHHHHHHHS-SSEEEHHHHHHHHHTTTS--GGGGG-------SSHHHHHHHHHHHSHHHHHHHHHHHHHHHHHHHHHHHH-HHHHHH-TT-HHHHHHHHHHHHHHHHHHHHHHHH-HHHHHH-HHHHHHHHHHHHHHHHHHHHHHHH--TTS------TTHHHHHHHHHHHHHHHGGGHHHHSHHHHHHHHHHHHHHHHTHHHHHHHHHHHHHHHHHHHHHHTTT------S-GGGSPTTSTTTTTGGGS-SSSHHHHHHHHHHHHT-TTHHHHHHHHHHHS-GGGHHHHHHHIIIIIIIIIHHHHHHHHHHHHHHHHHHHHHHHHHHHHTTT--------HHHHS-GGG-TT--HHHHTGGGPPPPPHHHHHHHHHT-TTT-/-TTS-TT-GGG-----TTGGGGGGGSGGG-S-------------------------HHHHHHHHHHHHHHHHTT--S-S---HHHHHHHHHHTSHHHHHHHHHHHHHHHHHHHHSSSP--BS---GGGTTTSPBPPPPPTTHHHHHHHHHHHHHHHHHHHHHHHH-HHHHHH-HHHHHHHHHHHHHHHHHHHHHHHHHHH-S---SSS--GGGGGHHHHHHTT-HHHHHHHHHHHHHHHHHHHHHHHHHHHHHHHHHHHHHHSPPP--------SS----------TTTSSS-GGGSHHHHHTSSHHHHHHHHHHHHTTTTTTHHHHHHHHH-GGGHHHHHHHHIIIIIIIHHHHHHHHHHHHHHHHHHHHHHHHHHHHHHHHHHHHHHHHHHHTTSS-TTEEEHHHHHHHHHHS---GGGHHHHHHHHHHS-SSEEEHHHHHHHHHTTTS--GGGGG-------SSHHHHHHHHHHHSHHHHHHHHHHHHHHHHHHHHHHHH-HHHHHH-TT-HHHHHHHHHHHHHHHHHHHHHHHH-HHHHHH-HHHHHHHHHHHHHHHHHHHHHHHH--TTS------TTHHHHHHHHHHHHHHHGGGHHHHSHHHHHHHHHHHHHHHHTHHHHHHHHHHHHHHHHHHHHHHTTT------S-GGGSPTTSTTTTTGGGS-SSSHHHHHHHHHHHHT-TTHHHHHHHHHHHS-GGGHHHHHHHIIIIIIIIIHHHHHHHHHHHHHHHHHHHHHHHHHHHHTTT--------HHHHTTTT--TT--HHHHTGGGPPPPPHHHHHHHHHT-TTT-

Foldseek 3Di:
DVPDPPPDDDPDDPDDDPPPPPPDVPPPPPDPPDDDVPPPPPPPPPPPVPVLPQPPLVLLLLLLLLLLVCLVVLHFSQWDSDPVLSVLVCVCPDPVNVVVLVVLLVLLLCLQCQAPVHVQWPFLFPVCRVPTDHDDRDAACPSLVSVVVSLVVLQVVLVSVCVTNDVVVQVVDPLSVLSNVLSVVLVVLSVVQVVCCVVVVPNPHPDDDRCNLLSSLSSVQSVDPVLVLVVVLLVQLCVQCVVLVVVLVVLLQVLLVVCCVVLDADDPPDPPPPPPPPVDDVPVLPLVGPDPCPNPDPQCQQNVDSVSSSVSLVLVLLVQCPPVNCVVVCVRPVCVVVSSVVSNCCRNVNSLVVLLVSSLVSLVVSVQVVLQSSNLSSLLSLVLSQQSQQSSVCSVPVDHAKHFLVSVVSSLVPHPADPLQSVVLVVLSVPDPDGIHGPVSSVVSSCSSLPLSPPPVPPPVQDQDPDPVLNVLLCCCPDVVNVVVVLVVLVVLLVVVVVCCVPPVPCLLFWLQDPNNVSLVVVLVVLVVNLVSCCSNRHVVVQVVDPLSVQSVVLSVQLNVLNVVCCVPPNRSNDGDPDRDDCSNVSSVSNVVSSVVNNCSVQLSDPVSLLVVLLVVVLVLQCPSLVSVVSSVLSNLLSVQCVQQQPFPPPPLPDALVVDDPLACNVVVVSSQGSNGSVSSSVNLVVVLVVHSVVNVLVSRCVRGPVCCNVSSVVSNCSRNSRSVSNSVSSSVVSSVLSVVVVVVVVVVVVVVCVPPVPCPVSPSSPPCNVSPPPDNHPSSSCVVVHDDDDPVVSVVSSVVRPNSD/DVPPPDPDDDDDDPDDPPPPPPPDVPDPPPDPPDDDPPPPPPPPPPPPVPVLPQPPLVLLLLQLLVLLVCLVVLHFSQWDSDPVLSVLVCVCPDPVNVVVLVVLLVVLLCLQCQAPVHVQWPFLFPVCRVPTDHDDRDAACPSLVSVVVSLVVLQVVLVSVCVGNDVVVQVVDPLSVLSNVLSVVLVVLSVVQVVCCVVVVPNPHPDDQRCNLLSSLSSVQSVDPVLVLVVVLLVQLCVQCVVLVVVLVVLLQVLLVVCCVVLDADDPPPPDPPPPPPVDDVPVLPLVGPDPCPNPDPQSQQNVDSVSSSVSLVLVLLVQCPPVNCVVVCVRPVCVVVSSVVSNVCRNVNSLVVLLVSSLVSLVVSVQVVLQSSNLSSLLSLVLSQQSQQSSVCSVPVDHAKHFLVSVVSSLVPHPADPLQSVVLVVLSVVDPDGIHGSVSSVVSSCSSLPLSPPPVPPPVPDQDPDPVLNVLLCCCPDVVNVVVVLVVLVVLLVVVVVCCVPPVPCLLFWLQDPNVVSLVVVLVVLVVSLVSCCSNSHVVRQVVDPLSVQSVVLSVQLNVLNVVCCVPPNRSVDGDPDRDDCSNVSSVSNVVSSVVNNCSVQLSDLVSLLVVLLVVVLVLQCPSLVSVVSSVLSNLLSVQCVQQQNFPPPPLPDALVVDDPLACNVVVVSSQGSNGSVSSSVNLVVVLVVHSVVNVLVSRCVRGPVCCNVSSVVSNCSRNSRSVSNSVSSSVVSSVLSVVVVVVVVVVVVVVCVPDVPCPVPPSSPPCVVSCPPDNHPSSSCVVVHDDDDPVVSVVSSVVRPNSD